Protein 3EJX (pdb70)

Solvent-accessible surface area: 65375 Å² total; per-residue (Å²): 81,74,5,113,8,36,0,3,26,0,13,0,3,0,5,0,1,0,45,1,57,91,46,78,134,24,120,6,73,75,125,61,0,32,162,10,4,57,55,36,88,3,2,3,1,13,0,0,1,0,1,7,14,33,53,148,79,27,67,12,6,8,84,7,5,8,30,70,7,30,70,11,56,5,14,0,0,0,0,0,0,0,0,62,6,0,15,125,67,41,106,21,95,49,35,23,59,14,44,0,68,5,63,36,30,99,2,36,0,56,11,38,62,66,24,59,0,86,0,29,5,12,58,12,69,46,82,10,130,83,3,40,7,138,18,96,31,86,108,74,107,10,0,14,77,14,82,2,78,2,103,68,68,36,7,25,0,0,1,0,2,6,18,7,2,0,0,0,0,9,7,102,108,89,37,119,116,20,116,0,91,120,35,88,2,92,90,24,0,44,68,0,12,111,21,143,42,6,79,46,57,0,6,0,0,0,1,17,57,84,50,115,60,58,0,55,2,49,1,33,17,17,9,23,14,57,10,47,0,9,1,1,0,0,0,0,0,0,0,0,0,31,30,28,47,70,3,71,70,129,1,38,0,42,10,64,24,18,75,0,84,2,55,11,63,136,142,64,61,52,0,45,0,28,0,39,1,94,37,14,1,108,7,8,0,120,71,64,24,5,46,10,16,0,4,21,0,14,0,3,0,5,0,1,0,14,0,45,80,43,86,131,20,70,6,73,74,125,40,0,32,148,10,5,57,56,37,89,3,2,3,1,15,0,0,1,0,1,6,46,34,54,152,79,28,75,36,5,9,84,8,6,9,28,71,6,31,70,12,54,5,15,0,0,0,0,0,0,1,0,69,6,0,10,74,12,46,42,51,66,42,106,61,61,13,45,0,69,5,62,37,31,99,2,36,0,59,9,35,46,70,18,57,0,81,0,32,7,13,63,16,67,42,93,10,125,83,2,38,7,134,17,93,30,80,119,62,102,13,0,6,78,13,82,2,79,2,106,70,68,34,7,24,0,0,0,0,1,7,17,7,2,0,0,0,0,10,8,103,109,89,37,118,117,19,117,0,92,121,35,88,2,90,91,23,0,44,67,0,12,114,22,138,41,6,77,45,56,0,6,0,0,0,2,17,57,87,51,113,59,58,0,58,2,49,1,35,18,18,8,25,13,58,11,46,0,8,1,1,0,0,0,0,0,0,0,0,0,32,46,27,48,72,4,73,62,125,1,38,0,45,9,68,22,18,76,1,84,1,40,12,63,125,138,62,61,55,0,39,0,29,0,34,0,86,29,12,0,77,8,9,0,50,28,171,65,22,4,41,8,16,0,5,22,0,12,0,4,0,4,0,1,0,17,0,63,85,43,92,128,15,72,7,72,76,126,61,0,32,160,10,4,57,56,37,89,3,2,2,1,13,0,0,1,0,0,8,48,34,55,152,81,26,74,23,5,7,83,7,6,10,29,70,6,32,71,12,54,5,14,1,0,0,0,0,0,0,0,63,8,0,10,88,16,59,32,15,82,47,16,16,65,8,46,0,69,5,63,36,32,99,2,38,0,55,10,42,58,63,18,54,0,82,0,31,6,13,63,14,71,44,86,11,132,82,2,40,4,138,17,93,33,79,124,75,114,9,0,7,78,13,83,1,80,1,105,69,66,35,7,24,0,0,0,0,1,7,18,7,1,0,0,0,0,9,6,101,107,89,36,118,115,20,118,0,91,119,35,88,3,92,90,23,0,44,68,0,11,113,21,151,44,6,86,46,57,0,6,0,0,0,1,16,55,85,50,118,57,57,0,57,2,48,0,34,18,18,8,24,13,59,10,46,0,9,1,1,0,0,0,0,0,0,0,0,0,32,46,27,48,70,4,67,67,126,2,39,0,44,10,66,22,17,77,1,86,2,35,10,65,126,140,61,61,53,0,40,0,30,0,37,0,85,28,13,0,89,8,12,0,84,71,118,176,30,25,8,25,74,38,23,105,46,75,62,85,30,89,5,54,0,0,0,4,24,0,14,0,4,0,5,0,0,0,28,0,79,110,42,89,128,16,101,7,73,74,127,59,0,31,161,10,4,56,57,35,88,3,2,3,2,15,0,0,0,0,2,7,48,33,51,153,77,25,75,34,6,8,84,8,5,10,29,70,6,31,69,13,56,5,16,0,0,0,0,0,0,0,0,50,1,0,11,57,28,80,110,50,129,53,106,57,61,11,45,0,71,6,60,38,30,101,2,34,0,57,12,40,121,108,26,64,0,75,0,31,7,13,62,14,71,45,80,10,122,82,2,40,7,139,17,94,32,81,117,73,112,10,0,10,79,14,82,2,78,2,104,69,68,36,7,24,0,0,1,0,1,8,19,7,2,0,0,0,0,10,7,100,108,89,37,115,116,20,119,0,92,118,36,88,2,91,89,22,0,44,66,0,12,114,22,142,43,6,82,46,59,0,5,0,0,0,1,16,55,86,50,118,56,57,0,59,2,49,1,34,18,17,9,24,13,57,10,49,0,8,1,1,0,0,0,0,0,0,0,0,0,32,40,28,47,71,4,65,70,134,2,40,0,44,10,66,23,17,76,2,86,1,42,10,59,140,148,59,61,51,0,38,0,25,0,40,0,92,23,14,0,9,1,15,0,69,57,84,75,5,52,0,0,0,2,25,0,12,0,3,0,4,0,1,0,32,0,74,114,36,84,131,29,103,7,72,76,125,59,0,31,158,10,5,56,55,36,87,3,2,2,2,14,0,0,1,0,0,8,48,34,53,146,80,27,75,32,6,7,85,8,6,9,29,70,6,31,70,11,56,4,14,1,0,0,0,0,0,0,0,50,1,0,11,57,28,80,114,51,124,48,105,62,60,14,44,0,67,6,62,38,32,100,2,37,0,56,14,33,116,107,27,66,0,74,0,31,7,14,61,12,70,47,95,0,104,81,2,39,8,138,15,94,32,85,100,70,108,8,0,15,78,14,81,3,78,2,105,69,66,36,7,26,0,0,1,0,1,6,18,7,2,0,0,0,0,10,6,101,109,89,36,119,116,19,118,0,91,119,36,87,2,91,90,22,0,44,69,0,11,113,22,141,42,6,81,46,59,0,6,0,0,0,2,16,56,84,50,115,59,58,0,60,2,47,0,33,18,18,8,23,14,57,10,48,0,9,1,1,0,0,0,0,0,0,0,0,0,30,30,28,48,70,4,71,71,130,2,39,0,44,9,63,23,16,78,1,77,2,48,10,57,136,145,63,61,52,0,42,0,26,0,41,0,94,24,15,0,8,0,14,0,78,82,109,180,38,28,5,22,71,41,24,114,64,78,62,122,25,65,5,123,9,36,0,4,22,0,13,0,4,0,5,0,1,1,40,1,72,135,52,84,128,20,119,6,73,77,125,63,0,32,158,11,5,56,58,38,88,3,2,3,2,14,0,0,1,0,1,6,46,34,56,147,77,26,73,33,6,7,84,7,6,10,29,72,7,32,74,11,54,4,15,1,0,0,0,0,0,0,0,61,5,0,14,125,61,78,114,49,132,54,102,61,57,11,47,0,67,5,62,36,31,100,1,38,0,56,14,36,125,111,22,61,0,80,0,29,7,13,64,14,71,45,72,12,119,78,2,42,8,137,18,92,34,81,115,72,114,10,0,6,79,15,80,2,78,1,107,70,66,37,7,24,0,0,1,0,1,7,19,7,2,0,0,0,0,10,7,103,107,89,37,120,116,19,118,0,92,119,36,89,3,92,91,23,0,44,67,0,10,115,22,141,41,5,79,45,60,0,6,0,0,0,2,17,56,82,50,115,58,58,0,57,2,49,1,33,18,19,9,25,12,58,11,49,0,9,1,1,0,0,0,0,0,0,0,0,0,30,44,28,47,70,4,66,62,127,4,38,0,42,10,65,23,16,80,2,84,3,40,10,69,133,155,55,58,55,0,38,0,24,0,40,1,88,42,14,5,119,7,10,0,84,63

Nearest PDB structures (foldseek):
  3ejx-assembly5_D  TM=1.003E+00  e=1.343E-68  Arabidopsis thaliana
  2q9h-assembly1_A  TM=8.560E-01  e=1.102E-31  Haemophilus influenzae
  1bwz-assembly1_A  TM=8.439E-01  e=7.359E-31  Haemophilus influenzae
  4ik0-assembly1_A  TM=8.301E-01  e=4.381E-30  Escherichia coli K-12
  6vcm-assembly1_A  TM=7.403E-01  e=1.468E-30  Escherichia coli K-12

GO terms:
  GO:0009507 chloroplast (C, HDA)
  GO:0009570 chloroplast stroma (C, HDA)

InterPro domains:
  IPR001653 Diaminopimelate epimerase, DapF [MF_00197] (78-362)
  IPR001653 Diaminopimelate epimerase, DapF [PF01678] (80-200)
  IPR001653 Diaminopimelate epimerase, DapF [PF01678] (234-354)
  IPR001653 Diaminopimelate epimerase, DapF [PTHR31689] (65-360)
  IPR001653 Diaminopimelate epimerase, DapF [TIGR00652] (79-359)
  IPR018510 Diaminopimelate epimerase, active site [PS01326] (141-155)

Secondary structure (DSSP, 8-state):
-EEEEEEEEETTEEEEEEE-TT-SS-SS-HHHHHHHT-TTTSS--SEEEEEEE-STT-SEEEEEEETTS---S--HHHHHHHHHHHHHHTT--S--B--EEETTEEEEEEE-TTS-EEEE----B--GGGTT--SPPSBTTB--SEEEEETTEEEEEEEEESSSEEEEESSBTT-----GGGS-HHHHHHHHHT-TT-TT--EEEEEEEEETTEEEEEEEBTTTBS-S--HHHHHHHHHHHHHTTSS-SEEEEEETTEEEEEEE-TTTS-EEEEE--EEEEEEEEE-/-EEEEEEEEETTEEEEEEE-TT-SS-SS-HHHHHHHH-TTTSS--SEEEEEEE-STT-SEEEEEEETTS---S--HHHHHHHHHHHHHHTT--S-EE--EEETTEEEEEEE-TTS-EEEE----B-BGGGTT-SSPPSBTTB--SEEEEETTEEEEEEEEESSSEEEEESSBTT-----GGGS-HHHHHHHHHT-TT-TT--EEEEEEEEETTEEEEEEEBTTTBS-S--HHHHHHHHHHHHHTTSS-SEEEEEETTEEEEEEE-TTT--EEEEE--EEEEEEEEE--/-EEEEEEEEETTEEEEEEE-TT-SS-SS-HHHHHHHH-TTTSS--SEEEEEEE-STT-SEEEEEEETTS---S--HHHHHHHHHHHHHHTT--S--B--EEETTEEEEEEE-TTS-EEEE----B--GGGTT-SSPPSBTTB--SEEEEETTEEEEEEEEESSSEEEEESSBTT-----GGGS-HHHHHHHHHT-TT-TT--EEEEEEEEETTEEEEEEEBTTTBS-S--HHHHHHHHHHHHHTTSS-SEEEEEETTEEEEEEE-TTTS-EEEEE--EEEEEEEEE-/----HHHHHHHH---EEEEEEEEETTEEEEEEE-TT-SS-SS-HHHHHHHH-TTTSS--SEEEEEEE--TT-SEEEEEEETTS---S--HHHHHHHHHHHHHHTT--SSEE--EEETTEEEEEEE-TTS-EEEE----B--GGGTT-SSPPSBTTB--SEEEEETTEEEEEEEEESSSEEEEESSBTT-----GGGS-HHHHHHHHHT-TT-TT--EEEEEEEEETTEEEEEEEBTTTBS-S--HHHHHHHHHHHHHTTSS-SEEEEEETTEEEEEEE-TTTS-EEEEE--EEEEEEEEE-/-EEEEEEEEETTEEEEEEE-TT-SS-SS-HHHHHHHH-TTTSS--SEEEEEEE-STT-SEEEEEEETTS---S--HHHHHHHHHHHHHHHT--SSEE--EEETTEEEEEEE-TTS-EEEE----B--GGGTT-SSPPSBTTB--SEEEEETTEEEEEEEEESSSEEEEESSBTT-----GGG--HHHHHHHHHT-TT-TT--EEEEEEEEETTEEEEEEEBTTTBS-S--HHHHHHHHHHHHHTTSS-SEEEEEETTEEEEEEE-TTTS-EEEEE--EEEEEEEEE-/----HHHHHHTTT--EEEEEEEEETTEEEEEEE-TT-SS-SS-HHHHHHHT-TTTSS--SEEEEEEE-STT-SEEEEEEETTS---S--HHHHHHHHHHHHHHTT--SSEE--EEETTEEEEEEE-TTS-EEEE----B--GGGTT-SSPPSBTTB--SEEEEETTEEEEEEEEESSSEEEEESSBTT-----GGGS-HHHHHHHHHT-TT-TT--EEEEEEEEETTEEEEEEEBTTTBS-S--HHHHHHHHHHHHHTTSS-SEEEEEETTEEEEEEEETTTTEEEEEE--EEEEEEEEE-

Radius of gyration: 40.99 Å; Cα contacts (8 Å, |Δi|>4): 4945; chains: 6; bounding box: 113×80×110 Å

CATH classification: 3.10.310.10 (+1 more: 3.10.310.10)

Organism: Arabidopsis thaliana (NCBI:txid3702)

B-factor: mean 26.66, std 9.89, range [11.9, 72.82]

Foldseek 3Di:
DKFWFFWKWFLQQIETEGEAAVDPDPPDALVVFLQQCPVPRHVHHQKYKYWYPADPDWRTEIWIAGNLSHTAFDFVSVVQQVVVVVCVVVVPDAWDKTWYQTLLGTKIWIQHRVRKIKIFLFFKDFQDCVLDFQDQPPPVRGQAQCWDQFPNFTFGWGWIHSSHIETEGQTGVVDDGDPAVVDPCVPRVVSQQPPPRDPVGHKYWHWGQPAQAEIEIWIQGNRRGGGQDTQRHQQGNLVNCVVNVNHAQWHWYQGNSGTWTWGQDPVRNIIMIIGHMGTDGIDMTDD/DKFWFFWKWFLQQIETEGEAQPDPDDPDALVQFLQQCPVPRHVHHQWYKYWYPADPPWRTEIWIAGNLSHTAFDFQSVVQQVVVVVCVVVVPDAWDWTWYQTLLGTKIWIQHRVAWIKIFLFFKDFQDVQLDFQDQPPDVSGQAQCWDQFPNFTFGWGWIHSSAIETEGQTGDVDDGDPAVVDPCVVRVVSQQPPPRDPVGHKYWHWGQPAQAEIEIWIQGNRRGGGQDTQRHVQVNLVNCVVNPNHAQWHWYQGNSGTWTWGQDPPRNIIMIIGHMGTDGIDMTDTD/DKFWFFWKWFLQQIETEHEAQVDPDDPDALVVFLQQCPVPRHVHHQWYKYWYPADPPWRTEIWIAGNLSHTAFDFVSVVQQVVVVVCVVVVHDAWDWTWYQTLLGTKIWIQHRVRKIKIFLFFKDFQDCVLDFQDQPPDVRGQAQCWDQFPNFTFGWGWIHSSAIETEGQTGDVDDGDPAVPDPCVPRVVSQQPPPRDPVGHKYWHWGDPAQAEIEIWIQGNRRGGGQDTQRHQQVNLVNCVVNVNHAQWHWYQGNSGTWTWGCDPVVNTIMIIGHMGTDGIDMTDD/DDDDPVVVVVVVPKDKFWFFWKWFLQQIETEGEAQVDPDDPDALVVFLQQCPVPRHVHGQWYKYWYPADPDWRTEIWIAGNLSHTAFDFASVVQQVVVVVCVVVVPDAWDKTWYQTLLGTKIWIQHRVRWIKIFLFFKDAQDCVLDFQDQAPPVRGQAQCWDQQPNFTFGWGWIHSSAIETEGQTGVVDDGDPQVVDPCVPRVVSQQPPPRDPVGHKYWHWGDPAQAEIEIWIQGNRRGGGQDTQRHQQVNLVNCVVNVNHDQWHWYQGNSGTWTWGQDPVRNIIMIIGHMGTDGIDMTMD/DKFWFFWKWFLQQIETEHEAQVDPDPPDALVVFLQQCPVPRHVHHQWYKYWYPADPDWRTEIWIAGNLSHTAFDFVSVVQQVVVVVCVVVVPDAWDKTWYQTLLGTKIWIQHRVGWIKIFLFFKDAQDVVLDFQDQAPDVRGQAQCWDQFPNFTFGWTWIHSSAIETEGQTGVVDDGDPQVVDPCVVRVVSQQPPPRDPVGHKYWHWGDPAQAEIEIWIQGNRRGGGQDTQRHVQVNLVNCVVNVNHAQWHWYAGNSGIWTWGQDPVVNIIMIIGHMGTDGIDMTDD/DDDDPPVVVVVPQDDKFWFFWKWFLQQIETEHEAQVDPDDPDALVVFLQQCPVPRHVHGQWYKYWYPDDPPWRTEIWIAGNLSHTAFDFASVVQQVVVVVCVVVVPDAWDKTWYQTLLGTKIWIQHRVRWIKIFLFFKAAQDCVLDFQDQAPDVRGQAQCWDQFPNFTFGWTWIHSSHIETEGQTGVVDDGDPQVPDPCVVRVVSQQPPPRDPVGHKYWHWGDPAQAEIEIWIQGNRRGGGQDTQRHQQVNLVNCVVNPNHAQWHWYQGNSGIWTWGQDPPRRIIMIIGHMGTDGIDMTGD

Sequence (1751 aa):
GVLHFVKYHGLGNDFILVDNRDSSEPKITQEQAAKLCDRNFGVGADGVIFAMPGVNGTDYAMRIFNSDGSEPEMCGNGVRCFARFIAELENLQGKHSFTIHTGAGLIVPEIQDDGQVKVDMGTPILKAQDVPTKLSGNKGEAVVEAELVVDGVSWNVTCVSMGNPHCITFGKKGGPNLKVDDLNLPEIGPKFEHHEMFPARTNTEFVEVLSRSHLKMRVWERGAGATLACGTGACALVVAAVLEGRADRKCTVDLPGGPLEIEWKQEDNHIYMTGPAEAVFYGSALLGVLHFVKYHGLGNDFILVDNRDSSEPKITQEQAAKLCDRNFGVGADGVIFAMPGVNGTDYAMRIFNSDGSEPEMCGNGVRCFARFIAELENLQGKHSFTIHTGAGLIVPEIQDDGQVKVDMGTPILKAQDVPTKLSGNKGEAVVEAELVVDGVSWNVTCVSMGNPHCITFGKKGGPNLKVDDLNLPEIGPKFEHHEMFPARTNTEFVEVLSRSHLKMRVWERGAGATLACGTGACALVVAAVLEGRADRKCTVDLPGGPLEIEWKQEDNHIYMTGPAEAVFYGSALLHGVLHFVKYHGLGNDFILVDNRDSSEPKITQEQAAKLCDRNFGVGADGVIFAMPGVNGTDYAMRIFNSDGSEPEMCGNGVRCFARFIAELENLQGKHSFTIHTGAGLIVPEIQDDGQVKVDMGTPILKAQDVPTKLSGNKGEAVVEAELVVDGVSWNVTCVSMGNPHCITFGKKGGPNLKVDDLNLPEIGPKFEHHEMFPARTNTEFVEVLSRSHLKMRVWERGAGATLACGTGACALVVAAVLEGRADRKCTVDLPGGPLEIEWKQEDNHIYMTGPAEAVFYGSALLEKFSPASFLDKKETGVLHFVKYHGLGNDFILVDNRDSSEPKITQEQAAKLCDRNFGVGADGVIFAMPGVNGTDYAMRIFNSDGSEPEMCGNGVRCFARFIAELENLQGKHSFTIHTGAGLIVPEIQDDGQVKVDMGTPILKAQDVPTKLSGNKGEAVVEAELVVDGVSWNVTCVSMGNPHCITFGKKGGPNLKVDDLNLPEIGPKFEHHEMFPARTNTEFVEVLSRSHLKMRVWERGAGATLACGTGACALVVAAVLEGRADRKCTVDLPGGPLEIEWKQEDNHIYMTGPAEAVFYGSALLGVLHFVKYHGLGNDFILVDNRDSSEPKITQEQAAKLCDRNFGVGADGVIFAMPGVNGTDYAMRIFNSDGSEPEMCGNGVRCFARFIAELENLQGKHSFTIHTGAGLIVPEIQDDGQVKVDMGTPILKAQDVPTKLSGNKGEAVVEAELVVDGVSWNVTCVSMGNPHCITFGKKGGPNLKVDDLNLPEIGPKFEHHEMFPARTNTEFVEVLSRSHLKMRVWERGAGATLACGTGACALVVAAVLEGRADRKCTVDLPGGPLEIEWKQEDNHIYMTGPAEAVFYGSALLEKFSPASFLDKKETGVLHFVKYHGLGNDFILVDNRDSSEPKITQEQAAKLCDRNFGVGADGVIFAMPGVNGTDYAMRIFNSDGSEPEMCGNGVRCFARFIAELENLQGKHSFTIHTGAGLIVPEIQDDGQVKVDMGTPILKAQDVPTKLSGNKGEAVVEAELVVDGVSWNVTCVSMGNPHCITFGKKGGPNLKVDDLNLPEIGPKFEHHEMFPARTNTEFVEVLSRSHLKMRVWERGAGATLACGTGACALVVAAVLEGRADRKCTVDLPGGPLEIEWKQEDNHIYMTGPAEAVFYGSALL

Structure (mmCIF, N/CA/C/O backbone):
data_3EJX
#
_entry.id   3EJX
#
_cell.length_a   102.540
_cell.length_b   136.439
_cell.length_c   102.570
_cell.angle_alpha   90.00
_cell.angle_beta   119.54
_cell.angle_gamma   90.00
#
_symmetry.space_group_name_H-M   'P 1 21 1'
#
loop_
_entity.id
_entity.type
_entity.pdbx_description
1 polymer 'Diaminopimelate epimerase, chloroplastic'
2 non-polymer '(2S,6S)-2,6-DIAMINO-2-METHYLHEPTANEDIOIC ACID'
3 water water
#
loop_
_atom_site.group_PDB
_atom_site.id
_atom_site.type_symbol
_atom_site.label_atom_id
_atom_site.label_alt_id
_atom_site.label_comp_id
_atom_site.label_asym_id
_atom_site.label_entity_id
_atom_site.label_seq_id
_atom_site.pdbx_PDB_ins_code
_atom_site.Cartn_x
_atom_site.Cartn_y
_atom_site.Cartn_z
_atom_site.occupancy
_atom_site.B_iso_or_equiv
_atom_site.auth_seq_id
_atom_site.auth_comp_id
_atom_site.auth_asym_id
_atom_site.auth_atom_id
_atom_site.pdbx_PDB_model_num
ATOM 1 N N . GLY A 1 25 ? 18.906 -15.225 19.214 1.00 40.40 25 GLY A N 1
ATOM 2 C CA . GLY A 1 25 ? 18.030 -15.433 18.016 1.00 38.34 25 GLY A CA 1
ATOM 3 C C . GLY A 1 25 ? 16.644 -14.842 18.214 1.00 37.80 25 GLY A C 1
ATOM 4 O O . GLY A 1 25 ? 16.473 -13.909 19.001 1.00 37.53 25 GLY A O 1
ATOM 5 N N . VAL A 1 26 ? 15.657 -15.374 17.493 1.00 35.75 26 VAL A N 1
ATOM 6 C CA . VAL A 1 26 ? 14.278 -14.900 17.610 1.00 33.64 26 VAL A CA 1
ATOM 7 C C . VAL A 1 26 ? 13.327 -16.094 17.489 1.00 32.89 26 VAL A C 1
ATOM 8 O O . VAL A 1 26 ? 13.594 -17.032 16.731 1.00 31.89 26 VAL A O 1
ATOM 12 N N . LEU A 1 27 ? 12.232 -16.057 18.253 1.00 29.35 27 LEU A N 1
ATOM 13 C CA . LEU A 1 27 ? 11.205 -17.117 18.211 1.00 27.02 27 LEU A CA 1
ATOM 14 C C . LEU A 1 27 ? 9.905 -16.493 17.712 1.00 25.86 27 LEU A C 1
ATOM 15 O O . LEU A 1 27 ? 9.388 -15.568 18.327 1.00 25.55 27 LEU A O 1
ATOM 20 N N . HIS A 1 28 ? 9.381 -16.997 16.602 1.00 24.99 28 HIS A N 1
ATOM 21 C CA . HIS A 1 28 ? 8.114 -16.491 16.065 1.00 25.43 28 HIS A CA 1
ATOM 22 C C . HIS A 1 28 ? 7.047 -17.387 16.668 1.00 24.59 28 HIS A C 1
ATOM 23 O O . HIS A 1 28 ? 7.231 -18.607 16.738 1.00 23.39 28 HIS A O 1
ATOM 30 N N . PHE A 1 29 ? 5.946 -16.793 17.118 1.00 22.67 29 PHE A N 1
ATOM 31 C CA . PHE A 1 29 ? 4.898 -17.587 17.766 1.00 22.05 29 PHE A CA 1
ATOM 32 C C . PHE A 1 29 ? 3.548 -16.887 17.643 1.00 21.44 29 PHE A C 1
ATOM 33 O O . PHE A 1 29 ? 3.454 -15.735 17.204 1.00 20.55 29 PHE A O 1
ATOM 41 N N . VAL A 1 30 ? 2.505 -17.602 18.059 1.00 19.21 30 VAL A N 1
ATOM 42 C CA . VAL A 1 30 ? 1.161 -17.051 18.076 1.00 19.45 30 VAL A CA 1
ATOM 43 C C . VAL A 1 30 ? 0.633 -17.290 19.503 1.00 18.93 30 VAL A C 1
ATOM 44 O O . VAL A 1 30 ? 0.779 -18.389 20.037 1.00 16.97 30 VAL A O 1
ATOM 48 N N . LYS A 1 31 ? 0.062 -16.263 20.128 1.00 19.23 31 LYS A N 1
ATOM 49 C CA . LYS A 1 31 ? -0.476 -16.421 21.499 1.00 17.91 31 LYS A CA 1
ATOM 50 C C . LYS A 1 31 ? -1.946 -16.830 21.410 1.00 17.87 31 LYS A C 1
ATOM 51 O O . LYS A 1 31 ? -2.728 -16.208 20.691 1.00 18.55 31 LYS A O 1
ATOM 57 N N . TYR A 1 32 ? -2.313 -17.874 22.154 1.00 17.66 32 TYR A N 1
ATOM 58 C CA . TYR A 1 32 ? -3.697 -18.384 22.211 1.00 17.63 32 TYR A CA 1
ATOM 59 C C . TYR A 1 32 ? -4.063 -18.580 23.690 1.00 17.20 32 TYR A C 1
ATOM 60 O O . TYR A 1 32 ? -3.192 -18.582 24.559 1.00 16.86 32 TYR A O 1
ATOM 69 N N . HIS A 1 33 ? -5.350 -18.760 23.962 1.00 18.31 33 HIS A N 1
ATOM 70 C CA . HIS A 1 33 ? -5.784 -19.082 25.327 1.00 18.23 33 HIS A CA 1
ATOM 71 C C . HIS A 1 33 ? -7.031 -19.956 25.222 1.00 18.07 33 HIS A C 1
ATOM 72 O O . HIS A 1 33 ? -7.837 -19.820 24.300 1.00 18.35 33 HIS A O 1
ATOM 79 N N . GLY A 1 34 ? -7.152 -20.887 26.157 1.00 18.15 34 GLY A N 1
ATOM 80 C CA . GLY A 1 34 ? -8.305 -21.762 26.209 1.00 17.40 34 GLY A CA 1
ATOM 81 C C . GLY A 1 34 ? -8.873 -21.469 27.580 1.00 17.10 34 GLY A C 1
ATOM 82 O O . GLY A 1 34 ? -8.297 -21.904 28.568 1.00 14.69 34 GLY A O 1
ATOM 83 N N . LEU A 1 35 ? -9.975 -20.718 27.631 1.00 16.18 35 LEU A N 1
ATOM 84 C CA . LEU A 1 35 ? -10.628 -20.306 28.898 1.00 17.57 35 LEU A CA 1
ATOM 85 C C . LEU A 1 35 ? -9.628 -19.559 29.795 1.00 18.47 35 LEU A C 1
ATOM 86 O O . LEU A 1 35 ? -9.684 -19.668 31.018 1.00 17.14 35 LEU A O 1
ATOM 91 N N . GLY A 1 36 ? -8.711 -18.800 29.199 1.00 17.51 36 GLY A N 1
ATOM 92 C CA . GLY A 1 36 ? -7.764 -18.062 30.029 1.00 17.55 36 GLY A CA 1
ATOM 93 C C . GLY A 1 36 ? -6.469 -18.779 30.390 1.00 16.32 36 GLY A C 1
ATOM 94 O O . GLY A 1 36 ? -5.570 -18.181 30.984 1.00 16.08 36 GLY A O 1
ATOM 95 N N . ASN A 1 37 ? -6.393 -20.071 30.081 1.00 14.56 37 ASN A N 1
ATOM 96 C CA . ASN A 1 37 ? -5.166 -20.869 30.286 1.00 15.42 37 ASN A CA 1
ATOM 97 C C . ASN A 1 37 ? -4.453 -20.481 28.984 1.00 16.37 37 ASN A C 1
ATOM 98 O O . ASN A 1 37 ? -4.825 -20.975 27.923 1.00 15.40 37 ASN A O 1
ATOM 103 N N . ASP A 1 38 ? -3.459 -19.589 29.067 1.00 16.34 38 ASP A N 1
ATOM 104 C CA . ASP A 1 38 ? -2.825 -19.025 27.862 1.00 17.13 38 ASP A CA 1
ATOM 105 C C . ASP A 1 38 ? -1.481 -19.637 27.499 1.00 17.60 38 ASP A C 1
ATOM 106 O O . ASP A 1 38 ? -0.667 -19.973 28.364 1.00 16.46 38 ASP A O 1
ATOM 111 N N . PHE A 1 39 ? -1.232 -19.733 26.186 1.00 16.84 39 PHE A N 1
ATOM 112 C CA . PHE A 1 39 ? -0.011 -20.385 25.703 1.00 16.38 39 PHE A CA 1
ATOM 113 C C . PHE A 1 39 ? 0.628 -19.696 24.511 1.00 15.86 39 PHE A C 1
ATOM 114 O O . PHE A 1 39 ? -0.021 -18.988 23.736 1.00 16.57 39 PHE A O 1
ATOM 122 N N . ILE A 1 40 ? 1.919 -19.967 24.388 1.00 14.38 40 ILE A N 1
ATOM 123 C CA . ILE A 1 40 ? 2.747 -19.513 23.291 1.00 17.51 40 ILE A CA 1
ATOM 124 C C . ILE A 1 40 ? 2.793 -20.734 22.349 1.00 18.03 40 ILE A C 1
ATOM 125 O O . ILE A 1 40 ? 3.298 -21.794 22.730 1.00 17.66 40 ILE A O 1
ATOM 130 N N . LEU A 1 41 ? 2.222 -20.600 21.148 1.00 17.49 41 LEU A N 1
ATOM 131 C CA . LEU A 1 41 ? 2.199 -21.715 20.197 1.00 16.87 41 LEU A CA 1
ATOM 132 C C . LEU A 1 41 ? 3.283 -21.519 19.146 1.00 17.93 41 LEU A C 1
ATOM 133 O O . LEU A 1 41 ? 3.423 -20.434 18.590 1.00 17.19 41 LEU A O 1
ATOM 138 N N . VAL A 1 42 ? 4.065 -22.564 18.882 1.00 18.54 42 VAL A N 1
ATOM 139 C CA . VAL A 1 42 ? 5.118 -22.408 17.896 1.00 20.40 42 VAL A CA 1
ATOM 140 C C . VAL A 1 42 ? 5.029 -23.500 16.841 1.00 19.74 42 VAL A C 1
ATOM 141 O O . VAL A 1 42 ? 4.731 -24.661 17.126 1.00 16.96 42 VAL A O 1
ATOM 145 N N . ASP A 1 43 ? 5.267 -23.089 15.604 1.00 20.14 43 ASP A N 1
ATOM 146 C CA . ASP A 1 43 ? 5.251 -24.004 14.460 1.00 21.44 43 ASP A CA 1
ATOM 147 C C . ASP A 1 43 ? 6.601 -24.726 14.444 1.00 21.23 43 ASP A C 1
ATOM 148 O O . ASP A 1 43 ? 7.620 -24.175 14.020 1.00 21.75 43 ASP A O 1
ATOM 153 N N . ASN A 1 44 ? 6.607 -25.966 14.903 1.00 21.98 44 ASN A N 1
ATOM 154 C CA . ASN A 1 44 ? 7.846 -26.757 14.983 1.00 21.99 44 ASN A CA 1
ATOM 155 C C . ASN A 1 44 ? 7.693 -27.982 14.066 1.00 21.89 44 ASN A C 1
ATOM 156 O O . ASN A 1 44 ? 8.282 -29.031 14.319 1.00 20.03 44 ASN A O 1
ATOM 161 N N . ARG A 1 45 ? 6.910 -27.836 12.999 1.00 22.04 45 ARG A N 1
ATOM 162 C CA . ARG A 1 45 ? 6.618 -28.956 12.089 1.00 25.11 45 ARG A CA 1
ATOM 163 C C . ARG A 1 45 ? 7.824 -29.404 11.270 1.00 26.12 45 ARG A C 1
ATOM 164 O O . ARG A 1 45 ? 7.773 -30.459 10.636 1.00 24.90 45 ARG A O 1
ATOM 172 N N . ASP A 1 46 ? 8.906 -28.640 11.285 1.00 24.32 46 ASP A N 1
ATOM 173 C CA . ASP A 1 46 ? 10.078 -29.015 10.482 1.00 27.25 46 ASP A CA 1
ATOM 174 C C . ASP A 1 46 ? 11.040 -29.946 11.226 1.00 27.10 46 ASP A C 1
ATOM 175 O O . ASP A 1 46 ? 11.979 -30.448 10.608 1.00 25.69 46 ASP A O 1
ATOM 180 N N . SER A 1 47 ? 10.817 -30.215 12.514 1.00 24.66 47 SER A N 1
ATOM 181 C CA . SER A 1 47 ? 11.792 -31.037 13.256 1.00 25.02 47 SER A CA 1
ATOM 182 C C . SER A 1 47 ? 11.203 -31.642 14.518 1.00 24.96 47 SER A C 1
ATOM 183 O O . SER A 1 47 ? 10.327 -31.060 15.137 1.00 21.86 47 SER A O 1
ATOM 186 N N . SER A 1 48 ? 11.712 -32.812 14.903 1.00 24.90 48 SER A N 1
ATOM 187 C CA . SER A 1 48 ? 11.256 -33.475 16.124 1.00 25.63 48 SER A CA 1
ATOM 188 C C . SER A 1 48 ? 11.966 -32.852 17.338 1.00 25.78 48 SER A C 1
ATOM 189 O O . SER A 1 48 ? 11.724 -33.253 18.471 1.00 26.83 48 SER A O 1
ATOM 192 N N . GLU A 1 49 ? 12.820 -31.862 17.102 1.00 25.46 49 GLU A N 1
ATOM 193 C CA . GLU A 1 49 ? 13.575 -31.197 18.186 1.00 28.59 49 GLU A CA 1
ATOM 194 C C . GLU A 1 49 ? 12.920 -29.830 18.500 1.00 27.58 49 GLU A C 1
ATOM 195 O O . GLU A 1 49 ? 12.851 -28.953 17.633 1.00 23.88 49 GLU A O 1
ATOM 201 N N . PRO A 1 50 ? 12.416 -29.637 19.739 1.00 27.43 50 PRO A N 1
ATOM 202 C CA . PRO A 1 50 ? 11.798 -28.338 20.035 1.00 27.45 50 PRO A CA 1
ATOM 203 C C . PRO A 1 50 ? 12.786 -27.219 19.716 1.00 26.83 50 PRO A C 1
ATOM 204 O O . PRO A 1 50 ? 13.975 -27.349 19.975 1.00 27.49 50 PRO A O 1
ATOM 208 N N . LYS A 1 51 ? 12.282 -26.125 19.160 1.00 26.06 51 LYS A N 1
ATOM 209 C CA . LYS A 1 51 ? 13.094 -24.975 18.761 1.00 27.89 51 LYS A CA 1
ATOM 210 C C . LYS A 1 51 ? 13.788 -24.277 19.927 1.00 27.06 51 LYS A C 1
ATOM 211 O O . LYS A 1 51 ? 14.797 -23.603 19.711 1.00 25.08 51 LYS A O 1
ATOM 217 N N . ILE A 1 52 ? 13.245 -24.373 21.139 1.00 23.61 52 ILE A N 1
ATOM 218 C CA . ILE A 1 52 ? 13.893 -23.712 22.279 1.00 23.76 52 ILE A CA 1
ATOM 219 C C . ILE A 1 52 ? 14.058 -24.719 23.408 1.00 23.30 52 ILE A C 1
ATOM 220 O O . ILE A 1 52 ? 13.463 -25.791 23.377 1.00 23.07 52 ILE A O 1
ATOM 225 N N . THR A 1 53 ? 14.885 -24.371 24.388 1.00 21.72 53 THR A N 1
ATOM 226 C CA . THR A 1 53 ? 15.139 -25.247 25.521 1.00 23.27 53 THR A CA 1
ATOM 227 C C . THR A 1 53 ? 14.073 -24.988 26.583 1.00 22.39 53 THR A C 1
ATOM 228 O O . THR A 1 53 ? 13.332 -24.006 26.519 1.00 21.46 53 THR A O 1
ATOM 232 N N . GLN A 1 54 ? 14.022 -25.875 27.565 1.00 22.30 54 GLN A N 1
ATOM 233 C CA . GLN A 1 54 ? 13.078 -25.754 28.664 1.00 22.61 54 GLN A CA 1
ATOM 234 C C . GLN A 1 54 ? 13.417 -24.485 29.443 1.00 22.60 54 GLN A C 1
ATOM 235 O O . GLN A 1 54 ? 12.529 -23.769 29.916 1.00 20.80 54 GLN A O 1
ATOM 241 N N . GLU A 1 55 ? 14.709 -24.203 29.568 1.00 22.07 55 GLU A N 1
ATOM 242 C CA . GLU A 1 55 ? 15.156 -23.009 30.282 1.00 23.33 55 GLU A CA 1
ATOM 243 C C . GLU A 1 55 ? 14.689 -21.774 29.539 1.00 21.20 55 GLU A C 1
ATOM 244 O O . GLU A 1 55 ? 14.249 -20.810 30.154 1.00 21.14 55 GLU A O 1
ATOM 250 N N . GLN A 1 56 ? 14.778 -21.778 28.214 1.00 20.66 56 GLN A N 1
ATOM 251 C CA . GLN A 1 56 ? 14.317 -20.602 27.443 1.00 20.64 56 GLN A CA 1
ATOM 252 C C . GLN A 1 56 ? 12.799 -20.459 27.563 1.00 19.09 56 GLN A C 1
ATOM 253 O O . GLN A 1 56 ? 12.276 -19.348 27.634 1.00 18.65 56 GLN A O 1
ATOM 259 N N . ALA A 1 57 ? 12.085 -21.575 27.566 1.00 18.90 57 ALA A N 1
ATOM 260 C CA . ALA A 1 57 ? 10.618 -21.518 27.676 1.00 19.37 57 ALA A CA 1
ATOM 261 C C . ALA A 1 57 ? 10.225 -20.878 29.032 1.00 19.76 57 ALA A C 1
ATOM 262 O O . ALA A 1 57 ? 9.339 -20.018 29.094 1.00 18.91 57 ALA A O 1
ATOM 264 N N . ALA A 1 58 ? 10.889 -21.280 30.110 1.00 20.46 58 ALA A N 1
ATOM 265 C CA . ALA A 1 58 ? 10.577 -20.720 31.450 1.00 20.80 58 ALA A CA 1
ATOM 266 C C . ALA A 1 58 ? 10.761 -19.201 31.403 1.00 21.83 58 ALA A C 1
ATOM 267 O O . ALA A 1 58 ? 9.931 -18.465 31.924 1.00 18.48 58 ALA A O 1
ATOM 269 N N . LYS A 1 59 ? 11.836 -18.735 30.757 1.00 21.77 59 LYS A N 1
ATOM 270 C CA . LYS A 1 59 ? 12.101 -17.280 30.647 1.00 23.54 59 LYS A CA 1
ATOM 271 C C . LYS A 1 59 ? 11.010 -16.596 29.822 1.00 21.37 59 LYS A C 1
ATOM 272 O O . LYS A 1 59 ? 10.507 -15.539 30.198 1.00 20.77 59 LYS A O 1
ATOM 278 N N . LEU A 1 60 ? 10.630 -17.191 28.698 1.00 19.72 60 LEU A N 1
ATOM 279 C CA . LEU A 1 60 ? 9.604 -16.573 27.849 1.00 19.89 60 LEU A CA 1
ATOM 280 C C . LEU A 1 60 ? 8.250 -16.513 28.551 1.00 17.68 60 LEU A C 1
ATOM 281 O O . LEU A 1 60 ? 7.456 -15.632 28.264 1.00 19.11 60 LEU A O 1
ATOM 286 N N . CYS A 1 61 ? 7.979 -17.452 29.451 1.00 19.28 61 CYS A N 1
ATOM 287 C CA . CYS A 1 61 ? 6.686 -17.504 30.139 1.00 17.66 61 CYS A CA 1
ATOM 288 C C . CYS A 1 61 ? 6.593 -16.471 31.266 1.00 19.36 61 CYS A C 1
ATOM 289 O O . CYS A 1 61 ? 5.510 -16.259 31.809 1.00 19.99 61 CYS A O 1
ATOM 292 N N . ASP A 1 62 ? 7.704 -15.838 31.638 1.00 18.99 62 ASP A N 1
ATOM 293 C CA . ASP A 1 62 ? 7.642 -14.824 32.709 1.00 19.88 62 ASP A CA 1
ATOM 294 C C . ASP A 1 62 ? 6.748 -13.706 32.203 1.00 19.26 62 ASP A C 1
ATOM 295 O O . ASP A 1 62 ? 6.981 -13.158 31.139 1.00 19.46 62 ASP A O 1
ATOM 300 N N . ARG A 1 63 ? 5.751 -13.323 32.984 1.00 19.39 63 ARG A N 1
ATOM 301 C CA . ARG A 1 63 ? 4.806 -12.332 32.506 1.00 20.32 63 ARG A CA 1
ATOM 302 C C . ARG A 1 63 ? 5.330 -10.900 32.463 1.00 20.89 63 ARG A C 1
ATOM 303 O O . ARG A 1 63 ? 4.837 -10.101 31.664 1.00 21.18 63 ARG A O 1
ATOM 311 N N . ASN A 1 64 ? 6.322 -10.562 33.274 1.00 19.11 64 ASN A N 1
ATOM 312 C CA . ASN A 1 64 ? 6.836 -9.175 33.236 1.00 20.57 64 ASN A CA 1
ATOM 313 C C . ASN A 1 64 ? 8.133 -9.061 32.426 1.00 20.65 64 ASN A C 1
ATOM 314 O O . ASN A 1 64 ? 8.361 -8.043 31.756 1.00 21.45 64 ASN A O 1
ATOM 319 N N . PHE A 1 65 ? 8.969 -10.091 32.483 1.00 19.67 65 PHE A N 1
ATOM 320 C CA . PHE A 1 65 ? 10.265 -10.063 31.793 1.00 20.98 65 PHE A CA 1
ATOM 321 C C . PHE A 1 65 ? 10.235 -10.806 30.460 1.00 22.31 65 PHE A C 1
ATOM 322 O O . PHE A 1 65 ? 11.160 -10.653 29.647 1.00 22.27 65 PHE A O 1
ATOM 330 N N . GLY A 1 66 ? 9.196 -11.605 30.224 1.00 20.46 66 GLY A N 1
ATOM 331 C CA . GLY A 1 66 ? 9.111 -12.339 28.973 1.00 18.91 66 GLY A CA 1
ATOM 332 C C . GLY A 1 66 ? 7.827 -12.039 28.228 1.00 19.28 66 GLY A C 1
ATOM 333 O O . GLY A 1 66 ? 7.261 -10.940 28.359 1.00 19.44 66 GLY A O 1
ATOM 334 N N . VAL A 1 67 ? 7.366 -13.010 27.441 1.00 18.29 67 VAL A N 1
ATOM 335 C CA . VAL A 1 67 ? 6.121 -12.870 26.678 1.00 16.40 67 VAL A CA 1
ATOM 336 C C . VAL A 1 67 ? 4.946 -13.022 27.646 1.00 16.42 67 VAL A C 1
ATOM 337 O O . VAL A 1 67 ? 3.968 -12.252 27.598 1.00 15.71 67 VAL A O 1
ATOM 341 N N . GLY A 1 68 ? 5.057 -14.002 28.537 1.00 16.74 68 GLY A N 1
ATOM 342 C CA . GLY A 1 68 ? 4.010 -14.238 29.519 1.00 16.90 68 GLY A CA 1
ATOM 343 C C . GLY A 1 68 ? 3.043 -15.314 29.063 1.00 16.37 68 GLY A C 1
ATOM 344 O O . GLY A 1 68 ? 2.326 -15.123 28.079 1.00 17.57 68 GLY A O 1
ATOM 345 N N . ALA A 1 69 ? 3.005 -16.438 29.779 1.00 16.43 69 ALA A N 1
ATOM 346 C CA . ALA A 1 69 ? 2.097 -17.550 29.411 1.00 15.95 69 ALA A CA 1
ATOM 347 C C . ALA A 1 69 ? 2.169 -18.644 30.475 1.00 15.95 69 ALA A C 1
ATOM 348 O O . ALA A 1 69 ? 3.069 -18.645 31.324 1.00 13.96 69 ALA A O 1
ATOM 350 N N . ASP A 1 70 ? 1.221 -19.585 30.415 1.00 15.56 70 ASP A N 1
ATOM 351 C CA . ASP A 1 70 ? 1.214 -20.722 31.354 1.00 15.33 70 ASP A CA 1
ATOM 352 C C . ASP A 1 70 ? 2.074 -21.837 30.751 1.00 15.22 70 ASP A C 1
ATOM 353 O O . ASP A 1 70 ? 2.410 -22.812 31.423 1.00 15.33 70 ASP A O 1
ATOM 358 N N . GLY A 1 71 ? 2.428 -21.694 29.475 1.00 15.43 71 GLY A N 1
ATOM 359 C CA . GLY A 1 71 ? 3.266 -22.702 28.841 1.00 15.22 71 GLY A CA 1
ATOM 360 C C . GLY A 1 71 ? 3.580 -22.422 27.376 1.00 15.90 71 GLY A C 1
ATOM 361 O O . GLY A 1 71 ? 3.012 -21.508 26.778 1.00 16.25 71 GLY A O 1
ATOM 362 N N . VAL A 1 72 ? 4.509 -23.192 26.812 1.00 15.30 72 VAL A N 1
ATOM 363 C CA . VAL A 1 72 ? 4.880 -23.078 25.393 1.00 15.41 72 VAL A CA 1
ATOM 364 C C . VAL A 1 72 ? 4.483 -24.423 24.778 1.00 15.38 72 VAL A C 1
ATOM 365 O O . VAL A 1 72 ? 4.820 -25.471 25.324 1.00 14.40 72 VAL A O 1
ATOM 369 N N . ILE A 1 73 ? 3.764 -24.385 23.660 1.00 14.84 73 ILE A N 1
ATOM 370 C CA . ILE A 1 73 ? 3.296 -25.604 23.004 1.00 14.68 73 ILE A CA 1
ATOM 371 C C . ILE A 1 73 ? 3.883 -25.663 21.590 1.00 17.53 73 ILE A C 1
ATOM 372 O O . ILE A 1 73 ? 3.818 -24.684 20.837 1.00 18.26 73 ILE A O 1
ATOM 377 N N . PHE A 1 74 ? 4.452 -26.815 21.243 1.00 16.66 74 PHE A N 1
ATOM 378 C CA . PHE A 1 74 ? 5.085 -26.995 19.930 1.00 18.67 74 PHE A CA 1
ATOM 379 C C . PHE A 1 74 ? 4.256 -27.942 19.063 1.00 17.81 74 PHE A C 1
ATOM 380 O O . PHE A 1 74 ? 3.884 -29.022 19.512 1.00 18.06 74 PHE A O 1
ATOM 388 N N . ALA A 1 75 ? 4.010 -27.540 17.817 1.00 17.93 75 ALA A N 1
ATOM 389 C CA . ALA A 1 75 ? 3.300 -28.382 16.836 1.00 20.66 75 ALA A CA 1
ATOM 390 C C . ALA A 1 75 ? 4.442 -29.074 16.080 1.00 21.43 75 ALA A C 1
ATOM 391 O O . ALA A 1 75 ? 5.205 -28.416 15.347 1.00 20.76 75 ALA A O 1
ATOM 393 N N . MET A 1 76 ? 4.566 -30.385 16.260 1.00 22.25 76 MET A N 1
ATOM 394 C CA . MET A 1 76 ? 5.677 -31.124 15.672 1.00 24.12 76 MET A CA 1
ATOM 395 C C . MET A 1 76 ? 5.221 -32.177 14.672 1.00 23.54 76 MET A C 1
ATOM 396 O O . MET A 1 76 ? 4.044 -32.464 14.531 1.00 19.66 76 MET A O 1
ATOM 401 N N . PRO A 1 77 ? 6.186 -32.787 13.972 1.00 24.67 77 PRO A N 1
ATOM 402 C CA . PRO A 1 77 ? 5.835 -33.817 12.996 1.00 25.39 77 PRO A CA 1
ATOM 403 C C . PRO A 1 77 ? 5.157 -35.009 13.645 1.00 25.46 77 PRO A C 1
ATOM 404 O O . PRO A 1 77 ? 5.409 -35.321 14.809 1.00 24.85 77 PRO A O 1
ATOM 408 N N . GLY A 1 78 ? 4.282 -35.658 12.885 1.00 25.59 78 GLY A N 1
ATOM 409 C CA . GLY A 1 78 ? 3.557 -36.809 13.383 1.00 26.39 78 GLY A CA 1
ATOM 410 C C . GLY A 1 78 ? 4.490 -37.918 13.820 1.00 28.63 78 GLY A C 1
ATOM 411 O O . GLY A 1 78 ? 5.676 -37.953 13.451 1.00 26.05 78 GLY A O 1
ATOM 412 N N . VAL A 1 79 ? 3.951 -38.832 14.613 1.00 28.59 79 VAL A N 1
ATOM 413 C CA . VAL A 1 79 ? 4.726 -39.948 15.115 1.00 30.99 79 VAL A CA 1
ATOM 414 C C . VAL A 1 79 ? 3.931 -41.225 14.949 1.00 32.24 79 VAL A C 1
ATOM 415 O O . VAL A 1 79 ? 2.748 -41.291 15.299 1.00 29.81 79 VAL A O 1
ATOM 419 N N . ASN A 1 80 ? 4.616 -42.240 14.427 1.00 33.32 80 ASN A N 1
ATOM 420 C CA . ASN A 1 80 ? 4.026 -43.550 14.188 1.00 34.62 80 ASN A CA 1
ATOM 421 C C . ASN A 1 80 ? 2.683 -43.386 13.502 1.00 33.21 80 ASN A C 1
ATOM 422 O O . ASN A 1 80 ? 1.709 -44.030 13.885 1.00 34.35 80 ASN A O 1
ATOM 427 N N . GLY A 1 81 ? 2.613 -42.507 12.510 1.00 30.57 81 GLY A N 1
ATOM 428 C CA . GLY A 1 81 ? 1.360 -42.357 11.798 1.00 29.54 81 GLY A CA 1
ATOM 429 C C . GLY A 1 81 ? 0.388 -41.241 12.125 1.00 28.19 81 GLY A C 1
ATOM 430 O O . GLY A 1 81 ? -0.542 -41.018 11.351 1.00 27.28 81 GLY A O 1
ATOM 431 N N . THR A 1 82 ? 0.568 -40.534 13.239 1.00 25.75 82 THR A N 1
ATOM 432 C CA . THR A 1 82 ? -0.360 -39.447 13.584 1.00 23.61 82 THR A CA 1
ATOM 433 C C . THR A 1 82 ? -0.115 -38.268 12.658 1.00 22.62 82 THR A C 1
ATOM 434 O O . THR A 1 82 ? 0.943 -38.172 12.053 1.00 21.22 82 THR A O 1
ATOM 438 N N . ASP A 1 83 ? -1.099 -37.374 12.550 1.00 22.91 83 ASP A N 1
ATOM 439 C CA . ASP A 1 83 ? -0.968 -36.175 11.696 1.00 23.48 83 ASP A CA 1
ATOM 440 C C . ASP A 1 83 ? 0.128 -35.275 12.269 1.00 23.47 83 ASP A C 1
ATOM 441 O O . ASP A 1 83 ? 0.923 -34.697 11.519 1.00 22.35 83 ASP A O 1
ATOM 446 N N . TYR A 1 84 ? 0.161 -35.158 13.599 1.00 21.77 84 TYR A N 1
ATOM 447 C CA . TYR A 1 84 ? 1.155 -34.304 14.271 1.00 21.40 84 TYR A CA 1
ATOM 448 C C . TYR A 1 84 ? 1.493 -34.867 15.651 1.00 20.09 84 TYR A C 1
ATOM 449 O O . TYR A 1 84 ? 0.928 -35.867 16.109 1.00 18.48 84 TYR A O 1
ATOM 458 N N . ALA A 1 85 ? 2.437 -34.203 16.308 1.00 18.62 85 ALA A N 1
ATOM 459 C CA . ALA A 1 85 ? 2.806 -34.547 17.662 1.00 18.97 85 ALA A CA 1
ATOM 460 C C . ALA A 1 85 ? 2.783 -33.231 18.413 1.00 20.17 85 ALA A C 1
ATOM 461 O O . ALA A 1 85 ? 2.964 -32.163 17.810 1.00 19.89 85 ALA A O 1
ATOM 463 N N . MET A 1 86 ? 2.528 -33.287 19.714 1.00 19.72 86 MET A N 1
ATOM 464 C CA . MET A 1 86 ? 2.523 -32.055 20.502 1.00 20.28 86 MET A CA 1
ATOM 465 C C . MET A 1 86 ? 3.412 -32.241 21.722 1.00 19.98 86 MET A C 1
ATOM 466 O O . MET A 1 86 ? 3.376 -33.284 22.384 1.00 20.73 86 MET A O 1
ATOM 471 N N . ARG A 1 87 ? 4.240 -31.246 21.994 1.00 19.03 87 ARG A N 1
ATOM 472 C CA . ARG A 1 87 ? 5.068 -31.263 23.192 1.00 19.49 87 ARG A CA 1
ATOM 473 C C . ARG A 1 87 ? 4.816 -29.925 23.843 1.00 18.46 87 ARG A C 1
ATOM 474 O O . ARG A 1 87 ? 4.539 -28.934 23.157 1.00 16.43 87 ARG A O 1
ATOM 482 N N . ILE A 1 88 ? 4.862 -29.901 25.168 1.00 17.70 88 ILE A N 1
ATOM 483 C CA . ILE A 1 88 ? 4.587 -28.664 25.876 1.00 17.81 88 ILE A CA 1
ATOM 484 C C . ILE A 1 88 ? 5.554 -28.500 27.039 1.00 17.71 88 ILE A C 1
ATOM 485 O O . ILE A 1 88 ? 5.969 -29.475 27.655 1.00 17.29 88 ILE A O 1
ATOM 490 N N . PHE A 1 89 ? 5.927 -27.256 27.314 1.00 16.15 89 PHE A N 1
ATOM 491 C CA . PHE A 1 89 ? 6.767 -26.961 28.479 1.00 16.65 89 PHE A CA 1
ATOM 492 C C . PHE A 1 89 ? 5.913 -26.058 29.367 1.00 16.37 89 PHE A C 1
ATOM 493 O O . PHE A 1 89 ? 5.341 -25.075 28.882 1.00 14.92 89 PHE A O 1
ATOM 501 N N . ASN A 1 90 ? 5.808 -26.404 30.651 1.00 16.48 90 ASN A N 1
ATOM 502 C CA . ASN A 1 90 ? 5.070 -25.580 31.636 1.00 16.09 90 ASN A CA 1
ATOM 503 C C . ASN A 1 90 ? 5.848 -24.268 31.801 1.00 16.14 90 ASN A C 1
ATOM 504 O O . ASN A 1 90 ? 7.015 -24.192 31.418 1.00 17.23 90 ASN A O 1
ATOM 509 N N . SER A 1 91 ? 5.229 -23.264 32.412 1.00 16.06 91 SER A N 1
ATOM 510 C CA . SER A 1 91 ? 5.889 -21.969 32.633 1.00 16.00 91 SER A CA 1
ATOM 511 C C . SER A 1 91 ? 7.105 -22.124 33.572 1.00 18.57 91 SER A C 1
ATOM 512 O O . SER A 1 91 ? 7.968 -21.244 33.601 1.00 19.53 91 SER A O 1
ATOM 515 N N . ASP A 1 92 ? 7.195 -23.215 34.337 1.00 18.54 92 ASP A N 1
ATOM 516 C CA . ASP A 1 92 ? 8.363 -23.422 35.202 1.00 19.34 92 ASP A CA 1
ATOM 517 C C . ASP A 1 92 ? 9.426 -24.203 34.407 1.00 20.24 92 ASP A C 1
ATOM 518 O O . ASP A 1 92 ? 10.495 -24.515 34.928 1.00 18.78 92 ASP A O 1
ATOM 523 N N . GLY A 1 93 ? 9.134 -24.524 33.148 1.00 19.83 93 GLY A N 1
ATOM 524 C CA . GLY A 1 93 ? 10.113 -25.232 32.332 1.00 19.75 93 GLY A CA 1
ATOM 525 C C . GLY A 1 93 ? 10.009 -26.749 32.297 1.00 21.60 93 GLY A C 1
ATOM 526 O O . GLY A 1 93 ? 10.619 -27.394 31.426 1.00 23.40 93 GLY A O 1
ATOM 527 N N . SER A 1 94 ? 9.244 -27.335 33.212 1.00 18.62 94 SER A N 1
ATOM 528 C CA . SER A 1 94 ? 9.084 -28.799 33.240 1.00 18.53 94 SER A CA 1
ATOM 529 C C . SER A 1 94 ? 8.242 -29.235 32.028 1.00 17.70 94 SER A C 1
ATOM 530 O O . SER A 1 94 ? 7.482 -28.442 31.470 1.00 17.68 94 SER A O 1
ATOM 533 N N . GLU A 1 95 ? 8.370 -30.498 31.626 1.00 17.62 95 GLU A N 1
ATOM 534 C CA . GLU A 1 95 ? 7.592 -30.975 30.478 1.00 18.32 95 GLU A CA 1
ATOM 535 C C . GLU A 1 95 ? 6.519 -31.976 30.904 1.00 18.21 95 GLU A C 1
ATOM 536 O O . GLU A 1 95 ? 6.829 -33.116 31.221 1.00 16.40 95 GLU A O 1
ATOM 542 N N . PRO A 1 96 ? 5.232 -31.555 30.891 1.00 16.74 96 PRO A N 1
ATOM 543 C CA . PRO A 1 96 ? 4.099 -32.407 31.263 1.00 18.09 96 PRO A CA 1
ATOM 544 C C . PRO A 1 96 ? 3.730 -33.286 30.071 1.00 17.53 96 PRO A C 1
ATOM 545 O O . PRO A 1 96 ? 4.164 -33.017 28.941 1.00 16.70 96 PRO A O 1
ATOM 549 N N . GLU A 1 97 ? 2.915 -34.314 30.285 1.00 18.47 97 GLU A N 1
ATOM 550 C CA . GLU A 1 97 ? 2.630 -35.208 29.164 1.00 18.68 97 GLU A CA 1
ATOM 551 C C . GLU A 1 97 ? 1.389 -34.856 28.323 1.00 20.04 97 GLU A C 1
ATOM 552 O O . GLU A 1 97 ? 1.180 -35.453 27.260 1.00 18.65 97 GLU A O 1
ATOM 558 N N . MET A 1 98 ? 0.574 -33.894 28.759 1.00 16.95 98 MET A N 1
ATOM 559 C CA . MET A 1 98 ? -0.596 -33.484 27.953 1.00 16.69 98 MET A CA 1
ATOM 560 C C . MET A 1 98 ? -1.143 -32.168 28.482 1.00 17.85 98 MET A C 1
ATOM 561 O O . MET A 1 98 ? -0.741 -31.687 29.547 1.00 18.74 98 MET A O 1
ATOM 566 N N . CYS A 1 99 ? -2.060 -31.585 27.724 1.00 17.35 99 CYS A N 1
ATOM 567 C CA . CYS A 1 99 ? -2.680 -30.331 28.099 1.00 17.62 99 CYS A CA 1
ATOM 568 C C . CYS A 1 99 ? -3.933 -30.176 27.233 1.00 17.93 99 CYS A C 1
ATOM 569 O O . CYS A 1 99 ? -3.851 -30.017 26.012 1.00 15.78 99 CYS A O 1
ATOM 572 N N . GLY A 1 100 ? -5.085 -30.243 27.890 1.00 17.52 100 GLY A N 1
ATOM 573 C CA . GLY A 1 100 ? -6.368 -30.146 27.217 1.00 16.59 100 GLY A CA 1
ATOM 574 C C . GLY A 1 100 ? -6.690 -28.782 26.635 1.00 17.39 100 GLY A C 1
ATOM 575 O O . GLY A 1 100 ? -7.091 -28.706 25.481 1.00 16.97 100 GLY A O 1
ATOM 576 N N . ASN A 1 101 ? -6.544 -27.706 27.407 1.00 15.42 101 ASN A N 1
ATOM 577 C CA . ASN A 1 101 ? -6.816 -26.385 26.848 1.00 15.23 101 ASN A CA 1
ATOM 578 C C . ASN A 1 101 ? -5.820 -26.139 25.722 1.00 15.47 101 ASN A C 1
ATOM 579 O O . ASN A 1 101 ? -6.155 -25.535 24.711 1.00 15.71 101 ASN A O 1
ATOM 584 N N . GLY A 1 102 ? -4.592 -26.610 25.902 1.00 15.39 102 GLY A N 1
ATOM 585 C CA . GLY A 1 102 ? -3.581 -26.389 24.881 1.00 17.42 102 GLY A CA 1
ATOM 586 C C . GLY A 1 102 ? -3.841 -27.115 23.567 1.00 17.63 102 GLY A C 1
ATOM 587 O O . GLY A 1 102 ? -3.581 -26.567 22.481 1.00 15.35 102 GLY A O 1
ATOM 588 N N . VAL A 1 103 ? -4.368 -28.336 23.641 1.00 18.31 103 VAL A N 1
ATOM 589 C CA . VAL A 1 103 ? -4.614 -29.097 22.401 1.00 18.69 103 VAL A CA 1
ATOM 590 C C . VAL A 1 103 ? -5.775 -28.444 21.632 1.00 17.69 103 VAL A C 1
ATOM 591 O O . VAL A 1 103 ? -5.818 -28.510 20.407 1.00 16.07 103 VAL A O 1
ATOM 595 N N . ARG A 1 104 ? -6.716 -27.803 22.328 1.00 15.93 104 ARG A N 1
ATOM 596 C CA . ARG A 1 104 ? -7.794 -27.113 21.594 1.00 16.45 104 ARG A CA 1
ATOM 597 C C . ARG A 1 104 ? -7.138 -25.928 20.847 1.00 17.59 104 ARG A C 1
ATOM 598 O O . ARG A 1 104 ? -7.467 -25.669 19.688 1.00 15.98 104 ARG A O 1
ATOM 606 N N . CYS A 1 105 ? -6.210 -25.221 21.501 1.00 15.23 105 CYS A N 1
ATOM 607 C CA . CYS A 1 105 ? -5.512 -24.095 20.828 1.00 16.26 105 CYS A CA 1
ATOM 608 C C . CYS A 1 105 ? -4.696 -24.657 19.654 1.00 15.92 105 CYS A C 1
ATOM 609 O O . CYS A 1 105 ? -4.652 -24.053 18.576 1.00 14.73 105 CYS A O 1
ATOM 612 N N . PHE A 1 106 ? -4.063 -25.806 19.876 1.00 15.75 106 PHE A N 1
ATOM 613 C CA . PHE A 1 106 ? -3.231 -26.505 18.858 1.00 17.29 106 PHE A CA 1
ATOM 614 C C . PHE A 1 106 ? -4.068 -26.756 17.584 1.00 17.98 106 PHE A C 1
ATOM 615 O O . PHE A 1 106 ? -3.615 -26.493 16.461 1.00 17.40 106 PHE A O 1
ATOM 623 N N . ALA A 1 107 ? -5.284 -27.272 17.757 1.00 17.11 107 ALA A N 1
ATOM 624 C CA . ALA A 1 107 ? -6.179 -27.564 16.621 1.00 18.06 107 ALA A CA 1
ATOM 625 C C . ALA A 1 107 ? -6.478 -26.267 15.848 1.00 19.13 107 ALA A C 1
ATOM 626 O O . ALA A 1 107 ? -6.431 -26.248 14.611 1.00 17.53 107 ALA A O 1
ATOM 628 N N . ARG A 1 108 ? -6.792 -25.182 16.557 1.00 19.08 108 ARG A N 1
ATOM 629 C CA . ARG A 1 108 ? -7.090 -23.933 15.842 1.00 21.14 108 ARG A CA 1
ATOM 630 C C . ARG A 1 108 ? -5.834 -23.383 15.157 1.00 19.76 108 ARG A C 1
ATOM 631 O O . ARG A 1 108 ? -5.928 -22.765 14.093 1.00 19.69 108 ARG A O 1
ATOM 639 N N . PHE A 1 109 ? -4.668 -23.615 15.759 1.00 18.46 109 PHE A N 1
ATOM 640 C CA . PHE A 1 109 ? -3.369 -23.139 15.223 1.00 18.81 109 PHE A CA 1
ATOM 641 C C . PHE A 1 109 ? -3.097 -23.852 13.880 1.00 18.54 109 PHE A C 1
ATOM 642 O O . PHE A 1 109 ? -2.700 -23.230 12.896 1.00 19.58 109 PHE A O 1
ATOM 650 N N . ILE A 1 110 ? -3.306 -25.161 13.845 1.00 17.79 110 ILE A N 1
ATOM 651 C CA . ILE A 1 110 ? -3.093 -25.934 12.616 1.00 18.62 110 ILE A CA 1
ATOM 652 C C . ILE A 1 110 ? -4.068 -25.396 11.545 1.00 18.90 110 ILE A C 1
ATOM 653 O O . ILE A 1 110 ? -3.667 -25.080 10.421 1.00 19.79 110 ILE A O 1
ATOM 658 N N . ALA A 1 111 ? -5.345 -25.279 11.901 1.00 19.29 111 ALA A N 1
ATOM 659 C CA . ALA A 1 111 ? -6.363 -24.784 10.962 1.00 20.43 111 ALA A CA 1
ATOM 660 C C . ALA A 1 111 ? -5.940 -23.428 10.399 1.00 22.65 111 ALA A C 1
ATOM 661 O O . ALA A 1 111 ? -6.139 -23.153 9.208 1.00 23.48 111 ALA A O 1
ATOM 663 N N . GLU A 1 112 ? -5.362 -22.575 11.239 1.00 24.41 112 GLU A N 1
ATOM 664 C CA . GLU A 1 112 ? -4.929 -21.249 10.782 1.00 26.30 112 GLU A CA 1
ATOM 665 C C . GLU A 1 112 ? -3.718 -21.364 9.865 1.00 26.03 112 GLU A C 1
ATOM 666 O O . GLU A 1 112 ? -3.690 -20.757 8.796 1.00 25.49 112 GLU A O 1
ATOM 672 N N . LEU A 1 113 ? -2.726 -22.144 10.277 1.00 24.29 113 LEU A N 1
ATOM 673 C CA . LEU A 1 113 ? -1.506 -22.314 9.492 1.00 25.21 113 LEU A CA 1
ATOM 674 C C . LEU A 1 113 ? -1.812 -22.922 8.122 1.00 25.66 113 LEU A C 1
ATOM 675 O O . LEU A 1 113 ? -1.153 -22.588 7.139 1.00 25.15 113 LEU A O 1
ATOM 680 N N . GLU A 1 114 ? -2.790 -23.823 8.067 1.00 24.48 114 GLU A N 1
ATOM 681 C CA . GLU A 1 114 ? -3.131 -24.506 6.822 1.00 25.25 114 GLU A CA 1
ATOM 682 C C . GLU A 1 114 ? -4.360 -23.900 6.149 1.00 26.92 114 GLU A C 1
ATOM 683 O O . GLU A 1 114 ? -4.811 -24.420 5.128 1.00 26.86 114 GLU A O 1
ATOM 689 N N . ASN A 1 115 ? -4.902 -22.825 6.715 1.00 27.90 115 ASN A N 1
ATOM 690 C CA . ASN A 1 115 ? -6.090 -22.167 6.157 1.00 31.03 115 ASN A CA 1
ATOM 691 C C . ASN A 1 115 ? -7.175 -23.225 5.884 1.00 31.45 115 ASN A C 1
ATOM 692 O O . ASN A 1 115 ? -7.740 -23.281 4.789 1.00 29.98 115 ASN A O 1
ATOM 697 N N . LEU A 1 116 ? -7.461 -24.058 6.882 1.00 30.35 116 LEU A N 1
ATOM 698 C CA . LEU A 1 116 ? -8.489 -25.101 6.755 1.00 32.32 116 LEU A CA 1
ATOM 699 C C . LEU A 1 116 ? -9.821 -24.473 7.126 1.00 33.54 116 LEU A C 1
ATOM 700 O O . LEU A 1 116 ? -9.907 -23.714 8.084 1.00 34.23 116 LEU A O 1
ATOM 705 N N . GLN A 1 117 ? -10.865 -24.794 6.377 1.00 34.92 117 GLN A N 1
ATOM 706 C CA . GLN A 1 117 ? -12.184 -24.204 6.656 1.00 35.84 117 GLN A CA 1
ATOM 707 C C . GLN A 1 117 ? -13.142 -25.306 7.057 1.00 33.76 117 GLN A C 1
ATOM 708 O O . GLN A 1 117 ? -13.069 -26.414 6.536 1.00 32.99 117 GLN A O 1
ATOM 714 N N . GLY A 1 118 ? -14.027 -24.999 7.996 1.00 31.69 118 GLY A N 1
ATOM 715 C CA . GLY A 1 118 ? -15.000 -25.983 8.421 1.00 30.68 118 GLY A CA 1
ATOM 716 C C . GLY A 1 118 ? -14.480 -26.986 9.429 1.00 30.06 118 GLY A C 1
ATOM 717 O O . GLY A 1 118 ? -13.462 -26.766 10.081 1.00 30.30 118 GLY A O 1
ATOM 718 N N . LYS A 1 119 ? -15.185 -28.106 9.530 1.00 27.94 119 LYS A N 1
ATOM 719 C CA . LYS A 1 119 ? -14.864 -29.164 10.472 1.00 27.44 119 LYS A CA 1
ATOM 720 C C . LYS A 1 119 ? -13.657 -29.976 10.015 1.00 25.55 119 LYS A C 1
ATOM 721 O O . LYS A 1 119 ? -13.619 -30.491 8.892 1.00 24.13 119 LYS A O 1
ATOM 727 N N . HIS A 1 120 ? -12.676 -30.095 10.907 1.00 23.83 120 HIS A N 1
ATOM 728 C CA . HIS A 1 120 ? -11.446 -30.870 10.651 1.00 23.81 120 HIS A CA 1
ATOM 729 C C . HIS A 1 120 ? -11.005 -31.504 11.967 1.00 24.85 120 HIS A C 1
ATOM 730 O O . HIS A 1 120 ? -11.171 -30.903 13.035 1.00 22.47 120 HIS A O 1
ATOM 737 N N . SER A 1 121 ? -10.445 -32.711 11.894 1.00 22.65 121 SER A N 1
ATOM 738 C CA . SER A 1 121 ? -9.945 -33.384 13.095 1.00 22.83 121 SER A CA 1
ATOM 739 C C . SER A 1 121 ? -8.509 -33.811 12.793 1.00 22.23 121 SER A C 1
ATOM 740 O O . SER A 1 121 ? -8.138 -33.975 11.628 1.00 20.60 121 SER A O 1
ATOM 743 N N . PHE A 1 122 ? -7.695 -33.967 13.833 1.00 20.10 122 PHE A N 1
ATOM 744 C CA . PHE A 1 122 ? -6.293 -34.323 13.637 1.00 20.50 122 PHE A CA 1
ATOM 745 C C . PHE A 1 122 ? -5.890 -35.354 14.656 1.00 20.98 122 PHE A C 1
ATOM 746 O O . PHE A 1 122 ? -6.370 -35.335 15.788 1.00 21.46 122 PHE A O 1
ATOM 754 N N . THR A 1 123 ? -5.007 -36.265 14.263 1.00 20.37 123 THR A N 1
ATOM 755 C CA . THR A 1 123 ? -4.502 -37.248 15.221 1.00 19.19 123 THR A CA 1
ATOM 756 C C . THR A 1 123 ? -3.197 -36.649 15.746 1.00 18.61 123 THR A C 1
ATOM 757 O O . THR A 1 123 ? -2.327 -36.245 14.958 1.00 18.46 123 THR A O 1
ATOM 761 N N . ILE A 1 124 ? -3.069 -36.576 17.072 1.00 17.91 124 ILE A N 1
ATOM 762 C CA . ILE A 1 124 ? -1.878 -35.992 17.685 1.00 16.91 124 ILE A CA 1
ATOM 763 C C . ILE A 1 124 ? -1.240 -36.966 18.667 1.00 17.59 124 ILE A C 1
ATOM 764 O O . ILE A 1 124 ? -1.906 -37.493 19.561 1.00 18.57 124 ILE A O 1
ATOM 769 N N . HIS A 1 125 ? 0.051 -37.212 18.482 1.00 16.28 125 HIS A N 1
ATOM 770 C CA . HIS A 1 125 ? 0.835 -38.055 19.402 1.00 16.23 125 HIS A CA 1
ATOM 771 C C . HIS A 1 125 ? 1.292 -37.128 20.543 1.00 16.05 125 HIS A C 1
ATOM 772 O O . HIS A 1 125 ? 1.793 -36.030 20.282 1.00 15.95 125 HIS A O 1
ATOM 779 N N . THR A 1 126 ? 1.108 -37.565 21.789 1.00 16.02 126 THR A N 1
ATOM 780 C CA . THR A 1 126 ? 1.496 -36.773 22.971 1.00 16.27 126 THR A CA 1
ATOM 781 C C . THR A 1 126 ? 2.117 -37.734 23.991 1.00 17.96 126 THR A C 1
ATOM 782 O O . THR A 1 126 ? 2.106 -38.954 23.793 1.00 16.62 126 THR A O 1
ATOM 786 N N . GLY A 1 127 ? 2.645 -37.185 25.083 1.00 17.51 127 GLY A N 1
ATOM 787 C CA . GLY A 1 127 ? 3.209 -38.035 26.119 1.00 17.75 127 GLY A CA 1
ATOM 788 C C . GLY A 1 127 ? 2.116 -38.865 26.792 1.00 17.09 127 GLY A C 1
ATOM 789 O O . GLY A 1 127 ? 2.399 -39.774 27.559 1.00 17.68 127 GLY A O 1
ATOM 790 N N . ALA A 1 128 ? 0.857 -38.551 26.520 1.00 16.00 128 ALA A N 1
ATOM 791 C CA . ALA A 1 128 ? -0.263 -39.308 27.109 1.00 18.32 128 ALA A CA 1
ATOM 792 C C . ALA A 1 128 ? -0.802 -40.317 26.078 1.00 19.66 128 ALA A C 1
ATOM 793 O O . ALA A 1 128 ? -1.732 -41.067 26.369 1.00 22.35 128 ALA A O 1
ATOM 795 N N . GLY A 1 129 ? -0.215 -40.347 24.886 1.00 20.42 129 GLY A N 1
ATOM 796 C CA . GLY A 1 129 ? -0.702 -41.251 23.855 1.00 19.42 129 GLY A CA 1
ATOM 797 C C . GLY A 1 129 ? -1.475 -40.467 22.814 1.00 18.80 129 GLY A C 1
ATOM 798 O O . GLY A 1 129 ? -1.273 -39.254 22.655 1.00 17.67 129 GLY A O 1
ATOM 799 N N . LEU A 1 130 ? -2.392 -41.134 22.123 1.00 17.89 130 LEU A N 1
ATOM 800 C CA . LEU A 1 130 ? -3.172 -40.493 21.064 1.00 17.47 130 LEU A CA 1
ATOM 801 C C . LEU A 1 130 ? -4.261 -39.577 21.615 1.00 15.68 130 LEU A C 1
ATOM 802 O O . LEU A 1 130 ? -5.012 -39.940 22.530 1.00 16.30 130 LEU A O 1
ATOM 807 N N . ILE A 1 131 ? -4.352 -38.388 21.026 1.00 15.79 131 ILE A N 1
ATOM 808 C CA . ILE A 1 131 ? -5.368 -37.374 21.400 1.00 16.24 131 ILE A CA 1
ATOM 809 C C . ILE A 1 131 ? -5.931 -36.875 20.076 1.00 17.22 131 ILE A C 1
ATOM 810 O O . ILE A 1 131 ? -5.162 -36.573 19.166 1.00 18.10 131 ILE A O 1
ATOM 815 N N . VAL A 1 132 ? -7.252 -36.760 19.965 1.00 17.11 132 VAL A N 1
ATOM 816 C CA . VAL A 1 132 ? -7.854 -36.388 18.676 1.00 17.37 132 VAL A CA 1
ATOM 817 C C . VAL A 1 132 ? -8.813 -35.212 18.794 1.00 17.65 132 VAL A C 1
ATOM 818 O O . VAL A 1 132 ? -9.981 -35.371 19.156 1.00 18.04 132 VAL A O 1
ATOM 822 N N . PRO A 1 133 ? -8.325 -34.002 18.496 1.00 17.92 133 PRO A N 1
ATOM 823 C CA . PRO A 1 133 ? -9.198 -32.837 18.575 1.00 17.64 133 PRO A CA 1
ATOM 824 C C . PRO A 1 133 ? -9.984 -32.702 17.260 1.00 19.96 133 PRO A C 1
ATOM 825 O O . PRO A 1 133 ? -9.483 -33.061 16.185 1.00 19.06 133 PRO A O 1
ATOM 829 N N . GLU A 1 134 ? -11.208 -32.190 17.354 1.00 19.47 134 GLU A N 1
ATOM 830 C CA . GLU A 1 134 ? -12.033 -31.984 16.179 1.00 20.65 134 GLU A CA 1
ATOM 831 C C . GLU A 1 134 ? -12.706 -30.613 16.296 1.00 20.83 134 GLU A C 1
ATOM 832 O O . GLU A 1 134 ? -13.427 -30.341 17.261 1.00 19.32 134 GLU A O 1
ATOM 838 N N . ILE A 1 135 ? -12.453 -29.757 15.313 1.00 19.02 135 ILE A N 1
ATOM 839 C CA . ILE A 1 135 ? -13.027 -28.420 15.277 1.00 21.10 135 ILE A CA 1
ATOM 840 C C . ILE A 1 135 ? -14.498 -28.573 14.912 1.00 21.60 135 ILE A C 1
ATOM 841 O O . ILE A 1 135 ? -14.820 -29.193 13.896 1.00 21.87 135 ILE A O 1
ATOM 846 N N . GLN A 1 136 ? -15.378 -28.018 15.746 1.00 23.55 136 GLN A N 1
ATOM 847 C CA . GLN A 1 136 ? -16.839 -28.110 15.548 1.00 26.28 136 GLN A CA 1
ATOM 848 C C . GLN A 1 136 ? -17.364 -26.943 14.705 1.00 28.37 136 GLN A C 1
ATOM 849 O O . GLN A 1 136 ? -16.671 -25.944 14.463 1.00 26.58 136 GLN A O 1
ATOM 855 N N . ASP A 1 137 ? -18.618 -27.085 14.287 1.00 31.32 137 ASP A N 1
ATOM 856 C CA . ASP A 1 137 ? -19.312 -26.071 13.472 1.00 34.44 137 ASP A CA 1
ATOM 857 C C . ASP A 1 137 ? -19.236 -24.704 14.134 1.00 34.71 137 ASP A C 1
ATOM 858 O O . ASP A 1 137 ? -18.982 -23.703 13.457 1.00 34.67 137 ASP A O 1
ATOM 863 N N . ASP A 1 138 ? -19.455 -24.657 15.451 1.00 33.43 138 ASP A N 1
ATOM 864 C CA . ASP A 1 138 ? -19.450 -23.377 16.171 1.00 33.20 138 ASP A CA 1
ATOM 865 C C . ASP A 1 138 ? -18.041 -22.873 16.456 1.00 33.52 138 ASP A C 1
ATOM 866 O O . ASP A 1 138 ? -17.873 -21.846 17.117 1.00 33.86 138 ASP A O 1
ATOM 871 N N . GLY A 1 139 ? -17.025 -23.569 15.960 1.00 33.01 139 GLY A N 1
ATOM 872 C CA . GLY A 1 139 ? -15.663 -23.117 16.210 1.00 32.04 139 GLY A CA 1
ATOM 873 C C . GLY A 1 139 ? -15.043 -23.659 17.493 1.00 31.06 139 GLY A C 1
ATOM 874 O O . GLY A 1 139 ? -13.849 -23.458 17.737 1.00 31.94 139 GLY A O 1
ATOM 875 N N . GLN A 1 140 ? -15.848 -24.304 18.338 1.00 29.29 140 GLN A N 1
ATOM 876 C CA . GLN A 1 140 ? -15.311 -24.902 19.570 1.00 26.09 140 GLN A CA 1
ATOM 877 C C . GLN A 1 140 ? -14.535 -26.140 19.155 1.00 24.59 140 GLN A C 1
ATOM 878 O O . GLN A 1 140 ? -14.592 -26.550 17.992 1.00 24.12 140 GLN A O 1
ATOM 884 N N . VAL A 1 141 ? -13.807 -26.747 20.088 1.00 19.00 141 VAL A N 1
ATOM 885 C CA . VAL A 1 141 ? -13.042 -27.919 19.733 1.00 16.36 141 VAL A CA 1
ATOM 886 C C . VAL A 1 141 ? -13.451 -29.016 20.686 1.00 17.51 141 VAL A C 1
ATOM 887 O O . VAL A 1 141 ? -13.433 -28.817 21.897 1.00 16.16 141 VAL A O 1
ATOM 891 N N . LYS A 1 142 ? -13.850 -30.155 20.133 1.00 16.00 142 LYS A N 1
ATOM 892 C CA . LYS A 1 142 ? -14.245 -31.307 20.940 1.00 16.14 142 LYS A CA 1
ATOM 893 C C . LYS A 1 142 ? -13.065 -32.265 20.842 1.00 16.63 142 LYS A C 1
ATOM 894 O O . LYS A 1 142 ? -12.655 -32.640 19.743 1.00 17.08 142 LYS A O 1
ATOM 900 N N . VAL A 1 143 ? -12.542 -32.690 21.985 1.00 15.63 143 VAL A N 1
ATOM 901 C CA . VAL A 1 143 ? -11.335 -33.514 21.967 1.00 15.06 143 VAL A CA 1
ATOM 902 C C . VAL A 1 143 ? -11.520 -34.869 22.621 1.00 17.25 143 VAL A C 1
ATOM 903 O O . VAL A 1 143 ? -12.058 -34.985 23.729 1.00 16.35 143 VAL A O 1
ATOM 907 N N . ASP A 1 144 ? -11.030 -35.893 21.927 1.00 18.68 144 ASP A N 1
ATOM 908 C CA . ASP A 1 144 ? -11.008 -37.246 22.466 1.00 19.36 144 ASP A CA 1
ATOM 909 C C . ASP A 1 144 ? -9.704 -37.216 23.265 1.00 18.72 144 ASP A C 1
ATOM 910 O O . ASP A 1 144 ? -8.622 -37.270 22.684 1.00 17.61 144 ASP A O 1
ATOM 915 N N . MET A 1 145 ? -9.820 -37.111 24.588 1.00 17.71 145 MET A N 1
ATOM 916 C CA . MET A 1 145 ? -8.673 -36.983 25.494 1.00 17.46 145 MET A CA 1
ATOM 917 C C . MET A 1 145 ? -8.101 -38.339 25.925 1.00 17.67 145 MET A C 1
ATOM 918 O O . MET A 1 145 ? -7.296 -38.386 26.844 1.00 16.88 145 MET A O 1
ATOM 923 N N . GLY A 1 146 ? -8.510 -39.424 25.271 1.00 18.67 146 GLY A N 1
ATOM 924 C CA . GLY A 1 146 ? -7.986 -40.732 25.631 1.00 17.74 146 GLY A CA 1
ATOM 925 C C . GLY A 1 146 ? -8.716 -41.353 26.813 1.00 18.24 146 GLY A C 1
ATOM 926 O O . GLY A 1 146 ? -9.856 -40.967 27.119 1.00 17.59 146 GLY A O 1
ATOM 927 N N . THR A 1 147 ? -8.077 -42.309 27.484 1.00 16.92 147 THR A N 1
ATOM 928 C CA . THR A 1 147 ? -8.716 -42.993 28.611 1.00 17.51 147 THR A CA 1
ATOM 929 C C . THR A 1 147 ? -7.968 -42.672 29.911 1.00 17.83 147 THR A C 1
ATOM 930 O O . THR A 1 147 ? -6.746 -42.493 29.917 1.00 18.27 147 THR A O 1
ATOM 934 N N . PRO A 1 148 ? -8.700 -42.599 31.037 1.00 18.70 148 PRO A N 1
ATOM 935 C CA . PRO A 1 148 ? -8.053 -42.289 32.324 1.00 17.26 148 PRO A CA 1
ATOM 936 C C . PRO A 1 148 ? -7.259 -43.470 32.874 1.00 18.83 148 PRO A C 1
ATOM 937 O O . PRO A 1 148 ? -7.636 -44.624 32.688 1.00 21.19 148 PRO A O 1
ATOM 941 N N . ILE A 1 149 ? -6.144 -43.174 33.529 1.00 18.14 149 ILE A N 1
ATOM 942 C CA . ILE A 1 149 ? -5.291 -44.197 34.122 1.00 17.33 149 ILE A CA 1
ATOM 943 C C . ILE A 1 149 ? -5.530 -44.109 35.626 1.00 17.49 149 ILE A C 1
ATOM 944 O O . ILE A 1 149 ? -5.353 -43.050 36.216 1.00 16.85 149 ILE A O 1
ATOM 949 N N . LEU A 1 150 ? -5.934 -45.217 36.245 1.00 18.04 150 LEU A N 1
ATOM 950 C CA . LEU A 1 150 ? -6.281 -45.190 37.673 1.00 19.00 150 LEU A CA 1
ATOM 951 C C . LEU A 1 150 ? -5.339 -46.013 38.549 1.00 19.46 150 LEU A C 1
ATOM 952 O O . LEU A 1 150 ? -5.315 -45.812 39.763 1.00 21.46 150 LEU A O 1
ATOM 957 N N . LYS A 1 151 ? -4.583 -46.941 37.973 1.00 19.46 151 LYS A N 1
ATOM 958 C CA . LYS A 1 151 ? -3.656 -47.741 38.796 1.00 19.93 151 LYS A CA 1
ATOM 959 C C . LYS A 1 151 ? -2.705 -46.765 39.514 1.00 20.14 151 LYS A C 1
ATOM 960 O O . LYS A 1 151 ? -1.968 -46.013 38.874 1.00 19.11 151 LYS A O 1
ATOM 966 N N . ALA A 1 152 ? -2.712 -46.813 40.846 1.00 18.80 152 ALA A N 1
ATOM 967 C CA . ALA A 1 152 ? -1.924 -45.890 41.687 1.00 18.33 152 ALA A CA 1
ATOM 968 C C . ALA A 1 152 ? -0.475 -45.702 41.256 1.00 19.38 152 ALA A C 1
ATOM 969 O O . ALA A 1 152 ? -0.022 -44.555 41.095 1.00 17.81 152 ALA A O 1
ATOM 971 N N . GLN A 1 153 ? 0.275 -46.787 41.076 1.00 19.90 153 GLN A N 1
ATOM 972 C CA . GLN A 1 153 ? 1.686 -46.619 40.726 1.00 22.66 153 GLN A CA 1
ATOM 973 C C . GLN A 1 153 ? 1.898 -46.007 39.338 1.00 21.84 153 GLN A C 1
ATOM 974 O O . GLN A 1 153 ? 2.989 -45.512 39.058 1.00 20.82 153 GLN A O 1
ATOM 980 N N . ASP A 1 154 ? 0.882 -46.004 38.476 1.00 21.19 154 ASP A N 1
ATOM 981 C CA . ASP A 1 154 ? 1.060 -45.416 37.130 1.00 21.07 154 ASP A CA 1
ATOM 982 C C . ASP A 1 154 ? 0.611 -43.953 37.093 1.00 20.63 154 ASP A C 1
ATOM 983 O O . ASP A 1 154 ? 0.859 -43.259 36.105 1.00 20.10 154 ASP A O 1
ATOM 988 N N . VAL A 1 155 ? -0.033 -43.471 38.152 1.00 19.19 155 VAL A N 1
ATOM 989 C CA . VAL A 1 155 ? -0.505 -42.073 38.160 1.00 18.38 155 VAL A CA 1
ATOM 990 C C . VAL A 1 155 ? 0.627 -41.058 37.926 1.00 17.29 155 VAL A C 1
ATOM 991 O O . VAL A 1 155 ? 0.517 -40.210 37.035 1.00 19.02 155 VAL A O 1
ATOM 995 N N . PRO A 1 156 ? 1.722 -41.111 38.709 1.00 17.22 156 PRO A N 1
ATOM 996 C CA . PRO A 1 156 ? 2.015 -42.026 39.803 1.00 17.00 156 PRO A CA 1
ATOM 997 C C . PRO A 1 156 ? 1.778 -41.383 41.164 1.00 17.61 156 PRO A C 1
ATOM 998 O O . PRO A 1 156 ? 1.875 -40.168 41.320 1.00 18.08 156 PRO A O 1
ATOM 1002 N N . THR A 1 157 ? 1.442 -42.214 42.140 1.00 18.84 157 THR A N 1
ATOM 1003 C CA . THR A 1 157 ? 1.282 -41.763 43.519 1.00 18.80 157 THR A CA 1
ATOM 1004 C C . THR A 1 157 ? 1.733 -42.925 44.402 1.00 21.47 157 THR A C 1
ATOM 1005 O O . THR A 1 157 ? 1.653 -44.088 43.998 1.00 20.87 157 THR A O 1
ATOM 1009 N N . LYS A 1 158 ? 2.234 -42.604 45.589 1.00 21.73 158 LYS A N 1
ATOM 1010 C CA . LYS A 1 158 ? 2.678 -43.615 46.514 1.00 23.31 158 LYS A CA 1
ATOM 1011 C C . LYS A 1 158 ? 1.521 -43.970 47.460 1.00 22.84 158 LYS A C 1
ATOM 1012 O O . LYS A 1 158 ? 1.679 -44.826 48.318 1.00 20.63 158 LYS A O 1
ATOM 1018 N N . LEU A 1 159 ? 0.362 -43.319 47.316 1.00 21.20 159 LEU A N 1
ATOM 1019 C CA . LEU A 1 159 ? -0.796 -43.677 48.168 1.00 21.24 159 LEU A CA 1
ATOM 1020 C C . LEU A 1 159 ? -1.216 -45.100 47.765 1.00 21.68 159 LEU A C 1
ATOM 1021 O O . LEU A 1 159 ? -1.116 -45.468 46.592 1.00 19.08 159 LEU A O 1
ATOM 1026 N N . SER A 1 160 ? -1.694 -45.890 48.721 1.00 23.06 160 SER A N 1
ATOM 1027 C CA . SER A 1 160 ? -2.102 -47.282 48.410 1.00 25.45 160 SER A CA 1
ATOM 1028 C C . SER A 1 160 ? -3.480 -47.268 47.776 1.00 25.28 160 SER A C 1
ATOM 1029 O O . SER A 1 160 ? -4.353 -46.508 48.184 1.00 24.97 160 SER A O 1
ATOM 1032 N N . GLY A 1 161 ? -3.686 -48.114 46.774 1.00 26.65 161 GLY A N 1
ATOM 1033 C CA . GLY A 1 161 ? -4.996 -48.164 46.153 1.00 26.32 161 GLY A CA 1
ATOM 1034 C C . GLY A 1 161 ? -5.970 -48.697 47.187 1.00 27.20 161 GLY A C 1
ATOM 1035 O O . GLY A 1 161 ? -5.604 -49.591 47.949 1.00 26.50 161 GLY A O 1
ATOM 1036 N N . ASN A 1 162 ? -7.194 -48.165 47.230 1.00 26.49 162 ASN A N 1
ATOM 1037 C CA . ASN A 1 162 ? -8.193 -48.626 48.200 1.00 27.22 162 ASN A CA 1
ATOM 1038 C C . ASN A 1 162 ? -9.479 -49.048 47.485 1.00 27.59 162 ASN A C 1
ATOM 1039 O O . ASN A 1 162 ? -10.449 -49.460 48.120 1.00 28.80 162 ASN A O 1
ATOM 1044 N N . LYS A 1 163 ? -9.490 -48.921 46.163 1.00 27.41 163 LYS A N 1
ATOM 1045 C CA . LYS A 1 163 ? -10.614 -49.373 45.344 1.00 29.44 163 LYS A CA 1
ATOM 1046 C C . LYS A 1 163 ? -9.936 -50.115 44.197 1.00 29.85 163 LYS A C 1
ATOM 1047 O O . LYS A 1 163 ? -9.644 -49.539 43.138 1.00 29.76 163 LYS A O 1
ATOM 1053 N N . GLY A 1 164 ? -9.668 -51.401 44.417 1.00 29.69 164 GLY A N 1
ATOM 1054 C CA . GLY A 1 164 ? -8.948 -52.151 43.412 1.00 28.08 164 GLY A CA 1
ATOM 1055 C C . GLY A 1 164 ? -7.571 -51.527 43.545 1.00 28.26 164 GLY A C 1
ATOM 1056 O O . GLY A 1 164 ? -7.093 -51.350 44.663 1.00 28.07 164 GLY A O 1
ATOM 1057 N N . GLU A 1 165 ? -6.950 -51.138 42.434 1.00 26.78 165 GLU A N 1
ATOM 1058 C CA . GLU A 1 165 ? -5.626 -50.520 42.494 1.00 26.42 165 GLU A CA 1
ATOM 1059 C C . GLU A 1 165 ? -5.750 -48.992 42.449 1.00 24.69 165 GLU A C 1
ATOM 1060 O O . GLU A 1 165 ? -4.740 -48.291 42.480 1.00 24.45 165 GLU A O 1
ATOM 1066 N N . ALA A 1 166 ? -6.980 -48.482 42.388 1.00 23.36 166 ALA A N 1
ATOM 1067 C CA . ALA A 1 166 ? -7.220 -47.035 42.305 1.00 21.72 166 ALA A CA 1
ATOM 1068 C C . ALA A 1 166 ? -7.293 -46.412 43.702 1.00 20.57 166 ALA A C 1
ATOM 1069 O O . ALA A 1 166 ? -7.667 -47.062 44.677 1.00 20.78 166 ALA A O 1
ATOM 1071 N N . VAL A 1 167 ? -6.932 -45.138 43.778 1.00 19.34 167 VAL A N 1
ATOM 1072 C CA . VAL A 1 167 ? -6.978 -44.378 45.028 1.00 18.23 167 VAL A CA 1
ATOM 1073 C C . VAL A 1 167 ? -8.229 -43.533 44.900 1.00 18.49 167 VAL A C 1
ATOM 1074 O O . VAL A 1 167 ? -8.291 -42.606 44.070 1.00 16.78 167 VAL A O 1
ATOM 1078 N N . VAL A 1 168 ? -9.242 -43.854 45.699 1.00 16.75 168 VAL A N 1
ATOM 1079 C CA . VAL A 1 168 ? -10.517 -43.155 45.599 1.00 18.07 168 VAL A CA 1
ATOM 1080 C C . VAL A 1 168 ? -10.960 -42.700 46.980 1.00 17.95 168 VAL A C 1
ATOM 1081 O O . VAL A 1 168 ? -11.168 -43.516 47.877 1.00 18.31 168 VAL A O 1
ATOM 1085 N N . GLU A 1 169 ? -11.099 -41.387 47.137 1.00 17.35 169 GLU A N 1
ATOM 1086 C CA . GLU A 1 169 ? -11.504 -40.774 48.406 1.00 18.03 169 GLU A CA 1
ATOM 1087 C C . GLU A 1 169 ? -10.649 -41.376 49.522 1.00 18.43 169 GLU A C 1
ATOM 1088 O O . GLU A 1 169 ? -11.168 -41.847 50.526 1.00 19.16 169 GLU A O 1
ATOM 1094 N N . ALA A 1 170 ? -9.328 -41.322 49.347 1.00 18.54 170 ALA A N 1
ATOM 1095 C CA . ALA A 1 170 ? -8.382 -41.898 50.318 1.00 19.21 170 ALA A CA 1
ATOM 1096 C C . ALA A 1 170 ? -7.723 -40.769 51.105 1.00 19.31 170 ALA A C 1
ATOM 1097 O O . ALA A 1 170 ? -7.630 -39.638 50.622 1.00 17.79 170 ALA A O 1
ATOM 1099 N N . GLU A 1 171 ? -7.244 -41.092 52.304 1.00 18.90 171 GLU A N 1
ATOM 1100 C CA . GLU A 1 171 ? -6.633 -40.094 53.191 1.00 18.93 171 GLU A CA 1
ATOM 1101 C C . GLU A 1 171 ? -5.247 -39.666 52.714 1.00 18.24 171 GLU A C 1
ATOM 1102 O O . GLU A 1 171 ? -4.383 -40.489 52.397 1.00 16.43 171 GLU A O 1
ATOM 1108 N N . LEU A 1 172 ? -5.049 -38.352 52.654 1.00 17.55 172 LEU A N 1
ATOM 1109 C CA . LEU A 1 172 ? -3.757 -37.762 52.279 1.00 17.67 172 LEU A CA 1
ATOM 1110 C C . LEU A 1 172 ? -3.499 -36.747 53.376 1.00 15.18 172 LEU A C 1
ATOM 1111 O O . LEU A 1 172 ? -4.299 -35.831 53.540 1.00 15.24 172 LEU A O 1
ATOM 1116 N N . VAL A 1 173 ? -2.408 -36.887 54.119 1.00 15.12 173 VAL A N 1
ATOM 1117 C CA . VAL A 1 173 ? -2.123 -35.917 55.200 1.00 16.13 173 VAL A CA 1
ATOM 1118 C C . VAL A 1 173 ? -1.283 -34.794 54.603 1.00 15.35 173 VAL A C 1
ATOM 1119 O O . VAL A 1 173 ? -0.133 -35.002 54.211 1.00 15.89 173 VAL A O 1
ATOM 1123 N N . VAL A 1 174 ? -1.874 -33.607 54.525 1.00 15.64 174 VAL A N 1
ATOM 1124 C CA . VAL A 1 174 ? -1.208 -32.438 53.953 1.00 15.47 174 VAL A CA 1
ATOM 1125 C C . VAL A 1 174 ? -0.862 -31.470 55.083 1.00 15.14 174 VAL A C 1
ATOM 1126 O O . VAL A 1 174 ? -1.745 -30.917 55.728 1.00 15.40 174 VAL A O 1
ATOM 1130 N N . ASP A 1 175 ? 0.431 -31.291 55.316 1.00 15.88 175 ASP A N 1
ATOM 1131 C CA . ASP A 1 175 ? 0.927 -30.416 56.375 1.00 17.91 175 ASP A CA 1
ATOM 1132 C C . ASP A 1 175 ? 0.198 -30.713 57.698 1.00 17.77 175 ASP A C 1
ATOM 1133 O O . ASP A 1 175 ? -0.277 -29.798 58.373 1.00 17.22 175 ASP A O 1
ATOM 1138 N N . GLY A 1 176 ? 0.106 -31.993 58.040 1.00 17.16 176 GLY A N 1
ATOM 1139 C CA . GLY A 1 176 ? -0.542 -32.411 59.274 1.00 18.14 176 GLY A CA 1
ATOM 1140 C C . GLY A 1 176 ? -2.070 -32.469 59.273 1.00 17.49 176 GLY A C 1
ATOM 1141 O O . GLY A 1 176 ? -2.656 -32.881 60.281 1.00 15.82 176 GLY A O 1
ATOM 1142 N N . VAL A 1 177 ? -2.714 -32.093 58.161 1.00 16.36 177 VAL A N 1
ATOM 1143 C CA . VAL A 1 177 ? -4.205 -32.060 58.084 1.00 16.08 177 VAL A CA 1
ATOM 1144 C C . VAL A 1 177 ? -4.712 -33.162 57.135 1.00 16.95 177 VAL A C 1
ATOM 1145 O O . VAL A 1 177 ? -4.218 -33.303 56.016 1.00 16.43 177 VAL A O 1
ATOM 1149 N N . SER A 1 178 ? -5.723 -33.915 57.561 1.00 15.99 178 SER A N 1
ATOM 1150 C CA . SER A 1 178 ? -6.220 -35.021 56.736 1.00 17.57 178 SER A CA 1
ATOM 1151 C C . SER A 1 178 ? -7.240 -34.591 55.685 1.00 16.56 178 SER A C 1
ATOM 1152 O O . SER A 1 178 ? -8.327 -34.105 56.003 1.00 17.96 178 SER A O 1
ATOM 1155 N N . TRP A 1 179 ? -6.866 -34.787 54.422 1.00 16.87 179 TRP A N 1
ATOM 1156 C CA . TRP A 1 179 ? -7.756 -34.506 53.296 1.00 16.88 179 TRP A CA 1
ATOM 1157 C C . TRP A 1 179 ? -8.100 -35.861 52.661 1.00 16.76 179 TRP A C 1
ATOM 1158 O O . TRP A 1 179 ? -7.364 -36.833 52.830 1.00 17.94 179 TRP A O 1
ATOM 1169 N N . ASN A 1 180 ? -9.230 -35.946 51.973 1.00 15.78 180 ASN A N 1
ATOM 1170 C CA . ASN A 1 180 ? -9.553 -37.183 51.244 1.00 17.26 180 ASN A CA 1
ATOM 1171 C C . ASN A 1 180 ? -9.337 -36.820 49.773 1.00 15.61 180 ASN A C 1
ATOM 1172 O O . ASN A 1 180 ? -9.772 -35.756 49.328 1.00 16.52 180 ASN A O 1
ATOM 1177 N N . VAL A 1 181 ? -8.662 -37.684 49.026 1.00 15.17 181 VAL A N 1
ATOM 1178 C CA . VAL A 1 181 ? -8.388 -37.381 47.627 1.00 14.17 181 VAL A CA 1
ATOM 1179 C C . VAL A 1 181 ? -8.595 -38.615 46.749 1.00 16.12 181 VAL A C 1
ATOM 1180 O O . VAL A 1 181 ? -8.586 -39.756 47.225 1.00 13.48 181 VAL A O 1
ATOM 1184 N N . THR A 1 182 ? -8.759 -38.356 45.454 1.00 16.37 182 THR A N 1
ATOM 1185 C CA . THR A 1 182 ? -8.894 -39.419 44.438 1.00 16.61 182 THR A CA 1
ATOM 1186 C C . THR A 1 182 ? -7.818 -39.096 43.402 1.00 17.86 182 THR A C 1
ATOM 1187 O O . THR A 1 182 ? -7.658 -37.933 43.020 1.00 16.54 182 THR A O 1
ATOM 1191 N N . CYS A 1 183 ? -7.072 -40.106 42.961 1.00 16.76 183 CYS A N 1
ATOM 1192 C CA . CYS A 1 183 ? -5.984 -39.859 42.013 1.00 17.71 183 CYS A CA 1
ATOM 1193 C C . CYS A 1 183 ? -6.289 -40.447 40.642 1.00 19.16 183 CYS A C 1
ATOM 1194 O O . CYS A 1 183 ? -6.720 -41.600 40.524 1.00 16.56 183 CYS A O 1
ATOM 1197 N N . VAL A 1 184 ? -6.076 -39.638 39.608 1.00 18.71 184 VAL A N 1
ATOM 1198 C CA . VAL A 1 184 ? -6.256 -40.124 38.253 1.00 20.01 184 VAL A CA 1
ATOM 1199 C C . VAL A 1 184 ? -5.244 -39.427 37.343 1.00 19.60 184 VAL A C 1
ATOM 1200 O O . VAL A 1 184 ? -4.841 -38.274 37.567 1.00 15.34 184 VAL A O 1
ATOM 1204 N N . SER A 1 185 ? -4.787 -40.178 36.350 1.00 18.37 185 SER A N 1
ATOM 1205 C CA . SER A 1 185 ? -3.832 -39.658 35.379 1.00 18.78 185 SER A CA 1
ATOM 1206 C C . SER A 1 185 ? -4.499 -39.566 34.014 1.00 17.36 185 SER A C 1
ATOM 1207 O O . SER A 1 185 ? -5.270 -40.456 33.617 1.00 15.76 185 SER A O 1
ATOM 1210 N N . MET A 1 186 ? -4.215 -38.466 33.324 1.00 18.38 186 MET A N 1
ATOM 1211 C CA . MET A 1 186 ? -4.684 -38.228 31.952 1.00 17.59 186 MET A CA 1
ATOM 1212 C C . MET A 1 186 ? -3.374 -38.133 31.176 1.00 19.64 186 MET A C 1
ATOM 1213 O O . MET A 1 186 ? -3.242 -37.361 30.218 1.00 19.55 186 MET A O 1
ATOM 1218 N N . GLY A 1 187 ? -2.409 -38.939 31.619 1.00 17.59 187 GLY A N 1
ATOM 1219 C CA . GLY A 1 187 ? -1.079 -38.879 31.057 1.00 19.17 187 GLY A CA 1
ATOM 1220 C C . GLY A 1 187 ? -0.316 -38.126 32.136 1.00 18.10 187 GLY A C 1
ATOM 1221 O O . GLY A 1 187 ? 0.747 -38.543 32.557 1.00 16.94 187 GLY A O 1
ATOM 1222 N N . ASN A 1 188 ? -0.882 -37.003 32.580 1.00 16.35 188 ASN A N 1
ATOM 1223 C CA . ASN A 1 188 ? -0.279 -36.226 33.655 1.00 16.19 188 ASN A CA 1
ATOM 1224 C C . ASN A 1 188 ? -1.050 -36.583 34.938 1.00 15.64 188 ASN A C 1
ATOM 1225 O O . ASN A 1 188 ? -2.182 -37.045 34.866 1.00 15.66 188 ASN A O 1
ATOM 1230 N N . PRO A 1 189 ? -0.430 -36.404 36.120 1.00 15.74 189 PRO A N 1
ATOM 1231 C CA . PRO A 1 189 ? -1.078 -36.735 37.395 1.00 15.95 189 PRO A CA 1
ATOM 1232 C C . PRO A 1 189 ? -2.031 -35.688 37.959 1.00 16.58 189 PRO A C 1
ATOM 1233 O O . PRO A 1 189 ? -1.763 -34.483 37.902 1.00 15.05 189 PRO A O 1
ATOM 1237 N N . HIS A 1 190 ? -3.133 -36.170 38.528 1.00 14.66 190 HIS A N 1
ATOM 1238 C CA . HIS A 1 190 ? -4.131 -35.292 39.121 1.00 15.73 190 HIS A CA 1
ATOM 1239 C C . HIS A 1 190 ? -4.553 -35.853 40.474 1.00 15.24 190 HIS A C 1
ATOM 1240 O O . HIS A 1 190 ? -4.751 -37.055 40.643 1.00 14.31 190 HIS A O 1
ATOM 1247 N N . CYS A 1 191 ? -4.673 -34.945 41.428 1.00 14.64 191 CYS A N 1
ATOM 1248 C CA . CYS A 1 191 ? -5.099 -35.248 42.791 1.00 15.11 191 CYS A CA 1
ATOM 1249 C C . CYS A 1 191 ? -6.384 -34.427 42.957 1.00 16.27 191 CYS A C 1
ATOM 1250 O O . CYS A 1 191 ? -6.332 -33.197 43.000 1.00 15.20 191 CYS A O 1
ATOM 1253 N N . ILE A 1 192 ? -7.531 -35.098 43.025 1.00 15.06 192 ILE A N 1
ATOM 1254 C CA . ILE A 1 192 ? -8.820 -34.384 43.109 1.00 14.41 192 ILE A CA 1
ATOM 1255 C C . ILE A 1 192 ? -9.393 -34.488 44.520 1.00 15.53 192 ILE A C 1
ATOM 1256 O O . ILE A 1 192 ? -9.429 -35.582 45.092 1.00 16.27 192 ILE A O 1
ATOM 1261 N N . THR A 1 193 ? -9.853 -33.372 45.086 1.00 14.15 193 THR A N 1
ATOM 1262 C CA . THR A 1 193 ? -10.439 -33.442 46.422 1.00 14.71 193 THR A CA 1
ATOM 1263 C C . THR A 1 193 ? -11.753 -32.683 46.466 1.00 16.77 193 THR A C 1
ATOM 1264 O O . THR A 1 193 ? -11.905 -31.628 45.858 1.00 16.04 193 THR A O 1
ATOM 1268 N N . PHE A 1 194 ? -12.716 -33.258 47.177 1.00 16.38 194 PHE A N 1
ATOM 1269 C CA . PHE A 1 194 ? -14.012 -32.614 47.366 1.00 17.01 194 PHE A CA 1
ATOM 1270 C C . PHE A 1 194 ? -14.088 -32.106 48.816 1.00 17.33 194 PHE A C 1
ATOM 1271 O O . PHE A 1 194 ? -15.154 -31.694 49.279 1.00 17.86 194 PHE A O 1
ATOM 1279 N N . GLY A 1 195 ? -12.956 -32.144 49.521 1.00 17.56 195 GLY A N 1
ATOM 1280 C CA . GLY A 1 195 ? -12.921 -31.683 50.897 1.00 16.58 195 GLY A CA 1
ATOM 1281 C C . GLY A 1 195 ? -12.011 -32.473 51.826 1.00 17.08 195 GLY A C 1
ATOM 1282 O O . GLY A 1 195 ? -11.410 -33.496 51.450 1.00 14.85 195 GLY A O 1
ATOM 1283 N N . LYS A 1 196 ? -11.892 -31.982 53.054 1.00 15.26 196 LYS A N 1
ATOM 1284 C CA . LYS A 1 196 ? -11.058 -32.645 54.065 1.00 15.19 196 LYS A CA 1
ATOM 1285 C C . LYS A 1 196 ? -11.749 -33.915 54.559 1.00 15.68 196 LYS A C 1
ATOM 1286 O O . LYS A 1 196 ? -12.968 -34.057 54.451 1.00 15.08 196 LYS A O 1
ATOM 1292 N N . LYS A 1 197 ? -10.967 -34.852 55.088 1.00 16.20 197 LYS A N 1
ATOM 1293 C CA . LYS A 1 197 ? -11.535 -36.086 55.622 1.00 16.76 197 LYS A CA 1
ATOM 1294 C C . LYS A 1 197 ? -12.440 -35.675 56.775 1.00 17.43 197 LYS A C 1
ATOM 1295 O O . LYS A 1 197 ? -12.027 -34.895 57.643 1.00 17.44 197 LYS A O 1
ATOM 1301 N N . GLY A 1 198 ? -13.674 -36.172 56.753 1.00 17.87 198 GLY A N 1
ATOM 1302 C CA . GLY A 1 198 ? -14.641 -35.868 57.799 1.00 18.31 198 GLY A CA 1
ATOM 1303 C C . GLY A 1 198 ? -15.046 -34.408 57.787 1.00 19.54 198 GLY A C 1
ATOM 1304 O O . GLY A 1 198 ? -15.502 -33.868 58.796 1.00 20.22 198 GLY A O 1
ATOM 1305 N N . GLY A 1 199 ? -14.870 -33.749 56.644 1.00 18.93 199 GLY A N 1
ATOM 1306 C CA . GLY A 1 199 ? -15.222 -32.340 56.562 1.00 17.92 199 GLY A CA 1
ATOM 1307 C C . GLY A 1 199 ? -16.415 -32.035 55.679 1.00 19.69 199 GLY A C 1
ATOM 1308 O O . GLY A 1 199 ? -16.921 -32.912 54.972 1.00 20.49 199 GLY A O 1
ATOM 1309 N N . PRO A 1 200 ? -16.902 -30.785 55.703 1.00 20.27 200 PRO A N 1
ATOM 1310 C CA . PRO A 1 200 ? -18.052 -30.398 54.881 1.00 21.81 200 PRO A CA 1
ATOM 1311 C C . PRO A 1 200 ? -17.634 -30.187 53.416 1.00 22.38 200 PRO A C 1
ATOM 1312 O O . PRO A 1 200 ? -16.445 -30.258 53.076 1.00 21.99 200 PRO A O 1
ATOM 1316 N N . ASN A 1 201 ? -18.612 -29.934 52.557 1.00 23.08 201 ASN A N 1
ATOM 1317 C CA . ASN A 1 201 ? -18.323 -29.681 51.137 1.00 24.10 201 ASN A CA 1
ATOM 1318 C C . ASN A 1 201 ? -17.511 -28.386 51.080 1.00 23.83 201 ASN A C 1
ATOM 1319 O O . ASN A 1 201 ? -17.579 -27.554 51.992 1.00 21.16 201 ASN A O 1
ATOM 1324 N N . LEU A 1 202 ? -16.760 -28.202 50.002 1.00 21.56 202 LEU A N 1
ATOM 1325 C CA . LEU A 1 202 ? -15.928 -27.014 49.855 1.00 20.98 202 LEU A CA 1
ATOM 1326 C C . LEU A 1 202 ? -16.665 -25.888 49.149 1.00 20.95 202 LEU A C 1
ATOM 1327 O O . LEU A 1 202 ? -17.582 -26.108 48.375 1.00 20.85 202 LEU A O 1
ATOM 1332 N N . LYS A 1 203 ? -16.242 -24.673 49.468 1.00 22.52 203 LYS A N 1
ATOM 1333 C CA . LYS A 1 203 ? -16.657 -23.452 48.774 1.00 24.21 203 LYS A CA 1
ATOM 1334 C C . LYS A 1 203 ? -15.288 -23.107 48.178 1.00 21.39 203 LYS A C 1
ATOM 1335 O O . LYS A 1 203 ? -14.471 -22.440 48.810 1.00 20.32 203 LYS A O 1
ATOM 1341 N N . VAL A 1 204 ? -15.009 -23.604 46.979 1.00 20.86 204 VAL A N 1
ATOM 1342 C CA . VAL A 1 204 ? -13.665 -23.432 46.416 1.00 19.32 204 VAL A CA 1
ATOM 1343 C C . VAL A 1 204 ? -13.172 -22.000 46.377 1.00 19.61 204 VAL A C 1
ATOM 1344 O O . VAL A 1 204 ? -11.981 -21.766 46.571 1.00 18.09 204 VAL A O 1
ATOM 1348 N N . ASP A 1 205 ? -14.052 -21.030 46.169 1.00 19.73 205 ASP A N 1
ATOM 1349 C CA . ASP A 1 205 ? -13.573 -19.657 46.101 1.00 21.87 205 ASP A CA 1
ATOM 1350 C C . ASP A 1 205 ? -13.015 -19.193 47.445 1.00 22.71 205 ASP A C 1
ATOM 1351 O O . ASP A 1 205 ? -12.295 -18.205 47.489 1.00 21.19 205 ASP A O 1
ATOM 1356 N N . ASP A 1 206 ? -13.322 -19.898 48.533 1.00 22.46 206 ASP A N 1
ATOM 1357 C CA . ASP A 1 206 ? -12.828 -19.481 49.851 1.00 24.75 206 ASP A CA 1
ATOM 1358 C C . ASP A 1 206 ? -11.424 -20.018 50.109 1.00 25.34 206 ASP A C 1
ATOM 1359 O O . ASP A 1 206 ? -10.763 -19.587 51.062 1.00 25.23 206 ASP A O 1
ATOM 1364 N N . LEU A 1 207 ? -10.956 -20.949 49.280 1.00 22.07 207 LEU A N 1
ATOM 1365 C CA . LEU A 1 207 ? -9.605 -21.524 49.475 1.00 21.37 207 LEU A CA 1
ATOM 1366 C C . LEU A 1 207 ? -8.514 -20.503 49.132 1.00 22.52 207 LEU A C 1
ATOM 1367 O O . LEU A 1 207 ? -8.679 -19.659 48.254 1.00 21.81 207 LEU A O 1
ATOM 1372 N N . ASN A 1 208 ? -7.392 -20.613 49.829 1.00 21.58 208 ASN A N 1
ATOM 1373 C CA . ASN A 1 208 ? -6.226 -19.766 49.588 1.00 22.34 208 ASN A CA 1
ATOM 1374 C C . ASN A 1 208 ? -5.270 -20.680 48.815 1.00 20.63 208 ASN A C 1
ATOM 1375 O O . ASN A 1 208 ? -4.437 -21.354 49.410 1.00 21.00 208 ASN A O 1
ATOM 1380 N N . LEU A 1 209 ? -5.391 -20.694 47.488 1.00 20.68 209 LEU A N 1
ATOM 1381 C CA . LEU A 1 209 ? -4.582 -21.609 46.648 1.00 20.62 209 LEU A CA 1
ATOM 1382 C C . LEU A 1 209 ? -3.088 -21.407 46.760 1.00 20.10 209 LEU A C 1
ATOM 1383 O O . LEU A 1 209 ? -2.345 -22.382 46.804 1.00 21.19 209 LEU A O 1
ATOM 1388 N N . PRO A 1 210 ? -2.610 -20.151 46.780 1.00 21.09 210 PRO A N 1
ATOM 1389 C CA . PRO A 1 210 ? -1.162 -19.969 46.884 1.00 21.63 210 PRO A CA 1
ATOM 1390 C C . PRO A 1 210 ? -0.577 -20.593 48.145 1.00 21.63 210 PRO A C 1
ATOM 1391 O O . PRO A 1 210 ? 0.593 -20.928 48.194 1.00 20.94 210 PRO A O 1
ATOM 1395 N N . GLU A 1 211 ? -1.418 -20.767 49.153 1.00 22.02 211 GLU A N 1
ATOM 1396 C CA . GLU A 1 211 ? -0.999 -21.328 50.424 1.00 23.11 211 GLU A CA 1
ATOM 1397 C C . GLU A 1 211 ? -1.111 -22.861 50.417 1.00 20.41 211 GLU A C 1
ATOM 1398 O O . GLU A 1 211 ? -0.133 -23.567 50.643 1.00 20.72 211 GLU A O 1
ATOM 1404 N N . ILE A 1 212 ? -2.302 -23.376 50.149 1.00 19.89 212 ILE A N 1
ATOM 1405 C CA . ILE A 1 212 ? -2.539 -24.841 50.186 1.00 20.55 212 ILE A CA 1
ATOM 1406 C C . ILE A 1 212 ? -2.006 -25.558 48.921 1.00 19.64 212 ILE A C 1
ATOM 1407 O O . ILE A 1 212 ? -1.500 -26.671 49.007 1.00 17.79 212 ILE A O 1
ATOM 1412 N N . GLY A 1 213 ? -2.096 -24.916 47.761 1.00 19.21 213 GLY A N 1
ATOM 1413 C CA . GLY A 1 213 ? -1.651 -25.550 46.521 1.00 18.93 213 GLY A CA 1
ATOM 1414 C C . GLY A 1 213 ? -0.279 -26.214 46.496 1.00 18.02 213 GLY A C 1
ATOM 1415 O O . GLY A 1 213 ? -0.156 -27.388 46.157 1.00 16.58 213 GLY A O 1
ATOM 1416 N N . PRO A 1 214 ? 0.785 -25.474 46.835 1.00 18.10 214 PRO A N 1
ATOM 1417 C CA . PRO A 1 214 ? 2.148 -26.005 46.843 1.00 17.15 214 PRO A CA 1
ATOM 1418 C C . PRO A 1 214 ? 2.327 -27.227 47.750 1.00 17.72 214 PRO A C 1
ATOM 1419 O O . PRO A 1 214 ? 3.178 -28.074 47.496 1.00 16.09 214 PRO A O 1
ATOM 1423 N N . LYS A 1 215 ? 1.516 -27.316 48.799 1.00 16.27 215 LYS A N 1
ATOM 1424 C CA . LYS A 1 215 ? 1.616 -28.437 49.747 1.00 17.69 215 LYS A CA 1
ATOM 1425 C C . LYS A 1 215 ? 1.141 -29.723 49.067 1.00 16.30 215 LYS A C 1
ATOM 1426 O O . LYS A 1 215 ? 1.590 -30.809 49.412 1.00 16.97 215 LYS A O 1
ATOM 1432 N N . PHE A 1 216 ? 0.229 -29.601 48.106 1.00 15.65 216 PHE A N 1
ATOM 1433 C CA . PHE A 1 216 ? -0.242 -30.796 47.385 1.00 14.47 216 PHE A CA 1
ATOM 1434 C C . PHE A 1 216 ? 0.751 -31.048 46.241 1.00 14.14 216 PHE A C 1
ATOM 1435 O O . PHE A 1 216 ? 1.262 -32.153 46.069 1.00 15.86 216 PHE A O 1
ATOM 1443 N N . GLU A 1 217 ? 1.026 -29.998 45.478 1.00 13.60 217 GLU A N 1
ATOM 1444 C CA . GLU A 1 217 ? 1.902 -30.089 44.310 1.00 15.45 217 GLU A CA 1
ATOM 1445 C C . GLU A 1 217 ? 3.203 -30.838 44.598 1.00 17.50 217 GLU A C 1
ATOM 1446 O O . GLU A 1 217 ? 3.593 -31.713 43.832 1.00 16.66 217 GLU A O 1
ATOM 1452 N N . HIS A 1 218 ? 3.870 -30.501 45.699 1.00 16.87 218 HIS A N 1
ATOM 1453 C CA . HIS A 1 218 ? 5.167 -31.111 46.018 1.00 18.40 218 HIS A CA 1
ATOM 1454 C C . HIS A 1 218 ? 5.063 -32.204 47.065 1.00 18.85 218 HIS A C 1
ATOM 1455 O O . HIS A 1 218 ? 6.083 -32.634 47.576 1.00 19.66 218 HIS A O 1
ATOM 1462 N N . HIS A 1 219 ? 3.860 -32.672 47.368 1.00 17.25 219 HIS A N 1
ATOM 1463 C CA . HIS A 1 219 ? 3.704 -33.699 48.401 1.00 17.95 219 HIS A CA 1
ATOM 1464 C C . HIS A 1 219 ? 4.555 -34.945 48.100 1.00 17.34 219 HIS A C 1
ATOM 1465 O O . HIS A 1 219 ? 4.681 -35.388 46.961 1.00 17.29 219 HIS A O 1
ATOM 1472 N N . GLU A 1 220 ? 5.121 -35.507 49.157 1.00 17.44 220 GLU A N 1
ATOM 1473 C CA . GLU A 1 220 ? 5.963 -36.707 49.097 1.00 18.03 220 GLU A CA 1
ATOM 1474 C C . GLU A 1 220 ? 5.215 -37.896 48.484 1.00 18.25 220 GLU A C 1
ATOM 1475 O O . GLU A 1 220 ? 5.854 -38.837 48.016 1.00 18.53 220 GLU A O 1
ATOM 1481 N N . MET A 1 221 ? 3.883 -37.881 48.490 1.00 16.82 221 MET A N 1
ATOM 1482 C CA . MET A 1 221 ? 3.119 -39.012 47.930 1.00 19.42 221 MET A CA 1
ATOM 1483 C C . MET A 1 221 ? 3.018 -38.928 46.399 1.00 19.63 221 MET A C 1
ATOM 1484 O O . MET A 1 221 ? 2.472 -39.845 45.766 1.00 20.50 221 MET A O 1
ATOM 1489 N N . PHE A 1 222 ? 3.539 -37.850 45.814 1.00 18.01 222 PHE A N 1
ATOM 1490 C CA . PHE A 1 222 ? 3.488 -37.650 44.365 1.00 18.64 222 PHE A CA 1
ATOM 1491 C C . PHE A 1 222 ? 4.917 -37.445 43.855 1.00 19.03 222 PHE A C 1
ATOM 1492 O O . PHE A 1 222 ? 5.419 -36.319 43.762 1.00 18.95 222 PHE A O 1
ATOM 1500 N N . PRO A 1 223 ? 5.580 -38.545 43.492 1.00 20.31 223 PRO A N 1
ATOM 1501 C CA . PRO A 1 223 ? 6.958 -38.558 42.989 1.00 22.40 223 PRO A CA 1
ATOM 1502 C C . PRO A 1 223 ? 7.237 -37.623 41.820 1.00 21.17 223 PRO A C 1
ATOM 1503 O O . PRO A 1 223 ? 8.330 -37.086 41.708 1.00 21.22 223 PRO A O 1
ATOM 1507 N N . ALA A 1 224 ? 6.257 -37.422 40.948 1.00 19.92 224 ALA A N 1
ATOM 1508 C CA . ALA A 1 224 ? 6.464 -36.551 39.790 1.00 18.92 224 ALA A CA 1
ATOM 1509 C C . ALA A 1 224 ? 5.707 -35.252 39.990 1.00 19.03 224 ALA A C 1
ATOM 1510 O O . ALA A 1 224 ? 5.455 -34.531 39.019 1.00 16.97 224 ALA A O 1
ATOM 1512 N N . ARG A 1 225 ? 5.389 -34.955 41.250 1.00 17.98 225 ARG A N 1
ATOM 1513 C CA . ARG A 1 225 ? 4.553 -33.793 41.631 1.00 18.46 225 ARG A CA 1
ATOM 1514 C C . ARG A 1 225 ? 3.151 -34.087 41.101 1.00 16.93 225 ARG A C 1
ATOM 1515 O O . ARG A 1 225 ? 2.925 -35.139 40.500 1.00 17.62 225 ARG A O 1
ATOM 1523 N N . THR A 1 226 ? 2.205 -33.173 41.305 1.00 16.91 226 THR A N 1
ATOM 1524 C CA . THR A 1 226 ? 0.843 -33.422 40.804 1.00 14.35 226 THR A CA 1
ATOM 1525 C C . THR A 1 226 ? 0.106 -32.110 40.614 1.00 16.49 226 THR A C 1
ATOM 1526 O O . THR A 1 226 ? 0.492 -31.070 41.176 1.00 16.58 226 THR A O 1
ATOM 1530 N N . ASN A 1 227 ? -0.935 -32.179 39.785 1.00 14.37 227 ASN A N 1
ATOM 1531 C CA . ASN A 1 227 ? -1.866 -31.073 39.572 1.00 15.82 227 ASN A CA 1
ATOM 1532 C C . ASN A 1 227 ? -2.945 -31.352 40.632 1.00 16.28 227 ASN A C 1
ATOM 1533 O O . ASN A 1 227 ? -3.189 -32.521 40.966 1.00 14.26 227 ASN A O 1
ATOM 1538 N N . THR A 1 228 ? -3.596 -30.316 41.155 1.00 14.49 228 THR A N 1
ATOM 1539 C CA . THR A 1 228 ? -4.598 -30.563 42.196 1.00 14.18 228 THR A CA 1
ATOM 1540 C C . THR A 1 228 ? -5.874 -29.815 41.863 1.00 14.68 228 THR A C 1
ATOM 1541 O O . THR A 1 228 ? -5.849 -28.614 41.593 1.00 15.18 228 THR A O 1
ATOM 1545 N N . GLU A 1 229 ? -6.992 -30.530 41.862 1.00 13.30 229 GLU A N 1
ATOM 1546 C CA . GLU A 1 229 ? -8.263 -29.903 41.568 1.00 12.98 229 GLU A CA 1
ATOM 1547 C C . GLU A 1 229 ? -9.133 -29.949 42.832 1.00 14.44 229 GLU A C 1
ATOM 1548 O O . GLU A 1 229 ? -9.303 -31.020 43.448 1.00 13.57 229 GLU A O 1
ATOM 1554 N N . PHE A 1 230 ? -9.659 -28.779 43.210 1.00 14.22 230 PHE A N 1
ATOM 1555 C CA . PHE A 1 230 ? -10.553 -28.616 44.376 1.00 14.19 230 PHE A CA 1
ATOM 1556 C C . PHE A 1 230 ? -11.951 -28.496 43.784 1.00 16.04 230 PHE A C 1
ATOM 1557 O O . PHE A 1 230 ? -12.207 -27.621 42.948 1.00 14.98 230 PHE A O 1
ATOM 1565 N N . VAL A 1 231 ? -12.870 -29.354 44.223 1.00 15.36 231 VAL A N 1
ATOM 1566 C CA . VAL A 1 231 ? -14.178 -29.382 43.572 1.00 16.30 231 VAL A CA 1
ATOM 1567 C C . VAL A 1 231 ? -15.362 -29.173 44.508 1.00 17.76 231 VAL A C 1
ATOM 1568 O O . VAL A 1 231 ? -15.408 -29.705 45.616 1.00 17.55 231 VAL A O 1
ATOM 1572 N N . GLU A 1 232 ? -16.341 -28.454 43.971 1.00 18.02 232 GLU A N 1
ATOM 1573 C CA . GLU A 1 232 ? -17.606 -28.118 44.631 1.00 21.02 232 GLU A CA 1
ATOM 1574 C C . GLU A 1 232 ? -18.713 -28.699 43.730 1.00 21.76 232 GLU A C 1
ATOM 1575 O O . GLU A 1 232 ? -18.851 -28.287 42.576 1.00 22.38 232 GLU A O 1
ATOM 1581 N N . VAL A 1 233 ? -19.487 -29.665 44.229 1.00 21.12 233 VAL A N 1
ATOM 1582 C CA . VAL A 1 233 ? -20.553 -30.273 43.408 1.00 20.68 233 VAL A CA 1
ATOM 1583 C C . VAL A 1 233 ? -21.804 -29.385 43.433 1.00 22.93 233 VAL A C 1
ATOM 1584 O O . VAL A 1 233 ? -22.371 -29.136 44.496 1.00 22.41 233 VAL A O 1
ATOM 1588 N N . LEU A 1 234 ? -22.241 -28.906 42.266 1.00 22.32 234 LEU A N 1
ATOM 1589 C CA . LEU A 1 234 ? -23.431 -28.048 42.211 1.00 22.75 234 LEU A CA 1
ATOM 1590 C C . LEU A 1 234 ? -24.655 -28.929 41.948 1.00 22.74 234 LEU A C 1
ATOM 1591 O O . LEU A 1 234 ? -25.742 -28.652 42.449 1.00 22.74 234 LEU A O 1
ATOM 1596 N N . SER A 1 235 ? -24.468 -29.983 41.165 1.00 21.39 235 SER A N 1
ATOM 1597 C CA . SER A 1 235 ? -25.526 -30.949 40.866 1.00 22.93 235 SER A CA 1
ATOM 1598 C C . SER A 1 235 ? -24.804 -32.167 40.318 1.00 23.60 235 SER A C 1
ATOM 1599 O O . SER A 1 235 ? -23.592 -32.109 40.110 1.00 21.38 235 SER A O 1
ATOM 1602 N N . ARG A 1 236 ? -25.523 -33.256 40.061 1.00 21.31 236 ARG A N 1
ATOM 1603 C CA . ARG A 1 236 ? -24.857 -34.462 39.560 1.00 23.11 236 ARG A CA 1
ATOM 1604 C C . ARG A 1 236 ? -24.338 -34.276 38.129 1.00 21.85 236 ARG A C 1
ATOM 1605 O O . ARG A 1 236 ? -23.683 -35.158 37.608 1.00 21.64 236 ARG A O 1
ATOM 1613 N N . SER A 1 237 ? -24.624 -33.148 37.491 1.00 22.34 237 SER A N 1
ATOM 1614 C CA . SER A 1 237 ? -24.122 -32.932 36.126 1.00 21.96 237 SER A CA 1
ATOM 1615 C C . SER A 1 237 ? -23.492 -31.542 36.039 1.00 21.63 237 SER A C 1
ATOM 1616 O O . SER A 1 237 ? -23.294 -31.025 34.942 1.00 19.68 237 SER A O 1
ATOM 1619 N N . HIS A 1 238 ? -23.149 -30.956 37.182 1.00 20.68 238 HIS A N 1
ATOM 1620 C CA . HIS A 1 238 ? -22.596 -29.584 37.197 1.00 21.46 238 HIS A CA 1
ATOM 1621 C C . HIS A 1 238 ? -21.595 -29.464 38.352 1.00 20.52 238 HIS A C 1
ATOM 1622 O O . HIS A 1 238 ? -21.978 -29.533 39.522 1.00 22.18 238 HIS A O 1
ATOM 1629 N N . LEU A 1 239 ? -20.321 -29.262 38.020 1.00 19.15 239 LEU A N 1
ATOM 1630 C CA . LEU A 1 239 ? -19.249 -29.174 39.031 1.00 18.48 239 LEU A CA 1
ATOM 1631 C C . LEU A 1 239 ? -18.496 -27.849 38.885 1.00 18.55 239 LEU A C 1
ATOM 1632 O O . LEU A 1 239 ? -18.281 -27.361 37.778 1.00 18.54 239 LEU A O 1
ATOM 1637 N N . LYS A 1 240 ? -18.100 -27.277 40.017 1.00 17.96 240 LYS A N 1
ATOM 1638 C CA . LYS A 1 240 ? -17.325 -26.028 40.032 1.00 16.97 240 LYS A CA 1
ATOM 1639 C C . LYS A 1 240 ? -15.934 -26.381 40.570 1.00 17.73 240 LYS A C 1
ATOM 1640 O O . LYS A 1 240 ? -15.804 -27.174 41.514 1.00 15.58 240 LYS A O 1
ATOM 1646 N N . MET A 1 241 ? -14.887 -25.802 39.993 1.00 15.97 241 MET A N 1
ATOM 1647 C CA . MET A 1 241 ? -13.548 -26.179 40.459 1.00 16.69 241 MET A CA 1
ATOM 1648 C C . MET A 1 241 ? -12.571 -25.038 40.367 1.00 15.51 241 MET A C 1
ATOM 1649 O O . MET A 1 241 ? -12.816 -24.041 39.704 1.00 14.02 241 MET A O 1
ATOM 1654 N N . ARG A 1 242 ? -11.455 -25.222 41.071 1.00 15.34 242 ARG A N 1
ATOM 1655 C CA . ARG A 1 242 ? -10.302 -24.331 41.017 1.00 16.87 242 ARG A CA 1
ATOM 1656 C C . ARG A 1 242 ? -9.140 -25.302 40.960 1.00 16.04 242 ARG A C 1
ATOM 1657 O O . ARG A 1 242 ? -9.254 -26.430 41.461 1.00 14.98 242 ARG A O 1
ATOM 1665 N N . VAL A 1 243 ? -8.024 -24.885 40.373 1.00 14.90 243 VAL A N 1
ATOM 1666 C CA . VAL A 1 243 ? -6.914 -25.814 40.231 1.00 13.77 243 VAL A CA 1
ATOM 1667 C C . VAL A 1 243 ? -5.584 -25.157 40.557 1.00 14.85 243 VAL A C 1
ATOM 1668 O O . VAL A 1 243 ? -5.394 -23.955 40.337 1.00 15.13 243 VAL A O 1
ATOM 1672 N N . TRP A 1 244 ? -4.696 -25.948 41.154 1.00 13.44 244 TRP A N 1
ATOM 1673 C CA . TRP A 1 244 ? -3.328 -25.523 41.394 1.00 14.68 244 TRP A CA 1
ATOM 1674 C C . TRP A 1 244 ? -2.537 -26.514 40.547 1.00 14.06 244 TRP A C 1
ATOM 1675 O O . TRP A 1 244 ? -2.432 -27.690 40.891 1.00 13.49 244 TRP A O 1
ATOM 1686 N N . GLU A 1 245 ? -1.999 -26.040 39.430 1.00 14.27 245 GLU A N 1
ATOM 1687 C CA . GLU A 1 245 ? -1.277 -26.904 38.492 1.00 13.52 245 GLU A CA 1
ATOM 1688 C C . GLU A 1 245 ? 0.183 -27.089 38.815 1.00 15.30 245 GLU A C 1
ATOM 1689 O O . GLU A 1 245 ? 0.901 -26.155 39.229 1.00 14.19 245 GLU A O 1
ATOM 1695 N N . ARG A 1 246 ? 0.628 -28.314 38.575 1.00 14.92 246 ARG A N 1
ATOM 1696 C CA . ARG A 1 246 ? 2.035 -28.637 38.696 1.00 16.70 246 ARG A CA 1
ATOM 1697 C C . ARG A 1 246 ? 2.733 -27.688 37.714 1.00 16.92 246 ARG A C 1
ATOM 1698 O O . ARG A 1 246 ? 2.301 -27.544 36.565 1.00 16.55 246 ARG A O 1
ATOM 1706 N N . GLY A 1 247 ? 3.779 -27.020 38.182 1.00 17.44 247 GLY A N 1
ATOM 1707 C CA . GLY A 1 247 ? 4.561 -26.141 37.329 1.00 19.25 247 GLY A CA 1
ATOM 1708 C C . GLY A 1 247 ? 3.920 -24.915 36.706 1.00 20.93 247 GLY A C 1
ATOM 1709 O O . GLY A 1 247 ? 4.569 -24.239 35.893 1.00 24.53 247 GLY A O 1
ATOM 1710 N N . ALA A 1 248 ? 2.676 -24.600 37.041 1.00 17.92 248 ALA A N 1
ATOM 1711 C CA . ALA A 1 248 ? 2.050 -23.421 36.421 1.00 17.55 248 ALA A CA 1
ATOM 1712 C C . ALA A 1 248 ? 1.225 -22.643 37.440 1.00 17.46 248 ALA A C 1
ATOM 1713 O O . ALA A 1 248 ? 0.813 -21.523 37.170 1.00 18.71 248 ALA A O 1
ATOM 1715 N N . GLY A 1 249 ? 0.959 -23.234 38.595 1.00 18.75 249 GLY A N 1
ATOM 1716 C CA . GLY A 1 249 ? 0.186 -22.525 39.604 1.00 17.51 249 GLY A CA 1
ATOM 1717 C C . GLY A 1 249 ? -1.321 -22.442 39.445 1.00 17.25 249 GLY A C 1
ATOM 1718 O O . GLY A 1 249 ? -1.953 -23.324 38.877 1.00 16.57 249 GLY A O 1
ATOM 1719 N N . ALA A 1 250 ? -1.906 -21.362 39.960 1.00 16.96 250 ALA A N 1
ATOM 1720 C CA . ALA A 1 250 ? -3.364 -21.167 39.924 1.00 17.97 250 ALA A CA 1
ATOM 1721 C C . ALA A 1 250 ? -3.788 -20.593 38.563 1.00 18.90 250 ALA A C 1
ATOM 1722 O O . ALA A 1 250 ? -3.903 -19.378 38.407 1.00 20.36 250 ALA A O 1
ATOM 1724 N N . THR A 1 251 ? -4.053 -21.472 37.602 1.00 16.60 251 THR A N 1
ATOM 1725 C CA . THR A 1 251 ? -4.444 -21.046 36.252 1.00 15.94 251 THR A CA 1
ATOM 1726 C C . THR A 1 251 ? -5.966 -20.831 36.187 1.00 16.02 251 THR A C 1
ATOM 1727 O O . THR A 1 251 ? -6.712 -21.250 37.082 1.00 15.70 251 THR A O 1
ATOM 1731 N N . LEU A 1 252 ? -6.426 -20.198 35.110 1.00 12.72 252 LEU A N 1
ATOM 1732 C CA . LEU A 1 252 ? -7.846 -19.934 34.948 1.00 14.43 252 LEU A CA 1
ATOM 1733 C C . LEU A 1 252 ? -8.588 -21.188 34.485 1.00 15.41 252 LEU A C 1
ATOM 1734 O O . LEU A 1 252 ? -9.813 -21.223 34.538 1.00 14.93 252 LEU A O 1
ATOM 1739 N N . ALA A 1 253 ? -7.868 -22.207 34.031 1.00 15.04 253 ALA A N 1
ATOM 1740 C CA . ALA A 1 253 ? -8.558 -23.422 33.573 1.00 15.92 253 ALA A CA 1
ATOM 1741 C C . ALA A 1 253 ? -7.530 -24.501 33.282 1.00 14.34 253 ALA A C 1
ATOM 1742 O O . ALA A 1 253 ? -6.374 -24.203 33.033 1.00 15.38 253 ALA A O 1
ATOM 1744 N N . CYS A 1 254 ? -7.963 -25.758 33.341 1.00 14.96 254 CYS A N 1
ATOM 1745 C CA . CYS A 1 254 ? -7.090 -26.909 33.030 1.00 15.25 254 CYS A CA 1
ATOM 1746 C C . CYS A 1 254 ? -7.995 -27.982 32.437 1.00 14.51 254 CYS A C 1
ATOM 1747 O O . CYS A 1 254 ? -8.872 -28.493 33.124 1.00 14.82 254 CYS A O 1
ATOM 1750 N N . GLY A 1 255 ? -7.771 -28.310 31.167 1.00 14.25 255 GLY A N 1
ATOM 1751 C CA . GLY A 1 255 ? -8.594 -29.298 30.495 1.00 14.65 255 GLY A CA 1
ATOM 1752 C C . GLY A 1 255 ? -8.356 -30.712 30.983 1.00 14.20 255 GLY A C 1
ATOM 1753 O O . GLY A 1 255 ? -9.325 -31.463 31.155 1.00 15.30 255 GLY A O 1
ATOM 1754 N N . THR A 1 256 ? -7.093 -31.101 31.179 1.00 11.96 256 THR A N 1
ATOM 1755 C CA . THR A 1 256 ? -6.843 -32.452 31.684 1.00 14.60 256 THR A CA 1
ATOM 1756 C C . THR A 1 256 ? -7.410 -32.516 33.111 1.00 15.09 256 THR A C 1
ATOM 1757 O O . THR A 1 256 ? -7.925 -33.550 33.521 1.00 16.61 256 THR A O 1
ATOM 1761 N N . GLY A 1 257 ? -7.320 -31.407 33.853 1.00 15.36 257 GLY A N 1
ATOM 1762 C CA . GLY A 1 257 ? -7.846 -31.388 35.214 1.00 14.64 257 GLY A CA 1
ATOM 1763 C C . GLY A 1 257 ? -9.369 -31.569 35.238 1.00 15.84 257 GLY A C 1
ATOM 1764 O O . GLY A 1 257 ? -9.911 -32.306 36.072 1.00 15.11 257 GLY A O 1
ATOM 1765 N N . ALA A 1 258 ? -10.064 -30.902 34.322 1.00 14.47 258 ALA A N 1
ATOM 1766 C CA . ALA A 1 258 ? -11.523 -30.997 34.256 1.00 15.75 258 ALA A CA 1
ATOM 1767 C C . ALA A 1 258 ? -11.909 -32.434 33.900 1.00 14.82 258 ALA A C 1
ATOM 1768 O O . ALA A 1 258 ? -12.903 -32.949 34.404 1.00 15.15 258 ALA A O 1
ATOM 1770 N N . CYS A 1 259 ? -11.134 -33.080 33.041 1.00 13.67 259 CYS A N 1
ATOM 1771 C CA . CYS A 1 259 ? -11.437 -34.487 32.682 1.00 16.28 259 CYS A CA 1
ATOM 1772 C C . CYS A 1 259 ? -11.216 -35.372 33.912 1.00 16.30 259 CYS A C 1
ATOM 1773 O O . CYS A 1 259 ? -12.055 -36.223 34.233 1.00 16.01 259 CYS A O 1
ATOM 1776 N N . ALA A 1 260 ? -10.088 -35.168 34.600 1.00 15.08 260 ALA A N 1
ATOM 1777 C CA . ALA A 1 260 ? -9.744 -35.997 35.766 1.00 14.30 260 ALA A CA 1
ATOM 1778 C C . ALA A 1 260 ? -10.744 -35.837 36.913 1.00 15.14 260 ALA A C 1
ATOM 1779 O O . ALA A 1 260 ? -11.077 -36.820 37.587 1.00 14.54 260 ALA A O 1
ATOM 1781 N N . LEU A 1 261 ? -11.221 -34.619 37.157 1.00 14.53 261 LEU A N 1
ATOM 1782 C CA . LEU A 1 261 ? -12.136 -34.430 38.278 1.00 14.64 261 LEU A CA 1
ATOM 1783 C C . LEU A 1 261 ? -13.523 -35.041 37.981 1.00 17.08 261 LEU A C 1
ATOM 1784 O O . LEU A 1 261 ? -14.237 -35.439 38.910 1.00 16.17 261 LEU A O 1
ATOM 1789 N N . VAL A 1 262 ? -13.921 -35.102 36.717 1.00 15.70 262 VAL A N 1
ATOM 1790 C CA . VAL A 1 262 ? -15.207 -35.739 36.393 1.00 15.58 262 VAL A CA 1
ATOM 1791 C C . VAL A 1 262 ? -15.035 -37.242 36.664 1.00 16.71 262 VAL A C 1
ATOM 1792 O O . VAL A 1 262 ? -15.908 -37.882 37.266 1.00 17.24 262 VAL A O 1
ATOM 1796 N N . VAL A 1 263 ? -13.899 -37.804 36.249 1.00 15.53 263 VAL A N 1
ATOM 1797 C CA . VAL A 1 263 ? -13.629 -39.224 36.522 1.00 16.45 263 VAL A CA 1
ATOM 1798 C C . VAL A 1 263 ? -13.721 -39.456 38.044 1.00 17.10 263 VAL A C 1
ATOM 1799 O O . VAL A 1 263 ? -14.386 -40.394 38.506 1.00 17.11 263 VAL A O 1
ATOM 1803 N N . ALA A 1 264 ? -13.069 -38.596 38.820 1.00 16.31 264 ALA A N 1
ATOM 1804 C CA . ALA A 1 264 ? -13.064 -38.718 40.293 1.00 15.98 264 ALA A CA 1
ATOM 1805 C C . ALA A 1 264 ? -14.483 -38.588 40.851 1.00 15.92 264 ALA A C 1
ATOM 1806 O O . ALA A 1 264 ? -14.861 -39.351 41.752 1.00 16.72 264 ALA A O 1
ATOM 1808 N N . ALA A 1 265 ? -15.255 -37.623 40.349 1.00 14.04 265 ALA A N 1
ATOM 1809 C CA . ALA A 1 265 ? -16.631 -37.416 40.827 1.00 16.23 265 ALA A CA 1
ATOM 1810 C C . ALA A 1 265 ? -17.458 -38.681 40.575 1.00 17.45 265 ALA A C 1
ATOM 1811 O O . ALA A 1 265 ? -18.262 -39.087 41.413 1.00 19.59 265 ALA A O 1
ATOM 1813 N N . VAL A 1 266 ? -17.284 -39.289 39.412 1.00 18.51 266 VAL A N 1
ATOM 1814 C CA . VAL A 1 266 ? -18.015 -40.532 39.087 1.00 19.26 266 VAL A CA 1
ATOM 1815 C C . VAL A 1 266 ? -17.556 -41.663 40.030 1.00 20.09 266 VAL A C 1
ATOM 1816 O O . VAL A 1 266 ? -18.379 -42.360 40.627 1.00 19.44 266 VAL A O 1
ATOM 1820 N N . LEU A 1 267 ? -16.248 -41.830 40.189 1.00 20.00 267 LEU A N 1
ATOM 1821 C CA . LEU A 1 267 ? -15.710 -42.899 41.059 1.00 21.29 267 LEU A CA 1
ATOM 1822 C C . LEU A 1 267 ? -16.178 -42.729 42.496 1.00 20.90 267 LEU A C 1
ATOM 1823 O O . LEU A 1 267 ? -16.380 -43.715 43.192 1.00 19.53 267 LEU A O 1
ATOM 1828 N N . GLU A 1 268 ? -16.349 -41.490 42.949 1.00 20.69 268 GLU A N 1
ATOM 1829 C CA . GLU A 1 268 ? -16.779 -41.255 44.338 1.00 21.47 268 GLU A CA 1
ATOM 1830 C C . GLU A 1 268 ? -18.296 -41.281 44.441 1.00 22.54 268 GLU A C 1
ATOM 1831 O O . GLU A 1 268 ? -18.841 -41.100 45.534 1.00 22.15 268 GLU A O 1
ATOM 1837 N N . GLY A 1 269 ? -18.963 -41.487 43.307 1.00 23.34 269 GLY A N 1
ATOM 1838 C CA . GLY A 1 269 ? -20.419 -41.543 43.261 1.00 22.71 269 GLY A CA 1
ATOM 1839 C C . GLY A 1 269 ? -21.105 -40.207 43.467 1.00 23.56 269 GLY A C 1
ATOM 1840 O O . GLY A 1 269 ? -22.282 -40.168 43.838 1.00 20.99 269 GLY A O 1
ATOM 1841 N N . ARG A 1 270 ? -20.393 -39.115 43.197 1.00 20.90 270 ARG A N 1
ATOM 1842 C CA . ARG A 1 270 ? -20.949 -37.765 43.422 1.00 21.09 270 ARG A CA 1
ATOM 1843 C C . ARG A 1 270 ? -21.571 -37.165 42.172 1.00 21.50 270 ARG A C 1
ATOM 1844 O O . ARG A 1 270 ? -22.348 -36.208 42.274 1.00 22.07 270 ARG A O 1
ATOM 1852 N N . ALA A 1 271 ? -21.220 -37.675 40.997 1.00 21.46 271 ALA A N 1
ATOM 1853 C CA . ALA A 1 271 ? -21.787 -37.102 39.770 1.00 21.94 271 ALA A CA 1
ATOM 1854 C C . ALA A 1 271 ? -21.860 -38.140 38.665 1.00 21.00 271 ALA A C 1
ATOM 1855 O O . ALA A 1 271 ? -21.301 -39.225 38.769 1.00 19.32 271 ALA A O 1
ATOM 1857 N N . ASP A 1 272 ? -22.556 -37.778 37.596 1.00 21.89 272 ASP A N 1
ATOM 1858 C CA . ASP A 1 272 ? -22.724 -38.656 36.457 1.00 23.30 272 ASP A CA 1
ATOM 1859 C C . ASP A 1 272 ? -21.597 -38.429 35.460 1.00 21.04 272 ASP A C 1
ATOM 1860 O O . ASP A 1 272 ? -20.820 -37.477 35.587 1.00 20.45 272 ASP A O 1
ATOM 1865 N N . ARG A 1 273 ? -21.525 -39.316 34.476 1.00 18.94 273 ARG A N 1
ATOM 1866 C CA . ARG A 1 273 ? -20.452 -39.325 33.473 1.00 19.66 273 ARG A CA 1
ATOM 1867 C C . ARG A 1 273 ? -20.451 -38.115 32.529 1.00 20.01 273 ARG A C 1
ATOM 1868 O O . ARG A 1 273 ? -19.439 -37.839 31.885 1.00 20.26 273 ARG A O 1
ATOM 1876 N N . LYS A 1 274 ? -21.557 -37.405 32.416 1.00 20.10 274 LYS A N 1
ATOM 1877 C CA . LYS A 1 274 ? -21.579 -36.232 31.540 1.00 21.22 274 LYS A CA 1
ATOM 1878 C C . LYS A 1 274 ? -21.826 -35.032 32.447 1.00 21.55 274 LYS A C 1
ATOM 1879 O O . LYS A 1 274 ? -22.841 -34.974 33.143 1.00 20.23 274 LYS A O 1
ATOM 1885 N N . CYS A 1 275 ? -20.883 -34.088 32.463 1.00 20.83 275 CYS A N 1
ATOM 1886 C CA . CYS A 1 275 ? -20.997 -32.907 33.329 1.00 19.69 275 CYS A CA 1
ATOM 1887 C C . CYS A 1 275 ? -20.521 -31.656 32.630 1.00 18.48 275 CYS A C 1
ATOM 1888 O O . CYS A 1 275 ? -19.714 -31.683 31.703 1.00 18.19 275 CYS A O 1
ATOM 1891 N N . THR A 1 276 ? -21.042 -30.547 33.125 1.00 18.27 276 THR A N 1
ATOM 1892 C CA . THR A 1 276 ? -20.591 -29.251 32.717 1.00 17.47 276 THR A CA 1
ATOM 1893 C C . THR A 1 276 ? -19.649 -28.929 33.877 1.00 16.42 276 THR A C 1
ATOM 1894 O O . THR A 1 276 ? -20.024 -29.124 35.032 1.00 18.91 276 THR A O 1
ATOM 1898 N N . VAL A 1 277 ? -18.424 -28.517 33.590 1.00 16.01 277 VAL A N 1
ATOM 1899 C CA . VAL A 1 277 ? -17.467 -28.173 34.656 1.00 14.99 277 VAL A CA 1
ATOM 1900 C C . VAL A 1 277 ? -17.222 -26.667 34.574 1.00 14.62 277 VAL A C 1
ATOM 1901 O O . VAL A 1 277 ? -16.858 -26.158 33.518 1.00 14.06 277 VAL A O 1
ATOM 1905 N N . ASP A 1 278 ? -17.439 -25.950 35.669 1.00 15.11 278 ASP A N 1
ATOM 1906 C CA . ASP A 1 278 ? -17.199 -24.501 35.678 1.00 16.55 278 ASP A CA 1
ATOM 1907 C C . ASP A 1 278 ? -15.800 -24.266 36.242 1.00 14.91 278 ASP A C 1
ATOM 1908 O O . ASP A 1 278 ? -15.529 -24.595 37.400 1.00 14.74 278 ASP A O 1
ATOM 1913 N N . LEU A 1 279 ? -14.925 -23.710 35.413 1.00 16.12 279 LEU A N 1
ATOM 1914 C CA . LEU A 1 279 ? -13.562 -23.376 35.801 1.00 14.48 279 LEU A CA 1
ATOM 1915 C C . LEU A 1 279 ? -13.503 -21.850 35.944 1.00 14.22 279 LEU A C 1
ATOM 1916 O O . LEU A 1 279 ? -14.391 -21.141 35.477 1.00 15.01 279 LEU A O 1
ATOM 1921 N N . PRO A 1 280 ? -12.458 -21.321 36.584 1.00 15.29 280 PRO A N 1
ATOM 1922 C CA . PRO A 1 280 ? -12.398 -19.859 36.727 1.00 16.09 280 PRO A CA 1
ATOM 1923 C C . PRO A 1 280 ? -12.632 -19.072 35.430 1.00 18.55 280 PRO A C 1
ATOM 1924 O O . PRO A 1 280 ? -13.343 -18.064 35.428 1.00 18.77 280 PRO A O 1
ATOM 1928 N N . GLY A 1 281 ? -12.078 -19.542 34.316 1.00 16.70 281 GLY A N 1
ATOM 1929 C CA . GLY A 1 281 ? -12.250 -18.797 33.079 1.00 17.28 281 GLY A CA 1
ATOM 1930 C C . GLY A 1 281 ? -13.483 -19.124 32.260 1.00 18.55 281 GLY A C 1
ATOM 1931 O O . GLY A 1 281 ? -13.716 -18.491 31.222 1.00 18.30 281 GLY A O 1
ATOM 1932 N N . GLY A 1 282 ? -14.271 -20.102 32.701 1.00 16.50 282 GLY A N 1
ATOM 1933 C CA . GLY A 1 282 ? -15.462 -20.468 31.951 1.00 17.53 282 GLY A CA 1
ATOM 1934 C C . GLY A 1 282 ? -15.754 -21.959 32.017 1.00 16.21 282 GLY A C 1
ATOM 1935 O O . GLY A 1 282 ? -15.013 -22.700 32.660 1.00 17.96 282 GLY A O 1
ATOM 1936 N N . PRO A 1 283 ? -16.796 -22.440 31.322 1.00 16.85 283 PRO A N 1
ATOM 1937 C CA . PRO A 1 283 ? -17.150 -23.861 31.353 1.00 17.05 283 PRO A CA 1
ATOM 1938 C C . PRO A 1 283 ? -16.621 -24.770 30.260 1.00 17.13 283 PRO A C 1
ATOM 1939 O O . PRO A 1 283 ? -16.391 -24.338 29.134 1.00 16.18 283 PRO A O 1
ATOM 1943 N N . LEU A 1 284 ? -16.481 -26.048 30.610 1.00 15.66 284 LEU A N 1
ATOM 1944 C CA . LEU A 1 284 ? -16.081 -27.084 29.656 1.00 16.17 284 LEU A CA 1
ATOM 1945 C C . LEU A 1 284 ? -17.132 -28.180 29.750 1.00 16.64 284 LEU A C 1
ATOM 1946 O O . LEU A 1 284 ? -17.663 -28.440 30.835 1.00 17.93 284 LEU A O 1
ATOM 1951 N N . GLU A 1 285 ? -17.453 -28.804 28.619 1.00 16.86 285 GLU A N 1
ATOM 1952 C CA . GLU A 1 285 ? -18.399 -29.926 28.604 1.00 17.32 285 GLU A CA 1
ATOM 1953 C C . GLU A 1 285 ? -17.553 -31.190 28.606 1.00 15.07 285 GLU A C 1
ATOM 1954 O O . GLU A 1 285 ? -16.735 -31.389 27.710 1.00 16.12 285 GLU A O 1
ATOM 1960 N N . ILE A 1 286 ? -17.777 -32.047 29.598 1.00 15.42 286 ILE A N 1
ATOM 1961 C CA . ILE A 1 286 ? -16.968 -33.268 29.776 1.00 14.74 286 ILE A CA 1
ATOM 1962 C C . ILE A 1 286 ? -17.864 -34.505 29.793 1.00 16.32 286 ILE A C 1
ATOM 1963 O O . ILE A 1 286 ? -18.919 -34.517 30.436 1.00 16.53 286 ILE A O 1
ATOM 1968 N N . GLU A 1 287 ? -17.428 -35.561 29.110 1.00 17.10 287 GLU A N 1
ATOM 1969 C CA . GLU A 1 287 ? -18.181 -36.816 29.146 1.00 18.51 287 GLU A CA 1
ATOM 1970 C C . GLU A 1 287 ? -17.205 -37.995 29.158 1.00 16.94 287 GLU A C 1
ATOM 1971 O O . GLU A 1 287 ? -16.337 -38.123 28.287 1.00 17.56 287 GLU A O 1
ATOM 1977 N N . TRP A 1 288 ? -17.336 -38.837 30.176 1.00 17.18 288 TRP A N 1
ATOM 1978 C CA . TRP A 1 288 ? -16.509 -40.039 30.299 1.00 17.62 288 TRP A CA 1
ATOM 1979 C C . TRP A 1 288 ? -17.418 -41.178 29.803 1.00 18.40 288 TRP A C 1
ATOM 1980 O O . TRP A 1 288 ? -18.259 -41.659 30.545 1.00 19.59 288 TRP A O 1
ATOM 1991 N N . LYS A 1 289 ? -17.254 -41.601 28.552 1.00 19.89 289 LYS A N 1
ATOM 1992 C CA . LYS A 1 289 ? -18.148 -42.647 27.966 1.00 21.29 289 LYS A CA 1
ATOM 1993 C C . LYS A 1 289 ? -17.821 -44.052 28.448 1.00 20.60 289 LYS A C 1
ATOM 1994 O O . LYS A 1 289 ? -16.693 -44.521 28.330 1.00 21.25 289 LYS A O 1
ATOM 2000 N N . GLN A 1 290 ? -18.833 -44.740 28.957 1.00 21.81 290 GLN A N 1
ATOM 2001 C CA . GLN A 1 290 ? -18.639 -46.108 29.436 1.00 22.82 290 GLN A CA 1
ATOM 2002 C C . GLN A 1 290 ? -18.447 -47.035 28.235 1.00 22.56 290 GLN A C 1
ATOM 2003 O O . GLN A 1 290 ? -17.781 -48.054 28.336 1.00 22.95 290 GLN A O 1
ATOM 2009 N N . GLU A 1 291 ? -19.009 -46.664 27.092 1.00 24.06 291 GLU A N 1
ATOM 2010 C CA . GLU A 1 291 ? -18.921 -47.504 25.884 1.00 24.99 291 GLU A CA 1
ATOM 2011 C C . GLU A 1 291 ? -17.493 -47.824 25.484 1.00 24.79 291 GLU A C 1
ATOM 2012 O O . GLU A 1 291 ? -17.233 -48.942 25.023 1.00 23.87 291 GLU A O 1
ATOM 2018 N N . ASP A 1 292 ? -16.566 -46.872 25.656 1.00 22.91 292 ASP A N 1
ATOM 2019 C CA . ASP A 1 292 ? -15.173 -47.105 25.261 1.00 22.40 292 ASP A CA 1
ATOM 2020 C C . ASP A 1 292 ? -14.141 -46.598 26.309 1.00 20.60 292 ASP A C 1
ATOM 2021 O O . ASP A 1 292 ? -12.941 -46.728 26.086 1.00 19.62 292 ASP A O 1
ATOM 2026 N N . ASN A 1 293 ? -14.609 -46.050 27.435 1.00 19.23 293 ASN A N 1
ATOM 2027 C CA . ASN A 1 293 ? -13.733 -45.556 28.528 1.00 18.98 293 ASN A CA 1
ATOM 2028 C C . ASN A 1 293 ? -13.017 -44.244 28.134 1.00 19.03 293 ASN A C 1
ATOM 2029 O O . ASN A 1 293 ? -12.223 -43.716 28.918 1.00 19.67 293 ASN A O 1
ATOM 2034 N N . HIS A 1 294 ? -13.311 -43.701 26.955 1.00 18.44 294 HIS A N 1
ATOM 2035 C CA . HIS A 1 294 ? -12.670 -42.442 26.512 1.00 18.72 294 HIS A CA 1
ATOM 2036 C C . HIS A 1 294 ? -13.393 -41.235 27.135 1.00 18.09 294 HIS A C 1
ATOM 2037 O O . HIS A 1 294 ? -14.580 -41.289 27.454 1.00 16.80 294 HIS A O 1
ATOM 2044 N N . ILE A 1 295 ? -12.665 -40.137 27.292 1.00 16.76 295 ILE A N 1
ATOM 2045 C CA . ILE A 1 295 ? -13.243 -38.923 27.843 1.00 16.83 295 ILE A CA 1
ATOM 2046 C C . ILE A 1 295 ? -13.202 -37.854 26.745 1.00 17.14 295 ILE A C 1
ATOM 2047 O O . ILE A 1 295 ? -12.168 -37.652 26.110 1.00 18.21 295 ILE A O 1
ATOM 2052 N N . TYR A 1 296 ? -14.329 -37.178 26.534 1.00 19.07 296 TYR A N 1
ATOM 2053 C CA . TYR A 1 296 ? -14.419 -36.129 25.531 1.00 18.22 296 TYR A CA 1
ATOM 2054 C C . TYR A 1 296 ? -14.588 -34.791 26.256 1.00 16.55 296 TYR A C 1
ATOM 2055 O O . TYR A 1 296 ? -15.369 -34.676 27.194 1.00 17.96 296 TYR A O 1
ATOM 2064 N N . MET A 1 297 ? -13.813 -33.802 25.824 1.00 14.77 297 MET A N 1
ATOM 2065 C CA . MET A 1 297 ? -13.814 -32.459 26.415 1.00 15.39 297 MET A CA 1
ATOM 2066 C C . MET A 1 297 ? -14.066 -31.459 25.282 1.00 15.18 297 MET A C 1
ATOM 2067 O O . MET A 1 297 ? -13.348 -31.463 24.271 1.00 16.37 297 MET A O 1
ATOM 2072 N N . THR A 1 298 ? -15.081 -30.614 25.447 1.00 16.27 298 THR A N 1
ATOM 2073 C CA . THR A 1 298 ? -15.415 -29.603 24.439 1.00 15.19 298 THR A CA 1
ATOM 2074 C C . THR A 1 298 ? -15.288 -28.217 25.071 1.00 15.48 298 THR A C 1
ATOM 2075 O O . THR A 1 298 ? -15.768 -27.987 26.191 1.00 16.25 298 THR A O 1
ATOM 2079 N N . GLY A 1 299 ? -14.643 -27.294 24.356 1.00 15.06 299 GLY A N 1
ATOM 2080 C CA . GLY A 1 299 ? -14.480 -25.948 24.868 1.00 14.14 299 GLY A CA 1
ATOM 2081 C C . GLY A 1 299 ? -13.917 -25.028 23.801 1.00 15.87 299 GLY A C 1
ATOM 2082 O O . GLY A 1 299 ? -13.612 -25.481 22.700 1.00 17.48 299 GLY A O 1
ATOM 2083 N N . PRO A 1 300 ? -13.755 -23.732 24.102 1.00 16.31 300 PRO A N 1
ATOM 2084 C CA . PRO A 1 300 ? -13.226 -22.737 23.163 1.00 15.32 300 PRO A CA 1
ATOM 2085 C C . PRO A 1 300 ? -11.704 -22.641 23.134 1.00 16.01 300 PRO A C 1
ATOM 2086 O O . PRO A 1 300 ? -11.012 -23.238 23.954 1.00 15.05 300 PRO A O 1
ATOM 2090 N N . ALA A 1 301 ? -11.197 -21.905 22.151 1.00 14.31 301 ALA A N 1
ATOM 2091 C CA . ALA A 1 301 ? -9.757 -21.636 21.983 1.00 16.83 301 ALA A CA 1
ATOM 2092 C C . ALA A 1 301 ? -9.734 -20.419 21.063 1.00 18.35 301 ALA A C 1
ATOM 2093 O O . ALA A 1 301 ? -10.428 -20.419 20.041 1.00 17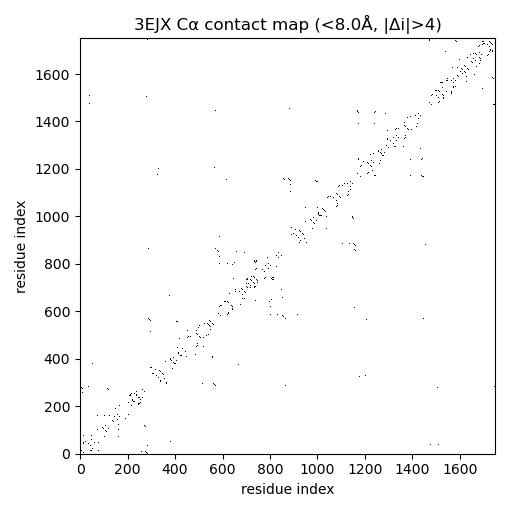.95 301 ALA A O 1
ATOM 2095 N N . GLU A 1 302 ? -8.960 -19.397 21.423 1.00 19.11 302 GLU A N 1
ATOM 2096 C CA . GLU A 1 302 ? -8.930 -18.155 20.635 1.00 21.87 302 GLU A CA 1
ATOM 2097 C C . GLU A 1 302 ? -7.510 -17.605 20.530 1.00 21.50 302 GLU A C 1
ATOM 2098 O O . GLU A 1 302 ? -6.745 -17.612 21.502 1.00 18.87 302 GLU A O 1
ATOM 2104 N N . ALA A 1 303 ? -7.196 -17.080 19.349 1.00 20.48 303 ALA A N 1
ATOM 2105 C CA . ALA A 1 303 ? -5.910 -16.449 19.087 1.00 19.86 303 ALA A CA 1
ATOM 2106 C C . ALA A 1 303 ? -5.993 -15.041 19.716 1.00 19.53 303 ALA A C 1
ATOM 2107 O O . ALA A 1 303 ? -7.059 -14.421 19.706 1.00 19.44 303 ALA A O 1
ATOM 2109 N N . VAL A 1 304 ? -4.880 -14.547 20.255 1.00 19.12 304 VAL A N 1
ATOM 2110 C CA . VAL A 1 304 ? -4.854 -13.226 20.914 1.00 20.22 304 VAL A CA 1
ATOM 2111 C C . VAL A 1 304 ? -3.947 -12.273 20.135 1.00 21.24 304 VAL A C 1
ATOM 2112 O O . VAL A 1 304 ? -4.337 -11.143 19.839 1.00 23.06 304 VAL A O 1
ATOM 2116 N N . PHE A 1 305 ? -2.734 -12.721 19.828 1.00 21.80 305 PHE A N 1
ATOM 2117 C CA . PHE A 1 305 ? -1.781 -11.904 19.060 1.00 21.78 305 PHE A CA 1
ATOM 2118 C C . PHE A 1 305 ? -0.663 -12.807 18.579 1.00 23.39 305 PHE A C 1
ATOM 2119 O O . PHE A 1 305 ? -0.575 -13.982 18.972 1.00 20.56 305 PHE A O 1
ATOM 2127 N N . TYR A 1 306 ? 0.177 -12.286 17.692 1.00 22.36 306 TYR A N 1
ATOM 2128 C CA . TYR A 1 306 ? 1.303 -13.080 17.258 1.00 26.63 306 TYR A CA 1
ATOM 2129 C C . TYR A 1 306 ? 2.525 -12.194 17.339 1.00 25.64 306 TYR A C 1
ATOM 2130 O O . TYR A 1 306 ? 2.410 -10.971 17.286 1.00 27.01 306 TYR A O 1
ATOM 2139 N N . GLY A 1 307 ? 3.691 -12.797 17.505 1.00 25.06 307 GLY A N 1
ATOM 2140 C CA . GLY A 1 307 ? 4.880 -11.987 17.609 1.00 27.29 307 GLY A CA 1
ATOM 2141 C C . GLY A 1 307 ? 6.196 -12.710 17.470 1.00 26.13 307 GLY A C 1
ATOM 2142 O O . GLY A 1 307 ? 6.263 -13.913 17.184 1.00 24.59 307 GLY A O 1
ATOM 2143 N N . SER A 1 308 ? 7.263 -11.948 17.663 1.00 26.07 308 SER A N 1
ATOM 2144 C CA . SER A 1 308 ? 8.606 -12.492 17.574 1.00 26.57 308 SER A CA 1
ATOM 2145 C C . SER A 1 308 ? 9.301 -12.098 18.858 1.00 26.65 308 SER A C 1
ATOM 2146 O O . SER A 1 308 ? 9.375 -10.917 19.188 1.00 28.04 308 SER A O 1
ATOM 2149 N N . ALA A 1 309 ? 9.810 -13.085 19.578 1.00 25.43 309 ALA A N 1
ATOM 2150 C CA . ALA A 1 309 ? 10.461 -12.812 20.844 1.00 26.15 309 ALA A CA 1
ATOM 2151 C C . ALA A 1 309 ? 11.963 -12.971 20.720 1.00 26.54 309 ALA A C 1
ATOM 2152 O O . ALA A 1 309 ? 12.465 -13.882 20.067 1.00 25.33 309 ALA A O 1
ATOM 2154 N N . LEU A 1 310 ? 12.672 -12.067 21.380 1.00 27.81 310 LEU A N 1
ATOM 2155 C CA . LEU A 1 310 ? 14.120 -12.075 21.415 1.00 30.08 310 LEU A CA 1
ATOM 2156 C C . LEU A 1 310 ? 14.564 -13.242 22.306 1.00 31.17 310 LEU A C 1
ATOM 2157 O O . LEU A 1 310 ? 14.047 -13.419 23.411 1.00 29.92 310 LEU A O 1
ATOM 2162 N N . LEU A 1 311 ? 15.514 -14.046 21.831 1.00 31.92 311 LEU A N 1
ATOM 2163 C CA . LEU A 1 311 ? 16.005 -15.191 22.619 1.00 34.46 311 LEU A CA 1
ATOM 2164 C C . LEU A 1 311 ? 17.428 -14.903 23.130 1.00 37.15 311 LEU A C 1
ATOM 2165 O O . LEU A 1 311 ? 18.179 -14.172 22.442 1.00 38.95 311 LEU A O 1
ATOM 2170 N N . GLY B 1 25 ? -5.260 -22.546 -26.807 1.00 34.07 25 GLY B N 1
ATOM 2171 C CA . GLY B 1 25 ? -5.360 -23.450 -25.614 1.00 33.25 25 GLY B CA 1
ATOM 2172 C C . GLY B 1 25 ? -4.746 -22.852 -24.356 1.00 32.84 25 GLY B C 1
ATOM 2173 O O . GLY B 1 25 ? -4.136 -21.786 -24.408 1.00 32.47 25 GLY B O 1
ATOM 2174 N N . VAL B 1 26 ? -4.899 -23.542 -23.225 1.00 31.54 26 VAL B N 1
ATOM 2175 C CA . VAL B 1 26 ? -4.360 -23.067 -21.944 1.00 29.62 26 VAL B CA 1
ATOM 2176 C C . VAL B 1 26 ? -3.751 -24.253 -21.186 1.00 29.20 26 VAL B C 1
ATOM 2177 O O . VAL B 1 26 ? -4.365 -25.322 -21.100 1.00 26.75 26 VAL B O 1
ATOM 2181 N N . LEU B 1 27 ? -2.541 -24.065 -20.650 1.00 26.47 27 LEU B N 1
ATOM 2182 C CA . LEU B 1 27 ? -1.895 -25.109 -19.848 1.00 25.25 27 LEU B CA 1
ATOM 2183 C C . LEU B 1 27 ? -1.824 -24.607 -18.406 1.00 24.37 27 LEU B C 1
ATOM 2184 O O . LEU B 1 27 ? -1.231 -23.557 -18.143 1.00 25.41 27 LEU B O 1
ATOM 2189 N N . HIS B 1 28 ? -2.431 -25.340 -17.474 1.00 23.86 28 HIS B N 1
ATOM 2190 C CA . HIS B 1 28 ? -2.378 -24.959 -16.049 1.00 24.81 28 HIS B CA 1
ATOM 2191 C C . HIS B 1 28 ? -1.184 -25.703 -15.466 1.00 24.33 28 HIS B C 1
ATOM 2192 O O . HIS B 1 28 ? -0.969 -26.877 -15.784 1.00 23.67 28 HIS B O 1
ATOM 2199 N N . PHE B 1 29 ? -0.408 -25.037 -14.618 1.00 23.89 29 PHE B N 1
ATOM 2200 C CA . PHE B 1 29 ? 0.792 -25.684 -14.069 1.00 22.62 29 PHE B CA 1
ATOM 2201 C C . PHE B 1 29 ? 1.220 -24.995 -12.793 1.00 22.80 29 PHE B C 1
ATOM 2202 O O . PHE B 1 29 ? 0.676 -23.958 -12.396 1.00 23.23 29 PHE B O 1
ATOM 2210 N N . VAL B 1 30 ? 2.225 -25.580 -12.151 1.00 20.65 30 VAL B N 1
ATOM 2211 C CA . VAL B 1 30 ? 2.798 -24.999 -10.957 1.00 20.78 30 VAL B CA 1
ATOM 2212 C C . VAL B 1 30 ? 4.324 -24.980 -11.182 1.00 19.42 30 VAL B C 1
ATOM 2213 O O . VAL B 1 30 ? 4.900 -25.982 -11.611 1.00 18.32 30 VAL B O 1
ATOM 2217 N N . LYS B 1 31 ? 4.961 -23.843 -10.924 1.00 18.69 31 LYS B N 1
ATOM 2218 C CA . LYS B 1 31 ? 6.427 -23.718 -11.091 1.00 19.41 31 LYS B CA 1
ATOM 2219 C C . LYS B 1 31 ? 7.135 -24.124 -9.793 1.00 19.33 31 LYS B C 1
ATOM 2220 O O . LYS B 1 31 ? 6.781 -23.648 -8.716 1.00 19.93 31 LYS B O 1
ATOM 2226 N N . TYR B 1 32 ? 8.141 -24.990 -9.912 1.00 19.91 32 TYR B N 1
ATOM 2227 C CA . TYR B 1 32 ? 8.951 -25.467 -8.772 1.00 20.58 32 TYR B CA 1
ATOM 2228 C C . TYR B 1 32 ? 10.414 -25.386 -9.187 1.00 20.65 32 TYR B C 1
ATOM 2229 O O . TYR B 1 32 ? 10.721 -25.230 -10.376 1.00 20.15 32 TYR B O 1
ATOM 2238 N N . HIS B 1 33 ? 11.308 -25.507 -8.210 1.00 20.10 33 HIS B N 1
ATOM 2239 C CA . HIS B 1 33 ? 12.746 -25.570 -8.499 1.00 19.82 33 HIS B CA 1
ATOM 2240 C C . HIS B 1 33 ? 13.398 -26.412 -7.411 1.00 19.09 33 HIS B C 1
ATOM 2241 O O . HIS B 1 33 ? 12.951 -26.417 -6.254 1.00 19.65 33 HIS B O 1
ATOM 2248 N N . GLY B 1 34 ? 14.408 -27.173 -7.821 1.00 18.33 34 GLY B N 1
ATOM 2249 C CA . GLY B 1 34 ? 15.194 -27.987 -6.912 1.00 17.28 34 GLY B CA 1
ATOM 2250 C C . GLY B 1 34 ? 16.593 -27.419 -7.065 1.00 17.15 34 GLY B C 1
ATOM 2251 O O . GLY B 1 34 ? 17.239 -27.661 -8.077 1.00 17.56 34 GLY B O 1
ATOM 2252 N N . LEU B 1 35 ? 17.045 -26.645 -6.083 1.00 16.80 35 LEU B N 1
ATOM 2253 C CA . LEU B 1 35 ? 18.363 -25.982 -6.111 1.00 18.43 35 LEU B CA 1
ATOM 2254 C C . LEU B 1 35 ? 18.520 -25.121 -7.376 1.00 19.89 35 LEU B C 1
ATOM 2255 O O . LEU B 1 35 ? 19.620 -25.036 -7.936 1.00 19.21 35 LEU B O 1
ATOM 2260 N N . GLY B 1 36 ? 17.445 -24.491 -7.847 1.00 17.91 36 GLY B N 1
ATOM 2261 C CA . GLY B 1 36 ? 17.607 -23.641 -9.020 1.00 18.66 36 GLY B CA 1
ATOM 2262 C C . GLY B 1 36 ? 17.385 -24.296 -10.370 1.00 18.31 36 GLY B C 1
ATOM 2263 O O . GLY B 1 36 ? 17.346 -23.608 -11.395 1.00 18.38 36 GLY B O 1
ATOM 2264 N N . ASN B 1 37 ? 17.303 -25.626 -10.372 1.00 16.79 37 ASN B N 1
ATOM 2265 C CA . ASN B 1 37 ? 16.981 -26.410 -11.576 1.00 16.97 37 ASN B CA 1
ATOM 2266 C C . ASN B 1 37 ? 15.450 -26.291 -11.522 1.00 17.49 37 ASN B C 1
ATOM 2267 O O . ASN B 1 37 ? 14.807 -26.959 -10.696 1.00 16.97 37 ASN B O 1
ATOM 2272 N N . ASP B 1 38 ? 14.879 -25.413 -12.354 1.00 17.64 38 ASP B N 1
ATOM 2273 C CA . ASP B 1 38 ? 13.422 -25.091 -12.294 1.00 17.46 38 ASP B CA 1
ATOM 2274 C C . ASP B 1 38 ? 12.567 -25.793 -13.347 1.00 17.90 38 ASP B C 1
ATOM 2275 O O . ASP B 1 38 ? 12.975 -25.953 -14.505 1.00 16.30 38 ASP B O 1
ATOM 2280 N N . PHE B 1 39 ? 11.353 -26.173 -12.938 1.00 15.60 39 PHE B N 1
ATOM 2281 C CA . PHE B 1 39 ? 10.452 -26.911 -13.824 1.00 16.42 39 PHE B CA 1
ATOM 2282 C C . PHE B 1 39 ? 9.010 -26.434 -13.778 1.00 16.81 39 PHE B C 1
ATOM 2283 O O . PHE B 1 39 ? 8.544 -25.816 -12.819 1.00 17.67 39 PHE B O 1
ATOM 2291 N N . ILE B 1 40 ? 8.318 -26.779 -14.855 1.00 16.74 40 ILE B N 1
ATOM 2292 C CA . ILE B 1 40 ? 6.894 -26.541 -15.026 1.00 16.99 40 ILE B CA 1
ATOM 2293 C C . ILE B 1 40 ? 6.258 -27.894 -14.706 1.00 17.47 40 ILE B C 1
ATOM 2294 O O . ILE B 1 40 ? 6.486 -28.864 -15.418 1.00 18.46 40 ILE B O 1
ATOM 2299 N N . LEU B 1 41 ? 5.516 -27.985 -13.604 1.00 18.42 41 LEU B N 1
ATOM 2300 C CA . LEU B 1 41 ? 4.885 -29.265 -13.245 1.00 19.48 41 LEU B CA 1
ATOM 2301 C C . LEU B 1 41 ? 3.426 -29.244 -13.661 1.00 20.58 41 LEU B C 1
ATOM 2302 O O . LEU B 1 41 ? 2.712 -28.276 -13.397 1.00 20.40 41 LEU B O 1
ATOM 2307 N N . VAL B 1 42 ? 2.975 -30.313 -14.308 1.00 21.63 42 VAL B N 1
ATOM 2308 C CA . VAL B 1 42 ? 1.592 -30.365 -14.731 1.00 23.04 42 VAL B CA 1
ATOM 2309 C C . VAL B 1 42 ? 0.931 -31.642 -14.215 1.00 22.86 42 VAL B C 1
ATOM 2310 O O . VAL B 1 42 ? 1.526 -32.732 -14.225 1.00 23.02 42 VAL B O 1
ATOM 2314 N N . ASP B 1 43 ? -0.308 -31.484 -13.755 1.00 23.89 43 ASP B N 1
ATOM 2315 C CA . ASP B 1 43 ? -1.109 -32.596 -13.232 1.00 25.35 43 ASP B CA 1
ATOM 2316 C C . ASP B 1 43 ? -1.676 -33.306 -14.453 1.00 24.94 43 ASP B C 1
ATOM 2317 O O . ASP B 1 43 ? -2.614 -32.826 -15.083 1.00 27.01 43 ASP B O 1
ATOM 2322 N N . ASN B 1 44 ? -1.102 -34.450 -14.781 1.00 24.95 44 ASN B N 1
ATOM 2323 C CA . ASN B 1 44 ? -1.495 -35.222 -15.963 1.00 27.04 44 ASN B CA 1
ATOM 2324 C C . ASN B 1 44 ? -1.990 -36.583 -15.483 1.00 27.85 44 ASN B C 1
ATOM 2325 O O . ASN B 1 44 ? -1.918 -37.562 -16.216 1.00 27.64 44 ASN B O 1
ATOM 2330 N N . ARG B 1 45 ? -2.491 -36.626 -14.254 1.00 31.58 45 ARG B N 1
ATOM 2331 C CA . ARG B 1 45 ? -2.942 -37.874 -13.624 1.00 34.97 45 ARG B CA 1
ATOM 2332 C C . ARG B 1 45 ? -4.158 -38.469 -14.319 1.00 37.47 45 ARG B C 1
ATOM 2333 O O . ARG B 1 45 ? -4.497 -39.622 -14.074 1.00 37.76 45 ARG B O 1
ATOM 2341 N N . ASP B 1 46 ? -4.788 -37.710 -15.205 1.00 40.20 46 ASP B N 1
ATOM 2342 C CA . ASP B 1 46 ? -5.992 -38.191 -15.884 1.00 43.04 46 ASP B CA 1
ATOM 2343 C C . ASP B 1 46 ? -5.673 -38.875 -17.211 1.00 42.71 46 ASP B C 1
ATOM 2344 O O . ASP B 1 46 ? -6.590 -39.336 -17.887 1.00 42.86 46 ASP B O 1
ATOM 2349 N N . SER B 1 47 ? -4.407 -38.958 -17.604 1.00 40.96 47 SER B N 1
ATOM 2350 C CA . SER B 1 47 ? -4.119 -39.591 -18.892 1.00 39.69 47 SER B CA 1
ATOM 2351 C C . SER B 1 47 ? -2.682 -40.070 -19.004 1.00 39.40 47 SER B C 1
ATOM 2352 O O . SER B 1 47 ? -1.769 -39.492 -18.430 1.00 39.35 47 SER B O 1
ATOM 2355 N N . SER B 1 48 ? -2.500 -41.117 -19.797 1.00 38.57 48 SER B N 1
ATOM 2356 C CA . SER B 1 48 ? -1.197 -41.720 -20.025 1.00 38.49 48 SER B CA 1
ATOM 2357 C C . SER B 1 48 ? -0.444 -40.945 -21.111 1.00 38.35 48 SER B C 1
ATOM 2358 O O . SER B 1 48 ? 0.714 -41.236 -21.399 1.00 36.87 48 SER B O 1
ATOM 2361 N N . GLU B 1 49 ? -1.093 -39.961 -21.719 1.00 37.56 49 GLU B N 1
ATOM 2362 C CA . GLU B 1 49 ? -0.430 -39.182 -22.764 1.00 38.52 49 GLU B CA 1
ATOM 2363 C C . GLU B 1 49 ? -0.249 -37.753 -22.273 1.00 35.41 49 GLU B C 1
ATOM 2364 O O . GLU B 1 49 ? -1.182 -37.146 -21.771 1.00 34.12 49 GLU B O 1
ATOM 2370 N N . PRO B 1 50 ? 0.969 -37.206 -22.405 1.00 33.57 50 PRO B N 1
ATOM 2371 C CA . PRO B 1 50 ? 1.273 -35.838 -21.969 1.00 32.35 50 PRO B CA 1
ATOM 2372 C C . PRO B 1 50 ? 0.319 -34.815 -22.596 1.00 31.23 50 PRO B C 1
ATOM 2373 O O . PRO B 1 50 ? 0.021 -34.886 -23.776 1.00 32.27 50 PRO B O 1
ATOM 2377 N N . LYS B 1 51 ? -0.144 -33.867 -21.795 1.00 31.56 51 LYS B N 1
ATOM 2378 C CA . LYS B 1 51 ? -1.087 -32.826 -22.242 1.00 31.61 51 LYS B CA 1
ATOM 2379 C C . LYS B 1 51 ? -0.526 -31.938 -23.363 1.00 30.42 51 LYS B C 1
ATOM 2380 O O . LYS B 1 51 ? -1.301 -31.321 -24.093 1.00 30.44 51 LYS B O 1
ATOM 2386 N N . ILE B 1 52 ? 0.792 -31.828 -23.494 1.00 27.34 52 ILE B N 1
ATOM 2387 C CA . ILE B 1 52 ? 1.347 -30.972 -24.550 1.00 25.95 52 ILE B CA 1
ATOM 2388 C C . ILE B 1 52 ? 2.391 -31.752 -25.330 1.00 25.94 52 ILE B C 1
ATOM 2389 O O . ILE B 1 52 ? 2.842 -32.819 -24.897 1.00 26.12 52 ILE B O 1
ATOM 2394 N N . THR B 1 53 ? 2.773 -31.224 -26.486 1.00 24.50 53 THR B N 1
ATOM 2395 C CA . THR B 1 53 ? 3.761 -31.886 -27.321 1.00 24.36 53 THR B CA 1
ATOM 2396 C C . THR B 1 53 ? 5.155 -31.436 -26.895 1.00 24.45 53 THR B C 1
ATOM 2397 O O . THR B 1 53 ? 5.305 -30.466 -26.158 1.00 24.24 53 THR B O 1
ATOM 2401 N N . GLN B 1 54 ? 6.175 -32.140 -27.386 1.00 25.01 54 GLN B N 1
ATOM 2402 C CA . GLN B 1 54 ? 7.557 -31.803 -27.058 1.00 24.90 54 GLN B CA 1
ATOM 2403 C C . GLN B 1 54 ? 7.863 -30.428 -27.626 1.00 25.31 54 GLN B C 1
ATOM 2404 O O . GLN B 1 54 ? 8.586 -29.645 -27.013 1.00 23.58 54 GLN B O 1
ATOM 2410 N N . GLU B 1 55 ? 7.288 -30.129 -28.789 1.00 24.75 55 GLU B N 1
ATOM 2411 C CA . GLU B 1 55 ? 7.497 -28.841 -29.433 1.00 26.39 55 GLU B CA 1
ATOM 2412 C C . GLU B 1 55 ? 6.893 -27.739 -28.570 1.00 24.67 55 GLU B C 1
ATOM 2413 O O . GLU B 1 55 ? 7.482 -26.671 -28.418 1.00 25.04 55 GLU B O 1
ATOM 2419 N N . GLN B 1 56 ? 5.714 -27.982 -28.004 1.00 24.56 56 GLN B N 1
ATOM 2420 C CA . GLN B 1 56 ? 5.085 -26.966 -27.159 1.00 23.27 56 GLN B CA 1
ATOM 2421 C C . GLN B 1 56 ? 5.917 -26.778 -25.892 1.00 22.08 56 GLN B C 1
ATOM 2422 O O . GLN B 1 56 ? 6.077 -25.661 -25.401 1.00 20.40 56 GLN B O 1
ATOM 2428 N N . ALA B 1 57 ? 6.448 -27.870 -25.356 1.00 22.14 57 ALA B N 1
ATOM 2429 C CA . ALA B 1 57 ? 7.263 -27.781 -24.132 1.00 21.94 57 ALA B CA 1
ATOM 2430 C C . ALA B 1 57 ? 8.480 -26.887 -24.388 1.00 22.04 57 ALA B C 1
ATOM 2431 O O . ALA B 1 57 ? 8.810 -26.031 -23.566 1.00 21.17 57 ALA B O 1
ATOM 2433 N N . ALA B 1 58 ? 9.147 -27.086 -25.525 1.00 21.34 58 ALA B N 1
ATOM 2434 C CA . ALA B 1 58 ? 10.336 -26.296 -25.834 1.00 21.80 58 ALA B CA 1
ATOM 2435 C C . ALA B 1 58 ? 9.968 -24.809 -25.860 1.00 22.26 58 ALA B C 1
ATOM 2436 O O . ALA B 1 58 ? 10.704 -23.974 -25.331 1.00 21.11 58 ALA B O 1
ATOM 2438 N N . LYS B 1 59 ? 8.827 -24.476 -26.463 1.00 22.55 59 LYS B N 1
ATOM 2439 C CA . LYS B 1 59 ? 8.387 -23.072 -26.536 1.00 23.52 59 LYS B CA 1
ATOM 2440 C C . LYS B 1 59 ? 8.115 -22.537 -25.129 1.00 22.57 59 LYS B C 1
ATOM 2441 O O . LYS B 1 59 ? 8.524 -21.427 -24.780 1.00 21.57 59 LYS B O 1
ATOM 2447 N N . LEU B 1 60 ? 7.410 -23.323 -24.323 1.00 19.58 60 LEU B N 1
ATOM 2448 C CA . LEU B 1 60 ? 7.064 -22.881 -22.963 1.00 19.80 60 LEU B CA 1
ATOM 2449 C C . LEU B 1 60 ? 8.307 -22.661 -22.107 1.00 18.68 60 LEU B C 1
ATOM 2450 O O . LEU B 1 60 ? 8.300 -21.814 -21.222 1.00 18.99 60 LEU B O 1
ATOM 2455 N N . CYS B 1 61 ? 9.370 -23.425 -22.361 1.00 19.68 61 CYS B N 1
ATOM 2456 C CA . CYS B 1 61 ? 10.596 -23.305 -21.551 1.00 18.07 61 CYS B CA 1
ATOM 2457 C C . CYS B 1 61 ? 11.437 -22.090 -21.934 1.00 18.58 61 CYS B C 1
ATOM 2458 O O . CYS B 1 61 ? 12.381 -21.747 -21.226 1.00 18.95 61 CYS B O 1
ATOM 2461 N N . ASP B 1 62 ? 11.137 -21.436 -23.053 1.00 19.69 62 ASP B N 1
ATOM 2462 C CA . ASP B 1 62 ? 11.929 -20.250 -23.425 1.00 20.10 62 ASP B CA 1
ATOM 2463 C C . ASP B 1 62 ? 11.749 -19.233 -22.312 1.00 20.62 62 ASP B C 1
ATOM 2464 O O . ASP B 1 62 ? 10.626 -18.911 -21.937 1.00 21.04 62 ASP B O 1
ATOM 2469 N N . ARG B 1 63 ? 12.840 -18.681 -21.806 1.00 20.79 63 ARG B N 1
ATOM 2470 C CA . ARG B 1 63 ? 12.720 -17.778 -20.661 1.00 22.15 63 ARG B CA 1
ATOM 2471 C C . ARG B 1 63 ? 12.176 -16.384 -20.970 1.00 23.05 63 ARG B C 1
ATOM 2472 O O . ARG B 1 63 ? 11.576 -15.753 -20.081 1.00 24.78 63 ARG B O 1
ATOM 2480 N N . ASN B 1 64 ? 12.329 -15.900 -22.196 1.00 21.39 64 ASN B N 1
ATOM 2481 C CA . ASN B 1 64 ? 11.822 -14.544 -22.507 1.00 21.83 64 ASN B CA 1
ATOM 2482 C C . ASN B 1 64 ? 10.482 -14.601 -23.240 1.00 21.51 64 ASN B C 1
ATOM 2483 O O . ASN B 1 64 ? 9.612 -13.764 -23.004 1.00 22.83 64 ASN B O 1
ATOM 2488 N N . PHE B 1 65 ? 10.298 -15.601 -24.091 1.00 21.76 65 PHE B N 1
ATOM 2489 C CA . PHE B 1 65 ? 9.074 -15.706 -24.890 1.00 21.33 65 PHE B CA 1
ATOM 2490 C C . PHE B 1 65 ? 8.081 -16.696 -24.305 1.00 22.27 65 PHE B C 1
ATOM 2491 O O . PHE B 1 65 ? 6.937 -16.759 -24.773 1.00 23.44 65 PHE B O 1
ATOM 2499 N N . GLY B 1 66 ? 8.502 -17.472 -23.310 1.00 20.51 66 GLY B N 1
ATOM 2500 C CA . GLY B 1 66 ? 7.597 -18.437 -22.709 1.00 19.61 66 GLY B CA 1
ATOM 2501 C C . GLY B 1 66 ? 7.523 -18.279 -21.205 1.00 20.00 66 GLY B C 1
ATOM 2502 O O . GLY B 1 66 ? 7.723 -17.184 -20.682 1.00 19.15 66 GLY B O 1
ATOM 2503 N N . VAL B 1 67 ? 7.237 -19.379 -20.508 1.00 19.40 67 VAL B N 1
ATOM 2504 C CA . VAL B 1 67 ? 7.151 -19.359 -19.055 1.00 19.07 67 VAL B CA 1
ATOM 2505 C C . VAL B 1 67 ? 8.578 -19.322 -18.495 1.00 19.07 67 VAL B C 1
ATOM 2506 O O . VAL B 1 67 ? 8.865 -18.608 -17.516 1.00 18.36 67 VAL B O 1
ATOM 2510 N N . GLY B 1 68 ? 9.461 -20.102 -19.122 1.00 18.24 68 GLY B N 1
ATOM 2511 C CA . GLY B 1 68 ? 10.848 -20.167 -18.694 1.00 19.27 68 GLY B CA 1
ATOM 2512 C C . GLY B 1 68 ? 11.104 -21.304 -17.717 1.00 19.46 68 GLY B C 1
ATOM 2513 O O . GLY B 1 68 ? 10.609 -21.266 -16.602 1.00 20.29 68 GLY B O 1
ATOM 2514 N N . ALA B 1 69 ? 11.883 -22.305 -18.126 1.00 18.43 69 ALA B N 1
ATOM 2515 C CA . ALA B 1 69 ? 12.172 -23.448 -17.243 1.00 17.23 69 ALA B CA 1
ATOM 2516 C C . ALA B 1 69 ? 13.242 -24.337 -17.866 1.00 18.07 69 ALA B C 1
ATOM 2517 O O . ALA B 1 69 ? 13.546 -24.228 -19.055 1.00 15.71 69 ALA B O 1
ATOM 2519 N N . ASP B 1 70 ? 13.796 -25.239 -17.058 1.00 16.19 70 ASP B N 1
ATOM 2520 C CA . ASP B 1 70 ? 14.793 -26.181 -17.570 1.00 16.74 70 ASP B CA 1
ATOM 2521 C C . ASP B 1 70 ? 14.045 -27.379 -18.134 1.00 16.35 70 ASP B C 1
ATOM 2522 O O . ASP B 1 70 ? 14.630 -28.208 -18.828 1.00 18.11 70 ASP B O 1
ATOM 2527 N N . GLY B 1 71 ? 12.749 -27.474 -17.833 1.00 15.53 71 GLY B N 1
ATOM 2528 C CA . GLY B 1 71 ? 11.967 -28.586 -18.348 1.00 15.47 71 GLY B CA 1
ATOM 2529 C C . GLY B 1 71 ? 10.517 -28.588 -17.905 1.00 16.41 71 GLY B C 1
ATOM 2530 O O . GLY B 1 71 ? 10.126 -27.769 -17.078 1.00 18.52 71 GLY B O 1
ATOM 2531 N N . VAL B 1 72 ? 9.718 -29.499 -18.469 1.00 17.43 72 VAL B N 1
ATOM 2532 C CA . VAL B 1 72 ? 8.302 -29.657 -18.114 1.00 18.06 72 VAL B CA 1
ATOM 2533 C C . VAL B 1 72 ? 8.166 -31.078 -17.565 1.00 18.66 72 VAL B C 1
ATOM 2534 O O . VAL B 1 72 ? 8.619 -32.035 -18.194 1.00 18.05 72 VAL B O 1
ATOM 2538 N N . ILE B 1 73 ? 7.551 -31.208 -16.390 1.00 19.26 73 ILE B N 1
ATOM 2539 C CA . ILE B 1 73 ? 7.406 -32.507 -15.747 1.00 18.32 73 ILE B CA 1
ATOM 2540 C C . ILE B 1 73 ? 5.920 -32.848 -15.591 1.00 20.60 73 ILE B C 1
ATOM 2541 O O . ILE B 1 73 ? 5.114 -32.035 -15.121 1.00 19.87 73 ILE B O 1
ATOM 2546 N N . PHE B 1 74 ? 5.561 -34.062 -16.001 1.00 20.82 74 PHE B N 1
ATOM 2547 C CA . PHE B 1 74 ? 4.162 -34.478 -15.945 1.00 21.82 74 PHE B CA 1
ATOM 2548 C C . PHE B 1 74 ? 3.955 -35.544 -14.868 1.00 21.68 74 PHE B C 1
ATOM 2549 O O . PHE B 1 74 ? 4.708 -36.520 -14.806 1.00 21.34 74 PHE B O 1
ATOM 2557 N N . ALA B 1 75 ? 2.942 -35.340 -14.026 1.00 21.06 75 ALA B N 1
ATOM 2558 C CA . ALA B 1 75 ? 2.575 -36.323 -13.015 1.00 22.09 75 ALA B CA 1
ATOM 2559 C C . ALA B 1 75 ? 1.512 -37.182 -13.715 1.00 23.36 75 ALA B C 1
ATOM 2560 O O . ALA B 1 75 ? 0.395 -36.720 -13.970 1.00 23.88 75 ALA B O 1
ATOM 2562 N N . MET B 1 76 ? 1.867 -38.420 -14.036 1.00 24.85 76 MET B N 1
ATOM 2563 C CA . MET B 1 76 ? 0.953 -39.316 -14.764 1.00 26.51 76 MET B CA 1
ATOM 2564 C C . MET B 1 76 ? 0.474 -40.478 -13.897 1.00 26.86 76 MET B C 1
ATOM 2565 O O . MET B 1 76 ? 0.979 -40.724 -12.800 1.00 24.81 76 MET B O 1
ATOM 2570 N N . PRO B 1 77 ? -0.507 -41.228 -14.410 1.00 28.45 77 PRO B N 1
ATOM 2571 C CA . PRO B 1 77 ? -1.037 -42.371 -13.667 1.00 28.85 77 PRO B CA 1
ATOM 2572 C C . PRO B 1 77 ? 0.018 -43.449 -13.450 1.00 28.96 77 PRO B C 1
ATOM 2573 O O . PRO B 1 77 ? 0.928 -43.614 -14.261 1.00 27.98 77 PRO B O 1
ATOM 2577 N N . GLY B 1 78 ? -0.109 -44.173 -12.342 1.00 28.16 78 GLY B N 1
ATOM 2578 C CA . GLY B 1 78 ? 0.836 -45.226 -12.023 1.00 29.02 78 GLY B CA 1
ATOM 2579 C C . GLY B 1 78 ? 0.911 -46.296 -13.099 1.00 30.27 78 GLY B C 1
ATOM 2580 O O . GLY B 1 78 ? -0.007 -46.457 -13.909 1.00 28.04 78 GLY B O 1
ATOM 2581 N N . VAL B 1 79 ? 2.016 -47.030 -13.105 1.00 31.50 79 VAL B N 1
ATOM 2582 C CA . VAL B 1 79 ? 2.232 -48.097 -14.079 1.00 33.83 79 VAL B CA 1
ATOM 2583 C C . VAL B 1 79 ? 2.655 -49.360 -13.315 1.00 34.08 79 VAL B C 1
ATOM 2584 O O . VAL B 1 79 ? 3.538 -49.316 -12.466 1.00 33.60 79 VAL B O 1
ATOM 2588 N N . ASN B 1 80 ? 2.002 -50.478 -13.608 1.00 34.44 80 ASN B N 1
ATOM 2589 C CA . ASN B 1 80 ? 2.295 -51.768 -12.963 1.00 34.52 80 ASN B CA 1
ATOM 2590 C C . ASN B 1 80 ? 2.353 -51.669 -11.438 1.00 34.06 80 ASN B C 1
ATOM 2591 O O . ASN B 1 80 ? 3.285 -52.179 -10.812 1.00 33.59 80 ASN B O 1
ATOM 2596 N N . GLY B 1 81 ? 1.359 -51.022 -10.844 1.00 32.35 81 GLY B N 1
ATOM 2597 C CA . GLY B 1 81 ? 1.317 -50.916 -9.397 1.00 31.44 81 GLY B CA 1
ATOM 2598 C C . GLY B 1 81 ? 1.952 -49.711 -8.721 1.00 29.97 81 GLY B C 1
ATOM 2599 O O . GLY B 1 81 ? 1.750 -49.528 -7.510 1.00 28.42 81 GLY B O 1
ATOM 2600 N N . THR B 1 82 ? 2.717 -48.895 -9.446 1.00 26.97 82 THR B N 1
ATOM 2601 C CA . THR B 1 82 ? 3.329 -47.728 -8.785 1.00 25.83 82 THR B CA 1
ATOM 2602 C C . THR B 1 82 ? 2.233 -46.715 -8.484 1.00 24.92 82 THR B C 1
ATOM 2603 O O . THR B 1 82 ? 1.178 -46.733 -9.105 1.00 25.22 82 THR B O 1
ATOM 2607 N N . ASP B 1 83 ? 2.488 -45.837 -7.519 1.00 23.87 83 ASP B N 1
ATOM 2608 C CA . ASP B 1 83 ? 1.515 -44.802 -7.164 1.00 25.15 83 ASP B CA 1
ATOM 2609 C C . ASP B 1 83 ? 1.322 -43.859 -8.351 1.00 23.65 83 ASP B C 1
ATOM 2610 O O . ASP B 1 83 ? 0.204 -43.439 -8.650 1.00 23.40 83 ASP B O 1
ATOM 2615 N N . TYR B 1 84 ? 2.410 -43.521 -9.029 1.00 22.36 84 TYR B N 1
ATOM 2616 C CA . TYR B 1 84 ? 2.321 -42.602 -10.174 1.00 23.43 84 TYR B CA 1
ATOM 2617 C C . TYR B 1 84 ? 3.433 -42.919 -11.149 1.00 21.71 84 TYR B C 1
ATOM 2618 O O . TYR B 1 84 ? 4.246 -43.798 -10.916 1.00 20.27 84 TYR B O 1
ATOM 2627 N N . ALA B 1 85 ? 3.436 -42.188 -12.254 1.00 22.30 85 ALA B N 1
ATOM 2628 C CA . ALA B 1 85 ? 4.489 -42.307 -13.263 1.00 22.08 85 ALA B CA 1
ATOM 2629 C C . ALA B 1 85 ? 4.927 -40.862 -13.534 1.00 21.46 85 ALA B C 1
ATOM 2630 O O . ALA B 1 85 ? 4.162 -39.936 -13.295 1.00 21.11 85 ALA B O 1
ATOM 2632 N N . MET B 1 86 ? 6.159 -40.670 -13.986 1.00 21.32 86 MET B N 1
ATOM 2633 C CA . MET B 1 86 ? 6.641 -39.312 -14.281 1.00 21.58 86 MET B CA 1
ATOM 2634 C C . MET B 1 86 ? 7.283 -39.318 -15.660 1.00 20.57 86 MET B C 1
ATOM 2635 O O . MET B 1 86 ? 8.022 -40.244 -16.004 1.00 20.23 86 MET B O 1
ATOM 2640 N N . ARG B 1 87 ? 6.966 -38.304 -16.454 1.00 19.41 87 ARG B N 1
ATOM 2641 C CA . ARG B 1 87 ? 7.589 -38.142 -17.755 1.00 21.75 87 ARG B CA 1
ATOM 2642 C C . ARG B 1 87 ? 8.076 -36.703 -17.776 1.00 19.97 87 ARG B C 1
ATOM 2643 O O . ARG B 1 87 ? 7.498 -35.835 -17.114 1.00 20.21 87 ARG B O 1
ATOM 2651 N N . ILE B 1 88 ? 9.165 -36.455 -18.487 1.00 19.39 88 ILE B N 1
ATOM 2652 C CA . ILE B 1 88 ? 9.714 -35.094 -18.508 1.00 18.64 88 ILE B CA 1
ATOM 2653 C C . ILE B 1 88 ? 10.221 -34.762 -19.900 1.00 18.42 88 ILE B C 1
ATOM 2654 O O . ILE B 1 88 ? 10.677 -35.638 -20.620 1.00 17.20 88 ILE B O 1
ATOM 2659 N N . PHE B 1 89 ? 10.087 -33.493 -20.280 1.00 17.21 89 PHE B N 1
ATOM 2660 C CA . PHE B 1 89 ? 10.604 -33.002 -21.557 1.00 18.36 89 PHE B CA 1
ATOM 2661 C C . PHE B 1 89 ? 11.638 -31.938 -21.166 1.00 18.31 89 PHE B C 1
ATOM 2662 O O . PHE B 1 89 ? 11.345 -31.079 -20.327 1.00 19.30 89 PHE B O 1
ATOM 2670 N N . ASN B 1 90 ? 12.844 -32.023 -21.730 1.00 17.09 90 ASN B N 1
ATOM 2671 C CA . ASN B 1 90 ? 13.899 -31.033 -21.478 1.00 16.79 90 ASN B CA 1
ATOM 2672 C C . ASN B 1 90 ? 13.454 -29.719 -22.137 1.00 17.34 90 ASN B C 1
ATOM 2673 O O . ASN B 1 90 ? 12.559 -29.724 -22.963 1.00 16.51 90 ASN B O 1
ATOM 2678 N N . SER B 1 91 ? 14.114 -28.613 -21.801 1.00 17.03 91 SER B N 1
ATOM 2679 C CA . SER B 1 91 ? 13.773 -27.313 -22.388 1.00 18.26 91 SER B CA 1
ATOM 2680 C C . SER B 1 91 ? 14.014 -27.329 -23.924 1.00 19.68 91 SER B C 1
ATOM 2681 O O . SER B 1 91 ? 13.501 -26.461 -24.629 1.00 20.61 91 SER B O 1
ATOM 2684 N N . ASP B 1 92 ? 14.778 -28.295 -24.446 1.00 19.19 92 ASP B N 1
ATOM 2685 C CA . ASP B 1 92 ? 14.992 -28.357 -25.911 1.00 19.87 92 ASP B CA 1
ATOM 2686 C C . ASP B 1 92 ? 13.928 -29.286 -26.525 1.00 20.23 92 ASP B C 1
ATOM 2687 O O . ASP B 1 92 ? 13.929 -29.538 -27.725 1.00 18.83 92 ASP B O 1
ATOM 2692 N N . GLY B 1 93 ? 13.021 -29.791 -25.691 1.00 19.76 93 GLY B N 1
ATOM 2693 C CA . GLY B 1 93 ? 11.971 -30.671 -26.175 1.00 19.08 93 GLY B CA 1
ATOM 2694 C C . GLY B 1 93 ? 12.263 -32.164 -26.144 1.00 21.24 93 GLY B C 1
ATOM 2695 O O . GLY B 1 93 ? 11.342 -32.968 -26.304 1.00 23.76 93 GLY B O 1
ATOM 2696 N N . SER B 1 94 ? 13.521 -32.561 -25.954 1.00 19.95 94 SER B N 1
ATOM 2697 C CA . SER B 1 94 ? 13.849 -33.995 -25.926 1.00 18.79 94 SER B CA 1
ATOM 2698 C C . SER B 1 94 ? 13.287 -34.618 -24.634 1.00 20.17 94 SER B C 1
ATOM 2699 O O . SER B 1 94 ? 13.031 -33.909 -23.650 1.00 18.77 94 SER B O 1
ATOM 2702 N N . GLU B 1 95 ? 13.081 -35.937 -24.634 1.00 19.15 95 GLU B N 1
ATOM 2703 C CA . GLU B 1 95 ? 12.549 -36.602 -23.431 1.00 19.68 95 GLU B CA 1
ATOM 2704 C C . GLU B 1 95 ? 13.612 -37.475 -22.770 1.00 20.03 95 GLU B C 1
ATOM 2705 O O . GLU B 1 95 ? 13.945 -38.549 -23.275 1.00 20.48 95 GLU B O 1
ATOM 2711 N N . PRO B 1 96 ? 14.156 -37.026 -21.626 1.00 17.51 96 PRO B N 1
ATOM 2712 C CA . PRO B 1 96 ? 15.181 -37.783 -20.892 1.00 18.10 96 PRO B CA 1
ATOM 2713 C C . PRO B 1 96 ? 14.470 -38.865 -20.060 1.00 18.63 96 PRO B C 1
ATOM 2714 O O . PRO B 1 96 ? 13.238 -38.827 -19.921 1.00 19.29 96 PRO B O 1
ATOM 2718 N N . GLU B 1 97 ? 15.212 -39.804 -19.486 1.00 17.15 97 GLU B N 1
ATOM 2719 C CA . GLU B 1 97 ? 14.533 -40.875 -18.766 1.00 19.68 97 GLU B CA 1
ATOM 2720 C C . GLU B 1 97 ? 14.357 -40.650 -17.258 1.00 20.34 97 GLU B C 1
ATOM 2721 O O . GLU B 1 97 ? 13.656 -41.430 -16.600 1.00 19.39 97 GLU B O 1
ATOM 2727 N N . MET B 1 98 ? 14.965 -39.614 -16.692 1.00 17.13 98 MET B N 1
ATOM 2728 C CA . MET B 1 98 ? 14.768 -39.346 -15.251 1.00 18.67 98 MET B CA 1
ATOM 2729 C C . MET B 1 98 ? 15.279 -37.949 -14.946 1.00 18.46 98 MET B C 1
ATOM 2730 O O . MET B 1 98 ? 15.924 -37.322 -15.783 1.00 17.83 98 MET B O 1
ATOM 2735 N N . CYS B 1 99 ? 14.976 -37.473 -13.746 1.00 16.59 99 CYS B N 1
ATOM 2736 C CA . CYS B 1 99 ? 15.411 -36.158 -13.303 1.00 17.48 99 CYS B CA 1
ATOM 2737 C C . CYS B 1 99 ? 15.286 -36.133 -11.789 1.00 17.41 99 CYS B C 1
ATOM 2738 O O . CYS B 1 99 ? 14.174 -36.206 -11.259 1.00 18.35 99 CYS B O 1
ATOM 2741 N N . GLY B 1 100 ? 16.424 -36.048 -11.107 1.00 17.31 100 GLY B N 1
ATOM 2742 C CA . GLY B 1 100 ? 16.447 -36.037 -9.652 1.00 17.55 100 GLY B CA 1
ATOM 2743 C C . GLY B 1 100 ? 15.854 -34.789 -9.014 1.00 17.95 100 GLY B C 1
ATOM 2744 O O . GLY B 1 100 ? 15.005 -34.895 -8.132 1.00 20.80 100 GLY B O 1
ATOM 2745 N N . ASN B 1 101 ? 16.294 -33.606 -9.421 1.00 16.98 101 ASN B N 1
ATOM 2746 C CA . ASN B 1 101 ? 15.727 -32.393 -8.817 1.00 17.83 101 ASN B CA 1
ATOM 2747 C C . ASN B 1 101 ? 14.236 -32.373 -9.122 1.00 17.96 101 ASN B C 1
ATOM 2748 O O . ASN B 1 101 ? 13.422 -31.959 -8.287 1.00 17.47 101 ASN B O 1
ATOM 2753 N N . GLY B 1 102 ? 13.888 -32.827 -10.318 1.00 16.58 102 GLY B N 1
ATOM 2754 C CA . GLY B 1 102 ? 12.496 -32.840 -10.726 1.00 16.75 102 GLY B CA 1
ATOM 2755 C C . GLY B 1 102 ? 11.615 -33.788 -9.933 1.00 17.59 102 GLY B C 1
ATOM 2756 O O . GLY B 1 102 ? 10.458 -33.461 -9.658 1.00 15.89 102 GLY B O 1
ATOM 2757 N N . VAL B 1 103 ? 12.142 -34.951 -9.557 1.00 17.22 103 VAL B N 1
ATOM 2758 C CA . VAL B 1 103 ? 11.319 -35.914 -8.805 1.00 18.04 103 VAL B CA 1
ATOM 2759 C C . VAL B 1 103 ? 11.114 -35.420 -7.365 1.00 18.13 103 VAL B C 1
ATOM 2760 O O . VAL B 1 103 ? 10.122 -35.790 -6.728 1.00 17.87 103 VAL B O 1
ATOM 2764 N N . ARG B 1 104 ? 12.027 -34.592 -6.843 1.00 17.81 104 ARG B N 1
ATOM 2765 C CA . ARG B 1 104 ? 11.824 -34.043 -5.505 1.00 17.58 104 ARG B CA 1
ATOM 2766 C C . ARG B 1 104 ? 10.668 -33.031 -5.614 1.00 18.74 104 ARG B C 1
ATOM 2767 O O . ARG B 1 104 ? 9.809 -32.957 -4.730 1.00 19.30 104 ARG B O 1
ATOM 2775 N N . CYS B 1 105 ? 10.652 -32.238 -6.685 1.00 16.50 105 CYS B N 1
ATOM 2776 C CA . CYS B 1 105 ? 9.563 -31.270 -6.894 1.00 17.29 105 CYS B CA 1
ATOM 2777 C C . CYS B 1 105 ? 8.255 -32.051 -7.085 1.00 18.60 105 CYS B C 1
ATOM 2778 O O . CYS B 1 105 ? 7.208 -31.669 -6.556 1.00 18.47 105 CYS B O 1
ATOM 2781 N N . PHE B 1 106 ? 8.328 -33.145 -7.837 1.00 16.75 106 PHE B N 1
ATOM 2782 C CA . PHE B 1 106 ? 7.162 -34.010 -8.116 1.00 18.07 106 PHE B CA 1
ATOM 2783 C C . PHE B 1 106 ? 6.506 -34.459 -6.799 1.00 17.60 106 PHE B C 1
ATOM 2784 O O . PHE B 1 106 ? 5.284 -34.393 -6.656 1.00 16.80 106 PHE B O 1
ATOM 2792 N N . ALA B 1 107 ? 7.305 -34.937 -5.848 1.00 17.24 107 ALA B N 1
ATOM 2793 C CA . ALA B 1 107 ? 6.761 -35.403 -4.546 1.00 17.36 107 ALA B CA 1
ATOM 2794 C C . ALA B 1 107 ? 6.046 -34.266 -3.813 1.00 19.04 107 ALA B C 1
ATOM 2795 O O . ALA B 1 107 ? 4.941 -34.461 -3.279 1.00 19.89 107 ALA B O 1
ATOM 2797 N N . ARG B 1 108 ? 6.662 -33.087 -3.766 1.00 18.21 108 ARG B N 1
ATOM 2798 C CA . ARG B 1 108 ? 6.043 -31.944 -3.078 1.00 20.44 108 ARG B CA 1
ATOM 2799 C C . ARG B 1 108 ? 4.743 -31.536 -3.806 1.00 20.85 108 ARG B C 1
ATOM 2800 O O . ARG B 1 108 ? 3.759 -31.175 -3.162 1.00 20.39 108 ARG B O 1
ATOM 2808 N N . PHE B 1 109 ? 4.759 -31.577 -5.140 1.00 19.97 109 PHE B N 1
ATOM 2809 C CA . PHE B 1 109 ? 3.588 -31.229 -5.988 1.00 20.05 109 PHE B CA 1
ATOM 2810 C C . PHE B 1 109 ? 2.408 -32.175 -5.658 1.00 20.12 109 PHE B C 1
ATOM 2811 O O . PHE B 1 109 ? 1.279 -31.725 -5.445 1.00 21.22 109 PHE B O 1
ATOM 2819 N N . ILE B 1 110 ? 2.654 -33.480 -5.648 1.00 18.12 110 ILE B N 1
ATOM 2820 C CA . ILE B 1 110 ? 1.590 -34.440 -5.321 1.00 18.33 110 ILE B CA 1
ATOM 2821 C C . ILE B 1 110 ? 1.053 -34.126 -3.907 1.00 19.59 110 ILE B C 1
ATOM 2822 O O . ILE B 1 110 ? -0.164 -34.059 -3.696 1.00 18.82 110 ILE B O 1
ATOM 2827 N N . ALA B 1 111 ? 1.954 -33.932 -2.949 1.00 19.27 111 ALA B N 1
ATOM 2828 C CA . ALA B 1 111 ? 1.559 -33.636 -1.557 1.00 21.55 111 ALA B CA 1
ATOM 2829 C C . ALA B 1 111 ? 0.611 -32.423 -1.491 1.00 23.88 111 ALA B C 1
ATOM 2830 O O . ALA B 1 111 ? -0.350 -32.420 -0.710 1.00 23.43 111 ALA B O 1
ATOM 2832 N N . GLU B 1 112 ? 0.885 -31.401 -2.293 1.00 24.40 112 GLU B N 1
ATOM 2833 C CA . GLU B 1 112 ? 0.064 -30.177 -2.324 1.00 27.51 112 GLU B CA 1
ATOM 2834 C C . GLU B 1 112 ? -1.325 -30.509 -2.899 1.00 26.79 112 GLU B C 1
ATOM 2835 O O . GLU B 1 112 ? -2.364 -30.079 -2.378 1.00 26.94 112 GLU B O 1
ATOM 2841 N N . LEU B 1 113 ? -1.347 -31.283 -3.971 1.00 24.74 113 LEU B N 1
ATOM 2842 C CA . LEU B 1 113 ? -2.616 -31.648 -4.600 1.00 24.39 113 LEU B CA 1
ATOM 2843 C C . LEU B 1 113 ? -3.480 -32.526 -3.686 1.00 23.71 113 LEU B C 1
ATOM 2844 O O . LEU B 1 113 ? -4.694 -32.356 -3.644 1.00 23.81 113 LEU B O 1
ATOM 2849 N N . GLU B 1 114 ? -2.867 -33.441 -2.946 1.00 23.06 114 GLU B N 1
ATOM 2850 C CA . GLU B 1 114 ? -3.633 -34.410 -2.112 1.00 22.90 114 GLU B CA 1
ATOM 2851 C C . GLU B 1 114 ? -3.662 -34.064 -0.623 1.00 21.63 114 GLU B C 1
ATOM 2852 O O . GLU B 1 114 ? -4.032 -34.909 0.197 1.00 21.43 114 GLU B O 1
ATOM 2858 N N . ASN B 1 115 ? -3.261 -32.853 -0.269 1.00 22.28 115 ASN B N 1
ATOM 2859 C CA . ASN B 1 115 ? -3.223 -32.431 1.142 1.00 22.43 115 ASN B CA 1
ATOM 2860 C C . ASN B 1 115 ? -2.459 -33.464 1.993 1.00 22.91 115 ASN B C 1
ATOM 2861 O O . ASN B 1 115 ? -2.948 -33.884 3.052 1.00 22.37 115 ASN B O 1
ATOM 2866 N N . LEU B 1 116 ? -1.278 -33.886 1.553 1.00 22.04 116 LEU B N 1
ATOM 2867 C CA . LEU B 1 116 ? -0.480 -34.836 2.352 1.00 21.70 116 LEU B CA 1
ATOM 2868 C C . LEU B 1 116 ? 0.502 -33.987 3.178 1.00 23.31 116 LEU B C 1
ATOM 2869 O O . LEU B 1 116 ? 1.367 -33.290 2.619 1.00 22.30 116 LEU B O 1
ATOM 2874 N N . GLN B 1 117 ? 0.370 -34.052 4.503 1.00 22.06 117 GLN B N 1
ATOM 2875 C CA . GLN B 1 117 ? 1.202 -33.245 5.419 1.00 23.22 117 GLN B CA 1
ATOM 2876 C C . GLN B 1 117 ? 2.327 -34.087 5.998 1.00 24.07 117 GLN B C 1
ATOM 2877 O O . GLN B 1 117 ? 2.137 -35.252 6.335 1.00 23.65 117 GLN B O 1
ATOM 2883 N N . GLY B 1 118 ? 3.501 -33.484 6.121 1.00 24.94 118 GLY B N 1
ATOM 2884 C CA . GLY B 1 118 ? 4.613 -34.216 6.691 1.00 25.19 118 GLY B CA 1
ATOM 2885 C C . GLY B 1 118 ? 5.201 -35.303 5.808 1.00 26.05 118 GLY B C 1
ATOM 2886 O O . GLY B 1 118 ? 5.025 -35.305 4.578 1.00 23.73 118 GLY B O 1
ATOM 2887 N N . LYS B 1 119 ? 5.885 -36.241 6.462 1.00 26.01 119 LYS B N 1
ATOM 2888 C CA . LYS B 1 119 ? 6.589 -37.344 5.806 1.00 27.35 119 LYS B CA 1
ATOM 2889 C C . LYS B 1 119 ? 5.627 -38.249 5.043 1.00 26.83 119 LYS B C 1
ATOM 2890 O O . LYS B 1 119 ? 4.603 -38.671 5.562 1.00 26.49 119 LYS B O 1
ATOM 2896 N N . HIS B 1 120 ? 5.979 -38.537 3.793 1.00 26.19 120 HIS B N 1
ATOM 2897 C CA . HIS B 1 120 ? 5.177 -39.402 2.895 1.00 26.15 120 HIS B CA 1
ATOM 2898 C C . HIS B 1 120 ? 6.108 -39.876 1.779 1.00 24.78 120 HIS B C 1
ATOM 2899 O O . HIS B 1 120 ? 6.927 -39.100 1.293 1.00 22.91 120 HIS B O 1
ATOM 2906 N N . SER B 1 121 ? 5.981 -41.132 1.360 1.00 24.80 121 SER B N 1
ATOM 2907 C CA . SER B 1 121 ? 6.816 -41.621 0.254 1.00 25.48 121 SER B CA 1
ATOM 2908 C C . SER B 1 121 ? 5.864 -42.117 -0.829 1.00 25.50 121 SER B C 1
ATOM 2909 O O . SER B 1 121 ? 4.724 -42.482 -0.537 1.00 23.66 121 SER B O 1
ATOM 2912 N N . PHE B 1 122 ? 6.329 -42.112 -2.075 1.00 24.31 122 PHE B N 1
ATOM 2913 C CA . PHE B 1 122 ? 5.508 -42.549 -3.207 1.00 24.24 122 PHE B CA 1
ATOM 2914 C C . PHE B 1 122 ? 6.379 -43.385 -4.126 1.00 23.03 122 PHE B C 1
ATOM 2915 O O . PHE B 1 122 ? 7.585 -43.164 -4.204 1.00 22.41 122 PHE B O 1
ATOM 2923 N N . THR B 1 123 ? 5.771 -44.333 -4.827 1.00 21.16 123 THR B N 1
ATOM 2924 C CA . THR B 1 123 ? 6.510 -45.137 -5.799 1.00 20.91 123 THR B CA 1
ATOM 2925 C C . THR B 1 123 ? 6.226 -44.487 -7.160 1.00 21.14 123 THR B C 1
ATOM 2926 O O . THR B 1 123 ? 5.071 -44.204 -7.506 1.00 21.34 123 THR B O 1
ATOM 2930 N N . ILE B 1 124 ? 7.284 -44.228 -7.926 1.00 21.50 124 ILE B N 1
ATOM 2931 C CA . ILE B 1 124 ? 7.121 -43.555 -9.198 1.00 19.33 124 ILE B CA 1
ATOM 2932 C C . ILE B 1 124 ? 7.757 -44.346 -10.327 1.00 18.05 124 ILE B C 1
ATOM 2933 O O . ILE B 1 124 ? 8.932 -44.695 -10.272 1.00 17.13 124 ILE B O 1
ATOM 2938 N N . HIS B 1 125 ? 6.965 -44.629 -11.355 1.00 18.23 125 HIS B N 1
ATOM 2939 C CA . HIS B 1 125 ? 7.494 -45.330 -12.533 1.00 19.44 125 HIS B CA 1
ATOM 2940 C C . HIS B 1 125 ? 8.133 -44.258 -13.425 1.00 18.30 125 HIS B C 1
ATOM 2941 O O . HIS B 1 125 ? 7.510 -43.231 -13.678 1.00 17.51 125 HIS B O 1
ATOM 2948 N N . THR B 1 126 ? 9.352 -44.507 -13.908 1.00 18.04 126 THR B N 1
ATOM 2949 C CA . THR B 1 126 ? 10.049 -43.550 -14.775 1.00 17.73 126 THR B CA 1
ATOM 2950 C C . THR B 1 126 ? 10.799 -44.327 -15.842 1.00 19.65 126 THR B C 1
ATOM 2951 O O . THR B 1 126 ? 10.878 -45.554 -15.790 1.00 19.25 126 THR B O 1
ATOM 2955 N N . GLY B 1 127 ? 11.383 -43.588 -16.784 1.00 20.00 127 GLY B N 1
ATOM 2956 C CA . GLY B 1 127 ? 12.166 -44.203 -17.843 1.00 20.71 127 GLY B CA 1
ATOM 2957 C C . GLY B 1 127 ? 13.409 -44.904 -17.313 1.00 22.87 127 GLY B C 1
ATOM 2958 O O . GLY B 1 127 ? 14.080 -45.643 -18.053 1.00 23.03 127 GLY B O 1
ATOM 2959 N N . ALA B 1 128 ? 13.726 -44.679 -16.039 1.00 21.33 128 ALA B N 1
ATOM 2960 C CA . ALA B 1 128 ? 14.902 -45.311 -15.406 1.00 21.53 128 ALA B CA 1
ATOM 2961 C C . ALA B 1 128 ? 14.442 -46.449 -14.496 1.00 21.44 128 ALA B C 1
ATOM 2962 O O . ALA B 1 128 ? 15.262 -47.085 -13.827 1.00 22.28 128 ALA B O 1
ATOM 2964 N N . GLY B 1 129 ? 13.139 -46.697 -14.456 1.00 21.73 129 GLY B N 1
ATOM 2965 C CA . GLY B 1 129 ? 12.626 -47.735 -13.581 1.00 20.14 129 GLY B CA 1
ATOM 2966 C C . GLY B 1 129 ? 11.970 -47.105 -12.357 1.00 20.13 129 GLY B C 1
ATOM 2967 O O . GLY B 1 129 ? 11.507 -45.947 -12.387 1.00 19.82 129 GLY B O 1
ATOM 2968 N N . LEU B 1 130 ? 11.938 -47.857 -11.263 1.00 19.87 130 LEU B N 1
ATOM 2969 C CA . LEU B 1 130 ? 11.310 -47.389 -10.030 1.00 19.80 130 LEU B CA 1
ATOM 2970 C C . LEU B 1 130 ? 12.178 -46.361 -9.301 1.00 18.64 130 LEU B C 1
ATOM 2971 O O . LEU B 1 130 ? 13.381 -46.543 -9.096 1.00 19.45 130 LEU B O 1
ATOM 2976 N N . ILE B 1 131 ? 11.530 -45.283 -8.882 1.00 18.22 131 ILE B N 1
ATOM 2977 C CA . ILE B 1 131 ? 12.187 -44.207 -8.133 1.00 17.42 131 ILE B CA 1
ATOM 2978 C C . ILE B 1 131 ? 11.266 -43.970 -6.927 1.00 16.98 131 ILE B C 1
ATOM 2979 O O . ILE B 1 131 ? 10.053 -43.923 -7.091 1.00 18.09 131 ILE B O 1
ATOM 2984 N N . VAL B 1 132 ? 11.820 -43.812 -5.729 1.00 18.98 132 VAL B N 1
ATOM 2985 C CA . VAL B 1 132 ? 10.954 -43.648 -4.541 1.00 17.40 132 VAL B CA 1
ATOM 2986 C C . VAL B 1 132 ? 11.356 -42.453 -3.692 1.00 18.43 132 VAL B C 1
ATOM 2987 O O . VAL B 1 132 ? 12.251 -42.547 -2.841 1.00 18.65 132 VAL B O 1
ATOM 2991 N N . PRO B 1 133 ? 10.708 -41.302 -3.920 1.00 17.61 133 PRO B N 1
ATOM 2992 C CA . PRO B 1 133 ? 11.039 -40.122 -3.120 1.00 17.40 133 PRO B CA 1
ATOM 2993 C C . PRO B 1 133 ? 10.267 -40.221 -1.801 1.00 18.51 133 PRO B C 1
ATOM 2994 O O . PRO B 1 133 ? 9.164 -40.793 -1.759 1.00 17.20 133 PRO B O 1
ATOM 2998 N N . GLU B 1 134 ? 10.862 -39.714 -0.730 1.00 18.25 134 GLU B N 1
ATOM 2999 C CA . GLU B 1 134 ? 10.181 -39.685 0.575 1.00 19.55 134 GLU B CA 1
ATOM 3000 C C . GLU B 1 134 ? 10.347 -38.286 1.138 1.00 17.49 134 GLU B C 1
ATOM 3001 O O . GLU B 1 134 ? 11.475 -37.839 1.384 1.00 17.78 134 GLU B O 1
ATOM 3007 N N . ILE B 1 135 ? 9.240 -37.581 1.337 1.00 18.29 135 ILE B N 1
ATOM 3008 C CA . ILE B 1 135 ? 9.326 -36.217 1.893 1.00 18.41 135 ILE B CA 1
ATOM 3009 C C . ILE B 1 135 ? 9.771 -36.358 3.350 1.00 19.57 135 ILE B C 1
ATOM 3010 O O . ILE B 1 135 ? 9.270 -37.214 4.055 1.00 20.84 135 ILE B O 1
ATOM 3015 N N . GLN B 1 136 ? 10.725 -35.526 3.774 1.00 18.65 136 GLN B N 1
ATOM 3016 C CA . GLN B 1 136 ? 11.295 -35.553 5.126 1.00 20.63 136 GLN B CA 1
ATOM 3017 C C . GLN B 1 136 ? 10.556 -34.542 6.018 1.00 21.28 136 GLN B C 1
ATOM 3018 O O . GLN B 1 136 ? 9.775 -33.728 5.528 1.00 20.16 136 GLN B O 1
ATOM 3024 N N . ASP B 1 137 ? 10.841 -34.571 7.317 1.00 22.28 137 ASP B N 1
ATOM 3025 C CA . ASP B 1 137 ? 10.166 -33.658 8.267 1.00 23.24 137 ASP B CA 1
ATOM 3026 C C . ASP B 1 137 ? 10.419 -32.197 7.908 1.00 24.27 137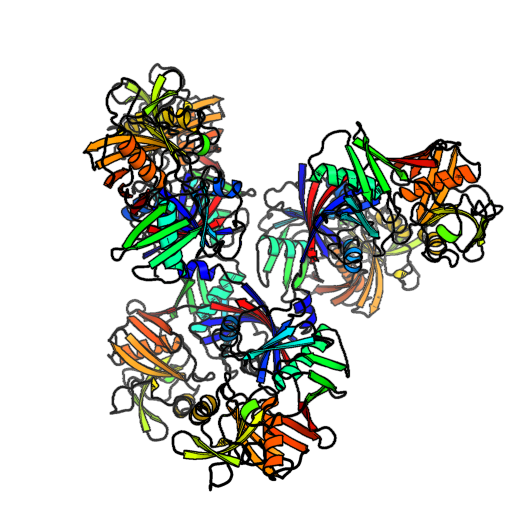 ASP B C 1
ATOM 3027 O O . ASP B 1 137 ? 9.527 -31.350 8.045 1.00 23.67 137 ASP B O 1
ATOM 3032 N N . ASP B 1 138 ? 11.627 -31.883 7.455 1.00 23.51 138 ASP B N 1
ATOM 3033 C CA . ASP B 1 138 ? 11.948 -30.489 7.174 1.00 24.40 138 ASP B CA 1
ATOM 3034 C C . ASP B 1 138 ? 11.510 -30.044 5.786 1.00 23.79 138 ASP B C 1
ATOM 3035 O O . ASP B 1 138 ? 11.791 -28.913 5.390 1.00 23.58 138 ASP B O 1
ATOM 3040 N N . GLY B 1 139 ? 10.820 -30.902 5.043 1.00 23.03 139 GLY B N 1
ATOM 3041 C CA . GLY B 1 139 ? 10.360 -30.466 3.738 1.00 22.71 139 GLY B CA 1
ATOM 3042 C C . GLY B 1 139 ? 11.287 -30.810 2.587 1.00 23.01 139 GLY B C 1
ATOM 3043 O O . GLY B 1 139 ? 10.939 -30.572 1.426 1.00 23.24 139 GLY B O 1
ATOM 3044 N N . GLN B 1 140 ? 12.481 -31.306 2.902 1.00 20.33 140 GLN B N 1
ATOM 3045 C CA . GLN B 1 140 ? 13.399 -31.748 1.860 1.00 19.95 140 GLN B CA 1
ATOM 3046 C C . GLN B 1 140 ? 12.855 -33.106 1.435 1.00 19.33 140 GLN B C 1
ATOM 3047 O O . GLN B 1 140 ? 11.933 -33.622 2.060 1.00 18.73 140 GLN B O 1
ATOM 3053 N N . VAL B 1 141 ? 13.410 -33.676 0.372 1.00 17.74 141 VAL B N 1
ATOM 3054 C CA . VAL B 1 141 ? 12.957 -34.967 -0.129 1.00 16.63 141 VAL B CA 1
ATOM 3055 C C . VAL B 1 141 ? 14.193 -35.847 -0.287 1.00 17.77 141 VAL B C 1
ATOM 3056 O O . VAL B 1 141 ? 15.183 -35.435 -0.906 1.00 16.65 141 VAL B O 1
ATOM 3060 N N . LYS B 1 142 ? 14.132 -37.034 0.315 1.00 19.08 142 LYS B N 1
ATOM 3061 C CA . LYS B 1 142 ? 15.196 -38.038 0.250 1.00 18.29 142 LYS B CA 1
ATOM 3062 C C . LYS B 1 142 ? 14.705 -39.058 -0.766 1.00 18.45 142 LYS B C 1
ATOM 3063 O O . LYS B 1 142 ? 13.668 -39.690 -0.562 1.00 19.39 142 LYS B O 1
ATOM 3069 N N . VAL B 1 143 ? 15.454 -39.233 -1.850 1.00 17.75 143 VAL B N 1
ATOM 3070 C CA . VAL B 1 143 ? 15.014 -40.122 -2.930 1.00 16.93 143 VAL B CA 1
ATOM 3071 C C . VAL B 1 143 ? 15.876 -41.368 -3.104 1.00 17.70 143 VAL B C 1
ATOM 3072 O O . VAL B 1 143 ? 17.105 -41.305 -3.081 1.00 17.60 143 VAL B O 1
ATOM 3076 N N . ASP B 1 144 ? 15.201 -42.497 -3.287 1.00 17.74 144 ASP B N 1
ATOM 3077 C CA . ASP B 1 144 ? 15.864 -43.764 -3.585 1.00 18.09 144 ASP B CA 1
ATOM 3078 C C . ASP B 1 144 ? 15.954 -43.693 -5.107 1.00 17.22 144 ASP B C 1
ATOM 3079 O O . ASP B 1 144 ? 14.950 -43.869 -5.799 1.00 16.72 144 ASP B O 1
ATOM 3084 N N . MET B 1 145 ? 17.140 -43.409 -5.628 1.00 17.80 145 MET B N 1
ATOM 3085 C CA . MET B 1 145 ? 17.321 -43.222 -7.086 1.00 17.92 145 MET B CA 1
ATOM 3086 C C . MET B 1 145 ? 17.630 -44.532 -7.818 1.00 20.22 145 MET B C 1
ATOM 3087 O O . MET B 1 145 ? 17.994 -44.518 -9.006 1.00 19.35 145 MET B O 1
ATOM 3092 N N . GLY B 1 146 ? 17.488 -45.660 -7.139 1.00 18.40 146 GLY B N 1
ATOM 3093 C CA . GLY B 1 146 ? 17.773 -46.913 -7.814 1.00 19.40 146 GLY B CA 1
ATOM 3094 C C . GLY B 1 146 ? 19.255 -47.235 -7.860 1.00 18.15 146 GLY B C 1
ATOM 3095 O O . GLY B 1 146 ? 20.044 -46.679 -7.095 1.00 19.18 146 GLY B O 1
ATOM 3096 N N . THR B 1 147 ? 19.636 -48.125 -8.772 1.00 17.75 147 THR B N 1
ATOM 3097 C CA . THR B 1 147 ? 21.026 -48.558 -8.901 1.00 18.31 147 THR B CA 1
ATOM 3098 C C . THR B 1 147 ? 21.628 -47.983 -10.186 1.00 18.46 147 THR B C 1
ATOM 3099 O O . THR B 1 147 ? 20.938 -47.838 -11.184 1.00 17.41 147 THR B O 1
ATOM 3103 N N . PRO B 1 148 ? 22.934 -47.669 -10.172 1.00 19.51 148 PRO B N 1
ATOM 3104 C CA . PRO B 1 148 ? 23.598 -47.112 -11.360 1.00 19.64 148 PRO B CA 1
ATOM 3105 C C . PRO B 1 148 ? 23.821 -48.166 -12.463 1.00 21.50 148 PRO B C 1
ATOM 3106 O O . PRO B 1 148 ? 23.979 -49.345 -12.177 1.00 20.00 148 PRO B O 1
ATOM 3110 N N . ILE B 1 149 ? 23.841 -47.721 -13.718 1.00 19.66 149 ILE B N 1
ATOM 3111 C CA . ILE B 1 149 ? 24.070 -48.602 -14.884 1.00 19.79 149 ILE B CA 1
ATOM 3112 C C . ILE B 1 149 ? 25.452 -48.221 -15.406 1.00 20.04 149 ILE B C 1
ATOM 3113 O O . ILE B 1 149 ? 25.682 -47.058 -15.787 1.00 18.75 149 ILE B O 1
ATOM 3118 N N . LEU B 1 150 ? 26.368 -49.188 -15.411 1.00 17.93 150 LEU B N 1
ATOM 3119 C CA . LEU B 1 150 ? 27.745 -48.930 -15.803 1.00 19.89 150 LEU B CA 1
ATOM 3120 C C . LEU B 1 150 ? 28.158 -49.637 -17.089 1.00 21.44 150 LEU B C 1
ATOM 3121 O O . LEU B 1 150 ? 29.201 -49.307 -17.659 1.00 21.65 150 LEU B O 1
ATOM 3126 N N . LYS B 1 151 ? 27.375 -50.598 -17.563 1.00 20.01 151 LYS B N 1
ATOM 3127 C CA . LYS B 1 151 ? 27.778 -51.288 -18.781 1.00 22.07 151 LYS B CA 1
ATOM 3128 C C . LYS B 1 151 ? 27.775 -50.275 -19.939 1.00 19.88 151 LYS B C 1
ATOM 3129 O O . LYS B 1 151 ? 26.750 -49.689 -20.259 1.00 19.10 151 LYS B O 1
ATOM 3135 N N . ALA B 1 152 ? 28.934 -50.104 -20.569 1.00 21.40 152 ALA B N 1
ATOM 3136 C CA . ALA B 1 152 ? 29.112 -49.120 -21.667 1.00 20.80 152 ALA B CA 1
ATOM 3137 C C . ALA B 1 152 ? 27.952 -49.086 -22.655 1.00 21.54 152 ALA B C 1
ATOM 3138 O O . ALA B 1 152 ? 27.343 -48.035 -22.859 1.00 21.61 152 ALA B O 1
ATOM 3140 N N . GLN B 1 153 ? 27.639 -50.224 -23.277 1.00 23.00 153 GLN B N 1
ATOM 3141 C CA . GLN B 1 153 ? 26.594 -50.258 -24.293 1.00 23.84 153 GLN B CA 1
ATOM 3142 C C . GLN B 1 153 ? 25.253 -49.751 -23.775 1.00 23.42 153 GLN B C 1
ATOM 3143 O O . GLN B 1 153 ? 24.461 -49.246 -24.556 1.00 22.72 153 GLN B O 1
ATOM 3149 N N . ASP B 1 154 ? 24.992 -49.857 -22.475 1.00 23.39 154 ASP B N 1
ATOM 3150 C CA . ASP B 1 154 ? 23.677 -49.439 -21.942 1.00 23.28 154 ASP B CA 1
ATOM 3151 C C . ASP B 1 154 ? 23.662 -48.016 -21.390 1.00 21.14 154 ASP B C 1
ATOM 3152 O O . ASP B 1 154 ? 22.597 -47.502 -21.070 1.00 22.60 154 ASP B O 1
ATOM 3157 N N . VAL B 1 155 ? 24.816 -47.373 -21.282 1.00 19.62 155 VAL B N 1
ATOM 3158 C CA . VAL B 1 155 ? 24.855 -46.013 -20.745 1.00 18.88 155 VAL B CA 1
ATOM 3159 C C . VAL B 1 155 ? 23.950 -45.058 -21.554 1.00 19.39 155 VAL B C 1
ATOM 3160 O O . VAL B 1 155 ? 23.131 -44.361 -20.975 1.00 19.61 155 VAL B O 1
ATOM 3164 N N . PRO B 1 156 ? 24.089 -44.998 -22.893 1.00 19.34 156 PRO B N 1
ATOM 3165 C CA . PRO B 1 156 ? 24.999 -45.716 -23.788 1.00 19.81 156 PRO B CA 1
ATOM 3166 C C . PRO B 1 156 ? 26.200 -44.865 -24.210 1.00 19.93 156 PRO B C 1
ATOM 3167 O O . PRO B 1 156 ? 26.123 -43.626 -24.282 1.00 17.88 156 PRO B O 1
ATOM 3171 N N . THR B 1 157 ? 27.314 -45.532 -24.466 1.00 19.89 157 THR B N 1
ATOM 3172 C CA . THR B 1 157 ? 28.504 -44.847 -24.967 1.00 19.90 157 THR B CA 1
ATOM 3173 C C . THR B 1 157 ? 29.222 -45.838 -25.863 1.00 20.81 157 THR B C 1
ATOM 3174 O O . THR B 1 157 ? 29.120 -47.046 -25.640 1.00 20.49 157 THR B O 1
ATOM 3178 N N . LYS B 1 158 ? 29.930 -45.341 -26.878 1.00 19.86 158 LYS B N 1
ATOM 3179 C CA . LYS B 1 158 ? 30.677 -46.214 -27.778 1.00 20.43 158 LYS B CA 1
ATOM 3180 C C . LYS B 1 158 ? 32.094 -46.406 -27.242 1.00 21.20 158 LYS B C 1
ATOM 3181 O O . LYS B 1 158 ? 32.896 -47.115 -27.845 1.00 20.24 158 LYS B O 1
ATOM 3187 N N . LEU B 1 159 ? 32.417 -45.762 -26.121 1.00 20.33 159 LEU B N 1
ATOM 3188 C CA . LEU B 1 159 ? 33.747 -45.952 -25.523 1.00 21.40 159 LEU B CA 1
ATOM 3189 C C . LEU B 1 159 ? 33.789 -47.402 -25.064 1.00 21.76 159 LEU B C 1
ATOM 3190 O O . LEU B 1 159 ? 32.768 -47.941 -24.649 1.00 21.28 159 LEU B O 1
ATOM 3195 N N . SER B 1 160 ? 34.959 -48.026 -25.135 1.00 21.65 160 SER B N 1
ATOM 3196 C CA . SER B 1 160 ? 35.100 -49.439 -24.709 1.00 23.59 160 SER B CA 1
ATOM 3197 C C . SER B 1 160 ? 35.283 -49.499 -23.196 1.00 21.44 160 SER B C 1
ATOM 3198 O O . SER B 1 160 ? 35.982 -48.671 -22.612 1.00 19.28 160 SER B O 1
ATOM 3201 N N . GLY B 1 161 ? 34.651 -50.480 -22.560 1.00 22.64 161 GLY B N 1
ATOM 3202 C CA . GLY B 1 161 ? 34.814 -50.629 -21.121 1.00 23.42 161 GLY B CA 1
ATOM 3203 C C . GLY B 1 161 ? 36.277 -50.955 -20.840 1.00 24.29 161 GLY B C 1
ATOM 3204 O O . GLY B 1 161 ? 36.885 -51.740 -21.570 1.00 25.43 161 GLY B O 1
ATOM 3205 N N . ASN B 1 162 ? 36.856 -50.345 -19.811 1.00 24.10 162 ASN B N 1
ATOM 3206 C CA . ASN B 1 162 ? 38.252 -50.601 -19.472 1.00 25.89 162 ASN B CA 1
ATOM 3207 C C . ASN B 1 162 ? 38.364 -51.172 -18.046 1.00 29.16 162 ASN B C 1
ATOM 3208 O O . ASN B 1 162 ? 39.454 -51.392 -17.540 1.00 30.79 162 ASN B O 1
ATOM 3213 N N . LYS B 1 163 ? 37.224 -51.411 -17.417 1.00 31.61 163 LYS B N 1
ATOM 3214 C CA . LYS B 1 163 ? 37.164 -52.008 -16.083 1.00 35.06 163 LYS B CA 1
ATOM 3215 C C . LYS B 1 163 ? 35.908 -52.838 -16.162 1.00 34.94 163 LYS B C 1
ATOM 3216 O O . LYS B 1 163 ? 34.830 -52.397 -15.772 1.00 37.01 163 LYS B O 1
ATOM 3222 N N . GLY B 1 164 ? 36.042 -54.045 -16.704 1.00 34.41 164 GLY B N 1
ATOM 3223 C CA . GLY B 1 164 ? 34.871 -54.867 -16.920 1.00 32.85 164 GLY B CA 1
ATOM 3224 C C . GLY B 1 164 ? 34.221 -54.168 -18.103 1.00 33.01 164 GLY B C 1
ATOM 3225 O O . GLY B 1 164 ? 34.931 -53.711 -19.004 1.00 30.60 164 GLY B O 1
ATOM 3226 N N . GLU B 1 165 ? 32.896 -54.045 -18.122 1.00 31.54 165 GLU B N 1
ATOM 3227 C CA . GLU B 1 165 ? 32.256 -53.350 -19.235 1.00 31.60 165 GLU B CA 1
ATOM 3228 C C . GLU B 1 165 ? 32.046 -51.887 -18.838 1.00 27.10 165 GLU B C 1
ATOM 3229 O O . GLU B 1 165 ? 31.384 -51.147 -19.558 1.00 26.79 165 GLU B O 1
ATOM 3235 N N . ALA B 1 166 ? 32.609 -51.472 -17.705 1.00 25.17 166 ALA B N 1
ATOM 3236 C CA . ALA B 1 166 ? 32.447 -50.077 -17.265 1.00 23.07 166 ALA B CA 1
ATOM 3237 C C . ALA B 1 166 ? 33.575 -49.219 -17.823 1.00 22.56 166 ALA B C 1
ATOM 3238 O O . ALA B 1 166 ? 34.713 -49.677 -17.972 1.00 21.19 166 ALA B O 1
ATOM 3240 N N . VAL B 1 167 ? 33.240 -47.966 -18.124 1.00 20.69 167 VAL B N 1
ATOM 3241 C CA . VAL B 1 167 ? 34.202 -47.007 -18.633 1.00 18.78 167 VAL B CA 1
ATOM 3242 C C . VAL B 1 167 ? 34.599 -46.154 -17.434 1.00 19.11 167 VAL B C 1
ATOM 3243 O O . VAL B 1 167 ? 33.802 -45.330 -16.959 1.00 17.03 167 VAL B O 1
ATOM 3247 N N . VAL B 1 168 ? 35.820 -46.361 -16.933 1.00 16.96 168 VAL B N 1
ATOM 3248 C CA . VAL B 1 168 ? 36.291 -45.616 -15.749 1.00 18.24 168 VAL B CA 1
ATOM 3249 C C . VAL B 1 168 ? 37.635 -44.934 -16.026 1.00 18.58 168 VAL B C 1
ATOM 3250 O O . VAL B 1 168 ? 38.644 -45.590 -16.335 1.00 18.25 168 VAL B O 1
ATOM 3254 N N . GLU B 1 169 ? 37.632 -43.611 -15.901 1.00 18.41 169 GLU B N 1
ATOM 3255 C CA . GLU B 1 169 ? 38.814 -42.779 -16.133 1.00 19.19 169 GLU B CA 1
ATOM 3256 C C . GLU B 1 169 ? 39.452 -43.199 -17.463 1.00 19.29 169 GLU B C 1
ATOM 3257 O O . GLU B 1 169 ? 40.655 -43.471 -17.536 1.00 17.41 169 GLU B O 1
ATOM 3263 N N . ALA B 1 170 ? 38.634 -43.227 -18.512 1.00 18.20 170 ALA B N 1
ATOM 3264 C CA . ALA B 1 170 ? 39.089 -43.628 -19.857 1.00 17.86 170 ALA B CA 1
ATOM 3265 C C . ALA B 1 170 ? 39.312 -42.395 -20.730 1.00 18.12 170 ALA B C 1
ATOM 3266 O O . ALA B 1 170 ? 38.709 -41.346 -20.518 1.00 16.23 170 ALA B O 1
ATOM 3268 N N . GLU B 1 171 ? 40.140 -42.545 -21.757 1.00 16.76 171 GLU B N 1
ATOM 3269 C CA . GLU B 1 171 ? 40.447 -41.410 -22.632 1.00 18.45 171 GLU B CA 1
ATOM 3270 C C . GLU B 1 171 ? 39.294 -41.115 -23.591 1.00 16.69 171 GLU B C 1
ATOM 3271 O O . GLU B 1 171 ? 38.751 -42.021 -24.230 1.00 17.23 171 GLU B O 1
ATOM 3277 N N . LEU B 1 172 ? 38.924 -39.835 -23.666 1.00 15.60 172 LEU B N 1
ATOM 3278 C CA . LEU B 1 172 ? 37.873 -39.336 -24.583 1.00 16.70 172 LEU B CA 1
ATOM 3279 C C . LEU B 1 172 ? 38.529 -38.138 -25.272 1.00 16.06 172 LEU B C 1
ATOM 3280 O O . LEU B 1 172 ? 38.901 -37.180 -24.596 1.00 15.23 172 LEU B O 1
ATOM 3285 N N . VAL B 1 173 ? 38.693 -38.191 -26.587 1.00 16.73 173 VAL B N 1
ATOM 3286 C CA . VAL B 1 173 ? 39.322 -37.079 -27.309 1.00 15.74 173 VAL B CA 1
ATOM 3287 C C . VAL B 1 173 ? 38.212 -36.088 -27.675 1.00 16.28 173 VAL B C 1
ATOM 3288 O O . VAL B 1 173 ? 37.343 -36.385 -28.485 1.00 16.30 173 VAL B O 1
ATOM 3292 N N . VAL B 1 174 ? 38.266 -34.905 -27.078 1.00 16.15 174 VAL B N 1
ATOM 3293 C CA . VAL B 1 174 ? 37.249 -33.885 -27.299 1.00 15.87 174 VAL B CA 1
ATOM 3294 C C . VAL B 1 174 ? 37.874 -32.732 -28.075 1.00 17.21 174 VAL B C 1
ATOM 3295 O O . VAL B 1 174 ? 38.717 -32.011 -27.555 1.00 14.61 174 VAL B O 1
ATOM 3299 N N . ASP B 1 175 ? 37.426 -32.557 -29.315 1.00 17.67 175 ASP B N 1
ATOM 3300 C CA . ASP B 1 175 ? 37.943 -31.504 -30.205 1.00 17.96 175 ASP B CA 1
ATOM 3301 C C . ASP B 1 175 ? 39.477 -31.546 -30.198 1.00 18.08 175 ASP B C 1
ATOM 3302 O O . ASP B 1 175 ? 40.150 -30.519 -30.015 1.00 16.48 175 ASP B O 1
ATOM 3307 N N . GLY B 1 176 ? 40.008 -32.751 -30.397 1.00 17.36 176 GLY B N 1
ATOM 3308 C CA . GLY B 1 176 ? 41.445 -32.952 -30.446 1.00 18.01 176 GLY B CA 1
ATOM 3309 C C . GLY B 1 176 ? 42.204 -32.960 -29.128 1.00 17.61 176 GLY B C 1
ATOM 3310 O O . GLY B 1 176 ? 43.409 -33.125 -29.157 1.00 17.31 176 GLY B O 1
ATOM 3311 N N . VAL B 1 177 ? 41.516 -32.798 -27.992 1.00 17.54 177 VAL B N 1
ATOM 3312 C CA . VAL B 1 177 ? 42.172 -32.736 -26.666 1.00 16.66 177 VAL B CA 1
ATOM 3313 C C . VAL B 1 177 ? 41.761 -33.957 -25.853 1.00 17.74 177 VAL B C 1
ATOM 3314 O O . VAL B 1 177 ? 40.570 -34.267 -25.762 1.00 17.21 177 VAL B O 1
ATOM 3318 N N . SER B 1 178 ? 42.735 -34.620 -25.227 1.00 16.17 178 SER B N 1
ATOM 3319 C CA . SER B 1 178 ? 42.461 -35.831 -24.468 1.00 18.25 178 SER B CA 1
ATOM 3320 C C . SER B 1 178 ? 41.996 -35.554 -23.058 1.00 17.65 178 SER B C 1
ATOM 3321 O O . SER B 1 178 ? 42.705 -34.945 -22.263 1.00 17.50 178 SER B O 1
ATOM 3324 N N . TRP B 1 179 ? 40.773 -35.990 -22.767 1.00 16.34 179 TRP B N 1
ATOM 3325 C CA . TRP B 1 179 ? 40.204 -35.873 -21.416 1.00 16.78 179 TRP B CA 1
ATOM 3326 C C . TRP B 1 179 ? 40.036 -37.301 -20.900 1.00 16.90 179 TRP B C 1
ATOM 3327 O O . TRP B 1 179 ? 39.983 -38.239 -21.698 1.00 17.60 179 TRP B O 1
ATOM 3338 N N . ASN B 1 180 ? 39.987 -37.474 -19.580 1.00 16.49 180 ASN B N 1
ATOM 3339 C CA . ASN B 1 180 ? 39.714 -38.805 -19.009 1.00 17.74 180 ASN B CA 1
ATOM 3340 C C . ASN B 1 180 ? 38.286 -38.691 -18.456 1.00 17.14 180 ASN B C 1
ATOM 3341 O O . ASN B 1 180 ? 37.956 -37.705 -17.786 1.00 15.82 180 ASN B O 1
ATOM 3346 N N . VAL B 1 181 ? 37.441 -39.681 -18.735 1.00 15.65 181 VAL B N 1
ATOM 3347 C CA . VAL B 1 181 ? 36.052 -39.616 -18.282 1.00 15.03 181 VAL B CA 1
ATOM 3348 C C . VAL B 1 181 ? 35.592 -40.962 -17.736 1.00 16.06 181 VAL B C 1
ATOM 3349 O O . VAL B 1 181 ? 36.171 -42.002 -18.033 1.00 17.29 181 VAL B O 1
ATOM 3353 N N . THR B 1 182 ? 34.545 -40.916 -16.921 1.00 16.46 182 THR B N 1
ATOM 3354 C CA . THR B 1 182 ? 33.915 -42.123 -16.394 1.00 17.61 182 THR B CA 1
ATOM 3355 C C . THR B 1 182 ? 32.455 -42.002 -16.819 1.00 18.04 182 THR B C 1
ATOM 3356 O O . THR B 1 182 ? 31.861 -40.923 -16.723 1.00 17.73 182 THR B O 1
ATOM 3360 N N . CYS B 1 183 ? 31.874 -43.091 -17.308 1.00 16.53 183 CYS B N 1
ATOM 3361 C CA . CYS B 1 183 ? 30.508 -43.035 -17.780 1.00 16.68 183 CYS B CA 1
ATOM 3362 C C . CYS B 1 183 ? 29.553 -43.815 -16.875 1.00 18.84 183 CYS B C 1
ATOM 3363 O O . CYS B 1 183 ? 29.809 -44.961 -16.523 1.00 16.80 183 CYS B O 1
ATOM 3366 N N . VAL B 1 184 ? 28.439 -43.188 -16.518 1.00 18.20 184 VAL B N 1
ATOM 3367 C CA . VAL B 1 184 ? 27.436 -43.900 -15.710 1.00 19.39 184 VAL B CA 1
ATOM 3368 C C . VAL B 1 184 ? 26.054 -43.406 -16.101 1.00 19.42 184 VAL B C 1
ATOM 3369 O O . VAL B 1 184 ? 25.854 -42.245 -16.492 1.00 18.02 184 VAL B O 1
ATOM 3373 N N . SER B 1 185 ? 25.099 -44.317 -16.063 1.00 18.10 185 SER B N 1
ATOM 3374 C CA . SER B 1 185 ? 23.743 -43.965 -16.392 1.00 17.80 185 SER B CA 1
ATOM 3375 C C . SER B 1 185 ? 22.869 -44.088 -15.132 1.00 18.32 185 SER B C 1
ATOM 3376 O O . SER B 1 185 ? 23.044 -45.000 -14.316 1.00 16.54 185 SER B O 1
ATOM 3379 N N . MET B 1 186 ? 21.951 -43.136 -14.982 1.00 19.10 186 MET B N 1
ATOM 3380 C CA . MET B 1 186 ? 20.953 -43.135 -13.887 1.00 20.03 186 MET B CA 1
ATOM 3381 C C . MET B 1 186 ? 19.638 -43.198 -14.658 1.00 19.98 186 MET B C 1
ATOM 3382 O O . MET B 1 186 ? 18.632 -42.575 -14.290 1.00 21.41 186 MET B O 1
ATOM 3387 N N . GLY B 1 187 ? 19.671 -43.974 -15.739 1.00 18.09 187 GLY B N 1
ATOM 3388 C CA . GLY B 1 187 ? 18.544 -44.053 -16.647 1.00 18.17 187 GLY B CA 1
ATOM 3389 C C . GLY B 1 187 ? 18.980 -43.138 -17.799 1.00 19.66 187 GLY B C 1
ATOM 3390 O O . GLY B 1 187 ? 18.893 -43.506 -18.984 1.00 18.84 187 GLY B O 1
ATOM 3391 N N . ASN B 1 188 ? 19.459 -41.940 -17.451 1.00 16.86 188 ASN B N 1
ATOM 3392 C CA . ASN B 1 188 ? 19.974 -41.005 -18.457 1.00 17.49 188 ASN B CA 1
ATOM 3393 C C . ASN B 1 188 ? 21.509 -41.097 -18.426 1.00 17.00 188 ASN B C 1
ATOM 3394 O O . ASN B 1 188 ? 22.103 -41.506 -17.426 1.00 17.08 188 ASN B O 1
ATOM 3399 N N . PRO B 1 189 ? 22.170 -40.723 -19.529 1.00 15.91 189 PRO B N 1
ATOM 3400 C CA . PRO B 1 189 ? 23.629 -40.805 -19.589 1.00 15.36 189 PRO B CA 1
ATOM 3401 C C . PRO B 1 189 ? 24.426 -39.655 -18.997 1.00 13.98 189 PRO B C 1
ATOM 3402 O O . PRO B 1 189 ? 24.080 -38.482 -19.151 1.00 14.89 189 PRO B O 1
ATOM 3406 N N . HIS B 1 190 ? 25.507 -40.013 -18.319 1.00 12.45 190 HIS B N 1
ATOM 3407 C CA . HIS B 1 190 ? 26.387 -39.031 -17.697 1.00 15.01 190 HIS B CA 1
ATOM 3408 C C . HIS B 1 190 ? 27.832 -39.356 -18.040 1.00 14.16 190 HIS B C 1
ATOM 3409 O O . HIS B 1 190 ? 28.245 -40.514 -18.036 1.00 14.49 190 HIS B O 1
ATOM 3416 N N . CYS B 1 191 ? 28.585 -38.301 -18.314 1.00 13.94 191 CYS B N 1
ATOM 3417 C CA . CYS B 1 191 ? 30.012 -38.368 -18.650 1.00 14.18 191 CYS B CA 1
ATOM 3418 C C . CYS B 1 191 ? 30.663 -37.491 -17.582 1.00 14.81 191 CYS B C 1
ATOM 3419 O O . CYS B 1 191 ? 30.500 -36.269 -17.596 1.00 15.13 191 CYS B O 1
ATOM 3422 N N . ILE B 1 192 ? 31.385 -38.109 -16.656 1.00 15.54 192 ILE B N 1
ATOM 3423 C CA . ILE B 1 192 ? 31.979 -37.373 -15.530 1.00 15.49 192 ILE B CA 1
ATOM 3424 C C . ILE B 1 192 ? 33.489 -37.256 -15.710 1.00 15.02 192 ILE B C 1
ATOM 3425 O O . ILE B 1 192 ? 34.170 -38.241 -15.998 1.00 15.81 192 ILE B O 1
ATOM 3430 N N . THR B 1 193 ? 34.022 -36.053 -15.529 1.00 13.90 193 THR B N 1
ATOM 3431 C CA . THR B 1 193 ? 35.466 -35.881 -15.665 1.00 16.36 193 THR B CA 1
ATOM 3432 C C . THR B 1 193 ? 36.024 -35.086 -14.486 1.00 16.51 193 THR B C 1
ATOM 3433 O O . THR B 1 193 ? 35.394 -34.138 -13.991 1.00 16.50 193 THR B O 1
ATOM 3437 N N . PHE B 1 194 ? 37.209 -35.494 -14.047 1.00 15.92 194 PHE B N 1
ATOM 3438 C CA . PHE B 1 194 ? 37.931 -34.823 -12.961 1.00 17.62 194 PHE B CA 1
ATOM 3439 C C . PHE B 1 194 ? 39.139 -34.108 -13.570 1.00 18.19 194 PHE B C 1
ATOM 3440 O O . PHE B 1 194 ? 40.027 -33.627 -12.843 1.00 19.23 194 PHE B O 1
ATOM 3448 N N . GLY B 1 195 ? 39.174 -34.028 -14.900 1.00 17.44 195 GLY B N 1
ATOM 3449 C CA . GLY B 1 195 ? 40.284 -33.349 -15.551 1.00 17.55 195 GLY B CA 1
ATOM 3450 C C . GLY B 1 195 ? 40.759 -34.012 -16.825 1.00 17.62 195 GLY B C 1
ATOM 3451 O O . GLY B 1 195 ? 40.323 -35.117 -17.175 1.00 17.24 195 GLY B O 1
ATOM 3452 N N . LYS B 1 196 ? 41.674 -33.340 -17.512 1.00 15.66 196 LYS B N 1
ATOM 3453 C CA . LYS B 1 196 ? 42.218 -33.846 -18.775 1.00 17.42 196 LYS B CA 1
ATOM 3454 C C . LYS B 1 196 ? 43.183 -35.007 -18.506 1.00 17.42 196 LYS B C 1
ATOM 3455 O O . LYS B 1 196 ? 43.687 -35.175 -17.389 1.00 18.28 196 LYS B O 1
ATOM 3461 N N . LYS B 1 197 ? 43.419 -35.818 -19.531 1.00 17.05 197 LYS B N 1
ATOM 3462 C CA . LYS B 1 197 ? 44.345 -36.945 -19.409 1.00 17.40 197 LYS B CA 1
ATOM 3463 C C . LYS B 1 197 ? 45.725 -36.356 -19.126 1.00 17.23 197 LYS B C 1
ATOM 3464 O O . LYS B 1 197 ? 46.161 -35.438 -19.830 1.00 17.20 197 LYS B O 1
ATOM 3470 N N . GLY B 1 198 ? 46.400 -36.873 -18.097 1.00 16.93 198 GLY B N 1
ATOM 3471 C CA . GLY B 1 198 ? 47.717 -36.364 -17.734 1.00 17.48 198 GLY B CA 1
ATOM 3472 C C . GLY B 1 198 ? 47.704 -34.913 -17.266 1.00 19.72 198 GLY B C 1
ATOM 3473 O O . GLY B 1 198 ? 48.732 -34.209 -17.340 1.00 19.60 198 GLY B O 1
ATOM 3474 N N . GLY B 1 199 ? 46.556 -34.450 -16.771 1.00 19.26 199 GLY B N 1
ATOM 3475 C CA . GLY B 1 199 ? 46.466 -33.067 -16.340 1.00 17.54 199 GLY B CA 1
ATOM 3476 C C . GLY B 1 199 ? 46.201 -32.895 -14.862 1.00 19.73 199 GLY B C 1
ATOM 3477 O O . GLY B 1 199 ? 45.933 -33.874 -14.161 1.00 19.84 199 GLY B O 1
ATOM 3478 N N . PRO B 1 200 ? 46.266 -31.661 -14.357 1.00 20.33 200 PRO B N 1
ATOM 3479 C CA . PRO B 1 200 ? 46.030 -31.376 -12.941 1.00 21.74 200 PRO B CA 1
ATOM 3480 C C . PRO B 1 200 ? 44.535 -31.419 -12.601 1.00 22.72 200 PRO B C 1
ATOM 3481 O O . PRO B 1 200 ? 43.698 -31.610 -13.487 1.00 21.89 200 PRO B O 1
ATOM 3485 N N . ASN B 1 201 ? 44.210 -31.233 -11.321 1.00 23.12 201 ASN B N 1
ATOM 3486 C CA . ASN B 1 201 ? 42.816 -31.219 -10.867 1.00 22.86 201 ASN B CA 1
ATOM 3487 C C . ASN B 1 201 ? 42.165 -29.982 -11.458 1.00 23.21 201 ASN B C 1
ATOM 3488 O O . ASN B 1 201 ? 42.853 -29.018 -11.793 1.00 23.03 201 ASN B O 1
ATOM 3493 N N . LEU B 1 202 ? 40.840 -30.002 -11.562 1.00 21.25 202 LEU B N 1
ATOM 3494 C CA . LEU B 1 202 ? 40.108 -28.883 -12.135 1.00 21.12 202 LEU B CA 1
ATOM 3495 C C . LEU B 1 202 ? 39.674 -27.872 -11.071 1.00 22.57 202 LEU B C 1
ATOM 3496 O O . LEU B 1 202 ? 39.461 -28.218 -9.918 1.00 21.37 202 LEU B O 1
ATOM 3501 N N . LYS B 1 203 ? 39.563 -26.621 -11.510 1.00 22.99 203 LYS B N 1
ATOM 3502 C CA . LYS B 1 203 ? 38.992 -25.512 -10.741 1.00 24.31 203 LYS B CA 1
ATOM 3503 C C . LYS B 1 203 ? 37.765 -25.307 -11.632 1.00 22.29 203 LYS B C 1
ATOM 3504 O O . LYS B 1 203 ? 37.832 -24.587 -12.635 1.00 22.39 203 LYS B O 1
ATOM 3510 N N . VAL B 1 204 ? 36.662 -25.965 -11.295 1.00 20.48 204 VAL B N 1
ATOM 3511 C CA . VAL B 1 204 ? 35.491 -25.939 -12.197 1.00 20.60 204 VAL B CA 1
ATOM 3512 C C . VAL B 1 204 ? 34.987 -24.543 -12.521 1.00 20.79 204 VAL B C 1
ATOM 3513 O O . VAL B 1 204 ? 34.531 -24.307 -13.638 1.00 18.79 204 VAL B O 1
ATOM 3517 N N . ASP B 1 205 ? 35.095 -23.600 -11.594 1.00 20.63 205 ASP B N 1
ATOM 3518 C CA . ASP B 1 205 ? 34.597 -22.263 -11.896 1.00 22.76 205 ASP B CA 1
ATOM 3519 C C . ASP B 1 205 ? 35.420 -21.599 -13.005 1.00 23.40 205 ASP B C 1
ATOM 3520 O O . ASP B 1 205 ? 34.971 -20.611 -13.574 1.00 23.86 205 ASP B O 1
ATOM 3525 N N . ASP B 1 206 ? 36.596 -22.136 -13.333 1.00 24.16 206 ASP B N 1
ATOM 3526 C CA . ASP B 1 206 ? 37.429 -21.522 -14.392 1.00 24.97 206 ASP B CA 1
ATOM 3527 C C . ASP B 1 206 ? 37.034 -22.032 -15.779 1.00 24.29 206 ASP B C 1
ATOM 3528 O O . ASP B 1 206 ? 37.450 -21.458 -16.792 1.00 22.58 206 ASP B O 1
ATOM 3533 N N . LEU B 1 207 ? 36.235 -23.098 -15.836 1.00 21.94 207 LEU B N 1
ATOM 3534 C CA . LEU B 1 207 ? 35.815 -23.660 -17.130 1.00 21.68 207 LEU B CA 1
ATOM 3535 C C . LEU B 1 207 ? 34.842 -22.724 -17.858 1.00 22.03 207 LEU B C 1
ATOM 3536 O O . LEU B 1 207 ? 34.085 -21.985 -17.241 1.00 20.52 207 LEU B O 1
ATOM 3541 N N . ASN B 1 208 ? 34.891 -22.774 -19.187 1.00 22.85 208 ASN B N 1
ATOM 3542 C CA . ASN B 1 208 ? 33.988 -22.015 -20.055 1.00 23.71 208 ASN B CA 1
ATOM 3543 C C . ASN B 1 208 ? 32.988 -23.056 -20.565 1.00 22.59 208 ASN B C 1
ATOM 3544 O O . ASN B 1 208 ? 33.172 -23.614 -21.639 1.00 23.85 208 ASN B O 1
ATOM 3549 N N . LEU B 1 209 ? 31.936 -23.316 -19.789 1.00 21.91 209 LEU B N 1
ATOM 3550 C CA . LEU B 1 209 ? 30.950 -24.364 -20.131 1.00 21.94 209 LEU B CA 1
ATOM 3551 C C . LEU B 1 209 ? 30.274 -24.176 -21.479 1.00 22.20 209 LEU B C 1
ATOM 3552 O O . LEU B 1 209 ? 30.110 -25.146 -22.216 1.00 21.04 209 LEU B O 1
ATOM 3557 N N . PRO B 1 210 ? 29.852 -22.942 -21.820 1.00 22.81 210 PRO B N 1
ATOM 3558 C CA . PRO B 1 210 ? 29.197 -22.762 -23.118 1.00 22.75 210 PRO B CA 1
ATOM 3559 C C . PRO B 1 210 ? 30.083 -23.169 -24.288 1.00 22.25 210 PRO B C 1
ATOM 3560 O O . PRO B 1 210 ? 29.597 -23.503 -25.367 1.00 22.75 210 PRO B O 1
ATOM 3564 N N . GLU B 1 211 ? 31.387 -23.173 -24.054 1.00 23.22 211 GLU B N 1
ATOM 3565 C CA . GLU B 1 211 ? 32.354 -23.527 -25.087 1.00 24.30 211 GLU B CA 1
ATOM 3566 C C . GLU B 1 211 ? 32.646 -25.046 -25.057 1.00 21.84 211 GLU B C 1
ATOM 3567 O O . GLU B 1 211 ? 32.485 -25.743 -26.056 1.00 19.74 211 GLU B O 1
ATOM 3573 N N . ILE B 1 212 ? 33.060 -25.558 -23.906 1.00 21.07 212 ILE B N 1
ATOM 3574 C CA . ILE B 1 212 ? 33.434 -26.977 -23.807 1.00 21.24 212 ILE B CA 1
ATOM 3575 C C . ILE B 1 212 ? 32.208 -27.915 -23.699 1.00 20.71 212 ILE B C 1
ATOM 3576 O O . ILE B 1 212 ? 32.225 -29.023 -24.238 1.00 18.76 212 ILE B O 1
ATOM 3581 N N . GLY B 1 213 ? 31.158 -27.475 -23.008 1.00 20.18 213 GLY B N 1
ATOM 3582 C CA . GLY B 1 213 ? 29.972 -28.302 -22.822 1.00 18.80 213 GLY B CA 1
ATOM 3583 C C . GLY B 1 213 ? 29.398 -28.983 -24.051 1.00 18.28 213 GLY B C 1
ATOM 3584 O O . GLY B 1 213 ? 29.256 -30.207 -24.069 1.00 16.38 213 GLY B O 1
ATOM 3585 N N . PRO B 1 214 ? 29.037 -28.216 -25.095 1.00 17.62 214 PRO B N 1
ATOM 3586 C CA . PRO B 1 214 ? 28.471 -28.768 -26.331 1.00 17.72 214 PRO B CA 1
ATOM 3587 C C . PRO B 1 214 ? 29.359 -29.812 -27.012 1.00 16.87 214 PRO B C 1
ATOM 3588 O O . PRO B 1 214 ? 28.859 -30.680 -27.714 1.00 17.82 214 PRO B O 1
ATOM 3592 N N . LYS B 1 215 ? 30.667 -29.724 -26.805 1.00 15.46 215 LYS B N 1
ATOM 3593 C CA . LYS B 1 215 ? 31.617 -30.670 -27.430 1.00 17.13 215 LYS B CA 1
ATOM 3594 C C . LYS B 1 215 ? 31.479 -32.045 -26.779 1.00 16.33 215 LYS B C 1
ATOM 3595 O O . LYS B 1 215 ? 31.754 -33.073 -27.415 1.00 15.65 215 LYS B O 1
ATOM 3601 N N . PHE B 1 216 ? 31.075 -32.069 -25.512 1.00 15.33 216 PHE B N 1
ATOM 3602 C CA . PHE B 1 216 ? 30.860 -33.364 -24.826 1.00 15.32 216 PHE B CA 1
ATOM 3603 C C . PHE B 1 216 ? 29.433 -33.827 -25.149 1.00 14.86 216 PHE B C 1
ATOM 3604 O O . PHE B 1 216 ? 29.185 -34.969 -25.542 1.00 15.12 216 PHE B O 1
ATOM 3612 N N . GLU B 1 217 ? 28.485 -32.914 -24.989 1.00 15.15 217 GLU B N 1
ATOM 3613 C CA . GLU B 1 217 ? 27.065 -33.238 -25.184 1.00 15.27 217 GLU B CA 1
ATOM 3614 C C . GLU B 1 217 ? 26.802 -33.974 -26.500 1.00 18.07 217 GLU B C 1
ATOM 3615 O O . GLU B 1 217 ? 26.128 -35.009 -26.519 1.00 15.86 217 GLU B O 1
ATOM 3621 N N . HIS B 1 218 ? 27.354 -33.460 -27.597 1.00 17.99 218 HIS B N 1
ATOM 3622 C CA . HIS B 1 218 ? 27.092 -34.035 -28.908 1.00 18.54 218 HIS B CA 1
ATOM 3623 C C . HIS B 1 218 ? 28.222 -34.934 -29.396 1.00 19.46 218 HIS B C 1
ATOM 3624 O O . HIS B 1 218 ? 28.256 -35.277 -30.578 1.00 19.40 218 HIS B O 1
ATOM 3631 N N . HIS B 1 219 ? 29.127 -35.331 -28.515 1.00 17.31 219 HIS B N 1
ATOM 3632 C CA . HIS B 1 219 ? 30.263 -36.161 -28.940 1.00 17.89 219 HIS B CA 1
ATOM 3633 C C . HIS B 1 219 ? 29.778 -37.442 -29.613 1.00 17.47 219 HIS B C 1
ATOM 3634 O O . HIS B 1 219 ? 28.803 -38.057 -29.184 1.00 16.94 219 HIS B O 1
ATOM 3641 N N . GLU B 1 220 ? 30.486 -37.830 -30.673 1.00 15.87 220 GLU B N 1
ATOM 3642 C CA . GLU B 1 220 ? 30.196 -39.044 -31.458 1.00 18.87 220 GLU B CA 1
ATOM 3643 C C . GLU B 1 220 ? 30.215 -40.291 -30.568 1.00 19.15 220 GLU B C 1
ATOM 3644 O O . GLU B 1 220 ? 29.620 -41.312 -30.923 1.00 19.05 220 GLU B O 1
ATOM 3650 N N . MET B 1 221 ? 30.906 -40.238 -29.434 1.00 18.23 221 MET B N 1
ATOM 3651 C CA . MET B 1 221 ? 30.961 -41.434 -28.546 1.00 19.84 221 MET B CA 1
ATOM 3652 C C . MET B 1 221 ? 29.676 -41.573 -27.703 1.00 19.36 221 MET B C 1
ATOM 3653 O O . MET B 1 221 ? 29.522 -42.561 -26.971 1.00 19.85 221 MET B O 1
ATOM 3658 N N . PHE B 1 222 ? 28.761 -40.609 -27.802 1.00 17.34 222 PHE B N 1
ATOM 3659 C CA . PHE B 1 222 ? 27.509 -40.675 -27.030 1.00 19.09 222 PHE B CA 1
ATOM 3660 C C . PHE B 1 222 ? 26.327 -40.604 -27.985 1.00 19.08 222 PHE B C 1
ATOM 3661 O O . PHE B 1 222 ? 25.799 -39.533 -28.262 1.00 18.01 222 PHE B O 1
ATOM 3669 N N . PRO B 1 223 ? 25.887 -41.768 -28.486 1.00 20.60 223 PRO B N 1
ATOM 3670 C CA . PRO B 1 223 ? 24.775 -41.929 -29.430 1.00 21.26 223 PRO B CA 1
ATOM 3671 C C . PRO B 1 223 ? 23.484 -41.192 -29.077 1.00 20.43 223 PRO B C 1
ATOM 3672 O O . PRO B 1 223 ? 22.781 -40.719 -29.967 1.00 19.25 223 PRO B O 1
ATOM 3676 N N . ALA B 1 224 ? 23.170 -41.099 -27.786 1.00 18.28 224 ALA B N 1
ATOM 3677 C CA . ALA B 1 224 ? 21.932 -40.424 -27.352 1.00 17.93 224 ALA B CA 1
ATOM 3678 C C . ALA B 1 224 ? 22.285 -39.087 -26.710 1.00 17.93 224 ALA B C 1
ATOM 3679 O O . ALA B 1 224 ? 21.464 -38.508 -25.985 1.00 17.24 224 ALA B O 1
ATOM 3681 N N . ARG B 1 225 ? 23.489 -38.599 -27.000 1.00 16.22 225 ARG B N 1
ATOM 3682 C CA . ARG B 1 225 ? 24.038 -37.378 -26.396 1.00 17.32 225 ARG B CA 1
ATOM 3683 C C . ARG B 1 225 ? 24.307 -37.732 -24.927 1.00 18.53 225 ARG B C 1
ATOM 3684 O O . ARG B 1 225 ? 24.050 -38.869 -24.512 1.00 17.92 225 ARG B O 1
ATOM 3692 N N . THR B 1 226 ? 24.825 -36.785 -24.144 1.00 17.52 226 THR B N 1
ATOM 3693 C CA . THR B 1 226 ? 25.098 -37.073 -22.740 1.00 16.28 226 THR B CA 1
ATOM 3694 C C . THR B 1 226 ? 25.100 -35.798 -21.910 1.00 17.01 226 THR B C 1
ATOM 3695 O O . THR B 1 226 ? 25.236 -34.675 -22.434 1.00 13.77 226 THR B O 1
ATOM 3699 N N . ASN B 1 227 ? 24.893 -35.993 -20.609 1.00 14.93 227 ASN B N 1
ATOM 3700 C CA . ASN B 1 227 ? 25.016 -34.920 -19.638 1.00 13.11 227 ASN B CA 1
ATOM 3701 C C . ASN B 1 227 ? 26.496 -34.976 -19.256 1.00 14.01 227 ASN B C 1
ATOM 3702 O O . ASN B 1 227 ? 27.110 -36.061 -19.301 1.00 13.63 227 ASN B O 1
ATOM 3707 N N . THR B 1 228 ? 27.076 -33.847 -18.861 1.00 12.41 228 THR B N 1
ATOM 3708 C CA . THR B 1 228 ? 28.494 -33.856 -18.517 1.00 14.58 228 THR B CA 1
ATOM 3709 C C . THR B 1 228 ? 28.712 -33.133 -17.199 1.00 15.15 228 THR B C 1
ATOM 3710 O O . THR B 1 228 ? 28.264 -31.998 -17.015 1.00 15.02 228 THR B O 1
ATOM 3714 N N . GLU B 1 229 ? 29.415 -33.798 -16.286 1.00 15.09 229 GLU B N 1
ATOM 3715 C CA . GLU B 1 229 ? 29.679 -33.207 -14.969 1.00 14.69 229 GLU B CA 1
ATOM 3716 C C . GLU B 1 229 ? 31.181 -33.037 -14.804 1.00 15.51 229 GLU B C 1
ATOM 3717 O O . GLU B 1 229 ? 31.940 -34.001 -14.962 1.00 14.65 229 GLU B O 1
ATOM 3723 N N . PHE B 1 230 ? 31.598 -31.808 -14.488 1.00 15.85 230 PHE B N 1
ATOM 3724 C CA . PHE B 1 230 ? 33.007 -31.463 -14.263 1.00 15.34 230 PHE B CA 1
ATOM 3725 C C . PHE B 1 230 ? 33.144 -31.404 -12.741 1.00 16.42 230 PHE B C 1
ATOM 3726 O O . PHE B 1 230 ? 32.396 -30.683 -12.089 1.00 16.87 230 PHE B O 1
ATOM 3734 N N . VAL B 1 231 ? 34.102 -32.150 -12.190 1.00 16.23 231 VAL B N 1
ATOM 3735 C CA . VAL B 1 231 ? 34.209 -32.282 -10.735 1.00 17.27 231 VAL B CA 1
ATOM 3736 C C . VAL B 1 231 ? 35.564 -31.891 -10.150 1.00 18.53 231 VAL B C 1
ATOM 3737 O O . VAL B 1 231 ? 36.625 -32.205 -10.696 1.00 19.10 231 VAL B O 1
ATOM 3741 N N . GLU B 1 232 ? 35.480 -31.262 -8.981 1.00 18.90 232 GLU B N 1
ATOM 3742 C CA . GLU B 1 232 ? 36.621 -30.775 -8.202 1.00 20.37 232 GLU B CA 1
ATOM 3743 C C . GLU B 1 232 ? 36.473 -31.439 -6.831 1.00 21.84 232 GLU B C 1
ATOM 3744 O O . GLU B 1 232 ? 35.475 -31.199 -6.131 1.00 20.82 232 GLU B O 1
ATOM 3750 N N . VAL B 1 233 ? 37.428 -32.290 -6.454 1.00 20.61 233 VAL B N 1
ATOM 3751 C CA . VAL B 1 233 ? 37.359 -32.993 -5.169 1.00 22.18 233 VAL B CA 1
ATOM 3752 C C . VAL B 1 233 ? 37.883 -32.069 -4.058 1.00 23.50 233 VAL B C 1
ATOM 3753 O O . VAL B 1 233 ? 39.036 -31.644 -4.094 1.00 23.94 233 VAL B O 1
ATOM 3757 N N . LEU B 1 234 ? 37.030 -31.751 -3.082 1.00 24.36 234 LEU B N 1
ATOM 3758 C CA . LEU B 1 234 ? 37.436 -30.885 -1.953 1.00 24.32 234 LEU B CA 1
ATOM 3759 C C . LEU B 1 234 ? 37.943 -31.767 -0.807 1.00 24.47 234 LEU B C 1
ATOM 3760 O O . LEU B 1 234 ? 38.845 -31.372 -0.071 1.00 24.52 234 LEU B O 1
ATOM 3765 N N . SER B 1 235 ? 37.350 -32.945 -0.657 1.00 23.21 235 SER B N 1
ATOM 3766 C CA . SER B 1 235 ? 37.760 -33.933 0.363 1.00 24.26 235 SER B CA 1
ATOM 3767 C C . SER B 1 235 ? 37.128 -35.236 -0.084 1.00 24.39 235 SER B C 1
ATOM 3768 O O . SER B 1 235 ? 36.352 -35.224 -1.036 1.00 23.03 235 SER B O 1
ATOM 3771 N N . ARG B 1 236 ? 37.422 -36.344 0.597 1.00 24.20 236 ARG B N 1
ATOM 3772 C CA . ARG B 1 236 ? 36.841 -37.636 0.208 1.00 24.05 236 ARG B CA 1
ATOM 3773 C C . ARG B 1 236 ? 35.334 -37.688 0.472 1.00 23.11 236 ARG B C 1
ATOM 3774 O O . ARG B 1 236 ? 34.683 -38.657 0.102 1.00 22.52 236 ARG B O 1
ATOM 3782 N N . SER B 1 237 ? 34.766 -36.660 1.101 1.00 23.36 237 SER B N 1
ATOM 3783 C CA . SER B 1 237 ? 33.316 -36.676 1.359 1.00 22.55 237 SER B CA 1
ATOM 3784 C C . SER B 1 237 ? 32.703 -35.347 0.915 1.00 22.40 237 SER B C 1
ATOM 3785 O O . SER B 1 237 ? 31.567 -35.028 1.282 1.00 20.53 237 SER B O 1
ATOM 3788 N N . HIS B 1 238 ? 33.430 -34.590 0.099 1.00 20.76 238 HIS B N 1
ATOM 3789 C CA . HIS B 1 238 ? 32.945 -33.271 -0.312 1.00 20.70 238 HIS B CA 1
ATOM 3790 C C . HIS B 1 238 ? 33.432 -32.964 -1.742 1.00 20.24 238 HIS B C 1
ATOM 3791 O O . HIS B 1 238 ? 34.630 -32.779 -1.984 1.00 18.21 238 HIS B O 1
ATOM 3798 N N . LEU B 1 239 ? 32.486 -32.907 -2.684 1.00 19.65 239 LEU B N 1
ATOM 3799 C CA . LEU B 1 239 ? 32.806 -32.672 -4.108 1.00 19.42 239 LEU B CA 1
ATOM 3800 C C . LEU B 1 239 ? 32.111 -31.397 -4.604 1.00 20.82 239 LEU B C 1
ATOM 3801 O O . LEU B 1 239 ? 30.987 -31.107 -4.211 1.00 20.45 239 LEU B O 1
ATOM 3806 N N . LYS B 1 240 ? 32.786 -30.657 -5.480 1.00 18.62 240 LYS B N 1
ATOM 3807 C CA . LYS B 1 240 ? 32.224 -29.442 -6.078 1.00 18.64 240 LYS B CA 1
ATOM 3808 C C . LYS B 1 240 ? 32.062 -29.741 -7.575 1.00 18.29 240 LYS B C 1
ATOM 3809 O O . LYS B 1 240 ? 32.950 -30.342 -8.184 1.00 17.36 240 LYS B O 1
ATOM 3815 N N . MET B 1 241 ? 30.960 -29.300 -8.182 1.00 18.08 241 MET B N 1
ATOM 3816 C CA . MET B 1 241 ? 30.739 -29.624 -9.606 1.00 16.95 241 MET B CA 1
ATOM 3817 C C . MET B 1 241 ? 29.986 -28.541 -10.343 1.00 17.91 241 MET B C 1
ATOM 3818 O O . MET B 1 241 ? 29.343 -27.673 -9.746 1.00 18.52 241 MET B O 1
ATOM 3823 N N . ARG B 1 242 ? 30.103 -28.611 -11.665 1.00 16.76 242 ARG B N 1
ATOM 3824 C CA . ARG B 1 242 ? 29.330 -27.785 -12.583 1.00 17.39 242 ARG B CA 1
ATOM 3825 C C . ARG B 1 242 ? 28.862 -28.804 -13.620 1.00 17.00 242 ARG B C 1
ATOM 3826 O O . ARG B 1 242 ? 29.510 -29.843 -13.804 1.00 14.61 242 ARG B O 1
ATOM 3834 N N . VAL B 1 243 ? 27.737 -28.538 -14.269 1.00 16.13 243 VAL B N 1
ATOM 3835 C CA . VAL B 1 243 ? 27.218 -29.500 -15.218 1.00 15.32 243 VAL B CA 1
ATOM 3836 C C . VAL B 1 243 ? 26.736 -28.826 -16.492 1.00 15.55 243 VAL B C 1
ATOM 3837 O O . VAL B 1 243 ? 26.235 -27.706 -16.469 1.00 16.35 243 VAL B O 1
ATOM 3841 N N . TRP B 1 244 ? 26.951 -29.508 -17.610 1.00 14.02 244 TRP B N 1
ATOM 3842 C CA . TRP B 1 244 ? 26.405 -29.071 -18.879 1.00 14.04 244 TRP B CA 1
ATOM 3843 C C . TRP B 1 244 ? 25.448 -30.217 -19.227 1.00 14.59 244 TRP B C 1
ATOM 3844 O O . TRP B 1 244 ? 25.884 -31.331 -19.533 1.00 13.97 244 TRP B O 1
ATOM 3855 N N . GLU B 1 245 ? 24.151 -29.945 -19.146 1.00 14.77 245 GLU B N 1
ATOM 3856 C CA . GLU B 1 245 ? 23.135 -30.978 -19.358 1.00 15.27 245 GLU B CA 1
ATOM 3857 C C . GLU B 1 245 ? 22.725 -31.143 -20.801 1.00 15.92 245 GLU B C 1
ATOM 3858 O O . GLU B 1 245 ? 22.603 -30.176 -21.556 1.00 14.94 245 GLU B O 1
ATOM 3864 N N . ARG B 1 246 ? 22.458 -32.399 -21.139 1.00 15.36 246 ARG B N 1
ATOM 3865 C CA . ARG B 1 246 ? 21.939 -32.746 -22.434 1.00 15.78 246 ARG B CA 1
ATOM 3866 C C . ARG B 1 246 ? 20.605 -32.001 -22.533 1.00 15.79 246 ARG B C 1
ATOM 3867 O O . ARG B 1 246 ? 19.795 -32.028 -21.594 1.00 15.15 246 ARG B O 1
ATOM 3875 N N . GLY B 1 247 ? 20.395 -31.316 -23.649 1.00 15.98 247 GLY B N 1
ATOM 3876 C CA . GLY B 1 247 ? 19.156 -30.585 -23.870 1.00 17.37 247 GLY B CA 1
ATOM 3877 C C . GLY B 1 247 ? 18.739 -29.451 -22.927 1.00 19.86 247 GLY B C 1
ATOM 3878 O O . GLY B 1 247 ? 17.652 -28.909 -23.099 1.00 22.53 247 GLY B O 1
ATOM 3879 N N . ALA B 1 248 ? 19.564 -29.074 -21.955 1.00 17.68 248 ALA B N 1
ATOM 3880 C CA . ALA B 1 248 ? 19.169 -28.008 -21.023 1.00 17.41 248 ALA B CA 1
ATOM 3881 C C . ALA B 1 248 ? 20.325 -27.023 -20.771 1.00 18.29 248 ALA B C 1
ATOM 3882 O O . ALA B 1 248 ? 20.099 -25.929 -20.261 1.00 19.09 248 ALA B O 1
ATOM 3884 N N . GLY B 1 249 ? 21.559 -27.407 -21.096 1.00 18.36 249 GLY B N 1
ATOM 3885 C CA . GLY B 1 249 ? 22.676 -26.493 -20.901 1.00 18.35 249 GLY B CA 1
ATOM 3886 C C . GLY B 1 249 ? 23.267 -26.411 -19.501 1.00 18.22 249 GLY B C 1
ATOM 3887 O O . GLY B 1 249 ? 23.233 -27.386 -18.743 1.00 16.46 249 GLY B O 1
ATOM 3888 N N . ALA B 1 250 ? 23.802 -25.237 -19.154 1.00 18.51 250 ALA B N 1
ATOM 3889 C CA . ALA B 1 250 ? 24.456 -25.031 -17.845 1.00 19.09 250 ALA B CA 1
ATOM 3890 C C . ALA B 1 250 ? 23.421 -24.672 -16.790 1.00 20.08 250 ALA B C 1
ATOM 3891 O O . ALA B 1 250 ? 23.156 -23.491 -16.532 1.00 21.22 250 ALA B O 1
ATOM 3893 N N . THR B 1 251 ? 22.852 -25.696 -16.166 1.00 18.21 251 THR B N 1
ATOM 3894 C CA . THR B 1 251 ? 21.823 -25.510 -15.129 1.00 16.66 251 THR B CA 1
ATOM 3895 C C . THR B 1 251 ? 22.490 -25.275 -13.762 1.00 17.13 251 THR B C 1
ATOM 3896 O O . THR B 1 251 ? 23.693 -25.506 -13.587 1.00 18.42 251 THR B O 1
ATOM 3900 N N . LEU B 1 252 ? 21.700 -24.845 -12.783 1.00 16.28 252 LEU B N 1
ATOM 3901 C CA . LEU B 1 252 ? 22.224 -24.574 -11.440 1.00 16.49 252 LEU B CA 1
ATOM 3902 C C . LEU B 1 252 ? 22.401 -25.878 -10.656 1.00 17.52 252 LEU B C 1
ATOM 3903 O O . LEU B 1 252 ? 23.075 -25.896 -9.629 1.00 15.98 252 LEU B O 1
ATOM 3908 N N . ALA B 1 253 ? 21.810 -26.968 -11.134 1.00 17.19 253 ALA B N 1
ATOM 3909 C CA . ALA B 1 253 ? 21.932 -28.235 -10.410 1.00 16.71 253 ALA B CA 1
ATOM 3910 C C . ALA B 1 253 ? 21.346 -29.371 -11.239 1.00 16.20 253 ALA B C 1
ATOM 3911 O O . ALA B 1 253 ? 20.490 -29.159 -12.088 1.00 15.75 253 ALA B O 1
ATOM 3913 N N . CYS B 1 254 ? 21.823 -30.582 -10.981 1.00 15.13 254 CYS B N 1
ATOM 3914 C CA . CYS B 1 254 ? 21.313 -31.778 -11.657 1.00 15.31 254 CYS B CA 1
ATOM 3915 C C . CYS B 1 254 ? 21.418 -32.910 -10.662 1.00 15.57 254 CYS B C 1
ATOM 3916 O O . CYS B 1 254 ? 22.523 -33.267 -10.250 1.00 16.75 254 CYS B O 1
ATOM 3919 N N . GLY B 1 255 ? 20.269 -33.454 -10.268 1.00 16.05 255 GLY B N 1
ATOM 3920 C CA . GLY B 1 255 ? 20.219 -34.531 -9.288 1.00 17.26 255 GLY B CA 1
ATOM 3921 C C . GLY B 1 255 ? 20.769 -35.854 -9.803 1.00 16.31 255 GLY B C 1
ATOM 3922 O O . GLY B 1 255 ? 21.543 -36.507 -9.113 1.00 17.70 255 GLY B O 1
ATOM 3923 N N . THR B 1 256 ? 20.347 -36.276 -10.989 1.00 15.95 256 THR B N 1
ATOM 3924 C CA . THR B 1 256 ? 20.897 -37.521 -11.544 1.00 15.52 256 THR B CA 1
ATOM 3925 C C . THR B 1 256 ? 22.406 -37.324 -11.729 1.00 15.75 256 THR B C 1
ATOM 3926 O O . THR B 1 256 ? 23.186 -38.260 -11.542 1.00 14.57 256 THR B O 1
ATOM 3930 N N . GLY B 1 257 ? 22.814 -36.105 -12.083 1.00 14.95 257 GLY B N 1
ATOM 3931 C CA . GLY B 1 257 ? 24.238 -35.835 -12.282 1.00 15.74 257 GLY B CA 1
ATOM 3932 C C . GLY B 1 257 ? 25.021 -35.955 -10.983 1.00 15.89 257 GLY B C 1
ATOM 3933 O O . GLY B 1 257 ? 26.111 -36.516 -10.953 1.00 15.01 257 GLY B O 1
ATOM 3934 N N . ALA B 1 258 ? 24.471 -35.424 -9.899 1.00 15.50 258 ALA B N 1
ATOM 3935 C CA . ALA B 1 258 ? 25.151 -35.496 -8.594 1.00 15.86 258 ALA B CA 1
ATOM 3936 C C . ALA B 1 258 ? 25.301 -36.969 -8.191 1.00 16.08 258 ALA B C 1
ATOM 3937 O O . ALA B 1 258 ? 26.326 -37.375 -7.637 1.00 14.76 258 ALA B O 1
ATOM 3939 N N . CYS B 1 259 ? 24.279 -37.776 -8.468 1.00 15.92 259 CYS B N 1
ATOM 3940 C CA . CYS B 1 259 ? 24.348 -39.204 -8.144 1.00 16.76 259 CYS B CA 1
ATOM 3941 C C . CYS B 1 259 ? 25.436 -39.874 -8.988 1.00 16.91 259 CYS B C 1
ATOM 3942 O O . CYS B 1 259 ? 26.244 -40.654 -8.481 1.00 16.39 259 CYS B O 1
ATOM 3945 N N . ALA B 1 260 ? 25.448 -39.570 -10.283 1.00 16.60 260 ALA B N 1
ATOM 3946 C CA . ALA B 1 260 ? 26.404 -40.192 -11.190 1.00 16.44 260 ALA B CA 1
ATOM 3947 C C . ALA B 1 260 ? 27.840 -39.818 -10.850 1.00 17.23 260 ALA B C 1
ATOM 3948 O O . ALA B 1 260 ? 28.720 -40.681 -10.918 1.00 18.40 260 ALA B O 1
ATOM 3950 N N . LEU B 1 261 ? 28.096 -38.559 -10.489 1.00 14.52 261 LEU B N 1
ATOM 3951 C CA . LEU B 1 261 ? 29.473 -38.156 -10.229 1.00 15.44 261 LEU B CA 1
ATOM 3952 C C . LEU B 1 261 ? 29.995 -38.758 -8.923 1.00 16.41 261 LEU B C 1
ATOM 3953 O O . LEU B 1 261 ? 31.194 -38.973 -8.784 1.00 17.06 261 LEU B O 1
ATOM 3958 N N . VAL B 1 262 ? 29.122 -39.024 -7.962 1.00 15.52 262 VAL B N 1
ATOM 3959 C CA . VAL B 1 262 ? 29.595 -39.670 -6.735 1.00 17.02 262 VAL B CA 1
ATOM 3960 C C . VAL B 1 262 ? 29.974 -41.112 -7.100 1.00 15.37 262 VAL B C 1
ATOM 3961 O O . VAL B 1 262 ? 30.999 -41.612 -6.659 1.00 17.42 262 VAL B O 1
ATOM 3965 N N . VAL B 1 263 ? 29.150 -41.775 -7.907 1.00 16.45 263 VAL B N 1
ATOM 3966 C CA . VAL B 1 263 ? 29.467 -43.137 -8.346 1.00 17.14 263 VAL B CA 1
ATOM 3967 C C . VAL B 1 263 ? 30.837 -43.087 -9.043 1.00 18.25 263 VAL B C 1
ATOM 3968 O O . VAL B 1 263 ? 31.712 -43.930 -8.799 1.00 17.34 263 VAL B O 1
ATOM 3972 N N . ALA B 1 264 ? 31.029 -42.096 -9.914 1.00 17.23 264 ALA B N 1
ATOM 3973 C CA . ALA B 1 264 ? 32.302 -41.986 -10.659 1.00 16.87 264 ALA B CA 1
ATOM 3974 C C . ALA B 1 264 ? 33.460 -41.743 -9.697 1.00 17.33 264 ALA B C 1
ATOM 3975 O O . ALA B 1 264 ? 34.518 -42.351 -9.838 1.00 16.18 264 ALA B O 1
ATOM 3977 N N . ALA B 1 265 ? 33.263 -40.852 -8.722 1.00 16.43 265 ALA B N 1
ATOM 3978 C CA . ALA B 1 265 ? 34.316 -40.533 -7.746 1.00 17.77 265 ALA B CA 1
ATOM 3979 C C . ALA B 1 265 ? 34.712 -41.798 -6.985 1.00 19.19 265 ALA B C 1
ATOM 3980 O O . ALA B 1 265 ? 35.900 -42.032 -6.724 1.00 19.23 265 ALA B O 1
ATOM 3982 N N . VAL B 1 266 ? 33.727 -42.618 -6.637 1.00 20.22 266 VAL B N 1
ATOM 3983 C CA . VAL B 1 266 ? 34.005 -43.879 -5.906 1.00 20.31 266 VAL B CA 1
ATOM 3984 C C . VAL B 1 266 ? 34.762 -44.849 -6.828 1.00 21.82 266 VAL B C 1
ATOM 3985 O O . VAL B 1 266 ? 35.810 -45.389 -6.452 1.00 18.84 266 VAL B O 1
ATOM 3989 N N . LEU B 1 267 ? 34.257 -45.043 -8.045 1.00 20.92 267 LEU B N 1
ATOM 3990 C CA . LEU B 1 267 ? 34.899 -45.951 -9.010 1.00 21.62 267 LEU B CA 1
ATOM 3991 C C . LEU B 1 267 ? 36.355 -45.531 -9.286 1.00 21.63 267 LEU B C 1
ATOM 3992 O O . LEU B 1 267 ? 37.214 -46.390 -9.449 1.00 21.12 267 LEU B O 1
ATOM 3997 N N . GLU B 1 268 ? 36.633 -44.227 -9.345 1.00 20.57 268 GLU B N 1
ATOM 3998 C CA . GLU B 1 268 ? 38.001 -43.760 -9.592 1.00 21.25 268 GLU B CA 1
ATOM 3999 C C . GLU B 1 268 ? 38.824 -43.705 -8.302 1.00 21.39 268 GLU B C 1
ATOM 4000 O O . GLU B 1 268 ? 39.994 -43.303 -8.337 1.00 21.04 268 GLU B O 1
ATOM 4006 N N . GLY B 1 269 ? 38.222 -44.085 -7.174 1.00 22.61 269 GLY B N 1
ATOM 4007 C CA . GLY B 1 269 ? 38.933 -44.089 -5.901 1.00 22.06 269 GLY B CA 1
ATOM 4008 C C . GLY B 1 269 ? 39.259 -42.719 -5.320 1.00 24.53 269 GLY B C 1
ATOM 4009 O O . GLY B 1 269 ? 40.150 -42.596 -4.465 1.00 24.99 269 GLY B O 1
ATOM 4010 N N . ARG B 1 270 ? 38.522 -41.689 -5.738 1.00 21.84 270 ARG B N 1
ATOM 4011 C CA . ARG B 1 270 ? 38.780 -40.321 -5.266 1.00 22.39 270 ARG B CA 1
ATOM 4012 C C . ARG B 1 270 ? 37.903 -39.911 -4.073 1.00 21.64 270 ARG B C 1
ATOM 4013 O O . ARG B 1 270 ? 38.203 -38.914 -3.423 1.00 20.67 270 ARG B O 1
ATOM 4021 N N . ALA B 1 271 ? 36.816 -40.616 -3.796 1.00 21.71 271 ALA B N 1
ATOM 4022 C CA . ALA B 1 271 ? 35.968 -40.206 -2.659 1.00 23.00 271 ALA B CA 1
ATOM 4023 C C . ALA B 1 271 ? 35.229 -41.403 -2.102 1.00 22.78 271 ALA B C 1
ATOM 4024 O O . ALA B 1 271 ? 35.210 -42.467 -2.720 1.00 23.03 271 ALA B O 1
ATOM 4026 N N . ASP B 1 272 ? 34.600 -41.224 -0.939 1.00 23.20 272 ASP B N 1
ATOM 4027 C CA . ASP B 1 272 ? 33.850 -42.322 -0.327 1.00 24.91 272 ASP B CA 1
ATOM 4028 C C . ASP B 1 272 ? 32.397 -42.290 -0.799 1.00 23.08 272 ASP B C 1
ATOM 4029 O O . ASP B 1 272 ? 31.982 -41.362 -1.500 1.00 20.93 272 ASP B O 1
ATOM 4034 N N . ARG B 1 273 ? 31.632 -43.305 -0.401 1.00 21.48 273 ARG B N 1
ATOM 4035 C CA . ARG B 1 273 ? 30.240 -43.471 -0.845 1.00 22.28 273 ARG B CA 1
ATOM 4036 C C . ARG B 1 273 ? 29.259 -42.442 -0.303 1.00 23.51 273 ARG B C 1
ATOM 4037 O O . ARG B 1 273 ? 28.144 -42.336 -0.816 1.00 23.37 273 ARG B O 1
ATOM 4045 N N . LYS B 1 274 ? 29.639 -41.695 0.725 1.00 23.94 274 LYS B N 1
ATOM 4046 C CA . LYS B 1 274 ? 28.728 -40.676 1.248 1.00 24.65 274 LYS B CA 1
ATOM 4047 C C . LYS B 1 274 ? 29.395 -39.321 1.058 1.00 23.83 274 LYS B C 1
ATOM 4048 O O . LYS B 1 274 ? 30.438 -39.049 1.651 1.00 23.11 274 LYS B O 1
ATOM 4054 N N . CYS B 1 275 ? 28.801 -38.465 0.229 1.00 22.03 275 CYS B N 1
ATOM 4055 C CA . CYS B 1 275 ? 29.396 -37.150 -0.023 1.00 20.82 275 CYS B CA 1
ATOM 4056 C C . CYS B 1 275 ? 28.345 -36.074 -0.024 1.00 20.39 275 CYS B C 1
ATOM 4057 O O . CYS B 1 275 ? 27.166 -36.314 -0.264 1.00 19.28 275 CYS B O 1
ATOM 4060 N N . THR B 1 276 ? 28.828 -34.868 0.229 1.00 19.10 276 THR B N 1
ATOM 4061 C CA . THR B 1 276 ? 28.035 -33.692 0.097 1.00 18.72 276 THR B CA 1
ATOM 4062 C C . THR B 1 276 ? 28.537 -33.202 -1.267 1.00 18.53 276 THR B C 1
ATOM 4063 O O . THR B 1 276 ? 29.746 -33.158 -1.488 1.00 18.41 276 THR B O 1
ATOM 4067 N N . VAL B 1 277 ? 27.627 -32.900 -2.186 1.00 17.64 277 VAL B N 1
ATOM 4068 C CA . VAL B 1 277 ? 28.002 -32.421 -3.523 1.00 16.75 277 VAL B CA 1
ATOM 4069 C C . VAL B 1 277 ? 27.548 -30.973 -3.597 1.00 17.98 277 VAL B C 1
ATOM 4070 O O . VAL B 1 277 ? 26.386 -30.682 -3.362 1.00 17.04 277 VAL B O 1
ATOM 4074 N N . ASP B 1 278 ? 28.472 -30.061 -3.878 1.00 17.91 278 ASP B N 1
ATOM 4075 C CA . ASP B 1 278 ? 28.109 -28.656 -3.991 1.00 19.33 278 ASP B CA 1
ATOM 4076 C C . ASP B 1 278 ? 27.861 -28.372 -5.473 1.00 17.99 278 ASP B C 1
ATOM 4077 O O . ASP B 1 278 ? 28.768 -28.517 -6.292 1.00 17.97 278 ASP B O 1
ATOM 4082 N N . LEU B 1 279 ? 26.631 -27.987 -5.802 1.00 18.31 279 LEU B N 1
ATOM 4083 C CA . LEU B 1 279 ? 26.261 -27.656 -7.175 1.00 18.50 279 LEU B CA 1
ATOM 4084 C C . LEU B 1 279 ? 26.100 -26.141 -7.208 1.00 19.22 279 LEU B C 1
ATOM 4085 O O . LEU B 1 279 ? 25.972 -25.511 -6.163 1.00 19.30 279 LEU B O 1
ATOM 4090 N N . PRO B 1 280 ? 26.089 -25.533 -8.400 1.00 17.60 280 PRO B N 1
ATOM 4091 C CA . PRO B 1 280 ? 25.947 -24.076 -8.449 1.00 19.57 280 PRO B CA 1
ATOM 4092 C C . PRO B 1 280 ? 24.800 -23.513 -7.610 1.00 21.26 280 PRO B C 1
ATOM 4093 O O . PRO B 1 280 ? 24.950 -22.474 -6.964 1.00 20.67 280 PRO B O 1
ATOM 4097 N N . GLY B 1 281 ? 23.671 -24.215 -7.592 1.00 19.86 281 GLY B N 1
ATOM 4098 C CA . GLY B 1 281 ? 22.536 -23.727 -6.835 1.00 20.91 281 GLY B CA 1
ATOM 4099 C C . GLY B 1 281 ? 22.506 -24.139 -5.376 1.00 21.10 281 GLY B C 1
ATOM 4100 O O . GLY B 1 281 ? 21.628 -23.700 -4.635 1.00 21.04 281 GLY B O 1
ATOM 4101 N N . GLY B 1 282 ? 23.456 -24.959 -4.941 1.00 20.91 282 GLY B N 1
ATOM 4102 C CA . GLY B 1 282 ? 23.427 -25.396 -3.557 1.00 20.72 282 GLY B CA 1
ATOM 4103 C C . GLY B 1 282 ? 23.856 -26.840 -3.373 1.00 20.37 282 GLY B C 1
ATOM 4104 O O . GLY B 1 282 ? 24.208 -27.500 -4.343 1.00 21.34 282 GLY B O 1
ATOM 4105 N N . PRO B 1 283 ? 23.810 -27.371 -2.139 1.00 20.49 283 PRO B N 1
ATOM 4106 C CA . PRO B 1 283 ? 24.231 -28.753 -1.892 1.00 18.77 283 PRO B CA 1
ATOM 4107 C C . PRO B 1 283 ? 23.195 -29.865 -1.887 1.00 18.55 283 PRO B C 1
ATOM 4108 O O . PRO B 1 283 ? 22.014 -29.647 -1.611 1.00 20.03 283 PRO B O 1
ATOM 4112 N N . LEU B 1 284 ? 23.667 -31.066 -2.211 1.00 17.87 284 LEU B N 1
ATOM 4113 C CA . LEU B 1 284 ? 22.856 -32.263 -2.171 1.00 18.43 284 LEU B CA 1
ATOM 4114 C C . LEU B 1 284 ? 23.650 -33.268 -1.345 1.00 18.91 284 LEU B C 1
ATOM 4115 O O . LEU B 1 284 ? 24.889 -33.247 -1.361 1.00 20.12 284 LEU B O 1
ATOM 4120 N N . GLU B 1 285 ? 22.946 -34.124 -0.612 1.00 18.13 285 GLU B N 1
ATOM 4121 C CA . GLU B 1 285 ? 23.590 -35.180 0.171 1.00 19.19 285 GLU B CA 1
ATOM 4122 C C . GLU B 1 285 ? 23.366 -36.458 -0.618 1.00 17.64 285 GLU B C 1
ATOM 4123 O O . GLU B 1 285 ? 22.225 -36.849 -0.845 1.00 18.98 285 GLU B O 1
ATOM 4129 N N . ILE B 1 286 ? 24.456 -37.103 -1.029 1.00 17.85 286 ILE B N 1
ATOM 4130 C CA . ILE B 1 286 ? 24.377 -38.309 -1.849 1.00 16.09 286 ILE B CA 1
ATOM 4131 C C . ILE B 1 286 ? 25.023 -39.470 -1.101 1.00 17.78 286 ILE B C 1
ATOM 4132 O O . ILE B 1 286 ? 26.042 -39.311 -0.446 1.00 20.56 286 ILE B O 1
ATOM 4137 N N . GLU B 1 287 ? 24.416 -40.638 -1.187 1.00 18.06 287 GLU B N 1
ATOM 4138 C CA . GLU B 1 287 ? 25.015 -41.814 -0.574 1.00 22.04 287 GLU B CA 1
ATOM 4139 C C . GLU B 1 287 ? 24.769 -42.996 -1.481 1.00 19.19 287 GLU B C 1
ATOM 4140 O O . GLU B 1 287 ? 23.628 -43.304 -1.824 1.00 18.40 287 GLU B O 1
ATOM 4146 N N . TRP B 1 288 ? 25.850 -43.641 -1.896 1.00 21.95 288 TRP B N 1
ATOM 4147 C CA . TRP B 1 288 ? 25.743 -44.835 -2.724 1.00 22.47 288 TRP B CA 1
ATOM 4148 C C . TRP B 1 288 ? 25.958 -46.007 -1.764 1.00 24.20 288 TRP B C 1
ATOM 4149 O O . TRP B 1 288 ? 27.086 -46.428 -1.506 1.00 25.02 288 TRP B O 1
ATOM 4160 N N . LYS B 1 289 ? 24.855 -46.515 -1.234 1.00 27.78 289 LYS B N 1
ATOM 4161 C CA . LYS B 1 289 ? 24.861 -47.615 -0.249 1.00 30.69 289 LYS B CA 1
ATOM 4162 C C . LYS B 1 289 ? 25.472 -48.911 -0.777 1.00 29.93 289 LYS B C 1
ATOM 4163 O O . LYS B 1 289 ? 24.949 -49.537 -1.693 1.00 29.41 289 LYS B O 1
ATOM 4169 N N . GLN B 1 290 ? 26.557 -49.347 -0.152 1.00 32.44 290 GLN B N 1
ATOM 4170 C CA . GLN B 1 290 ? 27.214 -50.590 -0.576 1.00 34.66 290 GLN B CA 1
ATOM 4171 C C . GLN B 1 290 ? 26.328 -51.790 -0.207 1.00 35.25 290 GLN B C 1
ATOM 4172 O O . GLN B 1 290 ? 26.347 -52.827 -0.873 1.00 33.89 290 GLN B O 1
ATOM 4178 N N . GLU B 1 291 ? 25.530 -51.623 0.841 1.00 36.95 291 GLU B N 1
ATOM 4179 C CA . GLU B 1 291 ? 24.642 -52.672 1.336 1.00 38.65 291 GLU B CA 1
ATOM 4180 C C . GLU B 1 291 ? 23.659 -53.120 0.253 1.00 38.24 291 GLU B C 1
ATOM 4181 O O . GLU B 1 291 ? 23.460 -54.321 0.074 1.00 38.32 291 GLU B O 1
ATOM 4187 N N . ASP B 1 292 ? 23.050 -52.180 -0.477 1.00 36.21 292 ASP B N 1
ATOM 4188 C CA . ASP B 1 292 ? 22.075 -52.566 -1.515 1.00 34.13 292 ASP B CA 1
ATOM 4189 C C . ASP B 1 292 ? 22.446 -52.041 -2.905 1.00 31.48 292 ASP B C 1
ATOM 4190 O O . ASP B 1 292 ? 21.748 -52.336 -3.875 1.00 28.96 292 ASP B O 1
ATOM 4195 N N . ASN B 1 293 ? 23.521 -51.263 -3.013 1.00 28.41 293 ASN B N 1
ATOM 4196 C CA . ASN B 1 293 ? 23.945 -50.724 -4.333 1.00 26.05 293 ASN B CA 1
ATOM 4197 C C . ASN B 1 293 ? 22.982 -49.629 -4.807 1.00 24.74 293 ASN B C 1
ATOM 4198 O O . ASN B 1 293 ? 23.035 -49.228 -5.973 1.00 23.14 293 ASN B O 1
ATOM 4203 N N . HIS B 1 294 ? 22.096 -49.154 -3.931 1.00 21.74 294 HIS B N 1
ATOM 4204 C CA . HIS B 1 294 ? 21.154 -48.084 -4.321 1.00 20.92 294 HIS B CA 1
ATOM 4205 C C . HIS B 1 294 ? 21.795 -46.731 -3.988 1.00 20.43 294 HIS B C 1
ATOM 4206 O O . HIS B 1 294 ? 22.652 -46.634 -3.110 1.00 21.03 294 HIS B O 1
ATOM 4213 N N . ILE B 1 295 ? 21.362 -45.683 -4.681 1.00 19.58 295 ILE B N 1
ATOM 4214 C CA . ILE B 1 295 ? 21.890 -44.356 -4.436 1.00 18.82 295 ILE B CA 1
ATOM 4215 C C . ILE B 1 295 ? 20.768 -43.513 -3.859 1.00 18.99 295 ILE B C 1
ATOM 4216 O O . ILE B 1 295 ? 19.658 -43.514 -4.388 1.00 19.02 295 ILE B O 1
ATOM 4221 N N . TYR B 1 296 ? 21.057 -42.801 -2.771 1.00 18.79 296 TYR B N 1
ATOM 4222 C CA . TYR B 1 296 ? 20.070 -41.924 -2.139 1.00 18.87 296 TYR B CA 1
ATOM 4223 C C . TYR B 1 296 ? 20.515 -40.484 -2.307 1.00 17.78 296 TYR B C 1
ATOM 4224 O O . TYR B 1 296 ? 21.674 -40.145 -2.098 1.00 17.63 296 TYR B O 1
ATOM 4233 N N . MET B 1 297 ? 19.576 -39.641 -2.704 1.00 16.68 297 MET B N 1
ATOM 4234 C CA . MET B 1 297 ? 19.844 -38.235 -2.928 1.00 16.15 297 MET B CA 1
ATOM 4235 C C . MET B 1 297 ? 18.858 -37.453 -2.073 1.00 15.60 297 MET B C 1
ATOM 4236 O O . MET B 1 297 ? 17.661 -37.693 -2.161 1.00 15.72 297 MET B O 1
ATOM 4241 N N . THR B 1 298 ? 19.358 -36.530 -1.250 1.00 16.64 298 THR B N 1
ATOM 4242 C CA . THR B 1 298 ? 18.482 -35.710 -0.407 1.00 17.01 298 THR B CA 1
ATOM 4243 C C . THR B 1 298 ? 18.738 -34.261 -0.740 1.00 16.57 298 THR B C 1
ATOM 4244 O O . THR B 1 298 ? 19.888 -33.818 -0.754 1.00 18.47 298 THR B O 1
ATOM 4248 N N . GLY B 1 299 ? 17.666 -33.517 -0.982 1.00 16.90 299 GLY B N 1
ATOM 4249 C CA . GLY B 1 299 ? 17.789 -32.102 -1.289 1.00 17.15 299 GLY B CA 1
ATOM 4250 C C . GLY B 1 299 ? 16.430 -31.418 -1.194 1.00 17.33 299 GLY B C 1
ATOM 4251 O O . GLY B 1 299 ? 15.405 -32.084 -1.017 1.00 15.66 299 GLY B O 1
ATOM 4252 N N . PRO B 1 300 ? 16.387 -30.087 -1.329 1.00 17.05 300 PRO B N 1
ATOM 4253 C CA . PRO B 1 300 ? 15.138 -29.316 -1.254 1.00 16.59 300 PRO B CA 1
ATOM 4254 C C . PRO B 1 300 ? 14.342 -29.281 -2.552 1.00 17.27 300 PRO B C 1
ATOM 4255 O O . PRO B 1 300 ? 14.828 -29.687 -3.614 1.00 16.83 300 PRO B O 1
ATOM 4259 N N . ALA B 1 301 ? 13.114 -28.789 -2.453 1.00 16.07 301 ALA B N 1
ATOM 4260 C CA . ALA B 1 301 ? 12.206 -28.634 -3.607 1.00 18.67 301 ALA B CA 1
ATOM 4261 C C . ALA B 1 301 ? 11.244 -27.550 -3.154 1.00 20.47 301 ALA B C 1
ATOM 4262 O O . ALA B 1 301 ? 10.705 -27.649 -2.053 1.00 20.52 301 ALA B O 1
ATOM 4264 N N . GLU B 1 302 ? 11.033 -26.522 -3.974 1.00 21.80 302 GLU B N 1
ATOM 4265 C CA . GLU B 1 302 ? 10.183 -25.397 -3.548 1.00 23.63 302 GLU B CA 1
ATOM 4266 C C . GLU B 1 302 ? 9.263 -24.911 -4.653 1.00 23.62 302 GLU B C 1
ATOM 4267 O O . GLU B 1 302 ? 9.687 -24.731 -5.803 1.00 21.90 302 GLU B O 1
ATOM 4273 N N . ALA B 1 303 ? 8.016 -24.650 -4.266 1.00 21.08 303 ALA B N 1
ATOM 4274 C CA . ALA B 1 303 ? 6.990 -24.133 -5.161 1.00 20.81 303 ALA B CA 1
ATOM 4275 C C . ALA B 1 303 ? 7.298 -22.647 -5.337 1.00 21.03 303 ALA B C 1
ATOM 4276 O O . ALA B 1 303 ? 7.709 -21.973 -4.374 1.00 21.21 303 ALA B O 1
ATOM 4278 N N . VAL B 1 304 ? 7.102 -22.126 -6.546 1.00 18.94 304 VAL B N 1
ATOM 4279 C CA . VAL B 1 304 ? 7.430 -20.711 -6.818 1.00 20.48 304 VAL B CA 1
ATOM 4280 C C . VAL B 1 304 ? 6.168 -19.907 -7.149 1.00 20.24 304 VAL B C 1
ATOM 4281 O O . VAL B 1 304 ? 5.938 -18.858 -6.554 1.00 22.14 304 VAL B O 1
ATOM 4285 N N . PHE B 1 305 ? 5.368 -20.385 -8.097 1.00 21.84 305 PHE B N 1
ATOM 4286 C CA . PHE B 1 305 ? 4.121 -19.705 -8.467 1.00 23.40 305 PHE B CA 1
ATOM 4287 C C . PHE B 1 305 ? 3.197 -20.692 -9.188 1.00 24.06 305 PHE B C 1
ATOM 4288 O O . PHE B 1 305 ? 3.624 -21.776 -9.640 1.00 23.09 305 PHE B O 1
ATOM 4296 N N . TYR B 1 306 ? 1.917 -20.329 -9.255 1.00 25.09 306 TYR B N 1
ATOM 4297 C CA . TYR B 1 306 ? 0.878 -21.151 -9.889 1.00 27.50 306 TYR B CA 1
ATOM 4298 C C . TYR B 1 306 ? 0.425 -20.388 -11.121 1.00 27.31 306 TYR B C 1
ATOM 4299 O O . TYR B 1 306 ? 0.231 -19.183 -11.044 1.00 27.93 306 TYR B O 1
ATOM 4308 N N . GLY B 1 307 ? 0.245 -21.070 -12.249 1.00 27.18 307 GLY B N 1
ATOM 4309 C CA . GLY B 1 307 ? -0.174 -20.342 -13.435 1.00 28.16 307 GLY B CA 1
ATOM 4310 C C . GLY B 1 307 ? -0.852 -21.064 -14.582 1.00 27.49 307 GLY B C 1
ATOM 4311 O O . GLY B 1 307 ? -1.096 -22.280 -14.547 1.00 25.20 307 GLY B O 1
ATOM 4312 N N . SER B 1 308 ? -1.171 -20.270 -15.605 1.00 26.92 308 SER B N 1
ATOM 4313 C CA . SER B 1 308 ? -1.818 -20.744 -16.820 1.00 27.47 308 SER B CA 1
ATOM 4314 C C . SER B 1 308 ? -1.100 -20.067 -17.977 1.00 26.68 308 SER B C 1
ATOM 4315 O O . SER B 1 308 ? -0.953 -18.837 -17.996 1.00 25.35 308 SER B O 1
ATOM 4318 N N . ALA B 1 309 ? -0.661 -20.872 -18.939 1.00 25.86 309 ALA B N 1
ATOM 4319 C CA . ALA B 1 309 ? 0.076 -20.356 -20.081 1.00 25.78 309 ALA B CA 1
ATOM 4320 C C . ALA B 1 309 ? -0.695 -20.567 -21.369 1.00 26.73 309 ALA B C 1
ATOM 4321 O O . ALA B 1 309 ? -1.386 -21.571 -21.555 1.00 26.83 309 ALA B O 1
ATOM 4323 N N . LEU B 1 310 ? -0.552 -19.603 -22.266 1.00 28.25 310 LEU B N 1
ATOM 4324 C CA . LEU B 1 310 ? -1.197 -19.654 -23.569 1.00 31.32 310 LEU B CA 1
ATOM 4325 C C . LEU B 1 310 ? -0.489 -20.714 -24.425 1.00 32.24 310 LEU B C 1
ATOM 4326 O O . LEU B 1 310 ? 0.738 -20.707 -24.565 1.00 30.98 310 LEU B O 1
ATOM 4331 N N . LEU B 1 311 ? -1.261 -21.630 -24.994 1.00 33.17 311 LEU B N 1
ATOM 4332 C CA . LEU B 1 311 ? -0.677 -22.671 -25.836 1.00 36.49 311 LEU B CA 1
ATOM 4333 C C . LEU B 1 311 ? -0.885 -22.298 -27.288 1.00 40.08 311 LEU B C 1
ATOM 4334 O O . LEU B 1 311 ? -1.850 -21.620 -27.641 1.00 40.46 311 LEU B O 1
ATOM 4339 N N . HIS B 1 312 ? 0.035 -22.752 -28.126 1.00 43.56 312 HIS B N 1
ATOM 4340 C CA . HIS B 1 312 ? -0.034 -22.495 -29.555 1.00 47.26 312 HIS B CA 1
ATOM 4341 C C . HIS B 1 312 ? -0.025 -23.861 -30.233 1.00 48.71 312 HIS B C 1
ATOM 4342 O O . HIS B 1 312 ? 1.077 -24.342 -30.564 1.00 50.20 312 HIS B O 1
ATOM 4349 N N . GLY C 1 25 ? -32.237 -24.125 17.209 1.00 34.21 25 GLY C N 1
ATOM 4350 C CA . GLY C 1 25 ? -30.981 -24.674 16.587 1.00 31.03 25 GLY C CA 1
ATOM 4351 C C . GLY C 1 25 ? -30.397 -23.804 15.479 1.00 30.71 25 GLY C C 1
ATOM 4352 O O . GLY C 1 25 ? -30.975 -22.775 15.101 1.00 29.68 25 GLY C O 1
ATOM 4353 N N . VAL C 1 26 ? -29.245 -24.223 14.958 1.00 27.69 26 VAL C N 1
ATOM 4354 C CA . VAL C 1 26 ? -28.568 -23.507 13.891 1.00 25.81 26 VAL C CA 1
ATOM 4355 C C . VAL C 1 26 ? -28.034 -24.527 12.897 1.00 26.72 26 VAL C C 1
ATOM 4356 O O . VAL C 1 26 ? -27.493 -25.565 13.290 1.00 27.90 26 VAL C O 1
ATOM 4360 N N . LEU C 1 27 ? -28.196 -24.251 11.609 1.00 24.21 27 LEU C N 1
ATOM 4361 C CA . LEU C 1 27 ? -27.637 -25.140 10.585 1.00 23.89 27 LEU C CA 1
ATOM 4362 C C . LEU C 1 27 ? -26.530 -24.338 9.890 1.00 23.14 27 LEU C C 1
ATOM 4363 O O . LEU C 1 27 ? -26.779 -23.225 9.407 1.00 22.60 27 LEU C O 1
ATOM 4368 N N . HIS C 1 28 ? -25.316 -24.882 9.868 1.00 22.34 28 HIS C N 1
ATOM 4369 C CA . HIS C 1 28 ? -24.196 -24.232 9.198 1.00 22.72 28 HIS C CA 1
ATOM 4370 C C . HIS C 1 28 ? -24.178 -24.830 7.801 1.00 22.74 28 HIS C C 1
ATOM 4371 O O . HIS C 1 28 ? -24.387 -26.030 7.645 1.00 23.49 28 HIS C O 1
ATOM 4378 N N . PHE C 1 29 ? -23.921 -24.016 6.787 1.00 21.17 29 PHE C N 1
ATOM 4379 C CA . PHE C 1 29 ? -23.961 -24.531 5.413 1.00 20.58 29 PHE C CA 1
ATOM 4380 C C . PHE C 1 29 ? -23.185 -23.614 4.494 1.00 20.39 29 PHE C C 1
ATOM 4381 O O . PHE C 1 29 ? -22.730 -22.530 4.883 1.00 19.05 29 PHE C O 1
ATOM 4389 N N . VAL C 1 30 ? -23.035 -24.067 3.256 1.00 19.38 30 VAL C N 1
ATOM 4390 C CA . VAL C 1 30 ? -22.364 -23.283 2.237 1.00 20.54 30 VAL C CA 1
ATOM 4391 C C . VAL C 1 30 ? -23.302 -23.271 1.042 1.00 19.60 30 VAL C C 1
ATOM 4392 O O . VAL C 1 30 ? -23.837 -24.310 0.672 1.00 19.81 30 VAL C O 1
ATOM 4396 N N . LYS C 1 31 ? -23.537 -22.093 0.468 1.00 18.86 31 LYS C N 1
ATOM 4397 C CA . LYS C 1 31 ? -24.447 -21.975 -0.680 1.00 19.35 31 LYS C CA 1
ATOM 4398 C C . LYS C 1 31 ? -23.628 -22.105 -1.952 1.00 18.60 31 LYS C C 1
ATOM 4399 O O . LYS C 1 31 ? -22.600 -21.453 -2.083 1.00 18.18 31 LYS C O 1
ATOM 4405 N N . TYR C 1 32 ? -24.090 -22.947 -2.878 1.00 17.59 32 TYR C N 1
ATOM 4406 C CA . TYR C 1 32 ? -23.422 -23.168 -4.184 1.00 18.57 32 TYR C CA 1
ATOM 4407 C C . TYR C 1 32 ? -24.496 -23.136 -5.269 1.00 18.91 32 TYR C C 1
ATOM 4408 O O . TYR C 1 32 ? -25.688 -23.231 -4.978 1.00 16.85 32 TYR C O 1
ATOM 4417 N N . HIS C 1 33 ? -24.074 -23.012 -6.525 1.00 18.95 33 HIS C N 1
ATOM 4418 C CA . HIS C 1 33 ? -25.023 -23.130 -7.623 1.00 18.42 33 HIS C CA 1
ATOM 4419 C C . HIS C 1 33 ? -24.295 -23.767 -8.807 1.00 19.93 33 HIS C C 1
ATOM 4420 O O . HIS C 1 33 ? -23.077 -23.590 -8.984 1.00 18.98 33 HIS C O 1
ATOM 4427 N N . GLY C 1 34 ? -25.050 -24.544 -9.585 1.00 20.47 34 GLY C N 1
ATOM 4428 C CA . GLY C 1 34 ? -24.528 -25.174 -10.788 1.00 19.34 34 GLY C CA 1
ATOM 4429 C C . GLY C 1 34 ? -25.426 -24.626 -11.886 1.00 19.87 34 GLY C C 1
ATOM 4430 O O . GLY C 1 34 ? -26.579 -25.047 -11.996 1.00 18.59 34 GLY C O 1
ATOM 4431 N N . LEU C 1 35 ? -24.915 -23.674 -12.673 1.00 18.65 35 LEU C N 1
ATOM 4432 C CA . LEU C 1 35 ? -25.694 -23.023 -13.753 1.00 19.66 35 LEU C CA 1
ATOM 4433 C C . LEU C 1 35 ? -26.968 -22.384 -13.184 1.00 19.56 35 LEU C C 1
ATOM 4434 O O . LEU C 1 35 ? -28.009 -22.344 -13.854 1.00 19.38 35 LEU C O 1
ATOM 4439 N N . GLY C 1 36 ? -26.907 -21.895 -11.948 1.00 18.10 36 GLY C N 1
ATOM 4440 C CA . GLY C 1 36 ? -28.085 -21.254 -11.385 1.00 19.41 36 GLY C CA 1
ATOM 4441 C C . GLY C 1 36 ? -29.058 -22.147 -10.625 1.00 19.12 36 GLY C C 1
ATOM 4442 O O . GLY C 1 36 ? -30.024 -21.650 -10.042 1.00 17.37 36 GLY C O 1
ATOM 4443 N N . ASN C 1 37 ? -28.839 -23.458 -10.688 1.00 17.98 37 ASN C N 1
ATOM 4444 C CA . ASN C 1 37 ? -29.637 -24.452 -9.922 1.00 18.53 37 ASN C CA 1
ATOM 4445 C C . ASN C 1 37 ? -28.862 -24.350 -8.604 1.00 19.03 37 ASN C C 1
ATOM 4446 O O . ASN C 1 37 ? -27.742 -24.874 -8.500 1.00 18.11 37 ASN C O 1
ATOM 4451 N N . ASP C 1 38 ? -29.426 -23.622 -7.635 1.00 18.34 38 ASP C N 1
ATOM 4452 C CA . ASP C 1 38 ? -28.725 -23.319 -6.364 1.00 18.62 38 ASP C CA 1
ATOM 4453 C C . ASP C 1 38 ? -29.114 -24.239 -5.196 1.00 19.01 38 ASP C C 1
ATOM 4454 O O . ASP C 1 38 ? -30.279 -24.639 -5.033 1.00 17.92 38 ASP C O 1
ATOM 4459 N N . PHE C 1 39 ? -28.117 -24.544 -4.365 1.00 17.86 39 PHE C N 1
ATOM 4460 C CA . PHE C 1 39 ? -28.314 -25.477 -3.253 1.00 18.35 39 PHE C CA 1
ATOM 4461 C C . PHE C 1 39 ? -27.645 -25.058 -1.959 1.00 17.79 39 PHE C C 1
ATOM 4462 O O . PHE C 1 39 ? -26.667 -24.303 -1.937 1.00 17.93 39 PHE C O 1
ATOM 4470 N N . ILE C 1 40 ? -28.181 -25.619 -0.882 1.00 17.66 40 ILE C N 1
ATOM 4471 C CA . ILE C 1 40 ? -27.647 -25.431 0.459 1.00 17.40 40 ILE C CA 1
ATOM 4472 C C . ILE C 1 40 ? -26.867 -26.724 0.718 1.00 19.73 40 ILE C C 1
ATOM 4473 O O . ILE C 1 40 ? -27.461 -27.818 0.752 1.00 18.98 40 ILE C O 1
ATOM 4478 N N . LEU C 1 41 ? -25.542 -26.618 0.838 1.00 19.46 41 LEU C N 1
ATOM 4479 C CA . LEU C 1 41 ? -24.715 -27.808 1.076 1.00 19.31 41 LEU C CA 1
ATOM 4480 C C . LEU C 1 41 ? -24.373 -27.917 2.547 1.00 20.39 41 LEU C C 1
ATOM 4481 O O . LEU C 1 41 ? -23.957 -26.943 3.164 1.00 18.80 41 LEU C O 1
ATOM 4486 N N . VAL C 1 42 ? -24.535 -29.107 3.111 1.00 20.97 42 VAL C N 1
ATOM 4487 C CA . VAL C 1 42 ? -24.219 -29.272 4.519 1.00 22.09 42 VAL C CA 1
ATOM 4488 C C . VAL C 1 42 ? -23.280 -30.456 4.722 1.00 22.24 42 VAL C C 1
ATOM 4489 O O . VAL C 1 42 ? -23.384 -31.513 4.071 1.00 19.53 42 VAL C O 1
ATOM 4493 N N . ASP C 1 43 ? -22.327 -30.233 5.615 1.00 21.36 43 ASP C N 1
ATOM 4494 C CA . ASP C 1 43 ? -21.332 -31.227 5.971 1.00 22.27 43 ASP C CA 1
ATOM 4495 C C . ASP C 1 43 ? -22.029 -32.158 6.947 1.00 22.38 43 ASP C C 1
ATOM 4496 O O . ASP C 1 43 ? -22.242 -31.808 8.100 1.00 23.11 43 ASP C O 1
ATOM 4501 N N . ASN C 1 44 ? -22.367 -33.352 6.480 1.00 22.05 44 ASN C N 1
ATOM 4502 C CA . ASN C 1 44 ? -23.094 -34.330 7.298 1.00 23.90 44 ASN C CA 1
ATOM 4503 C C . ASN C 1 44 ? -22.243 -35.603 7.374 1.00 26.36 44 ASN C C 1
ATOM 4504 O O . ASN C 1 44 ? -22.768 -36.703 7.542 1.00 25.03 44 ASN C O 1
ATOM 4509 N N . ARG C 1 45 ? -20.928 -35.443 7.243 1.00 27.73 45 ARG C N 1
ATOM 4510 C CA . ARG C 1 45 ? -19.999 -36.576 7.244 1.00 31.11 45 ARG C CA 1
ATOM 4511 C C . ARG C 1 45 ? -19.959 -37.237 8.616 1.00 33.86 45 ARG C C 1
ATOM 4512 O O . ARG C 1 45 ? -19.459 -38.346 8.758 1.00 34.90 45 ARG C O 1
ATOM 4520 N N . ASP C 1 46 ? -20.509 -36.541 9.607 1.00 36.02 46 ASP C N 1
ATOM 4521 C CA . ASP C 1 46 ? -20.555 -36.986 11.003 1.00 38.53 46 ASP C CA 1
ATOM 4522 C C . ASP C 1 46 ? -21.640 -38.038 11.252 1.00 38.61 46 ASP C C 1
ATOM 4523 O O . ASP C 1 46 ? -21.486 -38.864 12.152 1.00 39.49 46 ASP C O 1
ATOM 4528 N N . SER C 1 47 ? -22.722 -38.029 10.472 1.00 36.52 47 SER C N 1
ATOM 4529 C CA . SER C 1 47 ? -23.820 -38.974 10.725 1.00 34.06 47 SER C CA 1
ATOM 4530 C C . SER C 1 47 ? -24.426 -39.570 9.456 1.00 33.08 47 SER C C 1
ATOM 4531 O O . SER C 1 47 ? -24.370 -39.001 8.369 1.00 28.30 47 SER C O 1
ATOM 4534 N N . SER C 1 48 ? -25.042 -40.731 9.647 1.00 32.45 48 SER C N 1
ATOM 4535 C CA . SER C 1 48 ? -25.705 -41.479 8.591 1.00 33.69 48 SER C CA 1
ATOM 4536 C C . SER C 1 48 ? -27.138 -40.933 8.427 1.00 32.63 48 SER C C 1
ATOM 4537 O O . SER C 1 48 ? -27.856 -41.323 7.512 1.00 33.08 48 SER C O 1
ATOM 4540 N N . GLU C 1 49 ? -27.554 -40.044 9.322 1.00 31.39 49 GLU C N 1
ATOM 4541 C CA . GLU C 1 49 ? -28.881 -39.442 9.226 1.00 32.49 49 GLU C CA 1
ATOM 4542 C C . GLU C 1 49 ? -28.724 -37.946 8.948 1.00 30.13 49 GLU C C 1
ATOM 4543 O O . GLU C 1 49 ? -27.903 -37.276 9.558 1.00 25.11 49 GLU C O 1
ATOM 4549 N N . PRO C 1 50 ? -29.520 -37.409 8.013 1.00 30.08 50 PRO C N 1
ATOM 4550 C CA . PRO C 1 50 ? -29.466 -35.983 7.666 1.00 29.20 50 PRO C CA 1
ATOM 4551 C C . PRO C 1 50 ? -29.738 -35.127 8.910 1.00 28.86 50 PRO C C 1
ATOM 4552 O O . PRO C 1 50 ? -30.631 -35.444 9.699 1.00 27.76 50 PRO C O 1
ATOM 4556 N N . LYS C 1 51 ? -28.965 -34.051 9.059 1.00 28.15 51 LYS C N 1
ATOM 4557 C CA . LYS C 1 51 ? -29.030 -33.113 10.218 1.00 28.97 51 LYS C CA 1
ATOM 4558 C C . LYS C 1 51 ? -30.377 -32.413 10.368 1.00 27.12 51 LYS C C 1
ATOM 4559 O O . LYS C 1 51 ? -30.672 -31.895 11.440 1.00 26.12 51 LYS C O 1
ATOM 4565 N N . ILE C 1 52 ? -31.164 -32.331 9.302 1.00 23.49 52 ILE C N 1
ATOM 4566 C CA . ILE C 1 52 ? -32.457 -31.662 9.404 1.00 22.49 52 ILE C CA 1
ATOM 4567 C C . ILE C 1 52 ? -33.513 -32.555 8.763 1.00 22.45 52 ILE C C 1
ATOM 4568 O O . ILE C 1 52 ? -33.193 -33.487 8.027 1.00 20.93 52 ILE C O 1
ATOM 4573 N N . THR C 1 53 ? -34.773 -32.262 9.051 1.00 22.37 53 THR C N 1
ATOM 4574 C CA . THR C 1 53 ? -35.874 -33.034 8.505 1.00 23.21 53 THR C CA 1
ATOM 4575 C C . THR C 1 53 ? -36.245 -32.475 7.131 1.00 22.53 53 THR C C 1
ATOM 4576 O O . THR C 1 53 ? -35.800 -31.387 6.735 1.00 20.73 53 THR C O 1
ATOM 4580 N N . GLN C 1 54 ? -37.077 -33.225 6.417 1.00 21.42 54 GLN C N 1
ATOM 4581 C CA . GLN C 1 54 ? -37.540 -32.801 5.100 1.00 23.32 54 GLN C CA 1
ATOM 4582 C C . GLN C 1 54 ? -38.399 -31.540 5.269 1.00 23.32 54 GLN C C 1
ATOM 4583 O O . GLN C 1 54 ? -38.367 -30.639 4.436 1.00 21.58 54 GLN C O 1
ATOM 4589 N N . GLU C 1 55 ? -39.150 -31.469 6.369 1.00 23.04 55 GLU C N 1
ATOM 4590 C CA . GLU C 1 55 ? -40.005 -30.306 6.612 1.00 24.62 55 GLU C CA 1
ATOM 4591 C C . GLU C 1 55 ? -39.130 -29.064 6.826 1.00 22.56 55 GLU C C 1
ATOM 4592 O O . GLU C 1 55 ? -39.445 -27.983 6.330 1.00 19.33 55 GLU C O 1
ATOM 4598 N N . GLN C 1 56 ? -38.042 -29.215 7.578 1.00 20.52 56 GLN C N 1
ATOM 4599 C CA . GLN C 1 56 ? -37.129 -28.093 7.817 1.00 21.18 56 GLN C CA 1
ATOM 4600 C C . GLN C 1 56 ? -36.462 -27.685 6.499 1.00 18.47 56 GLN C C 1
ATOM 4601 O O . GLN C 1 56 ? -36.254 -26.504 6.244 1.00 18.31 56 GLN C O 1
ATOM 4607 N N . ALA C 1 57 ? -36.130 -28.652 5.651 1.00 18.96 57 ALA C N 1
ATOM 4608 C CA . ALA C 1 57 ? -35.480 -28.324 4.368 1.00 18.21 57 ALA C CA 1
ATOM 4609 C C . ALA C 1 57 ? -36.425 -27.477 3.505 1.00 19.61 57 ALA C C 1
ATOM 4610 O O . ALA C 1 57 ? -36.004 -26.503 2.873 1.00 19.40 57 ALA C O 1
ATOM 4612 N N . ALA C 1 58 ? -37.701 -27.853 3.468 1.00 18.16 58 ALA C N 1
ATOM 4613 C CA . ALA C 1 58 ? -38.671 -27.112 2.676 1.00 19.95 58 ALA C CA 1
ATOM 4614 C C . ALA C 1 58 ? -38.741 -25.658 3.186 1.00 20.52 58 ALA C C 1
ATOM 4615 O O . ALA C 1 58 ? -38.786 -24.721 2.394 1.00 19.22 58 ALA C O 1
ATOM 4617 N N . LYS C 1 59 ? -38.725 -25.468 4.502 1.00 20.25 59 LYS C N 1
ATOM 4618 C CA . LYS C 1 59 ? -38.788 -24.113 5.059 1.00 22.83 59 LYS C CA 1
ATOM 4619 C C . LYS C 1 59 ? -37.541 -23.321 4.674 1.00 20.98 59 LYS C C 1
ATOM 4620 O O . LYS C 1 59 ? -37.629 -22.170 4.252 1.00 19.88 59 LYS C O 1
ATOM 4626 N N . LEU C 1 60 ? -36.375 -23.935 4.832 1.00 20.56 60 LEU C N 1
ATOM 4627 C CA . LEU C 1 60 ? -35.103 -23.260 4.531 1.00 19.99 60 LEU C CA 1
ATOM 4628 C C . LEU C 1 60 ? -35.015 -22.882 3.055 1.00 19.81 60 LEU C C 1
ATOM 4629 O O . LEU C 1 60 ? -34.384 -21.880 2.712 1.00 19.32 60 LEU C O 1
ATOM 4634 N N . CYS C 1 61 ? -35.630 -23.679 2.185 1.00 17.81 61 CYS C N 1
ATOM 4635 C CA . CYS C 1 61 ? -35.554 -23.399 0.732 1.00 17.46 61 CYS C CA 1
ATOM 4636 C C . CYS C 1 61 ? -36.486 -22.265 0.307 1.00 17.12 61 CYS C C 1
ATOM 4637 O O . CYS C 1 61 ? -36.390 -21.806 -0.826 1.00 16.55 61 CYS C O 1
ATOM 4640 N N . ASP C 1 62 ? -37.383 -21.812 1.184 1.00 17.37 62 ASP C N 1
ATOM 4641 C CA . ASP C 1 62 ? -38.302 -20.728 0.784 1.00 18.96 62 ASP C CA 1
ATOM 4642 C C . ASP C 1 62 ? -37.454 -19.500 0.496 1.00 17.93 62 ASP C C 1
ATOM 4643 O O . ASP C 1 62 ? -36.683 -19.068 1.333 1.00 17.82 62 ASP C O 1
ATOM 4648 N N . ARG C 1 63 ? -37.624 -18.892 -0.668 1.00 18.92 63 ARG C N 1
ATOM 4649 C CA . ARG C 1 63 ? -36.732 -17.785 -1.005 1.00 21.13 63 ARG C CA 1
ATOM 4650 C C . ARG C 1 63 ? -36.908 -16.477 -0.230 1.00 21.52 63 ARG C C 1
ATOM 4651 O O . ARG C 1 63 ? -35.936 -15.726 -0.083 1.00 22.89 63 ARG C O 1
ATOM 4659 N N . ASN C 1 64 ? -38.094 -16.200 0.290 1.00 20.41 64 ASN C N 1
ATOM 4660 C CA . ASN C 1 64 ? -38.284 -14.913 1.024 1.00 20.85 64 ASN C CA 1
ATOM 4661 C C . ASN C 1 64 ? -38.277 -15.125 2.537 1.00 19.65 64 ASN C C 1
ATOM 4662 O O . ASN C 1 64 ? -37.833 -14.250 3.283 1.00 21.09 64 ASN C O 1
ATOM 4667 N N . PHE C 1 65 ? -38.775 -16.266 2.988 1.00 19.37 65 PHE C N 1
ATOM 4668 C CA . PHE C 1 65 ? -38.850 -16.551 4.439 1.00 20.30 65 PHE C CA 1
ATOM 4669 C C . PHE C 1 65 ? -37.690 -17.419 4.913 1.00 20.09 65 PHE C C 1
ATOM 4670 O O . PHE C 1 65 ? -37.472 -17.545 6.121 1.00 20.74 65 PHE C O 1
ATOM 4678 N N . GLY C 1 66 ? -36.961 -18.033 3.988 1.00 19.47 66 GLY C N 1
ATOM 4679 C CA . GLY C 1 66 ? -35.850 -18.884 4.387 1.00 18.71 66 GLY C CA 1
ATOM 4680 C C . GLY C 1 66 ? -34.548 -18.459 3.738 1.00 18.97 66 GLY C C 1
ATOM 4681 O O . GLY C 1 66 ? -34.372 -17.287 3.412 1.00 19.28 66 GLY C O 1
ATOM 4682 N N . VAL C 1 67 ? -33.625 -19.399 3.569 1.00 17.55 67 VAL C N 1
ATOM 4683 C CA . VAL C 1 67 ? -32.332 -19.100 2.914 1.00 17.15 67 VAL C CA 1
ATOM 4684 C C . VAL C 1 67 ? -32.582 -18.951 1.402 1.00 17.93 67 VAL C C 1
ATOM 4685 O O . VAL C 1 67 ? -32.029 -18.053 0.747 1.00 16.78 67 VAL C O 1
ATOM 4689 N N . GLY C 1 68 ? -33.423 -19.834 0.852 1.00 17.17 68 GLY C N 1
ATOM 4690 C CA . GLY C 1 68 ? -33.727 -19.779 -0.571 1.00 17.13 68 GLY C CA 1
ATOM 4691 C C . GLY C 1 68 ? -32.826 -20.702 -1.381 1.00 18.74 68 GLY C C 1
ATOM 4692 O O . GLY C 1 68 ? -31.617 -20.474 -1.478 1.00 17.48 68 GLY C O 1
ATOM 4693 N N . ALA C 1 69 ? -33.409 -21.750 -1.965 1.00 16.97 69 ALA C N 1
ATOM 4694 C CA . ALA C 1 69 ? -32.611 -22.698 -2.747 1.00 17.75 69 ALA C CA 1
ATOM 4695 C C . ALA C 1 69 ? -33.558 -23.652 -3.460 1.00 17.73 69 ALA C C 1
ATOM 4696 O O . ALA C 1 69 ? -34.741 -23.719 -3.122 1.00 17.35 69 ALA C O 1
ATOM 4698 N N . ASP C 1 70 ? -33.027 -24.381 -4.439 1.00 17.17 70 ASP C N 1
ATOM 4699 C CA . ASP C 1 70 ? -33.815 -25.391 -5.162 1.00 16.02 70 ASP C CA 1
ATOM 4700 C C . ASP C 1 70 ? -33.739 -26.703 -4.366 1.00 16.28 70 ASP C C 1
ATOM 4701 O O . ASP C 1 70 ? -34.513 -27.628 -4.608 1.00 16.10 70 ASP C O 1
ATOM 4706 N N . GLY C 1 71 ? -32.804 -26.782 -3.421 1.00 16.13 71 GLY C N 1
ATOM 4707 C CA . GLY C 1 71 ? -32.668 -27.991 -2.611 1.00 16.40 71 GLY C CA 1
ATOM 4708 C C . GLY C 1 71 ? -31.586 -27.931 -1.531 1.00 16.91 71 GLY C C 1
ATOM 4709 O O . GLY C 1 71 ? -30.825 -26.965 -1.459 1.00 17.58 71 GLY C O 1
ATOM 4710 N N . VAL C 1 72 ? -31.532 -28.956 -0.684 1.00 17.27 72 VAL C N 1
ATOM 4711 C CA . VAL C 1 72 ? -30.522 -29.056 0.383 1.00 17.12 72 VAL C CA 1
ATOM 4712 C C . VAL C 1 72 ? -29.794 -30.364 0.099 1.00 18.87 72 VAL C C 1
ATOM 4713 O O . VAL C 1 72 ? -30.430 -31.408 -0.080 1.00 18.37 72 VAL C O 1
ATOM 4717 N N . ILE C 1 73 ? -28.466 -30.301 0.043 1.00 17.82 73 ILE C N 1
ATOM 4718 C CA . ILE C 1 73 ? -27.655 -31.466 -0.272 1.00 18.64 73 ILE C CA 1
ATOM 4719 C C . ILE C 1 73 ? -26.734 -31.770 0.904 1.00 19.74 73 ILE C C 1
ATOM 4720 O O . ILE C 1 73 ? -26.045 -30.881 1.431 1.00 18.44 73 ILE C O 1
ATOM 4725 N N . PHE C 1 74 ? -26.727 -33.037 1.308 1.00 18.98 74 PHE C N 1
ATOM 4726 C CA . PHE C 1 74 ? -25.923 -33.476 2.447 1.00 20.80 74 PHE C CA 1
ATOM 4727 C C . PHE C 1 74 ? -24.757 -34.325 1.988 1.00 21.23 74 PHE C C 1
ATOM 4728 O O . PHE C 1 74 ? -24.933 -35.271 1.215 1.00 20.30 74 PHE C O 1
ATOM 4736 N N . ALA C 1 75 ? -23.569 -33.996 2.491 1.00 20.84 75 ALA C N 1
ATOM 4737 C CA . ALA C 1 75 ? -22.364 -34.776 2.209 1.00 22.43 75 ALA C CA 1
ATOM 4738 C C . ALA C 1 75 ? -22.313 -35.790 3.361 1.00 23.74 75 ALA C C 1
ATOM 4739 O O . ALA C 1 75 ? -22.031 -35.421 4.516 1.00 23.68 75 ALA C O 1
ATOM 4741 N N . MET C 1 76 ? -22.598 -37.054 3.064 1.00 23.85 76 MET C N 1
ATOM 4742 C CA . MET C 1 76 ? -22.654 -38.077 4.132 1.00 26.21 76 MET C CA 1
ATOM 4743 C C . MET C 1 76 ? -21.500 -39.065 4.039 1.00 26.17 76 MET C C 1
ATOM 4744 O O . MET C 1 76 ? -20.747 -39.083 3.069 1.00 25.44 76 MET C O 1
ATOM 4749 N N . PRO C 1 77 ? -21.372 -39.928 5.057 1.00 28.00 77 PRO C N 1
ATOM 4750 C CA . PRO C 1 77 ? -20.299 -40.923 5.057 1.00 28.97 77 PRO C CA 1
ATOM 4751 C C . PRO C 1 77 ? -20.451 -41.936 3.920 1.00 29.49 77 PRO C C 1
ATOM 4752 O O . PRO C 1 77 ? -21.567 -42.267 3.506 1.00 28.12 77 PRO C O 1
ATOM 4756 N N . GLY C 1 78 ? -19.322 -42.415 3.415 1.00 28.34 78 GLY C N 1
ATOM 4757 C CA . GLY C 1 78 ? -19.345 -43.380 2.331 1.00 29.46 78 GLY C CA 1
ATOM 4758 C C . GLY C 1 78 ? -20.151 -44.620 2.657 1.00 30.41 78 GLY C C 1
ATOM 4759 O O . GLY C 1 78 ? -20.364 -44.948 3.824 1.00 30.76 78 GLY C O 1
ATOM 4760 N N . VAL C 1 79 ? -20.598 -45.316 1.618 1.00 31.48 79 VAL C N 1
ATOM 4761 C CA . VAL C 1 79 ? -21.388 -46.532 1.782 1.00 33.15 79 VAL C CA 1
ATOM 4762 C C . VAL C 1 79 ? -20.763 -47.609 0.893 1.00 34.22 79 VAL C C 1
ATOM 4763 O O . VAL C 1 79 ? -20.505 -47.383 -0.286 1.00 33.31 79 VAL C O 1
ATOM 4767 N N . ASN C 1 80 ? -20.495 -48.770 1.478 1.00 36.18 80 ASN C N 1
ATOM 4768 C CA . ASN C 1 80 ? -19.896 -49.910 0.761 1.00 36.75 80 ASN C CA 1
ATOM 4769 C C . ASN C 1 80 ? -18.680 -49.496 -0.067 1.00 36.22 80 ASN C C 1
ATOM 4770 O O . ASN C 1 80 ? -18.608 -49.763 -1.272 1.00 36.38 80 ASN C O 1
ATOM 4775 N N . GLY C 1 81 ? -17.727 -48.836 0.580 1.00 35.04 81 GLY C N 1
ATOM 4776 C CA . GLY C 1 81 ? -16.507 -48.457 -0.103 1.00 33.05 81 GLY C CA 1
ATOM 4777 C C . GLY C 1 81 ? -16.405 -47.128 -0.822 1.00 31.84 81 GLY C C 1
ATOM 4778 O O . GLY C 1 81 ? -15.292 -46.716 -1.163 1.00 31.77 81 GLY C O 1
ATOM 4779 N N . THR C 1 82 ? -17.521 -46.449 -1.073 1.00 29.35 82 THR C N 1
ATOM 4780 C CA . THR C 1 82 ? -17.434 -45.160 -1.770 1.00 26.68 82 THR C CA 1
ATOM 4781 C C . THR C 1 82 ? -16.788 -44.137 -0.835 1.00 26.32 82 THR C C 1
ATOM 4782 O O . THR C 1 82 ? -16.810 -44.296 0.387 1.00 25.33 82 THR C O 1
ATOM 4786 N N . ASP C 1 83 ? -16.225 -43.083 -1.415 1.00 25.50 83 ASP C N 1
ATOM 4787 C CA . ASP C 1 83 ? -15.596 -42.027 -0.631 1.00 25.62 83 ASP C CA 1
ATOM 4788 C C . ASP C 1 83 ? -16.646 -41.332 0.220 1.00 25.11 83 ASP C C 1
ATOM 4789 O O . ASP C 1 83 ? -16.404 -41.026 1.386 1.00 23.35 83 ASP C O 1
ATOM 4794 N N . TYR C 1 84 ? -17.812 -41.082 -0.367 1.00 24.75 84 TYR C N 1
ATOM 4795 C CA . TYR C 1 84 ? -18.893 -40.401 0.345 1.00 24.82 84 TYR C CA 1
ATOM 4796 C C . TYR C 1 84 ? -20.220 -40.868 -0.219 1.00 24.62 84 TYR C C 1
ATOM 4797 O O . TYR C 1 84 ? -20.272 -41.645 -1.171 1.00 23.03 84 TYR C O 1
ATOM 4806 N N . ALA C 1 85 ? -21.287 -40.371 0.393 1.00 23.88 85 ALA C N 1
ATOM 4807 C CA . ALA C 1 85 ? -22.647 -40.639 -0.058 1.00 22.48 85 ALA C CA 1
ATOM 4808 C C . ALA C 1 85 ? -23.310 -39.257 -0.137 1.00 21.92 85 ALA C C 1
ATOM 4809 O O . ALA C 1 85 ? -22.890 -38.313 0.540 1.00 19.54 85 ALA C O 1
ATOM 4811 N N . MET C 1 86 ? -24.328 -39.127 -0.971 1.00 21.75 86 MET C N 1
ATOM 4812 C CA . MET C 1 86 ? -25.002 -37.845 -1.087 1.00 20.69 86 MET C CA 1
ATOM 4813 C C . MET C 1 86 ? -26.500 -38.076 -1.009 1.00 20.89 86 MET C C 1
ATOM 4814 O O . MET C 1 86 ? -27.029 -38.988 -1.654 1.00 20.92 86 MET C O 1
ATOM 4819 N N . ARG C 1 87 ? -27.174 -37.261 -0.209 1.00 18.84 87 ARG C N 1
ATOM 4820 C CA . ARG C 1 87 ? -28.623 -37.320 -0.131 1.00 20.65 87 ARG C CA 1
ATOM 4821 C C . ARG C 1 87 ? -29.073 -35.888 -0.382 1.00 20.06 87 ARG C C 1
ATOM 4822 O O . ARG C 1 87 ? -28.337 -34.934 -0.080 1.00 19.56 87 ARG C O 1
ATOM 4830 N N . ILE C 1 88 ? -30.254 -35.734 -0.960 1.00 19.23 88 ILE C N 1
ATOM 4831 C CA . ILE C 1 88 ? -30.748 -34.396 -1.284 1.00 18.08 88 ILE C CA 1
ATOM 4832 C C . ILE C 1 88 ? -32.247 -34.313 -1.030 1.00 18.87 88 ILE C C 1
ATOM 4833 O O . ILE C 1 88 ? -32.979 -35.291 -1.199 1.00 18.24 88 ILE C O 1
ATOM 4838 N N . PHE C 1 89 ? -32.684 -33.145 -0.571 1.00 17.34 89 PHE C N 1
ATOM 4839 C CA . PHE C 1 89 ? -34.097 -32.881 -0.362 1.00 17.94 89 PHE C CA 1
ATOM 4840 C C . PHE C 1 89 ? -34.436 -31.737 -1.327 1.00 18.11 89 PHE C C 1
ATOM 4841 O O . PHE C 1 89 ? -33.708 -30.734 -1.372 1.00 17.23 89 PHE C O 1
ATOM 4849 N N . ASN C 1 90 ? -35.511 -31.901 -2.100 1.00 17.60 90 ASN C N 1
ATOM 4850 C CA . ASN C 1 90 ? -35.981 -30.867 -3.040 1.00 16.14 90 ASN C CA 1
ATOM 4851 C C . ASN C 1 90 ? -36.519 -29.720 -2.196 1.00 16.61 90 ASN C C 1
ATOM 4852 O O . ASN C 1 90 ? -36.767 -29.884 -0.999 1.00 15.63 90 ASN C O 1
ATOM 4857 N N . SER C 1 91 ? -36.752 -28.569 -2.824 1.00 16.69 91 SER C N 1
ATOM 4858 C CA . SER C 1 91 ? -37.279 -27.416 -2.095 1.00 17.50 91 SER C CA 1
ATOM 4859 C C . SER C 1 91 ? -38.702 -27.695 -1.579 1.00 19.19 91 SER C C 1
ATOM 4860 O O . SER C 1 91 ? -39.178 -26.972 -0.703 1.00 20.36 91 SER C O 1
ATOM 4863 N N . ASP C 1 92 ? -39.388 -28.722 -2.096 1.00 18.36 92 ASP C N 1
ATOM 4864 C CA . ASP C 1 92 ? -40.729 -29.039 -1.574 1.00 18.46 92 ASP C CA 1
ATOM 4865 C C . ASP C 1 92 ? -40.585 -30.078 -0.448 1.00 19.39 92 ASP C C 1
ATOM 4866 O O . ASP C 1 92 ? -41.576 -30.515 0.132 1.00 18.30 92 ASP C O 1
ATOM 4871 N N . GLY C 1 93 ? -39.347 -30.455 -0.131 1.00 18.42 93 GLY C N 1
ATOM 4872 C CA . GLY C 1 93 ? -39.115 -31.421 0.926 1.00 17.16 93 GLY C CA 1
ATOM 4873 C C . GLY C 1 93 ? -38.995 -32.880 0.495 1.00 20.37 93 GLY C C 1
ATOM 4874 O O . GLY C 1 93 ? -38.500 -33.711 1.264 1.00 22.12 93 GLY C O 1
ATOM 4875 N N . SER C 1 94 ? -39.435 -33.213 -0.712 1.00 19.42 94 SER C N 1
ATOM 4876 C CA . SER C 1 94 ? -39.357 -34.611 -1.177 1.00 18.77 94 SER C CA 1
ATOM 4877 C C . SER C 1 94 ? -37.883 -34.984 -1.397 1.00 19.01 94 SER C C 1
ATOM 4878 O O . SER C 1 94 ? -37.038 -34.118 -1.617 1.00 19.66 94 SER C O 1
ATOM 4881 N N . GLU C 1 95 ? -37.570 -36.278 -1.338 1.00 19.44 95 GLU C N 1
ATOM 4882 C CA . GLU C 1 95 ? -36.190 -36.719 -1.543 1.00 18.45 95 GLU C CA 1
ATOM 4883 C C . GLU C 1 95 ? -36.036 -37.448 -2.880 1.00 20.10 95 GLU C C 1
ATOM 4884 O O . GLU C 1 95 ? -36.503 -38.581 -3.040 1.00 19.54 95 GLU C O 1
ATOM 4890 N N . PRO C 1 96 ? -35.385 -36.798 -3.862 1.00 18.14 96 PRO C N 1
ATOM 4891 C CA . PRO C 1 96 ? -35.140 -37.369 -5.192 1.00 19.26 96 PRO C CA 1
ATOM 4892 C C . PRO C 1 96 ? -33.914 -38.302 -5.077 1.00 19.84 96 PRO C C 1
ATOM 4893 O O . PRO C 1 96 ? -33.216 -38.266 -4.065 1.00 19.41 96 PRO C O 1
ATOM 4897 N N . GLU C 1 97 ? -33.635 -39.106 -6.102 1.00 19.62 97 GLU C N 1
ATOM 4898 C CA . GLU C 1 97 ? -32.523 -40.050 -5.993 1.00 21.92 97 GLU C CA 1
ATOM 4899 C C . GLU C 1 97 ? -31.163 -39.563 -6.538 1.00 21.37 97 GLU C C 1
ATOM 4900 O O . GLU C 1 97 ? -30.138 -40.229 -6.325 1.00 20.59 97 GLU C O 1
ATOM 4906 N N . MET C 1 98 ? -31.130 -38.423 -7.222 1.00 19.27 98 MET C N 1
ATOM 4907 C CA . MET C 1 98 ? -29.857 -37.892 -7.722 1.00 18.63 98 MET C CA 1
ATOM 4908 C C . MET C 1 98 ? -30.057 -36.440 -8.156 1.00 17.94 98 MET C C 1
ATOM 4909 O O . MET C 1 98 ? -31.182 -35.943 -8.231 1.00 18.54 98 MET C O 1
ATOM 4914 N N . CYS C 1 99 ? -28.952 -35.768 -8.431 1.00 17.27 99 CYS C N 1
ATOM 4915 C CA . CYS C 1 99 ? -28.981 -34.377 -8.877 1.00 18.27 99 CYS C CA 1
ATOM 4916 C C . CYS C 1 99 ? -27.617 -34.094 -9.502 1.00 18.96 99 CYS C C 1
ATOM 4917 O O . CYS C 1 99 ? -26.589 -34.129 -8.819 1.00 18.61 99 CYS C O 1
ATOM 4920 N N . GLY C 1 100 ? -27.619 -33.822 -10.804 1.00 16.46 100 GLY C N 1
ATOM 4921 C CA . GLY C 1 100 ? -26.388 -33.563 -11.517 1.00 16.50 100 GLY C CA 1
ATOM 4922 C C . GLY C 1 100 ? -25.717 -32.248 -11.190 1.00 18.01 100 GLY C C 1
ATOM 4923 O O . GLY C 1 100 ? -24.507 -32.224 -10.940 1.00 16.68 100 GLY C O 1
ATOM 4924 N N . ASN C 1 101 ? -26.476 -31.153 -11.206 1.00 16.33 101 ASN C N 1
ATOM 4925 C CA . ASN C 1 101 ? -25.872 -29.861 -10.886 1.00 18.10 101 ASN C CA 1
ATOM 4926 C C . ASN C 1 101 ? -25.377 -29.926 -9.449 1.00 17.63 101 ASN C C 1
ATOM 4927 O O . ASN C 1 101 ? -24.302 -29.403 -9.112 1.00 18.12 101 ASN C O 1
ATOM 4932 N N . GLY C 1 102 ? -26.176 -30.571 -8.602 1.00 17.59 102 GLY C N 1
ATOM 4933 C CA . GLY C 1 102 ? -25.833 -30.695 -7.198 1.00 18.06 102 GLY C CA 1
ATOM 4934 C C . GLY C 1 102 ? -24.559 -31.492 -6.929 1.00 19.06 102 GLY C C 1
ATOM 4935 O O . GLY C 1 102 ? -23.772 -31.113 -6.063 1.00 18.01 102 GLY C O 1
ATOM 4936 N N . VAL C 1 103 ? -24.334 -32.577 -7.665 1.00 19.10 103 VAL C N 1
ATOM 4937 C CA . VAL C 1 103 ? -23.128 -33.385 -7.414 1.00 19.24 103 VAL C CA 1
ATOM 4938 C C . VAL C 1 103 ? -21.872 -32.631 -7.884 1.00 19.59 103 VAL C C 1
ATOM 4939 O O . VAL C 1 103 ? -20.764 -32.880 -7.370 1.00 19.23 103 VAL C O 1
ATOM 4943 N N . ARG C 1 104 ? -22.011 -31.721 -8.852 1.00 18.51 104 ARG C N 1
ATOM 4944 C CA . ARG C 1 104 ? -20.841 -30.943 -9.273 1.00 18.57 104 ARG C CA 1
ATOM 4945 C C . ARG C 1 104 ? -20.508 -29.990 -8.110 1.00 19.68 104 ARG C C 1
ATOM 4946 O O . ARG C 1 104 ? -19.331 -29.786 -7.785 1.00 19.17 104 ARG C O 1
ATOM 4954 N N . CYS C 1 105 ? -21.535 -29.408 -7.485 1.00 17.66 105 CYS C N 1
ATOM 4955 C CA . CYS C 1 105 ? -21.307 -28.508 -6.319 1.00 18.01 105 CYS C CA 1
ATOM 4956 C C . CYS C 1 105 ? -20.704 -29.337 -5.172 1.00 18.78 105 CYS C C 1
ATOM 4957 O O . CYS C 1 105 ? -19.794 -28.881 -4.468 1.00 18.42 105 CYS C O 1
ATOM 4960 N N . PHE C 1 106 ? -21.219 -30.551 -4.998 1.00 17.84 106 PHE C N 1
ATOM 4961 C CA . PHE C 1 106 ? -20.756 -31.488 -3.955 1.00 18.16 106 PHE C CA 1
ATOM 4962 C C . PHE C 1 106 ? -19.244 -31.720 -4.091 1.00 19.48 106 PHE C C 1
ATOM 4963 O O . PHE C 1 106 ? -18.513 -31.675 -3.098 1.00 20.57 106 PHE C O 1
ATOM 4971 N N . ALA C 1 107 ? -18.774 -31.979 -5.311 1.00 19.56 107 ALA C N 1
ATOM 4972 C CA . ALA C 1 107 ? -17.346 -32.273 -5.540 1.00 20.11 107 ALA C CA 1
ATOM 4973 C C . ALA C 1 107 ? -16.476 -31.086 -5.127 1.00 21.34 107 ALA C C 1
ATOM 4974 O O . ALA C 1 107 ? -15.432 -31.268 -4.511 1.00 21.99 107 ALA C O 1
ATOM 4976 N N . ARG C 1 108 ? -16.890 -29.875 -5.462 1.00 21.27 108 ARG C N 1
ATOM 4977 C CA . ARG C 1 108 ? -16.084 -28.714 -5.101 1.00 23.34 108 ARG C CA 1
ATOM 4978 C C . ARG C 1 108 ? -16.152 -28.476 -3.592 1.00 23.61 108 ARG C C 1
ATOM 4979 O O . ARG C 1 108 ? -15.172 -28.045 -2.989 1.00 23.21 108 ARG C O 1
ATOM 4987 N N . PHE C 1 109 ? -17.301 -28.780 -2.992 1.00 22.02 109 PHE C N 1
ATOM 4988 C CA . PHE C 1 109 ? -17.520 -28.631 -1.545 1.00 22.49 109 PHE C CA 1
ATOM 4989 C C . PHE C 1 109 ? -16.563 -29.582 -0.809 1.00 22.28 109 PHE C C 1
ATOM 4990 O O . PHE C 1 109 ? -15.870 -29.179 0.122 1.00 22.16 109 PHE C O 1
ATOM 4998 N N . ILE C 1 110 ? -16.536 -30.841 -1.221 1.00 22.75 110 ILE C N 1
ATOM 4999 C CA . ILE C 1 110 ? -15.653 -31.844 -0.589 1.00 26.60 110 ILE C CA 1
ATOM 5000 C C . ILE C 1 110 ? -14.184 -31.484 -0.801 1.00 28.39 110 ILE C C 1
ATOM 5001 O O . ILE C 1 110 ? -13.377 -31.600 0.124 1.00 30.13 110 ILE C O 1
ATOM 5006 N N . ALA C 1 111 ? -13.823 -31.079 -2.013 1.00 28.17 111 ALA C N 1
ATOM 5007 C CA . ALA C 1 111 ? -12.427 -30.714 -2.279 1.00 30.57 111 ALA C CA 1
ATOM 5008 C C . ALA C 1 111 ? -12.002 -29.669 -1.236 1.00 32.91 111 ALA C C 1
ATOM 5009 O O . ALA C 1 111 ? -10.876 -29.713 -0.711 1.00 31.02 111 ALA C O 1
ATOM 5011 N N . GLU C 1 112 ? -12.906 -28.743 -0.929 1.00 33.63 112 GLU C N 1
ATOM 5012 C CA . GLU C 1 112 ? -12.629 -27.693 0.060 1.00 36.96 112 GLU C CA 1
ATOM 5013 C C . GLU C 1 112 ? -12.411 -28.290 1.446 1.00 37.15 112 GLU C C 1
ATOM 5014 O O . GLU C 1 112 ? -11.411 -28.008 2.098 1.00 38.13 112 GLU C O 1
ATOM 5020 N N . LEU C 1 113 ? -13.350 -29.108 1.898 1.00 36.89 113 LEU C N 1
ATOM 5021 C CA . LEU C 1 113 ? -13.267 -29.731 3.228 1.00 36.40 113 LEU C CA 1
ATOM 5022 C C . LEU C 1 113 ? -12.052 -30.657 3.361 1.00 36.38 113 LEU C C 1
ATOM 5023 O O . LEU C 1 113 ? -11.599 -30.916 4.483 1.00 36.35 113 LEU C O 1
ATOM 5028 N N . GLU C 1 114 ? -11.538 -31.180 2.249 1.00 33.18 114 GLU C N 1
ATOM 5029 C CA . GLU C 1 114 ? -10.386 -32.082 2.329 1.00 32.40 114 GLU C CA 1
ATOM 5030 C C . GLU C 1 114 ? -9.093 -31.319 2.045 1.00 30.17 114 GLU C C 1
ATOM 5031 O O . GLU C 1 114 ? -8.010 -31.904 2.085 1.00 29.47 114 GLU C O 1
ATOM 5037 N N . ASN C 1 115 ? -9.212 -30.025 1.767 1.00 28.20 115 ASN C N 1
ATOM 5038 C CA . ASN C 1 115 ? -8.060 -29.168 1.461 1.00 29.23 115 ASN C CA 1
ATOM 5039 C C . ASN C 1 115 ? -7.337 -29.703 0.209 1.00 29.12 115 ASN C C 1
ATOM 5040 O O . ASN C 1 115 ? -6.107 -29.656 0.136 1.00 26.81 115 ASN C O 1
ATOM 5045 N N . LEU C 1 116 ? -8.093 -30.195 -0.769 1.00 28.44 116 LEU C N 1
ATOM 5046 C CA . LEU C 1 116 ? -7.504 -30.745 -2.000 1.00 30.50 116 LEU C CA 1
ATOM 5047 C C . LEU C 1 116 ? -7.326 -29.638 -3.029 1.00 32.64 116 LEU C C 1
ATOM 5048 O O . LEU C 1 116 ? -8.098 -28.682 -3.055 1.00 35.15 116 LEU C O 1
ATOM 5053 N N . GLN C 1 117 ? -6.307 -29.758 -3.878 1.00 32.50 117 GLN C N 1
ATOM 5054 C CA . GLN C 1 117 ? -6.085 -28.743 -4.907 1.00 33.61 117 GLN C CA 1
ATOM 5055 C C . GLN C 1 117 ? -6.089 -29.425 -6.271 1.00 32.64 117 GLN C C 1
ATOM 5056 O O . GLN C 1 117 ? -5.693 -30.591 -6.408 1.00 31.23 117 GLN C O 1
ATOM 5062 N N . GLY C 1 118 ? -6.552 -28.695 -7.275 1.00 31.67 118 GLY C N 1
ATOM 5063 C CA . GLY C 1 118 ? -6.570 -29.235 -8.618 1.00 31.95 118 GLY C CA 1
ATOM 5064 C C . GLY C 1 118 ? -7.554 -30.357 -8.892 1.00 31.55 118 GLY C C 1
ATOM 5065 O O . GLY C 1 118 ? -8.619 -30.444 -8.282 1.00 30.74 118 GLY C O 1
ATOM 5066 N N . LYS C 1 119 ? -7.170 -31.231 -9.812 1.00 31.96 119 LYS C N 1
ATOM 5067 C CA . LYS C 1 119 ? -8.012 -32.334 -10.236 1.00 32.91 119 LYS C CA 1
ATOM 5068 C C . LYS C 1 119 ? -8.127 -33.399 -9.163 1.00 32.90 119 LYS C C 1
ATOM 5069 O O . LYS C 1 119 ? -7.150 -33.775 -8.520 1.00 33.14 119 LYS C O 1
ATOM 5075 N N . HIS C 1 120 ? -9.349 -33.875 -8.970 1.00 31.31 120 HIS C N 1
ATOM 5076 C CA . HIS C 1 120 ? -9.638 -34.942 -8.020 1.00 30.56 120 HIS C CA 1
ATOM 5077 C C . HIS C 1 120 ? -10.950 -35.562 -8.445 1.00 28.73 120 HIS C C 1
ATOM 5078 O O . HIS C 1 120 ? -11.824 -34.868 -8.961 1.00 26.14 120 HIS C O 1
ATOM 5085 N N . SER C 1 121 ? -11.073 -36.870 -8.273 1.00 28.83 121 SER C N 1
ATOM 5086 C CA . SER C 1 121 ? -12.327 -37.538 -8.600 1.00 29.32 121 SER C CA 1
ATOM 5087 C C . SER C 1 121 ? -12.781 -38.234 -7.317 1.00 28.41 121 SER C C 1
ATOM 5088 O O . SER C 1 121 ? -11.948 -38.640 -6.488 1.00 27.73 121 SER C O 1
ATOM 5091 N N . PHE C 1 122 ? -14.097 -38.332 -7.128 1.00 27.42 122 PHE C N 1
ATOM 5092 C CA . PHE C 1 122 ? -14.656 -38.968 -5.920 1.00 26.36 122 PHE C CA 1
ATOM 5093 C C . PHE C 1 122 ? -15.700 -39.981 -6.326 1.00 24.81 122 PHE C C 1
ATOM 5094 O O . PHE C 1 122 ? -16.390 -39.797 -7.328 1.00 24.21 122 PHE C O 1
ATOM 5102 N N . THR C 1 123 ? -15.816 -41.042 -5.535 1.00 23.80 123 THR C N 1
ATOM 5103 C CA . THR C 1 123 ? -16.846 -42.052 -5.765 1.00 23.21 123 THR C CA 1
ATOM 5104 C C . THR C 1 123 ? -17.942 -41.696 -4.771 1.00 23.56 123 THR C C 1
ATOM 5105 O O . THR C 1 123 ? -17.691 -41.607 -3.562 1.00 23.25 123 THR C O 1
ATOM 5109 N N . ILE C 1 124 ? -19.152 -41.469 -5.278 1.00 23.02 124 ILE C N 1
ATOM 5110 C CA . ILE C 1 124 ? -20.261 -41.077 -4.412 1.00 22.03 124 ILE C CA 1
ATOM 5111 C C . ILE C 1 124 ? -21.426 -42.046 -4.546 1.00 20.72 124 ILE C C 1
ATOM 5112 O O . ILE C 1 124 ? -21.872 -42.350 -5.655 1.00 20.17 124 ILE C O 1
ATOM 5117 N N . HIS C 1 125 ? -21.917 -42.512 -3.404 1.00 19.46 125 HIS C N 1
ATOM 5118 C CA . HIS C 1 125 ? -23.069 -43.397 -3.356 1.00 20.63 125 HIS C CA 1
ATOM 5119 C C . HIS C 1 125 ? -24.316 -42.493 -3.341 1.00 20.73 125 HIS C C 1
ATOM 5120 O O . HIS C 1 125 ? -24.396 -41.554 -2.536 1.00 19.96 125 HIS C O 1
ATOM 5127 N N . THR C 1 126 ? -25.281 -42.781 -4.209 1.00 18.84 126 THR C N 1
ATOM 5128 C CA . THR C 1 126 ? -26.522 -41.964 -4.277 1.00 20.24 126 THR C CA 1
ATOM 5129 C C . THR C 1 126 ? -27.696 -42.912 -4.492 1.00 20.90 126 THR C C 1
ATOM 5130 O O . THR C 1 126 ? -27.503 -44.111 -4.687 1.00 20.67 126 THR C O 1
ATOM 5134 N N . GLY C 1 127 ? -28.912 -42.372 -4.465 1.00 22.30 127 GLY C N 1
ATOM 5135 C CA . GLY C 1 127 ? -30.088 -43.198 -4.698 1.00 21.78 127 GLY C CA 1
ATOM 5136 C C . GLY C 1 127 ? -30.139 -43.721 -6.126 1.00 21.97 127 GLY C C 1
ATOM 5137 O O . GLY C 1 127 ? -30.958 -44.576 -6.454 1.00 21.72 127 GLY C O 1
ATOM 5138 N N . ALA C 1 128 ? -29.265 -43.212 -6.985 1.00 21.19 128 ALA C N 1
ATOM 5139 C CA . ALA C 1 128 ? -29.211 -43.662 -8.375 1.00 22.32 128 ALA C CA 1
ATOM 5140 C C . ALA C 1 128 ? -28.030 -44.627 -8.536 1.00 22.59 128 ALA C C 1
ATOM 5141 O O . ALA C 1 128 ? -27.736 -45.049 -9.656 1.00 25.38 128 ALA C O 1
ATOM 5143 N N . GLY C 1 129 ? -27.356 -44.971 -7.437 1.00 22.40 129 GLY C N 1
ATOM 5144 C CA . GLY C 1 129 ? -26.198 -45.855 -7.519 1.00 22.66 129 GLY C CA 1
ATOM 5145 C C . GLY C 1 129 ? -24.891 -45.062 -7.502 1.00 23.90 129 GLY C C 1
ATOM 5146 O O . GLY C 1 129 ? -24.856 -43.930 -7.023 1.00 22.62 129 GLY C O 1
ATOM 5147 N N . LEU C 1 130 ? -23.815 -45.629 -8.048 1.00 23.71 130 LEU C N 1
ATOM 5148 C CA . LEU C 1 130 ? -22.515 -44.941 -8.047 1.00 21.94 130 LEU C CA 1
ATOM 5149 C C . LEU C 1 130 ? -22.490 -43.769 -9.035 1.00 19.99 130 LEU C C 1
ATOM 5150 O O . LEU C 1 130 ? -22.907 -43.894 -10.173 1.00 18.89 130 LEU C O 1
ATOM 5155 N N . ILE C 1 131 ? -21.974 -42.635 -8.578 1.00 19.14 131 ILE C N 1
ATOM 5156 C CA . ILE C 1 131 ? -21.821 -41.421 -9.405 1.00 18.42 131 ILE C CA 1
ATOM 5157 C C . ILE C 1 131 ? -20.359 -40.992 -9.175 1.00 19.28 131 ILE C C 1
ATOM 5158 O O . ILE C 1 131 ? -19.901 -40.969 -8.034 1.00 19.36 131 ILE C O 1
ATOM 5163 N N . VAL C 1 132 ? -19.631 -40.632 -10.232 1.00 20.45 132 VAL C N 1
ATOM 5164 C CA . VAL C 1 132 ? -18.210 -40.279 -10.064 1.00 20.43 132 VAL C CA 1
ATOM 5165 C C . VAL C 1 132 ? -17.849 -38.926 -10.677 1.00 19.90 132 VAL C C 1
ATOM 5166 O O . VAL C 1 132 ? -17.563 -38.823 -11.886 1.00 18.04 132 VAL C O 1
ATOM 5170 N N . PRO C 1 133 ? -17.859 -37.863 -9.856 1.00 19.12 133 PRO C N 1
ATOM 5171 C CA . PRO C 1 133 ? -17.508 -36.534 -10.363 1.00 19.23 133 PRO C CA 1
ATOM 5172 C C . PRO C 1 133 ? -15.983 -36.387 -10.390 1.00 22.35 133 PRO C C 1
ATOM 5173 O O . PRO C 1 133 ? -15.281 -36.964 -9.550 1.00 22.00 133 PRO C O 1
ATOM 5177 N N . GLU C 1 134 ? -15.482 -35.607 -11.344 1.00 22.58 134 GLU C N 1
ATOM 5178 C CA . GLU C 1 134 ? -14.046 -35.372 -11.465 1.00 24.27 134 GLU C CA 1
ATOM 5179 C C . GLU C 1 134 ? -13.833 -33.892 -11.757 1.00 23.74 134 GLU C C 1
ATOM 5180 O O . GLU C 1 134 ? -14.271 -33.393 -12.799 1.00 22.44 134 GLU C O 1
ATOM 5186 N N . ILE C 1 135 ? -13.165 -33.198 -10.840 1.00 23.76 135 ILE C N 1
ATOM 5187 C CA . ILE C 1 135 ? -12.875 -31.761 -10.996 1.00 24.54 135 ILE C CA 1
ATOM 5188 C C . ILE C 1 135 ? -11.862 -31.599 -12.131 1.00 26.31 135 ILE C C 1
ATOM 5189 O O . ILE C 1 135 ? -10.873 -32.342 -12.206 1.00 25.88 135 ILE C O 1
ATOM 5194 N N . GLN C 1 136 ? -12.116 -30.627 -13.005 1.00 26.61 136 GLN C N 1
ATOM 5195 C CA . GLN C 1 136 ? -11.268 -30.377 -14.183 1.00 30.63 136 GLN C CA 1
ATOM 5196 C C . GLN C 1 136 ? -10.320 -29.203 -13.929 1.00 32.11 136 GLN C C 1
ATOM 5197 O O . GLN C 1 136 ? -10.433 -28.493 -12.927 1.00 31.06 136 GLN C O 1
ATOM 5203 N N . ASP C 1 137 ? -9.408 -28.999 -14.874 1.00 34.94 137 ASP C N 1
ATOM 5204 C CA . ASP C 1 137 ? -8.393 -27.924 -14.797 1.00 39.32 137 ASP C CA 1
ATOM 5205 C C . ASP C 1 137 ? -9.013 -26.528 -14.702 1.00 39.84 137 ASP C C 1
ATOM 5206 O O . ASP C 1 137 ? -8.465 -25.652 -14.019 1.00 40.36 137 ASP C O 1
ATOM 5211 N N . ASP C 1 138 ? -10.129 -26.303 -15.390 1.00 38.72 138 ASP C N 1
ATOM 5212 C CA . ASP C 1 138 ? -10.758 -24.973 -15.370 1.00 38.46 138 ASP C CA 1
ATOM 5213 C C . ASP C 1 138 ? -11.739 -24.833 -14.205 1.00 37.88 138 ASP C C 1
ATOM 5214 O O . ASP C 1 138 ? -12.491 -23.860 -14.141 1.00 39.28 138 ASP C O 1
ATOM 5219 N N . GLY C 1 139 ? -11.731 -25.782 -13.273 1.00 35.96 139 GLY C N 1
ATOM 5220 C CA . GLY C 1 139 ? -12.645 -25.685 -12.150 1.00 33.55 139 GLY C CA 1
ATOM 5221 C C . GLY C 1 139 ? -14.007 -26.310 -12.418 1.00 31.24 139 GLY C C 1
ATOM 5222 O O . GLY C 1 139 ? -14.841 -26.386 -11.514 1.00 30.95 139 GLY C O 1
ATOM 5223 N N . GLN C 1 140 ? -14.240 -26.736 -13.658 1.00 28.92 140 GLN C N 1
ATOM 5224 C CA . GLN C 1 140 ? -15.502 -27.377 -14.020 1.00 26.64 140 GLN C CA 1
ATOM 5225 C C . GLN C 1 140 ? -15.459 -28.810 -13.526 1.00 24.55 140 GLN C C 1
ATOM 5226 O O . GLN C 1 140 ? -14.398 -29.306 -13.146 1.00 23.98 140 GLN C O 1
ATOM 5232 N N . VAL C 1 141 ? -16.607 -29.483 -13.541 1.00 21.12 141 VAL C N 1
ATOM 5233 C CA . VAL C 1 141 ? -16.673 -30.854 -13.053 1.00 19.04 141 VAL C CA 1
ATOM 5234 C C . VAL C 1 141 ? -17.288 -31.735 -14.133 1.00 20.37 141 VAL C C 1
ATOM 5235 O O . VAL C 1 141 ? -18.334 -31.400 -14.708 1.00 20.07 141 VAL C O 1
ATOM 5239 N N . LYS C 1 142 ? -16.608 -32.836 -14.441 1.00 20.64 142 LYS C N 1
ATOM 5240 C CA . LYS C 1 142 ? -17.107 -33.806 -15.428 1.00 21.67 142 LYS C CA 1
ATOM 5241 C C . LYS C 1 142 ? -17.568 -35.000 -14.600 1.00 22.47 142 LYS C C 1
ATOM 5242 O O . LYS C 1 142 ? -16.794 -35.576 -13.824 1.00 22.28 142 LYS C O 1
ATOM 5248 N N . VAL C 1 143 ? -18.829 -35.378 -14.767 1.00 21.20 143 VAL C N 1
ATOM 5249 C CA . VAL C 1 143 ? -19.394 -36.431 -13.933 1.00 20.00 143 VAL C CA 1
ATOM 5250 C C . VAL C 1 143 ? -19.849 -37.654 -14.712 1.00 21.13 143 VAL C C 1
ATOM 5251 O O . VAL C 1 143 ? -20.565 -37.534 -15.707 1.00 18.82 143 VAL C O 1
ATOM 5255 N N . ASP C 1 144 ? -19.446 -38.824 -14.213 1.00 21.16 144 ASP C N 1
ATOM 5256 C CA . ASP C 1 144 ? -19.885 -40.117 -14.749 1.00 22.39 144 ASP C CA 1
ATOM 5257 C C . ASP C 1 144 ? -21.245 -40.288 -14.064 1.00 21.40 144 ASP C C 1
ATOM 5258 O O . ASP C 1 144 ? -21.307 -40.611 -12.875 1.00 22.69 144 ASP C O 1
ATOM 5263 N N . MET C 1 145 ? -22.320 -40.030 -14.804 1.00 21.92 145 MET C N 1
ATOM 5264 C CA . MET C 1 145 ? -23.697 -40.071 -14.262 1.00 22.59 145 MET C CA 1
ATOM 5265 C C . MET C 1 145 ? -24.299 -41.480 -14.269 1.00 22.86 145 MET C C 1
ATOM 5266 O O . MET C 1 145 ? -25.479 -41.644 -13.967 1.00 21.80 145 MET C O 1
ATOM 5271 N N . GLY C 1 146 ? -23.504 -42.495 -14.588 1.00 23.60 146 GLY C N 1
ATOM 5272 C CA . GLY C 1 146 ? -24.048 -43.840 -14.601 1.00 22.56 146 GLY C CA 1
ATOM 5273 C C . GLY C 1 146 ? -24.743 -44.141 -15.917 1.00 23.12 146 GLY C C 1
ATOM 5274 O O . GLY C 1 146 ? -24.563 -43.416 -16.899 1.00 23.57 146 GLY C O 1
ATOM 5275 N N . THR C 1 147 ? -25.535 -45.211 -15.951 1.00 21.74 147 THR C N 1
ATOM 5276 C CA . THR C 1 147 ? -26.225 -45.593 -17.182 1.00 20.97 147 THR C CA 1
ATOM 5277 C C . THR C 1 147 ? -27.702 -45.241 -17.042 1.00 20.40 147 THR C C 1
ATOM 5278 O O . THR C 1 147 ? -28.265 -45.315 -15.945 1.00 22.73 147 THR C O 1
ATOM 5282 N N . PRO C 1 148 ? -28.355 -44.868 -18.151 1.00 19.49 148 PRO C N 1
ATOM 5283 C CA . PRO C 1 148 ? -29.787 -44.523 -18.067 1.00 21.32 148 PRO C CA 1
ATOM 5284 C C . PRO C 1 148 ? -30.667 -45.758 -17.919 1.00 21.67 148 PRO C C 1
ATOM 5285 O O . PRO C 1 148 ? -30.312 -46.835 -18.371 1.00 22.92 148 PRO C O 1
ATOM 5289 N N . ILE C 1 149 ? -31.807 -45.594 -17.258 1.00 23.35 149 ILE C N 1
ATOM 5290 C CA . ILE C 1 149 ? -32.771 -46.674 -17.073 1.00 22.93 149 ILE C CA 1
ATOM 5291 C C . ILE C 1 149 ? -33.912 -46.366 -18.037 1.00 23.98 149 ILE C C 1
ATOM 5292 O O . ILE C 1 149 ? -34.530 -45.306 -17.950 1.00 20.84 149 ILE C O 1
ATOM 5297 N N . LEU C 1 150 ? -34.183 -47.288 -18.962 1.00 23.58 150 LEU C N 1
ATOM 5298 C CA . LEU C 1 150 ? -35.213 -47.052 -19.976 1.00 23.74 150 LEU C CA 1
ATOM 5299 C C . LEU C 1 150 ? -36.428 -47.972 -19.825 1.00 24.23 150 LEU C C 1
ATOM 5300 O O . LEU C 1 150 ? -37.458 -47.711 -20.438 1.00 24.55 150 LEU C O 1
ATOM 5305 N N . LYS C 1 151 ? -36.338 -49.036 -19.032 1.00 24.57 151 LYS C N 1
ATOM 5306 C CA . LYS C 1 151 ? -37.508 -49.919 -18.870 1.00 24.65 151 LYS C CA 1
ATOM 5307 C C . LYS C 1 151 ? -38.662 -49.125 -18.238 1.00 24.69 151 LYS C C 1
ATOM 5308 O O . LYS C 1 151 ? -38.576 -48.649 -17.104 1.00 22.95 151 LYS C O 1
ATOM 5314 N N . ALA C 1 152 ? -39.756 -49.028 -18.988 1.00 24.33 152 ALA C N 1
ATOM 5315 C CA . ALA C 1 152 ? -40.946 -48.258 -18.610 1.00 24.04 152 ALA C CA 1
ATOM 5316 C C . ALA C 1 152 ? -41.344 -48.344 -17.136 1.00 24.82 152 ALA C C 1
ATOM 5317 O O . ALA C 1 152 ? -41.370 -47.321 -16.458 1.00 21.19 152 ALA C O 1
ATOM 5319 N N . GLN C 1 153 ? -41.642 -49.534 -16.615 1.00 24.05 153 GLN C N 1
ATOM 5320 C CA . GLN C 1 153 ? -42.105 -49.578 -15.229 1.00 26.04 153 GLN C CA 1
ATOM 5321 C C . GLN C 1 153 ? -41.012 -49.243 -14.215 1.00 24.87 153 GLN C C 1
ATOM 5322 O O . GLN C 1 153 ? -41.318 -49.022 -13.050 1.00 25.25 153 GLN C O 1
ATOM 5328 N N . ASP C 1 154 ? -39.752 -49.180 -14.631 1.00 23.20 154 ASP C N 1
ATOM 5329 C CA . ASP C 1 154 ? -38.691 -48.837 -13.666 1.00 23.63 154 ASP C CA 1
ATOM 5330 C C . ASP C 1 154 ? -38.406 -47.335 -13.694 1.00 22.46 154 ASP C C 1
ATOM 5331 O O . ASP C 1 154 ? -37.700 -46.834 -12.824 1.00 23.60 154 ASP C O 1
ATOM 5336 N N . VAL C 1 155 ? -38.934 -46.616 -14.681 1.00 21.18 155 VAL C N 1
ATOM 5337 C CA . VAL C 1 155 ? -38.683 -45.161 -14.764 1.00 20.61 155 VAL C CA 1
ATOM 5338 C C . VAL C 1 155 ? -39.039 -44.407 -13.460 1.00 19.35 155 VAL C C 1
ATOM 5339 O O . VAL C 1 155 ? -38.227 -43.628 -12.960 1.00 22.08 155 VAL C O 1
ATOM 5343 N N . PRO C 1 156 ? -40.257 -44.582 -12.907 1.00 18.74 156 PRO C N 1
ATOM 5344 C CA . PRO C 1 156 ? -41.383 -45.402 -13.334 1.00 17.89 156 PRO C CA 1
ATOM 5345 C C . PRO C 1 156 ? -42.430 -44.572 -14.082 1.00 19.48 156 PRO C C 1
ATOM 5346 O O . PRO C 1 156 ? -42.609 -43.372 -13.811 1.00 17.80 156 PRO C O 1
ATOM 5350 N N . THR C 1 157 ? -43.095 -45.211 -15.035 1.00 18.95 157 THR C N 1
ATOM 5351 C CA . THR C 1 157 ? -44.205 -44.579 -15.756 1.00 21.14 157 THR C CA 1
ATOM 5352 C C . THR C 1 157 ? -45.214 -45.681 -16.018 1.00 20.46 157 THR C C 1
ATOM 5353 O O . THR C 1 157 ? -44.831 -46.837 -16.108 1.00 19.78 157 THR C O 1
ATOM 5357 N N . LYS C 1 158 ? -46.493 -45.323 -16.108 1.00 20.96 158 LYS C N 1
ATOM 5358 C CA . LYS C 1 158 ? -47.534 -46.309 -16.383 1.00 21.69 158 LYS C CA 1
ATOM 5359 C C . LYS C 1 158 ? -47.735 -46.376 -17.900 1.00 22.56 158 LYS C C 1
ATOM 5360 O O . LYS C 1 158 ? -48.536 -47.179 -18.378 1.00 20.93 158 LYS C O 1
ATOM 5366 N N . LEU C 1 159 ? -47.015 -45.538 -18.656 1.00 20.38 159 LEU C N 1
ATOM 5367 C CA . LEU C 1 159 ? -47.120 -45.577 -20.127 1.00 21.37 159 LEU C CA 1
ATOM 5368 C C . LEU C 1 159 ? -46.512 -46.909 -20.593 1.00 23.94 159 LEU C C 1
ATOM 5369 O O . LEU C 1 159 ? -45.509 -47.367 -20.031 1.00 22.15 159 LEU C O 1
ATOM 5374 N N . SER C 1 160 ? -47.109 -47.520 -21.618 1.00 25.22 160 SER C N 1
ATOM 5375 C CA . SER C 1 160 ? -46.619 -48.820 -22.163 1.00 26.10 160 SER C CA 1
ATOM 5376 C C . SER C 1 160 ? -45.409 -48.601 -23.054 1.00 26.55 160 SER C C 1
ATOM 5377 O O . SER C 1 160 ? -45.386 -47.677 -23.856 1.00 25.15 160 SER C O 1
ATOM 5380 N N . GLY C 1 161 ? -44.410 -49.468 -22.931 1.00 27.15 161 GLY C N 1
ATOM 5381 C CA . GLY C 1 161 ? -43.244 -49.338 -23.785 1.00 28.42 161 GLY C CA 1
ATOM 5382 C C . GLY C 1 161 ? -43.698 -49.510 -25.228 1.00 29.17 161 GLY C C 1
ATOM 5383 O O . GLY C 1 161 ? -44.545 -50.362 -25.516 1.00 28.82 161 GLY C O 1
ATOM 5384 N N . ASN C 1 162 ? -43.166 -48.708 -26.139 1.00 28.59 162 ASN C N 1
ATOM 5385 C CA . ASN C 1 162 ? -43.567 -48.825 -27.533 1.00 29.41 162 ASN C CA 1
ATOM 5386 C C . ASN C 1 162 ? -42.342 -49.055 -28.398 1.00 30.90 162 ASN C C 1
ATOM 5387 O O . ASN C 1 162 ? -42.437 -49.123 -29.619 1.00 31.83 162 ASN C O 1
ATOM 5392 N N . LYS C 1 163 ? -41.179 -49.155 -27.770 1.00 32.25 163 LYS C N 1
ATOM 5393 C CA . LYS C 1 163 ? -39.948 -49.419 -28.513 1.00 33.17 163 LYS C CA 1
ATOM 5394 C C . LYS C 1 163 ? -39.109 -50.288 -27.596 1.00 34.16 163 LYS C C 1
ATOM 5395 O O . LYS C 1 163 ? -38.271 -49.807 -26.808 1.00 32.02 163 LYS C O 1
ATOM 5401 N N . GLY C 1 164 ? -39.342 -51.588 -27.706 1.00 33.35 164 GLY C N 1
ATOM 5402 C CA . GLY C 1 164 ? -38.660 -52.498 -26.819 1.00 34.05 164 GLY C CA 1
ATOM 5403 C C . GLY C 1 164 ? -39.418 -52.285 -25.520 1.00 33.04 164 GLY C C 1
ATOM 5404 O O . GLY C 1 164 ? -40.642 -52.182 -25.525 1.00 33.19 164 GLY C O 1
ATOM 5405 N N . GLU C 1 165 ? -38.706 -52.175 -24.410 1.00 32.80 165 GLU C N 1
ATOM 5406 C CA . GLU C 1 165 ? -39.361 -51.973 -23.111 1.00 32.78 165 GLU C CA 1
ATOM 5407 C C . GLU C 1 165 ? -39.424 -50.471 -22.771 1.00 29.04 165 GLU C C 1
ATOM 5408 O O . GLU C 1 165 ? -39.928 -50.078 -21.719 1.00 27.58 165 GLU C O 1
ATOM 5414 N N . ALA C 1 166 ? -38.955 -49.644 -23.694 1.00 26.81 166 ALA C N 1
ATOM 5415 C CA . ALA C 1 166 ? -38.875 -48.197 -23.478 1.00 25.82 166 ALA C CA 1
ATOM 5416 C C . ALA C 1 166 ? -40.074 -47.441 -24.051 1.00 25.61 166 ALA C C 1
ATOM 5417 O O . ALA C 1 166 ? -40.734 -47.896 -24.993 1.00 24.49 166 ALA C O 1
ATOM 5419 N N . VAL C 1 167 ? -40.333 -46.271 -23.466 1.00 22.45 167 VAL C N 1
ATOM 5420 C CA . VAL C 1 167 ? -41.407 -45.383 -23.914 1.00 20.68 167 VAL C CA 1
ATOM 5421 C C . VAL C 1 167 ? -40.701 -44.305 -24.724 1.00 20.44 167 VAL C C 1
ATOM 5422 O O . VAL C 1 167 ? -40.003 -43.456 -24.163 1.00 18.99 167 VAL C O 1
ATOM 5426 N N . VAL C 1 168 ? -40.869 -44.347 -26.042 1.00 19.49 168 VAL C N 1
ATOM 5427 C CA . VAL C 1 168 ? -40.191 -43.408 -26.931 1.00 19.64 168 VAL C CA 1
ATOM 5428 C C . VAL C 1 168 ? -41.207 -42.740 -27.862 1.00 21.32 168 VAL C C 1
ATOM 5429 O O . VAL C 1 168 ? -41.905 -43.406 -28.635 1.00 19.18 168 VAL C O 1
ATOM 5433 N N . GLU C 1 169 ? -41.271 -41.412 -27.779 1.00 20.02 169 GLU C N 1
ATOM 5434 C CA . GLU C 1 169 ? -42.183 -40.612 -28.603 1.00 21.07 169 GLU C CA 1
ATOM 5435 C C . GLU C 1 169 ? -43.584 -41.261 -28.561 1.00 20.44 169 GLU C C 1
ATOM 5436 O O . GLU C 1 169 ? -44.195 -41.518 -29.591 1.00 19.13 169 GLU C O 1
ATOM 5442 N N . ALA C 1 170 ? -44.082 -41.489 -27.350 1.00 19.20 170 ALA C N 1
ATOM 5443 C CA . ALA C 1 170 ? -45.391 -42.132 -27.118 1.00 18.86 170 ALA C CA 1
ATOM 5444 C C . ALA C 1 170 ? -46.400 -41.059 -26.714 1.00 19.65 170 ALA C C 1
ATOM 5445 O O . ALA C 1 170 ? -46.036 -40.021 -26.151 1.00 16.67 170 ALA C O 1
ATOM 5447 N N . GLU C 1 171 ? -47.671 -41.333 -26.982 1.00 18.64 171 GLU C N 1
ATOM 5448 C CA . GLU C 1 171 ? -48.740 -40.385 -26.696 1.00 18.32 171 GLU C CA 1
ATOM 5449 C C . GLU C 1 171 ? -49.035 -40.297 -25.200 1.00 17.21 171 GLU C C 1
ATOM 5450 O O . GLU C 1 171 ? -49.185 -41.308 -24.520 1.00 16.99 171 GLU C O 1
ATOM 5456 N N . LEU C 1 172 ? -49.117 -39.069 -24.702 1.00 16.38 172 LEU C N 1
ATOM 5457 C CA . LEU C 1 172 ? -49.433 -38.789 -23.279 1.00 16.37 172 LEU C CA 1
ATOM 5458 C C . LEU C 1 172 ? -50.545 -37.734 -23.354 1.00 14.04 172 LEU C C 1
ATOM 5459 O O . LEU C 1 172 ? -50.327 -36.667 -23.913 1.00 13.38 172 LEU C O 1
ATOM 5464 N N . VAL C 1 173 ? -51.725 -38.012 -22.809 1.00 15.12 173 VAL C N 1
ATOM 5465 C CA . VAL C 1 173 ? -52.806 -37.031 -22.881 1.00 16.24 173 VAL C CA 1
ATOM 5466 C C . VAL C 1 173 ? -52.709 -36.147 -21.640 1.00 16.52 173 VAL C C 1
ATOM 5467 O O . VAL C 1 173 ? -52.946 -36.601 -20.524 1.00 16.52 173 VAL C O 1
ATOM 5471 N N . VAL C 1 174 ? -52.370 -34.886 -21.853 1.00 15.06 174 VAL C N 1
ATOM 5472 C CA . VAL C 1 174 ? -52.187 -33.933 -20.767 1.00 16.53 174 VAL C CA 1
ATOM 5473 C C . VAL C 1 174 ? -53.314 -32.931 -20.821 1.00 17.95 174 VAL C C 1
ATOM 5474 O O . VAL C 1 174 ? -53.406 -32.130 -21.753 1.00 16.26 174 VAL C O 1
ATOM 5478 N N . ASP C 1 175 ? -54.165 -32.977 -19.807 1.00 16.84 175 ASP C N 1
ATOM 5479 C CA . ASP C 1 175 ? -55.319 -32.091 -19.730 1.00 18.84 175 ASP C CA 1
ATOM 5480 C C . ASP C 1 175 ? -56.100 -32.110 -21.051 1.00 16.96 175 ASP C C 1
ATOM 5481 O O . ASP C 1 175 ? -56.470 -31.065 -21.572 1.00 17.00 175 ASP C O 1
ATOM 5486 N N . GLY C 1 176 ? -56.340 -33.302 -21.584 1.00 16.57 176 GLY C N 1
ATOM 5487 C CA . GLY C 1 176 ? -57.114 -33.438 -22.815 1.00 16.92 176 GLY C CA 1
ATOM 5488 C C . GLY C 1 176 ? -56.371 -33.209 -24.125 1.00 16.84 176 GLY C C 1
ATOM 5489 O O . GLY C 1 176 ? -56.958 -33.381 -25.196 1.00 16.02 176 GLY C O 1
ATOM 5490 N N . VAL C 1 177 ? -55.095 -32.832 -24.042 1.00 16.07 177 VAL C N 1
ATOM 5491 C CA . VAL C 1 177 ? -54.261 -32.532 -25.242 1.00 16.23 177 VAL C CA 1
ATOM 5492 C C . VAL C 1 177 ? -53.178 -33.607 -25.409 1.00 16.97 177 VAL C C 1
ATOM 5493 O O . VAL C 1 177 ? -52.465 -33.933 -24.457 1.00 15.29 177 VAL C O 1
ATOM 5497 N N . SER C 1 178 ? -53.038 -34.134 -26.629 1.00 16.98 178 SER C N 1
ATOM 5498 C CA . SER C 1 178 ? -52.068 -35.193 -26.887 1.00 17.62 178 SER C CA 1
ATOM 5499 C C . SER C 1 178 ? -50.659 -34.686 -27.143 1.00 17.09 178 SER C C 1
ATOM 5500 O O . SER C 1 178 ? -50.394 -33.986 -28.125 1.00 17.49 178 SER C O 1
ATOM 5503 N N . TRP C 1 179 ? -49.748 -35.085 -26.259 1.00 17.76 179 TRP C N 1
ATOM 5504 C CA . TRP C 1 179 ? -48.332 -34.754 -26.404 1.00 17.11 179 TRP C CA 1
ATOM 5505 C C . TRP C 1 179 ? -47.594 -36.067 -26.696 1.00 18.19 179 TRP C C 1
ATOM 5506 O O . TRP C 1 179 ? -48.088 -37.147 -26.366 1.00 18.94 179 TRP C O 1
ATOM 5517 N N . ASN C 1 180 ? -46.422 -35.992 -27.324 1.00 17.98 180 ASN C N 1
ATOM 5518 C CA . ASN C 1 180 ? -45.630 -37.215 -27.527 1.00 17.28 180 ASN C CA 1
ATOM 5519 C C . ASN C 1 180 ? -44.476 -37.080 -26.527 1.00 18.04 180 ASN C C 1
ATOM 5520 O O . ASN C 1 180 ? -43.888 -35.993 -26.393 1.00 16.00 180 ASN C O 1
ATOM 5525 N N . VAL C 1 181 ? -44.165 -38.149 -25.793 1.00 16.08 181 VAL C N 1
ATOM 5526 C CA . VAL C 1 181 ? -43.091 -38.039 -24.795 1.00 16.84 181 VAL C CA 1
ATOM 5527 C C . VAL C 1 181 ? -42.200 -39.272 -24.810 1.00 17.64 181 VAL C C 1
ATOM 5528 O O . VAL C 1 181 ? -42.589 -40.334 -25.294 1.00 15.98 181 VAL C O 1
ATOM 5532 N N . THR C 1 182 ? -40.990 -39.099 -24.280 1.00 18.74 182 THR C N 1
ATOM 5533 C CA . THR C 1 182 ? -40.022 -40.188 -24.129 1.00 17.55 182 THR C CA 1
ATOM 5534 C C . THR C 1 182 ? -39.665 -40.207 -22.645 1.00 19.74 182 THR C C 1
ATOM 5535 O O . THR C 1 182 ? -39.403 -39.161 -22.045 1.00 17.98 182 THR C O 1
ATOM 5539 N N . CYS C 1 183 ? -39.654 -41.390 -22.042 1.00 18.30 183 CYS C N 1
ATOM 5540 C CA . CYS C 1 183 ? -39.371 -41.481 -20.614 1.00 19.92 183 CYS C CA 1
ATOM 5541 C C . CYS C 1 183 ? -38.018 -42.132 -20.345 1.00 20.82 183 CYS C C 1
ATOM 5542 O O . CYS C 1 183 ? -37.676 -43.159 -20.930 1.00 20.16 183 CYS C O 1
ATOM 5545 N N . VAL C 1 184 ? -37.239 -41.516 -19.466 1.00 20.65 184 VAL C N 1
ATOM 5546 C CA . VAL C 1 184 ? -35.954 -42.102 -19.090 1.00 20.06 184 VAL C CA 1
ATOM 5547 C C . VAL C 1 184 ? -35.659 -41.732 -17.645 1.00 20.37 184 VAL C C 1
ATOM 5548 O O . VAL C 1 184 ? -36.098 -40.697 -17.148 1.00 18.94 184 VAL C O 1
ATOM 5552 N N . SER C 1 185 ? -34.965 -42.628 -16.958 1.00 19.23 185 SER C N 1
ATOM 5553 C CA . SER C 1 185 ? -34.618 -42.399 -15.574 1.00 19.79 185 SER C CA 1
ATOM 5554 C C . SER C 1 185 ? -33.095 -42.332 -15.429 1.00 19.90 185 SER C C 1
ATOM 5555 O O . SER C 1 185 ? -32.349 -43.091 -16.069 1.00 19.25 185 SER C O 1
ATOM 5558 N N . MET C 1 186 ? -32.654 -41.396 -14.596 1.00 19.53 186 MET C N 1
ATOM 5559 C CA . MET C 1 186 ? -31.231 -41.224 -14.251 1.00 19.66 186 MET C CA 1
ATOM 5560 C C . MET C 1 186 ? -31.222 -41.475 -12.746 1.00 21.87 186 MET C C 1
ATOM 5561 O O . MET C 1 186 ? -30.452 -40.869 -12.002 1.00 22.48 186 MET C O 1
ATOM 5566 N N . GLY C 1 187 ? -32.097 -42.382 -12.312 1.00 20.22 187 GLY C N 1
ATOM 5567 C CA . GLY C 1 187 ? -32.271 -42.644 -10.892 1.00 18.40 187 GLY C CA 1
ATOM 5568 C C . GLY C 1 187 ? -33.609 -41.964 -10.606 1.00 18.85 187 GLY C C 1
ATOM 5569 O O . GLY C 1 187 ? -34.514 -42.539 -9.991 1.00 18.02 187 GLY C O 1
ATOM 5570 N N . ASN C 1 188 ? -33.731 -40.716 -11.063 1.00 17.78 188 ASN C N 1
ATOM 5571 C CA . ASN C 1 188 ? -34.981 -39.972 -10.915 1.00 17.18 188 ASN C CA 1
ATOM 5572 C C . ASN C 1 188 ? -35.700 -40.026 -12.280 1.00 16.60 188 ASN C C 1
ATOM 5573 O O . ASN C 1 188 ? -35.074 -40.266 -13.314 1.00 17.14 188 ASN C O 1
ATOM 5578 N N . PRO C 1 189 ? -37.030 -39.843 -12.291 1.00 16.97 189 PRO C N 1
ATOM 5579 C CA . PRO C 1 189 ? -37.830 -39.887 -13.521 1.00 15.74 189 PRO C CA 1
ATOM 5580 C C . PRO C 1 189 ? -37.857 -38.623 -14.360 1.00 15.06 189 PRO C C 1
ATOM 5581 O O . PRO C 1 189 ? -37.964 -37.506 -13.838 1.00 15.00 189 PRO C O 1
ATOM 5585 N N . HIS C 1 190 ? -37.777 -38.820 -15.667 1.00 14.19 190 HIS C N 1
ATOM 5586 C CA . HIS C 1 190 ? -37.800 -37.716 -16.615 1.00 16.87 190 HIS C CA 1
ATOM 5587 C C . HIS C 1 190 ? -38.771 -38.022 -17.753 1.00 16.83 190 HIS C C 1
ATOM 5588 O O . HIS C 1 190 ? -38.834 -39.145 -18.261 1.00 18.23 190 HIS C O 1
ATOM 5595 N N . CYS C 1 191 ? -39.528 -37.001 -18.137 1.00 16.92 191 CYS C N 1
ATOM 5596 C CA . CYS C 1 191 ? -40.496 -37.103 -19.226 1.00 16.46 191 CYS C CA 1
ATOM 5597 C C . CYS C 1 191 ? -40.035 -36.011 -20.204 1.00 17.28 191 CYS C C 1
ATOM 5598 O O . CYS C 1 191 ? -40.110 -34.827 -19.896 1.00 16.00 191 CYS C O 1
ATOM 5601 N N . ILE C 1 192 ? -39.535 -36.420 -21.366 1.00 15.74 192 ILE C N 1
ATOM 5602 C CA . ILE C 1 192 ? -38.978 -35.466 -22.336 1.00 16.68 192 ILE C CA 1
ATOM 5603 C C . ILE C 1 192 ? -39.917 -35.314 -23.532 1.00 16.43 192 ILE C C 1
ATOM 5604 O O . ILE C 1 192 ? -40.403 -36.316 -24.078 1.00 15.13 192 ILE C O 1
ATOM 5609 N N . THR C 1 193 ? -40.178 -34.072 -23.943 1.00 14.60 193 THR C N 1
ATOM 5610 C CA . THR C 1 193 ? -41.040 -33.875 -25.097 1.00 16.45 193 THR C CA 1
ATOM 5611 C C . THR C 1 193 ? -40.421 -32.873 -26.064 1.00 17.25 193 THR C C 1
ATOM 5612 O O . THR C 1 193 ? -39.800 -31.887 -25.660 1.00 17.82 193 THR C O 1
ATOM 5616 N N . PHE C 1 194 ? -40.581 -33.160 -27.354 1.00 17.90 194 PHE C N 1
ATOM 5617 C CA . PHE C 1 194 ? -40.098 -32.287 -28.401 1.00 18.98 194 PHE C CA 1
ATOM 5618 C C . PHE C 1 194 ? -41.319 -31.658 -29.060 1.00 19.96 194 PHE C C 1
ATOM 5619 O O . PHE C 1 194 ? -41.202 -31.028 -30.107 1.00 20.30 194 PHE C O 1
ATOM 5627 N N . GLY C 1 195 ? -42.486 -31.824 -28.432 1.00 19.35 195 GLY C N 1
ATOM 5628 C CA . GLY C 1 195 ? -43.700 -31.231 -28.970 1.00 19.09 195 GLY C CA 1
ATOM 5629 C C . GLY C 1 195 ? -44.948 -32.080 -28.857 1.00 18.48 195 GLY C C 1
ATOM 5630 O O . GLY C 1 195 ? -44.892 -33.251 -28.449 1.00 17.58 195 GLY C O 1
ATOM 5631 N N . LYS C 1 196 ? -46.081 -31.492 -29.234 1.00 16.81 196 LYS C N 1
ATOM 5632 C CA . LYS C 1 196 ? -47.366 -32.201 -29.180 1.00 18.00 196 LYS C CA 1
ATOM 5633 C C . LYS C 1 196 ? -47.444 -33.253 -30.287 1.00 17.15 196 LYS C C 1
ATOM 5634 O O . LYS C 1 196 ? -46.766 -33.154 -31.303 1.00 17.25 196 LYS C O 1
ATOM 5640 N N . LYS C 1 197 ? -48.285 -34.264 -30.082 1.00 16.38 197 LYS C N 1
ATOM 5641 C CA . LYS C 1 197 ? -48.465 -35.318 -31.079 1.00 17.37 197 LYS C CA 1
ATOM 5642 C C . LYS C 1 197 ? -49.017 -34.655 -32.338 1.00 16.68 197 LYS C C 1
ATOM 5643 O O . LYS C 1 197 ? -50.013 -33.935 -32.263 1.00 16.95 197 LYS C O 1
ATOM 5649 N N . GLY C 1 198 ? -48.375 -34.905 -33.481 1.00 17.12 198 GLY C N 1
ATOM 5650 C CA . GLY C 1 198 ? -48.802 -34.299 -34.725 1.00 17.37 198 GLY C CA 1
ATOM 5651 C C . GLY C 1 198 ? -48.612 -32.792 -34.758 1.00 18.75 198 GLY C C 1
ATOM 5652 O O . GLY C 1 198 ? -49.258 -32.103 -35.545 1.00 19.51 198 GLY C O 1
ATOM 5653 N N . GLY C 1 199 ? -47.720 -32.275 -33.916 1.00 19.71 199 GLY C N 1
ATOM 5654 C CA . GLY C 1 199 ? -47.477 -30.840 -33.867 1.00 18.62 199 GLY C CA 1
ATOM 5655 C C . GLY C 1 199 ? -46.095 -30.426 -34.350 1.00 20.74 199 GLY C C 1
ATOM 5656 O O . GLY C 1 199 ? -45.225 -31.274 -34.559 1.00 21.03 199 GLY C O 1
ATOM 5657 N N . PRO C 1 200 ? -45.865 -29.125 -34.549 1.00 21.19 200 PRO C N 1
ATOM 5658 C CA . PRO C 1 200 ? -44.576 -28.598 -35.009 1.00 23.24 200 PRO C CA 1
ATOM 5659 C C . PRO C 1 200 ? -43.531 -28.622 -33.882 1.00 23.84 200 PRO C C 1
ATOM 5660 O O . PRO C 1 200 ? -43.851 -28.956 -32.744 1.00 24.47 200 PRO C O 1
ATOM 5664 N N . ASN C 1 201 ? -42.295 -28.259 -34.209 1.00 23.62 201 ASN C N 1
ATOM 5665 C CA . ASN C 1 201 ? -41.219 -28.190 -33.223 1.00 23.43 201 ASN C CA 1
ATOM 5666 C C . ASN C 1 201 ? -41.572 -27.104 -32.220 1.00 23.68 201 ASN C C 1
ATOM 5667 O O . ASN C 1 201 ? -42.352 -26.196 -32.508 1.00 22.09 201 ASN C O 1
ATOM 5672 N N . LEU C 1 202 ? -40.982 -27.187 -31.038 1.00 23.05 202 LEU C N 1
ATOM 5673 C CA . LEU C 1 202 ? -41.274 -26.214 -30.002 1.00 22.59 202 LEU C CA 1
ATOM 5674 C C . LEU C 1 202 ? -40.295 -25.047 -30.026 1.00 22.85 202 LEU C C 1
ATOM 5675 O O . LEU C 1 202 ? -39.144 -25.183 -30.442 1.00 22.88 202 LEU C O 1
ATOM 5680 N N . LYS C 1 203 ? -40.796 -23.906 -29.565 1.00 24.24 203 LYS C N 1
ATOM 5681 C CA . LYS C 1 203 ? -40.011 -22.679 -29.304 1.00 24.63 203 LYS C CA 1
ATOM 5682 C C . LYS C 1 203 ? -40.186 -22.674 -27.784 1.00 22.42 203 LYS C C 1
ATOM 5683 O O . LYS C 1 203 ? -41.159 -22.117 -27.272 1.00 21.51 203 LYS C O 1
ATOM 5689 N N . VAL C 1 204 ? -39.276 -23.333 -27.069 1.00 21.91 204 VAL C N 1
ATOM 5690 C CA . VAL C 1 204 ? -39.450 -23.495 -25.617 1.00 21.27 204 VAL C CA 1
ATOM 5691 C C . VAL C 1 204 ? -39.687 -22.202 -24.858 1.00 21.65 204 VAL C C 1
ATOM 5692 O O . VAL C 1 204 ? -40.448 -22.204 -23.891 1.00 21.06 204 VAL C O 1
ATOM 5696 N N . ASP C 1 205 ? -39.090 -21.093 -25.284 1.00 21.61 205 ASP C N 1
ATOM 5697 C CA . ASP C 1 205 ? -39.293 -19.861 -24.537 1.00 24.02 205 ASP C CA 1
ATOM 5698 C C . ASP C 1 205 ? -40.741 -19.378 -24.625 1.00 24.39 205 ASP C C 1
ATOM 5699 O O . ASP C 1 205 ? -41.156 -18.564 -23.817 1.00 25.19 205 ASP C O 1
ATOM 5704 N N . ASP C 1 206 ? -41.518 -19.878 -25.581 1.00 25.24 206 ASP C N 1
ATOM 5705 C CA . ASP C 1 206 ? -42.917 -19.451 -25.697 1.00 26.25 206 ASP C CA 1
ATOM 5706 C C . ASP C 1 206 ? -43.829 -20.238 -24.739 1.00 26.05 206 ASP C C 1
ATOM 5707 O O . ASP C 1 206 ? -44.980 -19.855 -24.535 1.00 25.51 206 ASP C O 1
ATOM 5712 N N . LEU C 1 207 ? -43.336 -21.326 -24.153 1.00 23.16 207 LEU C N 1
ATOM 5713 C CA . LEU C 1 207 ? -44.176 -22.132 -23.243 1.00 22.88 207 LEU C CA 1
ATOM 5714 C C . LEU C 1 207 ? -44.446 -21.383 -21.942 1.00 22.71 207 LEU C C 1
ATOM 5715 O O . LEU C 1 207 ? -43.635 -20.578 -21.492 1.00 22.29 207 LEU C O 1
ATOM 5720 N N . ASN C 1 208 ? -45.601 -21.668 -21.341 1.00 22.18 208 ASN C N 1
ATOM 5721 C CA . ASN C 1 208 ? -45.987 -21.076 -20.047 1.00 23.22 208 ASN C CA 1
ATOM 5722 C C . ASN C 1 208 ? -45.775 -22.225 -19.060 1.00 21.79 208 ASN C C 1
ATOM 5723 O O . ASN C 1 208 ? -46.695 -22.998 -18.796 1.00 20.57 208 ASN C O 1
ATOM 5728 N N . LEU C 1 209 ? -44.558 -22.345 -18.529 1.00 21.68 209 LEU C N 1
ATOM 5729 C CA . LEU C 1 209 ? -44.227 -23.489 -17.633 1.00 22.06 209 LEU C CA 1
ATOM 5730 C C . LEU C 1 209 ? -45.090 -23.584 -16.389 1.00 22.16 209 LEU C C 1
ATOM 5731 O O . LEU C 1 209 ? -45.547 -24.678 -16.036 1.00 20.55 209 LEU C O 1
ATOM 5736 N N . PRO C 1 210 ? -45.313 -22.460 -15.685 1.00 22.53 210 PRO C N 1
ATOM 5737 C CA . PRO C 1 210 ? -46.141 -22.551 -14.476 1.00 22.55 210 PRO C CA 1
ATOM 5738 C C . PRO C 1 210 ? -47.522 -23.146 -14.742 1.00 22.20 210 PRO C C 1
ATOM 5739 O O . PRO C 1 210 ? -48.143 -23.721 -13.860 1.00 21.14 210 PRO C O 1
ATOM 5743 N N . GLU C 1 211 ? -47.977 -23.029 -15.981 1.00 22.68 211 GLU C N 1
ATOM 5744 C CA . GLU C 1 211 ? -49.285 -23.518 -16.364 1.00 23.47 211 GLU C CA 1
ATOM 5745 C C . GLU C 1 211 ? -49.223 -24.998 -16.783 1.00 21.92 211 GLU C C 1
ATOM 5746 O O . GLU C 1 211 ? -49.919 -25.848 -16.219 1.00 21.06 211 GLU C O 1
ATOM 5752 N N . ILE C 1 212 ? -48.377 -25.305 -17.759 1.00 20.94 212 ILE C N 1
ATOM 5753 C CA . ILE C 1 212 ? -48.293 -26.678 -18.302 1.00 21.21 212 ILE C CA 1
ATOM 5754 C C . ILE C 1 212 ? -47.444 -27.623 -17.421 1.00 20.13 212 ILE C C 1
ATOM 5755 O O . ILE C 1 212 ? -47.751 -28.815 -17.312 1.00 16.31 212 ILE C O 1
ATOM 5760 N N . GLY C 1 213 ? -46.390 -27.102 -16.796 1.00 18.63 213 GLY C N 1
ATOM 5761 C CA . GLY C 1 213 ? -45.523 -27.951 -15.984 1.00 19.18 213 GLY C CA 1
ATOM 5762 C C . GLY C 1 213 ? -46.196 -28.845 -14.954 1.00 19.29 213 GLY C C 1
ATOM 5763 O O . GLY C 1 213 ? -46.002 -30.078 -14.947 1.00 19.01 213 GLY C O 1
ATOM 5764 N N . PRO C 1 214 ? -47.006 -28.259 -14.060 1.00 19.65 214 PRO C N 1
ATOM 5765 C CA . PRO C 1 214 ? -47.684 -29.048 -13.031 1.00 18.32 214 PRO C CA 1
ATOM 5766 C C . PRO C 1 214 ? -48.542 -30.192 -13.580 1.00 19.04 214 PRO C C 1
ATOM 5767 O O . PRO C 1 214 ? -48.701 -31.225 -12.914 1.00 17.13 214 PRO C O 1
ATOM 5771 N N . LYS C 1 215 ? -49.067 -30.020 -14.796 1.00 18.09 215 LYS C N 1
ATOM 5772 C CA . LYS C 1 215 ? -49.939 -31.040 -15.418 1.00 17.99 215 LYS C CA 1
ATOM 5773 C C . LYS C 1 215 ? -49.134 -32.282 -15.772 1.00 17.35 215 LYS C C 1
ATOM 5774 O O . LYS C 1 215 ? -49.678 -33.400 -15.772 1.00 16.49 215 LYS C O 1
ATOM 5780 N N . PHE C 1 216 ? -47.852 -32.090 -16.092 1.00 17.12 216 PHE C N 1
ATOM 5781 C CA . PHE C 1 216 ? -46.965 -33.223 -16.403 1.00 17.37 216 PHE C CA 1
ATOM 5782 C C . PHE C 1 216 ? -46.428 -33.779 -15.075 1.00 16.81 216 PHE C C 1
ATOM 5783 O O . PHE C 1 216 ? -46.414 -34.989 -14.856 1.00 16.91 216 PHE C O 1
ATOM 5791 N N . GLU C 1 217 ? -45.951 -32.883 -14.212 1.00 16.19 217 GLU C N 1
ATOM 5792 C CA . GLU C 1 217 ? -45.352 -33.275 -12.919 1.00 16.86 217 GLU C CA 1
ATOM 5793 C C . GLU C 1 217 ? -46.234 -34.238 -12.131 1.00 18.29 217 GLU C C 1
ATOM 5794 O O . GLU C 1 217 ? -45.761 -35.271 -11.640 1.00 16.36 217 GLU C O 1
ATOM 5800 N N . HIS C 1 218 ? -47.512 -33.894 -12.006 1.00 18.19 218 HIS C N 1
ATOM 5801 C CA . HIS C 1 218 ? -48.447 -34.697 -11.221 1.00 19.64 218 HIS C CA 1
ATOM 5802 C C . HIS C 1 218 ? -49.299 -35.620 -12.088 1.00 19.75 218 HIS C C 1
ATOM 5803 O O . HIS C 1 218 ? -50.296 -36.138 -11.616 1.00 19.55 218 HIS C O 1
ATOM 5810 N N . HIS C 1 219 ? -48.909 -35.851 -13.332 1.00 18.62 219 HIS C N 1
ATOM 5811 C CA . HIS C 1 219 ? -49.732 -36.705 -14.202 1.00 19.04 219 HIS C CA 1
ATOM 5812 C C . HIS C 1 219 ? -49.894 -38.133 -13.625 1.00 20.71 219 HIS C C 1
ATOM 5813 O O . HIS C 1 219 ? -48.958 -38.725 -13.080 1.00 19.46 219 HIS C O 1
ATOM 5820 N N . GLU C 1 220 ? -51.094 -38.689 -13.801 1.00 19.91 220 GLU C N 1
ATOM 5821 C CA . GLU C 1 220 ? -51.456 -40.025 -13.323 1.00 20.91 220 GLU C CA 1
ATOM 5822 C C . GLU C 1 220 ? -50.547 -41.101 -13.925 1.00 21.80 220 GLU C C 1
ATOM 5823 O O . GLU C 1 220 ? -50.433 -42.197 -13.370 1.00 23.13 220 GLU C O 1
ATOM 5829 N N . MET C 1 221 ? -49.898 -40.821 -15.048 1.00 19.42 221 MET C N 1
ATOM 5830 C CA . MET C 1 221 ? -49.022 -41.817 -15.659 1.00 20.41 221 MET C CA 1
ATOM 5831 C C . MET C 1 221 ? -47.640 -41.843 -14.975 1.00 19.94 221 MET C C 1
ATOM 5832 O O . MET C 1 221 ? -46.801 -42.655 -15.332 1.00 19.56 221 MET C O 1
ATOM 5837 N N . PHE C 1 222 ? -47.402 -40.965 -14.006 1.00 18.73 222 PHE C N 1
ATOM 5838 C CA . PHE C 1 222 ? -46.107 -40.951 -13.301 1.00 19.28 222 PHE C CA 1
ATOM 5839 C C . PHE C 1 222 ? -46.368 -41.103 -11.797 1.00 19.07 222 PHE C C 1
ATOM 5840 O O . PHE C 1 222 ? -46.521 -40.127 -11.074 1.00 18.32 222 PHE C O 1
ATOM 5848 N N . PRO C 1 223 ? -46.386 -42.352 -11.312 1.00 19.31 223 PRO C N 1
ATOM 5849 C CA . PRO C 1 223 ? -46.636 -42.698 -9.902 1.00 20.94 223 PRO C CA 1
ATOM 5850 C C . PRO C 1 223 ? -45.785 -41.966 -8.872 1.00 21.22 223 PRO C C 1
ATOM 5851 O O . PRO C 1 223 ? -46.249 -41.713 -7.763 1.00 22.16 223 PRO C O 1
ATOM 5855 N N . ALA C 1 224 ? -44.546 -41.628 -9.230 1.00 19.81 224 ALA C N 1
ATOM 5856 C CA . ALA C 1 224 ? -43.657 -40.941 -8.286 1.00 19.69 224 ALA C CA 1
ATOM 5857 C C . ALA C 1 224 ? -43.471 -39.501 -8.734 1.00 19.05 224 ALA C C 1
ATOM 5858 O O . ALA C 1 224 ? -42.536 -38.830 -8.293 1.00 19.81 224 ALA C O 1
ATOM 5860 N N . ARG C 1 225 ? -44.383 -39.031 -9.586 1.00 18.44 225 ARG C N 1
ATOM 5861 C CA . ARG C 1 225 ? -44.315 -37.686 -10.198 1.00 16.67 225 ARG C CA 1
ATOM 5862 C C . ARG C 1 225 ? -43.152 -37.746 -11.189 1.00 16.45 225 ARG C C 1
ATOM 5863 O O . ARG C 1 225 ? -42.528 -38.794 -11.321 1.00 16.93 225 ARG C O 1
ATOM 5871 N N . THR C 1 226 ? -42.867 -36.657 -11.899 1.00 14.91 226 THR C N 1
ATOM 5872 C CA . THR C 1 226 ? -41.763 -36.685 -12.846 1.00 14.76 226 THR C CA 1
ATOM 5873 C C . THR C 1 226 ? -41.229 -35.279 -13.085 1.00 16.24 226 THR C C 1
ATOM 5874 O O . THR C 1 226 ? -41.898 -34.270 -12.799 1.00 15.07 226 THR C O 1
ATOM 5878 N N . ASN C 1 227 ? -39.992 -35.244 -13.574 1.00 14.42 227 ASN C N 1
ATOM 5879 C CA . ASN C 1 227 ? -39.352 -34.013 -14.008 1.00 15.44 227 ASN C CA 1
ATOM 5880 C C . ASN C 1 227 ? -39.737 -33.961 -15.488 1.00 14.90 227 ASN C C 1
ATOM 5881 O O . ASN C 1 227 ? -39.893 -35.013 -16.117 1.00 15.37 227 ASN C O 1
ATOM 5886 N N . THR C 1 228 ? -39.875 -32.770 -16.059 1.00 16.20 228 THR C N 1
ATOM 5887 C CA . THR C 1 228 ? -40.283 -32.687 -17.462 1.00 15.71 228 THR C CA 1
ATOM 5888 C C . THR C 1 228 ? -39.355 -31.737 -18.201 1.00 16.27 228 THR C C 1
ATOM 5889 O O . THR C 1 228 ? -39.094 -30.619 -17.744 1.00 14.35 228 THR C O 1
ATOM 5893 N N . GLU C 1 229 ? -38.847 -32.192 -19.347 1.00 14.60 229 GLU C N 1
ATOM 5894 C CA . GLU C 1 229 ? -37.948 -31.366 -20.131 1.00 16.02 229 GLU C CA 1
ATOM 5895 C C . GLU C 1 229 ? -38.592 -31.107 -21.489 1.00 15.66 229 GLU C C 1
ATOM 5896 O O . GLU C 1 229 ? -39.035 -32.036 -22.163 1.00 14.48 229 GLU C O 1
ATOM 5902 N N . PHE C 1 230 ? -38.679 -29.828 -21.848 1.00 14.93 230 PHE C N 1
ATOM 5903 C CA . PHE C 1 230 ? -39.246 -29.365 -23.129 1.00 15.40 230 PHE C CA 1
ATOM 5904 C C . PHE C 1 230 ? -38.025 -29.018 -23.968 1.00 16.44 230 PHE C C 1
ATOM 5905 O O . PHE C 1 230 ? -37.196 -28.195 -23.548 1.00 17.20 230 PHE C O 1
ATOM 5913 N N . VAL C 1 231 ? -37.928 -29.612 -25.154 1.00 16.40 231 VAL C N 1
ATOM 5914 C CA . VAL C 1 231 ? -36.710 -29.480 -25.965 1.00 16.75 231 VAL C CA 1
ATOM 5915 C C . VAL C 1 231 ? -36.929 -28.957 -27.377 1.00 18.98 231 VAL C C 1
ATOM 5916 O O . VAL C 1 231 ? -37.862 -29.343 -28.082 1.00 17.90 231 VAL C O 1
ATOM 5920 N N . GLU C 1 232 ? -35.984 -28.116 -27.778 1.00 19.76 232 GLU C N 1
ATOM 5921 C CA . GLU C 1 232 ? -35.954 -27.472 -29.093 1.00 22.15 232 GLU C CA 1
ATOM 5922 C C . GLU C 1 232 ? -34.612 -27.891 -29.710 1.00 22.62 232 GLU C C 1
ATOM 5923 O O . GLU C 1 232 ? -33.565 -27.557 -29.175 1.00 22.15 232 GLU C O 1
ATOM 5929 N N . VAL C 1 233 ? -34.638 -28.649 -30.808 1.00 23.53 233 VAL C N 1
ATOM 5930 C CA . VAL C 1 233 ? -33.379 -29.096 -31.454 1.00 24.26 233 VAL C CA 1
ATOM 5931 C C . VAL C 1 233 ? -32.835 -27.977 -32.348 1.00 25.35 233 VAL C C 1
ATOM 5932 O O . VAL C 1 233 ? -33.516 -27.533 -33.268 1.00 25.05 233 VAL C O 1
ATOM 5936 N N . LEU C 1 234 ? -31.609 -27.525 -32.072 1.00 25.36 234 LEU C N 1
ATOM 5937 C CA . LEU C 1 234 ? -30.979 -26.457 -32.859 1.00 24.08 234 LEU C CA 1
ATOM 5938 C C . LEU C 1 234 ? -30.120 -27.096 -33.946 1.00 25.69 234 LEU C C 1
ATOM 5939 O O . LEU C 1 234 ? -29.994 -26.545 -35.035 1.00 25.32 234 LEU C O 1
ATOM 5944 N N . SER C 1 235 ? -29.527 -28.250 -33.635 1.00 25.20 235 SER C N 1
ATOM 5945 C CA . SER C 1 235 ? -28.709 -29.015 -34.583 1.00 26.33 235 SER C CA 1
ATOM 5946 C C . SER C 1 235 ? -28.590 -30.405 -33.976 1.00 25.68 235 SER C C 1
ATOM 5947 O O . SER C 1 235 ? -29.027 -30.614 -32.842 1.00 25.44 235 SER C O 1
ATOM 5950 N N . ARG C 1 236 ? -27.997 -31.351 -34.695 1.00 25.15 236 ARG C N 1
ATOM 5951 C CA . ARG C 1 236 ? -27.876 -32.712 -34.161 1.00 25.86 236 ARG C CA 1
ATOM 5952 C C . ARG C 1 236 ? -26.899 -32.772 -32.987 1.00 24.99 236 ARG C C 1
ATOM 5953 O O . ARG C 1 236 ? -26.750 -33.820 -32.360 1.00 24.14 236 ARG C O 1
ATOM 5961 N N . SER C 1 237 ? -26.230 -31.668 -32.673 1.00 23.90 237 SER C N 1
ATOM 5962 C CA . SER C 1 237 ? -25.297 -31.700 -31.544 1.00 24.04 237 SER C CA 1
ATOM 5963 C C . SER C 1 237 ? -25.551 -30.491 -30.651 1.00 23.75 237 SER C C 1
ATOM 5964 O O . SER C 1 237 ? -24.702 -30.137 -29.833 1.00 24.00 237 SER C O 1
ATOM 5967 N N . HIS C 1 238 ? -26.723 -29.873 -30.782 1.00 22.92 238 HIS C N 1
ATOM 5968 C CA . HIS C 1 238 ? -27.024 -28.653 -30.004 1.00 21.86 238 HIS C CA 1
ATOM 5969 C C . HIS C 1 238 ? -28.533 -28.607 -29.714 1.00 21.38 238 HIS C C 1
ATOM 5970 O O . HIS C 1 238 ? -29.356 -28.438 -30.623 1.00 20.47 238 HIS C O 1
ATOM 5977 N N . LEU C 1 239 ? -28.882 -28.734 -28.435 1.00 20.72 239 LEU C N 1
ATOM 5978 C CA . LEU C 1 239 ? -30.282 -28.762 -27.996 1.00 20.31 239 LEU C CA 1
ATOM 5979 C C . LEU C 1 239 ? -30.531 -27.643 -26.986 1.00 21.00 239 LEU C C 1
ATOM 5980 O O . LEU C 1 239 ? -29.675 -27.368 -26.141 1.00 21.99 239 LEU C O 1
ATOM 5985 N N . LYS C 1 240 ? -31.708 -27.016 -27.074 1.00 19.17 240 LYS C N 1
ATOM 5986 C CA . LYS C 1 240 ? -32.108 -25.949 -26.149 1.00 17.93 240 LYS C CA 1
ATOM 5987 C C . LYS C 1 240 ? -33.258 -26.519 -25.321 1.00 17.76 240 LYS C C 1
ATOM 5988 O O . LYS C 1 240 ? -34.109 -27.238 -25.850 1.00 18.18 240 LYS C O 1
ATOM 5994 N N . MET C 1 241 ? -33.313 -26.195 -24.034 1.00 17.00 241 MET C N 1
ATOM 5995 C CA . MET C 1 241 ? -34.360 -26.802 -23.210 1.00 16.49 241 MET C CA 1
ATOM 5996 C C . MET C 1 241 ? -34.780 -25.910 -22.074 1.00 17.70 241 MET C C 1
ATOM 5997 O O . MET C 1 241 ? -34.089 -24.955 -21.708 1.00 17.40 241 MET C O 1
ATOM 6002 N N . ARG C 1 242 ? -35.948 -26.244 -21.537 1.00 17.12 242 ARG C N 1
ATOM 6003 C CA . ARG C 1 242 ? -36.484 -25.622 -20.343 1.00 16.92 242 ARG C CA 1
ATOM 6004 C C . ARG C 1 242 ? -36.995 -26.801 -19.534 1.00 17.04 242 ARG C C 1
ATOM 6005 O O . ARG C 1 242 ? -37.361 -27.840 -20.105 1.00 16.72 242 ARG C O 1
ATOM 6013 N N . VAL C 1 243 ? -37.043 -26.667 -18.215 1.00 15.27 243 VAL C N 1
ATOM 6014 C CA . VAL C 1 243 ? -37.439 -27.805 -17.423 1.00 16.01 243 VAL C CA 1
ATOM 6015 C C . VAL C 1 243 ? -38.383 -27.408 -16.295 1.00 15.69 243 VAL C C 1
ATOM 6016 O O . VAL C 1 243 ? -38.282 -26.318 -15.742 1.00 16.94 243 VAL C O 1
ATOM 6020 N N . TRP C 1 244 ? -39.332 -28.292 -16.005 1.00 13.50 244 TRP C N 1
ATOM 6021 C CA . TRP C 1 244 ? -40.243 -28.120 -14.881 1.00 13.91 244 TRP C CA 1
ATOM 6022 C C . TRP C 1 244 ? -39.901 -29.326 -14.008 1.00 14.65 244 TRP C C 1
ATOM 6023 O O . TRP C 1 244 ? -40.254 -30.475 -14.345 1.00 13.69 244 TRP C O 1
ATOM 6034 N N . GLU C 1 245 ? -39.195 -29.073 -12.912 1.00 12.06 245 GLU C N 1
ATOM 6035 C CA . GLU C 1 245 ? -38.732 -30.170 -12.048 1.00 13.79 245 GLU C CA 1
ATOM 6036 C C . GLU C 1 245 ? -39.734 -30.629 -11.013 1.00 15.22 245 GLU C C 1
ATOM 6037 O O . GLU C 1 245 ? -40.484 -29.841 -10.421 1.00 15.10 245 GLU C O 1
ATOM 6043 N N . ARG C 1 246 ? -39.700 -31.932 -10.771 1.00 14.96 246 ARG C N 1
ATOM 6044 C CA . ARG C 1 246 ? -40.509 -32.520 -9.724 1.00 15.73 246 ARG C CA 1
ATOM 6045 C C . ARG C 1 246 ? -40.047 -31.856 -8.426 1.00 15.90 246 ARG C C 1
ATOM 6046 O O . ARG C 1 246 ? -38.852 -31.804 -8.149 1.00 15.32 246 ARG C O 1
ATOM 6054 N N . GLY C 1 247 ? -40.995 -31.348 -7.649 1.00 16.25 247 GLY C N 1
ATOM 6055 C CA . GLY C 1 247 ? -40.685 -30.725 -6.379 1.00 17.72 247 GLY C CA 1
ATOM 6056 C C . GLY C 1 247 ? -39.848 -29.461 -6.343 1.00 20.38 247 GLY C C 1
ATOM 6057 O O . GLY C 1 247 ? -39.505 -29.008 -5.245 1.00 21.62 247 GLY C O 1
ATOM 6058 N N . ALA C 1 248 ? -39.508 -28.876 -7.490 1.00 18.05 248 ALA C N 1
ATOM 6059 C CA . ALA C 1 248 ? -38.675 -27.664 -7.451 1.00 17.85 248 ALA C CA 1
ATOM 6060 C C . ALA C 1 248 ? -39.138 -26.620 -8.464 1.00 18.62 248 ALA C C 1
ATOM 6061 O O . ALA C 1 248 ? -38.698 -25.468 -8.399 1.00 17.22 248 ALA C O 1
ATOM 6063 N N . GLY C 1 249 ? -39.980 -27.019 -9.414 1.00 16.96 249 GLY C N 1
ATOM 6064 C CA . GLY C 1 249 ? -40.474 -26.065 -10.392 1.00 17.85 249 GLY C CA 1
ATOM 6065 C C . GLY C 1 249 ? -39.589 -25.704 -11.574 1.00 18.56 249 GLY C C 1
ATOM 6066 O O . GLY C 1 249 ? -38.780 -26.516 -12.031 1.00 19.88 249 GLY C O 1
ATOM 6067 N N . ALA C 1 250 ? -39.748 -24.478 -12.080 1.00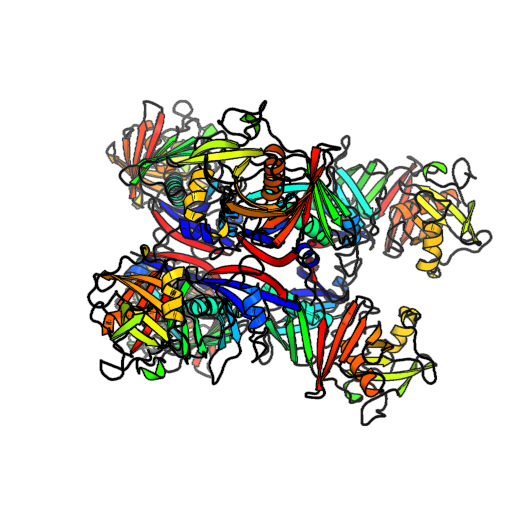 18.25 250 ALA C N 1
ATOM 6068 C CA . ALA C 1 250 ? -38.983 -24.003 -13.250 1.00 19.31 250 ALA C CA 1
ATOM 6069 C C . ALA C 1 250 ? -37.601 -23.523 -12.805 1.00 19.87 250 ALA C C 1
ATOM 6070 O O . ALA C 1 250 ? -37.399 -22.338 -12.555 1.00 21.35 250 ALA C O 1
ATOM 6072 N N . THR C 1 251 ? -36.646 -24.442 -12.735 1.00 18.63 251 THR C N 1
ATOM 6073 C CA . THR C 1 251 ? -35.279 -24.099 -12.312 1.00 15.70 251 THR C CA 1
ATOM 6074 C C . THR C 1 251 ? -34.468 -23.597 -13.510 1.00 16.24 251 THR C C 1
ATOM 6075 O O . THR C 1 251 ? -34.878 -23.734 -14.674 1.00 16.02 251 THR C O 1
ATOM 6079 N N . LEU C 1 252 ? -33.300 -23.036 -13.232 1.00 14.09 252 LEU C N 1
ATOM 6080 C CA . LEU C 1 252 ? -32.447 -22.494 -14.299 1.00 14.99 252 LEU C CA 1
ATOM 6081 C C . LEU C 1 252 ? -31.668 -23.604 -15.001 1.00 16.33 252 LEU C C 1
ATOM 6082 O O . LEU C 1 252 ? -31.099 -23.395 -16.080 1.00 15.39 252 LEU C O 1
ATOM 6087 N N . ALA C 1 253 ? -31.639 -24.787 -14.405 1.00 15.40 253 ALA C N 1
ATOM 6088 C CA . ALA C 1 253 ? -30.892 -25.888 -15.007 1.00 16.06 253 ALA C CA 1
ATOM 6089 C C . ALA C 1 253 ? -31.173 -27.166 -14.241 1.00 14.99 253 ALA C C 1
ATOM 6090 O O . ALA C 1 253 ? -31.541 -27.132 -13.079 1.00 16.19 253 ALA C O 1
ATOM 6092 N N . CYS C 1 254 ? -30.969 -28.296 -14.904 1.00 16.27 254 CYS C N 1
ATOM 6093 C CA . CYS C 1 254 ? -31.138 -29.615 -14.275 1.00 16.69 254 CYS C CA 1
ATOM 6094 C C . CYS C 1 254 ? -30.185 -30.553 -15.004 1.00 17.85 254 CYS C C 1
ATOM 6095 O O . CYS C 1 254 ? -30.345 -30.802 -16.213 1.00 16.67 254 CYS C O 1
ATOM 6098 N N . GLY C 1 255 ? -29.203 -31.064 -14.263 1.00 17.09 255 GLY C N 1
ATOM 6099 C CA . GLY C 1 255 ? -28.192 -31.927 -14.840 1.00 18.22 255 GLY C CA 1
ATOM 6100 C C . GLY C 1 255 ? -28.712 -33.289 -15.228 1.00 17.08 255 GLY C C 1
ATOM 6101 O O . GLY C 1 255 ? -28.388 -33.771 -16.317 1.00 18.03 255 GLY C O 1
ATOM 6102 N N . THR C 1 256 ? -29.490 -33.921 -14.351 1.00 16.03 256 THR C N 1
ATOM 6103 C CA . THR C 1 256 ? -30.043 -35.236 -14.698 1.00 16.77 256 THR C CA 1
ATOM 6104 C C . THR C 1 256 ? -30.995 -35.029 -15.878 1.00 15.38 256 THR C C 1
ATOM 6105 O O . THR C 1 256 ? -31.109 -35.886 -16.757 1.00 16.14 256 THR C O 1
ATOM 6109 N N . GLY C 1 257 ? -31.648 -33.876 -15.913 1.00 15.84 257 GLY C N 1
ATOM 6110 C CA . GLY C 1 257 ? -32.569 -33.577 -17.003 1.00 16.82 257 GLY C CA 1
ATOM 6111 C C . GLY C 1 257 ? -31.834 -33.421 -18.326 1.00 17.93 257 GLY C C 1
ATOM 6112 O O . GLY C 1 257 ? -32.297 -33.901 -19.369 1.00 17.10 257 GLY C O 1
ATOM 6113 N N . ALA C 1 258 ? -30.693 -32.739 -18.296 1.00 16.52 258 ALA C N 1
ATOM 6114 C CA . ALA C 1 258 ? -29.901 -32.552 -19.531 1.00 16.78 258 ALA C CA 1
ATOM 6115 C C . ALA C 1 258 ? -29.437 -33.927 -20.024 1.00 17.40 258 ALA C C 1
ATOM 6116 O O . ALA C 1 258 ? -29.434 -34.192 -21.234 1.00 17.70 258 ALA C O 1
ATOM 6118 N N . CYS C 1 259 ? -29.039 -34.801 -19.096 1.00 15.94 259 CYS C N 1
ATOM 6119 C CA . CYS C 1 259 ? -28.598 -36.154 -19.481 1.00 18.69 259 CYS C CA 1
ATOM 6120 C C . CYS C 1 259 ? -29.770 -36.918 -20.100 1.00 19.52 259 CYS C C 1
ATOM 6121 O O . CYS C 1 259 ? -29.639 -37.524 -21.171 1.00 19.80 259 CYS C O 1
ATOM 6124 N N . ALA C 1 260 ? -30.920 -36.874 -19.430 1.00 18.31 260 ALA C N 1
ATOM 6125 C CA . ALA C 1 260 ? -32.103 -37.629 -19.900 1.00 18.04 260 ALA C CA 1
ATOM 6126 C C . ALA C 1 260 ? -32.605 -37.139 -21.261 1.00 16.37 260 ALA C C 1
ATOM 6127 O O . ALA C 1 260 ? -33.015 -37.945 -22.090 1.00 16.83 260 ALA C O 1
ATOM 6129 N N . LEU C 1 261 ? -32.575 -35.835 -21.510 1.00 16.00 261 LEU C N 1
ATOM 6130 C CA . LEU C 1 261 ? -33.099 -35.341 -22.781 1.00 16.71 261 LEU C CA 1
ATOM 6131 C C . LEU C 1 261 ? -32.158 -35.679 -23.945 1.00 17.53 261 LEU C C 1
ATOM 6132 O O . LEU C 1 261 ? -32.608 -35.786 -25.082 1.00 18.21 261 LEU C O 1
ATOM 6137 N N . VAL C 1 262 ? -30.868 -35.872 -23.678 1.00 17.16 262 VAL C N 1
ATOM 6138 C CA . VAL C 1 262 ? -29.951 -36.244 -24.760 1.00 18.76 262 VAL C CA 1
ATOM 6139 C C . VAL C 1 262 ? -30.231 -37.717 -25.079 1.00 18.85 262 VAL C C 1
ATOM 6140 O O . VAL C 1 262 ? -30.243 -38.120 -26.238 1.00 19.26 262 VAL C O 1
ATOM 6144 N N . VAL C 1 263 ? -30.482 -38.512 -24.046 1.00 18.51 263 VAL C N 1
ATOM 6145 C CA . VAL C 1 263 ? -30.808 -39.915 -24.260 1.00 19.06 263 VAL C CA 1
ATOM 6146 C C . VAL C 1 263 ? -32.073 -39.962 -25.118 1.00 19.00 263 VAL C C 1
ATOM 6147 O O . VAL C 1 263 ? -32.144 -40.694 -26.103 1.00 19.95 263 VAL C O 1
ATOM 6151 N N . ALA C 1 264 ? -33.064 -39.155 -24.750 1.00 17.62 264 ALA C N 1
ATOM 6152 C CA . ALA C 1 264 ? -34.341 -39.117 -25.477 1.00 18.46 264 ALA C CA 1
ATOM 6153 C C . ALA C 1 264 ? -34.122 -38.665 -26.928 1.00 18.42 264 ALA C C 1
ATOM 6154 O O . ALA C 1 264 ? -34.682 -39.256 -27.856 1.00 18.94 264 ALA C O 1
ATOM 6156 N N . ALA C 1 265 ? -33.307 -37.631 -27.127 1.00 17.65 265 ALA C N 1
ATOM 6157 C CA . ALA C 1 265 ? -33.055 -37.106 -28.480 1.00 19.42 265 ALA C CA 1
ATOM 6158 C C . ALA C 1 265 ? -32.418 -38.192 -29.352 1.00 20.94 265 ALA C C 1
ATOM 6159 O O . ALA C 1 265 ? -32.750 -38.323 -30.535 1.00 20.62 265 ALA C O 1
ATOM 6161 N N . VAL C 1 266 ? -31.491 -38.956 -28.776 1.00 22.19 266 VAL C N 1
ATOM 6162 C CA . VAL C 1 266 ? -30.826 -40.043 -29.510 1.00 21.70 266 VAL C CA 1
ATOM 6163 C C . VAL C 1 266 ? -31.857 -41.129 -29.838 1.00 21.84 266 VAL C C 1
ATOM 6164 O O . VAL C 1 266 ? -31.956 -41.580 -30.985 1.00 20.78 266 VAL C O 1
ATOM 6168 N N . LEU C 1 267 ? -32.637 -41.532 -28.845 1.00 21.47 267 LEU C N 1
ATOM 6169 C CA . LEU C 1 267 ? -33.646 -42.581 -29.044 1.00 22.01 267 LEU C CA 1
ATOM 6170 C C . LEU C 1 267 ? -34.671 -42.176 -30.110 1.00 23.47 267 LEU C C 1
ATOM 6171 O O . LEU C 1 267 ? -35.163 -43.030 -30.857 1.00 22.00 267 LEU C O 1
ATOM 6176 N N . GLU C 1 268 ? -35.014 -40.891 -30.182 1.00 22.74 268 GLU C N 1
ATOM 6177 C CA . GLU C 1 268 ? -35.999 -40.435 -31.178 1.00 22.90 268 GLU C CA 1
ATOM 6178 C C . GLU C 1 268 ? -35.322 -40.134 -32.516 1.00 24.26 268 GLU C C 1
ATOM 6179 O O . GLU C 1 268 ? -35.990 -39.743 -33.476 1.00 24.14 268 GLU C O 1
ATOM 6185 N N . GLY C 1 269 ? -34.002 -40.308 -32.570 1.00 23.61 269 GLY C N 1
ATOM 6186 C CA . GLY C 1 269 ? -33.251 -40.069 -33.794 1.00 23.10 269 GLY C CA 1
ATOM 6187 C C . GLY C 1 269 ? -33.094 -38.611 -34.186 1.00 23.60 269 GLY C C 1
ATOM 6188 O O . GLY C 1 269 ? -32.819 -38.291 -35.349 1.00 24.26 269 GLY C O 1
ATOM 6189 N N . ARG C 1 270 ? -33.225 -37.715 -33.220 1.00 21.95 270 ARG C N 1
ATOM 6190 C CA . ARG C 1 270 ? -33.142 -36.289 -33.508 1.00 22.80 270 ARG C CA 1
ATOM 6191 C C . ARG C 1 270 ? -31.741 -35.722 -33.272 1.00 23.53 270 ARG C C 1
ATOM 6192 O O . ARG C 1 270 ? -31.441 -34.625 -33.750 1.00 23.54 270 ARG C O 1
ATOM 6200 N N . ALA C 1 271 ? -30.885 -36.420 -32.536 1.00 22.22 271 ALA C N 1
ATOM 6201 C CA . ALA C 1 271 ? -29.557 -35.842 -32.285 1.00 24.23 271 ALA C CA 1
ATOM 6202 C C . ALA C 1 271 ? -28.514 -36.927 -32.036 1.00 24.61 271 ALA C C 1
ATOM 6203 O O . ALA C 1 271 ? -28.854 -38.093 -31.827 1.00 25.26 271 ALA C O 1
ATOM 6205 N N . ASP C 1 272 ? -27.246 -36.511 -32.056 1.00 26.23 272 ASP C N 1
ATOM 6206 C CA . ASP C 1 272 ? -26.086 -37.396 -31.831 1.00 28.33 272 ASP C CA 1
ATOM 6207 C C . ASP C 1 272 ? -25.883 -37.575 -30.331 1.00 28.09 272 ASP C C 1
ATOM 6208 O O . ASP C 1 272 ? -26.441 -36.829 -29.522 1.00 25.76 272 ASP C O 1
ATOM 6213 N N . ARG C 1 273 ? -25.041 -38.545 -29.974 1.00 27.45 273 ARG C N 1
ATOM 6214 C CA . ARG C 1 273 ? -24.790 -38.891 -28.578 1.00 26.18 273 ARG C CA 1
ATOM 6215 C C . ARG C 1 273 ? -23.984 -37.836 -27.832 1.00 26.67 273 ARG C C 1
ATOM 6216 O O . ARG C 1 273 ? -23.956 -37.848 -26.605 1.00 26.97 273 ARG C O 1
ATOM 6224 N N . LYS C 1 274 ? -23.340 -36.929 -28.549 1.00 25.10 274 LYS C N 1
ATOM 6225 C CA . LYS C 1 274 ? -22.543 -35.876 -27.906 1.00 27.53 274 LYS C CA 1
ATOM 6226 C C . LYS C 1 274 ? -23.223 -34.548 -28.236 1.00 25.78 274 LYS C C 1
ATOM 6227 O O . LYS C 1 274 ? -23.308 -34.179 -29.405 1.00 24.84 274 LYS C O 1
ATOM 6233 N N . CYS C 1 275 ? -23.702 -33.826 -27.220 1.00 24.29 275 CYS C N 1
ATOM 6234 C CA . CYS C 1 275 ? -24.432 -32.560 -27.472 1.00 23.38 275 CYS C CA 1
ATOM 6235 C C . CYS C 1 275 ? -24.114 -31.474 -26.462 1.00 22.91 275 CYS C C 1
ATOM 6236 O O . CYS C 1 275 ? -23.766 -31.732 -25.319 1.00 23.11 275 CYS C O 1
ATOM 6239 N N . THR C 1 276 ? -24.286 -30.239 -26.910 1.00 22.62 276 THR C N 1
ATOM 6240 C CA . THR C 1 276 ? -24.189 -29.112 -26.026 1.00 22.71 276 THR C CA 1
ATOM 6241 C C . THR C 1 276 ? -25.661 -28.851 -25.724 1.00 22.98 276 THR C C 1
ATOM 6242 O O . THR C 1 276 ? -26.484 -28.767 -26.643 1.00 22.22 276 THR C O 1
ATOM 6246 N N . VAL C 1 277 ? -26.009 -28.777 -24.450 1.00 22.40 277 VAL C N 1
ATOM 6247 C CA . VAL C 1 277 ? -27.395 -28.528 -24.075 1.00 20.69 277 VAL C CA 1
ATOM 6248 C C . VAL C 1 277 ? -27.442 -27.132 -23.491 1.00 20.68 277 VAL C C 1
ATOM 6249 O O . VAL C 1 277 ? -26.708 -26.830 -22.555 1.00 21.23 277 VAL C O 1
ATOM 6253 N N . ASP C 1 278 ? -28.276 -26.275 -24.066 1.00 20.09 278 ASP C N 1
ATOM 6254 C CA . ASP C 1 278 ? -28.425 -24.925 -23.551 1.00 20.38 278 ASP C CA 1
ATOM 6255 C C . ASP C 1 278 ? -29.615 -24.952 -22.599 1.00 20.23 278 ASP C C 1
ATOM 6256 O O . ASP C 1 278 ? -30.730 -25.272 -23.018 1.00 19.29 278 ASP C O 1
ATOM 6261 N N . LEU C 1 279 ? -29.366 -24.627 -21.332 1.00 18.78 279 LEU C N 1
ATOM 6262 C CA . LEU C 1 279 ? -30.411 -24.565 -20.307 1.00 17.89 279 LEU C CA 1
ATOM 6263 C C . LEU C 1 279 ? -30.559 -23.074 -19.972 1.00 18.93 279 LEU C C 1
ATOM 6264 O O . LEU C 1 279 ? -29.693 -22.275 -20.314 1.00 18.87 279 LEU C O 1
ATOM 6269 N N . PRO C 1 280 ? -31.643 -22.674 -19.294 1.00 19.09 280 PRO C N 1
ATOM 6270 C CA . PRO C 1 280 ? -31.751 -21.242 -19.005 1.00 20.43 280 PRO C CA 1
ATOM 6271 C C . PRO C 1 280 ? -30.526 -20.596 -18.348 1.00 21.38 280 PRO C C 1
ATOM 6272 O O . PRO C 1 280 ? -30.132 -19.481 -18.712 1.00 20.70 280 PRO C O 1
ATOM 6276 N N . GLY C 1 281 ? -29.926 -21.291 -17.389 1.00 20.51 281 GLY C N 1
ATOM 6277 C CA . GLY C 1 281 ? -28.770 -20.739 -16.707 1.00 21.81 281 GLY C CA 1
ATOM 6278 C C . GLY C 1 281 ? -27.445 -20.896 -17.433 1.00 22.36 281 GLY C C 1
ATOM 6279 O O . GLY C 1 281 ? -26.442 -20.316 -17.019 1.00 22.00 281 GLY C O 1
ATOM 6280 N N . GLY C 1 282 ? -27.416 -21.669 -18.510 1.00 22.92 282 GLY C N 1
ATOM 6281 C CA . GLY C 1 282 ? -26.158 -21.853 -19.217 1.00 21.93 282 GLY C CA 1
ATOM 6282 C C . GLY C 1 282 ? -26.033 -23.207 -19.894 1.00 22.18 282 GLY C C 1
ATOM 6283 O O . GLY C 1 282 ? -26.943 -24.032 -19.800 1.00 20.16 282 GLY C O 1
ATOM 6284 N N . PRO C 1 283 ? -24.902 -23.482 -20.558 1.00 20.83 283 PRO C N 1
ATOM 6285 C CA . PRO C 1 283 ? -24.738 -24.762 -21.243 1.00 21.65 283 PRO C CA 1
ATOM 6286 C C . PRO C 1 283 ? -24.032 -25.874 -20.484 1.00 21.12 283 PRO C C 1
ATOM 6287 O O . PRO C 1 283 ? -23.171 -25.621 -19.637 1.00 19.88 283 PRO C O 1
ATOM 6291 N N . LEU C 1 284 ? -24.415 -27.108 -20.806 1.00 20.67 284 LEU C N 1
ATOM 6292 C CA . LEU C 1 284 ? -23.785 -28.297 -20.252 1.00 20.56 284 LEU C CA 1
ATOM 6293 C C . LEU C 1 284 ? -23.325 -29.128 -21.446 1.00 22.01 284 LEU C C 1
ATOM 6294 O O . LEU C 1 284 ? -23.955 -29.101 -22.512 1.00 20.88 284 LEU C O 1
ATOM 6299 N N . GLU C 1 285 ? -22.221 -29.844 -21.272 1.00 22.10 285 GLU C N 1
ATOM 6300 C CA . GLU C 1 285 ? -21.711 -30.738 -22.314 1.00 23.92 285 GLU C CA 1
ATOM 6301 C C . GLU C 1 285 ? -22.107 -32.128 -21.879 1.00 22.14 285 GLU C C 1
ATOM 6302 O O . GLU C 1 285 ? -21.738 -32.573 -20.794 1.00 22.49 285 GLU C O 1
ATOM 6308 N N . ILE C 1 286 ? -22.844 -32.817 -22.734 1.00 22.00 286 ILE C N 1
ATOM 6309 C CA . ILE C 1 286 ? -23.347 -34.150 -22.400 1.00 21.79 286 ILE C CA 1
ATOM 6310 C C . ILE C 1 286 ? -22.890 -35.164 -23.440 1.00 22.53 286 ILE C C 1
ATOM 6311 O O . ILE C 1 286 ? -22.917 -34.891 -24.630 1.00 22.84 286 ILE C O 1
ATOM 6316 N N . GLU C 1 287 ? -22.486 -36.343 -22.989 1.00 23.60 287 GLU C N 1
ATOM 6317 C CA . GLU C 1 287 ? -22.113 -37.382 -23.935 1.00 24.81 287 GLU C CA 1
ATOM 6318 C C . GLU C 1 287 ? -22.620 -38.719 -23.441 1.00 23.40 287 GLU C C 1
ATOM 6319 O O . GLU C 1 287 ? -22.222 -39.184 -22.381 1.00 24.35 287 GLU C O 1
ATOM 6325 N N . TRP C 1 288 ? -23.511 -39.335 -24.202 1.00 22.72 288 TRP C N 1
ATOM 6326 C CA . TRP C 1 288 ? -23.992 -40.664 -23.843 1.00 24.92 288 TRP C CA 1
ATOM 6327 C C . TRP C 1 288 ? -23.067 -41.593 -24.631 1.00 26.65 288 TRP C C 1
ATOM 6328 O O . TRP C 1 288 ? -23.284 -41.838 -25.819 1.00 26.28 288 TRP C O 1
ATOM 6339 N N . LYS C 1 289 ? -22.018 -42.068 -23.967 1.00 28.84 289 LYS C N 1
ATOM 6340 C CA . LYS C 1 289 ? -21.002 -42.910 -24.597 1.00 32.12 289 LYS C CA 1
ATOM 6341 C C . LYS C 1 289 ? -21.555 -44.259 -25.035 1.00 32.51 289 LYS C C 1
ATOM 6342 O O . LYS C 1 289 ? -22.054 -45.056 -24.238 1.00 30.95 289 LYS C O 1
ATOM 6348 N N . GLN C 1 290 ? -21.438 -44.516 -26.328 1.00 34.40 290 GLN C N 1
ATOM 6349 C CA . GLN C 1 290 ? -21.907 -45.772 -26.892 1.00 37.22 290 GLN C CA 1
ATOM 6350 C C . GLN C 1 290 ? -20.990 -46.906 -26.420 1.00 37.45 290 GLN C C 1
ATOM 6351 O O . GLN C 1 290 ? -21.422 -48.050 -26.291 1.00 37.60 290 GLN C O 1
ATOM 6357 N N . GLU C 1 291 ? -19.732 -46.570 -26.144 1.00 38.73 291 GLU C N 1
ATOM 6358 C CA . GLU C 1 291 ? -18.727 -47.547 -25.701 1.00 40.30 291 GLU C CA 1
ATOM 6359 C C . GLU C 1 291 ? -19.141 -48.251 -24.395 1.00 40.06 291 GLU C C 1
ATOM 6360 O O . GLU C 1 291 ? -19.073 -49.484 -24.307 1.00 40.02 291 GLU C O 1
ATOM 6366 N N . ASP C 1 292 ? -19.572 -47.492 -23.386 1.00 36.66 292 ASP C N 1
ATOM 6367 C CA . ASP C 1 292 ? -19.936 -48.111 -22.089 1.00 34.09 292 ASP C CA 1
ATOM 6368 C C . ASP C 1 292 ? -21.397 -47.873 -21.693 1.00 31.46 292 ASP C C 1
ATOM 6369 O O . ASP C 1 292 ? -21.842 -48.403 -20.679 1.00 29.07 292 ASP C O 1
ATOM 6374 N N . ASN C 1 293 ? -22.143 -47.087 -22.470 1.00 30.09 293 ASN C N 1
ATOM 6375 C CA . ASN C 1 293 ? -23.570 -46.796 -22.147 1.00 28.75 293 ASN C CA 1
ATOM 6376 C C . ASN C 1 293 ? -23.653 -45.815 -20.959 1.00 27.24 293 ASN C C 1
ATOM 6377 O O . ASN C 1 293 ? -24.739 -45.546 -20.450 1.00 27.46 293 ASN C O 1
ATOM 6382 N N . HIS C 1 294 ? -22.516 -45.295 -20.511 1.00 25.93 294 HIS C N 1
ATOM 6383 C CA . HIS C 1 294 ? -22.516 -44.318 -19.401 1.00 24.83 294 HIS C CA 1
ATOM 6384 C C . HIS C 1 294 ? -22.745 -42.932 -20.003 1.00 23.75 294 HIS C C 1
ATOM 6385 O O . HIS C 1 294 ? -22.472 -42.698 -21.189 1.00 23.25 294 HIS C O 1
ATOM 6392 N N . ILE C 1 295 ? -23.265 -42.016 -19.195 1.00 22.24 295 ILE C N 1
ATOM 6393 C CA . ILE C 1 295 ? -23.516 -40.655 -19.665 1.00 21.54 295 ILE C CA 1
ATOM 6394 C C . ILE C 1 295 ? -22.604 -39.754 -18.858 1.00 21.57 295 ILE C C 1
ATOM 6395 O O . ILE C 1 295 ? -22.556 -39.875 -17.636 1.00 21.78 295 ILE C O 1
ATOM 6400 N N . TYR C 1 296 ? -21.876 -38.871 -19.537 1.00 20.94 296 TYR C N 1
ATOM 6401 C CA . TYR C 1 296 ? -20.960 -37.947 -18.863 1.00 21.67 296 TYR C CA 1
ATOM 6402 C C . TYR C 1 296 ? -21.509 -36.546 -19.021 1.00 20.67 296 TYR C C 1
ATOM 6403 O O . TYR C 1 296 ? -21.935 -36.157 -20.107 1.00 22.86 296 TYR C O 1
ATOM 6412 N N . MET C 1 297 ? -21.489 -35.794 -17.927 1.00 19.87 297 MET C N 1
ATOM 6413 C CA . MET C 1 297 ? -22.005 -34.434 -17.904 1.00 19.52 297 MET C CA 1
ATOM 6414 C C . MET C 1 297 ? -20.908 -33.523 -17.357 1.00 19.98 297 MET C C 1
ATOM 6415 O O . MET C 1 297 ? -20.371 -33.800 -16.295 1.00 19.68 297 MET C O 1
ATOM 6420 N N . THR C 1 298 ? -20.598 -32.440 -18.071 1.00 19.89 298 THR C N 1
ATOM 6421 C CA . THR C 1 298 ? -19.570 -31.487 -17.626 1.00 20.58 298 THR C CA 1
ATOM 6422 C C . THR C 1 298 ? -20.178 -30.092 -17.535 1.00 20.43 298 THR C C 1
ATOM 6423 O O . THR C 1 298 ? -20.783 -29.595 -18.494 1.00 21.10 298 THR C O 1
ATOM 6427 N N . GLY C 1 299 ? -19.983 -29.450 -16.393 1.00 19.89 299 GLY C N 1
ATOM 6428 C CA . GLY C 1 299 ? -20.496 -28.108 -16.216 1.00 19.18 299 GLY C CA 1
ATOM 6429 C C . GLY C 1 299 ? -19.849 -27.428 -15.031 1.00 18.69 299 GLY C C 1
ATOM 6430 O O . GLY C 1 299 ? -19.096 -28.055 -14.283 1.00 19.37 299 GLY C O 1
ATOM 6431 N N . PRO C 1 300 ? -20.140 -26.143 -14.818 1.00 18.56 300 PRO C N 1
ATOM 6432 C CA . PRO C 1 300 ? -19.552 -25.406 -13.695 1.00 18.44 300 PRO C CA 1
ATOM 6433 C C . PRO C 1 300 ? -20.272 -25.649 -12.369 1.00 19.85 300 PRO C C 1
ATOM 6434 O O . PRO C 1 300 ? -21.312 -26.323 -12.314 1.00 18.95 300 PRO C O 1
ATOM 6438 N N . ALA C 1 301 ? -19.698 -25.099 -11.305 1.00 19.39 301 ALA C N 1
ATOM 6439 C CA . ALA C 1 301 ? -20.247 -25.179 -9.936 1.00 20.72 301 ALA C CA 1
ATOM 6440 C C . ALA C 1 301 ? -19.489 -24.109 -9.170 1.00 22.89 301 ALA C C 1
ATOM 6441 O O . ALA C 1 301 ? -18.246 -24.083 -9.218 1.00 23.25 301 ALA C O 1
ATOM 6443 N N . GLU C 1 302 ? -20.201 -23.238 -8.459 1.00 22.51 302 GLU C N 1
ATOM 6444 C CA . GLU C 1 302 ? -19.517 -22.141 -7.753 1.00 23.86 302 GLU C CA 1
ATOM 6445 C C . GLU C 1 302 ? -20.091 -21.900 -6.368 1.00 21.86 302 GLU C C 1
ATOM 6446 O O . GLU C 1 302 ? -21.305 -21.929 -6.180 1.00 20.88 302 GLU C O 1
ATOM 6452 N N . ALA C 1 303 ? -19.199 -21.637 -5.412 1.00 20.82 303 ALA C N 1
ATOM 6453 C CA . ALA C 1 303 ? -19.589 -21.316 -4.024 1.00 21.38 303 ALA C CA 1
ATOM 6454 C C . ALA C 1 303 ? -20.104 -19.878 -4.091 1.00 21.18 303 ALA C C 1
ATOM 6455 O O . ALA C 1 303 ? -19.606 -19.092 -4.892 1.00 20.45 303 ALA C O 1
ATOM 6457 N N . VAL C 1 304 ? -21.092 -19.533 -3.266 1.00 21.14 304 VAL C N 1
ATOM 6458 C CA . VAL C 1 304 ? -21.672 -18.183 -3.293 1.00 20.38 304 VAL C CA 1
ATOM 6459 C C . VAL C 1 304 ? -21.500 -17.509 -1.932 1.00 21.18 304 VAL C C 1
ATOM 6460 O O . VAL C 1 304 ? -21.111 -16.341 -1.855 1.00 21.01 304 VAL C O 1
ATOM 6464 N N . PHE C 1 305 ? -21.816 -18.226 -0.861 1.00 20.78 305 PHE C N 1
ATOM 6465 C CA . PHE C 1 305 ? -21.653 -17.655 0.468 1.00 20.84 305 PHE C CA 1
ATOM 6466 C C . PHE C 1 305 ? -21.684 -18.759 1.517 1.00 22.13 305 PHE C C 1
ATOM 6467 O O . PHE C 1 305 ? -22.124 -19.873 1.242 1.00 21.20 305 PHE C O 1
ATOM 6475 N N . TYR C 1 306 ? -21.168 -18.446 2.707 1.00 23.00 306 TYR C N 1
ATOM 6476 C CA . TYR C 1 306 ? -21.127 -19.384 3.837 1.00 25.21 306 TYR C CA 1
ATOM 6477 C C . TYR C 1 306 ? -22.110 -18.853 4.858 1.00 24.95 306 TYR C C 1
ATOM 6478 O O . TYR C 1 306 ? -22.145 -17.651 5.114 1.00 24.87 306 TYR C O 1
ATOM 6487 N N . GLY C 1 307 ? -22.918 -19.724 5.446 1.00 23.45 307 GLY C N 1
ATOM 6488 C CA . GLY C 1 307 ? -23.876 -19.206 6.406 1.00 23.23 307 GLY C CA 1
ATOM 6489 C C . GLY C 1 307 ? -24.323 -20.112 7.527 1.00 22.38 307 GLY C C 1
ATOM 6490 O O . GLY C 1 307 ? -23.944 -21.289 7.603 1.00 20.87 307 GLY C O 1
ATOM 6491 N N . SER C 1 308 ? -25.144 -19.530 8.397 1.00 21.56 308 SER C N 1
ATOM 6492 C CA . SER C 1 308 ? -25.729 -20.204 9.559 1.00 21.57 308 SER C CA 1
ATOM 6493 C C . SER C 1 308 ? -27.197 -19.796 9.575 1.00 21.20 308 SER C C 1
ATOM 6494 O O . SER C 1 308 ? -27.514 -18.609 9.691 1.00 20.24 308 SER C O 1
ATOM 6497 N N . ALA C 1 309 ? -28.090 -20.775 9.471 1.00 20.20 309 ALA C N 1
ATOM 6498 C CA . ALA C 1 309 ? -29.510 -20.486 9.436 1.00 19.99 309 ALA C CA 1
ATOM 6499 C C . ALA C 1 309 ? -30.195 -20.910 10.720 1.00 21.08 309 ALA C C 1
ATOM 6500 O O . ALA C 1 309 ? -29.829 -21.906 11.349 1.00 20.33 309 ALA C O 1
ATOM 6502 N N . LEU C 1 310 ? -31.219 -20.150 11.090 1.00 21.25 310 LEU C N 1
ATOM 6503 C CA . LEU C 1 310 ? -32.001 -20.456 12.289 1.00 23.69 310 LEU C CA 1
ATOM 6504 C C . LEU C 1 310 ? -32.924 -21.641 11.957 1.00 24.18 310 LEU C C 1
ATOM 6505 O O . LEU C 1 310 ? -33.552 -21.663 10.897 1.00 24.00 310 LEU C O 1
ATOM 6510 N N . LEU C 1 311 ? -32.984 -22.626 12.851 1.00 24.99 311 LEU C N 1
ATOM 6511 C CA . LEU C 1 311 ? -33.837 -23.809 12.672 1.00 27.44 311 LEU C CA 1
ATOM 6512 C C . LEU C 1 311 ? -34.997 -23.717 13.664 1.00 30.08 311 LEU C C 1
ATOM 6513 O O . LEU C 1 311 ? -34.746 -23.287 14.816 1.00 32.02 311 LEU C O 1
ATOM 6518 N N . GLU D 1 11 ? -11.249 -24.355 -22.762 1.00 49.03 11 GLU D N 1
ATOM 6519 C CA . GLU D 1 11 ? -11.048 -23.103 -21.969 1.00 48.15 11 GLU D CA 1
ATOM 6520 C C . GLU D 1 11 ? -10.298 -22.069 -22.809 1.00 47.81 11 GLU D C 1
ATOM 6521 O O . GLU D 1 11 ? -9.436 -22.423 -23.607 1.00 48.52 11 GLU D O 1
ATOM 6527 N N . LYS D 1 12 ? -10.625 -20.795 -22.617 1.00 46.47 12 LYS D N 1
ATOM 6528 C CA . LYS D 1 12 ? -10.001 -19.701 -23.368 1.00 45.84 12 LYS D CA 1
ATOM 6529 C C . LYS D 1 12 ? -8.986 -19.001 -22.465 1.00 44.69 12 LYS D C 1
ATOM 6530 O O . LYS D 1 12 ? -9.237 -18.790 -21.272 1.00 44.46 12 LYS D O 1
ATOM 6536 N N . PHE D 1 13 ? -7.833 -18.660 -23.033 1.00 42.15 13 PHE D N 1
ATOM 6537 C CA . PHE D 1 13 ? -6.806 -17.955 -22.274 1.00 39.43 13 PHE D CA 1
ATOM 6538 C C . PHE D 1 13 ? -7.362 -16.555 -22.034 1.00 38.79 13 PHE D C 1
ATOM 6539 O O . PHE D 1 13 ? -7.597 -15.822 -22.987 1.00 39.50 13 PHE D O 1
ATOM 6547 N N . SER D 1 14 ? -7.612 -16.187 -20.778 1.00 38.79 14 SER D N 1
ATOM 6548 C CA . SER D 1 14 ? -8.173 -14.854 -20.496 1.00 39.06 14 SER D CA 1
ATOM 6549 C C . SER D 1 14 ? -7.536 -14.223 -19.267 1.00 38.89 14 SER D C 1
ATOM 6550 O O . SER D 1 14 ? -7.891 -14.539 -18.129 1.00 39.09 14 SER D O 1
ATOM 6553 N N . PRO D 1 15 ? -6.585 -13.302 -19.481 1.00 38.63 15 PRO D N 1
ATOM 6554 C CA . PRO D 1 15 ? -5.943 -12.655 -18.338 1.00 38.25 15 PRO D CA 1
ATOM 6555 C C . PRO D 1 15 ? -6.974 -11.853 -17.531 1.00 38.56 15 PRO D C 1
ATOM 6556 O O . PRO D 1 15 ? -6.891 -11.769 -16.304 1.00 38.00 15 PRO D O 1
ATOM 6560 N N . ALA D 1 16 ? -7.951 -11.275 -18.232 1.00 38.52 16 ALA D N 1
ATOM 6561 C CA . ALA D 1 16 ? -8.996 -10.448 -17.589 1.00 38.75 16 ALA D CA 1
ATOM 6562 C C . ALA D 1 16 ? -9.821 -11.281 -16.602 1.00 37.81 16 ALA D C 1
ATOM 6563 O O . ALA D 1 16 ? -9.929 -10.942 -15.418 1.00 37.74 16 ALA D O 1
ATOM 6565 N N . SER D 1 17 ? -10.403 -12.370 -17.085 1.00 39.12 17 SER D N 1
ATOM 6566 C CA . SER D 1 17 ? -11.222 -13.218 -16.221 1.00 40.15 17 SER D CA 1
ATOM 6567 C C . SER D 1 17 ? -10.399 -13.640 -15.002 1.00 40.74 17 SER D C 1
ATOM 6568 O O . SER D 1 17 ? -10.862 -13.552 -13.859 1.00 41.12 17 SER D O 1
ATOM 6571 N N . PHE D 1 18 ? -9.171 -14.083 -15.255 1.00 40.04 18 PHE D N 1
ATOM 6572 C CA . PHE D 1 18 ? -8.270 -14.550 -14.194 1.00 39.31 18 PHE D CA 1
ATOM 6573 C C . PHE D 1 18 ? -8.081 -13.501 -13.098 1.00 39.11 18 PHE D C 1
ATOM 6574 O O . PHE D 1 18 ? -8.237 -13.810 -11.920 1.00 38.76 18 PHE D O 1
ATOM 6582 N N . LEU D 1 19 ? -7.731 -12.271 -13.468 1.00 40.27 19 LEU D N 1
ATOM 6583 C CA . LEU D 1 19 ? -7.486 -11.235 -12.454 1.00 42.58 19 LEU D CA 1
ATOM 6584 C C . LEU D 1 19 ? -8.751 -10.919 -11.650 1.00 45.50 19 LEU D C 1
ATOM 6585 O O . LEU D 1 19 ? -8.672 -10.631 -10.452 1.00 46.28 19 LEU D O 1
ATOM 6590 N N . ASP D 1 20 ? -9.912 -10.977 -12.291 1.00 48.31 20 ASP D N 1
ATOM 6591 C CA . ASP D 1 20 ? -11.160 -10.704 -11.580 1.00 51.46 20 ASP D CA 1
ATOM 6592 C C . ASP D 1 20 ? -11.337 -11.744 -10.473 1.00 53.18 20 ASP D C 1
ATOM 6593 O O . ASP D 1 20 ? -11.526 -11.394 -9.305 1.00 53.49 20 ASP D O 1
ATOM 6598 N N . LYS D 1 21 ? -11.263 -13.019 -10.848 1.00 54.47 21 LYS D N 1
ATOM 6599 C CA . LYS D 1 21 ? -11.416 -14.095 -9.887 1.00 55.98 21 LYS D CA 1
ATOM 6600 C C . LYS D 1 21 ? -10.615 -13.971 -8.601 1.00 57.82 21 LYS D C 1
ATOM 6601 O O . LYS D 1 21 ? -11.157 -14.188 -7.517 1.00 58.50 21 LYS D O 1
ATOM 6602 N N . LYS D 1 22 ? -9.336 -13.612 -8.696 1.00 59.27 22 LYS D N 1
ATOM 6603 C CA . LYS D 1 22 ? -8.489 -13.512 -7.488 1.00 60.92 22 LYS D CA 1
ATOM 6604 C C . LYS D 1 22 ? -8.758 -12.231 -6.704 1.00 61.56 22 LYS D C 1
ATOM 6605 O O . LYS D 1 22 ? -8.267 -12.077 -5.581 1.00 62.32 22 LYS D O 1
ATOM 6611 N N . GLU D 1 23 ? -9.524 -11.315 -7.288 1.00 62.06 23 GLU D N 1
ATOM 6612 C CA . GLU D 1 23 ? -9.841 -10.076 -6.598 1.00 61.94 23 GLU D CA 1
ATOM 6613 C C . GLU D 1 23 ? -11.223 -10.150 -5.965 1.00 62.31 23 GLU D C 1
ATOM 6614 O O . GLU D 1 23 ? -12.086 -9.303 -6.221 1.00 63.06 23 GLU D O 1
ATOM 6615 N N . THR D 1 24 ? -11.435 -11.167 -5.134 1.00 61.16 24 THR D N 1
ATOM 6616 C CA . THR D 1 24 ? -12.725 -11.355 -4.482 1.00 59.47 24 THR D CA 1
ATOM 6617 C C . THR D 1 24 ? -12.670 -10.809 -3.058 1.00 57.78 24 THR D C 1
ATOM 6618 O O . THR D 1 24 ? -11.659 -10.940 -2.370 1.00 58.99 24 THR D O 1
ATOM 6622 N N . GLY D 1 25 ? -13.767 -10.185 -2.634 1.00 54.47 25 GLY D N 1
ATOM 6623 C CA . GLY D 1 25 ? -13.865 -9.641 -1.290 1.00 49.12 25 GLY D CA 1
ATOM 6624 C C . GLY D 1 25 ? -14.890 -10.449 -0.510 1.00 45.83 25 GLY D C 1
ATOM 6625 O O . GLY D 1 25 ? -15.324 -11.502 -0.972 1.00 44.84 25 GLY D O 1
ATOM 6626 N N . VAL D 1 26 ? -15.285 -9.972 0.666 1.00 41.92 26 VAL D N 1
ATOM 6627 C CA . VAL D 1 26 ? -16.260 -10.689 1.482 1.00 38.69 26 VAL D CA 1
ATOM 6628 C C . VAL D 1 26 ? -17.145 -9.678 2.196 1.00 36.61 26 VAL D C 1
ATOM 6629 O O . VAL D 1 26 ? -16.665 -8.641 2.635 1.00 36.06 26 VAL D O 1
ATOM 6633 N N . LEU D 1 27 ? -18.435 -9.988 2.300 1.00 32.42 27 LEU D N 1
ATOM 6634 C CA . LEU D 1 27 ? -19.399 -9.120 2.993 1.00 29.09 27 LEU D CA 1
ATOM 6635 C C . LEU D 1 27 ? -20.071 -9.957 4.058 1.00 27.77 27 LEU D C 1
ATOM 6636 O O . LEU D 1 27 ? -20.636 -11.002 3.747 1.00 27.36 27 LEU D O 1
ATOM 6641 N N . HIS D 1 28 ? -20.003 -9.514 5.309 1.00 25.75 28 HIS D N 1
ATOM 6642 C CA . HIS D 1 28 ? -20.663 -10.225 6.408 1.00 26.21 28 HIS D CA 1
ATOM 6643 C C . HIS D 1 28 ? -22.003 -9.546 6.558 1.00 24.82 28 HIS D C 1
ATOM 6644 O O . HIS D 1 28 ? -22.069 -8.322 6.505 1.00 24.13 28 HIS D O 1
ATOM 6651 N N . PHE D 1 29 ? -23.069 -10.321 6.748 1.00 23.00 29 PHE D N 1
ATOM 6652 C CA . PHE D 1 29 ? -24.409 -9.714 6.816 1.00 21.09 29 PHE D CA 1
ATOM 6653 C C . PHE D 1 29 ? -25.350 -10.623 7.588 1.00 20.48 29 PHE D C 1
ATOM 6654 O O . PHE D 1 29 ? -24.994 -11.744 7.958 1.00 20.70 29 PHE D O 1
ATOM 6662 N N . VAL D 1 30 ? -26.558 -10.121 7.818 1.00 19.31 30 VAL D N 1
ATOM 6663 C CA . VAL D 1 30 ? -27.610 -10.875 8.479 1.00 19.14 30 VAL D CA 1
ATOM 6664 C C . VAL D 1 30 ? -28.858 -10.697 7.589 1.00 20.11 30 VAL D C 1
ATOM 6665 O O . VAL D 1 30 ? -29.153 -9.582 7.126 1.00 19.60 30 VAL D O 1
ATOM 6669 N N . LYS D 1 31 ? -29.552 -11.796 7.325 1.00 19.49 31 LYS D N 1
ATOM 6670 C CA . LYS D 1 31 ? -30.749 -11.779 6.484 1.00 19.83 31 LYS D CA 1
ATOM 6671 C C . LYS D 1 31 ? -31.987 -11.624 7.370 1.00 18.56 31 LYS D C 1
ATOM 6672 O O . LYS D 1 31 ? -32.156 -12.365 8.328 1.00 19.58 31 LYS D O 1
ATOM 6678 N N . TYR D 1 32 ? -32.850 -10.668 7.018 1.00 17.95 32 TYR D N 1
ATOM 6679 C CA . TYR D 1 32 ? -34.117 -10.412 7.728 1.00 19.28 32 TYR D CA 1
ATOM 6680 C C . TYR D 1 32 ? -35.233 -10.306 6.687 1.00 19.01 32 TYR D C 1
ATOM 6681 O O . TYR D 1 32 ? -34.971 -10.157 5.494 1.00 19.98 32 TYR D O 1
ATOM 6690 N N . HIS D 1 33 ? -36.481 -10.371 7.140 1.00 18.57 33 HIS D N 1
ATOM 6691 C CA . HIS D 1 33 ? -37.608 -10.131 6.231 1.00 19.09 33 HIS D CA 1
ATOM 6692 C C . HIS D 1 33 ? -38.725 -9.468 7.033 1.00 18.13 33 HIS D C 1
ATOM 6693 O O . HIS D 1 33 ? -38.885 -9.720 8.233 1.00 18.18 33 HIS D O 1
ATOM 6700 N N . GLY D 1 34 ? -39.455 -8.576 6.368 1.00 19.16 34 GLY D N 1
ATOM 6701 C CA . GLY D 1 34 ? -40.599 -7.911 6.973 1.00 18.95 34 GLY D CA 1
ATOM 6702 C C . GLY D 1 34 ? -41.765 -8.337 6.093 1.00 19.05 34 GLY D C 1
ATOM 6703 O O . GLY D 1 34 ? -41.913 -7.821 4.983 1.00 20.38 34 GLY D O 1
ATOM 6704 N N . LEU D 1 35 ? -42.563 -9.296 6.560 1.00 18.16 35 LEU D N 1
ATOM 6705 C CA . LEU D 1 35 ? -43.720 -9.839 5.804 1.00 18.84 35 LEU D CA 1
ATOM 6706 C C . LEU D 1 35 ? -43.270 -10.426 4.453 1.00 20.00 35 LEU D C 1
ATOM 6707 O O . LEU D 1 35 ? -43.984 -10.318 3.456 1.00 19.57 35 LEU D O 1
ATOM 6712 N N . GLY D 1 36 ? -42.098 -11.046 4.404 1.00 19.65 36 GLY D N 1
ATOM 6713 C CA . GLY D 1 36 ? -41.668 -11.619 3.140 1.00 19.16 36 GLY D CA 1
ATOM 6714 C C . GLY D 1 36 ? -40.871 -10.701 2.226 1.00 19.15 36 GLY D C 1
ATOM 6715 O O . GLY D 1 36 ? -40.352 -11.157 1.210 1.00 18.50 36 GLY D O 1
ATOM 6716 N N . ASN D 1 37 ? -40.821 -9.408 2.549 1.00 18.12 37 ASN D N 1
ATOM 6717 C CA . ASN D 1 37 ? -40.016 -8.419 1.791 1.00 17.39 37 ASN D CA 1
ATOM 6718 C C . ASN D 1 37 ? -38.676 -8.639 2.499 1.00 17.91 37 ASN D C 1
ATOM 6719 O O . ASN D 1 37 ? -38.510 -8.179 3.626 1.00 17.07 37 ASN D O 1
ATOM 6724 N N . ASP D 1 38 ? -37.751 -9.371 1.858 1.00 17.76 38 ASP D N 1
ATOM 6725 C CA . ASP D 1 38 ? -36.484 -9.799 2.515 1.00 17.79 38 ASP D CA 1
ATOM 6726 C C . ASP D 1 38 ? -35.259 -8.968 2.130 1.00 18.31 38 ASP D C 1
ATOM 6727 O O . ASP D 1 38 ? -35.078 -8.593 0.977 1.00 17.55 38 ASP D O 1
ATOM 6732 N N . PHE D 1 39 ? -34.395 -8.734 3.117 1.00 17.83 39 PHE D N 1
ATOM 6733 C CA . PHE D 1 39 ? -33.207 -7.885 2.927 1.00 17.99 39 PHE D CA 1
ATOM 6734 C C . PHE D 1 39 ? -31.952 -8.448 3.557 1.00 17.88 39 PHE D C 1
ATOM 6735 O O . PHE D 1 39 ? -31.993 -9.216 4.522 1.00 17.51 39 PHE D O 1
ATOM 6743 N N . ILE D 1 40 ? -30.839 -7.978 3.002 1.00 18.24 40 ILE D N 1
ATOM 6744 C CA . ILE D 1 40 ? -29.495 -8.286 3.459 1.00 18.36 40 ILE D CA 1
ATOM 6745 C C . ILE D 1 40 ? -29.114 -7.060 4.315 1.00 19.54 40 ILE D C 1
ATOM 6746 O O . ILE D 1 40 ? -29.006 -5.938 3.802 1.00 18.74 40 ILE D O 1
ATOM 6751 N N . LEU D 1 41 ? -28.974 -7.260 5.623 1.00 19.24 41 LEU D N 1
ATOM 6752 C CA . LEU D 1 41 ? -28.613 -6.142 6.511 1.00 20.14 41 LEU D CA 1
ATOM 6753 C C . LEU D 1 41 ? -27.117 -6.166 6.781 1.00 21.12 41 LEU D C 1
ATOM 6754 O O . LEU D 1 41 ? -26.535 -7.242 7.029 1.00 19.20 41 LEU D O 1
ATOM 6759 N N . VAL D 1 42 ? -26.477 -4.996 6.692 1.00 21.68 42 VAL D N 1
ATOM 6760 C CA . VAL D 1 42 ? -25.050 -4.944 6.946 1.00 23.52 42 VAL D CA 1
ATOM 6761 C C . VAL D 1 42 ? -24.728 -3.851 7.967 1.00 24.80 42 VAL D C 1
ATOM 6762 O O . VAL D 1 42 ? -25.311 -2.759 7.961 1.00 23.05 42 VAL D O 1
ATOM 6766 N N . ASP D 1 43 ? -23.801 -4.186 8.860 1.00 24.57 43 ASP D N 1
ATOM 6767 C CA . ASP D 1 43 ? -23.348 -3.266 9.907 1.00 26.78 43 ASP D CA 1
ATOM 6768 C C . ASP D 1 43 ? -22.339 -2.339 9.241 1.00 26.26 43 ASP D C 1
ATOM 6769 O O . ASP D 1 43 ? -21.207 -2.729 8.988 1.00 26.94 43 ASP D O 1
ATOM 6774 N N . ASN D 1 44 ? -22.769 -1.122 8.935 1.00 27.16 44 ASN D N 1
ATOM 6775 C CA . ASN D 1 44 ? -21.912 -0.136 8.257 1.00 28.78 44 ASN D CA 1
ATOM 6776 C C . ASN D 1 44 ? -21.729 1.074 9.193 1.00 30.56 44 ASN D C 1
ATOM 6777 O O . ASN D 1 44 ? -21.498 2.196 8.737 1.00 30.78 44 ASN D O 1
ATOM 6782 N N . ARG D 1 45 ? -21.829 0.831 10.498 1.00 32.57 45 ARG D N 1
ATOM 6783 C CA . ARG D 1 45 ? -21.721 1.895 11.503 1.00 34.89 45 ARG D CA 1
ATOM 6784 C C . ARG D 1 45 ? -20.306 2.451 11.559 1.00 36.43 45 ARG D C 1
ATOM 6785 O O . ARG D 1 45 ? -20.083 3.512 12.122 1.00 37.53 45 ARG D O 1
ATOM 6793 N N . ASP D 1 46 ? -19.368 1.733 10.956 1.00 39.03 46 ASP D N 1
ATOM 6794 C CA . ASP D 1 46 ? -17.946 2.096 10.956 1.00 41.79 46 ASP D CA 1
ATOM 6795 C C . ASP D 1 46 ? -17.593 3.082 9.841 1.00 41.97 46 ASP D C 1
ATOM 6796 O O . ASP D 1 46 ? -16.453 3.549 9.772 1.00 41.79 46 ASP D O 1
ATOM 6801 N N . SER D 1 47 ? -18.537 3.411 8.971 1.00 41.12 47 SER D N 1
ATOM 6802 C CA . SER D 1 47 ? -18.187 4.301 7.882 1.00 40.91 47 SER D CA 1
ATOM 6803 C C . SER D 1 47 ? -19.403 4.999 7.316 1.00 41.44 47 SER D C 1
ATOM 6804 O O . SER D 1 47 ? -20.537 4.528 7.426 1.00 41.15 47 SER D O 1
ATOM 6807 N N . SER D 1 48 ? -19.136 6.133 6.687 1.00 40.88 48 SER D N 1
ATOM 6808 C CA . SER D 1 48 ? -20.170 6.945 6.086 1.00 41.25 48 SER D CA 1
ATOM 6809 C C . SER D 1 48 ? -20.411 6.464 4.654 1.00 40.19 48 SER D C 1
ATOM 6810 O O . SER D 1 48 ? -21.331 6.917 3.981 1.00 39.84 48 SER D O 1
ATOM 6813 N N . GLU D 1 49 ? -19.587 5.541 4.181 1.00 40.68 49 GLU D N 1
ATOM 6814 C CA . GLU D 1 49 ? -19.769 5.052 2.817 1.00 41.36 49 GLU D CA 1
ATOM 6815 C C . GLU D 1 49 ? -20.192 3.589 2.834 1.00 38.09 49 GLU D C 1
ATOM 6816 O O . GLU D 1 49 ? -19.632 2.774 3.567 1.00 37.70 49 GLU D O 1
ATOM 6822 N N . PRO D 1 50 ? -21.196 3.240 2.022 1.00 35.62 50 PRO D N 1
ATOM 6823 C CA . PRO D 1 50 ? -21.657 1.853 1.973 1.00 33.81 50 PRO D CA 1
ATOM 6824 C C . PRO D 1 50 ? -20.483 0.930 1.637 1.00 33.01 50 PRO D C 1
ATOM 6825 O O . PRO D 1 50 ? -19.670 1.248 0.772 1.00 33.46 50 PRO D O 1
ATOM 6829 N N . LYS D 1 51 ? -20.404 -0.206 2.324 1.00 31.63 51 LYS D N 1
ATOM 6830 C CA . LYS D 1 51 ? -19.314 -1.175 2.135 1.00 31.69 51 LYS D CA 1
ATOM 6831 C C . LYS D 1 51 ? -19.272 -1.780 0.733 1.00 30.56 51 LYS D C 1
ATOM 6832 O O . LYS D 1 51 ? -18.221 -2.274 0.322 1.00 31.97 51 LYS D O 1
ATOM 6838 N N . ILE D 1 52 ? -20.385 -1.790 0.007 1.00 27.62 52 ILE D N 1
ATOM 6839 C CA . ILE D 1 52 ? -20.373 -2.366 -1.344 1.00 26.30 52 ILE D CA 1
ATOM 6840 C C . ILE D 1 52 ? -21.002 -1.376 -2.304 1.00 26.22 52 ILE D C 1
ATOM 6841 O O . ILE D 1 52 ? -21.668 -0.441 -1.878 1.00 27.81 52 ILE D O 1
ATOM 6846 N N . THR D 1 53 ? -20.787 -1.591 -3.597 1.00 25.73 53 THR D N 1
ATOM 6847 C CA . THR D 1 53 ? -21.327 -0.707 -4.623 1.00 26.11 53 THR D CA 1
ATOM 6848 C C . THR D 1 53 ? -22.750 -1.138 -4.968 1.00 25.94 53 THR D C 1
ATOM 6849 O O . THR D 1 53 ? -23.218 -2.199 -4.553 1.00 23.84 53 THR D O 1
ATOM 6853 N N . GLN D 1 54 ? -23.438 -0.299 -5.728 1.00 24.32 54 GLN D N 1
ATOM 6854 C CA . GLN D 1 54 ? -24.788 -0.601 -6.141 1.00 25.25 54 GLN D CA 1
ATOM 6855 C C . GLN D 1 54 ? -24.760 -1.822 -7.068 1.00 25.36 54 GLN D C 1
ATOM 6856 O O . GLN D 1 54 ? -25.651 -2.672 -7.013 1.00 23.39 54 GLN D O 1
ATOM 6862 N N . GLU D 1 55 ? -23.727 -1.910 -7.901 1.00 25.20 55 GLU D N 1
ATOM 6863 C CA . GLU D 1 55 ? -23.579 -3.033 -8.830 1.00 27.20 55 GLU D CA 1
ATOM 6864 C C . GLU D 1 55 ? -23.376 -4.319 -8.034 1.00 25.71 55 GLU D C 1
ATOM 6865 O O . GLU D 1 55 ? -23.930 -5.359 -8.372 1.00 25.44 55 GLU D O 1
ATOM 6871 N N . GLN D 1 56 ? -22.579 -4.259 -6.975 1.00 25.33 56 GLN D N 1
ATOM 6872 C CA . GLN D 1 56 ? -22.338 -5.463 -6.169 1.00 25.76 56 GLN D CA 1
ATOM 6873 C C . GLN D 1 56 ? -23.629 -5.883 -5.470 1.00 25.43 56 GLN D C 1
ATOM 6874 O O . GLN D 1 56 ? -23.903 -7.074 -5.335 1.00 24.23 56 GLN D O 1
ATOM 6880 N N . ALA D 1 57 ? -24.416 -4.905 -5.027 1.00 24.05 57 ALA D N 1
ATOM 6881 C CA . ALA D 1 57 ? -25.674 -5.201 -4.338 1.00 24.82 57 ALA D CA 1
ATOM 6882 C C . ALA D 1 57 ? -26.618 -5.916 -5.305 1.00 24.42 57 ALA D C 1
ATOM 6883 O O . ALA D 1 57 ? -27.282 -6.884 -4.930 1.00 24.27 57 ALA D O 1
ATOM 6885 N N . ALA D 1 58 ? -26.677 -5.449 -6.548 1.00 24.95 58 ALA D N 1
ATOM 6886 C CA . ALA D 1 58 ? -27.581 -6.072 -7.530 1.00 24.49 58 ALA D CA 1
ATOM 6887 C C . ALA D 1 58 ? -27.193 -7.548 -7.705 1.00 24.29 58 ALA D C 1
ATOM 6888 O O . ALA D 1 58 ? -28.063 -8.430 -7.763 1.00 22.23 58 ALA D O 1
ATOM 6890 N N . LYS D 1 59 ? -25.896 -7.825 -7.766 1.00 23.62 59 LYS D N 1
ATOM 6891 C CA . LYS D 1 59 ? -25.431 -9.216 -7.935 1.00 25.18 59 LYS D CA 1
ATOM 6892 C C . LYS D 1 59 ? -25.796 -10.053 -6.707 1.00 24.25 59 LYS D C 1
ATOM 6893 O O . LYS D 1 59 ? -26.264 -11.184 -6.837 1.00 22.39 59 LYS D O 1
ATOM 6899 N N . LEU D 1 60 ? -25.561 -9.508 -5.513 1.00 22.26 60 LEU D N 1
ATOM 6900 C CA . LEU D 1 60 ? -25.851 -10.246 -4.276 1.00 21.51 60 LEU D CA 1
ATOM 6901 C C . LEU D 1 60 ? -27.336 -10.532 -4.127 1.00 19.96 60 LEU D C 1
ATOM 6902 O O . LEU D 1 60 ? -27.717 -11.544 -3.519 1.00 19.49 60 LEU D O 1
ATOM 6907 N N . CYS D 1 61 ? -28.172 -9.645 -4.652 1.00 17.63 61 CYS D N 1
ATOM 6908 C CA . CYS D 1 61 ? -29.624 -9.819 -4.540 1.00 18.61 61 CYS D CA 1
ATOM 6909 C C . CYS D 1 61 ? -30.157 -10.889 -5.511 1.00 18.16 61 CYS D C 1
ATOM 6910 O O . CYS D 1 61 ? -31.299 -11.298 -5.378 1.00 19.23 61 CYS D O 1
ATOM 6913 N N . ASP D 1 62 ? -29.365 -11.319 -6.485 1.00 18.54 62 ASP D N 1
ATOM 6914 C CA . ASP D 1 62 ? -29.849 -12.344 -7.425 1.00 19.91 62 ASP D CA 1
ATOM 6915 C C . ASP D 1 62 ? -30.146 -13.594 -6.612 1.00 19.43 62 ASP D C 1
ATOM 6916 O O . ASP D 1 62 ? -29.292 -14.073 -5.885 1.00 20.51 62 ASP D O 1
ATOM 6921 N N . ARG D 1 63 ? -31.340 -14.155 -6.756 1.00 20.24 63 ARG D N 1
ATOM 6922 C CA . ARG D 1 63 ? -31.722 -15.294 -5.902 1.00 20.89 63 ARG D CA 1
ATOM 6923 C C . ARG D 1 63 ? -31.052 -16.632 -6.218 1.00 21.84 63 ARG D C 1
ATOM 6924 O O . ARG D 1 63 ? -30.921 -17.474 -5.322 1.00 21.91 63 ARG D O 1
ATOM 6932 N N . ASN D 1 64 ? -30.598 -16.833 -7.445 1.00 19.41 64 ASN D N 1
ATOM 6933 C CA . ASN D 1 64 ? -29.960 -18.120 -7.787 1.00 19.81 64 ASN D CA 1
ATOM 6934 C C . ASN D 1 64 ? -28.448 -18.010 -7.819 1.00 19.69 64 ASN D C 1
ATOM 6935 O O . ASN D 1 64 ? -27.748 -18.951 -7.418 1.00 21.40 64 ASN D O 1
ATOM 6940 N N . PHE D 1 65 ? -27.932 -16.871 -8.270 1.00 19.25 65 PHE D N 1
ATOM 6941 C CA . PHE D 1 65 ? -26.472 -16.688 -8.386 1.00 19.85 65 PHE D CA 1
ATOM 6942 C C . PHE D 1 65 ? -25.889 -15.916 -7.193 1.00 20.19 65 PHE D C 1
ATOM 6943 O O . PHE D 1 65 ? -24.670 -15.852 -7.032 1.00 19.22 65 PHE D O 1
ATOM 6951 N N . GLY D 1 66 ? -26.747 -15.336 -6.360 1.00 20.73 66 GLY D N 1
ATOM 6952 C CA . GLY D 1 66 ? -26.261 -14.584 -5.211 1.00 19.59 66 GLY D CA 1
ATOM 6953 C C . GLY D 1 66 ? -26.881 -15.038 -3.900 1.00 20.01 66 GLY D C 1
ATOM 6954 O O . GLY D 1 66 ? -27.251 -16.206 -3.750 1.00 19.71 66 GLY D O 1
ATOM 6955 N N . VAL D 1 67 ? -26.970 -14.123 -2.937 1.00 18.26 67 VAL D N 1
ATOM 6956 C CA . VAL D 1 67 ? -27.569 -14.434 -1.639 1.00 17.72 67 VAL D CA 1
ATOM 6957 C C . VAL D 1 67 ? -29.081 -14.468 -1.820 1.00 17.44 67 VAL D C 1
ATOM 6958 O O . VAL D 1 67 ? -29.755 -15.365 -1.302 1.00 16.97 67 VAL D O 1
ATOM 6962 N N . GLY D 1 68 ? -29.610 -13.500 -2.572 1.00 16.86 68 GLY D N 1
ATOM 6963 C CA . GLY D 1 68 ? -31.042 -13.457 -2.815 1.00 16.59 68 GLY D CA 1
ATOM 6964 C C . GLY D 1 68 ? -31.771 -12.524 -1.872 1.00 16.86 68 GLY D C 1
ATOM 6965 O O . GLY D 1 68 ? -31.840 -12.777 -0.674 1.00 16.44 68 GLY D O 1
ATOM 6966 N N . ALA D 1 69 ? -32.335 -11.447 -2.406 1.00 16.06 69 ALA D N 1
ATOM 6967 C CA . ALA D 1 69 ? -33.035 -10.494 -1.543 1.00 17.81 69 ALA D CA 1
ATOM 6968 C C . ALA D 1 69 ? -33.737 -9.445 -2.388 1.00 17.44 69 ALA D C 1
ATOM 6969 O O . ALA D 1 69 ? -33.477 -9.320 -3.584 1.00 17.67 69 ALA D O 1
ATOM 6971 N N . ASP D 1 70 ? -34.642 -8.700 -1.760 1.00 15.92 70 ASP D N 1
ATOM 6972 C CA . ASP D 1 70 ? -35.317 -7.605 -2.461 1.00 15.37 70 ASP D CA 1
ATOM 6973 C C . ASP D 1 70 ? -34.418 -6.352 -2.360 1.00 16.24 70 ASP D C 1
ATOM 6974 O O . ASP D 1 70 ? -34.640 -5.375 -3.060 1.00 17.56 70 ASP D O 1
ATOM 6979 N N . GLY D 1 71 ? -33.407 -6.392 -1.490 1.00 16.87 71 GLY D N 1
ATOM 6980 C CA . GLY D 1 71 ? -32.507 -5.251 -1.356 1.00 16.53 71 GLY D CA 1
ATOM 6981 C C . GLY D 1 71 ? -31.426 -5.441 -0.301 1.00 17.76 71 GLY D C 1
ATOM 6982 O O . GLY D 1 71 ? -31.429 -6.430 0.436 1.00 17.51 71 GLY D O 1
ATOM 6983 N N . VAL D 1 72 ? -30.486 -4.495 -0.238 1.00 18.84 72 VAL D N 1
ATOM 6984 C CA . VAL D 1 72 ? -29.404 -4.519 0.758 1.00 17.62 72 VAL D CA 1
ATOM 6985 C C . VAL D 1 72 ? -29.577 -3.241 1.581 1.00 19.10 72 VAL D C 1
ATOM 6986 O O . VAL D 1 72 ? -29.683 -2.150 1.011 1.00 19.59 72 VAL D O 1
ATOM 6990 N N . ILE D 1 73 ? -29.599 -3.374 2.903 1.00 18.61 73 ILE D N 1
ATOM 6991 C CA . ILE D 1 73 ? -29.809 -2.231 3.797 1.00 19.57 73 ILE D CA 1
ATOM 6992 C C . ILE D 1 73 ? -28.575 -2.071 4.683 1.00 22.20 73 ILE D C 1
ATOM 6993 O O . ILE D 1 73 ? -28.088 -3.050 5.280 1.00 20.95 73 ILE D O 1
ATOM 6998 N N . PHE D 1 74 ? -28.073 -0.834 4.748 1.00 21.28 74 PHE D N 1
ATOM 6999 C CA . PHE D 1 74 ? -26.870 -0.518 5.526 1.00 22.43 74 PHE D CA 1
ATOM 7000 C C . PHE D 1 74 ? -27.230 0.280 6.778 1.00 22.77 74 PHE D C 1
ATOM 7001 O O . PHE D 1 74 ? -27.969 1.272 6.703 1.00 22.13 74 PHE D O 1
ATOM 7009 N N . ALA D 1 75 ? -26.712 -0.161 7.923 1.00 22.93 75 ALA D N 1
ATOM 7010 C CA . ALA D 1 75 ? -26.915 0.569 9.187 1.00 24.80 75 ALA D CA 1
ATOM 7011 C C . ALA D 1 75 ? -25.681 1.470 9.259 1.00 25.30 75 ALA D C 1
ATOM 7012 O O . ALA D 1 75 ? -24.572 0.983 9.470 1.00 26.39 75 ALA D O 1
ATOM 7014 N N . MET D 1 76 ? -25.875 2.771 9.050 1.00 27.36 76 MET D N 1
ATOM 7015 C CA . MET D 1 76 ? -24.757 3.729 9.018 1.00 27.88 76 MET D CA 1
ATOM 7016 C C . MET D 1 76 ? -24.754 4.640 10.241 1.00 28.50 76 MET D C 1
ATOM 7017 O O . MET D 1 76 ? -25.704 4.675 11.026 1.00 28.25 76 MET D O 1
ATOM 7022 N N . PRO D 1 77 ? -23.676 5.421 10.396 1.00 29.50 77 PRO D N 1
ATOM 7023 C CA . PRO D 1 77 ? -23.587 6.341 11.535 1.00 30.41 77 PRO D CA 1
ATOM 7024 C C . PRO D 1 77 ? -24.665 7.416 11.444 1.00 29.45 77 PRO D C 1
ATOM 7025 O O . PRO D 1 77 ? -25.058 7.821 10.344 1.00 28.08 77 PRO D O 1
ATOM 7029 N N . GLY D 1 78 ? -25.144 7.855 12.604 1.00 29.59 78 GLY D N 1
ATOM 7030 C CA . GLY D 1 78 ? -26.168 8.882 12.658 1.00 31.57 78 GLY D CA 1
ATOM 7031 C C . GLY D 1 78 ? -25.752 10.140 11.920 1.00 31.31 78 GLY D C 1
ATOM 7032 O O . GLY D 1 78 ? -24.565 10.349 11.652 1.00 31.75 78 GLY D O 1
ATOM 7033 N N . VAL D 1 79 ? -26.737 10.973 11.595 1.00 31.69 79 VAL D N 1
ATOM 7034 C CA . VAL D 1 79 ? -26.490 12.206 10.858 1.00 32.89 79 VAL D CA 1
ATOM 7035 C C . VAL D 1 79 ? -27.227 13.344 11.530 1.00 32.17 79 VAL D C 1
ATOM 7036 O O . VAL D 1 79 ? -28.420 13.248 11.820 1.00 30.74 79 VAL D O 1
ATOM 7040 N N . ASN D 1 80 ? -26.490 14.424 11.770 1.00 34.24 80 ASN D N 1
ATOM 7041 C CA . ASN D 1 80 ? -27.058 15.622 12.370 1.00 35.65 80 ASN D CA 1
ATOM 7042 C C . ASN D 1 80 ? -27.952 15.259 13.539 1.00 37.28 80 ASN D C 1
ATOM 7043 O O . ASN D 1 80 ? -29.127 15.665 13.614 1.00 39.40 80 ASN D O 1
ATOM 7048 N N . GLY D 1 81 ? -27.397 14.454 14.437 1.00 40.07 81 GLY D N 1
ATOM 7049 C CA . GLY D 1 81 ? -28.142 14.083 15.617 1.00 39.86 81 GLY D CA 1
ATOM 7050 C C . GLY D 1 81 ? -28.591 12.642 15.736 1.00 40.09 81 GLY D C 1
ATOM 7051 O O . GLY D 1 81 ? -28.160 11.940 16.662 1.00 40.96 81 GLY D O 1
ATOM 7052 N N . THR D 1 82 ? -29.425 12.207 14.788 1.00 36.08 82 THR D N 1
ATOM 7053 C CA . THR D 1 82 ? -30.039 10.869 14.780 1.00 32.01 82 THR D CA 1
ATOM 7054 C C . THR D 1 82 ? -29.127 9.783 15.327 1.00 28.68 82 THR D C 1
ATOM 7055 O O . THR D 1 82 ? -27.910 9.866 15.254 1.00 28.55 82 THR D O 1
ATOM 7059 N N . ASP D 1 83 ? -29.752 8.735 15.851 1.00 28.83 83 ASP D N 1
ATOM 7060 C CA . ASP D 1 83 ? -29.018 7.607 16.398 1.00 28.07 83 ASP D CA 1
ATOM 7061 C C . ASP D 1 83 ? -28.273 6.913 15.270 1.00 28.01 83 ASP D C 1
ATOM 7062 O O . ASP D 1 83 ? -27.118 6.521 15.433 1.00 27.83 83 ASP D O 1
ATOM 7067 N N . TYR D 1 84 ? -28.934 6.754 14.125 1.00 26.34 84 TYR D N 1
ATOM 7068 C CA . TYR D 1 84 ? -28.303 6.087 12.976 1.00 25.34 84 TYR D CA 1
ATOM 7069 C C . TYR D 1 84 ? -28.841 6.674 11.675 1.00 24.45 84 TYR D C 1
ATOM 7070 O O . TYR D 1 84 ? -29.711 7.538 11.674 1.00 22.86 84 TYR D O 1
ATOM 7079 N N . ALA D 1 85 ? -28.295 6.188 10.568 1.00 23.39 85 ALA D N 1
ATOM 7080 C CA . ALA D 1 85 ? -28.755 6.569 9.241 1.00 23.54 85 ALA D CA 1
ATOM 7081 C C . ALA D 1 85 ? -28.972 5.242 8.502 1.00 23.65 85 ALA D C 1
ATOM 7082 O O . ALA D 1 85 ? -28.347 4.220 8.835 1.00 21.98 85 ALA D O 1
ATOM 7084 N N . MET D 1 86 ? -29.871 5.244 7.525 1.00 23.45 86 MET D N 1
ATOM 7085 C CA . MET D 1 86 ? -30.118 4.029 6.759 1.00 23.02 86 MET D CA 1
ATOM 7086 C C . MET D 1 86 ? -30.038 4.349 5.280 1.00 23.89 86 MET D C 1
ATOM 7087 O O . MET D 1 86 ? -30.581 5.360 4.810 1.00 22.74 86 MET D O 1
ATOM 7092 N N . ARG D 1 87 ? -29.327 3.505 4.549 1.00 21.26 87 ARG D N 1
ATOM 7093 C CA . ARG D 1 87 ? -29.268 3.645 3.106 1.00 22.10 87 ARG D CA 1
ATOM 7094 C C . ARG D 1 87 ? -29.645 2.267 2.593 1.00 21.59 87 ARG D C 1
ATOM 7095 O O . ARG D 1 87 ? -29.367 1.269 3.260 1.00 19.32 87 ARG D O 1
ATOM 7103 N N . ILE D 1 88 ? -30.306 2.217 1.446 1.00 21.42 88 ILE D N 1
ATOM 7104 C CA . ILE D 1 88 ? -30.743 0.939 0.890 1.00 21.36 88 ILE D CA 1
ATOM 7105 C C . ILE D 1 88 ? -30.564 0.949 -0.617 1.00 19.86 88 ILE D C 1
ATOM 7106 O O . ILE D 1 88 ? -30.696 1.991 -1.260 1.00 19.10 88 ILE D O 1
ATOM 7111 N N . PHE D 1 89 ? -30.232 -0.218 -1.158 1.00 18.63 89 PHE D N 1
ATOM 7112 C CA . PHE D 1 89 ? -30.083 -0.412 -2.598 1.00 19.03 89 PHE D CA 1
ATOM 7113 C C . PHE D 1 89 ? -31.133 -1.470 -2.970 1.00 20.23 89 PHE D C 1
ATOM 7114 O O . PHE D 1 89 ? -31.243 -2.506 -2.290 1.00 18.82 89 PHE D O 1
ATOM 7122 N N . ASN D 1 90 ? -31.916 -1.188 -4.011 1.00 19.75 90 ASN D N 1
ATOM 7123 C CA . ASN D 1 90 ? -32.933 -2.131 -4.519 1.00 18.60 90 ASN D CA 1
ATOM 7124 C C . ASN D 1 90 ? -32.183 -3.314 -5.150 1.00 18.77 90 ASN D C 1
ATOM 7125 O O . ASN D 1 90 ? -30.993 -3.225 -5.431 1.00 19.54 90 ASN D O 1
ATOM 7130 N N . SER D 1 91 ? -32.885 -4.415 -5.379 1.00 17.62 91 SER D N 1
ATOM 7131 C CA . SER D 1 91 ? -32.276 -5.577 -6.000 1.00 18.34 91 SER D CA 1
ATOM 7132 C C . SER D 1 91 ? -31.798 -5.223 -7.423 1.00 19.08 91 SER D C 1
ATOM 7133 O O . SER D 1 91 ? -30.990 -5.949 -7.994 1.00 19.67 91 SER D O 1
ATOM 7136 N N . ASP D 1 92 ? -32.271 -4.128 -8.011 1.00 18.56 92 ASP D N 1
ATOM 7137 C CA . ASP D 1 92 ? -31.788 -3.782 -9.363 1.00 20.81 92 ASP D CA 1
ATOM 7138 C C . ASP D 1 92 ? -30.588 -2.836 -9.219 1.00 21.91 92 ASP D C 1
ATOM 7139 O O . ASP D 1 92 ? -30.031 -2.364 -10.217 1.00 21.00 92 ASP D O 1
ATOM 7144 N N . GLY D 1 93 ? -30.205 -2.554 -7.977 1.00 20.80 93 GLY D N 1
ATOM 7145 C CA . GLY D 1 93 ? -29.067 -1.680 -7.728 1.00 22.30 93 GLY D CA 1
ATOM 7146 C C . GLY D 1 93 ? -29.376 -0.201 -7.510 1.00 23.55 93 GLY D C 1
ATOM 7147 O O . GLY D 1 93 ? -28.532 0.553 -7.020 1.00 23.52 93 GLY D O 1
ATOM 7148 N N . SER D 1 94 ? -30.578 0.232 -7.865 1.00 22.85 94 SER D N 1
ATOM 7149 C CA . SER D 1 94 ? -30.938 1.641 -7.704 1.00 23.00 94 SER D CA 1
ATOM 7150 C C . SER D 1 94 ? -31.070 1.954 -6.205 1.00 22.78 94 SER D C 1
ATOM 7151 O O . SER D 1 94 ? -31.277 1.053 -5.387 1.00 22.51 94 SER D O 1
ATOM 7154 N N . GLU D 1 95 ? -30.931 3.224 -5.835 1.00 22.31 95 GLU D N 1
ATOM 7155 C CA . GLU D 1 95 ? -31.032 3.593 -4.410 1.00 21.18 95 GLU D CA 1
ATOM 7156 C C . GLU D 1 95 ? -32.300 4.412 -4.145 1.00 21.17 95 GLU D C 1
ATOM 7157 O O . GLU D 1 95 ? -32.386 5.592 -4.496 1.00 20.67 95 GLU D O 1
ATOM 7163 N N . PRO D 1 96 ? -33.305 3.787 -3.510 1.00 20.52 96 PRO D N 1
ATOM 7164 C CA . PRO D 1 96 ? -34.576 4.438 -3.178 1.00 20.41 96 PRO D CA 1
ATOM 7165 C C . PRO D 1 96 ? -34.348 5.287 -1.923 1.00 20.44 96 PRO D C 1
ATOM 7166 O O . PRO D 1 96 ? -33.327 5.125 -1.257 1.00 21.42 96 PRO D O 1
ATOM 7170 N N . GLU D 1 97 ? -35.302 6.150 -1.589 1.00 20.96 97 GLU D N 1
ATOM 7171 C CA . GLU D 1 97 ? -35.166 7.074 -0.441 1.00 21.59 97 GLU D CA 1
ATOM 7172 C C . GLU D 1 97 ? -35.607 6.475 0.898 1.00 22.48 97 GLU D C 1
ATOM 7173 O O . GLU D 1 97 ? -35.283 7.031 1.950 1.00 22.59 97 GLU D O 1
ATOM 7179 N N . MET D 1 98 ? -36.391 5.405 0.893 1.00 20.96 98 MET D N 1
ATOM 7180 C CA . MET D 1 98 ? -36.838 4.832 2.178 1.00 21.84 98 MET D CA 1
ATOM 7181 C C . MET D 1 98 ? -37.394 3.434 1.930 1.00 22.38 98 MET D C 1
ATOM 7182 O O . MET D 1 98 ? -37.573 3.020 0.782 1.00 21.00 98 MET D O 1
ATOM 7187 N N . CYS D 1 99 ? -37.663 2.720 3.020 1.00 21.65 99 CYS D N 1
ATOM 7188 C CA . CYS D 1 99 ? -38.216 1.376 2.925 1.00 21.31 99 CYS D CA 1
ATOM 7189 C C . CYS D 1 99 ? -38.821 1.029 4.283 1.00 20.77 99 CYS D C 1
ATOM 7190 O O . CYS D 1 99 ? -38.098 0.894 5.275 1.00 21.33 99 CYS D O 1
ATOM 7193 N N . GLY D 1 100 ? -40.148 0.885 4.304 1.00 20.67 100 GLY D N 1
ATOM 7194 C CA . GLY D 1 100 ? -40.883 0.569 5.522 1.00 19.93 100 GLY D CA 1
ATOM 7195 C C . GLY D 1 100 ? -40.621 -0.806 6.125 1.00 20.66 100 GLY D C 1
ATOM 7196 O O . GLY D 1 100 ? -40.334 -0.915 7.327 1.00 21.33 100 GLY D O 1
ATOM 7197 N N . ASN D 1 101 ? -40.755 -1.863 5.330 1.00 18.97 101 ASN D N 1
ATOM 7198 C CA . ASN D 1 101 ? -40.483 -3.215 5.863 1.00 19.05 101 ASN D CA 1
ATOM 7199 C C . ASN D 1 101 ? -39.013 -3.264 6.271 1.00 19.50 101 ASN D C 1
ATOM 7200 O O . ASN D 1 101 ? -38.645 -3.892 7.269 1.00 20.53 101 ASN D O 1
ATOM 7205 N N . GLY D 1 102 ? -38.174 -2.564 5.514 1.00 19.12 102 GLY D N 1
ATOM 7206 C CA . GLY D 1 102 ? -36.751 -2.560 5.812 1.00 20.25 102 GLY D CA 1
ATOM 7207 C C . GLY D 1 102 ? -36.371 -1.865 7.118 1.00 21.13 102 GLY D C 1
ATOM 7208 O O . GLY D 1 102 ? -35.467 -2.308 7.832 1.00 20.20 102 GLY D O 1
ATOM 7209 N N . VAL D 1 103 ? -37.051 -0.773 7.441 1.00 20.84 103 VAL D N 1
ATOM 7210 C CA . VAL D 1 103 ? -36.706 -0.072 8.658 1.00 23.14 103 VAL D CA 1
ATOM 7211 C C . VAL D 1 103 ? -37.180 -0.882 9.883 1.00 21.62 103 VAL D C 1
ATOM 7212 O O . VAL D 1 103 ? -36.624 -0.733 10.959 1.00 23.02 103 VAL D O 1
ATOM 7216 N N . ARG D 1 104 ? -38.187 -1.741 9.730 1.00 20.29 104 ARG D N 1
ATOM 7217 C CA . ARG D 1 104 ? -38.629 -2.571 10.864 1.00 21.14 104 ARG D CA 1
ATOM 7218 C C . ARG D 1 104 ? -37.537 -3.631 11.072 1.00 21.67 104 ARG D C 1
ATOM 7219 O O . ARG D 1 104 ? -37.197 -3.972 12.207 1.00 20.58 104 ARG D O 1
ATOM 7227 N N . CYS D 1 105 ? -36.977 -4.137 9.971 1.00 20.28 105 CYS D N 1
ATOM 7228 C CA . CYS D 1 105 ? -35.856 -5.117 10.059 1.00 20.22 105 CYS D CA 1
ATOM 7229 C C . CYS D 1 105 ? -34.628 -4.389 10.677 1.00 20.02 105 CYS D C 1
ATOM 7230 O O . CYS D 1 105 ? -33.886 -4.948 11.488 1.00 19.25 105 CYS D O 1
ATOM 7233 N N . PHE D 1 106 ? -34.419 -3.143 10.264 1.00 19.96 106 PHE D N 1
ATOM 7234 C CA . PHE D 1 106 ? -33.292 -2.306 10.757 1.00 21.43 106 PHE D CA 1
ATOM 7235 C C . PHE D 1 106 ? -33.374 -2.219 12.301 1.00 23.12 106 PHE D C 1
ATOM 7236 O O . PHE D 1 106 ? -32.377 -2.424 13.008 1.00 23.32 106 PHE D O 1
ATOM 7244 N N . ALA D 1 107 ? -34.567 -1.944 12.814 1.00 22.59 107 ALA D N 1
ATOM 7245 C CA . ALA D 1 107 ? -34.804 -1.828 14.272 1.00 24.62 107 ALA D CA 1
ATOM 7246 C C . ALA D 1 107 ? -34.410 -3.130 14.985 1.00 25.25 107 ALA D C 1
ATOM 7247 O O . ALA D 1 107 ? -33.756 -3.087 16.026 1.00 26.55 107 ALA D O 1
ATOM 7249 N N . ARG D 1 108 ? -34.813 -4.278 14.447 1.00 24.42 108 ARG D N 1
ATOM 7250 C CA . ARG D 1 108 ? -34.455 -5.585 15.051 1.00 25.31 108 ARG D CA 1
ATOM 7251 C C . ARG 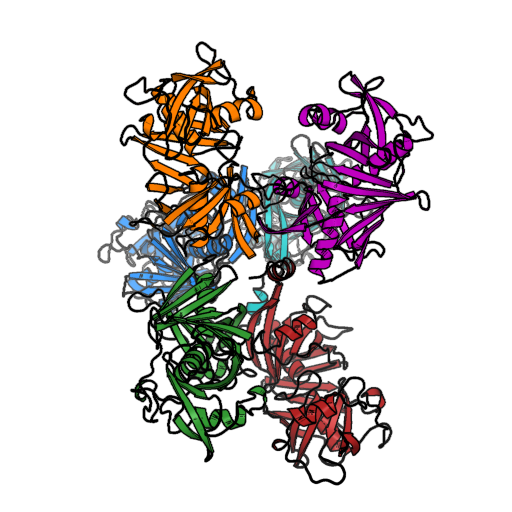D 1 108 ? -32.947 -5.801 15.026 1.00 24.16 108 ARG D C 1
ATOM 7252 O O . ARG D 1 108 ? -32.383 -6.339 15.977 1.00 23.87 108 ARG D O 1
ATOM 7260 N N . PHE D 1 109 ? -32.321 -5.409 13.913 1.00 23.45 109 PHE D N 1
ATOM 7261 C CA . PHE D 1 109 ? -30.885 -5.553 13.680 1.00 24.20 109 PHE D CA 1
ATOM 7262 C C . PHE D 1 109 ? -30.138 -4.784 14.769 1.00 25.85 109 PHE D C 1
ATOM 7263 O O . PHE D 1 109 ? -29.249 -5.332 15.426 1.00 24.89 109 PHE D O 1
ATOM 7271 N N . ILE D 1 110 ? -30.519 -3.523 14.960 1.00 26.18 110 ILE D N 1
ATOM 7272 C CA . ILE D 1 110 ? -29.891 -2.666 15.977 1.00 28.70 110 ILE D CA 1
ATOM 7273 C C . ILE D 1 110 ? -30.115 -3.258 17.364 1.00 28.93 110 ILE D C 1
ATOM 7274 O O . ILE D 1 110 ? -29.174 -3.415 18.132 1.00 30.15 110 ILE D O 1
ATOM 7279 N N . ALA D 1 111 ? -31.361 -3.586 17.683 1.00 30.58 111 ALA D N 1
ATOM 7280 C CA . ALA D 1 111 ? -31.682 -4.159 18.993 1.00 31.68 111 ALA D CA 1
ATOM 7281 C C . ALA D 1 111 ? -30.814 -5.397 19.237 1.00 33.39 111 ALA D C 1
ATOM 7282 O O . ALA D 1 111 ? -30.348 -5.625 20.362 1.00 33.51 111 ALA D O 1
ATOM 7284 N N . GLU D 1 112 ? -30.594 -6.187 18.188 1.00 33.01 112 GLU D N 1
ATOM 7285 C CA . GLU D 1 112 ? -29.790 -7.413 18.289 1.00 34.94 112 GLU D CA 1
ATOM 7286 C C . GLU D 1 112 ? -28.317 -7.053 18.491 1.00 34.36 112 GLU D C 1
ATOM 7287 O O . GLU D 1 112 ? -27.646 -7.618 19.346 1.00 34.53 112 GLU D O 1
ATOM 7293 N N . LEU D 1 113 ? -27.820 -6.106 17.708 1.00 34.55 113 LEU D N 1
ATOM 7294 C CA . LEU D 1 113 ? -26.420 -5.685 17.802 1.00 35.44 113 LEU D CA 1
ATOM 7295 C C . LEU D 1 113 ? -26.114 -5.016 19.153 1.00 37.60 113 LEU D C 1
ATOM 7296 O O . LEU D 1 113 ? -25.027 -5.196 19.699 1.00 36.20 113 LEU D O 1
ATOM 7301 N N . GLU D 1 114 ? -27.062 -4.254 19.690 1.00 38.74 114 GLU D N 1
ATOM 7302 C CA . GLU D 1 114 ? -26.815 -3.523 20.943 1.00 41.50 114 GLU D CA 1
ATOM 7303 C C . GLU D 1 114 ? -27.371 -4.227 22.168 1.00 42.43 114 GLU D C 1
ATOM 7304 O O . GLU D 1 114 ? -27.451 -3.630 23.243 1.00 42.74 114 GLU D O 1
ATOM 7310 N N . ASN D 1 115 ? -27.761 -5.485 22.013 1.00 43.33 115 ASN D N 1
ATOM 7311 C CA . ASN D 1 115 ? -28.285 -6.257 23.139 1.00 44.26 115 ASN D CA 1
ATOM 7312 C C . ASN D 1 115 ? -29.413 -5.479 23.823 1.00 43.77 115 ASN D C 1
ATOM 7313 O O . ASN D 1 115 ? -29.497 -5.437 25.050 1.00 42.09 115 ASN D O 1
ATOM 7318 N N . LEU D 1 116 ? -30.285 -4.875 23.026 1.00 43.37 116 LEU D N 1
ATOM 7319 C CA . LEU D 1 116 ? -31.407 -4.110 23.564 1.00 43.47 116 LEU D CA 1
ATOM 7320 C C . LEU D 1 116 ? -32.634 -5.010 23.643 1.00 44.41 116 LEU D C 1
ATOM 7321 O O . LEU D 1 116 ? -33.099 -5.532 22.635 1.00 43.51 116 LEU D O 1
ATOM 7326 N N . GLN D 1 117 ? -33.159 -5.177 24.853 1.00 45.79 117 GLN D N 1
ATOM 7327 C CA . GLN D 1 117 ? -34.337 -6.009 25.084 1.00 47.89 117 GLN D CA 1
ATOM 7328 C C . GLN D 1 117 ? -35.511 -5.076 25.358 1.00 48.05 117 GLN D C 1
ATOM 7329 O O . GLN D 1 117 ? -35.317 -3.925 25.756 1.00 48.72 117 GLN D O 1
ATOM 7335 N N . GLY D 1 118 ? -36.724 -5.579 25.150 1.00 47.51 118 GLY D N 1
ATOM 7336 C CA . GLY D 1 118 ? -37.914 -4.784 25.395 1.00 47.34 118 GLY D CA 1
ATOM 7337 C C . GLY D 1 118 ? -38.082 -3.598 24.463 1.00 46.93 118 GLY D C 1
ATOM 7338 O O . GLY D 1 118 ? -37.381 -3.479 23.455 1.00 46.01 118 GLY D O 1
ATOM 7339 N N . LYS D 1 119 ? -39.013 -2.716 24.815 1.00 46.84 119 LYS D N 1
ATOM 7340 C CA . LYS D 1 119 ? -39.302 -1.522 24.019 1.00 46.97 119 LYS D CA 1
ATOM 7341 C C . LYS D 1 119 ? -38.057 -0.642 23.896 1.00 46.42 119 LYS D C 1
ATOM 7342 O O . LYS D 1 119 ? -37.338 -0.419 24.869 1.00 46.55 119 LYS D O 1
ATOM 7348 N N . HIS D 1 120 ? -37.822 -0.149 22.682 1.00 45.13 120 HIS D N 1
ATOM 7349 C CA . HIS D 1 120 ? -36.691 0.728 22.362 1.00 44.43 120 HIS D CA 1
ATOM 7350 C C . HIS D 1 120 ? -37.058 1.492 21.097 1.00 43.76 120 HIS D C 1
ATOM 7351 O O . HIS D 1 120 ? -37.636 0.914 20.177 1.00 42.69 120 HIS D O 1
ATOM 7358 N N . SER D 1 121 ? -36.734 2.782 21.050 1.00 41.35 121 SER D N 1
ATOM 7359 C CA . SER D 1 121 ? -37.003 3.576 19.856 1.00 40.25 121 SER D CA 1
ATOM 7360 C C . SER D 1 121 ? -35.671 4.184 19.422 1.00 38.62 121 SER D C 1
ATOM 7361 O O . SER D 1 121 ? -34.819 4.490 20.262 1.00 39.58 121 SER D O 1
ATOM 7364 N N . PHE D 1 122 ? -35.477 4.320 18.114 1.00 36.00 122 PHE D N 1
ATOM 7365 C CA . PHE D 1 122 ? -34.245 4.894 17.562 1.00 34.23 122 PHE D CA 1
ATOM 7366 C C . PHE D 1 122 ? -34.662 5.937 16.548 1.00 32.47 122 PHE D C 1
ATOM 7367 O O . PHE D 1 122 ? -35.742 5.847 15.963 1.00 32.38 122 PHE D O 1
ATOM 7375 N N . THR D 1 123 ? -33.801 6.919 16.325 1.00 29.94 123 THR D N 1
ATOM 7376 C CA . THR D 1 123 ? -34.087 7.929 15.323 1.00 28.41 123 THR D CA 1
ATOM 7377 C C . THR D 1 123 ? -33.188 7.559 14.158 1.00 27.01 123 THR D C 1
ATOM 7378 O O . THR D 1 123 ? -32.004 7.268 14.348 1.00 26.62 123 THR D O 1
ATOM 7382 N N . ILE D 1 124 ? -33.750 7.545 12.953 1.00 25.63 124 ILE D N 1
ATOM 7383 C CA . ILE D 1 124 ? -32.965 7.162 11.780 1.00 24.60 124 ILE D CA 1
ATOM 7384 C C . ILE D 1 124 ? -33.020 8.240 10.709 1.00 23.03 124 ILE D C 1
ATOM 7385 O O . ILE D 1 124 ? -34.083 8.751 10.394 1.00 22.33 124 ILE D O 1
ATOM 7390 N N . HIS D 1 125 ? -31.860 8.566 10.160 1.00 23.21 125 HIS D N 1
ATOM 7391 C CA . HIS D 1 125 ? -31.773 9.534 9.072 1.00 24.73 125 HIS D CA 1
ATOM 7392 C C . HIS D 1 125 ? -31.901 8.718 7.778 1.00 23.87 125 HIS D C 1
ATOM 7393 O O . HIS D 1 125 ? -31.162 7.747 7.589 1.00 24.05 125 HIS D O 1
ATOM 7400 N N . THR D 1 126 ? -32.821 9.111 6.899 1.00 23.48 126 THR D N 1
ATOM 7401 C CA . THR D 1 126 ? -33.022 8.408 5.620 1.00 23.14 126 THR D CA 1
ATOM 7402 C C . THR D 1 126 ? -33.131 9.437 4.500 1.00 25.45 126 THR D C 1
ATOM 7403 O O . THR D 1 126 ? -33.074 10.644 4.733 1.00 23.30 126 THR D O 1
ATOM 7407 N N . GLY D 1 127 ? -33.322 8.945 3.281 1.00 25.60 127 GLY D N 1
ATOM 7408 C CA . GLY D 1 127 ? -33.464 9.848 2.157 1.00 25.84 127 GLY D CA 1
ATOM 7409 C C . GLY D 1 127 ? -34.822 10.515 2.176 1.00 25.93 127 GLY D C 1
ATOM 7410 O O . GLY D 1 127 ? -35.068 11.446 1.415 1.00 27.77 127 GLY D O 1
ATOM 7411 N N . ALA D 1 128 ? -35.706 10.042 3.046 1.00 24.46 128 ALA D N 1
ATOM 7412 C CA . ALA D 1 128 ? -37.053 10.601 3.162 1.00 25.05 128 ALA D CA 1
ATOM 7413 C C . ALA D 1 128 ? -37.124 11.496 4.399 1.00 26.33 128 ALA D C 1
ATOM 7414 O O . ALA D 1 128 ? -38.186 12.042 4.713 1.00 26.60 128 ALA D O 1
ATOM 7416 N N . GLY D 1 129 ? -36.006 11.635 5.104 1.00 25.91 129 GLY D N 1
ATOM 7417 C CA . GLY D 1 129 ? -36.010 12.452 6.309 1.00 26.13 129 GLY D CA 1
ATOM 7418 C C . GLY D 1 129 ? -35.984 11.594 7.570 1.00 26.15 129 GLY D C 1
ATOM 7419 O O . GLY D 1 129 ? -35.592 10.419 7.531 1.00 25.98 129 GLY D O 1
ATOM 7420 N N . LEU D 1 130 ? -36.430 12.164 8.684 1.00 24.57 130 LEU D N 1
ATOM 7421 C CA . LEU D 1 130 ? -36.428 11.467 9.961 1.00 23.06 130 LEU D CA 1
ATOM 7422 C C . LEU D 1 130 ? -37.478 10.363 10.013 1.00 23.56 130 LEU D C 1
ATOM 7423 O O . LEU D 1 130 ? -38.659 10.577 9.723 1.00 23.15 130 LEU D O 1
ATOM 7428 N N . ILE D 1 131 ? -37.037 9.174 10.418 1.00 22.26 131 ILE D N 1
ATOM 7429 C CA . ILE D 1 131 ? -37.929 8.033 10.557 1.00 20.55 131 ILE D CA 1
ATOM 7430 C C . ILE D 1 131 ? -37.676 7.473 11.965 1.00 20.11 131 ILE D C 1
ATOM 7431 O O . ILE D 1 131 ? -36.525 7.297 12.368 1.00 21.07 131 ILE D O 1
ATOM 7436 N N . VAL D 1 132 ? -38.732 7.156 12.701 1.00 20.69 132 VAL D N 1
ATOM 7437 C CA . VAL D 1 132 ? -38.532 6.697 14.075 1.00 22.61 132 VAL D CA 1
ATOM 7438 C C . VAL D 1 132 ? -39.219 5.373 14.391 1.00 22.05 132 VAL D C 1
ATOM 7439 O O . VAL D 1 132 ? -40.408 5.322 14.727 1.00 21.55 132 VAL D O 1
ATOM 7443 N N . PRO D 1 133 ? -38.469 4.272 14.298 1.00 23.50 133 PRO D N 1
ATOM 7444 C CA . PRO D 1 133 ? -39.089 2.989 14.610 1.00 25.58 133 PRO D CA 1
ATOM 7445 C C . PRO D 1 133 ? -39.074 2.785 16.128 1.00 28.13 133 PRO D C 1
ATOM 7446 O O . PRO D 1 133 ? -38.225 3.336 16.831 1.00 29.47 133 PRO D O 1
ATOM 7450 N N . GLU D 1 134 ? -40.014 2.007 16.633 1.00 30.11 134 GLU D N 1
ATOM 7451 C CA . GLU D 1 134 ? -40.047 1.726 18.053 1.00 33.46 134 GLU D CA 1
ATOM 7452 C C . GLU D 1 134 ? -40.527 0.298 18.272 1.00 33.20 134 GLU D C 1
ATOM 7453 O O . GLU D 1 134 ? -41.668 -0.034 17.991 1.00 32.60 134 GLU D O 1
ATOM 7459 N N . ILE D 1 135 ? -39.639 -0.551 18.768 1.00 35.82 135 ILE D N 1
ATOM 7460 C CA . ILE D 1 135 ? -39.996 -1.932 19.061 1.00 36.66 135 ILE D CA 1
ATOM 7461 C C . ILE D 1 135 ? -41.056 -1.862 20.161 1.00 38.14 135 ILE D C 1
ATOM 7462 O O . ILE D 1 135 ? -40.864 -1.193 21.170 1.00 38.51 135 ILE D O 1
ATOM 7467 N N . GLN D 1 136 ? -42.182 -2.535 19.958 1.00 40.08 136 GLN D N 1
ATOM 7468 C CA . GLN D 1 136 ? -43.281 -2.492 20.930 1.00 43.67 136 GLN D CA 1
ATOM 7469 C C . GLN D 1 136 ? -43.081 -3.534 22.019 1.00 45.43 136 GLN D C 1
ATOM 7470 O O . GLN D 1 136 ? -42.235 -4.426 21.902 1.00 44.29 136 GLN D O 1
ATOM 7476 N N . ASP D 1 137 ? -43.876 -3.400 23.079 1.00 46.91 137 ASP D N 1
ATOM 7477 C CA . ASP D 1 137 ? -43.832 -4.317 24.221 1.00 48.74 137 ASP D CA 1
ATOM 7478 C C . ASP D 1 137 ? -44.123 -5.728 23.725 1.00 48.11 137 ASP D C 1
ATOM 7479 O O . ASP D 1 137 ? -43.571 -6.701 24.241 1.00 49.09 137 ASP D O 1
ATOM 7484 N N . ASP D 1 138 ? -44.982 -5.826 22.714 1.00 46.90 138 ASP D N 1
ATOM 7485 C CA . ASP D 1 138 ? -45.389 -7.117 22.154 1.00 44.86 138 ASP D CA 1
ATOM 7486 C C . ASP D 1 138 ? -44.396 -7.602 21.093 1.00 42.14 138 ASP D C 1
ATOM 7487 O O . ASP D 1 138 ? -44.627 -8.630 20.459 1.00 41.03 138 ASP D O 1
ATOM 7492 N N . GLY D 1 139 ? -43.311 -6.858 20.887 1.00 40.18 139 GLY D N 1
ATOM 7493 C CA . GLY D 1 139 ? -42.309 -7.266 19.913 1.00 37.08 139 GLY D CA 1
ATOM 7494 C C . GLY D 1 139 ? -42.443 -6.723 18.495 1.00 36.14 139 GLY D C 1
ATOM 7495 O O . GLY D 1 139 ? -41.467 -6.698 17.748 1.00 35.76 139 GLY D O 1
ATOM 7496 N N . GLN D 1 140 ? -43.639 -6.305 18.099 1.00 34.96 140 GLN D N 1
ATOM 7497 C CA . GLN D 1 140 ? -43.817 -5.757 16.752 1.00 33.97 140 GLN D CA 1
ATOM 7498 C C . GLN D 1 140 ? -43.089 -4.424 16.689 1.00 32.75 140 GLN D C 1
ATOM 7499 O O . GLN D 1 140 ? -42.690 -3.887 17.723 1.00 33.38 140 GLN D O 1
ATOM 7505 N N . VAL D 1 141 ? -42.910 -3.887 15.485 1.00 29.19 141 VAL D N 1
ATOM 7506 C CA . VAL D 1 141 ? -42.228 -2.610 15.353 1.00 27.87 141 VAL D CA 1
ATOM 7507 C C . VAL D 1 141 ? -43.215 -1.605 14.765 1.00 27.46 141 VAL D C 1
ATOM 7508 O O . VAL D 1 141 ? -43.784 -1.838 13.699 1.00 26.60 141 VAL D O 1
ATOM 7512 N N . LYS D 1 142 ? -43.444 -0.509 15.487 1.00 27.58 142 LYS D N 1
ATOM 7513 C CA . LYS D 1 142 ? -44.358 0.559 15.024 1.00 26.68 142 LYS D CA 1
ATOM 7514 C C . LYS D 1 142 ? -43.454 1.689 14.576 1.00 26.52 142 LYS D C 1
ATOM 7515 O O . LYS D 1 142 ? -42.641 2.171 15.351 1.00 26.33 142 LYS D O 1
ATOM 7521 N N . VAL D 1 143 ? -43.595 2.130 13.333 1.00 24.82 143 VAL D N 1
ATOM 7522 C CA . VAL D 1 143 ? -42.697 3.154 12.829 1.00 23.51 143 VAL D CA 1
ATOM 7523 C C . VAL D 1 143 ? -43.410 4.464 12.516 1.00 23.59 143 VAL D C 1
ATOM 7524 O O . VAL D 1 143 ? -44.474 4.477 11.921 1.00 22.80 143 VAL D O 1
ATOM 7528 N N . ASP D 1 144 ? -42.803 5.564 12.942 1.00 23.38 144 ASP D N 1
ATOM 7529 C CA . ASP D 1 144 ? -43.308 6.902 12.622 1.00 24.13 144 ASP D CA 1
ATOM 7530 C C . ASP D 1 144 ? -42.685 7.129 11.248 1.00 23.40 144 ASP D C 1
ATOM 7531 O O . ASP D 1 144 ? -41.484 7.388 11.149 1.00 24.70 144 ASP D O 1
ATOM 7536 N N . MET D 1 145 ? -43.493 6.999 10.200 1.00 23.17 145 MET D N 1
ATOM 7537 C CA . MET D 1 145 ? -43.002 7.105 8.820 1.00 22.47 145 MET D CA 1
ATOM 7538 C C . MET D 1 145 ? -42.982 8.547 8.324 1.00 23.97 145 MET D C 1
ATOM 7539 O O . MET D 1 145 ? -42.791 8.777 7.139 1.00 23.57 145 MET D O 1
ATOM 7544 N N . GLY D 1 146 ? -43.170 9.517 9.209 1.00 25.34 146 GLY D N 1
ATOM 7545 C CA . GLY D 1 146 ? -43.137 10.899 8.751 1.00 25.40 146 GLY D CA 1
ATOM 7546 C C . GLY D 1 146 ? -44.427 11.314 8.072 1.00 24.91 146 GLY D C 1
ATOM 7547 O O . GLY D 1 146 ? -45.445 10.629 8.196 1.00 26.19 146 GLY D O 1
ATOM 7548 N N . THR D 1 147 ? -44.388 12.422 7.336 1.00 24.78 147 THR D N 1
ATOM 7549 C CA . THR D 1 147 ? -45.589 12.936 6.675 1.00 23.71 147 THR D CA 1
ATOM 7550 C C . THR D 1 147 ? -45.497 12.688 5.170 1.00 22.57 147 THR D C 1
ATOM 7551 O O . THR D 1 147 ? -44.417 12.737 4.596 1.00 20.73 147 THR D O 1
ATOM 7555 N N . PRO D 1 148 ? -46.644 12.425 4.518 1.00 23.50 148 PRO D N 1
ATOM 7556 C CA . PRO D 1 148 ? -46.687 12.168 3.077 1.00 24.92 148 PRO D CA 1
ATOM 7557 C C . PRO D 1 148 ? -46.474 13.425 2.254 1.00 26.52 148 PRO D C 1
ATOM 7558 O O . PRO D 1 148 ? -46.823 14.527 2.682 1.00 26.56 148 PRO D O 1
ATOM 7562 N N . ILE D 1 149 ? -45.886 13.248 1.078 1.00 25.93 149 ILE D N 1
ATOM 7563 C CA . ILE D 1 149 ? -45.640 14.352 0.159 1.00 27.69 149 ILE D CA 1
ATOM 7564 C C . ILE D 1 149 ? -46.686 14.219 -0.943 1.00 28.90 149 ILE D C 1
ATOM 7565 O O . ILE D 1 149 ? -46.736 13.193 -1.644 1.00 26.08 149 ILE D O 1
ATOM 7570 N N . LEU D 1 150 ? -47.508 15.257 -1.103 1.00 28.60 150 LEU D N 1
ATOM 7571 C CA . LEU D 1 150 ? -48.602 15.213 -2.071 1.00 28.73 150 LEU D CA 1
ATOM 7572 C C . LEU D 1 150 ? -48.422 16.149 -3.265 1.00 29.08 150 LEU D C 1
ATOM 7573 O O . LEU D 1 150 ? -49.077 15.949 -4.283 1.00 29.62 150 LEU D O 1
ATOM 7578 N N . LYS D 1 151 ? -47.556 17.152 -3.176 1.00 28.58 151 LYS D N 1
ATOM 7579 C CA . LYS D 1 151 ? -47.386 18.061 -4.321 1.00 29.62 151 LYS D CA 1
ATOM 7580 C C . LYS D 1 151 ? -46.836 17.279 -5.511 1.00 27.58 151 LYS D C 1
ATOM 7581 O O . LYS D 1 151 ? -45.738 16.731 -5.472 1.00 26.75 151 LYS D O 1
ATOM 7587 N N . ALA D 1 152 ? -47.621 17.273 -6.583 1.00 27.69 152 ALA D N 1
ATOM 7588 C CA . ALA D 1 152 ? -47.322 16.558 -7.826 1.00 26.01 152 ALA D CA 1
ATOM 7589 C C . ALA D 1 152 ? -45.859 16.613 -8.264 1.00 26.98 152 ALA D C 1
ATOM 7590 O O . ALA D 1 152 ? -45.226 15.568 -8.454 1.00 24.64 152 ALA D O 1
ATOM 7592 N N . GLN D 1 153 ? -45.302 17.806 -8.445 1.00 26.75 153 GLN D N 1
ATOM 7593 C CA . GLN D 1 153 ? -43.935 17.874 -8.949 1.00 27.61 153 GLN D CA 1
ATOM 7594 C C . GLN D 1 153 ? -42.911 17.322 -7.954 1.00 26.73 153 GLN D C 1
ATOM 7595 O O . GLN D 1 153 ? -41.794 16.997 -8.351 1.00 26.85 153 GLN D O 1
ATOM 7601 N N . ASP D 1 154 ? -43.264 17.195 -6.680 1.00 25.82 154 ASP D N 1
ATOM 7602 C CA . ASP D 1 154 ? -42.290 16.673 -5.712 1.00 27.22 154 ASP D CA 1
ATOM 7603 C C . ASP D 1 154 ? -42.413 15.155 -5.542 1.00 25.78 154 ASP D C 1
ATOM 7604 O O . ASP D 1 154 ? -41.520 14.530 -4.970 1.00 26.08 154 ASP D O 1
ATOM 7609 N N . VAL D 1 155 ? -43.485 14.555 -6.051 1.00 25.35 155 VAL D N 1
ATOM 7610 C CA . VAL D 1 155 ? -43.671 13.102 -5.903 1.00 24.27 155 VAL D CA 1
ATOM 7611 C C . VAL D 1 155 ? -42.448 12.301 -6.390 1.00 24.45 155 VAL D C 1
ATOM 7612 O O . VAL D 1 155 ? -41.930 11.469 -5.649 1.00 24.42 155 VAL D O 1
ATOM 7616 N N . PRO D 1 156 ? -41.969 12.521 -7.625 1.00 23.89 156 PRO D N 1
ATOM 7617 C CA . PRO D 1 156 ? -42.387 13.430 -8.691 1.00 24.73 156 PRO D CA 1
ATOM 7618 C C . PRO D 1 156 ? -43.231 12.734 -9.771 1.00 26.44 156 PRO D C 1
ATOM 7619 O O . PRO D 1 156 ? -43.072 11.536 -10.041 1.00 24.04 156 PRO D O 1
ATOM 7623 N N . THR D 1 157 ? -44.132 13.498 -10.372 1.00 25.34 157 THR D N 1
ATOM 7624 C CA . THR D 1 157 ? -44.950 13.003 -11.475 1.00 27.69 157 THR D CA 1
ATOM 7625 C C . THR D 1 157 ? -45.217 14.203 -12.366 1.00 29.31 157 THR D C 1
ATOM 7626 O O . THR D 1 157 ? -45.289 15.333 -11.866 1.00 28.20 157 THR D O 1
ATOM 7630 N N . LYS D 1 158 ? -45.324 13.968 -13.675 1.00 29.22 158 LYS D N 1
ATOM 7631 C CA . LYS D 1 158 ? -45.581 15.044 -14.619 1.00 28.66 158 LYS D CA 1
ATOM 7632 C C . LYS D 1 158 ? -47.082 15.237 -14.757 1.00 30.01 158 LYS D C 1
ATOM 7633 O O . LYS D 1 158 ? -47.534 16.121 -15.488 1.00 28.99 158 LYS D O 1
ATOM 7639 N N . LEU D 1 159 ? -47.861 14.413 -14.058 1.00 28.61 159 LEU D N 1
ATOM 7640 C CA . LEU D 1 159 ? -49.312 14.554 -14.098 1.00 28.65 159 LEU D CA 1
ATOM 7641 C C . LEU D 1 159 ? -49.654 15.885 -13.429 1.00 29.87 159 LEU D C 1
ATOM 7642 O O . LEU D 1 159 ? -48.985 16.288 -12.473 1.00 28.86 159 LEU D O 1
ATOM 7647 N N . SER D 1 160 ? -50.700 16.552 -13.910 1.00 28.45 160 SER D N 1
ATOM 7648 C CA . SER D 1 160 ? -51.094 17.847 -13.333 1.00 30.64 160 SER D CA 1
ATOM 7649 C C . SER D 1 160 ? -51.925 17.623 -12.082 1.00 29.10 160 SER D C 1
ATOM 7650 O O . SER D 1 160 ? -52.834 16.784 -12.066 1.00 29.70 160 SER D O 1
ATOM 7653 N N . GLY D 1 161 ? -51.611 18.370 -11.028 1.00 28.66 161 GLY D N 1
ATOM 7654 C CA . GLY D 1 161 ? -52.386 18.256 -9.809 1.00 29.30 161 GLY D CA 1
ATOM 7655 C C . GLY D 1 161 ? -53.819 18.584 -10.180 1.00 30.54 161 GLY D C 1
ATOM 7656 O O . GLY D 1 161 ? -54.052 19.518 -10.944 1.00 31.73 161 GLY D O 1
ATOM 7657 N N . ASN D 1 162 ? -54.786 17.823 -9.677 1.00 32.21 162 ASN D N 1
ATOM 7658 C CA . ASN D 1 162 ? -56.187 18.084 -10.020 1.00 33.23 162 ASN D CA 1
ATOM 7659 C C . ASN D 1 162 ? -56.999 18.307 -8.748 1.00 34.43 162 ASN D C 1
ATOM 7660 O O . ASN D 1 162 ? -58.199 18.567 -8.802 1.00 35.12 162 ASN D O 1
ATOM 7665 N N . LYS D 1 163 ? -56.347 18.180 -7.600 1.00 35.67 163 LYS D N 1
ATOM 7666 C CA . LYS D 1 163 ? -57.006 18.438 -6.316 1.00 36.22 163 LYS D CA 1
ATOM 7667 C C . LYS D 1 163 ? -55.994 19.258 -5.535 1.00 36.83 163 LYS D C 1
ATOM 7668 O O . LYS D 1 163 ? -55.219 18.738 -4.723 1.00 35.53 163 LYS D O 1
ATOM 7674 N N . GLY D 1 164 ? -55.994 20.558 -5.811 1.00 36.58 164 GLY D N 1
ATOM 7675 C CA . GLY D 1 164 ? -55.024 21.429 -5.181 1.00 36.24 164 GLY D CA 1
ATOM 7676 C C . GLY D 1 164 ? -53.754 21.149 -5.960 1.00 35.94 164 GLY D C 1
ATOM 7677 O O . GLY D 1 164 ? -53.769 21.168 -7.191 1.00 36.58 164 GLY D O 1
ATOM 7678 N N . GLU D 1 165 ? -52.659 20.859 -5.270 1.00 35.93 165 GLU D N 1
ATOM 7679 C CA . GLU D 1 165 ? -51.411 20.566 -5.966 1.00 35.56 165 GLU D CA 1
ATOM 7680 C C . GLU D 1 165 ? -51.248 19.049 -6.064 1.00 32.06 165 GLU D C 1
ATOM 7681 O O . GLU D 1 165 ? -50.281 18.579 -6.643 1.00 31.44 165 GLU D O 1
ATOM 7687 N N . ALA D 1 166 ? -52.202 18.301 -5.514 1.00 27.93 166 ALA D N 1
ATOM 7688 C CA . ALA D 1 166 ? -52.130 16.836 -5.492 1.00 26.43 166 ALA D CA 1
ATOM 7689 C C . ALA D 1 166 ? -52.826 16.195 -6.698 1.00 26.47 166 ALA D C 1
ATOM 7690 O O . ALA D 1 166 ? -53.752 16.765 -7.292 1.00 25.29 166 ALA D O 1
ATOM 7692 N N . VAL D 1 167 ? -52.353 14.997 -7.052 1.00 24.41 167 VAL D N 1
ATOM 7693 C CA . VAL D 1 167 ? -52.934 14.209 -8.161 1.00 22.40 167 VAL D CA 1
ATOM 7694 C C . VAL D 1 167 ? -53.793 13.151 -7.478 1.00 22.79 167 VAL D C 1
ATOM 7695 O O . VAL D 1 167 ? -53.264 12.210 -6.872 1.00 22.54 167 VAL D O 1
ATOM 7699 N N . VAL D 1 168 ? -55.109 13.320 -7.545 1.00 21.00 168 VAL D N 1
ATOM 7700 C CA . VAL D 1 168 ? -56.041 12.405 -6.883 1.00 21.53 168 VAL D CA 1
ATOM 7701 C C . VAL D 1 168 ? -57.067 11.881 -7.893 1.00 23.11 168 VAL D C 1
ATOM 7702 O O . VAL D 1 168 ? -57.830 12.652 -8.483 1.00 22.20 168 VAL D O 1
ATOM 7706 N N . GLU D 1 169 ? -57.079 10.560 -8.068 1.00 22.05 169 GLU D N 1
ATOM 7707 C CA . GLU D 1 169 ? -58.001 9.880 -8.992 1.00 22.85 169 GLU D CA 1
ATOM 7708 C C . GLU D 1 169 ? -57.981 10.605 -10.341 1.00 22.96 169 GLU D C 1
ATOM 7709 O O . GLU D 1 169 ? -59.028 10.966 -10.889 1.00 23.04 169 GLU D O 1
ATOM 7715 N N . ALA D 1 170 ? -56.778 10.794 -10.873 1.00 21.69 170 ALA D N 1
ATOM 7716 C CA . ALA D 1 170 ? -56.580 11.475 -12.145 1.00 22.77 170 ALA D CA 1
ATOM 7717 C C . ALA D 1 170 ? -56.312 10.432 -13.232 1.00 22.29 170 ALA D C 1
ATOM 7718 O O . ALA D 1 170 ? -55.842 9.329 -12.950 1.00 21.38 170 ALA D O 1
ATOM 7720 N N . GLU D 1 171 ? -56.584 10.806 -14.479 1.00 22.89 171 GLU D N 1
ATOM 7721 C CA . GLU D 1 171 ? -56.406 9.891 -15.617 1.00 22.82 171 GLU D CA 1
ATOM 7722 C C . GLU D 1 171 ? -54.934 9.750 -15.988 1.00 21.73 171 GLU D C 1
ATOM 7723 O O . GLU D 1 171 ? -54.196 10.736 -16.078 1.00 20.65 171 GLU D O 1
ATOM 7729 N N . LEU D 1 172 ? -54.527 8.496 -16.189 1.00 19.97 172 LEU D N 1
ATOM 7730 C CA . LEU D 1 172 ? -53.157 8.119 -16.594 1.00 19.59 172 LEU D CA 1
ATOM 7731 C C . LEU D 1 172 ? -53.381 7.133 -17.748 1.00 18.43 172 LEU D C 1
ATOM 7732 O O . LEU D 1 172 ? -54.017 6.088 -17.565 1.00 16.50 172 LEU D O 1
ATOM 7737 N N . VAL D 1 173 ? -52.899 7.464 -18.937 1.00 18.45 173 VAL D N 1
ATOM 7738 C CA . VAL D 1 173 ? -53.104 6.566 -20.081 1.00 19.10 173 VAL D CA 1
ATOM 7739 C C . VAL D 1 173 ? -51.925 5.619 -20.117 1.00 19.10 173 VAL D C 1
ATOM 7740 O O . VAL D 1 173 ? -50.805 6.022 -20.413 1.00 20.10 173 VAL D O 1
ATOM 7744 N N . VAL D 1 174 ? -52.193 4.355 -19.814 1.00 19.66 174 VAL D N 1
ATOM 7745 C CA . VAL D 1 174 ? -51.157 3.321 -19.752 1.00 18.31 174 VAL D CA 1
ATOM 7746 C C . VAL D 1 174 ? -51.333 2.397 -20.958 1.00 19.46 174 VAL D C 1
ATOM 7747 O O . VAL D 1 174 ? -52.324 1.674 -21.060 1.00 21.44 174 VAL D O 1
ATOM 7751 N N . ASP D 1 175 ? -50.380 2.460 -21.877 1.00 18.82 175 ASP D N 1
ATOM 7752 C CA . ASP D 1 175 ? -50.395 1.622 -23.083 1.00 21.60 175 ASP D CA 1
ATOM 7753 C C . ASP D 1 175 ? -51.752 1.763 -23.768 1.00 21.11 175 ASP D C 1
ATOM 7754 O O . ASP D 1 175 ? -52.385 0.775 -24.129 1.00 22.10 175 ASP D O 1
ATOM 7759 N N . GLY D 1 176 ? -52.192 3.011 -23.922 1.00 21.03 176 GLY D N 1
ATOM 7760 C CA . GLY D 1 176 ? -53.450 3.312 -24.575 1.00 20.84 176 GLY D CA 1
ATOM 7761 C C . GLY D 1 176 ? -54.737 3.111 -23.785 1.00 21.51 176 GLY D C 1
ATOM 7762 O O . GLY D 1 176 ? -55.813 3.412 -24.305 1.00 22.30 176 GLY D O 1
ATOM 7763 N N . VAL D 1 177 ? -54.640 2.614 -22.553 1.00 20.38 177 VAL D N 1
ATOM 7764 C CA . VAL D 1 177 ? -55.818 2.344 -21.700 1.00 18.54 177 VAL D CA 1
ATOM 7765 C C . VAL D 1 177 ? -55.859 3.384 -20.573 1.00 19.85 177 VAL D C 1
ATOM 7766 O O . VAL D 1 177 ? -54.844 3.660 -19.939 1.00 18.20 177 VAL D O 1
ATOM 7770 N N . SER D 1 178 ? -57.041 3.944 -20.321 1.00 19.58 178 SER D N 1
ATOM 7771 C CA . SER D 1 178 ? -57.199 4.985 -19.277 1.00 20.61 178 SER D CA 1
ATOM 7772 C C . SER D 1 178 ? -57.441 4.408 -17.885 1.00 19.25 178 SER D C 1
ATOM 7773 O O . SER D 1 178 ? -58.462 3.766 -17.635 1.00 19.51 178 SER D O 1
ATOM 7776 N N . TRP D 1 179 ? -56.504 4.688 -16.981 1.00 20.62 179 TRP D N 1
ATOM 7777 C CA . TRP D 1 179 ? -56.592 4.268 -15.580 1.00 20.09 179 TRP D CA 1
ATOM 7778 C C . TRP D 1 179 ? -56.721 5.549 -14.751 1.00 20.42 179 TRP D C 1
ATOM 7779 O O . TRP D 1 179 ? -56.340 6.624 -15.208 1.00 20.43 179 TRP D O 1
ATOM 7790 N N . ASN D 1 180 ? -57.284 5.443 -13.555 1.00 20.45 180 ASN D N 1
ATOM 7791 C CA . ASN D 1 180 ? -57.341 6.606 -12.655 1.00 21.10 180 ASN D CA 1
ATOM 7792 C C . ASN D 1 180 ? -56.312 6.299 -11.570 1.00 20.91 180 ASN D C 1
ATOM 7793 O O . ASN D 1 180 ? -56.265 5.168 -11.067 1.00 20.72 180 ASN D O 1
ATOM 7798 N N . VAL D 1 181 ? -55.479 7.283 -11.228 1.00 20.18 181 VAL D N 1
ATOM 7799 C CA . VAL D 1 181 ? -54.436 7.058 -10.220 1.00 20.09 181 VAL D CA 1
ATOM 7800 C C . VAL D 1 181 ? -54.335 8.255 -9.268 1.00 21.51 181 VAL D C 1
ATOM 7801 O O . VAL D 1 181 ? -54.776 9.365 -9.581 1.00 21.14 181 VAL D O 1
ATOM 7805 N N . THR D 1 182 ? -53.751 7.992 -8.107 1.00 21.23 182 THR D N 1
ATOM 7806 C CA . THR D 1 182 ? -53.481 9.013 -7.086 1.00 22.06 182 THR D CA 1
ATOM 7807 C C . THR D 1 182 ? -51.996 8.883 -6.810 1.00 22.57 182 THR D C 1
ATOM 7808 O O . THR D 1 182 ? -51.478 7.768 -6.686 1.00 22.52 182 THR D O 1
ATOM 7812 N N . CYS D 1 183 ? -51.292 10.010 -6.743 1.00 22.77 183 CYS D N 1
ATOM 7813 C CA . CYS D 1 183 ? -49.849 9.966 -6.529 1.00 21.64 183 CYS D CA 1
ATOM 7814 C C . CYS D 1 183 ? -49.482 10.501 -5.155 1.00 23.20 183 CYS D C 1
ATOM 7815 O O . CYS D 1 183 ? -50.001 11.529 -4.724 1.00 22.20 183 CYS D O 1
ATOM 7818 N N . VAL D 1 184 ? -48.590 9.796 -4.464 1.00 22.28 184 VAL D N 1
ATOM 7819 C CA . VAL D 1 184 ? -48.129 10.259 -3.163 1.00 23.27 184 VAL D CA 1
ATOM 7820 C C . VAL D 1 184 ? -46.707 9.758 -2.949 1.00 24.08 184 VAL D C 1
ATOM 7821 O O . VAL D 1 184 ? -46.312 8.686 -3.435 1.00 23.54 184 VAL D O 1
ATOM 7825 N N . SER D 1 185 ? -45.910 10.575 -2.276 1.00 22.18 185 SER D N 1
ATOM 7826 C CA . SER D 1 185 ? -44.534 10.204 -2.004 1.00 21.87 185 SER D CA 1
ATOM 7827 C C . SER D 1 185 ? -44.349 10.018 -0.503 1.00 21.53 185 SER D C 1
ATOM 7828 O O . SER D 1 185 ? -44.929 10.743 0.318 1.00 21.52 185 SER D O 1
ATOM 7831 N N . MET D 1 186 ? -43.551 9.020 -0.162 1.00 21.78 186 MET D N 1
ATOM 7832 C CA . MET D 1 186 ? -43.168 8.730 1.227 1.00 22.74 186 MET D CA 1
ATOM 7833 C C . MET D 1 186 ? -41.648 8.868 1.182 1.00 22.51 186 MET D C 1
ATOM 7834 O O . MET D 1 186 ? -40.915 8.169 1.870 1.00 24.82 186 MET D O 1
ATOM 7839 N N . GLY D 1 187 ? -41.190 9.804 0.355 1.00 22.52 187 GLY D N 1
ATOM 7840 C CA . GLY D 1 187 ? -39.772 10.000 0.130 1.00 20.66 187 GLY D CA 1
ATOM 7841 C C . GLY D 1 187 ? -39.585 9.367 -1.244 1.00 21.77 187 GLY D C 1
ATOM 7842 O O . GLY D 1 187 ? -38.955 9.950 -2.131 1.00 23.65 187 GLY D O 1
ATOM 7843 N N . ASN D 1 188 ? -40.135 8.160 -1.415 1.00 20.52 188 ASN D N 1
ATOM 7844 C CA . ASN D 1 188 ? -40.084 7.462 -2.702 1.00 20.20 188 ASN D CA 1
ATOM 7845 C C . ASN D 1 188 ? -41.460 7.638 -3.357 1.00 20.08 188 ASN D C 1
ATOM 7846 O O . ASN D 1 188 ? -42.467 7.877 -2.668 1.00 21.82 188 ASN D O 1
ATOM 7851 N N . PRO D 1 189 ? -41.528 7.544 -4.700 1.00 20.02 189 PRO D N 1
ATOM 7852 C CA . PRO D 1 189 ? -42.791 7.719 -5.424 1.00 19.42 189 PRO D CA 1
ATOM 7853 C C . PRO D 1 189 ? -43.754 6.535 -5.491 1.00 19.87 189 PRO D C 1
ATOM 7854 O O . PRO D 1 189 ? -43.333 5.394 -5.700 1.00 19.97 189 PRO D O 1
ATOM 7858 N N . HIS D 1 190 ? -45.046 6.829 -5.328 1.00 17.50 190 HIS D N 1
ATOM 7859 C CA . HIS D 1 190 ? -46.092 5.805 -5.363 1.00 18.75 190 HIS D CA 1
ATOM 7860 C C . HIS D 1 190 ? -47.242 6.257 -6.267 1.00 19.72 190 HIS D C 1
ATOM 7861 O O . HIS D 1 190 ? -47.645 7.430 -6.270 1.00 19.76 190 HIS D O 1
ATOM 7868 N N . CYS D 1 191 ? -47.742 5.306 -7.052 1.00 18.25 191 CYS D N 1
ATOM 7869 C CA . CYS D 1 191 ? -48.864 5.523 -7.963 1.00 18.12 191 CYS D CA 1
ATOM 7870 C C . CYS D 1 191 ? -49.885 4.492 -7.517 1.00 19.78 191 CYS D C 1
ATOM 7871 O O . CYS D 1 191 ? -49.655 3.278 -7.663 1.00 19.64 191 CYS D O 1
ATOM 7874 N N . ILE D 1 192 ? -50.985 4.959 -6.920 1.00 18.16 192 ILE D N 1
ATOM 7875 C CA . ILE D 1 192 ? -52.007 4.068 -6.381 1.00 18.20 192 ILE D CA 1
ATOM 7876 C C . ILE D 1 192 ? -53.258 4.083 -7.272 1.00 19.93 192 ILE D C 1
ATOM 7877 O O . ILE D 1 192 ? -53.748 5.149 -7.655 1.00 20.36 192 ILE D O 1
ATOM 7882 N N . THR D 1 193 ? -53.785 2.901 -7.585 1.00 19.53 193 THR D N 1
ATOM 7883 C CA . THR D 1 193 ? -54.979 2.843 -8.407 1.00 19.69 193 THR D CA 1
ATOM 7884 C C . THR D 1 193 ? -55.984 1.865 -7.816 1.00 20.49 193 THR D C 1
ATOM 7885 O O . THR D 1 193 ? -55.624 0.808 -7.291 1.00 20.67 193 THR D O 1
ATOM 7889 N N . PHE D 1 194 ? -57.258 2.243 -7.887 1.00 20.34 194 PHE D N 1
ATOM 7890 C CA . PHE D 1 194 ? -58.345 1.389 -7.412 1.00 20.78 194 PHE D CA 1
ATOM 7891 C C . PHE D 1 194 ? -59.110 0.898 -8.648 1.00 20.25 194 PHE D C 1
ATOM 7892 O O . PHE D 1 194 ? -60.198 0.340 -8.531 1.00 20.27 194 PHE D O 1
ATOM 7900 N N . GLY D 1 195 ? -58.529 1.112 -9.827 1.00 20.85 195 GLY D N 1
ATOM 7901 C CA . GLY D 1 195 ? -59.178 0.663 -11.048 1.00 21.08 195 GLY D CA 1
ATOM 7902 C C . GLY D 1 195 ? -59.050 1.576 -12.256 1.00 21.71 195 GLY D C 1
ATOM 7903 O O . GLY D 1 195 ? -58.510 2.684 -12.187 1.00 20.69 195 GLY D O 1
ATOM 7904 N N . LYS D 1 196 ? -59.569 1.100 -13.380 1.00 20.73 196 LYS D N 1
ATOM 7905 C CA . LYS D 1 196 ? -59.513 1.847 -14.625 1.00 20.70 196 LYS D CA 1
ATOM 7906 C C . LYS D 1 196 ? -60.548 2.967 -14.608 1.00 20.47 196 LYS D C 1
ATOM 7907 O O . LYS D 1 196 ? -61.553 2.891 -13.906 1.00 20.98 196 LYS D O 1
ATOM 7913 N N . LYS D 1 197 ? -60.286 4.015 -15.375 1.00 19.64 197 LYS D N 1
ATOM 7914 C CA . LYS D 1 197 ? -61.216 5.143 -15.449 1.00 19.91 197 LYS D CA 1
ATOM 7915 C C . LYS D 1 197 ? -62.546 4.601 -15.965 1.00 21.17 197 LYS D C 1
ATOM 7916 O O . LYS D 1 197 ? -62.593 3.911 -16.992 1.00 20.86 197 LYS D O 1
ATOM 7922 N N . GLY D 1 198 ? -63.621 4.906 -15.247 1.00 20.41 198 GLY D N 1
ATOM 7923 C CA . GLY D 1 198 ? -64.937 4.439 -15.654 1.00 21.78 198 GLY D CA 1
ATOM 7924 C C . GLY D 1 198 ? -65.094 2.936 -15.554 1.00 22.33 198 GLY D C 1
ATOM 7925 O O . GLY D 1 198 ? -65.969 2.357 -16.201 1.00 21.96 198 GLY D O 1
ATOM 7926 N N . GLY D 1 199 ? -64.255 2.294 -14.741 1.00 22.75 199 GLY D N 1
ATOM 7927 C CA . GLY D 1 199 ? -64.338 0.854 -14.610 1.00 22.57 199 GLY D CA 1
ATOM 7928 C C . GLY D 1 199 ? -64.752 0.392 -13.236 1.00 22.89 199 GLY D C 1
ATOM 7929 O O . GLY D 1 199 ? -64.883 1.203 -12.323 1.00 23.29 199 GLY D O 1
ATOM 7930 N N . PRO D 1 200 ? -64.969 -0.920 -13.061 1.00 24.11 200 PRO D N 1
ATOM 7931 C CA . PRO D 1 200 ? -65.375 -1.506 -11.784 1.00 25.23 200 PRO D CA 1
ATOM 7932 C C . PRO D 1 200 ? -64.207 -1.624 -10.797 1.00 25.64 200 PRO D C 1
ATOM 7933 O O . PRO D 1 200 ? -63.055 -1.343 -11.144 1.00 26.46 200 PRO D O 1
ATOM 7937 N N . ASN D 1 201 ? -64.516 -2.033 -9.571 1.00 26.30 201 ASN D N 1
ATOM 7938 C CA . ASN D 1 201 ? -63.493 -2.234 -8.550 1.00 26.36 201 ASN D CA 1
ATOM 7939 C C . ASN D 1 201 ? -62.583 -3.368 -9.043 1.00 26.87 201 ASN D C 1
ATOM 7940 O O . ASN D 1 201 ? -62.965 -4.167 -9.919 1.00 25.02 201 ASN D O 1
ATOM 7945 N N . LEU D 1 202 ? -61.388 -3.449 -8.472 1.00 25.06 202 LEU D N 1
ATOM 7946 C CA . LEU D 1 202 ? -60.428 -4.468 -8.871 1.00 23.93 202 LEU D CA 1
ATOM 7947 C C . LEU D 1 202 ? -60.490 -5.691 -7.965 1.00 25.24 202 LEU D C 1
ATOM 7948 O O . LEU D 1 202 ? -60.846 -5.610 -6.793 1.00 24.80 202 LEU D O 1
ATOM 7953 N N . LYS D 1 203 ? -60.140 -6.822 -8.561 1.00 25.78 203 LYS D N 1
ATOM 7954 C CA . LYS D 1 203 ? -59.940 -8.093 -7.874 1.00 26.87 203 LYS D CA 1
ATOM 7955 C C . LYS D 1 203 ? -58.426 -8.185 -8.119 1.00 24.45 203 LYS D C 1
ATOM 7956 O O . LYS D 1 203 ? -57.992 -8.677 -9.162 1.00 22.40 203 LYS D O 1
ATOM 7962 N N . VAL D 1 204 ? -57.626 -7.653 -7.195 1.00 23.83 204 VAL D N 1
ATOM 7963 C CA . VAL D 1 204 ? -56.178 -7.579 -7.416 1.00 22.01 204 VAL D CA 1
ATOM 7964 C C . VAL D 1 204 ? -55.522 -8.904 -7.756 1.00 21.35 204 VAL D C 1
ATOM 7965 O O . VAL D 1 204 ? -54.565 -8.918 -8.538 1.00 20.21 204 VAL D O 1
ATOM 7969 N N . ASP D 1 205 ? -56.014 -10.011 -7.218 1.00 22.20 205 ASP D N 1
ATOM 7970 C CA . ASP D 1 205 ? -55.369 -11.293 -7.525 1.00 24.45 205 ASP D CA 1
ATOM 7971 C C . ASP D 1 205 ? -55.564 -11.675 -8.986 1.00 25.02 205 ASP D C 1
ATOM 7972 O O . ASP D 1 205 ? -54.865 -12.547 -9.479 1.00 26.97 205 ASP D O 1
ATOM 7977 N N . ASP D 1 206 ? -56.482 -11.026 -9.693 1.00 26.46 206 ASP D N 1
ATOM 7978 C CA . ASP D 1 206 ? -56.703 -11.376 -11.108 1.00 27.25 206 ASP D CA 1
ATOM 7979 C C . ASP D 1 206 ? -55.737 -10.610 -12.001 1.00 26.34 206 ASP D C 1
ATOM 7980 O O . ASP D 1 206 ? -55.609 -10.909 -13.187 1.00 27.50 206 ASP D O 1
ATOM 7985 N N . LEU D 1 207 ? -55.031 -9.630 -11.451 1.00 25.16 207 LEU D N 1
ATOM 7986 C CA . LEU D 1 207 ? -54.104 -8.837 -12.283 1.00 23.80 207 LEU D CA 1
ATOM 7987 C C . LEU D 1 207 ? -52.863 -9.655 -12.655 1.00 24.31 207 LEU D C 1
ATOM 7988 O O . LEU D 1 207 ? -52.422 -10.536 -11.905 1.00 23.50 207 LEU D O 1
ATOM 7993 N N . ASN D 1 208 ? -52.308 -9.348 -13.823 1.00 23.17 208 ASN D N 1
ATOM 7994 C CA . ASN D 1 208 ? -51.078 -9.985 -14.307 1.00 25.09 208 ASN D CA 1
ATOM 7995 C C . ASN D 1 208 ? -50.001 -8.913 -14.077 1.00 24.03 208 ASN D C 1
ATOM 7996 O O . ASN D 1 208 ? -49.713 -8.120 -14.965 1.00 25.00 208 ASN D O 1
ATOM 8001 N N . LEU D 1 209 ? -49.420 -8.882 -12.877 1.00 23.08 209 LEU D N 1
ATOM 8002 C CA . LEU D 1 209 ? -48.429 -7.835 -12.518 1.00 23.40 209 LEU D CA 1
ATOM 8003 C C . LEU D 1 209 ? -47.217 -7.784 -13.434 1.00 22.46 209 LEU D C 1
ATOM 8004 O O . LEU D 1 209 ? -46.797 -6.701 -13.835 1.00 22.04 209 LEU D O 1
ATOM 8009 N N . PRO D 1 210 ? -46.622 -8.939 -13.768 1.00 23.33 210 PRO D N 1
ATOM 8010 C CA . PRO D 1 210 ? -45.454 -8.894 -14.647 1.00 23.91 210 PRO D CA 1
ATOM 8011 C C . PRO D 1 210 ? -45.728 -8.197 -15.978 1.00 24.29 210 PRO D C 1
ATOM 8012 O O . PRO D 1 210 ? -44.819 -7.677 -16.624 1.00 23.51 210 PRO D O 1
ATOM 8016 N N . GLU D 1 211 ? -46.993 -8.176 -16.372 1.00 25.48 211 GLU D N 1
ATOM 8017 C CA . GLU D 1 211 ? -47.403 -7.576 -17.630 1.00 26.17 211 GLU D CA 1
ATOM 8018 C C . GLU D 1 211 ? -47.738 -6.081 -17.435 1.00 24.45 211 GLU D C 1
ATOM 8019 O O . GLU D 1 211 ? -47.149 -5.214 -18.087 1.00 25.25 211 GLU D O 1
ATOM 8025 N N . ILE D 1 212 ? -48.657 -5.777 -16.526 1.00 22.22 212 ILE D N 1
ATOM 8026 C CA . ILE D 1 212 ? -49.101 -4.380 -16.322 1.00 21.92 212 ILE D CA 1
ATOM 8027 C C . ILE D 1 212 ? -48.113 -3.554 -15.474 1.00 21.46 212 ILE D C 1
ATOM 8028 O O . ILE D 1 212 ? -47.932 -2.362 -15.723 1.00 19.85 212 ILE D O 1
ATOM 8033 N N . GLY D 1 213 ? -47.478 -4.181 -14.487 1.00 20.08 213 GLY D N 1
ATOM 8034 C CA . GLY D 1 213 ? -46.543 -3.465 -13.630 1.00 20.68 213 GLY D CA 1
ATOM 8035 C C . GLY D 1 213 ? -45.497 -2.601 -14.315 1.00 20.44 213 GLY D C 1
ATOM 8036 O O . GLY D 1 213 ? -45.404 -1.402 -14.055 1.00 20.03 213 GLY D O 1
ATOM 8037 N N . PRO D 1 214 ? -44.688 -3.181 -15.203 1.00 20.95 214 PRO D N 1
ATOM 8038 C CA . PRO D 1 214 ? -43.650 -2.424 -15.904 1.00 20.46 214 PRO D CA 1
ATOM 8039 C C . PRO D 1 214 ? -44.166 -1.198 -16.665 1.00 20.54 214 PRO D C 1
ATOM 8040 O O . PRO D 1 214 ? -43.440 -0.214 -16.847 1.00 20.12 214 PRO D O 1
ATOM 8044 N N . LYS D 1 215 ? -45.419 -1.250 -17.102 1.00 20.83 215 LYS D N 1
ATOM 8045 C CA . LYS D 1 215 ? -45.992 -0.141 -17.891 1.00 20.23 215 LYS D CA 1
ATOM 8046 C C . LYS D 1 215 ? -46.225 1.070 -16.997 1.00 20.45 215 LYS D C 1
ATOM 8047 O O . LYS D 1 215 ? -46.212 2.218 -17.469 1.00 21.27 215 LYS D O 1
ATOM 8053 N N . PHE D 1 216 ? -46.466 0.821 -15.717 1.00 20.54 216 PHE D N 1
ATOM 8054 C CA . PHE D 1 216 ? -46.644 1.917 -14.774 1.00 19.25 216 PHE D CA 1
ATOM 8055 C C . PHE D 1 216 ? -45.262 2.361 -14.291 1.00 19.81 216 PHE D C 1
ATOM 8056 O O . PHE D 1 216 ? -44.958 3.549 -14.269 1.00 20.23 216 PHE D O 1
ATOM 8064 N N . GLU D 1 217 ? -44.438 1.387 -13.903 1.00 19.84 217 GLU D N 1
ATOM 8065 C CA . GLU D 1 217 ? -43.091 1.646 -13.357 1.00 18.75 217 GLU D CA 1
ATOM 8066 C C . GLU D 1 217 ? -42.270 2.591 -14.215 1.00 19.88 217 GLU D C 1
ATOM 8067 O O . GLU D 1 217 ? -41.661 3.527 -13.692 1.00 19.03 217 GLU D O 1
ATOM 8073 N N . HIS D 1 218 ? -42.236 2.341 -15.522 1.00 19.13 218 HIS D N 1
ATOM 8074 C CA . HIS D 1 218 ? -41.424 3.140 -16.422 1.00 21.14 218 HIS D CA 1
ATOM 8075 C C . HIS D 1 218 ? -42.246 4.164 -17.178 1.00 21.32 218 HIS D C 1
ATOM 8076 O O . HIS D 1 218 ? -41.780 4.702 -18.169 1.00 23.69 218 HIS D O 1
ATOM 8083 N N . HIS D 1 219 ? -43.449 4.468 -16.717 1.00 21.94 219 HIS D N 1
ATOM 8084 C CA . HIS D 1 219 ? -44.291 5.409 -17.469 1.00 21.35 219 HIS D CA 1
ATOM 8085 C C . HIS D 1 219 ? -43.599 6.770 -17.610 1.00 23.00 219 HIS D C 1
ATOM 8086 O O . HIS D 1 219 ? -42.916 7.217 -16.700 1.00 22.55 219 HIS D O 1
ATOM 8093 N N . GLU D 1 220 ? -43.814 7.427 -18.753 1.00 22.34 220 GLU D N 1
ATOM 8094 C CA . GLU D 1 220 ? -43.224 8.737 -19.062 1.00 23.90 220 GLU D CA 1
ATOM 8095 C C . GLU D 1 220 ? -43.682 9.799 -18.052 1.00 24.11 220 GLU D C 1
ATOM 8096 O O . GLU D 1 220 ? -43.024 10.836 -17.916 1.00 22.94 220 GLU D O 1
ATOM 8102 N N . MET D 1 221 ? -44.791 9.556 -17.352 1.00 23.31 221 MET D N 1
ATOM 8103 C CA . MET D 1 221 ? -45.301 10.542 -16.385 1.00 24.04 221 MET D CA 1
ATOM 8104 C C . MET D 1 221 ? -44.573 10.442 -15.037 1.00 23.72 221 MET D C 1
ATOM 8105 O O . MET D 1 221 ? -44.859 11.222 -14.131 1.00 25.56 221 MET D O 1
ATOM 8110 N N . PHE D 1 222 ? -43.648 9.496 -14.908 1.00 23.23 222 PHE D N 1
ATOM 8111 C CA . PHE D 1 222 ? -42.891 9.309 -13.653 1.00 22.79 222 PHE D CA 1
ATOM 8112 C C . PHE D 1 222 ? -41.398 9.343 -13.974 1.00 23.11 222 PHE D C 1
ATOM 8113 O O . PHE D 1 222 ? -40.768 8.305 -14.224 1.00 23.60 222 PHE D O 1
ATOM 8121 N N . PRO D 1 223 ? -40.803 10.548 -13.939 1.00 23.34 223 PRO D N 1
ATOM 8122 C CA . PRO D 1 223 ? -39.384 10.803 -14.226 1.00 24.18 223 PRO D CA 1
ATOM 8123 C C . PRO D 1 223 ? -38.382 9.949 -13.453 1.00 24.20 223 PRO D C 1
ATOM 8124 O O . PRO D 1 223 ? -37.308 9.639 -13.966 1.00 25.21 223 PRO D O 1
ATOM 8128 N N . ALA D 1 224 ? -38.720 9.559 -12.225 1.00 23.50 224 ALA D N 1
ATOM 8129 C CA . ALA D 1 224 ? -37.790 8.751 -11.412 1.00 21.98 224 ALA D CA 1
ATOM 8130 C C . ALA D 1 224 ? -38.362 7.351 -11.266 1.00 23.20 224 ALA D C 1
ATOM 8131 O O . ALA D 1 224 ? -37.970 6.612 -10.361 1.00 22.28 224 ALA D O 1
ATOM 8133 N N . ARG D 1 225 ? -39.260 6.994 -12.184 1.00 22.16 225 ARG D N 1
ATOM 8134 C CA . ARG D 1 225 ? -39.979 5.713 -12.165 1.00 20.82 225 ARG D CA 1
ATOM 8135 C C . ARG D 1 225 ? -40.886 5.791 -10.952 1.00 20.63 225 ARG D C 1
ATOM 8136 O O . ARG D 1 225 ? -40.900 6.817 -10.252 1.00 21.51 225 ARG D O 1
ATOM 8144 N N . THR D 1 226 ? -41.655 4.738 -10.699 1.00 19.65 226 THR D N 1
ATOM 8145 C CA . THR D 1 226 ? -42.552 4.767 -9.552 1.00 18.27 226 THR D CA 1
ATOM 8146 C C . THR D 1 226 ? -42.876 3.360 -9.083 1.00 19.22 226 THR D C 1
ATOM 8147 O O . THR D 1 226 ? -42.700 2.379 -9.813 1.00 18.18 226 THR D O 1
ATOM 8151 N N . ASN D 1 227 ? -43.333 3.281 -7.839 1.00 17.85 227 ASN D N 1
ATOM 8152 C CA . ASN D 1 227 ? -43.818 2.035 -7.269 1.00 17.92 227 ASN D CA 1
ATOM 8153 C C . ASN D 1 227 ? -45.302 2.124 -7.585 1.00 17.78 227 ASN D C 1
ATOM 8154 O O . ASN D 1 227 ? -45.831 3.233 -7.682 1.00 19.04 227 ASN D O 1
ATOM 8159 N N . THR D 1 228 ? -45.974 0.993 -7.752 1.00 16.81 228 THR D N 1
ATOM 8160 C CA . THR D 1 228 ? -47.405 1.023 -8.090 1.00 18.45 228 THR D CA 1
ATOM 8161 C C . THR D 1 228 ? -48.173 0.071 -7.185 1.00 17.62 228 THR D C 1
ATOM 8162 O O . THR D 1 228 ? -47.831 -1.103 -7.062 1.00 19.28 228 THR D O 1
ATOM 8166 N N . GLU D 1 229 ? -49.200 0.589 -6.530 1.00 17.64 229 GLU D N 1
ATOM 8167 C CA . GLU D 1 229 ? -50.021 -0.227 -5.672 1.00 17.26 229 GLU D CA 1
ATOM 8168 C C . GLU D 1 229 ? -51.436 -0.354 -6.282 1.00 18.41 229 GLU D C 1
ATOM 8169 O O . GLU D 1 229 ? -52.067 0.645 -6.645 1.00 16.89 229 GLU D O 1
ATOM 8175 N N . PHE D 1 230 ? -51.891 -1.601 -6.423 1.00 17.03 230 PHE D N 1
ATOM 8176 C CA . PHE D 1 230 ? -53.225 -1.942 -6.943 1.00 18.73 230 PHE D CA 1
ATOM 8177 C C . PHE D 1 230 ? -54.069 -2.277 -5.711 1.00 18.55 230 PHE D C 1
ATOM 8178 O O . PHE D 1 230 ? -53.717 -3.172 -4.947 1.00 17.20 230 PHE D O 1
ATOM 8186 N N . VAL D 1 231 ? -55.196 -1.579 -5.535 1.00 18.62 231 VAL D N 1
ATOM 8187 C CA . VAL D 1 231 ? -55.985 -1.740 -4.310 1.00 17.88 231 VAL D CA 1
ATOM 8188 C C . VAL D 1 231 ? -57.437 -2.154 -4.505 1.00 19.53 231 VAL D C 1
ATOM 8189 O O . VAL D 1 231 ? -58.151 -1.673 -5.384 1.00 20.15 231 VAL D O 1
ATOM 8193 N N . GLU D 1 232 ? -57.859 -3.035 -3.607 1.00 20.22 232 GLU D N 1
ATOM 8194 C CA . GLU D 1 232 ? -59.206 -3.577 -3.548 1.00 22.99 232 GLU D CA 1
ATOM 8195 C C . GLU D 1 232 ? -59.731 -3.191 -2.151 1.00 24.28 232 GLU D C 1
ATOM 8196 O O . GLU D 1 232 ? -59.184 -3.636 -1.139 1.00 24.35 232 GLU D O 1
ATOM 8202 N N . VAL D 1 233 ? -60.760 -2.342 -2.080 1.00 25.11 233 VAL D N 1
ATOM 8203 C CA . VAL D 1 233 ? -61.306 -1.933 -0.765 1.00 25.07 233 VAL D CA 1
ATOM 8204 C C . VAL D 1 233 ? -62.249 -3.024 -0.244 1.00 27.37 233 VAL D C 1
ATOM 8205 O O . VAL D 1 233 ? -63.221 -3.379 -0.919 1.00 28.85 233 VAL D O 1
ATOM 8209 N N . LEU D 1 234 ? -61.966 -3.559 0.947 1.00 27.05 234 LEU D N 1
ATOM 8210 C CA . LEU D 1 234 ? -62.819 -4.612 1.537 1.00 27.71 234 LEU D CA 1
ATOM 8211 C C . LEU D 1 234 ? -63.825 -3.947 2.486 1.00 27.64 234 LEU D C 1
ATOM 8212 O O . LEU D 1 234 ? -64.950 -4.413 2.620 1.00 28.24 234 LEU D O 1
ATOM 8217 N N . SER D 1 235 ? -63.393 -2.875 3.152 1.00 28.29 235 SER D N 1
ATOM 8218 C CA . SER D 1 235 ? -64.239 -2.080 4.063 1.00 27.33 235 SER D CA 1
ATOM 8219 C C . SER D 1 235 ? -63.515 -0.748 4.222 1.00 27.87 235 SER D C 1
ATOM 8220 O O . SER D 1 235 ? -62.387 -0.601 3.751 1.00 27.21 235 SER D O 1
ATOM 8223 N N . ARG D 1 236 ? -64.134 0.215 4.894 1.00 26.88 236 ARG D N 1
ATOM 8224 C CA . ARG D 1 236 ? -63.493 1.524 5.059 1.00 27.15 236 ARG D CA 1
ATOM 8225 C C . ARG D 1 236 ? -62.284 1.443 5.988 1.00 25.42 236 ARG D C 1
ATOM 8226 O O . ARG D 1 236 ? -61.588 2.434 6.175 1.00 25.00 236 ARG D O 1
ATOM 8234 N N . SER D 1 237 ? -62.025 0.283 6.580 1.00 26.49 237 SER D N 1
ATOM 8235 C CA . SER D 1 237 ? -60.857 0.159 7.473 1.00 25.42 237 SER D CA 1
ATOM 8236 C C . SER D 1 237 ? -60.072 -1.100 7.111 1.00 26.00 237 SER D C 1
ATOM 8237 O O . SER D 1 237 ? -59.237 -1.553 7.894 1.00 26.87 237 SER D O 1
ATOM 8240 N N . HIS D 1 238 ? -60.303 -1.639 5.919 1.00 24.35 238 HIS D N 1
ATOM 8241 C CA . HIS D 1 238 ? -59.640 -2.896 5.516 1.00 23.75 238 HIS D CA 1
ATOM 8242 C C . HIS D 1 238 ? -59.389 -2.862 4.003 1.00 22.97 238 HIS D C 1
ATOM 8243 O O . HIS D 1 238 ? -60.332 -2.899 3.210 1.00 25.01 238 HIS D O 1
ATOM 8250 N N . LEU D 1 239 ? -58.117 -2.802 3.609 1.00 21.51 239 LEU D N 1
ATOM 8251 C CA . LEU D 1 239 ? -57.736 -2.734 2.188 1.00 21.72 239 LEU D CA 1
ATOM 8252 C C . LEU D 1 239 ? -56.845 -3.930 1.815 1.00 22.21 239 LEU D C 1
ATOM 8253 O O . LEU D 1 239 ? -56.027 -4.374 2.614 1.00 23.75 239 LEU D O 1
ATOM 8258 N N . LYS D 1 240 ? -57.007 -4.432 0.594 1.00 21.35 240 LYS D N 1
ATOM 8259 C CA . LYS D 1 240 ? -56.201 -5.547 0.090 1.00 21.35 240 LYS D CA 1
ATOM 8260 C C . LYS D 1 240 ? -55.382 -4.979 -1.071 1.00 22.33 240 LYS D C 1
ATOM 8261 O O . LYS D 1 240 ? -55.910 -4.218 -1.886 1.00 22.52 240 LYS D O 1
ATOM 8267 N N . MET D 1 241 ? -54.100 -5.327 -1.162 1.00 20.11 241 MET D N 1
ATOM 8268 C CA . MET D 1 241 ? -53.291 -4.758 -2.240 1.00 20.13 241 MET D CA 1
ATOM 8269 C C . MET D 1 241 ? -52.248 -5.724 -2.758 1.00 19.72 241 MET D C 1
ATOM 8270 O O . MET D 1 241 ? -51.908 -6.716 -2.113 1.00 20.64 241 MET D O 1
ATOM 8275 N N . ARG D 1 242 ? -51.748 -5.388 -3.943 1.00 18.65 242 ARG D N 1
ATOM 8276 C CA . ARG D 1 242 ? -50.631 -6.072 -4.556 1.00 18.71 242 ARG D CA 1
ATOM 8277 C C . ARG D 1 242 ? -49.767 -4.913 -5.036 1.00 18.65 242 ARG D C 1
ATOM 8278 O O . ARG D 1 242 ? -50.306 -3.828 -5.336 1.00 18.06 242 ARG D O 1
ATOM 8286 N N . VAL D 1 243 ? -48.450 -5.112 -5.114 1.00 16.49 243 VAL D N 1
ATOM 8287 C CA . VAL D 1 243 ? -47.596 -4.018 -5.520 1.00 16.97 243 VAL D CA 1
ATOM 8288 C C . VAL D 1 243 ? -46.560 -4.445 -6.555 1.00 17.73 243 VAL D C 1
ATOM 8289 O O . VAL D 1 243 ? -46.088 -5.590 -6.563 1.00 18.59 243 VAL D O 1
ATOM 8293 N N . TRP D 1 244 ? -46.256 -3.525 -7.464 1.00 17.50 244 TRP D N 1
ATOM 8294 C CA . TRP D 1 244 ? -45.178 -3.720 -8.434 1.00 17.73 244 TRP D CA 1
ATOM 8295 C C . TRP D 1 244 ? -44.208 -2.604 -8.051 1.00 18.02 244 TRP D C 1
ATOM 8296 O O . TRP D 1 244 ? -44.484 -1.418 -8.289 1.00 17.55 244 TRP D O 1
ATOM 8307 N N . GLU D 1 245 ? -43.083 -2.981 -7.449 1.00 16.82 245 GLU D N 1
ATOM 8308 C CA . GLU D 1 245 ? -42.126 -1.993 -6.956 1.00 17.51 245 GLU D CA 1
ATOM 8309 C C . GLU D 1 245 ? -41.108 -1.554 -7.975 1.00 19.31 245 GLU D C 1
ATOM 8310 O O . GLU D 1 245 ? -40.618 -2.342 -8.792 1.00 19.47 245 GLU D O 1
ATOM 8316 N N . ARG D 1 246 ? -40.764 -0.269 -7.884 1.00 19.60 246 ARG D N 1
ATOM 8317 C CA . ARG D 1 246 ? -39.715 0.284 -8.709 1.00 18.47 246 ARG D CA 1
ATOM 8318 C C . ARG D 1 246 ? -38.471 -0.521 -8.348 1.00 19.10 246 ARG D C 1
ATOM 8319 O O . ARG D 1 246 ? -38.171 -0.719 -7.155 1.00 18.04 246 ARG D O 1
ATOM 8327 N N . GLY D 1 247 ? -37.762 -0.998 -9.367 1.00 18.51 247 GLY D N 1
ATOM 8328 C CA . GLY D 1 247 ? -36.535 -1.747 -9.150 1.00 19.47 247 GLY D CA 1
ATOM 8329 C C . GLY D 1 247 ? -36.554 -3.034 -8.335 1.00 21.92 247 GLY D C 1
ATOM 8330 O O . GLY D 1 247 ? -35.482 -3.571 -8.039 1.00 25.90 247 GLY D O 1
ATOM 8331 N N . ALA D 1 248 ? -37.722 -3.535 -7.946 1.00 19.57 248 ALA D N 1
ATOM 8332 C CA . ALA D 1 248 ? -37.757 -4.776 -7.166 1.00 19.06 248 ALA D CA 1
ATOM 8333 C C . ALA D 1 248 ? -38.854 -5.714 -7.665 1.00 19.54 248 ALA D C 1
ATOM 8334 O O . ALA D 1 248 ? -38.852 -6.898 -7.317 1.00 19.21 248 ALA D O 1
ATOM 8336 N N . GLY D 1 249 ? -39.808 -5.198 -8.435 1.00 19.92 249 GLY D N 1
ATOM 8337 C CA . GLY D 1 249 ? -40.859 -6.067 -8.959 1.00 20.06 249 GLY D CA 1
ATOM 8338 C C . GLY D 1 249 ? -42.018 -6.408 -8.038 1.00 20.03 249 GLY D C 1
ATOM 8339 O O . GLY D 1 249 ? -42.374 -5.633 -7.140 1.00 18.00 249 GLY D O 1
ATOM 8340 N N . ALA D 1 250 ? -42.609 -7.587 -8.248 1.00 19.75 250 ALA D N 1
ATOM 8341 C CA . ALA D 1 250 ? -43.777 -8.018 -7.463 1.00 19.31 250 ALA D CA 1
ATOM 8342 C C . ALA D 1 250 ? -43.331 -8.643 -6.140 1.00 21.17 250 ALA D C 1
ATOM 8343 O O . ALA D 1 250 ? -43.174 -9.854 -6.033 1.00 22.39 250 ALA D O 1
ATOM 8345 N N . THR D 1 251 ? -43.156 -7.807 -5.124 1.00 19.38 251 THR D N 1
ATOM 8346 C CA . THR D 1 251 ? -42.721 -8.251 -3.811 1.00 17.86 251 THR D CA 1
ATOM 8347 C C . THR D 1 251 ? -43.924 -8.697 -2.982 1.00 17.77 251 THR D C 1
ATOM 8348 O O . THR D 1 251 ? -45.080 -8.443 -3.335 1.00 18.28 251 THR D O 1
ATOM 8352 N N . LEU D 1 252 ? -43.641 -9.362 -1.869 1.00 15.81 252 LEU D N 1
ATOM 8353 C CA . LEU D 1 252 ? -44.688 -9.862 -0.979 1.00 16.79 252 LEU D CA 1
ATOM 8354 C C . LEU D 1 252 ? -45.248 -8.746 -0.098 1.00 15.72 252 LEU D C 1
ATOM 8355 O O . LEU D 1 252 ? -46.309 -8.903 0.510 1.00 16.85 252 LEU D O 1
ATOM 8360 N N . ALA D 1 253 ? -44.554 -7.615 -0.025 1.00 16.55 253 ALA D N 1
ATOM 8361 C CA . ALA D 1 253 ? -45.055 -6.515 0.810 1.00 17.19 253 ALA D CA 1
ATOM 8362 C C . ALA D 1 253 ? -44.196 -5.270 0.599 1.00 17.84 253 ALA D C 1
ATOM 8363 O O . ALA D 1 253 ? -43.031 -5.360 0.206 1.00 15.95 253 ALA D O 1
ATOM 8365 N N . CYS D 1 254 ? -44.793 -4.108 0.848 1.00 17.75 254 CYS D N 1
ATOM 8366 C CA . CYS D 1 254 ? -44.083 -2.841 0.742 1.00 18.35 254 CYS D CA 1
ATOM 8367 C C . CYS D 1 254 ? -44.703 -1.933 1.793 1.00 18.39 254 CYS D C 1
ATOM 8368 O O . CYS D 1 254 ? -45.901 -1.638 1.729 1.00 18.03 254 CYS D O 1
ATOM 8371 N N . GLY D 1 255 ? -43.885 -1.521 2.767 1.00 19.18 255 GLY D N 1
ATOM 8372 C CA . GLY D 1 255 ? -44.356 -0.665 3.848 1.00 19.07 255 GLY D CA 1
ATOM 8373 C C . GLY D 1 255 ? -44.640 0.763 3.412 1.00 18.17 255 GLY D C 1
ATOM 8374 O O . GLY D 1 255 ? -45.654 1.333 3.819 1.00 19.36 255 GLY D O 1
ATOM 8375 N N . THR D 1 256 ? -43.746 1.366 2.627 1.00 19.20 256 THR D N 1
ATOM 8376 C CA . THR D 1 256 ? -44.003 2.730 2.148 1.00 18.40 256 THR D CA 1
ATOM 8377 C C . THR D 1 256 ? -45.226 2.665 1.245 1.00 18.86 256 THR D C 1
ATOM 8378 O O . THR D 1 256 ? -46.030 3.593 1.209 1.00 17.81 256 THR D O 1
ATOM 8382 N N . GLY D 1 257 ? -45.383 1.543 0.537 1.00 19.15 257 GLY D N 1
ATOM 8383 C CA . GLY D 1 257 ? -46.533 1.391 -0.340 1.00 19.79 257 GLY D CA 1
ATOM 8384 C C . GLY D 1 257 ? -47.841 1.312 0.432 1.00 19.20 257 GLY D C 1
ATOM 8385 O O . GLY D 1 257 ? -48.837 1.925 0.034 1.00 20.41 257 GLY D O 1
ATOM 8386 N N . ALA D 1 258 ? -47.851 0.558 1.530 1.00 17.88 258 ALA D N 1
ATOM 8387 C CA . ALA D 1 258 ? -49.064 0.410 2.348 1.00 18.21 258 ALA D CA 1
ATOM 8388 C C . ALA D 1 258 ? -49.432 1.773 2.936 1.00 19.25 258 ALA D C 1
ATOM 8389 O O . ALA D 1 258 ? -50.615 2.101 3.051 1.00 20.91 258 ALA D O 1
ATOM 8391 N N . CYS D 1 259 ? -48.428 2.555 3.318 1.00 18.58 259 CYS D N 1
ATOM 8392 C CA . CYS D 1 259 ? -48.692 3.910 3.875 1.00 19.96 259 CYS D CA 1
ATOM 8393 C C . CYS D 1 259 ? -49.292 4.791 2.781 1.00 18.38 259 CYS D C 1
ATOM 8394 O O . CYS D 1 259 ? -50.300 5.461 3.001 1.00 18.81 259 CYS D O 1
ATOM 8397 N N . ALA D 1 260 ? -48.682 4.772 1.598 1.00 19.43 260 ALA D N 1
ATOM 8398 C CA . ALA D 1 260 ? -49.131 5.618 0.488 1.00 18.63 260 ALA D CA 1
ATOM 8399 C C . ALA D 1 260 ? -50.545 5.271 0.027 1.00 19.84 260 ALA D C 1
ATOM 8400 O O . ALA D 1 260 ? -51.333 6.182 -0.299 1.00 19.21 260 ALA D O 1
ATOM 8402 N N . LEU D 1 261 ? -50.888 3.983 -0.011 1.00 17.88 261 LEU D N 1
ATOM 8403 C CA . LEU D 1 261 ? -52.212 3.617 -0.495 1.00 18.58 261 LEU D CA 1
ATOM 8404 C C . LEU D 1 261 ? -53.292 3.975 0.524 1.00 20.25 261 LEU D C 1
ATOM 8405 O O . LEU D 1 261 ? -54.435 4.205 0.143 1.00 20.46 261 LEU D O 1
ATOM 8410 N N . VAL D 1 262 ? -52.962 4.025 1.811 1.00 20.41 262 VAL D N 1
ATOM 8411 C CA . VAL D 1 262 ? -53.979 4.429 2.785 1.00 21.17 262 VAL D CA 1
ATOM 8412 C C . VAL D 1 262 ? -54.208 5.946 2.594 1.00 22.12 262 VAL D C 1
ATOM 8413 O O . VAL D 1 262 ? -55.343 6.426 2.669 1.00 23.47 262 VAL D O 1
ATOM 8417 N N . VAL D 1 263 ? -53.134 6.692 2.340 1.00 22.56 263 VAL D N 1
ATOM 8418 C CA . VAL D 1 263 ? -53.260 8.140 2.107 1.00 22.78 263 VAL D CA 1
ATOM 8419 C C . VAL D 1 263 ? -54.151 8.330 0.880 1.00 22.74 263 VAL D C 1
ATOM 8420 O O . VAL D 1 263 ? -55.071 9.152 0.872 1.00 22.04 263 VAL D O 1
ATOM 8424 N N . ALA D 1 264 ? -53.873 7.557 -0.166 1.00 22.81 264 ALA D N 1
ATOM 8425 C CA . ALA D 1 264 ? -54.650 7.648 -1.408 1.00 22.85 264 ALA D CA 1
ATOM 8426 C C . ALA D 1 264 ? -56.109 7.298 -1.143 1.00 22.24 264 ALA D C 1
ATOM 8427 O O . ALA D 1 264 ? -57.010 7.990 -1.632 1.00 23.06 264 ALA D O 1
ATOM 8429 N N . ALA D 1 265 ? -56.353 6.227 -0.387 1.00 20.86 265 ALA D N 1
ATOM 8430 C CA . ALA D 1 265 ? -57.733 5.801 -0.106 1.00 21.72 265 ALA D CA 1
ATOM 8431 C C . ALA D 1 265 ? -58.484 6.911 0.640 1.00 22.60 265 ALA D C 1
ATOM 8432 O O . ALA D 1 265 ? -59.660 7.169 0.365 1.00 23.77 265 ALA D O 1
ATOM 8434 N N . VAL D 1 266 ? -57.809 7.558 1.582 1.00 23.72 266 VAL D N 1
ATOM 8435 C CA . VAL D 1 266 ? -58.428 8.653 2.345 1.00 23.94 266 VAL D CA 1
ATOM 8436 C C . VAL D 1 266 ? -58.716 9.820 1.391 1.00 24.15 266 VAL D C 1
ATOM 8437 O O . VAL D 1 266 ? -59.834 10.328 1.351 1.00 25.90 266 VAL D O 1
ATOM 8441 N N . LEU D 1 267 ? -57.726 10.215 0.600 1.00 24.58 267 LEU D N 1
ATOM 8442 C CA . LEU D 1 267 ? -57.896 11.334 -0.348 1.00 25.25 267 LEU D CA 1
ATOM 8443 C C . LEU D 1 267 ? -59.034 11.070 -1.335 1.00 26.41 267 LEU D C 1
ATOM 8444 O O . LEU D 1 267 ? -59.739 12.003 -1.723 1.00 25.79 267 LEU D O 1
ATOM 8449 N N . GLU D 1 268 ? -59.221 9.814 -1.747 1.00 25.67 268 GLU D N 1
ATOM 8450 C CA . GLU D 1 268 ? -60.297 9.494 -2.706 1.00 26.06 268 GLU D CA 1
ATOM 8451 C C . GLU D 1 268 ? -61.616 9.249 -1.980 1.00 26.83 268 GLU D C 1
ATOM 8452 O O . GLU D 1 268 ? -62.627 8.942 -2.612 1.00 26.84 268 GLU D O 1
ATOM 8458 N N . GLY D 1 269 ? -61.603 9.380 -0.657 1.00 27.00 269 GLY D N 1
ATOM 8459 C CA . GLY D 1 269 ? -62.811 9.185 0.127 1.00 26.61 269 GLY D CA 1
ATOM 8460 C C . GLY D 1 269 ? -63.310 7.757 0.220 1.00 27.42 269 GLY D C 1
ATOM 8461 O O . GLY D 1 269 ? -64.482 7.536 0.543 1.00 27.66 269 GLY D O 1
ATOM 8462 N N . ARG D 1 270 ? -62.428 6.787 -0.015 1.00 25.61 270 ARG D N 1
ATOM 8463 C CA . ARG D 1 270 ? -62.823 5.369 0.000 1.00 25.60 270 ARG D CA 1
ATOM 8464 C C . ARG D 1 270 ? -62.584 4.671 1.349 1.00 25.83 270 ARG D C 1
ATOM 8465 O O . ARG D 1 270 ? -63.160 3.612 1.586 1.00 26.22 270 ARG D O 1
ATOM 8473 N N . ALA D 1 271 ? -61.747 5.223 2.224 1.00 26.08 271 ALA D N 1
ATOM 8474 C CA . ALA D 1 271 ? -61.473 4.540 3.502 1.00 26.50 271 ALA D CA 1
ATOM 8475 C C . ALA D 1 271 ? -61.104 5.557 4.576 1.00 27.32 271 ALA D C 1
ATOM 8476 O O . ALA D 1 271 ? -60.806 6.711 4.268 1.00 26.93 271 ALA D O 1
ATOM 8478 N N . ASP D 1 272 ? -61.119 5.101 5.831 1.00 28.92 272 ASP D N 1
ATOM 8479 C CA . ASP D 1 272 ? -60.781 5.928 7.010 1.00 29.03 272 ASP D CA 1
ATOM 8480 C C . ASP D 1 272 ? -59.257 6.019 7.142 1.00 28.03 272 ASP D C 1
ATOM 8481 O O . ASP D 1 272 ? -58.509 5.317 6.449 1.00 28.14 272 ASP D O 1
ATOM 8486 N N . ARG D 1 273 ? -58.802 6.856 8.068 1.00 25.41 273 ARG D N 1
ATOM 8487 C CA . ARG D 1 273 ? -57.370 7.073 8.283 1.00 26.10 273 ARG D CA 1
ATOM 8488 C C . ARG D 1 273 ? -56.688 5.911 9.027 1.00 26.51 273 ARG D C 1
ATOM 8489 O O . ARG D 1 273 ? -55.460 5.840 9.038 1.00 27.60 273 ARG D O 1
ATOM 8497 N N . LYS D 1 274 ? -57.464 5.021 9.647 1.00 26.58 274 LYS D N 1
ATOM 8498 C CA . LYS D 1 274 ? -56.900 3.857 10.370 1.00 28.53 274 LYS D CA 1
ATOM 8499 C C . LYS D 1 274 ? -57.334 2.615 9.578 1.00 27.91 274 LYS D C 1
ATOM 8500 O O . LYS D 1 274 ? -58.529 2.323 9.465 1.00 27.90 274 LYS D O 1
ATOM 8506 N N . CYS D 1 275 ? -56.366 1.886 9.030 1.00 26.95 275 CYS D N 1
ATOM 8507 C CA . CYS D 1 275 ? -56.688 0.722 8.195 1.00 26.17 275 CYS D CA 1
ATOM 8508 C C . CYS D 1 275 ? -55.753 -0.453 8.441 1.00 25.17 275 CYS D C 1
ATOM 8509 O O . CYS D 1 275 ? -54.597 -0.291 8.811 1.00 27.11 275 CYS D O 1
ATOM 8512 N N . THR D 1 276 ? -56.289 -1.641 8.207 1.00 25.01 276 THR D N 1
ATOM 8513 C CA . THR D 1 276 ? -55.504 -2.865 8.241 1.00 24.35 276 THR D CA 1
ATOM 8514 C C . THR D 1 276 ? -55.267 -3.069 6.747 1.00 24.93 276 THR D C 1
ATOM 8515 O O . THR D 1 276 ? -56.223 -3.039 5.961 1.00 26.04 276 THR D O 1
ATOM 8519 N N . VAL D 1 277 ? -54.015 -3.208 6.333 1.00 23.15 277 VAL D N 1
ATOM 8520 C CA . VAL D 1 277 ? -53.746 -3.404 4.911 1.00 23.15 277 VAL D CA 1
ATOM 8521 C C . VAL D 1 277 ? -53.260 -4.826 4.728 1.00 22.94 277 VAL D C 1
ATOM 8522 O O . VAL D 1 277 ? -52.300 -5.225 5.373 1.00 22.95 277 VAL D O 1
ATOM 8526 N N . ASP D 1 278 ? -53.924 -5.585 3.858 1.00 22.55 278 ASP D N 1
ATOM 8527 C CA . ASP D 1 278 ? -53.497 -6.970 3.594 1.00 22.75 278 ASP D CA 1
ATOM 8528 C C . ASP D 1 278 ? -52.595 -6.977 2.359 1.00 21.75 278 ASP D C 1
ATOM 8529 O O . ASP D 1 278 ? -53.026 -6.598 1.263 1.00 21.82 278 ASP D O 1
ATOM 8534 N N . LEU D 1 279 ? -51.344 -7.393 2.554 1.00 20.59 279 LEU D N 1
ATOM 8535 C CA . LEU D 1 279 ? -50.360 -7.511 1.483 1.00 19.21 279 LEU D CA 1
ATOM 8536 C C . LEU D 1 279 ? -50.143 -9.018 1.254 1.00 19.11 279 LEU D C 1
ATOM 8537 O O . LEU D 1 279 ? -50.468 -9.834 2.118 1.00 19.00 279 LEU D O 1
ATOM 8542 N N . PRO D 1 280 ? -49.579 -9.402 0.103 1.00 18.38 280 PRO D N 1
ATOM 8543 C CA . PRO D 1 280 ? -49.371 -10.832 -0.136 1.00 19.53 280 PRO D CA 1
ATOM 8544 C C . PRO D 1 280 ? -48.749 -11.565 1.056 1.00 20.32 280 PRO D C 1
ATOM 8545 O O . PRO D 1 280 ? -49.222 -12.637 1.447 1.00 19.42 280 PRO D O 1
ATOM 8549 N N . GLY D 1 281 ? -47.715 -10.972 1.649 1.00 20.33 281 GLY D N 1
ATOM 8550 C CA . GLY D 1 281 ? -47.050 -11.607 2.778 1.00 20.56 281 GLY D CA 1
ATOM 8551 C C . GLY D 1 281 ? -47.710 -11.495 4.145 1.00 23.28 281 GLY D C 1
ATOM 8552 O O . GLY D 1 281 ? -47.262 -12.137 5.101 1.00 21.96 281 GLY D O 1
ATOM 8553 N N . GLY D 1 282 ? -48.766 -10.694 4.265 1.00 23.25 282 GLY D N 1
ATOM 8554 C CA . GLY D 1 282 ? -49.415 -10.546 5.556 1.00 22.25 282 GLY D CA 1
ATOM 8555 C C . GLY D 1 282 ? -49.957 -9.137 5.752 1.00 22.90 282 GLY D C 1
ATOM 8556 O O . GLY D 1 282 ? -49.852 -8.305 4.850 1.00 21.27 282 GLY D O 1
ATOM 8557 N N . PRO D 1 283 ? -50.517 -8.829 6.932 1.00 23.35 283 PRO D N 1
ATOM 8558 C CA . PRO D 1 283 ? -51.090 -7.511 7.234 1.00 22.52 283 PRO D CA 1
ATOM 8559 C C . PRO D 1 283 ? -50.205 -6.496 7.963 1.00 22.23 283 PRO D C 1
ATOM 8560 O O . PRO D 1 283 ? -49.319 -6.864 8.726 1.00 21.94 283 PRO D O 1
ATOM 8564 N N . LEU D 1 284 ? -50.481 -5.219 7.715 1.00 21.64 284 LEU D N 1
ATOM 8565 C CA . LEU D 1 284 ? -49.797 -4.094 8.370 1.00 22.77 284 LEU D CA 1
ATOM 8566 C C . LEU D 1 284 ? -50.907 -3.183 8.907 1.00 24.17 284 LEU D C 1
ATOM 8567 O O . LEU D 1 284 ? -51.959 -3.058 8.270 1.00 24.03 284 LEU D O 1
ATOM 8572 N N . GLU D 1 285 ? -50.696 -2.600 10.088 1.00 24.08 285 GLU D N 1
ATOM 8573 C CA . GLU D 1 285 ? -51.666 -1.649 10.669 1.00 25.98 285 GLU D CA 1
ATOM 8574 C C . GLU D 1 285 ? -51.146 -0.264 10.302 1.00 24.65 285 GLU D C 1
ATOM 8575 O O . GLU D 1 285 ? -50.011 0.084 10.630 1.00 24.82 285 GLU D O 1
ATOM 8581 N N . ILE D 1 286 ? -51.968 0.519 9.617 1.00 23.03 286 ILE D N 1
ATOM 8582 C CA . ILE D 1 286 ? -51.533 1.832 9.156 1.00 21.63 286 ILE D CA 1
ATOM 8583 C C . ILE D 1 286 ? -52.485 2.882 9.686 1.00 23.33 286 ILE D C 1
ATOM 8584 O O . ILE D 1 286 ? -53.691 2.669 9.722 1.00 22.51 286 ILE D O 1
ATOM 8589 N N . GLU D 1 287 ? -51.931 4.018 10.091 1.00 24.03 287 GLU D N 1
ATOM 8590 C CA . GLU D 1 287 ? -52.746 5.109 10.584 1.00 26.42 287 GLU D CA 1
ATOM 8591 C C . GLU D 1 287 ? -52.144 6.443 10.153 1.00 25.31 287 GLU D C 1
ATOM 8592 O O . GLU D 1 287 ? -51.008 6.755 10.486 1.00 25.59 287 GLU D O 1
ATOM 8598 N N . TRP D 1 288 ? -52.915 7.216 9.394 1.00 26.08 288 TRP D N 1
ATOM 8599 C CA . TRP D 1 288 ? -52.488 8.540 8.960 1.00 26.09 288 TRP D CA 1
ATOM 8600 C C . TRP D 1 288 ? -53.178 9.471 9.955 1.00 27.43 288 TRP D C 1
ATOM 8601 O O . TRP D 1 288 ? -54.346 9.824 9.795 1.00 24.90 288 TRP D O 1
ATOM 8612 N N . LYS D 1 289 ? -52.447 9.825 11.003 1.00 28.35 289 LYS D N 1
ATOM 8613 C CA . LYS D 1 289 ? -52.970 10.665 12.093 1.00 30.71 289 LYS D CA 1
ATOM 8614 C C . LYS D 1 289 ? -53.313 12.074 11.621 1.00 29.71 289 LYS D C 1
ATOM 8615 O O . LYS D 1 289 ? -52.451 12.806 11.135 1.00 27.79 289 LYS D O 1
ATOM 8621 N N . GLN D 1 290 ? -54.575 12.460 11.777 1.00 31.05 290 GLN D N 1
ATOM 8622 C CA . GLN D 1 290 ? -54.995 13.807 11.374 1.00 32.99 290 GLN D CA 1
ATOM 8623 C C . GLN D 1 290 ? -54.380 14.805 12.340 1.00 33.78 290 GLN D C 1
ATOM 8624 O O . GLN D 1 290 ? -54.089 15.946 11.986 1.00 33.05 290 GLN D O 1
ATOM 8630 N N . GLU D 1 291 ? -54.173 14.352 13.566 1.00 34.19 291 GLU D N 1
ATOM 8631 C CA . GLU D 1 291 ? -53.601 15.188 14.605 1.00 36.70 291 GLU D CA 1
ATOM 8632 C C . GLU D 1 291 ? -52.279 15.835 14.149 1.00 35.54 291 GLU D C 1
ATOM 8633 O O . GLU D 1 291 ? -52.130 17.055 14.261 1.00 34.41 291 GLU D O 1
ATOM 8639 N N . ASP D 1 292 ? -51.329 15.042 13.631 1.00 32.33 292 ASP D N 1
ATOM 8640 C CA . ASP D 1 292 ? -50.023 15.594 13.229 1.00 29.21 292 ASP D CA 1
ATOM 8641 C C . ASP D 1 292 ? -49.668 15.342 11.752 1.00 27.21 292 ASP D C 1
ATOM 8642 O O . ASP D 1 292 ? -48.581 15.720 11.320 1.00 24.42 292 ASP D O 1
ATOM 8647 N N . ASN D 1 293 ? -50.563 14.713 10.989 1.00 25.48 293 ASN D N 1
ATOM 8648 C CA . ASN D 1 293 ? -50.335 14.435 9.546 1.00 25.13 293 ASN D CA 1
ATOM 8649 C C . ASN D 1 293 ? -49.266 13.352 9.345 1.00 25.53 293 ASN D C 1
ATOM 8650 O O . ASN D 1 293 ? -48.894 13.063 8.201 1.00 24.89 293 ASN D O 1
ATOM 8655 N N . HIS D 1 294 ? -48.773 12.755 10.428 1.00 24.56 294 HIS D N 1
ATOM 8656 C CA . HIS D 1 294 ? -47.746 11.682 10.317 1.00 24.97 294 HIS D CA 1
ATOM 8657 C C . HIS D 1 294 ? -48.436 10.351 10.048 1.00 24.61 294 HIS D C 1
ATOM 8658 O O . HIS D 1 294 ? -49.593 10.163 10.416 1.00 23.57 294 HIS D O 1
ATOM 8665 N N . ILE D 1 295 ? -47.709 9.419 9.433 1.00 24.24 295 ILE D N 1
ATOM 8666 C CA . ILE D 1 295 ? -48.272 8.085 9.159 1.00 23.87 295 ILE D CA 1
ATOM 8667 C C . ILE D 1 295 ? -47.522 7.068 10.029 1.00 23.07 295 ILE D C 1
ATOM 8668 O O . ILE D 1 295 ? -46.297 7.073 10.060 1.00 21.74 295 ILE D O 1
ATOM 8673 N N . TYR D 1 296 ? -48.260 6.206 10.727 1.00 23.50 296 TYR D N 1
ATOM 8674 C CA . TYR D 1 296 ? -47.647 5.189 11.593 1.00 24.34 296 TYR D CA 1
ATOM 8675 C C . TYR D 1 296 ? -47.917 3.798 11.001 1.00 23.90 296 TYR D C 1
ATOM 8676 O O . TYR D 1 296 ? -49.042 3.465 10.641 1.00 23.94 296 TYR D O 1
ATOM 8685 N N . MET D 1 297 ? -46.865 2.987 10.931 1.00 23.17 297 MET D N 1
ATOM 8686 C CA . MET D 1 297 ? -46.948 1.648 10.333 1.00 21.41 297 MET D CA 1
ATOM 8687 C C . MET D 1 297 ? -46.455 0.616 11.347 1.00 21.45 297 MET D C 1
ATOM 8688 O O . MET D 1 297 ? -45.332 0.715 11.824 1.00 22.56 297 MET D O 1
ATOM 8693 N N . THR D 1 298 ? -47.272 -0.387 11.644 1.00 20.85 298 THR D N 1
ATOM 8694 C CA . THR D 1 298 ? -46.868 -1.417 12.608 1.00 22.15 298 THR D CA 1
ATOM 8695 C C . THR D 1 298 ? -46.889 -2.781 11.914 1.00 21.92 298 THR D C 1
ATOM 8696 O O . THR D 1 298 ? -47.868 -3.127 11.249 1.00 22.11 298 THR D O 1
ATOM 8700 N N . GLY D 1 299 ? -45.811 -3.546 12.080 1.00 22.38 299 GLY D N 1
ATOM 8701 C CA . GLY D 1 299 ? -45.719 -4.861 11.468 1.00 22.75 299 GLY D CA 1
ATOM 8702 C C . GLY D 1 299 ? -44.569 -5.658 12.068 1.00 23.93 299 GLY D C 1
ATOM 8703 O O . GLY D 1 299 ? -43.871 -5.168 12.962 1.00 23.81 299 GLY D O 1
ATOM 8704 N N . PRO D 1 300 ? -44.333 -6.889 11.590 1.00 23.63 300 PRO D N 1
ATOM 8705 C CA . PRO D 1 300 ? -43.251 -7.724 12.120 1.00 22.65 300 PRO D CA 1
ATOM 8706 C C . PRO D 1 300 ? -41.921 -7.563 11.371 1.00 22.83 300 PRO D C 1
ATOM 8707 O O . PRO D 1 300 ? -41.834 -6.827 10.399 1.00 22.01 300 PRO D O 1
ATOM 8711 N N . ALA D 1 301 ? -40.889 -8.254 11.858 1.00 21.79 301 ALA D N 1
ATOM 8712 C CA . ALA D 1 301 ? -39.546 -8.263 11.250 1.00 22.47 301 ALA D CA 1
ATOM 8713 C C . ALA D 1 301 ? -38.832 -9.430 11.905 1.00 22.31 301 ALA D C 1
ATOM 8714 O O . ALA D 1 301 ? -38.859 -9.550 13.131 1.00 24.85 301 ALA D O 1
ATOM 8716 N N . GLU D 1 302 ? -38.200 -10.291 11.115 1.00 22.77 302 GLU D N 1
ATOM 8717 C CA . GLU D 1 302 ? -37.551 -11.479 11.682 1.00 23.08 302 GLU D CA 1
ATOM 8718 C C . GLU D 1 302 ? -36.216 -11.799 11.015 1.00 21.92 302 GLU D C 1
ATOM 8719 O O . GLU D 1 302 ? -36.082 -11.723 9.790 1.00 20.18 302 GLU D O 1
ATOM 8725 N N . ALA D 1 303 ? -35.243 -12.203 11.835 1.00 20.06 303 ALA D N 1
ATOM 8726 C CA . ALA D 1 303 ? -33.925 -12.613 11.342 1.00 20.35 303 ALA D CA 1
ATOM 8727 C C . ALA D 1 303 ? -34.129 -14.026 10.774 1.00 19.15 303 ALA D C 1
ATOM 8728 O O . ALA D 1 303 ? -34.979 -14.762 11.264 1.00 19.29 303 ALA D O 1
ATOM 8730 N N . VAL D 1 304 ? -33.345 -14.402 9.768 1.00 19.67 304 VAL D N 1
ATOM 8731 C CA . VAL D 1 304 ? -33.510 -15.717 9.129 1.00 20.19 304 VAL D CA 1
ATOM 8732 C C . VAL D 1 304 ? -32.194 -16.487 9.143 1.00 20.14 304 VAL D C 1
ATOM 8733 O O . VAL D 1 304 ? -32.169 -17.685 9.431 1.00 20.02 304 VAL D O 1
ATOM 8737 N N . PHE D 1 305 ? -31.107 -15.813 8.803 1.00 18.90 305 PHE D N 1
ATOM 8738 C CA . PHE D 1 305 ? -29.800 -16.463 8.813 1.00 19.42 305 PHE D CA 1
ATOM 8739 C C . PHE D 1 305 ? -28.737 -15.381 8.716 1.00 19.19 305 PHE D C 1
ATOM 8740 O O . PHE D 1 305 ? -29.064 -14.202 8.527 1.00 19.48 305 PHE D O 1
ATOM 8748 N N . TYR D 1 306 ? -27.476 -15.755 8.928 1.00 19.13 306 TYR D N 1
ATOM 8749 C CA . TYR D 1 306 ? -26.383 -14.787 8.750 1.00 21.02 306 TYR D CA 1
ATOM 8750 C C . TYR D 1 306 ? -25.232 -15.489 8.044 1.00 21.15 306 TYR D C 1
ATOM 8751 O O . TYR D 1 306 ? -25.173 -16.714 8.009 1.00 21.23 306 TYR D O 1
ATOM 8760 N N . GLY D 1 307 ? -24.342 -14.718 7.435 1.00 20.24 307 GLY D N 1
ATOM 8761 C CA . GLY D 1 307 ? -23.235 -15.344 6.746 1.00 20.74 307 GLY D CA 1
ATOM 8762 C C . GLY D 1 307 ? -22.256 -14.390 6.113 1.00 21.74 307 GLY D C 1
ATOM 8763 O O . GLY D 1 307 ? -22.236 -13.190 6.407 1.00 20.33 307 GLY D O 1
ATOM 8764 N N . SER D 1 308 ? -21.436 -14.934 5.223 1.00 22.04 308 SER D N 1
ATOM 8765 C CA . SER D 1 308 ? -20.413 -14.149 4.562 1.00 22.13 308 SER D CA 1
ATOM 8766 C C . SER D 1 308 ? -20.466 -14.491 3.086 1.00 22.50 308 SER D C 1
ATOM 8767 O O . SER D 1 308 ? -20.277 -15.662 2.701 1.00 21.50 308 SER D O 1
ATOM 8770 N N . ALA D 1 309 ? -20.716 -13.467 2.272 1.00 22.41 309 ALA D N 1
ATOM 8771 C CA . ALA D 1 309 ? -20.843 -13.622 0.816 1.00 23.55 309 ALA D CA 1
ATOM 8772 C C . ALA D 1 309 ? -19.570 -13.191 0.096 1.00 26.82 309 ALA D C 1
ATOM 8773 O O . ALA D 1 309 ? -18.935 -12.196 0.467 1.00 26.23 309 ALA D O 1
ATOM 8775 N N . LEU D 1 310 ? -19.225 -13.930 -0.956 1.00 27.89 310 LEU D N 1
ATOM 8776 C CA . LEU D 1 310 ? -18.050 -13.626 -1.773 1.00 31.27 310 LEU D CA 1
ATOM 8777 C C . LEU D 1 310 ? -18.433 -12.436 -2.650 1.00 32.47 310 LEU D C 1
ATOM 8778 O O . LEU D 1 310 ? -19.551 -12.385 -3.163 1.00 31.36 310 LEU D O 1
ATOM 8783 N N . LEU D 1 311 ? -17.519 -11.484 -2.819 1.00 33.98 311 LEU D N 1
ATOM 8784 C CA . LEU D 1 311 ? -17.797 -10.287 -3.640 1.00 37.22 311 LEU D CA 1
ATOM 8785 C C . LEU D 1 311 ? -17.005 -10.350 -4.943 1.00 39.59 311 LEU D C 1
ATOM 8786 O O . LEU D 1 311 ? -15.754 -10.371 -4.868 1.00 40.81 311 LEU D O 1
ATOM 8791 N N . GLY E 1 25 ? 0.608 -12.778 1.090 1.00 47.99 25 GLY E N 1
ATOM 8792 C CA . GLY E 1 25 ? 1.936 -13.162 0.525 1.00 46.15 25 GLY E CA 1
ATOM 8793 C C . GLY E 1 25 ? 1.811 -13.818 -0.836 1.00 45.43 25 GLY E C 1
ATOM 8794 O O . GLY E 1 25 ? 2.466 -14.827 -1.109 1.00 46.29 25 GLY E O 1
ATOM 8795 N N . VAL E 1 26 ? 0.967 -13.247 -1.693 1.00 43.35 26 VAL E N 1
ATOM 8796 C CA . VAL E 1 26 ? 0.756 -13.781 -3.029 1.00 40.20 26 VAL E CA 1
ATOM 8797 C C . VAL E 1 26 ? 0.478 -12.623 -3.981 1.00 39.36 26 VAL E C 1
ATOM 8798 O O . VAL E 1 26 ? -0.355 -11.761 -3.693 1.00 38.32 26 VAL E O 1
ATOM 8802 N N . LEU E 1 27 ? 1.174 -12.608 -5.117 1.00 35.19 27 LEU E N 1
ATOM 8803 C CA . LEU E 1 27 ? 0.993 -11.549 -6.115 1.00 31.95 27 LEU E CA 1
ATOM 8804 C C . LEU E 1 27 ? 0.369 -12.142 -7.366 1.00 30.97 27 LEU E C 1
ATOM 8805 O O . LEU E 1 27 ? 0.891 -13.117 -7.905 1.00 29.52 27 LEU E O 1
ATOM 8810 N N . HIS E 1 28 ? -0.747 -11.560 -7.817 1.00 28.98 28 HIS E N 1
ATOM 8811 C CA . HIS E 1 28 ? -1.425 -11.992 -9.043 1.00 28.13 28 HIS E CA 1
ATOM 8812 C C . HIS E 1 28 ? -0.878 -11.094 -10.141 1.00 27.39 28 HIS E C 1
ATOM 8813 O O . HIS E 1 28 ? -0.796 -9.890 -9.950 1.00 28.71 28 HIS E O 1
ATOM 8820 N N . PHE E 1 29 ? -0.522 -11.661 -11.290 1.00 26.02 29 PHE E N 1
ATOM 8821 C CA . PHE E 1 29 ? 0.079 -10.849 -12.354 1.00 24.23 29 PHE E CA 1
ATOM 8822 C C . PHE E 1 29 ? -0.156 -11.507 -13.694 1.00 22.97 29 PHE E C 1
ATOM 8823 O O . PHE E 1 29 ? -0.661 -12.629 -13.775 1.00 23.63 29 PHE E O 1
ATOM 8831 N N . VAL E 1 30 ? 0.241 -10.796 -14.746 1.00 21.80 30 VAL E N 1
ATOM 8832 C CA . VAL E 1 30 ? 0.153 -11.294 -16.109 1.00 21.39 30 VAL E CA 1
ATOM 8833 C C . VAL E 1 30 ? 1.543 -11.067 -16.736 1.00 21.76 30 VAL E C 1
ATOM 8834 O O . VAL E 1 30 ? 2.129 -9.997 -16.577 1.00 21.37 30 VAL E O 1
ATOM 8838 N N . LYS E 1 31 ? 2.072 -12.080 -17.424 1.00 21.31 31 LYS E N 1
ATOM 8839 C CA . LYS E 1 31 ? 3.404 -11.970 -18.052 1.00 20.95 31 LYS E CA 1
ATOM 8840 C C . LYS E 1 31 ? 3.250 -11.511 -19.497 1.00 19.61 31 LYS E C 1
ATOM 8841 O O . LYS E 1 31 ? 2.462 -12.062 -20.242 1.00 20.73 31 LYS E O 1
ATOM 8847 N N . TYR E 1 32 ? 4.016 -10.496 -19.880 1.00 20.14 32 TYR E N 1
ATOM 8848 C CA . TYR E 1 32 ? 4.016 -9.955 -21.251 1.00 20.43 32 TYR E CA 1
ATOM 8849 C C . TYR E 1 32 ? 5.471 -9.802 -21.678 1.00 20.18 32 TYR E C 1
ATOM 8850 O O . TYR E 1 32 ? 6.372 -9.831 -20.847 1.00 21.57 32 TYR E O 1
ATOM 8859 N N . HIS E 1 33 ? 5.697 -9.627 -22.975 1.00 19.48 33 HIS E N 1
ATOM 8860 C CA . HIS E 1 33 ? 7.049 -9.339 -23.454 1.00 19.19 33 HIS E CA 1
ATOM 8861 C C . HIS E 1 33 ? 6.902 -8.445 -24.681 1.00 19.20 33 HIS E C 1
ATOM 8862 O O . HIS E 1 33 ? 5.923 -8.547 -25.422 1.00 19.94 33 HIS E O 1
ATOM 8869 N N . GLY E 1 34 ? 7.865 -7.544 -24.849 1.00 18.90 34 GLY E N 1
ATOM 8870 C CA . GLY E 1 34 ? 7.905 -6.659 -25.999 1.00 18.68 34 GLY E CA 1
ATOM 8871 C C . GLY E 1 34 ? 9.229 -6.981 -26.652 1.00 17.80 34 GLY E C 1
ATOM 8872 O O . GLY E 1 34 ? 10.281 -6.573 -26.164 1.00 19.41 34 GLY E O 1
ATOM 8873 N N . LEU E 1 35 ? 9.187 -7.736 -27.742 1.00 18.07 35 LEU E N 1
ATOM 8874 C CA . LEU E 1 35 ? 10.411 -8.149 -28.448 1.00 19.07 35 LEU E CA 1
ATOM 8875 C C . LEU E 1 35 ? 11.333 -8.946 -27.511 1.00 19.75 35 LEU E C 1
ATOM 8876 O O . LEU E 1 35 ? 12.564 -8.879 -27.637 1.00 19.04 35 LEU E O 1
ATOM 8881 N N . GLY E 1 36 ? 10.764 -9.700 -26.571 1.00 20.13 36 GLY E N 1
ATOM 8882 C CA . GLY E 1 36 ? 11.626 -10.497 -25.711 1.00 19.43 36 GLY E CA 1
ATOM 8883 C C . GLY E 1 36 ? 12.082 -9.847 -24.418 1.00 20.49 36 GLY E C 1
ATOM 8884 O O . GLY E 1 36 ? 12.712 -10.505 -23.590 1.00 19.99 36 GLY E O 1
ATOM 8885 N N . ASN E 1 37 ? 11.821 -8.550 -24.281 1.00 18.56 37 ASN E N 1
ATOM 8886 C CA . ASN E 1 37 ? 12.104 -7.803 -23.055 1.00 18.57 37 ASN E CA 1
ATOM 8887 C C . ASN E 1 37 ? 10.817 -8.144 -22.293 1.00 20.49 37 ASN E C 1
ATOM 8888 O O . ASN E 1 37 ? 9.747 -7.592 -22.596 1.00 20.30 37 ASN E O 1
ATOM 8893 N N . ASP E 1 38 ? 10.908 -9.084 -21.347 1.00 19.55 38 ASP E N 1
ATOM 8894 C CA . ASP E 1 38 ? 9.726 -9.609 -20.656 1.00 19.42 38 ASP E CA 1
ATOM 8895 C C . ASP E 1 38 ? 9.478 -9.014 -19.270 1.00 19.89 38 ASP E C 1
ATOM 8896 O O . ASP E 1 38 ? 10.407 -8.770 -18.494 1.00 20.03 38 ASP E O 1
ATOM 8901 N N . PHE E 1 39 ? 8.195 -8.829 -18.955 1.00 18.89 39 PHE E N 1
ATOM 8902 C CA . PHE E 1 39 ? 7.810 -8.215 -17.689 1.00 18.71 39 PHE E CA 1
ATOM 8903 C C . PHE E 1 39 ? 6.633 -8.892 -16.991 1.00 19.95 39 PHE E C 1
ATOM 8904 O O . PHE E 1 39 ? 5.800 -9.584 -17.587 1.00 19.37 39 PHE E O 1
ATOM 8912 N N . ILE E 1 40 ? 6.585 -8.628 -15.694 1.00 20.50 40 ILE E N 1
ATOM 8913 C CA . ILE E 1 40 ? 5.522 -9.075 -14.816 1.00 21.09 40 ILE E CA 1
ATOM 8914 C C . ILE E 1 40 ? 4.633 -7.826 -14.680 1.00 21.67 40 ILE E C 1
ATOM 8915 O O . ILE E 1 40 ? 5.076 -6.808 -14.155 1.00 22.68 40 ILE E O 1
ATOM 8920 N N . LEU E 1 41 ? 3.411 -7.889 -15.195 1.00 22.53 41 LEU E N 1
ATOM 8921 C CA . LEU E 1 41 ? 2.505 -6.728 -15.110 1.00 22.93 41 LEU E CA 1
ATOM 8922 C C . LEU E 1 41 ? 1.505 -6.920 -13.975 1.00 24.25 41 LEU E C 1
ATOM 8923 O O . LEU E 1 41 ? 0.880 -7.978 -13.859 1.00 22.48 41 LEU E O 1
ATOM 8928 N N . VAL E 1 42 ? 1.367 -5.906 -13.122 1.00 24.78 42 VAL E N 1
ATOM 8929 C CA . VAL E 1 42 ? 0.419 -6.036 -12.027 1.00 25.36 42 VAL E CA 1
ATOM 8930 C C . VAL E 1 42 ? -0.576 -4.873 -12.035 1.00 25.55 42 VAL E C 1
ATOM 8931 O O . VAL E 1 42 ? -0.230 -3.707 -12.290 1.00 25.51 42 VAL E O 1
ATOM 8935 N N . ASP E 1 43 ? -1.826 -5.226 -11.769 1.00 25.95 43 ASP E N 1
ATOM 8936 C CA . ASP E 1 43 ? -2.924 -4.257 -11.712 1.00 27.40 43 ASP E CA 1
ATOM 8937 C C . ASP E 1 43 ? -2.836 -3.594 -10.335 1.00 28.13 43 ASP E C 1
ATOM 8938 O O . ASP E 1 43 ? -3.227 -4.183 -9.323 1.00 29.02 43 ASP E O 1
ATOM 8943 N N . ASN E 1 44 ? -2.306 -2.375 -10.305 1.00 26.83 44 ASN E N 1
ATOM 8944 C CA . ASN E 1 44 ? -2.113 -1.630 -9.055 1.00 29.22 44 ASN E CA 1
ATOM 8945 C C . ASN E 1 44 ? -2.984 -0.358 -9.095 1.00 31.07 44 ASN E C 1
ATOM 8946 O O . ASN E 1 44 ? -2.683 0.633 -8.429 1.00 31.26 44 ASN E O 1
ATOM 8951 N N . ARG E 1 45 ? -4.059 -0.406 -9.873 1.00 33.42 45 ARG E N 1
ATOM 8952 C CA . ARG E 1 45 ? -4.953 0.743 -10.061 1.00 37.00 45 ARG E CA 1
ATOM 8953 C C . ARG E 1 45 ? -5.686 1.129 -8.777 1.00 39.46 45 ARG E C 1
ATOM 8954 O O . ARG E 1 45 ? -6.195 2.245 -8.671 1.00 39.80 45 ARG E O 1
ATOM 8962 N N . ASP E 1 46 ? -5.720 0.216 -7.813 1.00 41.64 46 ASP E N 1
ATOM 8963 C CA . ASP E 1 46 ? -6.435 0.405 -6.547 1.00 44.47 46 ASP E CA 1
ATOM 8964 C C . ASP E 1 46 ? -5.580 1.096 -5.494 1.00 44.81 46 ASP E C 1
ATOM 8965 O O . ASP E 1 46 ? -6.035 1.265 -4.364 1.00 46.02 46 ASP E O 1
ATOM 8970 N N . SER E 1 47 ? -4.356 1.487 -5.824 1.00 44.25 47 SER E N 1
ATOM 8971 C CA . SER E 1 47 ? -3.519 2.127 -4.812 1.00 43.76 47 SER E CA 1
ATOM 8972 C C . SER E 1 47 ? -2.410 2.942 -5.447 1.00 44.10 47 SER E C 1
ATOM 8973 O O . SER E 1 47 ? -2.051 2.756 -6.611 1.00 44.91 47 SER E O 1
ATOM 8976 N N . SER E 1 48 ? -1.858 3.838 -4.643 1.00 43.89 48 SER E N 1
ATOM 8977 C CA . SER E 1 48 ? -0.785 4.714 -5.072 1.00 44.26 48 SER E CA 1
ATOM 8978 C C . SER E 1 48 ? 0.553 4.091 -4.671 1.00 43.68 48 SER E C 1
ATOM 8979 O O . SER E 1 48 ? 1.610 4.551 -5.092 1.00 43.36 48 SER E O 1
ATOM 8982 N N . GLU E 1 49 ? 0.505 3.045 -3.855 1.00 43.09 49 GLU E N 1
ATOM 8983 C CA . GLU E 1 49 ? 1.729 2.381 -3.404 1.00 43.28 49 GLU E CA 1
ATOM 8984 C C . GLU E 1 49 ? 1.877 1.067 -4.143 1.00 39.71 49 GLU E C 1
ATOM 8985 O O . GLU E 1 49 ? 0.927 0.302 -4.240 1.00 38.82 49 GLU E O 1
ATOM 8991 N N . PRO E 1 50 ? 3.070 0.796 -4.691 1.00 37.24 50 PRO E N 1
ATOM 8992 C CA . PRO E 1 50 ? 3.249 -0.476 -5.401 1.00 35.24 50 PRO E CA 1
ATOM 8993 C C . PRO E 1 50 ? 2.948 -1.618 -4.421 1.00 33.36 50 PRO E C 1
ATOM 8994 O O . PRO E 1 50 ? 3.316 -1.543 -3.259 1.00 33.97 50 PRO E O 1
ATOM 8998 N N . LYS E 1 51 ? 2.278 -2.662 -4.900 1.00 32.87 51 LYS E N 1
ATOM 8999 C CA . LYS E 1 51 ? 1.885 -3.820 -4.071 1.00 33.35 51 LYS E CA 1
ATOM 9000 C C . LYS E 1 51 ? 3.071 -4.586 -3.488 1.00 32.47 51 LYS E C 1
ATOM 9001 O O . LYS E 1 51 ? 2.905 -5.300 -2.502 1.00 32.51 51 LYS E O 1
ATOM 9007 N N . ILE E 1 52 ? 4.251 -4.488 -4.089 1.00 30.68 52 ILE E N 1
ATOM 9008 C CA . ILE E 1 52 ? 5.405 -5.219 -3.539 1.00 28.55 52 ILE E CA 1
ATOM 9009 C C . ILE E 1 52 ? 6.582 -4.269 -3.403 1.00 28.06 52 ILE E C 1
ATOM 9010 O O . ILE E 1 52 ? 6.582 -3.174 -3.969 1.00 29.30 52 ILE E O 1
ATOM 9015 N N . THR E 1 53 ? 7.587 -4.686 -2.644 1.00 27.45 53 THR E N 1
ATOM 9016 C CA . THR E 1 53 ? 8.763 -3.856 -2.435 1.00 27.29 53 THR E CA 1
ATOM 9017 C C . THR E 1 53 ? 9.756 -4.099 -3.569 1.00 27.19 53 THR E C 1
ATOM 9018 O O . THR E 1 53 ? 9.608 -5.035 -4.350 1.00 26.82 53 THR E O 1
ATOM 9022 N N . GLN E 1 54 ? 10.771 -3.249 -3.645 1.00 26.51 54 GLN E N 1
ATOM 9023 C CA . GLN E 1 54 ? 11.791 -3.378 -4.669 1.00 27.30 54 GLN E CA 1
ATOM 9024 C C . GLN E 1 54 ? 12.552 -4.693 -4.427 1.00 28.64 54 GLN E C 1
ATOM 9025 O O . GLN E 1 54 ? 12.934 -5.387 -5.380 1.00 27.27 54 GLN E O 1
ATOM 9031 N N . GLU E 1 55 ? 12.756 -5.038 -3.154 1.00 27.41 55 GLU E N 1
ATOM 9032 C CA . GLU E 1 55 ? 13.456 -6.270 -2.801 1.00 29.17 55 GLU E CA 1
ATOM 9033 C C . GLU E 1 55 ? 12.640 -7.481 -3.282 1.00 27.49 55 GLU E C 1
ATOM 9034 O O . GLU E 1 55 ? 13.202 -8.455 -3.799 1.00 27.54 55 GLU E O 1
ATOM 9040 N N . GLN E 1 56 ? 11.320 -7.427 -3.127 1.00 25.89 56 GLN E N 1
ATOM 9041 C CA . GLN E 1 56 ? 10.477 -8.546 -3.560 1.00 25.46 56 GLN E CA 1
ATOM 9042 C C . GLN E 1 56 ? 10.489 -8.641 -5.078 1.00 25.61 56 GLN E C 1
ATOM 9043 O O . GLN E 1 56 ? 10.423 -9.734 -5.628 1.00 25.19 56 GLN E O 1
ATOM 9049 N N . ALA E 1 57 ? 10.556 -7.502 -5.756 1.00 24.51 57 ALA E N 1
ATOM 9050 C CA . ALA E 1 57 ? 10.568 -7.508 -7.228 1.00 25.01 57 ALA E CA 1
ATOM 9051 C C . ALA E 1 57 ? 11.842 -8.205 -7.717 1.00 23.89 57 ALA E C 1
ATOM 9052 O O . ALA E 1 57 ? 11.798 -9.018 -8.638 1.00 24.26 57 ALA E O 1
ATOM 9054 N N . ALA E 1 58 ? 12.974 -7.875 -7.102 1.00 24.77 58 ALA E N 1
ATOM 9055 C CA . ALA E 1 58 ? 14.256 -8.466 -7.492 1.00 24.77 58 ALA E CA 1
ATOM 9056 C C . ALA E 1 58 ? 14.183 -9.988 -7.354 1.00 25.41 58 ALA E C 1
ATOM 9057 O O . ALA E 1 58 ? 14.659 -10.713 -8.221 1.00 25.24 58 ALA E O 1
ATOM 9059 N N . LYS E 1 59 ? 13.576 -10.475 -6.275 1.00 25.78 59 LYS E N 1
ATOM 9060 C CA . LYS E 1 59 ? 13.451 -11.923 -6.061 1.00 24.97 59 LYS E CA 1
ATOM 9061 C C . LYS E 1 59 ? 12.537 -12.530 -7.117 1.00 23.84 59 LYS E C 1
ATOM 9062 O O . LYS E 1 59 ? 12.853 -13.572 -7.687 1.00 22.91 59 LYS E O 1
ATOM 9068 N N . LEU E 1 60 ? 11.397 -11.893 -7.374 1.00 21.30 60 LEU E N 1
ATOM 9069 C CA . LEU E 1 60 ? 10.440 -12.417 -8.359 1.00 21.05 60 LEU E CA 1
ATOM 9070 C C . LEU E 1 60 ? 11.036 -12.432 -9.762 1.00 19.70 60 LEU E C 1
ATOM 9071 O O . LEU E 1 60 ? 10.657 -13.268 -10.584 1.00 21.67 60 LEU E O 1
ATOM 9076 N N . CYS E 1 61 ? 11.944 -11.510 -10.050 1.00 19.12 61 CYS E N 1
ATOM 9077 C CA . CYS E 1 61 ? 12.547 -11.456 -11.388 1.00 19.02 61 CYS E CA 1
ATOM 9078 C C . CYS E 1 61 ? 13.644 -12.518 -11.586 1.00 19.41 61 CYS E C 1
ATOM 9079 O O . CYS E 1 61 ? 14.096 -12.723 -12.721 1.00 19.72 61 CYS E O 1
ATOM 9082 N N . ASP E 1 62 ? 14.083 -13.188 -10.522 1.00 19.79 62 ASP E N 1
ATOM 9083 C CA . ASP E 1 62 ? 15.127 -14.217 -10.700 1.00 21.51 62 ASP E CA 1
ATOM 9084 C C . ASP E 1 62 ? 14.547 -15.294 -11.605 1.00 20.33 62 ASP E C 1
ATOM 9085 O O . ASP E 1 62 ? 13.485 -15.819 -11.341 1.00 21.52 62 ASP E O 1
ATOM 9090 N N . ARG E 1 63 ? 15.257 -15.669 -12.657 1.00 21.04 63 ARG E N 1
ATOM 9091 C CA . ARG E 1 63 ? 14.682 -16.621 -13.594 1.00 22.05 63 ARG E CA 1
ATOM 9092 C C . ARG E 1 63 ? 14.591 -18.073 -13.116 1.00 22.57 63 ARG E C 1
ATOM 9093 O O . ARG E 1 63 ? 13.714 -18.805 -13.587 1.00 23.39 63 ARG E O 1
ATOM 9101 N N . ASN E 1 64 ? 15.440 -18.495 -12.187 1.00 20.39 64 ASN E N 1
ATOM 9102 C CA . ASN E 1 64 ? 15.380 -19.903 -11.732 1.00 21.40 64 ASN E CA 1
ATOM 9103 C C . ASN E 1 64 ? 14.657 -20.024 -10.390 1.00 21.53 64 ASN E C 1
ATOM 9104 O O . ASN E 1 64 ? 13.947 -20.994 -10.152 1.00 20.89 64 ASN E O 1
ATOM 9109 N N . PHE E 1 65 ? 14.819 -19.034 -9.523 1.00 21.54 65 PHE E N 1
ATOM 9110 C CA . PHE E 1 65 ? 14.196 -19.091 -8.192 1.00 22.06 65 PHE E CA 1
ATOM 9111 C C . PHE E 1 65 ? 12.890 -18.286 -8.119 1.00 22.37 65 PHE E C 1
ATOM 9112 O O . PHE E 1 65 ? 12.142 -18.394 -7.145 1.00 23.44 65 PHE E O 1
ATOM 9120 N N . GLY E 1 66 ? 12.619 -17.477 -9.132 1.00 21.29 66 GLY E N 1
ATOM 9121 C CA . GLY E 1 66 ? 11.402 -16.686 -9.124 1.00 21.34 66 GLY E CA 1
ATOM 9122 C C . GLY E 1 66 ? 10.552 -16.926 -10.358 1.00 22.00 66 GLY E C 1
ATOM 9123 O O . GLY E 1 66 ? 10.597 -18.016 -10.954 1.00 21.40 66 GLY E O 1
ATOM 9124 N N . VAL E 1 67 ? 9.757 -15.924 -10.729 1.00 20.49 67 VAL E N 1
ATOM 9125 C CA . VAL E 1 67 ? 8.915 -16.013 -11.917 1.00 19.21 67 VAL E CA 1
ATOM 9126 C C . VAL E 1 67 ? 9.812 -15.838 -13.136 1.00 18.15 67 VAL E C 1
ATOM 9127 O O . VAL E 1 67 ? 9.647 -16.540 -14.138 1.00 17.76 67 VAL E O 1
ATOM 9131 N N . GLY E 1 68 ? 10.763 -14.909 -13.034 1.00 19.10 68 GLY E N 1
ATOM 9132 C CA . GLY E 1 68 ? 11.687 -14.635 -14.134 1.00 19.10 68 GLY E CA 1
ATOM 9133 C C . GLY E 1 68 ? 11.221 -13.490 -15.034 1.00 18.01 68 GLY E C 1
ATOM 9134 O O . GLY E 1 68 ? 10.208 -13.617 -15.710 1.00 18.30 68 GLY E O 1
ATOM 9135 N N . ALA E 1 69 ? 11.960 -12.380 -15.057 1.00 19.75 69 ALA E N 1
ATOM 9136 C CA . ALA E 1 69 ? 11.581 -11.221 -15.896 1.00 18.66 69 ALA E CA 1
ATOM 9137 C C . ALA E 1 69 ? 12.676 -10.170 -15.857 1.00 18.84 69 ALA E C 1
ATOM 9138 O O . ALA E 1 69 ? 13.558 -10.213 -15.000 1.00 18.71 69 ALA E O 1
ATOM 9140 N N . ASP E 1 70 ? 12.614 -9.225 -16.794 1.00 18.10 70 ASP E N 1
ATOM 9141 C CA . ASP E 1 70 ? 13.571 -8.126 -16.826 1.00 17.87 70 ASP E CA 1
ATOM 9142 C C . ASP E 1 70 ? 13.062 -7.031 -15.878 1.00 18.31 70 ASP E C 1
ATOM 9143 O O . ASP E 1 70 ? 13.792 -6.089 -15.549 1.00 18.06 70 ASP E O 1
ATOM 9148 N N . GLY E 1 71 ? 11.804 -7.142 -15.454 1.00 19.11 71 GLY E N 1
ATOM 9149 C CA . GLY E 1 71 ? 11.265 -6.156 -14.528 1.00 18.34 71 GLY E CA 1
ATOM 9150 C C . GLY E 1 71 ? 9.817 -6.392 -14.114 1.00 20.11 71 GLY E C 1
ATOM 9151 O O . GLY E 1 71 ? 9.156 -7.300 -14.623 1.00 18.36 71 GLY E O 1
ATOM 9152 N N . VAL E 1 72 ? 9.336 -5.581 -13.171 1.00 18.68 72 VAL E N 1
ATOM 9153 C CA . VAL E 1 72 ? 7.945 -5.654 -12.713 1.00 19.35 72 VAL E CA 1
ATOM 9154 C C . VAL E 1 72 ? 7.340 -4.282 -13.022 1.00 19.99 72 VAL E C 1
ATOM 9155 O O . VAL E 1 72 ? 7.909 -3.257 -12.656 1.00 20.34 72 VAL E O 1
ATOM 9159 N N . ILE E 1 73 ? 6.204 -4.270 -13.707 1.00 21.01 73 ILE E N 1
ATOM 9160 C CA . ILE E 1 73 ? 5.558 -3.009 -14.096 1.00 21.41 73 ILE E CA 1
ATOM 9161 C C . ILE E 1 73 ? 4.192 -2.918 -13.418 1.00 22.50 73 ILE E C 1
ATOM 9162 O O . ILE E 1 73 ? 3.392 -3.852 -13.479 1.00 23.45 73 ILE E O 1
ATOM 9167 N N . PHE E 1 74 ? 3.930 -1.780 -12.774 1.00 24.06 74 PHE E N 1
ATOM 9168 C CA . PHE E 1 74 ? 2.658 -1.582 -12.065 1.00 23.90 74 PHE E CA 1
ATOM 9169 C C . PHE E 1 74 ? 1.759 -0.586 -12.803 1.00 24.52 74 PHE E C 1
ATOM 9170 O O . PHE E 1 74 ? 2.198 0.495 -13.187 1.00 23.63 74 PHE E O 1
ATOM 9178 N N . ALA E 1 75 ? 0.497 -0.958 -12.986 1.00 25.77 75 ALA E N 1
ATOM 9179 C CA . ALA E 1 75 ? -0.485 -0.062 -13.604 1.00 27.01 75 ALA E CA 1
ATOM 9180 C C . ALA E 1 75 ? -1.130 0.650 -12.405 1.00 28.42 75 ALA E C 1
ATOM 9181 O O . ALA E 1 75 ? -1.885 0.043 -11.648 1.00 29.60 75 ALA E O 1
ATOM 9183 N N . MET E 1 76 ? -0.810 1.926 -12.220 1.00 29.13 76 MET E N 1
ATOM 9184 C CA . MET E 1 76 ? -1.317 2.671 -11.067 1.00 30.61 76 MET E CA 1
ATOM 9185 C C . MET E 1 76 ? -2.351 3.719 -11.479 1.00 30.72 76 MET E C 1
ATOM 9186 O O . MET E 1 76 ? -2.561 3.979 -12.658 1.00 28.79 76 MET E O 1
ATOM 9191 N N . PRO E 1 77 ? -2.996 4.346 -10.482 1.00 31.97 77 PRO E N 1
ATOM 9192 C CA . PRO E 1 77 ? -4.003 5.376 -10.759 1.00 32.64 77 PRO E CA 1
ATOM 9193 C C . PRO E 1 77 ? -3.383 6.598 -11.436 1.00 32.64 77 PRO E C 1
ATOM 9194 O O . PRO E 1 77 ? -2.217 6.930 -11.195 1.00 32.40 77 PRO E O 1
ATOM 9198 N N . GLY E 1 78 ? -4.165 7.248 -12.292 1.00 32.08 78 GLY E N 1
ATOM 9199 C CA . GLY E 1 78 ? -3.686 8.423 -12.995 1.00 33.72 78 GLY E CA 1
ATOM 9200 C C . GLY E 1 78 ? -3.183 9.498 -12.055 1.00 34.41 78 GLY E C 1
ATOM 9201 O O . GLY E 1 78 ? -3.499 9.493 -10.864 1.00 35.31 78 GLY E O 1
ATOM 9202 N N . VAL E 1 79 ? -2.396 10.424 -12.592 1.00 35.66 79 VAL E N 1
ATOM 9203 C CA . VAL E 1 79 ? -1.830 11.523 -11.807 1.00 37.10 79 VAL E CA 1
ATOM 9204 C C . VAL E 1 79 ? -2.005 12.820 -12.598 1.00 39.21 79 VAL E C 1
ATOM 9205 O O . VAL E 1 79 ? -1.724 12.873 -13.803 1.00 37.89 79 VAL E O 1
ATOM 9209 N N . ASN E 1 80 ? -2.459 13.866 -11.908 1.00 41.88 80 ASN E N 1
ATOM 9210 C CA . ASN E 1 80 ? -2.679 15.191 -12.511 1.00 42.76 80 ASN E CA 1
ATOM 9211 C C . ASN E 1 80 ? -3.443 15.055 -13.82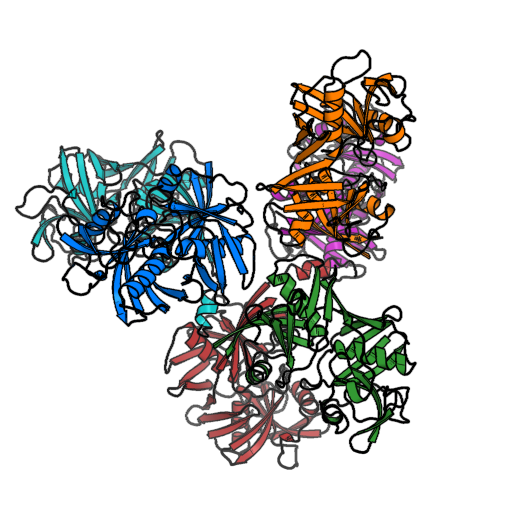9 1.00 41.33 80 ASN E C 1
ATOM 9212 O O . ASN E 1 80 ? -3.067 15.658 -14.831 1.00 42.34 80 ASN E O 1
ATOM 9217 N N . GLY E 1 81 ? -4.498 14.252 -13.845 1.00 39.68 81 GLY E N 1
ATOM 9218 C CA . GLY E 1 81 ? -5.278 14.122 -15.065 1.00 37.49 81 GLY E CA 1
ATOM 9219 C C . GLY E 1 81 ? -4.988 13.023 -16.076 1.00 35.30 81 GLY E C 1
ATOM 9220 O O . GLY E 1 81 ? -5.801 12.810 -16.975 1.00 35.19 81 GLY E O 1
ATOM 9221 N N . THR E 1 82 ? -3.861 12.320 -15.957 1.00 33.40 82 THR E N 1
ATOM 9222 C CA . THR E 1 82 ? -3.553 11.244 -16.927 1.00 29.61 82 THR E CA 1
ATOM 9223 C C . THR E 1 82 ? -4.500 10.078 -16.662 1.00 28.99 82 THR E C 1
ATOM 9224 O O . THR E 1 82 ? -5.037 9.954 -15.568 1.00 29.74 82 THR E O 1
ATOM 9228 N N . ASP E 1 83 ? -4.703 9.229 -17.664 1.00 29.10 83 ASP E N 1
ATOM 9229 C CA . ASP E 1 83 ? -5.580 8.058 -17.518 1.00 29.45 83 ASP E CA 1
ATOM 9230 C C . ASP E 1 83 ? -4.975 7.112 -16.484 1.00 28.68 83 ASP E C 1
ATOM 9231 O O . ASP E 1 83 ? -5.691 6.543 -15.654 1.00 26.80 83 ASP E O 1
ATOM 9236 N N . TYR E 1 84 ? -3.654 6.936 -16.537 1.00 28.18 84 TYR E N 1
ATOM 9237 C CA . TYR E 1 84 ? -2.973 6.044 -15.594 1.00 26.61 84 TYR E CA 1
ATOM 9238 C C . TYR E 1 84 ? -1.579 6.552 -15.317 1.00 26.47 84 TYR E C 1
ATOM 9239 O O . TYR E 1 84 ? -1.129 7.553 -15.887 1.00 27.52 84 TYR E O 1
ATOM 9248 N N . ALA E 1 85 ? -0.906 5.854 -14.413 1.00 24.67 85 ALA E N 1
ATOM 9249 C CA . ALA E 1 85 ? 0.472 6.143 -14.095 1.00 25.13 85 ALA E CA 1
ATOM 9250 C C . ALA E 1 85 ? 1.172 4.787 -14.186 1.00 24.90 85 ALA E C 1
ATOM 9251 O O . ALA E 1 85 ? 0.527 3.745 -14.041 1.00 24.51 85 ALA E O 1
ATOM 9253 N N . MET E 1 86 ? 2.471 4.795 -14.461 1.00 25.13 86 MET E N 1
ATOM 9254 C CA . MET E 1 86 ? 3.223 3.534 -14.540 1.00 25.13 86 MET E CA 1
ATOM 9255 C C . MET E 1 86 ? 4.484 3.663 -13.711 1.00 24.01 86 MET E C 1
ATOM 9256 O O . MET E 1 86 ? 5.158 4.698 -13.732 1.00 25.48 86 MET E O 1
ATOM 9261 N N . ARG E 1 87 ? 4.781 2.622 -12.945 1.00 22.11 87 ARG E N 1
ATOM 9262 C CA . ARG E 1 87 ? 6.014 2.588 -12.189 1.00 22.60 87 ARG E CA 1
ATOM 9263 C C . ARG E 1 87 ? 6.611 1.225 -12.510 1.00 21.73 87 ARG E C 1
ATOM 9264 O O . ARG E 1 87 ? 5.875 0.268 -12.771 1.00 19.76 87 ARG E O 1
ATOM 9272 N N . ILE E 1 88 ? 7.933 1.151 -12.540 1.00 21.84 88 ILE E N 1
ATOM 9273 C CA . ILE E 1 88 ? 8.592 -0.108 -12.877 1.00 22.33 88 ILE E CA 1
ATOM 9274 C C . ILE E 1 88 ? 9.820 -0.314 -11.997 1.00 21.27 88 ILE E C 1
ATOM 9275 O O . ILE E 1 88 ? 10.498 0.642 -11.599 1.00 21.63 88 ILE E O 1
ATOM 9280 N N . PHE E 1 89 ? 10.084 -1.580 -11.680 1.00 21.33 89 PHE E N 1
ATOM 9281 C CA . PHE E 1 89 ? 11.254 -1.966 -10.893 1.00 20.71 89 PHE E CA 1
ATOM 9282 C C . PHE E 1 89 ? 12.078 -2.884 -11.807 1.00 20.98 89 PHE E C 1
ATOM 9283 O O . PHE E 1 89 ? 11.541 -3.852 -12.363 1.00 19.68 89 PHE E O 1
ATOM 9291 N N . ASN E 1 90 ? 13.360 -2.572 -11.979 1.00 20.20 90 ASN E N 1
ATOM 9292 C CA . ASN E 1 90 ? 14.261 -3.424 -12.795 1.00 20.47 90 ASN E CA 1
ATOM 9293 C C . ASN E 1 90 ? 14.398 -4.766 -12.054 1.00 20.74 90 ASN E C 1
ATOM 9294 O O . ASN E 1 90 ? 14.052 -4.873 -10.868 1.00 19.49 90 ASN E O 1
ATOM 9299 N N . SER E 1 91 ? 14.927 -5.774 -12.741 1.00 20.04 91 SER E N 1
ATOM 9300 C CA . SER E 1 91 ? 15.119 -7.092 -12.137 1.00 20.28 91 SER E CA 1
ATOM 9301 C C . SER E 1 91 ? 16.149 -7.000 -10.992 1.00 20.75 91 SER E C 1
ATOM 9302 O O . SER E 1 91 ? 16.249 -7.922 -10.185 1.00 22.07 91 SER E O 1
ATOM 9305 N N . ASP E 1 92 ? 16.921 -5.913 -10.905 1.00 20.05 92 ASP E N 1
ATOM 9306 C CA . ASP E 1 92 ? 17.870 -5.799 -9.781 1.00 21.18 92 ASP E CA 1
ATOM 9307 C C . ASP E 1 92 ? 17.184 -5.045 -8.636 1.00 21.45 92 ASP E C 1
ATOM 9308 O O . ASP E 1 92 ? 17.786 -4.805 -7.593 1.00 21.65 92 ASP E O 1
ATOM 9313 N N . GLY E 1 93 ? 15.920 -4.683 -8.832 1.00 22.35 93 GLY E N 1
ATOM 9314 C CA . GLY E 1 93 ? 15.192 -3.969 -7.795 1.00 24.04 93 GLY E CA 1
ATOM 9315 C C . GLY E 1 93 ? 15.187 -2.450 -7.901 1.00 25.34 93 GLY E C 1
ATOM 9316 O O . GLY E 1 93 ? 14.337 -1.782 -7.286 1.00 28.00 93 GLY E O 1
ATOM 9317 N N . SER E 1 94 ? 16.123 -1.885 -8.656 1.00 24.21 94 SER E N 1
ATOM 9318 C CA . SER E 1 94 ? 16.180 -0.423 -8.807 1.00 23.72 94 SER E CA 1
ATOM 9319 C C . SER E 1 94 ? 14.934 0.073 -9.573 1.00 23.03 94 SER E C 1
ATOM 9320 O O . SER E 1 94 ? 14.284 -0.681 -10.305 1.00 22.73 94 SER E O 1
ATOM 9323 N N . GLU E 1 95 ? 14.587 1.345 -9.398 1.00 23.49 95 GLU E N 1
ATOM 9324 C CA . GLU E 1 95 ? 13.403 1.891 -10.088 1.00 21.28 95 GLU E CA 1
ATOM 9325 C C . GLU E 1 95 ? 13.833 2.922 -11.124 1.00 22.07 95 GLU E C 1
ATOM 9326 O O . GLU E 1 95 ? 14.243 4.035 -10.775 1.00 22.61 95 GLU E O 1
ATOM 9332 N N . PRO E 1 96 ? 13.757 2.559 -12.413 1.00 20.65 96 PRO E N 1
ATOM 9333 C CA . PRO E 1 96 ? 14.117 3.426 -13.539 1.00 21.67 96 PRO E CA 1
ATOM 9334 C C . PRO E 1 96 ? 12.936 4.365 -13.809 1.00 21.89 96 PRO E C 1
ATOM 9335 O O . PRO E 1 96 ? 11.826 4.100 -13.339 1.00 21.10 96 PRO E O 1
ATOM 9339 N N . GLU E 1 97 ? 13.148 5.434 -14.577 1.00 23.30 97 GLU E N 1
ATOM 9340 C CA . GLU E 1 97 ? 12.041 6.371 -14.791 1.00 24.08 97 GLU E CA 1
ATOM 9341 C C . GLU E 1 97 ? 11.129 6.079 -16.000 1.00 23.93 97 GLU E C 1
ATOM 9342 O O . GLU E 1 97 ? 10.075 6.709 -16.137 1.00 24.39 97 GLU E O 1
ATOM 9348 N N . MET E 1 98 ? 11.476 5.128 -16.863 1.00 22.84 98 MET E N 1
ATOM 9349 C CA . MET E 1 98 ? 10.581 4.802 -17.998 1.00 21.68 98 MET E CA 1
ATOM 9350 C C . MET E 1 98 ? 11.037 3.494 -18.638 1.00 22.84 98 MET E C 1
ATOM 9351 O O . MET E 1 98 ? 12.132 2.992 -18.361 1.00 22.81 98 MET E O 1
ATOM 9356 N N . CYS E 1 99 ? 10.189 2.945 -19.493 1.00 22.43 99 CYS E N 1
ATOM 9357 C CA . CYS E 1 99 ? 10.518 1.690 -20.182 1.00 22.42 99 CYS E CA 1
ATOM 9358 C C . CYS E 1 99 ? 9.624 1.606 -21.406 1.00 21.45 99 CYS E C 1
ATOM 9359 O O . CYS E 1 99 ? 8.410 1.510 -21.274 1.00 22.35 99 CYS E O 1
ATOM 9362 N N . GLY E 1 100 ? 10.239 1.645 -22.587 1.00 20.31 100 GLY E N 1
ATOM 9363 C CA . GLY E 1 100 ? 9.494 1.603 -23.833 1.00 21.23 100 GLY E CA 1
ATOM 9364 C C . GLY E 1 100 ? 8.805 0.296 -24.170 1.00 21.59 100 GLY E C 1
ATOM 9365 O O . GLY E 1 100 ? 7.624 0.296 -24.517 1.00 20.99 100 GLY E O 1
ATOM 9366 N N . ASN E 1 101 ? 9.529 -0.821 -24.104 1.00 20.41 101 ASN E N 1
ATOM 9367 C CA . ASN E 1 101 ? 8.895 -2.093 -24.404 1.00 19.71 101 ASN E CA 1
ATOM 9368 C C . ASN E 1 101 ? 7.818 -2.312 -23.351 1.00 18.43 101 ASN E C 1
ATOM 9369 O O . ASN E 1 101 ? 6.741 -2.844 -23.641 1.00 22.14 101 ASN E O 1
ATOM 9374 N N . GLY E 1 102 ? 8.111 -1.878 -22.134 1.00 19.40 102 GLY E N 1
ATOM 9375 C CA . GLY E 1 102 ? 7.180 -2.041 -21.034 1.00 19.53 102 GLY E CA 1
ATOM 9376 C C . GLY E 1 102 ? 5.888 -1.276 -21.212 1.00 21.20 102 GLY E C 1
ATOM 9377 O O . GLY E 1 102 ? 4.818 -1.789 -20.888 1.00 20.52 102 GLY E O 1
ATOM 9378 N N . VAL E 1 103 ? 5.967 -0.054 -21.737 1.00 21.88 103 VAL E N 1
ATOM 9379 C CA . VAL E 1 103 ? 4.740 0.733 -21.894 1.00 22.14 103 VAL E CA 1
ATOM 9380 C C . VAL E 1 103 ? 3.875 0.148 -23.028 1.00 21.24 103 VAL E C 1
ATOM 9381 O O . VAL E 1 103 ? 2.660 0.309 -23.013 1.00 22.45 103 VAL E O 1
ATOM 9385 N N . ARG E 1 104 ? 4.473 -0.538 -24.003 1.00 20.82 104 ARG E N 1
ATOM 9386 C CA . ARG E 1 104 ? 3.678 -1.159 -25.063 1.00 20.46 104 ARG E CA 1
ATOM 9387 C C . ARG E 1 104 ? 2.924 -2.339 -24.424 1.00 22.63 104 ARG E C 1
ATOM 9388 O O . ARG E 1 104 ? 1.750 -2.589 -24.737 1.00 21.34 104 ARG E O 1
ATOM 9396 N N . CYS E 1 105 ? 3.592 -3.055 -23.516 1.00 20.97 105 CYS E N 1
ATOM 9397 C CA . CYS E 1 105 ? 2.948 -4.163 -22.805 1.00 21.88 105 CYS E CA 1
ATOM 9398 C C . CYS E 1 105 ? 1.841 -3.577 -21.912 1.00 22.16 105 CYS E C 1
ATOM 9399 O O . CYS E 1 105 ? 0.764 -4.142 -21.801 1.00 22.85 105 CYS E O 1
ATOM 9402 N N . PHE E 1 106 ? 2.124 -2.440 -21.284 1.00 22.98 106 PHE E N 1
ATOM 9403 C CA . PHE E 1 106 ? 1.173 -1.746 -20.390 1.00 22.95 106 PHE E CA 1
ATOM 9404 C C . PHE E 1 106 ? -0.118 -1.449 -21.167 1.00 24.04 106 PHE E C 1
ATOM 9405 O O . PHE E 1 106 ? -1.230 -1.646 -20.656 1.00 25.10 106 PHE E O 1
ATOM 9413 N N . ALA E 1 107 ? 0.034 -0.995 -22.406 1.00 24.93 107 ALA E N 1
ATOM 9414 C CA . ALA E 1 107 ? -1.113 -0.652 -23.253 1.00 26.73 107 ALA E CA 1
ATOM 9415 C C . ALA E 1 107 ? -1.961 -1.894 -23.528 1.00 27.87 107 ALA E C 1
ATOM 9416 O O . ALA E 1 107 ? -3.188 -1.827 -23.467 1.00 28.58 107 ALA E O 1
ATOM 9418 N N . ARG E 1 108 ? -1.326 -3.025 -23.831 1.00 28.05 108 ARG E N 1
ATOM 9419 C CA . ARG E 1 108 ? -2.092 -4.260 -24.099 1.00 29.03 108 ARG E CA 1
ATOM 9420 C C . ARG E 1 108 ? -2.821 -4.700 -22.845 1.00 28.57 108 ARG E C 1
ATOM 9421 O O . ARG E 1 108 ? -3.952 -5.162 -22.924 1.00 29.69 108 ARG E O 1
ATOM 9429 N N . PHE E 1 109 ? -2.139 -4.583 -21.707 1.00 28.70 109 PHE E N 1
ATOM 9430 C CA . PHE E 1 109 ? -2.652 -4.983 -20.378 1.00 28.20 109 PHE E CA 1
ATOM 9431 C C . PHE E 1 109 ? -3.944 -4.212 -20.068 1.00 29.73 109 PHE E C 1
ATOM 9432 O O . PHE E 1 109 ? -4.967 -4.803 -19.697 1.00 28.29 109 PHE E O 1
ATOM 9440 N N . ILE E 1 110 ? -3.885 -2.891 -20.206 1.00 29.97 110 ILE E N 1
ATOM 9441 C CA . ILE E 1 110 ? -5.050 -2.037 -19.956 1.00 30.48 110 ILE E CA 1
ATOM 9442 C C . ILE E 1 110 ? -6.192 -2.431 -20.905 1.00 31.25 110 ILE E C 1
ATOM 9443 O O . ILE E 1 110 ? -7.327 -2.629 -20.463 1.00 31.64 110 ILE E O 1
ATOM 9448 N N . ALA E 1 111 ? -5.900 -2.547 -22.199 1.00 31.88 111 ALA E N 1
ATOM 9449 C CA . ALA E 1 111 ? -6.924 -2.911 -23.176 1.00 33.31 111 ALA E CA 1
ATOM 9450 C C . ALA E 1 111 ? -7.534 -4.247 -22.782 1.00 35.20 111 ALA E C 1
ATOM 9451 O O . ALA E 1 111 ? -8.732 -4.459 -22.959 1.00 36.31 111 ALA E O 1
ATOM 9453 N N . GLU E 1 112 ? -6.713 -5.146 -22.249 1.00 36.18 112 GLU E N 1
ATOM 9454 C CA . GLU E 1 112 ? -7.181 -6.470 -21.810 1.00 36.60 112 GLU E CA 1
ATOM 9455 C C . GLU E 1 112 ? -8.111 -6.257 -20.620 1.00 36.15 112 GLU E C 1
ATOM 9456 O O . GLU E 1 112 ? -9.236 -6.734 -20.604 1.00 35.47 112 GLU E O 1
ATOM 9462 N N . LEU E 1 113 ? -7.611 -5.543 -19.620 1.00 36.71 113 LEU E N 1
ATOM 9463 C CA . LEU E 1 113 ? -8.351 -5.275 -18.383 1.00 38.78 113 LEU E CA 1
ATOM 9464 C C . LEU E 1 113 ? -9.631 -4.456 -18.605 1.00 40.81 113 LEU E C 1
ATOM 9465 O O . LEU E 1 113 ? -10.554 -4.542 -17.792 1.00 41.04 113 LEU E O 1
ATOM 9470 N N . GLU E 1 114 ? -9.698 -3.655 -19.664 1.00 42.27 114 GLU E N 1
ATOM 9471 C CA . GLU E 1 114 ? -10.896 -2.826 -19.881 1.00 45.12 114 GLU E CA 1
ATOM 9472 C C . GLU E 1 114 ? -11.713 -3.320 -21.070 1.00 45.88 114 GLU E C 1
ATOM 9473 O O . GLU E 1 114 ? -12.701 -2.699 -21.452 1.00 46.08 114 GLU E O 1
ATOM 9479 N N . ASN E 1 115 ? -11.296 -4.436 -21.652 1.00 46.74 115 ASN E N 1
ATOM 9480 C CA . ASN E 1 115 ? -12.004 -5.021 -22.779 1.00 47.18 115 ASN E CA 1
ATOM 9481 C C . ASN E 1 115 ? -12.119 -3.994 -23.908 1.00 47.15 115 ASN E C 1
ATOM 9482 O O . ASN E 1 115 ? -13.198 -3.802 -24.463 1.00 47.85 115 ASN E O 1
ATOM 9487 N N . LEU E 1 116 ? -11.011 -3.342 -24.252 1.00 46.76 116 LEU E N 1
ATOM 9488 C CA . LEU E 1 116 ? -10.995 -2.328 -25.329 1.00 45.95 116 LEU E CA 1
ATOM 9489 C C . LEU E 1 116 ? -10.498 -2.993 -26.608 1.00 46.45 116 LEU E C 1
ATOM 9490 O O . LEU E 1 116 ? -9.414 -3.576 -26.626 1.00 46.48 116 LEU E O 1
ATOM 9495 N N . GLN E 1 117 ? -11.275 -2.898 -27.682 1.00 46.57 117 GLN E N 1
ATOM 9496 C CA . GLN E 1 117 ? -10.876 -3.518 -28.950 1.00 47.38 117 GLN E CA 1
ATOM 9497 C C . GLN E 1 117 ? -10.529 -2.421 -29.932 1.00 46.99 117 GLN E C 1
ATOM 9498 O O . GLN E 1 117 ? -11.077 -1.325 -29.863 1.00 47.52 117 GLN E O 1
ATOM 9504 N N . GLY E 1 118 ? -9.616 -2.720 -30.848 1.00 46.51 118 GLY E N 1
ATOM 9505 C CA . GLY E 1 118 ? -9.235 -1.743 -31.850 1.00 45.96 118 GLY E CA 1
ATOM 9506 C C . GLY E 1 118 ? -8.373 -0.601 -31.350 1.00 46.12 118 GLY E C 1
ATOM 9507 O O . GLY E 1 118 ? -7.838 -0.632 -30.239 1.00 46.29 118 GLY E O 1
ATOM 9508 N N . LYS E 1 119 ? -8.257 0.421 -32.190 1.00 45.81 119 LYS E N 1
ATOM 9509 C CA . LYS E 1 119 ? -7.449 1.600 -31.908 1.00 45.35 119 LYS E CA 1
ATOM 9510 C C . LYS E 1 119 ? -7.902 2.272 -30.613 1.00 44.90 119 LYS E C 1
ATOM 9511 O O . LYS E 1 119 ? -9.081 2.559 -30.435 1.00 45.96 119 LYS E O 1
ATOM 9517 N N . HIS E 1 120 ? -6.945 2.522 -29.721 1.00 43.17 120 HIS E N 1
ATOM 9518 C CA . HIS E 1 120 ? -7.185 3.175 -28.419 1.00 41.97 120 HIS E CA 1
ATOM 9519 C C . HIS E 1 120 ? -5.867 3.802 -27.957 1.00 40.85 120 HIS E C 1
ATOM 9520 O O . HIS E 1 120 ? -4.797 3.259 -28.236 1.00 38.94 120 HIS E O 1
ATOM 9527 N N . SER E 1 121 ? -5.936 4.930 -27.249 1.00 38.50 121 SER E N 1
ATOM 9528 C CA . SER E 1 121 ? -4.714 5.575 -26.735 1.00 37.94 121 SER E CA 1
ATOM 9529 C C . SER E 1 121 ? -4.979 6.050 -25.299 1.00 37.00 121 SER E C 1
ATOM 9530 O O . SER E 1 121 ? -6.102 6.422 -24.952 1.00 36.01 121 SER E O 1
ATOM 9533 N N . PHE E 1 122 ? -3.946 6.013 -24.462 1.00 35.22 122 PHE E N 1
ATOM 9534 C CA . PHE E 1 122 ? -4.079 6.415 -23.058 1.00 34.19 122 PHE E CA 1
ATOM 9535 C C . PHE E 1 122 ? -2.917 7.327 -22.696 1.00 31.53 122 PHE E C 1
ATOM 9536 O O . PHE E 1 122 ? -1.822 7.204 -23.245 1.00 30.23 122 PHE E O 1
ATOM 9544 N N . THR E 1 123 ? -3.158 8.233 -21.758 1.00 28.29 123 THR E N 1
ATOM 9545 C CA . THR E 1 123 ? -2.112 9.115 -21.277 1.00 26.70 123 THR E CA 1
ATOM 9546 C C . THR E 1 123 ? -1.586 8.436 -20.009 1.00 26.26 123 THR E C 1
ATOM 9547 O O . THR E 1 123 ? -2.362 8.005 -19.153 1.00 25.59 123 THR E O 1
ATOM 9551 N N . ILE E 1 124 ? -0.269 8.334 -19.897 1.00 24.80 124 ILE E N 1
ATOM 9552 C CA . ILE E 1 124 ? 0.331 7.669 -18.753 1.00 25.23 124 ILE E CA 1
ATOM 9553 C C . ILE E 1 124 ? 1.373 8.570 -18.138 1.00 23.87 124 ILE E C 1
ATOM 9554 O O . ILE E 1 124 ? 2.231 9.103 -18.833 1.00 24.92 124 ILE E O 1
ATOM 9559 N N . HIS E 1 125 ? 1.284 8.732 -16.828 1.00 22.92 125 HIS E N 1
ATOM 9560 C CA . HIS E 1 125 ? 2.243 9.524 -16.072 1.00 24.21 125 HIS E CA 1
ATOM 9561 C C . HIS E 1 125 ? 3.390 8.573 -15.694 1.00 24.35 125 HIS E C 1
ATOM 9562 O O . HIS E 1 125 ? 3.143 7.515 -15.123 1.00 25.20 125 HIS E O 1
ATOM 9569 N N . THR E 1 126 ? 4.627 8.954 -15.992 1.00 24.82 126 THR E N 1
ATOM 9570 C CA . THR E 1 126 ? 5.788 8.107 -15.655 1.00 23.77 126 THR E CA 1
ATOM 9571 C C . THR E 1 126 ? 6.860 9.003 -15.059 1.00 24.84 126 THR E C 1
ATOM 9572 O O . THR E 1 126 ? 6.684 10.223 -14.989 1.00 26.31 126 THR E O 1
ATOM 9576 N N . GLY E 1 127 ? 7.974 8.406 -14.638 1.00 23.52 127 GLY E N 1
ATOM 9577 C CA . GLY E 1 127 ? 9.066 9.197 -14.096 1.00 23.85 127 GLY E CA 1
ATOM 9578 C C . GLY E 1 127 ? 9.745 10.020 -15.189 1.00 23.43 127 GLY E C 1
ATOM 9579 O O . GLY E 1 127 ? 10.580 10.867 -14.898 1.00 24.71 127 GLY E O 1
ATOM 9580 N N . ALA E 1 128 ? 9.393 9.778 -16.446 1.00 22.01 128 ALA E N 1
ATOM 9581 C CA . ALA E 1 128 ? 9.974 10.538 -17.568 1.00 23.60 128 ALA E CA 1
ATOM 9582 C C . ALA E 1 128 ? 8.976 11.627 -17.999 1.00 25.48 128 ALA E C 1
ATOM 9583 O O . ALA E 1 128 ? 9.248 12.393 -18.923 1.00 27.97 128 ALA E O 1
ATOM 9585 N N . GLY E 1 129 ? 7.819 11.680 -17.348 1.00 26.17 129 GLY E N 1
ATOM 9586 C CA . GLY E 1 129 ? 6.821 12.665 -17.730 1.00 26.82 129 GLY E CA 1
ATOM 9587 C C . GLY E 1 129 ? 5.694 11.959 -18.455 1.00 26.15 129 GLY E C 1
ATOM 9588 O O . GLY E 1 129 ? 5.516 10.757 -18.274 1.00 27.54 129 GLY E O 1
ATOM 9589 N N . LEU E 1 130 ? 4.960 12.682 -19.299 1.00 25.65 130 LEU E N 1
ATOM 9590 C CA . LEU E 1 130 ? 3.811 12.123 -20.035 1.00 24.49 130 LEU E CA 1
ATOM 9591 C C . LEU E 1 130 ? 4.255 11.196 -21.165 1.00 23.15 130 LEU E C 1
ATOM 9592 O O . LEU E 1 130 ? 5.144 11.525 -21.943 1.00 24.38 130 LEU E O 1
ATOM 9597 N N . ILE E 1 131 ? 3.610 10.040 -21.259 1.00 23.19 131 ILE E N 1
ATOM 9598 C CA . ILE E 1 131 ? 3.912 9.051 -22.303 1.00 23.44 131 ILE E CA 1
ATOM 9599 C C . ILE E 1 131 ? 2.565 8.621 -22.875 1.00 23.62 131 ILE E C 1
ATOM 9600 O O . ILE E 1 131 ? 1.650 8.320 -22.119 1.00 25.30 131 ILE E O 1
ATOM 9605 N N . VAL E 1 132 ? 2.426 8.571 -24.196 1.00 24.39 132 VAL E N 1
ATOM 9606 C CA . VAL E 1 132 ? 1.111 8.249 -24.757 1.00 24.55 132 VAL E CA 1
ATOM 9607 C C . VAL E 1 132 ? 1.122 7.117 -25.777 1.00 24.76 132 VAL E C 1
ATOM 9608 O O . VAL E 1 132 ? 1.384 7.324 -26.969 1.00 23.17 132 VAL E O 1
ATOM 9612 N N . PRO E 1 133 ? 0.819 5.896 -25.319 1.00 25.07 133 PRO E N 1
ATOM 9613 C CA . PRO E 1 133 ? 0.787 4.761 -26.235 1.00 25.01 133 PRO E CA 1
ATOM 9614 C C . PRO E 1 133 ? -0.551 4.753 -26.961 1.00 26.79 133 PRO E C 1
ATOM 9615 O O . PRO E 1 133 ? -1.573 5.191 -26.412 1.00 27.19 133 PRO E O 1
ATOM 9619 N N . GLU E 1 134 ? -0.536 4.261 -28.194 1.00 27.72 134 GLU E N 1
ATOM 9620 C CA . GLU E 1 134 ? -1.743 4.158 -28.997 1.00 30.32 134 GLU E CA 1
ATOM 9621 C C . GLU E 1 134 ? -1.730 2.822 -29.730 1.00 30.70 134 GLU E C 1
ATOM 9622 O O . GLU E 1 134 ? -0.853 2.567 -30.558 1.00 29.27 134 GLU E O 1
ATOM 9628 N N . ILE E 1 135 ? -2.694 1.964 -29.415 1.00 32.49 135 ILE E N 1
ATOM 9629 C CA . ILE E 1 135 ? -2.808 0.675 -30.096 1.00 34.68 135 ILE E CA 1
ATOM 9630 C C . ILE E 1 135 ? -3.293 0.987 -31.516 1.00 37.67 135 ILE E C 1
ATOM 9631 O O . ILE E 1 135 ? -4.305 1.667 -31.687 1.00 38.70 135 ILE E O 1
ATOM 9636 N N . GLN E 1 136 ? -2.573 0.496 -32.522 1.00 39.20 136 GLN E N 1
ATOM 9637 C CA . GLN E 1 136 ? -2.905 0.762 -33.928 1.00 42.21 136 GLN E CA 1
ATOM 9638 C C . GLN E 1 136 ? -3.942 -0.230 -34.432 1.00 44.12 136 GLN E C 1
ATOM 9639 O O . GLN E 1 136 ? -4.234 -1.238 -33.784 1.00 44.01 136 GLN E O 1
ATOM 9645 N N . ASP E 1 137 ? -4.478 0.063 -35.615 1.00 45.97 137 ASP E N 1
ATOM 9646 C CA . ASP E 1 137 ? -5.494 -0.781 -36.244 1.00 47.79 137 ASP E CA 1
ATOM 9647 C C . ASP E 1 137 ? -4.916 -2.161 -36.483 1.00 47.99 137 ASP E C 1
ATOM 9648 O O . ASP E 1 137 ? -5.618 -3.160 -36.354 1.00 49.18 137 ASP E O 1
ATOM 9653 N N . ASP E 1 138 ? -3.633 -2.207 -36.824 1.00 47.44 138 ASP E N 1
ATOM 9654 C CA . ASP E 1 138 ? -2.963 -3.472 -37.122 1.00 46.96 138 ASP E CA 1
ATOM 9655 C C . ASP E 1 138 ? -2.503 -4.179 -35.849 1.00 45.03 138 ASP E C 1
ATOM 9656 O O . ASP E 1 138 ? -1.835 -5.203 -35.922 1.00 45.56 138 ASP E O 1
ATOM 9661 N N . GLY E 1 139 ? -2.848 -3.645 -34.684 1.00 43.26 139 GLY E N 1
ATOM 9662 C CA . GLY E 1 139 ? -2.455 -4.307 -33.450 1.00 41.35 139 GLY E CA 1
ATOM 9663 C C . GLY E 1 139 ? -1.153 -3.873 -32.791 1.00 40.20 139 GLY E C 1
ATOM 9664 O O . GLY E 1 139 ? -0.998 -4.039 -31.586 1.00 39.81 139 GLY E O 1
ATOM 9665 N N . GLN E 1 140 ? -0.205 -3.342 -33.559 1.00 38.27 140 GLN E N 1
ATOM 9666 C CA . GLN E 1 140 ? 1.063 -2.887 -32.958 1.00 35.86 140 GLN E CA 1
ATOM 9667 C C . GLN E 1 140 ? 0.772 -1.688 -32.060 1.00 33.12 140 GLN E C 1
ATOM 9668 O O . GLN E 1 140 ? -0.319 -1.123 -32.111 1.00 32.43 140 GLN E O 1
ATOM 9674 N N . VAL E 1 141 ? 1.746 -1.295 -31.244 1.00 28.89 141 VAL E N 1
ATOM 9675 C CA . VAL E 1 141 ? 1.555 -0.155 -30.350 1.00 26.05 141 VAL E CA 1
ATOM 9676 C C . VAL E 1 141 ? 2.552 0.946 -30.723 1.00 25.64 141 VAL E C 1
ATOM 9677 O O . VAL E 1 141 ? 3.762 0.735 -30.694 1.00 22.58 141 VAL E O 1
ATOM 9681 N N . LYS E 1 142 ? 2.026 2.108 -31.105 1.00 24.59 142 LYS E N 1
ATOM 9682 C CA . LYS E 1 142 ? 2.850 3.269 -31.469 1.00 24.75 142 LYS E CA 1
ATOM 9683 C C . LYS E 1 142 ? 2.847 4.172 -30.242 1.00 24.47 142 LYS E C 1
ATOM 9684 O O . LYS E 1 142 ? 1.777 4.570 -29.765 1.00 26.62 142 LYS E O 1
ATOM 9690 N N . VAL E 1 143 ? 4.027 4.504 -29.731 1.00 21.31 143 VAL E N 1
ATOM 9691 C CA . VAL E 1 143 ? 4.090 5.287 -28.504 1.00 21.57 143 VAL E CA 1
ATOM 9692 C C . VAL E 1 143 ? 4.793 6.603 -28.656 1.00 21.52 143 VAL E C 1
ATOM 9693 O O . VAL E 1 143 ? 5.879 6.669 -29.213 1.00 22.57 143 VAL E O 1
ATOM 9697 N N . ASP E 1 144 ? 4.167 7.645 -28.114 1.00 21.74 144 ASP E N 1
ATOM 9698 C CA . ASP E 1 144 ? 4.755 8.987 -28.067 1.00 22.29 144 ASP E CA 1
ATOM 9699 C C . ASP E 1 144 ? 5.599 8.923 -26.796 1.00 21.37 144 ASP E C 1
ATOM 9700 O O . ASP E 1 144 ? 5.067 8.980 -25.685 1.00 21.61 144 ASP E O 1
ATOM 9705 N N . MET E 1 145 ? 6.910 8.803 -26.973 1.00 21.80 145 MET E N 1
ATOM 9706 C CA . MET E 1 145 ? 7.853 8.631 -25.869 1.00 19.95 145 MET E CA 1
ATOM 9707 C C . MET E 1 145 ? 8.373 9.957 -25.335 1.00 21.51 145 MET E C 1
ATOM 9708 O O . MET E 1 145 ? 9.387 9.987 -24.631 1.00 20.42 145 MET E O 1
ATOM 9713 N N . GLY E 1 146 ? 7.697 11.056 -25.635 1.00 20.96 146 GLY E N 1
ATOM 9714 C CA . GLY E 1 146 ? 8.192 12.323 -25.123 1.00 20.51 146 GLY E CA 1
ATOM 9715 C C . GLY E 1 146 ? 9.370 12.882 -25.906 1.00 19.95 146 GLY E C 1
ATOM 9716 O O . GLY E 1 146 ? 9.633 12.463 -27.031 1.00 19.91 146 GLY E O 1
ATOM 9717 N N . THR E 1 147 ? 10.079 13.836 -25.309 1.00 19.97 147 THR E N 1
ATOM 9718 C CA . THR E 1 147 ? 11.207 14.473 -25.960 1.00 20.09 147 THR E CA 1
ATOM 9719 C C . THR E 1 147 ? 12.492 14.054 -25.257 1.00 19.53 147 THR E C 1
ATOM 9720 O O . THR E 1 147 ? 12.515 13.837 -24.047 1.00 18.98 147 THR E O 1
ATOM 9724 N N . PRO E 1 148 ? 13.586 13.961 -26.014 1.00 20.40 148 PRO E N 1
ATOM 9725 C CA . PRO E 1 148 ? 14.871 13.564 -25.427 1.00 21.64 148 PRO E CA 1
ATOM 9726 C C . PRO E 1 148 ? 15.530 14.678 -24.602 1.00 22.57 148 PRO E C 1
ATOM 9727 O O . PRO E 1 148 ? 15.388 15.864 -24.904 1.00 22.38 148 PRO E O 1
ATOM 9731 N N . ILE E 1 149 ? 16.234 14.283 -23.548 1.00 21.56 149 ILE E N 1
ATOM 9732 C CA . ILE E 1 149 ? 16.952 15.237 -22.689 1.00 20.71 149 ILE E CA 1
ATOM 9733 C C . ILE E 1 149 ? 18.426 15.152 -23.071 1.00 20.85 149 ILE E C 1
ATOM 9734 O O . ILE E 1 149 ? 19.039 14.081 -22.993 1.00 20.34 149 ILE E O 1
ATOM 9739 N N . LEU E 1 150 ? 19.008 16.280 -23.467 1.00 21.12 150 LEU E N 1
ATOM 9740 C CA . LEU E 1 150 ? 20.392 16.287 -23.940 1.00 21.22 150 LEU E CA 1
ATOM 9741 C C . LEU E 1 150 ? 21.370 17.029 -23.022 1.00 22.40 150 LEU E C 1
ATOM 9742 O O . LEU E 1 150 ? 22.579 16.785 -23.101 1.00 22.93 150 LEU E O 1
ATOM 9747 N N . LYS E 1 151 ? 20.888 17.918 -22.158 1.00 22.14 151 LYS E N 1
ATOM 9748 C CA . LYS E 1 151 ? 21.815 18.662 -21.273 1.00 21.95 151 LYS E CA 1
ATOM 9749 C C . LYS E 1 151 ? 22.566 17.644 -20.402 1.00 21.09 151 LYS E C 1
ATOM 9750 O O . LYS E 1 151 ? 21.953 16.902 -19.652 1.00 19.76 151 LYS E O 1
ATOM 9756 N N . ALA E 1 152 ? 23.892 17.654 -20.486 1.00 21.23 152 ALA E N 1
ATOM 9757 C CA . ALA E 1 152 ? 24.753 16.668 -19.777 1.00 22.28 152 ALA E CA 1
ATOM 9758 C C . ALA E 1 152 ? 24.379 16.462 -18.313 1.00 23.07 152 ALA E C 1
ATOM 9759 O O . ALA E 1 152 ? 24.183 15.322 -17.865 1.00 20.13 152 ALA E O 1
ATOM 9761 N N . GLN E 1 153 ? 24.278 17.560 -17.568 1.00 23.89 153 GLN E N 1
ATOM 9762 C CA . GLN E 1 153 ? 23.968 17.519 -16.134 1.00 26.44 153 GLN E CA 1
ATOM 9763 C C . GLN E 1 153 ? 22.653 16.786 -15.848 1.00 25.66 153 GLN E C 1
ATOM 9764 O O . GLN E 1 153 ? 22.515 16.168 -14.793 1.00 24.97 153 GLN E O 1
ATOM 9770 N N . ASP E 1 154 ? 21.688 16.869 -16.761 1.00 23.50 154 ASP E N 1
ATOM 9771 C CA . ASP E 1 154 ? 20.378 16.251 -16.539 1.00 23.72 154 ASP E CA 1
ATOM 9772 C C . ASP E 1 154 ? 20.293 14.811 -17.027 1.00 22.61 154 ASP E C 1
ATOM 9773 O O . ASP E 1 154 ? 19.340 14.134 -16.687 1.00 22.59 154 ASP E O 1
ATOM 9778 N N . VAL E 1 155 ? 21.248 14.344 -17.824 1.00 22.05 155 VAL E N 1
ATOM 9779 C CA . VAL E 1 155 ? 21.171 12.953 -18.351 1.00 21.82 155 VAL E CA 1
ATOM 9780 C C . VAL E 1 155 ? 20.982 11.906 -17.239 1.00 21.31 155 VAL E C 1
ATOM 9781 O O . VAL E 1 155 ? 20.081 11.079 -17.324 1.00 22.90 155 VAL E O 1
ATOM 9785 N N . PRO E 1 156 ? 21.830 11.902 -16.197 1.00 23.21 156 PRO E N 1
ATOM 9786 C CA . PRO E 1 156 ? 22.981 12.750 -15.873 1.00 23.14 156 PRO E CA 1
ATOM 9787 C C . PRO E 1 156 ? 24.330 12.099 -16.184 1.00 23.80 156 PRO E C 1
ATOM 9788 O O . PRO E 1 156 ? 24.473 10.868 -16.119 1.00 22.43 156 PRO E O 1
ATOM 9792 N N . THR E 1 157 ? 25.314 12.934 -16.504 1.00 22.48 157 THR E N 1
ATOM 9793 C CA . THR E 1 157 ? 26.676 12.462 -16.756 1.00 24.24 157 THR E CA 1
ATOM 9794 C C . THR E 1 157 ? 27.620 13.549 -16.287 1.00 25.04 157 THR E C 1
ATOM 9795 O O . THR E 1 157 ? 27.285 14.730 -16.344 1.00 22.85 157 THR E O 1
ATOM 9799 N N . LYS E 1 158 ? 28.802 13.145 -15.840 1.00 25.38 158 LYS E N 1
ATOM 9800 C CA . LYS E 1 158 ? 29.794 14.091 -15.407 1.00 26.11 158 LYS E CA 1
ATOM 9801 C C . LYS E 1 158 ? 30.627 14.501 -16.624 1.00 26.33 158 LYS E C 1
ATOM 9802 O O . LYS E 1 158 ? 31.467 15.401 -16.528 1.00 25.25 158 LYS E O 1
ATOM 9808 N N . LEU E 1 159 ? 30.407 13.848 -17.769 1.00 24.41 159 LEU E N 1
ATOM 9809 C CA . LEU E 1 159 ? 31.154 14.227 -18.993 1.00 26.40 159 LEU E CA 1
ATOM 9810 C C . LEU E 1 159 ? 30.759 15.659 -19.364 1.00 26.11 159 LEU E C 1
ATOM 9811 O O . LEU E 1 159 ? 29.607 16.047 -19.200 1.00 24.02 159 LEU E O 1
ATOM 9816 N N . SER E 1 160 ? 31.710 16.425 -19.889 1.00 27.34 160 SER E N 1
ATOM 9817 C CA . SER E 1 160 ? 31.457 17.822 -20.271 1.00 28.41 160 SER E CA 1
ATOM 9818 C C . SER E 1 160 ? 30.798 17.898 -21.639 1.00 27.82 160 SER E C 1
ATOM 9819 O O . SER E 1 160 ? 31.171 17.171 -22.560 1.00 27.04 160 SER E O 1
ATOM 9822 N N . GLY E 1 161 ? 29.831 18.804 -21.768 1.00 27.96 161 GLY E N 1
ATOM 9823 C CA . GLY E 1 161 ? 29.150 18.981 -23.037 1.00 27.03 161 GLY E CA 1
ATOM 9824 C C . GLY E 1 161 ? 30.142 19.492 -24.061 1.00 29.11 161 GLY E C 1
ATOM 9825 O O . GLY E 1 161 ? 30.931 20.382 -23.752 1.00 29.09 161 GLY E O 1
ATOM 9826 N N . ASN E 1 162 ? 30.124 18.933 -25.271 1.00 27.96 162 ASN E N 1
ATOM 9827 C CA . ASN E 1 162 ? 31.047 19.370 -26.317 1.00 28.71 162 ASN E CA 1
ATOM 9828 C C . ASN E 1 162 ? 30.272 19.839 -27.550 1.00 28.80 162 ASN E C 1
ATOM 9829 O O . ASN E 1 162 ? 30.864 20.223 -28.551 1.00 29.33 162 ASN E O 1
ATOM 9834 N N . LYS E 1 163 ? 28.947 19.777 -27.482 1.00 30.91 163 LYS E N 1
ATOM 9835 C CA . LYS E 1 163 ? 28.073 20.253 -28.571 1.00 32.36 163 LYS E CA 1
ATOM 9836 C C . LYS E 1 163 ? 26.955 20.993 -27.848 1.00 31.36 163 LYS E C 1
ATOM 9837 O O . LYS E 1 163 ? 25.901 20.433 -27.564 1.00 30.97 163 LYS E O 1
ATOM 9843 N N . GLY E 1 164 ? 27.205 22.259 -27.533 1.00 30.95 164 GLY E N 1
ATOM 9844 C CA . GLY E 1 164 ? 26.234 23.008 -26.761 1.00 29.45 164 GLY E CA 1
ATOM 9845 C C . GLY E 1 164 ? 26.343 22.364 -25.391 1.00 29.00 164 GLY E C 1
ATOM 9846 O O . GLY E 1 164 ? 27.450 22.153 -24.912 1.00 31.64 164 GLY E O 1
ATOM 9847 N N . GLU E 1 165 ? 25.227 22.010 -24.765 1.00 28.07 165 GLU E N 1
ATOM 9848 C CA . GLU E 1 165 ? 25.272 21.373 -23.443 1.00 28.93 165 GLU E CA 1
ATOM 9849 C C . GLU E 1 165 ? 25.262 19.854 -23.577 1.00 25.80 165 GLU E C 1
ATOM 9850 O O . GLU E 1 165 ? 25.288 19.153 -22.575 1.00 23.98 165 GLU E O 1
ATOM 9856 N N . ALA E 1 166 ? 25.224 19.358 -24.804 1.00 24.80 166 ALA E N 1
ATOM 9857 C CA . ALA E 1 166 ? 25.144 17.923 -25.039 1.00 25.23 166 ALA E CA 1
ATOM 9858 C C . ALA E 1 166 ? 26.519 17.286 -25.180 1.00 23.22 166 ALA E C 1
ATOM 9859 O O . ALA E 1 166 ? 27.492 17.935 -25.568 1.00 23.62 166 ALA E O 1
ATOM 9861 N N . VAL E 1 167 ? 26.564 15.996 -24.864 1.00 21.12 167 VAL E N 1
ATOM 9862 C CA . VAL E 1 167 ? 27.780 15.180 -24.972 1.00 19.53 167 VAL E CA 1
ATOM 9863 C C . VAL E 1 167 ? 27.572 14.363 -26.238 1.00 19.17 167 VAL E C 1
ATOM 9864 O O . VAL E 1 167 ? 26.717 13.469 -26.272 1.00 18.19 167 VAL E O 1
ATOM 9868 N N . VAL E 1 168 ? 28.330 14.685 -27.282 1.00 19.15 168 VAL E N 1
ATOM 9869 C CA . VAL E 1 168 ? 28.163 14.016 -28.584 1.00 20.72 168 VAL E CA 1
ATOM 9870 C C . VAL E 1 168 ? 29.514 13.552 -29.096 1.00 21.81 168 VAL E C 1
ATOM 9871 O O . VAL E 1 168 ? 30.437 14.350 -29.297 1.00 21.54 168 VAL E O 1
ATOM 9875 N N . GLU E 1 169 ? 29.615 12.239 -29.284 1.00 21.61 169 GLU E N 1
ATOM 9876 C CA . GLU E 1 169 ? 30.826 11.593 -29.763 1.00 21.31 169 GLU E CA 1
ATOM 9877 C C . GLU E 1 169 ? 32.019 12.126 -28.972 1.00 21.05 169 GLU E C 1
ATOM 9878 O O . GLU E 1 169 ? 33.025 12.540 -29.553 1.00 19.33 169 GLU E O 1
ATOM 9884 N N . ALA E 1 170 ? 31.891 12.089 -27.643 1.00 20.82 170 ALA E N 1
ATOM 9885 C CA . ALA E 1 170 ? 32.929 12.568 -26.711 1.00 20.43 170 ALA E CA 1
ATOM 9886 C C . ALA E 1 170 ? 33.691 11.373 -26.127 1.00 20.59 170 ALA E C 1
ATOM 9887 O O . ALA E 1 170 ? 33.156 10.264 -25.998 1.00 17.96 170 ALA E O 1
ATOM 9889 N N . GLU E 1 171 ? 34.936 11.623 -25.740 1.00 21.70 171 GLU E N 1
ATOM 9890 C CA . GLU E 1 171 ? 35.804 10.566 -25.207 1.00 22.11 171 GLU E CA 1
ATOM 9891 C C . GLU E 1 171 ? 35.393 10.141 -23.802 1.00 21.93 171 GLU E C 1
ATOM 9892 O O . GLU E 1 171 ? 35.144 10.978 -22.914 1.00 21.78 171 GLU E O 1
ATOM 9898 N N . LEU E 1 172 ? 35.325 8.825 -23.613 1.00 19.57 172 LEU E N 1
ATOM 9899 C CA . LEU E 1 172 ? 34.998 8.198 -22.327 1.00 19.40 172 LEU E CA 1
ATOM 9900 C C . LEU E 1 172 ? 36.085 7.130 -22.154 1.00 19.92 172 LEU E C 1
ATOM 9901 O O . LEU E 1 172 ? 36.203 6.239 -22.992 1.00 18.62 172 LEU E O 1
ATOM 9906 N N . VAL E 1 173 ? 36.877 7.214 -21.089 1.00 19.08 173 VAL E N 1
ATOM 9907 C CA . VAL E 1 173 ? 37.935 6.222 -20.882 1.00 18.95 173 VAL E CA 1
ATOM 9908 C C . VAL E 1 173 ? 37.355 5.096 -20.047 1.00 18.68 173 VAL E C 1
ATOM 9909 O O . VAL E 1 173 ? 37.056 5.283 -18.871 1.00 18.03 173 VAL E O 1
ATOM 9913 N N . VAL E 1 174 ? 37.200 3.928 -20.673 1.00 19.13 174 VAL E N 1
ATOM 9914 C CA . VAL E 1 174 ? 36.608 2.744 -20.025 1.00 18.44 174 VAL E CA 1
ATOM 9915 C C . VAL E 1 174 ? 37.708 1.711 -19.765 1.00 19.79 174 VAL E C 1
ATOM 9916 O O . VAL E 1 174 ? 38.260 1.122 -20.694 1.00 18.67 174 VAL E O 1
ATOM 9920 N N . ASP E 1 175 ? 38.015 1.502 -18.491 1.00 20.04 175 ASP E N 1
ATOM 9921 C CA . ASP E 1 175 ? 39.061 0.559 -18.089 1.00 21.62 175 ASP E CA 1
ATOM 9922 C C . ASP E 1 175 ? 40.340 0.840 -18.899 1.00 22.55 175 ASP E C 1
ATOM 9923 O O . ASP E 1 175 ? 40.972 -0.084 -19.455 1.00 21.89 175 ASP E O 1
ATOM 9928 N N . GLY E 1 176 ? 40.706 2.120 -18.974 1.00 20.05 176 GLY E N 1
ATOM 9929 C CA . GLY E 1 176 ? 41.908 2.528 -19.678 1.00 19.09 176 GLY E CA 1
ATOM 9930 C C . GLY E 1 176 ? 41.859 2.595 -21.196 1.00 19.67 176 GLY E C 1
ATOM 9931 O O . GLY E 1 176 ? 42.861 2.934 -21.823 1.00 21.30 176 GLY E O 1
ATOM 9932 N N . VAL E 1 177 ? 40.708 2.295 -21.787 1.00 19.44 177 VAL E N 1
ATOM 9933 C CA . VAL E 1 177 ? 40.549 2.299 -23.246 1.00 19.71 177 VAL E CA 1
ATOM 9934 C C . VAL E 1 177 ? 39.624 3.473 -23.626 1.00 19.74 177 VAL E C 1
ATOM 9935 O O . VAL E 1 177 ? 38.580 3.668 -23.005 1.00 18.74 177 VAL E O 1
ATOM 9939 N N . SER E 1 178 ? 39.993 4.224 -24.663 1.00 18.77 178 SER E N 1
ATOM 9940 C CA . SER E 1 178 ? 39.188 5.384 -25.070 1.00 20.28 178 SER E CA 1
ATOM 9941 C C . SER E 1 178 ? 38.081 5.031 -26.052 1.00 20.53 178 SER E C 1
ATOM 9942 O O . SER E 1 178 ? 38.338 4.577 -27.168 1.00 21.63 178 SER E O 1
ATOM 9945 N N . TRP E 1 179 ? 36.847 5.287 -25.632 1.00 20.60 179 TRP E N 1
ATOM 9946 C CA . TRP E 1 179 ? 35.665 5.061 -26.460 1.00 20.00 179 TRP E CA 1
ATOM 9947 C C . TRP E 1 179 ? 35.052 6.435 -26.725 1.00 19.78 179 TRP E C 1
ATOM 9948 O O . TRP E 1 179 ? 35.297 7.375 -25.969 1.00 20.45 179 TRP E O 1
ATOM 9959 N N . ASN E 1 180 ? 34.282 6.561 -27.804 1.00 19.51 180 ASN E N 1
ATOM 9960 C CA . ASN E 1 180 ? 33.569 7.825 -28.084 1.00 18.74 180 ASN E CA 1
ATOM 9961 C C . ASN E 1 180 ? 32.110 7.498 -27.799 1.00 19.72 180 ASN E C 1
ATOM 9962 O O . ASN E 1 180 ? 31.607 6.449 -28.233 1.00 18.92 180 ASN E O 1
ATOM 9967 N N . VAL E 1 181 ? 31.431 8.367 -27.048 1.00 17.62 181 VAL E N 1
ATOM 9968 C CA . VAL E 1 181 ? 30.050 8.118 -26.696 1.00 17.57 181 VAL E CA 1
ATOM 9969 C C . VAL E 1 181 ? 29.209 9.386 -26.837 1.00 17.29 181 VAL E C 1
ATOM 9970 O O . VAL E 1 181 ? 29.723 10.505 -26.843 1.00 18.71 181 VAL E O 1
ATOM 9974 N N . THR E 1 182 ? 27.905 9.179 -26.941 1.00 18.21 182 THR E N 1
ATOM 9975 C CA . THR E 1 182 ? 26.930 10.273 -26.993 1.00 18.75 182 THR E CA 1
ATOM 9976 C C . THR E 1 182 ? 25.959 9.959 -25.867 1.00 20.20 182 THR E C 1
ATOM 9977 O O . THR E 1 182 ? 25.577 8.794 -25.684 1.00 19.74 182 THR E O 1
ATOM 9981 N N . CYS E 1 183 ? 25.578 10.975 -25.092 1.00 19.87 183 CYS E N 1
ATOM 9982 C CA . CYS E 1 183 ? 24.674 10.755 -23.955 1.00 19.52 183 CYS E CA 1
ATOM 9983 C C . CYS E 1 183 ? 23.307 11.391 -24.181 1.00 19.90 183 CYS E C 1
ATOM 9984 O O . CYS E 1 183 ? 23.202 12.541 -24.601 1.00 18.81 183 CYS E O 1
ATOM 9987 N N . VAL E 1 184 ? 22.257 10.628 -23.913 1.00 20.73 184 VAL E N 1
ATOM 9988 C CA . VAL E 1 184 ? 20.909 11.169 -24.026 1.00 21.01 184 VAL E CA 1
ATOM 9989 C C . VAL E 1 184 ? 20.029 10.483 -23.005 1.00 21.11 184 VAL E C 1
ATOM 9990 O O . VAL E 1 184 ? 20.232 9.313 -22.641 1.00 19.53 184 VAL E O 1
ATOM 9994 N N . SER E 1 185 ? 19.083 11.247 -22.488 1.00 19.32 185 SER E N 1
ATOM 9995 C CA . SER E 1 185 ? 18.144 10.729 -21.506 1.00 19.68 185 SER E CA 1
ATOM 9996 C C . SER E 1 185 ? 16.739 10.695 -22.097 1.00 19.98 185 SER E C 1
ATOM 9997 O O . SER E 1 185 ? 16.341 11.587 -22.840 1.00 21.23 185 SER E O 1
ATOM 10000 N N . MET E 1 186 ? 16.009 9.638 -21.765 1.00 21.63 186 MET E N 1
ATOM 10001 C CA . MET E 1 186 ? 14.607 9.457 -22.157 1.00 21.52 186 MET E CA 1
ATOM 10002 C C . MET E 1 186 ? 13.909 9.349 -20.809 1.00 21.43 186 MET E C 1
ATOM 10003 O O . MET E 1 186 ? 12.944 8.609 -20.641 1.00 23.03 186 MET E O 1
ATOM 10008 N N . GLY E 1 187 ? 14.427 10.110 -19.850 1.00 20.36 187 GLY E N 1
ATOM 10009 C CA . GLY E 1 187 ? 13.937 10.047 -18.484 1.00 19.97 187 GLY E CA 1
ATOM 10010 C C . GLY E 1 187 ? 15.035 9.227 -17.804 1.00 20.99 187 GLY E C 1
ATOM 10011 O O . GLY E 1 187 ? 15.550 9.595 -16.736 1.00 19.98 187 GLY E O 1
ATOM 10012 N N . ASN E 1 188 ? 15.400 8.102 -18.437 1.00 19.50 188 ASN E N 1
ATOM 10013 C CA . ASN E 1 188 ? 16.484 7.257 -17.916 1.00 19.43 188 ASN E CA 1
ATOM 10014 C C . ASN E 1 188 ? 17.730 7.574 -18.752 1.00 18.49 188 ASN E C 1
ATOM 10015 O O . ASN E 1 188 ? 17.621 8.060 -19.885 1.00 19.16 188 ASN E O 1
ATOM 10020 N N . PRO E 1 189 ? 18.932 7.357 -18.186 1.00 19.60 189 PRO E N 1
ATOM 10021 C CA . PRO E 1 189 ? 20.188 7.643 -18.887 1.00 18.43 189 PRO E CA 1
ATOM 10022 C C . PRO E 1 189 ? 20.678 6.616 -19.902 1.00 18.92 189 PRO E C 1
ATOM 10023 O O . PRO E 1 189 ? 20.599 5.403 -19.670 1.00 19.77 189 PRO E O 1
ATOM 10027 N N . HIS E 1 190 ? 21.194 7.113 -21.030 1.00 17.63 190 HIS E N 1
ATOM 10028 C CA . HIS E 1 190 ? 21.706 6.241 -22.068 1.00 17.86 190 HIS E CA 1
ATOM 10029 C C . HIS E 1 190 ? 23.061 6.756 -22.541 1.00 18.70 190 HIS E C 1
ATOM 10030 O O . HIS E 1 190 ? 23.284 7.964 -22.711 1.00 16.71 190 HIS E O 1
ATOM 10037 N N . CYS E 1 191 ? 23.962 5.804 -22.744 1.00 16.30 191 CYS E N 1
ATOM 10038 C CA . CYS E 1 191 ? 25.297 6.073 -23.235 1.00 18.16 191 CYS E CA 1
ATOM 10039 C C . CYS E 1 191 ? 25.356 5.276 -24.550 1.00 18.24 191 CYS E C 1
ATOM 10040 O O . CYS E 1 191 ? 25.312 4.040 -24.524 1.00 17.99 191 CYS E O 1
ATOM 10043 N N . ILE E 1 192 ? 25.430 5.977 -25.685 1.00 18.56 192 ILE E N 1
ATOM 10044 C CA . ILE E 1 192 ? 25.420 5.320 -27.003 1.00 17.45 192 ILE E CA 1
ATOM 10045 C C . ILE E 1 192 ? 26.801 5.411 -27.638 1.00 17.33 192 ILE E C 1
ATOM 10046 O O . ILE E 1 192 ? 27.422 6.481 -27.664 1.00 18.16 192 ILE E O 1
ATOM 10051 N N . THR E 1 193 ? 27.301 4.287 -28.144 1.00 17.28 193 THR E N 1
ATOM 10052 C CA . THR E 1 193 ? 28.619 4.315 -28.794 1.00 18.45 193 THR E CA 1
ATOM 10053 C C . THR E 1 193 ? 28.566 3.583 -30.130 1.00 18.44 193 THR E C 1
ATOM 10054 O O . THR E 1 193 ? 27.891 2.554 -30.270 1.00 19.72 193 THR E O 1
ATOM 10058 N N . PHE E 1 194 ? 29.272 4.132 -31.113 1.00 19.15 194 PHE E N 1
ATOM 10059 C CA . PHE E 1 194 ? 29.357 3.519 -32.446 1.00 20.27 194 PHE E CA 1
ATOM 10060 C C . PHE E 1 194 ? 30.777 2.984 -32.623 1.00 19.47 194 PHE E C 1
ATOM 10061 O O . PHE E 1 194 ? 31.171 2.613 -33.731 1.00 21.07 194 PHE E O 1
ATOM 10069 N N . GLY E 1 195 ? 31.545 2.962 -31.536 1.00 19.80 195 GLY E N 1
ATOM 10070 C CA . GLY E 1 195 ? 32.908 2.453 -31.602 1.00 18.02 195 GLY E CA 1
ATOM 10071 C C . GLY E 1 195 ? 33.900 3.183 -30.714 1.00 20.32 195 GLY E C 1
ATOM 10072 O O . GLY E 1 195 ? 33.588 4.218 -30.101 1.00 18.59 195 GLY E O 1
ATOM 10073 N N . LYS E 1 196 ? 35.118 2.647 -30.650 1.00 18.43 196 LYS E N 1
ATOM 10074 C CA . LYS E 1 196 ? 36.163 3.253 -29.849 1.00 19.15 196 LYS E CA 1
ATOM 10075 C C . LYS E 1 196 ? 36.678 4.521 -30.539 1.00 19.24 196 LYS E C 1
ATOM 10076 O O . LYS E 1 196 ? 36.548 4.688 -31.753 1.00 20.89 196 LYS E O 1
ATOM 10082 N N . LYS E 1 197 ? 37.267 5.417 -29.755 1.00 18.98 197 LYS E N 1
ATOM 10083 C CA . LYS E 1 197 ? 37.832 6.650 -30.309 1.00 19.30 197 LYS E CA 1
ATOM 10084 C C . LYS E 1 197 ? 38.914 6.244 -31.307 1.00 19.34 197 LYS E C 1
ATOM 10085 O O . LYS E 1 197 ? 39.782 5.422 -30.993 1.00 19.45 197 LYS E O 1
ATOM 10091 N N . GLY E 1 198 ? 38.856 6.806 -32.511 1.00 19.86 198 GLY E N 1
ATOM 10092 C CA . GLY E 1 198 ? 39.835 6.463 -33.534 1.00 20.55 198 GLY E CA 1
ATOM 10093 C C . GLY E 1 198 ? 39.750 5.010 -33.985 1.00 21.71 198 GLY E C 1
ATOM 10094 O O . GLY E 1 198 ? 40.707 4.462 -34.523 1.00 22.61 198 GLY E O 1
ATOM 10095 N N . GLY E 1 199 ? 38.597 4.381 -33.783 1.00 23.06 199 GLY E N 1
ATOM 10096 C CA . GLY E 1 199 ? 38.444 2.984 -34.151 1.00 21.80 199 GLY E CA 1
ATOM 10097 C C . GLY E 1 199 ? 37.462 2.737 -35.281 1.00 23.25 199 GLY E C 1
ATOM 10098 O O . GLY E 1 199 ? 36.714 3.629 -35.658 1.00 23.00 199 GLY E O 1
ATOM 10099 N N . PRO E 1 200 ? 37.437 1.518 -35.838 1.00 23.02 200 PRO E N 1
ATOM 10100 C CA . PRO E 1 200 ? 36.523 1.183 -36.936 1.00 23.39 200 PRO E CA 1
ATOM 10101 C C . PRO E 1 200 ? 35.085 1.003 -36.442 1.00 24.87 200 PRO E C 1
ATOM 10102 O O . PRO E 1 200 ? 34.828 1.023 -35.234 1.00 25.35 200 PRO E O 1
ATOM 10106 N N . ASN E 1 201 ? 34.157 0.813 -37.374 1.00 24.43 201 ASN E N 1
ATOM 10107 C CA . ASN E 1 201 ? 32.756 0.591 -37.007 1.00 26.08 201 ASN E CA 1
ATOM 10108 C C . ASN E 1 201 ? 32.684 -0.703 -36.224 1.00 24.85 201 ASN E C 1
ATOM 10109 O O . ASN E 1 201 ? 33.564 -1.551 -36.318 1.00 25.14 201 ASN E O 1
ATOM 10114 N N . LEU E 1 202 ? 31.622 -0.862 -35.455 1.00 23.71 202 LEU E N 1
ATOM 10115 C CA . LEU E 1 202 ? 31.469 -2.063 -34.651 1.00 23.70 202 LEU E CA 1
ATOM 10116 C C . LEU E 1 202 ? 30.675 -3.150 -35.379 1.00 24.24 202 LEU E C 1
ATOM 10117 O O . LEU E 1 202 ? 29.833 -2.873 -36.233 1.00 22.55 202 LEU E O 1
ATOM 10122 N N . LYS E 1 203 ? 30.984 -4.392 -35.017 1.00 23.92 203 LYS E N 1
ATOM 10123 C CA . LYS E 1 203 ? 30.223 -5.576 -35.431 1.00 25.15 203 LYS E CA 1
ATOM 10124 C C . LYS E 1 203 ? 29.692 -5.932 -34.041 1.00 23.71 203 LYS E C 1
ATOM 10125 O O . LYS E 1 203 ? 30.353 -6.636 -33.281 1.00 22.58 203 LYS E O 1
ATOM 10131 N N . VAL E 1 204 ? 28.529 -5.403 -33.686 1.00 21.31 204 VAL E N 1
ATOM 10132 C CA . VAL E 1 204 ? 28.019 -5.583 -32.332 1.00 21.45 204 VAL E CA 1
ATOM 10133 C C . VAL E 1 204 ? 27.949 -7.033 -31.878 1.00 21.62 204 VAL E C 1
ATOM 10134 O O . VAL E 1 204 ? 28.161 -7.299 -30.700 1.00 20.71 204 VAL E O 1
ATOM 10138 N N . ASP E 1 205 ? 27.684 -7.976 -32.775 1.00 22.27 205 ASP E N 1
ATOM 10139 C CA . ASP E 1 205 ? 27.586 -9.369 -32.332 1.00 23.68 205 ASP E CA 1
ATOM 10140 C C . ASP E 1 205 ? 28.938 -9.907 -31.853 1.00 24.77 205 ASP E C 1
ATOM 10141 O O . ASP E 1 205 ? 28.978 -10.922 -31.158 1.00 24.74 205 ASP E O 1
ATOM 10146 N N . ASP E 1 206 ? 30.034 -9.228 -32.185 1.00 25.00 206 ASP E N 1
ATOM 10147 C CA . ASP E 1 206 ? 31.359 -9.696 -31.760 1.00 26.70 206 ASP E CA 1
ATOM 10148 C C . ASP E 1 206 ? 31.701 -9.212 -30.343 1.00 27.58 206 ASP E C 1
ATOM 10149 O O . ASP E 1 206 ? 32.683 -9.670 -29.745 1.00 26.55 206 ASP E O 1
ATOM 10154 N N . LEU E 1 207 ? 30.903 -8.293 -29.802 1.00 26.04 207 LEU E N 1
ATOM 10155 C CA . LEU E 1 207 ? 31.176 -7.752 -28.462 1.00 25.23 207 LEU E CA 1
ATOM 10156 C C . LEU E 1 207 ? 30.860 -8.787 -27.386 1.00 24.55 207 LEU E C 1
ATOM 10157 O O . LEU E 1 207 ? 29.961 -9.617 -27.538 1.00 23.39 207 LEU E O 1
ATOM 10162 N N . ASN E 1 208 ? 31.611 -8.718 -26.294 1.00 24.15 208 ASN E N 1
ATOM 10163 C CA . ASN E 1 208 ? 31.407 -9.605 -25.136 1.00 24.03 208 ASN E CA 1
ATOM 10164 C C . ASN E 1 208 ? 30.724 -8.700 -24.117 1.00 23.67 208 ASN E C 1
ATOM 10165 O O . ASN E 1 208 ? 31.394 -8.086 -23.294 1.00 22.32 208 ASN E O 1
ATOM 10170 N N . LEU E 1 209 ? 29.389 -8.604 -24.185 1.00 24.13 209 LEU E N 1
ATOM 10171 C CA . LEU E 1 209 ? 28.636 -7.680 -23.307 1.00 23.23 209 LEU E CA 1
ATOM 10172 C C . LEU E 1 209 ? 28.830 -7.925 -21.821 1.00 23.53 209 LEU E C 1
ATOM 10173 O O . LEU E 1 209 ? 28.998 -6.970 -21.073 1.00 23.33 209 LEU E O 1
ATOM 10178 N N . PRO E 1 210 ? 28.799 -9.191 -21.366 1.00 23.94 210 PRO E N 1
ATOM 10179 C CA . PRO E 1 210 ? 28.983 -9.430 -19.930 1.00 24.38 210 PRO E CA 1
ATOM 10180 C C . PRO E 1 210 ? 30.303 -8.871 -19.400 1.00 24.82 210 PRO E C 1
ATOM 10181 O O . PRO E 1 210 ? 30.438 -8.562 -18.220 1.00 23.36 210 PRO E O 1
ATOM 10185 N N . GLU E 1 211 ? 31.263 -8.706 -20.296 1.00 25.41 211 GLU E N 1
ATOM 10186 C CA . GLU E 1 211 ? 32.578 -8.220 -19.917 1.00 26.25 211 GLU E CA 1
ATOM 10187 C C . GLU E 1 211 ? 32.634 -6.686 -20.005 1.00 23.94 211 GLU E C 1
ATOM 10188 O O . GLU E 1 211 ? 32.968 -6.016 -19.035 1.00 22.95 211 GLU E O 1
ATOM 10194 N N . ILE E 1 212 ? 32.288 -6.131 -21.160 1.00 23.01 212 ILE E N 1
ATOM 10195 C CA . ILE E 1 212 ? 32.382 -4.664 -21.363 1.00 22.51 212 ILE E CA 1
ATOM 10196 C C . ILE E 1 212 ? 31.186 -3.899 -20.755 1.00 21.36 212 ILE E C 1
ATOM 10197 O O . ILE E 1 212 ? 31.342 -2.777 -20.267 1.00 21.66 212 ILE E O 1
ATOM 10202 N N . GLY E 1 213 ? 30.001 -4.495 -20.795 1.00 22.26 213 GLY E N 1
ATOM 10203 C CA . GLY E 1 213 ? 28.810 -3.828 -20.286 1.00 21.45 213 GLY E CA 1
ATOM 10204 C C . GLY E 1 213 ? 28.901 -3.222 -18.897 1.00 20.36 213 GLY E C 1
ATOM 10205 O O . GLY E 1 213 ? 28.667 -2.026 -18.737 1.00 19.17 213 GLY E O 1
ATOM 10206 N N . PRO E 1 214 ? 29.243 -4.018 -17.864 1.00 19.76 214 PRO E N 1
ATOM 10207 C CA . PRO E 1 214 ? 29.352 -3.521 -16.490 1.00 18.35 214 PRO E CA 1
ATOM 10208 C C . PRO E 1 214 ? 30.311 -2.354 -16.332 1.00 18.72 214 PRO E C 1
ATOM 10209 O O . PRO E 1 214 ? 30.155 -1.541 -15.426 1.00 20.91 214 PRO E O 1
ATOM 10213 N N . LYS E 1 215 ? 31.309 -2.270 -17.205 1.00 18.94 215 LYS E N 1
ATOM 10214 C CA . LYS E 1 215 ? 32.302 -1.189 -17.118 1.00 20.03 215 LYS E CA 1
ATOM 10215 C C . LYS E 1 215 ? 31.668 0.145 -17.524 1.00 19.61 215 LYS E C 1
ATOM 10216 O O . LYS E 1 215 ? 32.103 1.212 -17.075 1.00 19.22 215 LYS E O 1
ATOM 10222 N N . PHE E 1 216 ? 30.662 0.092 -18.386 1.00 19.18 216 PHE E N 1
ATOM 10223 C CA . PHE E 1 216 ? 29.982 1.334 -18.790 1.00 20.39 216 PHE E CA 1
ATOM 10224 C C . PHE E 1 216 ? 28.899 1.617 -17.745 1.00 19.53 216 PHE E C 1
ATOM 10225 O O . PHE E 1 216 ? 28.785 2.731 -17.241 1.00 20.11 216 PHE E O 1
ATOM 10233 N N . GLU E 1 217 ? 28.129 0.585 -17.414 1.00 19.22 217 GLU E N 1
ATOM 10234 C CA . GLU E 1 217 ? 27.004 0.700 -16.471 1.00 19.19 217 GLU E CA 1
ATOM 10235 C C . GLU E 1 217 ? 27.384 1.394 -15.172 1.00 21.18 217 GLU E C 1
ATOM 10236 O O . GLU E 1 217 ? 26.661 2.290 -14.704 1.00 19.55 217 GLU E O 1
ATOM 10242 N N . HIS E 1 218 ? 28.506 0.983 -14.579 1.00 19.94 218 HIS E N 1
ATOM 10243 C CA . HIS E 1 218 ? 28.922 1.536 -13.287 1.00 20.63 218 HIS E CA 1
ATOM 10244 C C . HIS E 1 218 ? 30.010 2.577 -13.423 1.00 20.05 218 HIS E C 1
ATOM 10245 O O . HIS E 1 218 ? 30.631 2.919 -12.433 1.00 21.23 218 HIS E O 1
ATOM 10252 N N . HIS E 1 219 ? 30.236 3.103 -14.619 1.00 18.99 219 HIS E N 1
ATOM 10253 C CA . HIS E 1 219 ? 31.304 4.073 -14.803 1.00 19.93 219 HIS E CA 1
ATOM 10254 C C . HIS E 1 219 ? 31.114 5.286 -13.886 1.00 21.82 219 HIS E C 1
ATOM 10255 O O . HIS E 1 219 ? 29.996 5.747 -13.651 1.00 21.70 219 HIS E O 1
ATOM 10262 N N . GLU E 1 220 ? 32.233 5.811 -13.399 1.00 21.43 220 GLU E N 1
ATOM 10263 C CA . GLU E 1 220 ? 32.256 6.981 -12.497 1.00 22.12 220 GLU E CA 1
ATOM 10264 C C . GLU E 1 220 ? 31.633 8.207 -13.171 1.00 22.43 220 GLU E C 1
ATOM 10265 O O . GLU E 1 220 ? 31.198 9.129 -12.488 1.00 23.08 220 GLU E O 1
ATOM 10271 N N . MET E 1 221 ? 31.595 8.236 -14.499 1.00 22.23 221 MET E N 1
ATOM 10272 C CA . MET E 1 221 ? 31.022 9.404 -15.214 1.00 21.60 221 MET E CA 1
ATOM 10273 C C . MET E 1 221 ? 29.487 9.369 -15.238 1.00 20.68 221 MET E C 1
ATOM 10274 O O . MET E 1 221 ? 28.859 10.321 -15.702 1.00 21.70 221 MET E O 1
ATOM 10279 N N . PHE E 1 222 ? 28.886 8.296 -14.736 1.00 20.46 222 PHE E N 1
ATOM 10280 C CA . PHE E 1 222 ? 27.421 8.158 -14.710 1.00 20.60 222 PHE E CA 1
ATOM 10281 C C . PHE E 1 222 ? 26.966 7.948 -13.271 1.00 20.90 222 PHE E C 1
ATOM 10282 O O . PHE E 1 222 ? 26.823 6.814 -12.808 1.00 20.15 222 PHE E O 1
ATOM 10290 N N . PRO E 1 223 ? 26.705 9.054 -12.550 1.00 22.30 223 PRO E N 1
ATOM 10291 C CA . PRO E 1 223 ? 26.267 9.049 -11.147 1.00 23.91 223 PRO E CA 1
ATOM 10292 C C . PRO E 1 223 ? 25.084 8.151 -10.821 1.00 24.09 223 PRO E C 1
ATOM 10293 O O . PRO E 1 223 ? 25.017 7.603 -9.719 1.00 25.63 223 PRO E O 1
ATOM 10297 N N . ALA E 1 224 ? 24.152 7.999 -11.759 1.00 21.44 224 ALA E N 1
ATOM 10298 C CA . ALA E 1 224 ? 22.960 7.169 -11.510 1.00 21.84 224 ALA E CA 1
ATOM 10299 C C . ALA E 1 224 ? 23.064 5.883 -12.324 1.00 20.35 224 ALA E C 1
ATOM 10300 O O . ALA E 1 224 ? 22.055 5.215 -12.545 1.00 19.82 224 ALA E O 1
ATOM 10302 N N . ARG E 1 225 ? 24.289 5.537 -12.723 1.00 19.74 225 ARG E N 1
ATOM 10303 C CA . ARG E 1 225 ? 24.561 4.381 -13.591 1.00 19.41 225 ARG E CA 1
ATOM 10304 C C . ARG E 1 225 ? 23.977 4.734 -14.964 1.00 20.50 225 ARG E C 1
ATOM 10305 O O . ARG E 1 225 ? 23.414 5.820 -15.139 1.00 20.34 225 ARG E O 1
ATOM 10313 N N . THR E 1 226 ? 24.104 3.846 -15.944 1.00 19.71 226 THR E N 1
ATOM 10314 C CA . THR E 1 226 ? 23.558 4.163 -17.261 1.00 19.10 226 THR E CA 1
ATOM 10315 C C . THR E 1 226 ? 23.282 2.893 -18.037 1.00 20.12 226 THR E C 1
ATOM 10316 O O . THR E 1 226 ? 23.809 1.816 -17.712 1.00 18.38 226 THR E O 1
ATOM 10320 N N . ASN E 1 227 ? 22.406 3.035 -19.029 1.00 18.32 227 ASN E N 1
ATOM 10321 C CA . ASN E 1 227 ? 22.102 1.968 -19.959 1.00 17.82 227 ASN E CA 1
ATOM 10322 C C . ASN E 1 227 ? 23.105 2.238 -21.071 1.00 17.94 227 ASN E C 1
ATOM 10323 O O . ASN E 1 227 ? 23.447 3.395 -21.300 1.00 17.27 227 ASN E O 1
ATOM 10328 N N . THR E 1 228 ? 23.571 1.202 -21.757 1.00 15.90 228 THR E N 1
ATOM 10329 C CA . THR E 1 228 ? 24.556 1.415 -22.811 1.00 17.52 228 THR E CA 1
ATOM 10330 C C . THR E 1 228 ? 24.109 0.706 -24.080 1.00 17.62 228 THR E C 1
ATOM 10331 O O . THR E 1 228 ? 23.754 -0.474 -24.056 1.00 16.54 228 THR E O 1
ATOM 10335 N N . GLU E 1 229 ? 24.117 1.440 -25.190 1.00 17.93 229 GLU E N 1
ATOM 10336 C CA . GLU E 1 229 ? 23.714 0.879 -26.473 1.00 16.85 229 GLU E CA 1
ATOM 10337 C C . GLU E 1 229 ? 24.912 0.886 -27.416 1.00 17.32 229 GLU E C 1
ATOM 10338 O O . GLU E 1 229 ? 25.551 1.920 -27.603 1.00 17.49 229 GLU E O 1
ATOM 10344 N N . PHE E 1 230 ? 25.222 -0.284 -27.983 1.00 16.00 230 PHE E N 1
ATOM 10345 C CA . PHE E 1 230 ? 26.336 -0.443 -28.940 1.00 16.69 230 PHE E CA 1
ATOM 10346 C C . PHE E 1 230 ? 25.667 -0.491 -30.312 1.00 17.24 230 PHE E C 1
ATOM 10347 O O . PHE E 1 230 ? 24.787 -1.313 -30.530 1.00 17.17 230 PHE E O 1
ATOM 10355 N N . VAL E 1 231 ? 26.101 0.362 -31.237 1.00 17.08 231 VAL E N 1
ATOM 10356 C CA . VAL E 1 231 ? 25.386 0.475 -32.516 1.00 18.33 231 VAL E CA 1
ATOM 10357 C C . VAL E 1 231 ? 26.257 0.274 -33.735 1.00 19.55 231 VAL E C 1
ATOM 10358 O O . VAL E 1 231 ? 27.403 0.727 -33.791 1.00 20.16 231 VAL E O 1
ATOM 10362 N N . GLU E 1 232 ? 25.644 -0.381 -34.720 1.00 19.31 232 GLU E N 1
ATOM 10363 C CA . GLU E 1 232 ? 26.235 -0.713 -36.018 1.00 21.96 232 GLU E CA 1
ATOM 10364 C C . GLU E 1 232 ? 25.304 -0.064 -37.054 1.00 22.30 232 GLU E C 1
ATOM 10365 O O . GLU E 1 232 ? 24.129 -0.416 -37.124 1.00 24.23 232 GLU E O 1
ATOM 10371 N N . VAL E 1 233 ? 25.801 0.889 -37.837 1.00 22.27 233 VAL E N 1
ATOM 10372 C CA . VAL E 1 233 ? 24.939 1.560 -38.835 1.00 23.49 233 VAL E CA 1
ATOM 10373 C C . VAL E 1 233 ? 24.890 0.705 -40.109 1.00 24.25 233 VAL E C 1
ATOM 10374 O O . VAL E 1 233 ? 25.922 0.437 -40.709 1.00 25.08 233 VAL E O 1
ATOM 10378 N N . LEU E 1 234 ? 23.697 0.273 -40.512 1.00 24.21 234 LEU E N 1
ATOM 10379 C CA . LEU E 1 234 ? 23.549 -0.557 -41.725 1.00 23.88 234 LEU E CA 1
ATOM 10380 C C . LEU E 1 234 ? 23.265 0.373 -42.908 1.00 24.52 234 LEU E C 1
ATOM 10381 O O . LEU E 1 234 ? 23.721 0.122 -44.019 1.00 23.07 234 LEU E O 1
ATOM 10386 N N . SER E 1 235 ? 22.501 1.434 -42.654 1.00 22.86 235 SER E N 1
ATOM 10387 C CA . SER E 1 235 ? 22.203 2.467 -43.669 1.00 24.10 235 SER E CA 1
ATOM 10388 C C . SER E 1 235 ? 21.761 3.698 -42.882 1.00 24.32 235 SER E C 1
ATOM 10389 O O . SER E 1 235 ? 21.642 3.635 -41.660 1.00 23.91 235 SER E O 1
ATOM 10392 N N . ARG E 1 236 ? 21.496 4.808 -43.558 1.00 23.74 236 ARG E N 1
ATOM 10393 C CA . ARG E 1 236 ? 21.059 6.008 -42.837 1.00 25.26 236 ARG E CA 1
ATOM 10394 C C . ARG E 1 236 ? 19.649 5.848 -42.271 1.00 25.42 236 ARG E C 1
ATOM 10395 O O . ARG E 1 236 ? 19.164 6.751 -41.582 1.00 26.72 236 ARG E O 1
ATOM 10403 N N . SER E 1 237 ? 18.970 4.735 -42.557 1.00 24.58 237 SER E N 1
ATOM 10404 C CA . SER E 1 237 ? 17.612 4.535 -41.997 1.00 23.95 237 SER E CA 1
ATOM 10405 C C . SER E 1 237 ? 17.496 3.133 -41.387 1.00 22.31 237 SER E C 1
ATOM 10406 O O . SER E 1 237 ? 16.393 2.641 -41.150 1.00 21.51 237 SER E O 1
ATOM 10409 N N . HIS E 1 238 ? 18.626 2.508 -41.087 1.00 22.21 238 HIS E N 1
ATOM 10410 C CA . HIS E 1 238 ? 18.604 1.128 -40.573 1.00 22.36 238 HIS E CA 1
ATOM 10411 C C . HIS E 1 238 ? 19.814 0.928 -39.660 1.00 19.84 238 HIS E C 1
ATOM 10412 O O . HIS E 1 238 ? 20.950 0.949 -40.121 1.00 20.90 238 HIS E O 1
ATOM 10419 N N . LEU E 1 239 ? 19.557 0.729 -38.366 1.00 20.36 239 LEU E N 1
ATOM 10420 C CA . LEU E 1 239 ? 20.622 0.570 -37.357 1.00 18.59 239 LEU E CA 1
ATOM 10421 C C . LEU E 1 239 ? 20.456 -0.768 -36.646 1.00 19.34 239 LEU E C 1
ATOM 10422 O O . LEU E 1 239 ? 19.340 -1.212 -36.415 1.00 19.80 239 LEU E O 1
ATOM 10427 N N . LYS E 1 240 ? 21.577 -1.392 -36.291 1.00 19.31 240 LYS E N 1
ATOM 10428 C CA . LYS E 1 240 ? 21.573 -2.678 -35.556 1.00 19.34 240 LYS E CA 1
ATOM 10429 C C . LYS E 1 240 ? 22.188 -2.386 -34.193 1.00 18.84 240 LYS E C 1
ATOM 10430 O O . LYS E 1 240 ? 23.173 -1.655 -34.116 1.00 19.76 240 LYS E O 1
ATOM 10436 N N . MET E 1 241 ? 21.650 -2.961 -33.123 1.00 17.97 241 MET E N 1
ATOM 10437 C CA . MET E 1 241 ? 22.200 -2.632 -31.806 1.00 18.94 241 MET E CA 1
ATOM 10438 C C . MET E 1 241 ? 22.107 -3.800 -30.843 1.00 17.32 241 MET E C 1
ATOM 10439 O O . MET E 1 241 ? 21.358 -4.745 -31.052 1.00 18.40 241 MET E O 1
ATOM 10444 N N . ARG E 1 242 ? 22.899 -3.696 -29.783 1.00 17.90 242 ARG E N 1
ATOM 10445 C CA . ARG E 1 242 ? 22.849 -4.614 -28.655 1.00 19.16 242 ARG E CA 1
ATOM 10446 C C . ARG E 1 242 ? 22.889 -3.670 -27.468 1.00 17.84 242 ARG E C 1
ATOM 10447 O O . ARG E 1 242 ? 23.431 -2.575 -27.588 1.00 17.45 242 ARG E O 1
ATOM 10455 N N . VAL E 1 243 ? 22.337 -4.073 -26.334 1.00 17.04 243 VAL E N 1
ATOM 10456 C CA . VAL E 1 243 ? 22.296 -3.160 -25.197 1.00 17.96 243 VAL E CA 1
ATOM 10457 C C . VAL E 1 243 ? 22.645 -3.871 -23.897 1.00 18.20 243 VAL E C 1
ATOM 10458 O O . VAL E 1 243 ? 22.364 -5.064 -23.725 1.00 19.49 243 VAL E O 1
ATOM 10462 N N . TRP E 1 244 ? 23.314 -3.140 -23.016 1.00 16.91 244 TRP E N 1
ATOM 10463 C CA . TRP E 1 244 ? 23.614 -3.627 -21.660 1.00 17.81 244 TRP E CA 1
ATOM 10464 C C . TRP E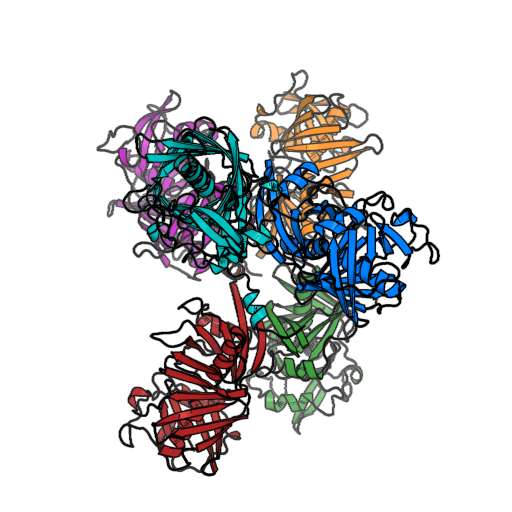 1 244 ? 22.855 -2.631 -20.805 1.00 16.39 244 TRP E C 1
ATOM 10465 O O . TRP E 1 244 ? 23.264 -1.470 -20.702 1.00 17.09 244 TRP E O 1
ATOM 10476 N N . GLU E 1 245 ? 21.733 -3.070 -20.242 1.00 15.94 245 GLU E N 1
ATOM 10477 C CA . GLU E 1 245 ? 20.870 -2.181 -19.457 1.00 17.70 245 GLU E CA 1
ATOM 10478 C C . GLU E 1 245 ? 21.280 -2.050 -18.006 1.00 19.05 245 GLU E C 1
ATOM 10479 O O . GLU E 1 245 ? 21.739 -3.003 -17.369 1.00 17.02 245 GLU E O 1
ATOM 10485 N N . ARG E 1 246 ? 21.063 -0.843 -17.490 1.00 18.38 246 ARG E N 1
ATOM 10486 C CA . ARG E 1 246 ? 21.291 -0.560 -16.089 1.00 18.54 246 ARG E CA 1
ATOM 10487 C C . ARG E 1 246 ? 20.326 -1.469 -15.349 1.00 18.57 246 ARG E C 1
ATOM 10488 O O . ARG E 1 246 ? 19.150 -1.553 -15.702 1.00 18.49 246 ARG E O 1
ATOM 10496 N N . GLY E 1 247 ? 20.828 -2.167 -14.338 1.00 21.60 247 GLY E N 1
ATOM 10497 C CA . GLY E 1 247 ? 19.988 -3.046 -13.537 1.00 21.67 247 GLY E CA 1
ATOM 10498 C C . GLY E 1 247 ? 19.288 -4.224 -14.205 1.00 23.44 247 GLY E C 1
ATOM 10499 O O . GLY E 1 247 ? 18.496 -4.889 -13.539 1.00 27.01 247 GLY E O 1
ATOM 10500 N N . ALA E 1 248 ? 19.540 -4.507 -15.484 1.00 20.07 248 ALA E N 1
ATOM 10501 C CA . ALA E 1 248 ? 18.850 -5.645 -16.108 1.00 19.49 248 ALA E CA 1
ATOM 10502 C C . ALA E 1 248 ? 19.795 -6.472 -16.996 1.00 19.99 248 ALA E C 1
ATOM 10503 O O . ALA E 1 248 ? 19.452 -7.584 -17.384 1.00 20.57 248 ALA E O 1
ATOM 10505 N N . GLY E 1 249 ? 20.960 -5.938 -17.334 1.00 20.66 249 GLY E N 1
ATOM 10506 C CA . GLY E 1 249 ? 21.894 -6.707 -18.141 1.00 19.97 249 GLY E CA 1
ATOM 10507 C C . GLY E 1 249 ? 21.655 -6.721 -19.635 1.00 20.34 249 GLY E C 1
ATOM 10508 O O . GLY E 1 249 ? 21.088 -5.783 -20.190 1.00 19.68 249 GLY E O 1
ATOM 10509 N N . ALA E 1 250 ? 22.063 -7.812 -20.286 1.00 20.75 250 ALA E N 1
ATOM 10510 C CA . ALA E 1 250 ? 21.943 -7.935 -21.752 1.00 20.15 250 ALA E CA 1
ATOM 10511 C C . ALA E 1 250 ? 20.551 -8.436 -22.132 1.00 22.06 250 ALA E C 1
ATOM 10512 O O . ALA E 1 250 ? 20.340 -9.635 -22.323 1.00 22.38 250 ALA E O 1
ATOM 10514 N N . THR E 1 251 ? 19.612 -7.507 -22.297 1.00 19.85 251 THR E N 1
ATOM 10515 C CA . THR E 1 251 ? 18.236 -7.851 -22.646 1.00 18.21 251 THR E CA 1
ATOM 10516 C C . THR E 1 251 ? 18.097 -8.026 -24.165 1.00 17.03 251 THR E C 1
ATOM 10517 O O . THR E 1 251 ? 18.988 -7.654 -24.941 1.00 17.65 251 THR E O 1
ATOM 10521 N N . LEU E 1 252 ? 16.955 -8.568 -24.585 1.00 17.08 252 LEU E N 1
ATOM 10522 C CA . LEU E 1 252 ? 16.702 -8.802 -26.018 1.00 16.94 252 LEU E CA 1
ATOM 10523 C C . LEU E 1 252 ? 16.251 -7.519 -26.714 1.00 17.60 252 LEU E C 1
ATOM 10524 O O . LEU E 1 252 ? 16.252 -7.446 -27.947 1.00 16.83 252 LEU E O 1
ATOM 10529 N N . ALA E 1 253 ? 15.852 -6.514 -25.943 1.00 16.98 253 ALA E N 1
ATOM 10530 C CA . ALA E 1 253 ? 15.408 -5.256 -26.560 1.00 16.58 253 ALA E CA 1
ATOM 10531 C C . ALA E 1 253 ? 15.239 -4.214 -25.481 1.00 16.32 253 ALA E C 1
ATOM 10532 O O . ALA E 1 253 ? 15.068 -4.549 -24.317 1.00 16.80 253 ALA E O 1
ATOM 10534 N N . CYS E 1 254 ? 15.330 -2.945 -25.878 1.00 18.62 254 CYS E N 1
ATOM 10535 C CA . CYS E 1 254 ? 15.117 -1.813 -24.957 1.00 18.35 254 CYS E CA 1
ATOM 10536 C C . CYS E 1 254 ? 14.527 -0.677 -25.807 1.00 18.38 254 CYS E C 1
ATOM 10537 O O . CYS E 1 254 ? 15.192 -0.170 -26.707 1.00 19.28 254 CYS E O 1
ATOM 10540 N N . GLY E 1 255 ? 13.286 -0.301 -25.520 1.00 18.29 255 GLY E N 1
ATOM 10541 C CA . GLY E 1 255 ? 12.624 0.759 -26.268 1.00 19.77 255 GLY E CA 1
ATOM 10542 C C . GLY E 1 255 ? 13.175 2.152 -26.001 1.00 19.28 255 GLY E C 1
ATOM 10543 O O . GLY E 1 255 ? 13.325 2.944 -26.947 1.00 19.91 255 GLY E O 1
ATOM 10544 N N . THR E 1 256 ? 13.459 2.486 -24.740 1.00 17.27 256 THR E N 1
ATOM 10545 C CA . THR E 1 256 ? 14.030 3.807 -24.477 1.00 18.41 256 THR E CA 1
ATOM 10546 C C . THR E 1 256 ? 15.423 3.821 -25.107 1.00 17.23 256 THR E C 1
ATOM 10547 O O . THR E 1 256 ? 15.883 4.850 -25.602 1.00 18.04 256 THR E O 1
ATOM 10551 N N . GLY E 1 257 ? 16.092 2.672 -25.094 1.00 17.62 257 GLY E N 1
ATOM 10552 C CA . GLY E 1 257 ? 17.421 2.598 -25.677 1.00 16.24 257 GLY E CA 1
ATOM 10553 C C . GLY E 1 257 ? 17.402 2.810 -27.187 1.00 16.58 257 GLY E C 1
ATOM 10554 O O . GLY E 1 257 ? 18.268 3.507 -27.720 1.00 16.32 257 GLY E O 1
ATOM 10555 N N . ALA E 1 258 ? 16.425 2.211 -27.871 1.00 15.25 258 ALA E N 1
ATOM 10556 C CA . ALA E 1 258 ? 16.297 2.348 -29.330 1.00 17.08 258 ALA E CA 1
ATOM 10557 C C . ALA E 1 258 ? 16.007 3.823 -29.670 1.00 17.79 258 ALA E C 1
ATOM 10558 O O . ALA E 1 258 ? 16.499 4.345 -30.668 1.00 17.59 258 ALA E O 1
ATOM 10560 N N . CYS E 1 259 ? 15.198 4.482 -28.845 1.00 16.64 259 CYS E N 1
ATOM 10561 C CA . CYS E 1 259 ? 14.867 5.906 -29.073 1.00 18.01 259 CYS E CA 1
ATOM 10562 C C . CYS E 1 259 ? 16.125 6.739 -28.885 1.00 17.08 259 CYS E C 1
ATOM 10563 O O . CYS E 1 259 ? 16.447 7.590 -29.717 1.00 15.59 259 CYS E O 1
ATOM 10566 N N . ALA E 1 260 ? 16.862 6.471 -27.805 1.00 17.32 260 ALA E N 1
ATOM 10567 C CA . ALA E 1 260 ? 18.076 7.255 -27.503 1.00 15.89 260 ALA E CA 1
ATOM 10568 C C . ALA E 1 260 ? 19.162 7.060 -28.552 1.00 17.07 260 ALA E C 1
ATOM 10569 O O . ALA E 1 260 ? 19.873 8.007 -28.874 1.00 18.86 260 ALA E O 1
ATOM 10571 N N . LEU E 1 261 ? 19.301 5.858 -29.102 1.00 15.34 261 LEU E N 1
ATOM 10572 C CA . LEU E 1 261 ? 20.387 5.648 -30.057 1.00 17.19 261 LEU E CA 1
ATOM 10573 C C . LEU E 1 261 ? 20.075 6.293 -31.412 1.00 17.31 261 LEU E C 1
ATOM 10574 O O . LEU E 1 261 ? 20.998 6.640 -32.159 1.00 18.24 261 LEU E O 1
ATOM 10579 N N . VAL E 1 262 ? 18.795 6.442 -31.752 1.00 18.68 262 VAL E N 1
ATOM 10580 C CA . VAL E 1 262 ? 18.455 7.115 -33.005 1.00 18.43 262 VAL E CA 1
ATOM 10581 C C . VAL E 1 262 ? 18.782 8.603 -32.791 1.00 18.01 262 VAL E C 1
ATOM 10582 O O . VAL E 1 262 ? 19.342 9.268 -33.667 1.00 16.78 262 VAL E O 1
ATOM 10586 N N . VAL E 1 263 ? 18.443 9.128 -31.617 1.00 16.81 263 VAL E N 1
ATOM 10587 C CA . VAL E 1 263 ? 18.773 10.538 -31.309 1.00 17.60 263 VAL E CA 1
ATOM 10588 C C . VAL E 1 263 ? 20.294 10.712 -31.456 1.00 17.81 263 VAL E C 1
ATOM 10589 O O . VAL E 1 263 ? 20.780 11.660 -32.095 1.00 18.82 263 VAL E O 1
ATOM 10593 N N . ALA E 1 264 ? 21.057 9.790 -30.873 1.00 16.95 264 ALA E N 1
ATOM 10594 C CA . ALA E 1 264 ? 22.520 9.865 -30.954 1.00 17.15 264 ALA E CA 1
ATOM 10595 C C . ALA E 1 264 ? 22.987 9.750 -32.424 1.00 17.16 264 ALA E C 1
ATOM 10596 O O . ALA E 1 264 ? 23.862 10.489 -32.858 1.00 17.14 264 ALA E O 1
ATOM 10598 N N . ALA E 1 265 ? 22.428 8.813 -33.185 1.00 18.00 265 ALA E N 1
ATOM 10599 C CA . ALA E 1 265 ? 22.855 8.644 -34.590 1.00 17.30 265 ALA E CA 1
ATOM 10600 C C . ALA E 1 265 ? 22.619 9.954 -35.357 1.00 19.00 265 ALA E C 1
ATOM 10601 O O . ALA E 1 265 ? 23.458 10.356 -36.175 1.00 19.63 265 ALA E O 1
ATOM 10603 N N . VAL E 1 266 ? 21.480 10.605 -35.106 1.00 18.27 266 VAL E N 1
ATOM 10604 C CA . VAL E 1 266 ? 21.163 11.865 -35.789 1.00 19.74 266 VAL E CA 1
ATOM 10605 C C . VAL E 1 266 ? 22.180 12.932 -35.365 1.00 20.36 266 VAL E C 1
ATOM 10606 O O . VAL E 1 266 ? 22.784 13.571 -36.210 1.00 19.95 266 VAL E O 1
ATOM 10610 N N . LEU E 1 267 ? 22.391 13.089 -34.062 1.00 20.65 267 LEU E N 1
ATOM 10611 C CA . LEU E 1 267 ? 23.337 14.092 -33.532 1.00 21.94 267 LEU E CA 1
ATOM 10612 C C . LEU E 1 267 ? 24.740 13.889 -34.074 1.00 22.37 267 LEU E C 1
ATOM 10613 O O . LEU E 1 267 ? 25.458 14.859 -34.284 1.00 22.15 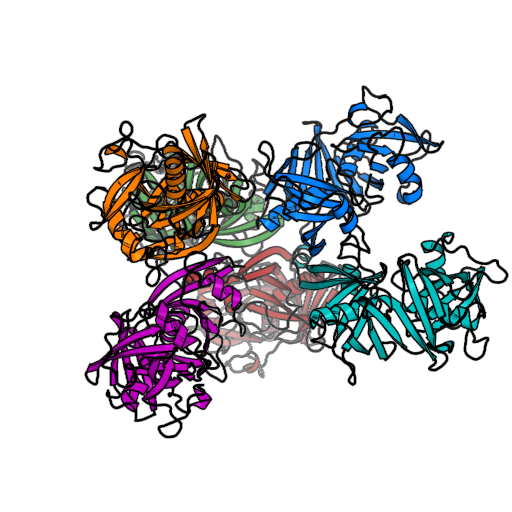267 LEU E O 1
ATOM 10618 N N . GLU E 1 268 ? 25.152 12.637 -34.275 1.00 21.95 268 GLU E N 1
ATOM 10619 C CA . GLU E 1 268 ? 26.501 12.363 -34.793 1.00 21.97 268 GLU E CA 1
ATOM 10620 C C . GLU E 1 268 ? 26.510 12.409 -36.332 1.00 22.72 268 GLU E C 1
ATOM 10621 O O . GLU E 1 268 ? 27.556 12.193 -36.949 1.00 22.82 268 GLU E O 1
ATOM 10627 N N . GLY E 1 269 ? 25.351 12.678 -36.931 1.00 22.27 269 GLY E N 1
ATOM 10628 C CA . GLY E 1 269 ? 25.235 12.773 -38.386 1.00 22.26 269 GLY E CA 1
ATOM 10629 C C . GLY E 1 269 ? 25.359 11.468 -39.151 1.00 23.60 269 GLY E C 1
ATOM 10630 O O . GLY E 1 269 ? 25.657 11.467 -40.361 1.00 23.10 269 GLY E O 1
ATOM 10631 N N . ARG E 1 270 ? 25.094 10.359 -38.469 1.00 20.83 270 ARG E N 1
ATOM 10632 C CA . ARG E 1 270 ? 25.244 9.036 -39.067 1.00 22.85 270 ARG E CA 1
ATOM 10633 C C . ARG E 1 270 ? 23.937 8.500 -39.632 1.00 22.60 270 ARG E C 1
ATOM 10634 O O . ARG E 1 270 ? 23.952 7.576 -40.443 1.00 21.56 270 ARG E O 1
ATOM 10642 N N . ALA E 1 271 ? 22.804 9.036 -39.199 1.00 22.63 271 ALA E N 1
ATOM 10643 C CA . ALA E 1 271 ? 21.539 8.500 -39.705 1.00 24.09 271 ALA E CA 1
ATOM 10644 C C . ALA E 1 271 ? 20.460 9.566 -39.710 1.00 23.68 271 ALA E C 1
ATOM 10645 O O . ALA E 1 271 ? 20.618 10.634 -39.117 1.00 20.93 271 ALA E O 1
ATOM 10647 N N . ASP E 1 272 ? 19.355 9.262 -40.392 1.00 25.27 272 ASP E N 1
ATOM 10648 C CA . ASP E 1 272 ? 18.223 10.198 -40.465 1.00 25.74 272 ASP E CA 1
ATOM 10649 C C . ASP E 1 272 ? 17.315 9.983 -39.252 1.00 25.46 272 ASP E C 1
ATOM 10650 O O . ASP E 1 272 ? 17.499 9.029 -38.470 1.00 23.18 272 ASP E O 1
ATOM 10655 N N . ARG E 1 273 ? 16.324 10.862 -39.113 1.00 23.95 273 ARG E N 1
ATOM 10656 C CA . ARG E 1 273 ? 15.418 10.845 -37.957 1.00 23.78 273 ARG E CA 1
ATOM 10657 C C . ARG E 1 273 ? 14.446 9.679 -37.953 1.00 23.57 273 ARG E C 1
ATOM 10658 O O . ARG E 1 273 ? 13.892 9.347 -36.899 1.00 23.59 273 ARG E O 1
ATOM 10666 N N . LYS E 1 274 ? 14.218 9.065 -39.108 1.00 24.55 274 LYS E N 1
ATOM 10667 C CA . LYS E 1 274 ? 13.304 7.921 -39.178 1.00 24.04 274 LYS E CA 1
ATOM 10668 C C . LYS E 1 274 ? 14.149 6.682 -39.463 1.00 23.39 274 LYS E C 1
ATOM 10669 O O . LYS E 1 274 ? 14.804 6.589 -40.503 1.00 22.51 274 LYS E O 1
ATOM 10675 N N . CYS E 1 275 ? 14.153 5.735 -38.525 1.00 23.32 275 CYS E N 1
ATOM 10676 C CA . CYS E 1 275 ? 14.978 4.528 -38.684 1.00 22.83 275 CYS E CA 1
ATOM 10677 C C . CYS E 1 275 ? 14.276 3.279 -38.209 1.00 21.51 275 CYS E C 1
ATOM 10678 O O . CYS E 1 275 ? 13.423 3.301 -37.319 1.00 21.78 275 CYS E O 1
ATOM 10681 N N . THR E 1 276 ? 14.689 2.173 -38.807 1.00 20.52 276 THR E N 1
ATOM 10682 C CA . THR E 1 276 ? 14.244 0.870 -38.344 1.00 20.71 276 THR E CA 1
ATOM 10683 C C . THR E 1 276 ? 15.430 0.414 -37.474 1.00 20.77 276 THR E C 1
ATOM 10684 O O . THR E 1 276 ? 16.585 0.424 -37.931 1.00 20.35 276 THR E O 1
ATOM 10688 N N . VAL E 1 277 ? 15.169 0.068 -36.220 1.00 19.06 277 VAL E N 1
ATOM 10689 C CA . VAL E 1 277 ? 16.257 -0.375 -35.343 1.00 19.65 277 VAL E CA 1
ATOM 10690 C C . VAL E 1 277 ? 16.076 -1.875 -35.121 1.00 18.85 277 VAL E C 1
ATOM 10691 O O . VAL E 1 277 ? 14.995 -2.315 -34.729 1.00 19.59 277 VAL E O 1
ATOM 10695 N N . ASP E 1 278 ? 17.117 -2.646 -35.422 1.00 20.07 278 ASP E N 1
ATOM 10696 C CA . ASP E 1 278 ? 17.099 -4.090 -35.221 1.00 19.62 278 ASP E CA 1
ATOM 10697 C C . ASP E 1 278 ? 17.733 -4.378 -33.871 1.00 19.03 278 ASP E C 1
ATOM 10698 O O . ASP E 1 278 ? 18.922 -4.099 -33.662 1.00 17.22 278 ASP E O 1
ATOM 10703 N N . LEU E 1 279 ? 16.932 -4.917 -32.961 1.00 19.10 279 LEU E N 1
ATOM 10704 C CA . LEU E 1 279 ? 17.380 -5.276 -31.633 1.00 19.59 279 LEU E CA 1
ATOM 10705 C C . LEU E 1 279 ? 17.458 -6.812 -31.609 1.00 20.46 279 LEU E C 1
ATOM 10706 O O . LEU E 1 279 ? 16.867 -7.490 -32.453 1.00 18.62 279 LEU E O 1
ATOM 10711 N N . PRO E 1 280 ? 18.181 -7.386 -30.643 1.00 20.10 280 PRO E N 1
ATOM 10712 C CA . PRO E 1 280 ? 18.258 -8.853 -30.630 1.00 19.43 280 PRO E CA 1
ATOM 10713 C C . PRO E 1 280 ? 16.923 -9.602 -30.807 1.00 21.30 280 PRO E C 1
ATOM 10714 O O . PRO E 1 280 ? 16.830 -10.585 -31.562 1.00 19.45 280 PRO E O 1
ATOM 10718 N N . GLY E 1 281 ? 15.883 -9.138 -30.126 1.00 21.48 281 GLY E N 1
ATOM 10719 C CA . GLY E 1 281 ? 14.597 -9.805 -30.236 1.00 22.05 281 GLY E CA 1
ATOM 10720 C C . GLY E 1 281 ? 13.734 -9.378 -31.416 1.00 21.73 281 GLY E C 1
ATOM 10721 O O . GLY E 1 281 ? 12.670 -9.951 -31.660 1.00 23.47 281 GLY E O 1
ATOM 10722 N N . GLY E 1 282 ? 14.166 -8.375 -32.163 1.00 21.17 282 GLY E N 1
ATOM 10723 C CA . GLY E 1 282 ? 13.344 -7.945 -33.279 1.00 20.60 282 GLY E CA 1
ATOM 10724 C C . GLY E 1 282 ? 13.463 -6.470 -33.606 1.00 20.92 282 GLY E C 1
ATOM 10725 O O . GLY E 1 282 ? 14.233 -5.742 -32.978 1.00 20.50 282 GLY E O 1
ATOM 10726 N N . PRO E 1 283 ? 12.693 -5.994 -34.594 1.00 22.38 283 PRO E N 1
ATOM 10727 C CA . PRO E 1 283 ? 12.749 -4.586 -34.994 1.00 21.49 283 PRO E CA 1
ATOM 10728 C C . PRO E 1 283 ? 11.748 -3.635 -34.361 1.00 22.05 283 PRO E C 1
ATOM 10729 O O . PRO E 1 283 ? 10.642 -4.035 -33.982 1.00 22.06 283 PRO E O 1
ATOM 10733 N N . LEU E 1 284 ? 12.157 -2.371 -34.254 1.00 21.98 284 LEU E N 1
ATOM 10734 C CA . LEU E 1 284 ? 11.290 -1.283 -33.761 1.00 22.34 284 LEU E CA 1
ATOM 10735 C C . LEU E 1 284 ? 11.390 -0.145 -34.778 1.00 23.28 284 LEU E C 1
ATOM 10736 O O . LEU E 1 284 ? 12.461 0.081 -35.354 1.00 23.18 284 LEU E O 1
ATOM 10741 N N . GLU E 1 285 ? 10.278 0.553 -35.015 1.00 21.69 285 GLU E N 1
ATOM 10742 C CA . GLU E 1 285 ? 10.267 1.709 -35.929 1.00 22.97 285 GLU E CA 1
ATOM 10743 C C . GLU E 1 285 ? 10.375 2.914 -35.017 1.00 21.24 285 GLU E C 1
ATOM 10744 O O . GLU E 1 285 ? 9.568 3.069 -34.101 1.00 22.18 285 GLU E O 1
ATOM 10750 N N . ILE E 1 286 ? 11.376 3.752 -35.255 1.00 20.12 286 ILE E N 1
ATOM 10751 C CA . ILE E 1 286 ? 11.610 4.923 -34.402 1.00 20.52 286 ILE E CA 1
ATOM 10752 C C . ILE E 1 286 ? 11.649 6.187 -35.275 1.00 21.51 286 ILE E C 1
ATOM 10753 O O . ILE E 1 286 ? 12.195 6.180 -36.378 1.00 21.67 286 ILE E O 1
ATOM 10758 N N . GLU E 1 287 ? 11.070 7.270 -34.776 1.00 21.08 287 GLU E N 1
ATOM 10759 C CA . GLU E 1 287 ? 11.110 8.515 -35.505 1.00 21.59 287 GLU E CA 1
ATOM 10760 C C . GLU E 1 287 ? 11.213 9.677 -34.520 1.00 19.49 287 GLU E C 1
ATOM 10761 O O . GLU E 1 287 ? 10.351 9.870 -33.661 1.00 20.49 287 GLU E O 1
ATOM 10767 N N . TRP E 1 288 ? 12.297 10.427 -34.629 1.00 19.59 288 TRP E N 1
ATOM 10768 C CA . TRP E 1 288 ? 12.497 11.604 -33.796 1.00 20.43 288 TRP E CA 1
ATOM 10769 C C . TRP E 1 288 ? 12.030 12.766 -34.680 1.00 21.27 288 TRP E C 1
ATOM 10770 O O . TRP E 1 288 ? 12.778 13.265 -35.511 1.00 22.31 288 TRP E O 1
ATOM 10781 N N . LYS E 1 289 ? 10.785 13.182 -34.499 1.00 22.11 289 LYS E N 1
ATOM 10782 C CA . LYS E 1 289 ? 10.200 14.252 -35.329 1.00 23.26 289 LYS E CA 1
ATOM 10783 C C . LYS E 1 289 ? 10.780 15.627 -35.038 1.00 22.38 289 LYS E C 1
ATOM 10784 O O . LYS E 1 289 ? 10.705 16.117 -33.916 1.00 23.66 289 LYS E O 1
ATOM 10790 N N . GLN E 1 290 ? 11.320 16.266 -36.071 1.00 23.19 290 GLN E N 1
ATOM 10791 C CA . GLN E 1 290 ? 11.860 17.625 -35.934 1.00 22.39 290 GLN E CA 1
ATOM 10792 C C . GLN E 1 290 ? 10.679 18.578 -35.704 1.00 22.72 290 GLN E C 1
ATOM 10793 O O . GLN E 1 290 ? 10.814 19.615 -35.052 1.00 23.26 290 GLN E O 1
ATOM 10799 N N . GLU E 1 291 ? 9.517 18.200 -36.223 1.00 22.18 291 GLU E N 1
ATOM 10800 C CA . GLU E 1 291 ? 8.305 19.029 -36.131 1.00 23.96 291 GLU E CA 1
ATOM 10801 C C . GLU E 1 291 ? 7.903 19.348 -34.701 1.00 23.83 291 GLU E C 1
ATOM 10802 O O . GLU E 1 291 ? 7.388 20.442 -34.447 1.00 23.50 291 GLU E O 1
ATOM 10808 N N . ASP E 1 292 ? 8.105 18.416 -33.770 1.00 21.95 292 ASP E N 1
ATOM 10809 C CA . ASP E 1 292 ? 7.737 18.688 -32.373 1.00 21.85 292 ASP E CA 1
ATOM 10810 C C . ASP E 1 292 ? 8.800 18.181 -31.384 1.00 20.81 292 ASP E C 1
ATOM 10811 O O . ASP E 1 292 ? 8.608 18.300 -30.178 1.00 21.53 292 ASP E O 1
ATOM 10816 N N . ASN E 1 293 ? 9.908 17.636 -31.885 1.00 19.61 293 ASN E N 1
ATOM 10817 C CA . ASN E 1 293 ? 11.017 17.131 -31.026 1.00 19.93 293 ASN E CA 1
ATOM 10818 C C . ASN E 1 293 ? 10.618 15.852 -30.279 1.00 19.30 293 ASN E C 1
ATOM 10819 O O . ASN E 1 293 ? 11.393 15.361 -29.446 1.00 19.99 293 ASN E O 1
ATOM 10824 N N . HIS E 1 294 ? 9.434 15.308 -30.568 1.00 18.99 294 HIS E N 1
ATOM 10825 C CA . HIS E 1 294 ? 8.959 14.074 -29.903 1.00 19.62 294 HIS E CA 1
ATOM 10826 C C . HIS E 1 294 ? 9.505 12.854 -30.647 1.00 20.04 294 HIS E C 1
ATOM 10827 O O . HIS E 1 294 ? 9.774 12.901 -31.848 1.00 20.33 294 HIS E O 1
ATOM 10834 N N . ILE E 1 295 ? 9.662 11.753 -29.928 1.00 19.79 295 ILE E N 1
ATOM 10835 C CA . ILE E 1 295 ? 10.150 10.523 -30.550 1.00 18.82 295 ILE E CA 1
ATOM 10836 C C . ILE E 1 295 ? 9.015 9.523 -30.486 1.00 17.59 295 ILE E C 1
ATOM 10837 O O . ILE E 1 295 ? 8.419 9.341 -29.428 1.00 18.56 295 ILE E O 1
ATOM 10842 N N . TYR E 1 296 ? 8.713 8.882 -31.609 1.00 18.13 296 TYR E N 1
ATOM 10843 C CA . TYR E 1 296 ? 7.637 7.894 -31.663 1.00 19.24 296 TYR E CA 1
ATOM 10844 C C . TYR E 1 296 ? 8.250 6.501 -31.907 1.00 20.97 296 TYR E C 1
ATOM 10845 O O . TYR E 1 296 ? 9.137 6.327 -32.753 1.00 19.33 296 TYR E O 1
ATOM 10854 N N . MET E 1 297 ? 7.773 5.520 -31.143 1.00 20.53 297 MET E N 1
ATOM 10855 C CA . MET E 1 297 ? 8.292 4.137 -31.204 1.00 20.90 297 MET E CA 1
ATOM 10856 C C . MET E 1 297 ? 7.133 3.172 -31.445 1.00 19.68 297 MET E C 1
ATOM 10857 O O . MET E 1 297 ? 6.171 3.142 -30.678 1.00 19.40 297 MET E O 1
ATOM 10862 N N . THR E 1 298 ? 7.232 2.368 -32.499 1.00 19.37 298 THR E N 1
ATOM 10863 C CA . THR E 1 298 ? 6.169 1.413 -32.819 1.00 20.68 298 THR E CA 1
ATOM 10864 C C . THR E 1 298 ? 6.742 0.008 -32.746 1.00 22.00 298 THR E C 1
ATOM 10865 O O . THR E 1 298 ? 7.778 -0.278 -33.350 1.00 21.59 298 THR E O 1
ATOM 10869 N N . GLY E 1 299 ? 6.077 -0.856 -31.981 1.00 23.47 299 GLY E N 1
ATOM 10870 C CA . GLY E 1 299 ? 6.522 -2.232 -31.848 1.00 23.31 299 GLY E CA 1
ATOM 10871 C C . GLY E 1 299 ? 5.427 -3.134 -31.302 1.00 22.86 299 GLY E C 1
ATOM 10872 O O . GLY E 1 299 ? 4.338 -2.661 -30.966 1.00 22.71 299 GLY E O 1
ATOM 10873 N N . PRO E 1 300 ? 5.689 -4.440 -31.181 1.00 21.33 300 PRO E N 1
ATOM 10874 C CA . PRO E 1 300 ? 4.696 -5.388 -30.666 1.00 21.48 300 PRO E CA 1
ATOM 10875 C C . PRO E 1 300 ? 4.699 -5.530 -29.135 1.00 22.92 300 PRO E C 1
ATOM 10876 O O . PRO E 1 300 ? 5.518 -4.922 -28.433 1.00 22.97 300 PRO E O 1
ATOM 10880 N N . ALA E 1 301 ? 3.761 -6.329 -28.634 1.00 23.17 301 ALA E N 1
ATOM 10881 C CA . ALA E 1 301 ? 3.631 -6.635 -27.191 1.00 24.09 301 ALA E CA 1
ATOM 10882 C C . ALA E 1 301 ? 2.673 -7.817 -27.130 1.00 25.21 301 ALA E C 1
ATOM 10883 O O . ALA E 1 301 ? 1.620 -7.779 -27.768 1.00 24.96 301 ALA E O 1
ATOM 10885 N N . GLU E 1 302 ? 3.031 -8.863 -26.384 1.00 24.48 302 GLU E N 1
ATOM 10886 C CA . GLU E 1 302 ? 2.192 -10.071 -26.331 1.00 24.58 302 GLU E CA 1
ATOM 10887 C C . GLU E 1 302 ? 2.141 -10.656 -24.931 1.00 23.82 302 GLU E C 1
ATOM 10888 O O . GLU E 1 302 ? 3.160 -10.722 -24.246 1.00 22.38 302 GLU E O 1
ATOM 10894 N N . ALA E 1 303 ? 0.953 -11.115 -24.536 1.00 21.26 303 ALA E N 1
ATOM 10895 C CA . ALA E 1 303 ? 0.748 -11.761 -23.245 1.00 22.78 303 ALA E CA 1
ATOM 10896 C C . ALA E 1 303 ? 1.287 -13.188 -23.418 1.00 22.51 303 ALA E C 1
ATOM 10897 O O . ALA E 1 303 ? 1.203 -13.739 -24.518 1.00 22.75 303 ALA E O 1
ATOM 10899 N N . VAL E 1 304 ? 1.832 -13.780 -22.352 1.00 21.64 304 VAL E N 1
ATOM 10900 C CA . VAL E 1 304 ? 2.418 -15.147 -22.444 1.00 22.32 304 VAL E CA 1
ATOM 10901 C C . VAL E 1 304 ? 1.716 -16.103 -21.477 1.00 22.16 304 VAL E C 1
ATOM 10902 O O . VAL E 1 304 ? 1.387 -17.238 -21.838 1.00 24.68 304 VAL E O 1
ATOM 10906 N N . PHE E 1 305 ? 1.517 -15.664 -20.243 1.00 21.35 305 PHE E N 1
ATOM 10907 C CA . PHE E 1 305 ? 0.830 -16.491 -19.250 1.00 22.59 305 PHE E CA 1
ATOM 10908 C C . PHE E 1 305 ? 0.443 -15.597 -18.092 1.00 23.33 305 PHE E C 1
ATOM 10909 O O . PHE E 1 305 ? 0.786 -14.416 -18.081 1.00 23.16 305 PHE E O 1
ATOM 10917 N N . TYR E 1 306 ? -0.303 -16.141 -17.137 1.00 23.95 306 TYR E N 1
ATOM 10918 C CA . TYR E 1 306 ? -0.659 -15.371 -15.937 1.00 26.15 306 TYR E CA 1
ATOM 10919 C C . TYR E 1 306 ? -0.664 -16.323 -14.755 1.00 25.64 306 TYR E C 1
ATOM 10920 O O . TYR E 1 306 ? -0.693 -17.541 -14.927 1.00 27.23 306 TYR E O 1
ATOM 10929 N N . GLY E 1 307 ? -0.596 -15.772 -13.557 1.00 27.29 307 GLY E N 1
ATOM 10930 C CA . GLY E 1 307 ? -0.588 -16.618 -12.381 1.00 27.02 307 GLY E CA 1
ATOM 10931 C C . GLY E 1 307 ? -0.503 -15.850 -11.085 1.00 27.98 307 GLY E C 1
ATOM 10932 O O . GLY E 1 307 ? -0.747 -14.635 -11.039 1.00 27.49 307 GLY E O 1
ATOM 10933 N N . SER E 1 308 ? -0.132 -16.574 -10.030 1.00 28.79 308 SER E N 1
ATOM 10934 C CA . SER E 1 308 ? -0.013 -16.023 -8.685 1.00 27.79 308 SER E CA 1
ATOM 10935 C C . SER E 1 308 ? 1.308 -16.498 -8.105 1.00 28.74 308 SER E C 1
ATOM 10936 O O . SER E 1 308 ? 1.562 -17.702 -8.031 1.00 28.01 308 SER E O 1
ATOM 10939 N N . ALA E 1 309 ? 2.136 -15.562 -7.668 1.00 29.54 309 ALA E N 1
ATOM 10940 C CA . ALA E 1 309 ? 3.451 -15.911 -7.135 1.00 31.83 309 ALA E CA 1
ATOM 10941 C C . ALA E 1 309 ? 3.497 -15.789 -5.617 1.00 33.66 309 ALA E C 1
ATOM 10942 O O . ALA E 1 309 ? 2.971 -14.836 -5.041 1.00 33.64 309 ALA E O 1
ATOM 10944 N N . LEU E 1 310 ? 4.165 -16.751 -4.982 1.00 34.64 310 LEU E N 1
ATOM 10945 C CA . LEU E 1 310 ? 4.330 -16.764 -3.524 1.00 36.66 310 LEU E CA 1
ATOM 10946 C C . LEU E 1 310 ? 5.323 -15.659 -3.162 1.00 37.66 310 LEU E C 1
ATOM 10947 O O . LEU E 1 310 ? 6.373 -15.533 -3.788 1.00 37.07 310 LEU E O 1
ATOM 10952 N N . LEU E 1 311 ? 4.993 -14.849 -2.163 1.00 39.09 311 LEU E N 1
ATOM 10953 C CA . LEU E 1 311 ? 5.893 -13.769 -1.751 1.00 41.57 311 LEU E CA 1
ATOM 10954 C C . LEU E 1 311 ? 6.507 -14.138 -0.399 1.00 43.48 311 LEU E C 1
ATOM 10955 O O . LEU E 1 311 ? 5.847 -14.881 0.363 1.00 45.29 311 LEU E O 1
ATOM 10960 N N . GLU F 1 11 ? -25.945 -25.014 20.173 1.00 39.02 11 GLU F N 1
ATOM 10961 C CA . GLU F 1 11 ? -25.545 -23.662 19.673 1.00 38.12 11 GLU F CA 1
ATOM 10962 C C . GLU F 1 11 ? -26.758 -22.753 19.529 1.00 37.76 11 GLU F C 1
ATOM 10963 O O . GLU F 1 11 ? -27.811 -23.175 19.041 1.00 38.03 11 GLU F O 1
ATOM 10969 N N . LYS F 1 12 ? -26.607 -21.506 19.948 1.00 35.74 12 LYS F N 1
ATOM 10970 C CA . LYS F 1 12 ? -27.701 -20.555 19.846 1.00 36.07 12 LYS F CA 1
ATOM 10971 C C . LYS F 1 12 ? -27.455 -19.683 18.619 1.00 34.41 12 LYS F C 1
ATOM 10972 O O . LYS F 1 12 ? -26.317 -19.365 18.277 1.00 34.22 12 LYS F O 1
ATOM 10978 N N . PHE F 1 13 ? -28.540 -19.334 17.944 1.00 34.08 13 PHE F N 1
ATOM 10979 C CA . PHE F 1 13 ? -28.484 -18.479 16.767 1.00 32.09 13 PHE F CA 1
ATOM 10980 C C . PHE F 1 13 ? -28.189 -17.079 17.309 1.00 31.38 13 PHE F C 1
ATOM 10981 O O . PHE F 1 13 ? -28.980 -16.539 18.082 1.00 30.46 13 PHE F O 1
ATOM 10989 N N . SER F 1 14 ? -27.061 -16.493 16.919 1.00 30.71 14 SER F N 1
ATOM 10990 C CA . SER F 1 14 ? -26.716 -15.170 17.445 1.00 31.14 14 SER F CA 1
ATOM 10991 C C . SER F 1 14 ? -26.035 -14.301 16.400 1.00 30.64 14 SER F C 1
ATOM 10992 O O . SER F 1 14 ? -24.809 -14.363 16.224 1.00 30.27 14 SER F O 1
ATOM 10995 N N . PRO F 1 15 ? -26.817 -13.465 15.697 1.00 30.41 15 PRO F N 1
ATOM 10996 C CA . PRO F 1 15 ? -26.226 -12.591 14.682 1.00 30.30 15 PRO F CA 1
ATOM 10997 C C . PRO F 1 15 ? -25.155 -11.678 15.307 1.00 31.16 15 PRO F C 1
ATOM 10998 O O . PRO F 1 15 ? -24.117 -11.403 14.694 1.00 30.67 15 PRO F O 1
ATOM 11002 N N . ALA F 1 16 ? -25.411 -11.229 16.533 1.00 32.12 16 ALA F N 1
ATOM 11003 C CA . ALA F 1 16 ? -24.483 -10.330 17.247 1.00 33.93 16 ALA F CA 1
ATOM 11004 C C . ALA F 1 16 ? -23.126 -11.001 17.448 1.00 33.91 16 ALA F C 1
ATOM 11005 O O . ALA F 1 16 ? -22.092 -10.429 17.101 1.00 34.34 16 ALA F O 1
ATOM 11007 N N . SER F 1 17 ? -23.114 -12.207 18.003 1.00 34.28 17 SER F N 1
ATOM 11008 C CA . SER F 1 17 ? -21.839 -12.896 18.233 1.00 34.73 17 SER F CA 1
ATOM 11009 C C . SER F 1 17 ? -21.112 -13.078 16.904 1.00 34.89 17 SER F C 1
ATOM 11010 O O . SER F 1 17 ? -19.914 -12.821 16.797 1.00 33.95 17 SER F O 1
ATOM 11013 N N . PHE F 1 18 ? -21.844 -13.517 15.888 1.00 34.15 18 PHE F N 1
ATOM 11014 C CA . PHE F 1 18 ? -21.257 -13.744 14.567 1.00 34.97 18 PHE F CA 1
ATOM 11015 C C . PHE F 1 18 ? -20.531 -12.489 14.064 1.00 35.58 18 PHE F C 1
ATOM 11016 O O . PHE F 1 18 ? -19.369 -12.557 13.656 1.00 35.02 18 PHE F O 1
ATOM 11024 N N . LEU F 1 19 ? -21.216 -11.350 14.083 1.00 37.60 19 LEU F N 1
ATOM 11025 C CA . LEU F 1 19 ? -20.624 -10.109 13.578 1.00 40.34 19 LEU F CA 1
ATOM 11026 C C . LEU F 1 19 ? -19.452 -9.647 14.453 1.00 43.76 19 LEU F C 1
ATOM 11027 O O . LEU F 1 19 ? -18.464 -9.138 13.922 1.00 43.77 19 LEU F O 1
ATOM 11032 N N . ASP F 1 20 ? -19.546 -9.820 15.773 1.00 47.51 20 ASP F N 1
ATOM 11033 C CA . ASP F 1 20 ? -18.433 -9.425 16.662 1.00 51.43 20 ASP F CA 1
ATOM 11034 C C . ASP F 1 20 ? -17.215 -10.234 16.241 1.00 53.20 20 ASP F C 1
ATOM 11035 O O . ASP F 1 20 ? -16.158 -9.682 15.944 1.00 53.65 20 ASP F O 1
ATOM 11040 N N . LYS F 1 21 ? -17.384 -11.551 16.218 1.00 54.90 21 LYS F N 1
ATOM 11041 C CA . LYS F 1 21 ? -16.305 -12.444 15.846 1.00 56.56 21 LYS F CA 1
ATOM 11042 C C . LYS F 1 21 ? -15.611 -12.124 14.534 1.00 58.30 21 LYS F C 1
ATOM 11043 O O . LYS F 1 21 ? -14.642 -12.795 14.179 1.00 59.09 21 LYS F O 1
ATOM 11044 N N . LYS F 1 22 ? -16.083 -11.113 13.805 1.00 59.66 22 LYS F N 1
ATOM 11045 C CA . LYS F 1 22 ? -15.464 -10.740 12.518 1.00 60.75 22 LYS F CA 1
ATOM 11046 C C . LYS F 1 22 ? -14.262 -9.837 12.766 1.00 62.24 22 LYS F C 1
ATOM 11047 O O . LYS F 1 22 ? -14.313 -8.614 12.571 1.00 63.41 22 LYS F O 1
ATOM 11053 N N . GLU F 1 23 ? -13.185 -10.510 13.182 1.00 62.27 23 GLU F N 1
ATOM 11054 C CA . GLU F 1 23 ? -11.892 -9.928 13.533 1.00 61.13 23 GLU F CA 1
ATOM 11055 C C . GLU F 1 23 ? -11.478 -8.494 13.234 1.00 60.17 23 GLU F C 1
ATOM 11056 O O . GLU F 1 23 ? -10.429 -8.291 12.623 1.00 60.36 23 GLU F O 1
ATOM 11057 N N . THR F 1 24 ? -12.256 -7.521 13.708 1.00 58.31 24 THR F N 1
ATOM 11058 C CA . THR F 1 24 ? -12.003 -6.075 13.496 1.00 55.74 24 THR F CA 1
ATOM 11059 C C . THR F 1 24 ? -10.543 -5.763 13.089 1.00 53.52 24 THR F C 1
ATOM 11060 O O . THR F 1 24 ? -10.083 -6.199 12.032 1.00 53.95 24 THR F O 1
ATOM 11064 N N . GLY F 1 25 ? -9.824 -5.017 13.932 1.00 49.98 25 GLY F N 1
ATOM 11065 C CA . GLY F 1 25 ? -8.462 -4.611 13.603 1.00 44.97 25 GLY F CA 1
ATOM 11066 C C . GLY F 1 25 ? -7.233 -5.221 14.266 1.00 42.12 25 GLY F C 1
ATOM 11067 O O . GLY F 1 25 ? -7.314 -6.251 14.939 1.00 41.47 25 GLY F O 1
ATOM 11068 N N . VAL F 1 26 ? -6.083 -4.565 14.080 1.00 38.85 26 VAL F N 1
ATOM 11069 C CA . VAL F 1 26 ? -4.807 -5.046 14.628 1.00 36.63 26 VAL F CA 1
ATOM 11070 C C . VAL F 1 26 ? -3.911 -3.880 15.084 1.00 34.50 26 VAL F C 1
ATOM 11071 O O . VAL F 1 26 ? -3.848 -2.838 14.429 1.00 33.34 26 VAL F O 1
ATOM 11075 N N . LEU F 1 27 ? -3.222 -4.073 16.210 1.00 30.92 27 LEU F N 1
ATOM 11076 C CA . LEU F 1 27 ? -2.293 -3.061 16.756 1.00 29.41 27 LEU F CA 1
ATOM 11077 C C . LEU F 1 27 ? -0.888 -3.643 16.735 1.00 28.36 27 LEU F C 1
ATOM 11078 O O . LEU F 1 27 ? -0.648 -4.712 17.290 1.00 26.37 27 LEU F O 1
ATOM 11083 N N . HIS F 1 28 ? 0.044 -2.934 16.103 1.00 27.03 28 HIS F N 1
ATOM 11084 C CA . HIS F 1 28 ? 1.433 -3.377 16.041 1.00 27.31 28 HIS F CA 1
ATOM 11085 C C . HIS F 1 28 ? 2.128 -2.698 17.208 1.00 26.41 28 HIS F C 1
ATOM 11086 O O . HIS F 1 28 ? 1.887 -1.525 17.468 1.00 26.89 28 HIS F O 1
ATOM 11093 N N . PHE F 1 29 ? 2.991 -3.416 17.910 1.00 24.13 29 PHE F N 1
ATOM 11094 C CA . PHE F 1 29 ? 3.635 -2.804 19.066 1.00 23.33 29 PHE F CA 1
ATOM 11095 C C . PHE F 1 29 ? 4.920 -3.534 19.368 1.00 21.92 29 PHE F C 1
ATOM 11096 O O . PHE F 1 29 ? 5.226 -4.560 18.768 1.00 23.57 29 PHE F O 1
ATOM 11104 N N . VAL F 1 30 ? 5.658 -3.003 20.331 1.00 21.53 30 VAL F N 1
ATOM 11105 C CA . VAL F 1 30 ? 6.875 -3.632 20.798 1.00 22.42 30 VAL F CA 1
ATOM 11106 C C . VAL F 1 30 ? 6.762 -3.678 22.327 1.00 23.33 30 VAL F C 1
ATOM 11107 O O . VAL F 1 30 ? 6.378 -2.681 22.953 1.00 23.99 30 VAL F O 1
ATOM 11111 N N . LYS F 1 31 ? 7.080 -4.826 22.920 1.00 22.34 31 LYS F N 1
ATOM 11112 C CA . LYS F 1 31 ? 7.007 -4.993 24.388 1.00 21.99 31 LYS F CA 1
ATOM 11113 C C . LYS F 1 31 ? 8.370 -4.657 25.015 1.00 21.86 31 LYS F C 1
ATOM 11114 O O . LYS F 1 31 ? 9.418 -5.151 24.574 1.00 22.79 31 LYS F O 1
ATOM 11120 N N . TYR F 1 32 ? 8.343 -3.824 26.056 1.00 21.66 32 TYR F N 1
ATOM 11121 C CA . TYR F 1 32 ? 9.565 -3.418 26.789 1.00 22.67 32 TYR F CA 1
ATOM 11122 C C . TYR F 1 32 ? 9.270 -3.549 28.274 1.00 21.51 32 TYR F C 1
ATOM 11123 O O . TYR F 1 32 ? 8.125 -3.675 28.670 1.00 23.22 32 TYR F O 1
ATOM 11132 N N . HIS F 1 33 ? 10.311 -3.490 29.091 1.00 22.83 33 HIS F N 1
ATOM 11133 C CA . HIS F 1 33 ? 10.122 -3.482 30.540 1.00 23.13 33 HIS F CA 1
ATOM 11134 C C . HIS F 1 33 ? 11.268 -2.699 31.172 1.00 22.56 33 HIS F C 1
ATOM 11135 O O . HIS F 1 33 ? 12.398 -2.728 30.683 1.00 23.81 33 HIS F O 1
ATOM 11142 N N . GLY F 1 34 ? 10.942 -1.960 32.232 1.00 23.58 34 GLY F N 1
ATOM 11143 C CA . GLY F 1 34 ? 11.936 -1.215 32.986 1.00 22.34 34 GLY F CA 1
ATOM 11144 C C . GLY F 1 34 ? 11.883 -1.847 34.367 1.00 21.26 34 GLY F C 1
ATOM 11145 O O . GLY F 1 34 ? 10.932 -1.607 35.108 1.00 22.59 34 GLY F O 1
ATOM 11146 N N . LEU F 1 35 ? 12.875 -2.668 34.702 1.00 20.80 35 LEU F N 1
ATOM 11147 C CA . LEU F 1 35 ? 12.936 -3.372 36.007 1.00 22.08 35 LEU F CA 1
ATOM 11148 C C . LEU F 1 35 ? 11.664 -4.220 36.243 1.00 23.11 35 LEU F C 1
ATOM 11149 O O . LEU F 1 35 ? 11.214 -4.387 37.387 1.00 23.32 35 LEU F O 1
ATOM 11154 N N . GLY F 1 36 ? 11.082 -4.755 35.179 1.00 22.91 36 GLY F N 1
ATOM 11155 C CA . GLY F 1 36 ? 9.903 -5.591 35.363 1.00 22.22 36 GLY F CA 1
ATOM 11156 C C . GLY F 1 36 ? 8.571 -4.887 35.243 1.00 21.44 36 GLY F C 1
ATOM 11157 O O . GLY F 1 36 ? 7.540 -5.549 35.247 1.00 22.86 36 GLY F O 1
ATOM 11158 N N . ASN F 1 37 ? 8.590 -3.555 35.193 1.00 21.29 37 ASN F N 1
ATOM 11159 C CA . ASN F 1 37 ? 7.376 -2.726 35.004 1.00 21.14 37 ASN F CA 1
ATOM 11160 C C . ASN F 1 37 ? 7.286 -2.787 33.483 1.00 22.34 37 ASN F C 1
ATOM 11161 O O . ASN F 1 37 ? 8.028 -2.095 32.788 1.00 22.43 37 ASN F O 1
ATOM 11166 N N . ASP F 1 38 ? 6.402 -3.644 32.963 1.00 21.39 38 ASP F N 1
ATOM 11167 C CA . ASP F 1 38 ? 6.354 -3.908 31.516 1.00 21.31 38 ASP F CA 1
ATOM 11168 C C . ASP F 1 38 ? 5.276 -3.147 30.762 1.00 21.24 38 ASP F C 1
ATOM 11169 O O . ASP F 1 38 ? 4.163 -2.949 31.255 1.00 21.37 38 ASP F O 1
ATOM 11174 N N . PHE F 1 39 ? 5.610 -2.757 29.528 1.00 20.18 39 PHE F N 1
ATOM 11175 C CA . PHE F 1 39 ? 4.694 -1.943 28.729 1.00 20.08 39 PHE F CA 1
ATOM 11176 C C . PHE F 1 39 ? 4.612 -2.333 27.267 1.00 20.03 39 PHE F C 1
ATOM 11177 O O . PHE F 1 39 ? 5.519 -2.916 26.691 1.00 20.44 39 PHE F O 1
ATOM 11185 N N . ILE F 1 40 ? 3.492 -1.940 26.679 1.00 21.07 40 ILE F N 1
ATOM 11186 C CA . ILE F 1 40 ? 3.216 -2.127 25.273 1.00 20.86 40 ILE F CA 1
ATOM 11187 C C . ILE F 1 40 ? 3.523 -0.744 24.668 1.00 22.53 40 ILE F C 1
ATOM 11188 O O . ILE F 1 40 ? 2.870 0.256 25.003 1.00 22.89 40 ILE F O 1
ATOM 11193 N N . LEU F 1 41 ? 4.542 -0.672 23.822 1.00 22.49 41 LEU F N 1
ATOM 11194 C CA . LEU F 1 41 ? 4.909 0.610 23.211 1.00 23.56 41 LEU F CA 1
ATOM 11195 C C . LEU F 1 41 ? 4.380 0.664 21.795 1.00 24.93 41 LEU F C 1
ATOM 11196 O O . LEU F 1 41 ? 4.518 -0.300 21.035 1.00 24.88 41 LEU F O 1
ATOM 11201 N N . VAL F 1 42 ? 3.747 1.784 21.440 1.00 24.91 42 VAL F N 1
ATOM 11202 C CA . VAL F 1 42 ? 3.221 1.896 20.099 1.00 26.90 42 VAL F CA 1
ATOM 11203 C C . VAL F 1 42 ? 3.727 3.177 19.437 1.00 27.34 42 VAL F C 1
ATOM 11204 O O . VAL F 1 42 ? 3.812 4.238 20.055 1.00 27.44 42 VAL F O 1
ATOM 11208 N N . ASP F 1 43 ? 4.096 3.040 18.172 1.00 27.71 43 ASP F N 1
ATOM 11209 C CA . ASP F 1 43 ? 4.586 4.171 17.363 1.00 28.38 43 ASP F CA 1
ATOM 11210 C C . ASP F 1 43 ? 3.346 4.945 16.936 1.00 28.03 43 ASP F C 1
ATOM 11211 O O . ASP F 1 43 ? 2.621 4.516 16.048 1.00 29.59 43 ASP F O 1
ATOM 11216 N N . ASN F 1 44 ? 3.094 6.076 17.591 1.00 28.32 44 ASN F N 1
ATOM 11217 C CA . ASN F 1 44 ? 1.901 6.891 17.322 1.00 30.72 44 ASN F CA 1
ATOM 11218 C C . ASN F 1 44 ? 2.366 8.279 16.843 1.00 32.91 44 ASN F C 1
ATOM 11219 O O . ASN F 1 44 ? 1.658 9.278 17.010 1.00 32.40 44 ASN F O 1
ATOM 11224 N N . ARG F 1 45 ? 3.551 8.322 16.243 1.00 35.23 45 ARG F N 1
ATOM 11225 C CA . ARG F 1 45 ? 4.154 9.577 15.772 1.00 38.45 45 ARG F CA 1
ATOM 11226 C C . ARG F 1 45 ? 3.358 10.218 14.634 1.00 41.01 45 ARG F C 1
ATOM 11227 O O . ARG F 1 45 ? 3.566 11.389 14.331 1.00 41.33 45 ARG F O 1
ATOM 11235 N N . ASP F 1 46 ? 2.441 9.479 14.021 1.00 45.16 46 ASP F N 1
ATOM 11236 C CA . ASP F 1 46 ? 1.673 10.031 12.901 1.00 48.34 46 ASP F CA 1
ATOM 11237 C C . ASP F 1 46 ? 0.396 10.725 13.359 1.00 49.24 46 ASP F C 1
ATOM 11238 O O . ASP F 1 46 ? -0.444 11.049 12.519 1.00 50.74 46 ASP F O 1
ATOM 11243 N N . SER F 1 47 ? 0.229 10.967 14.660 1.00 48.09 47 SER F N 1
ATOM 11244 C CA . SER F 1 47 ? -0.993 11.638 15.110 1.00 46.53 47 SER F CA 1
ATOM 11245 C C . SER F 1 47 ? -0.961 11.987 16.594 1.00 47.34 47 SER F C 1
ATOM 11246 O O . SER F 1 47 ? -0.281 11.355 17.397 1.00 46.05 47 SER F O 1
ATOM 11249 N N . SER F 1 48 ? -1.748 13.003 16.932 1.00 47.73 48 SER F N 1
ATOM 11250 C CA . SER F 1 48 ? -1.879 13.525 18.291 1.00 48.56 48 SER F CA 1
ATOM 11251 C C . SER F 1 48 ? -2.930 12.709 19.046 1.00 47.69 48 SER F C 1
ATOM 11252 O O . SER F 1 48 ? -3.123 12.871 20.251 1.00 47.65 48 SER F O 1
ATOM 11255 N N . GLU F 1 49 ? -3.627 11.839 18.332 1.00 46.50 49 GLU F N 1
ATOM 11256 C CA . GLU F 1 49 ? -4.632 11.020 18.978 1.00 45.56 49 GLU F CA 1
ATOM 11257 C C . GLU F 1 49 ? -4.111 9.586 19.111 1.00 41.68 49 GLU F C 1
ATOM 11258 O O . GLU F 1 49 ? -3.564 9.022 18.172 1.00 41.17 49 GLU F O 1
ATOM 11264 N N . PRO F 1 50 ? -4.266 8.986 20.296 1.00 38.35 50 PRO F N 1
ATOM 11265 C CA . PRO F 1 50 ? -3.809 7.609 20.519 1.00 36.14 50 PRO F CA 1
ATOM 11266 C C . PRO F 1 50 ? -4.529 6.647 19.569 1.00 34.03 50 PRO F C 1
ATOM 11267 O O . PRO F 1 50 ? -5.736 6.769 19.354 1.00 33.62 50 PRO F O 1
ATOM 11271 N N . LYS F 1 51 ? -3.788 5.690 19.015 1.00 33.49 51 LYS F N 1
ATOM 11272 C CA . LYS F 1 51 ? -4.348 4.712 18.052 1.00 33.12 51 LYS F CA 1
ATOM 11273 C C . LYS F 1 51 ? -5.460 3.834 18.647 1.00 31.15 51 LYS F C 1
ATOM 11274 O O . LYS F 1 51 ? -6.285 3.315 17.895 1.00 30.41 51 LYS F O 1
ATOM 11280 N N . ILE F 1 52 ? -5.476 3.626 19.962 1.00 30.46 52 ILE F N 1
ATOM 11281 C CA . ILE F 1 52 ? -6.533 2.794 20.559 1.00 28.85 52 ILE F CA 1
ATOM 11282 C C . ILE F 1 52 ? -7.179 3.557 21.714 1.00 29.18 52 ILE F C 1
ATOM 11283 O O . ILE F 1 52 ? -6.613 4.531 22.218 1.00 29.16 52 ILE F O 1
ATOM 11288 N N . THR F 1 53 ? -8.359 3.106 22.130 1.00 28.18 53 THR F N 1
ATOM 11289 C CA . THR F 1 53 ? -9.085 3.738 23.234 1.00 27.91 53 THR F CA 1
ATOM 11290 C C . THR F 1 53 ? -8.578 3.180 24.566 1.00 27.81 53 THR F C 1
ATOM 11291 O O . THR F 1 53 ? -7.889 2.154 24.617 1.00 26.35 53 THR F O 1
ATOM 11295 N N . GLN F 1 54 ? -8.948 3.857 25.645 1.00 26.23 54 GLN F N 1
ATOM 11296 C CA . GLN F 1 54 ? -8.550 3.449 26.978 1.00 26.86 54 GLN F CA 1
ATOM 11297 C C . GLN F 1 54 ? -9.148 2.068 27.263 1.00 26.46 54 GLN F C 1
ATOM 11298 O O . GLN F 1 54 ? -8.500 1.223 27.873 1.00 25.92 54 GLN F O 1
ATOM 11304 N N . GLU F 1 55 ? -10.374 1.845 26.805 1.00 25.85 55 GLU F N 1
ATOM 11305 C CA . GLU F 1 55 ? -11.049 0.558 27.004 1.00 28.09 55 GLU F CA 1
ATOM 11306 C C . GLU F 1 55 ? -10.262 -0.542 26.295 1.00 27.20 55 GLU F C 1
ATOM 11307 O O . GLU F 1 55 ? -10.079 -1.624 26.846 1.00 26.17 55 GLU F O 1
ATOM 11313 N N . GLN F 1 56 ? -9.805 -0.276 25.071 1.00 25.79 56 GLN F N 1
ATOM 11314 C CA . GLN F 1 56 ? -9.030 -1.280 24.328 1.00 25.53 56 GLN F CA 1
ATOM 11315 C C . GLN F 1 56 ? -7.708 -1.545 25.037 1.00 25.03 56 GLN F C 1
ATOM 11316 O O . GLN F 1 56 ? -7.246 -2.689 25.087 1.00 25.93 56 GLN F O 1
ATOM 11322 N N . ALA F 1 57 ? -7.101 -0.503 25.595 1.00 23.32 57 ALA F N 1
ATOM 11323 C CA . ALA F 1 57 ? -5.816 -0.667 26.277 1.00 23.45 57 ALA F CA 1
ATOM 11324 C C . ALA F 1 57 ? -5.993 -1.585 27.485 1.00 22.30 57 ALA F C 1
ATOM 11325 O O . ALA F 1 57 ? -5.160 -2.455 27.731 1.00 20.60 57 ALA F O 1
ATOM 11327 N N . ALA F 1 58 ? -7.067 -1.378 28.242 1.00 21.41 58 ALA F N 1
ATOM 11328 C CA . ALA F 1 58 ? -7.316 -2.198 29.429 1.00 22.29 58 ALA F CA 1
ATOM 11329 C C . ALA F 1 58 ? -7.435 -3.664 29.002 1.00 23.37 58 ALA F C 1
ATOM 11330 O O . ALA F 1 58 ? -6.916 -4.546 29.675 1.00 21.76 58 ALA F O 1
ATOM 11332 N N . LYS F 1 59 ? -8.096 -3.919 27.876 1.00 23.52 59 LYS F N 1
ATOM 11333 C CA . LYS F 1 59 ? -8.265 -5.300 27.400 1.00 25.11 59 LYS F CA 1
ATOM 11334 C C . LYS F 1 59 ? -6.916 -5.886 27.023 1.00 24.60 59 LYS F C 1
ATOM 11335 O O . LYS F 1 59 ? -6.602 -7.029 27.383 1.00 22.76 59 LYS F O 1
ATOM 11341 N N . LEU F 1 60 ? -6.115 -5.103 26.304 1.00 21.95 60 LEU F N 1
ATOM 11342 C CA . LEU F 1 60 ? -4.799 -5.569 25.842 1.00 22.43 60 LEU F CA 1
ATOM 11343 C C . LEU F 1 60 ? -3.863 -5.847 27.011 1.00 20.88 60 LEU F C 1
ATOM 11344 O O . LEU F 1 60 ? -3.007 -6.717 26.917 1.00 20.65 60 LEU F O 1
ATOM 11349 N N . CYS F 1 61 ? -4.016 -5.112 28.108 1.00 20.44 61 CYS F N 1
ATOM 11350 C CA . CYS F 1 61 ? -3.137 -5.304 29.268 1.00 20.28 61 CYS F CA 1
ATOM 11351 C C . CYS F 1 61 ? -3.519 -6.551 30.093 1.00 19.18 61 CYS F C 1
ATOM 11352 O O . CYS F 1 61 ? -2.782 -6.934 31.003 1.00 19.20 61 CYS F O 1
ATOM 11355 N N . ASP F 1 62 ? -4.649 -7.182 29.804 1.00 19.11 62 ASP F N 1
ATOM 11356 C CA . ASP F 1 62 ? -5.029 -8.378 30.586 1.00 19.45 62 ASP F CA 1
ATOM 11357 C C . ASP F 1 62 ? -3.960 -9.425 30.303 1.00 19.90 62 ASP F C 1
ATOM 11358 O O . ASP F 1 62 ? -3.681 -9.748 29.151 1.00 19.56 62 ASP F O 1
ATOM 11363 N N . ARG F 1 63 ? -3.373 -9.991 31.344 1.00 20.46 63 ARG F N 1
ATOM 11364 C CA . ARG F 1 63 ? -2.273 -10.927 31.107 1.00 21.34 63 ARG F CA 1
ATOM 11365 C C . ARG F 1 63 ? -2.660 -12.291 30.534 1.00 20.93 63 ARG F C 1
ATOM 11366 O O . ARG F 1 63 ? -1.814 -12.953 29.897 1.00 21.03 63 ARG F O 1
ATOM 11374 N N . ASN F 1 64 ? -3.898 -12.722 30.714 1.00 18.65 64 ASN F N 1
ATOM 11375 C CA . ASN F 1 64 ? -4.279 -14.051 30.186 1.00 18.33 64 ASN F CA 1
ATOM 11376 C C . ASN F 1 64 ? -5.095 -13.934 28.904 1.00 18.37 64 ASN F C 1
ATOM 11377 O O . ASN F 1 64 ? -4.959 -14.773 28.008 1.00 19.15 64 ASN F O 1
ATOM 11382 N N . PHE F 1 65 ? -5.930 -12.901 28.809 1.00 17.32 65 PHE F N 1
ATOM 11383 C CA . PHE F 1 65 ? -6.813 -12.744 27.648 1.00 19.00 65 PHE F CA 1
ATOM 11384 C C . PHE F 1 65 ? -6.277 -11.738 26.641 1.00 20.48 65 PHE F C 1
ATOM 11385 O O . PHE F 1 65 ? -6.815 -11.638 25.532 1.00 20.27 65 PHE F O 1
ATOM 11393 N N . GLY F 1 66 ? -5.253 -10.979 27.022 1.00 19.49 66 GLY F N 1
ATOM 11394 C CA . GLY F 1 66 ? -4.691 -9.995 26.110 1.00 19.61 66 GLY F CA 1
ATOM 11395 C C . GLY F 1 66 ? -3.193 -10.190 25.940 1.00 20.08 66 GLY F C 1
ATOM 11396 O O . GLY F 1 66 ? -2.692 -11.318 26.021 1.00 19.15 66 GLY F O 1
ATOM 11397 N N . VAL F 1 67 ? -2.474 -9.096 25.683 1.00 18.67 67 VAL F N 1
ATOM 11398 C CA . VAL F 1 67 ? -1.022 -9.162 25.510 1.00 18.41 67 VAL F CA 1
ATOM 11399 C C . VAL F 1 67 ? -0.385 -9.258 26.882 1.00 17.83 67 VAL F C 1
ATOM 11400 O O . VAL F 1 67 ? 0.570 -10.020 27.090 1.00 18.72 67 VAL F O 1
ATOM 11404 N N . GLY F 1 68 ? -0.909 -8.472 27.820 1.00 16.96 68 GLY F N 1
ATOM 11405 C CA . GLY F 1 68 ? -0.380 -8.496 29.175 1.00 17.91 68 GLY F CA 1
ATOM 11406 C C . GLY F 1 68 ? 0.661 -7.415 29.412 1.00 17.24 68 GLY F C 1
ATOM 11407 O O . GLY F 1 68 ? 1.758 -7.475 28.854 1.00 17.52 68 GLY F O 1
ATOM 11408 N N . ALA F 1 69 ? 0.339 -6.446 30.270 1.00 18.10 69 ALA F N 1
ATOM 11409 C CA . ALA F 1 69 ? 1.273 -5.342 30.536 1.00 17.80 69 ALA F CA 1
ATOM 11410 C C . ALA F 1 69 ? 0.756 -4.474 31.682 1.00 18.26 69 ALA F C 1
ATOM 11411 O O . ALA F 1 69 ? -0.404 -4.578 32.083 1.00 18.98 69 ALA F O 1
ATOM 11413 N N . ASP F 1 70 ? 1.629 -3.623 32.216 1.00 17.92 70 ASP F N 1
ATOM 11414 C CA . ASP F 1 70 ? 1.218 -2.703 33.287 1.00 18.54 70 ASP F CA 1
ATOM 11415 C C . ASP F 1 70 ? 0.624 -1.450 32.631 1.00 19.15 70 ASP F C 1
ATOM 11416 O O . ASP F 1 70 ? -0.011 -0.631 33.297 1.00 20.15 70 ASP F O 1
ATOM 11421 N N . GLY F 1 71 ? 0.835 -1.306 31.322 1.00 18.28 71 GLY F N 1
ATOM 11422 C CA . GLY F 1 71 ? 0.291 -0.159 30.616 1.00 18.63 71 GLY F CA 1
ATOM 11423 C C . GLY F 1 71 ? 0.637 -0.113 29.135 1.00 19.58 71 GLY F C 1
ATOM 11424 O O . GLY F 1 71 ? 1.398 -0.947 28.650 1.00 20.72 71 GLY F O 1
ATOM 11425 N N . VAL F 1 72 ? 0.038 0.836 28.409 1.00 19.38 72 VAL F N 1
ATOM 11426 C CA . VAL F 1 72 ? 0.313 1.016 26.977 1.00 20.21 72 VAL F CA 1
ATOM 11427 C C . VAL F 1 72 ? 0.866 2.432 26.862 1.00 21.65 72 VAL F C 1
ATOM 11428 O O . VAL F 1 72 ? 0.268 3.367 27.394 1.00 20.29 72 VAL F O 1
ATOM 11432 N N . ILE F 1 73 ? 2.008 2.575 26.192 1.00 22.95 73 ILE F N 1
ATOM 11433 C CA . ILE F 1 73 ? 2.659 3.882 26.050 1.00 23.35 73 ILE F CA 1
ATOM 11434 C C . ILE F 1 73 ? 2.735 4.253 24.572 1.00 25.88 73 ILE F C 1
ATOM 11435 O O . ILE F 1 73 ? 3.195 3.456 23.749 1.00 24.89 73 ILE F O 1
ATOM 11440 N N . PHE F 1 74 ? 2.281 5.468 24.247 1.00 26.14 74 PHE F N 1
ATOM 11441 C CA . PHE F 1 74 ? 2.285 5.950 22.856 1.00 28.14 74 PHE F CA 1
ATOM 11442 C C . PHE F 1 74 ? 3.382 7.003 22.638 1.00 29.31 74 PHE F C 1
ATOM 11443 O O . PHE F 1 74 ? 3.525 7.947 23.429 1.00 29.10 74 PHE F O 1
ATOM 11451 N N . ALA F 1 75 ? 4.145 6.831 21.561 1.00 29.10 75 ALA F N 1
ATOM 11452 C CA . ALA F 1 75 ? 5.183 7.788 21.189 1.00 29.74 75 ALA F CA 1
ATOM 11453 C C . ALA F 1 75 ? 4.458 8.707 20.211 1.00 30.23 75 ALA F C 1
ATOM 11454 O O . ALA F 1 75 ? 4.122 8.296 19.100 1.00 30.92 75 ALA F O 1
ATOM 11456 N N . MET F 1 76 ? 4.198 9.942 20.632 1.00 31.74 76 MET F N 1
ATOM 11457 C CA . MET F 1 76 ? 3.431 10.874 19.793 1.00 32.94 76 MET F CA 1
ATOM 11458 C C . MET F 1 76 ? 4.290 12.032 19.291 1.00 33.01 76 MET F C 1
ATOM 11459 O O . MET F 1 76 ? 5.437 12.214 19.698 1.00 32.97 76 MET F O 1
ATOM 11464 N N . PRO F 1 77 ? 3.718 12.847 18.397 1.00 34.38 77 PRO F N 1
ATOM 11465 C CA . PRO F 1 77 ? 4.448 13.994 17.856 1.00 34.59 77 PRO F CA 1
ATOM 11466 C C . PRO F 1 77 ? 4.775 15.048 18.928 1.00 34.88 77 PRO F C 1
ATOM 11467 O O . PRO F 1 77 ? 4.025 15.236 19.892 1.00 34.16 77 PRO F O 1
ATOM 11471 N N . GLY F 1 78 ? 5.911 15.718 18.752 1.00 35.33 78 GLY F N 1
ATOM 11472 C CA . GLY F 1 78 ? 6.336 16.742 19.690 1.00 35.06 78 GLY F CA 1
ATOM 11473 C C . GLY F 1 78 ? 5.287 17.818 19.878 1.00 36.46 78 GLY F C 1
ATOM 11474 O O . GLY F 1 78 ? 4.403 18.000 19.030 1.00 35.93 78 GLY F O 1
ATOM 11475 N N . VAL F 1 79 ? 5.384 18.522 21.001 1.00 37.94 79 VAL F N 1
ATOM 11476 C CA . VAL F 1 79 ? 4.448 19.599 21.340 1.00 40.36 79 VAL F CA 1
ATOM 11477 C C . VAL F 1 79 ? 5.290 20.802 21.770 1.00 41.99 79 VAL F C 1
ATOM 11478 O O . VAL F 1 79 ? 6.116 20.699 22.674 1.00 41.82 79 VAL F O 1
ATOM 11482 N N . ASN F 1 80 ? 5.113 21.927 21.081 1.00 45.57 80 ASN F N 1
ATOM 11483 C CA . ASN F 1 80 ? 5.856 23.163 21.380 1.00 47.26 80 ASN F CA 1
ATOM 11484 C C . ASN F 1 80 ? 7.352 22.973 21.195 1.00 46.68 80 ASN F C 1
ATOM 11485 O O . ASN F 1 80 ? 8.145 23.487 21.983 1.00 47.91 80 ASN F O 1
ATOM 11490 N N . GLY F 1 81 ? 7.750 22.237 20.168 1.00 45.87 81 GLY F N 1
ATOM 11491 C CA . GLY F 1 81 ? 9.169 22.059 19.940 1.00 43.31 81 GLY F CA 1
ATOM 11492 C C . GLY F 1 81 ? 9.853 20.873 20.587 1.00 41.53 81 GLY F C 1
ATOM 11493 O O . GLY F 1 81 ? 11.034 20.628 20.306 1.00 41.77 81 GLY F O 1
ATOM 11494 N N . THR F 1 82 ? 9.167 20.145 21.467 1.00 38.11 82 THR F N 1
ATOM 11495 C CA . THR F 1 82 ? 9.818 18.973 22.055 1.00 34.76 82 THR F CA 1
ATOM 11496 C C . THR F 1 82 ? 9.992 17.993 20.908 1.00 33.41 82 THR F C 1
ATOM 11497 O O . THR F 1 82 ? 9.269 18.063 19.915 1.00 33.45 82 THR F O 1
ATOM 11501 N N . ASP F 1 83 ? 10.954 17.089 21.040 1.00 32.76 83 ASP F N 1
ATOM 11502 C CA . ASP F 1 83 ? 11.207 16.093 20.003 1.00 32.07 83 ASP F CA 1
ATOM 11503 C C . ASP F 1 83 ? 9.987 15.182 19.864 1.00 31.11 83 ASP F C 1
ATOM 11504 O O . ASP F 1 83 ? 9.586 14.825 18.747 1.00 29.72 83 ASP F O 1
ATOM 11509 N N . TYR F 1 84 ? 9.398 14.808 20.998 1.00 30.79 84 TYR F N 1
ATOM 11510 C CA . TYR F 1 84 ? 8.219 13.923 20.996 1.00 30.24 84 TYR F CA 1
ATOM 11511 C C . TYR F 1 84 ? 7.330 14.235 22.188 1.00 29.50 84 TYR F C 1
ATOM 11512 O O . TYR F 1 84 ? 7.648 15.073 23.031 1.00 30.81 84 TYR F O 1
ATOM 11521 N N . ALA F 1 85 ? 6.202 13.543 22.235 1.00 28.74 85 ALA F N 1
ATOM 11522 C CA . ALA F 1 85 ? 5.257 13.649 23.330 1.00 26.91 85 ALA F CA 1
ATOM 11523 C C . ALA F 1 85 ? 4.962 12.200 23.732 1.00 28.53 85 ALA F C 1
ATOM 11524 O O . ALA F 1 85 ? 5.053 11.297 22.895 1.00 28.10 85 ALA F O 1
ATOM 11526 N N . MET F 1 86 ? 4.631 11.974 25.000 1.00 28.73 86 MET F N 1
ATOM 11527 C CA . MET F 1 86 ? 4.319 10.619 25.454 1.00 28.88 86 MET F CA 1
ATOM 11528 C C . MET F 1 86 ? 3.008 10.624 26.216 1.00 28.54 86 MET F C 1
ATOM 11529 O O . MET F 1 86 ? 2.764 11.489 27.057 1.00 29.79 86 MET F O 1
ATOM 11534 N N . ARG F 1 87 ? 2.146 9.668 25.892 1.00 28.20 87 ARG F N 1
ATOM 11535 C CA . ARG F 1 87 ? 0.896 9.501 26.605 1.00 26.30 87 ARG F CA 1
ATOM 11536 C C . ARG F 1 87 ? 0.881 8.034 27.022 1.00 27.29 87 ARG F C 1
ATOM 11537 O O . ARG F 1 87 ? 1.451 7.178 26.335 1.00 24.05 87 ARG F O 1
ATOM 11545 N N . ILE F 1 88 ? 0.288 7.752 28.175 1.00 26.21 88 ILE F N 1
ATOM 11546 C CA . ILE F 1 88 ? 0.267 6.382 28.681 1.00 24.80 88 ILE F CA 1
ATOM 11547 C C . ILE F 1 88 ? -1.088 6.084 29.288 1.00 25.27 88 ILE F C 1
ATOM 11548 O O . ILE F 1 88 ? -1.743 6.974 29.837 1.00 25.80 88 ILE F O 1
ATOM 11553 N N . PHE F 1 89 ? -1.527 4.832 29.138 1.00 24.34 89 PHE F N 1
ATOM 11554 C CA . PHE F 1 89 ? -2.789 4.366 29.729 1.00 22.84 89 PHE F CA 1
ATOM 11555 C C . PHE F 1 89 ? -2.382 3.246 30.695 1.00 22.21 89 PHE F C 1
ATOM 11556 O O . PHE F 1 89 ? -1.635 2.336 30.311 1.00 20.26 89 PHE F O 1
ATOM 11564 N N . ASN F 1 90 ? -2.846 3.319 31.940 1.00 22.15 90 ASN F N 1
ATOM 11565 C CA . ASN F 1 90 ? -2.542 2.264 32.919 1.00 20.82 90 ASN F CA 1
ATOM 11566 C C . ASN F 1 90 ? -3.281 1.004 32.456 1.00 20.38 90 ASN F C 1
ATOM 11567 O O . ASN F 1 90 ? -4.147 1.068 31.589 1.00 21.47 90 ASN F O 1
ATOM 11572 N N . SER F 1 91 ? -2.963 -0.127 33.066 1.00 19.10 91 SER F N 1
ATOM 11573 C CA . SER F 1 91 ? -3.610 -1.388 32.723 1.00 20.00 91 SER F CA 1
ATOM 11574 C C . SER F 1 91 ? -5.100 -1.343 33.080 1.00 20.35 91 SER F C 1
ATOM 11575 O O . SER F 1 91 ? -5.863 -2.166 32.590 1.00 21.51 91 SER F O 1
ATOM 11578 N N . ASP F 1 92 ? -5.536 -0.397 33.915 1.00 21.19 92 ASP F N 1
ATOM 11579 C CA . ASP F 1 92 ? -6.969 -0.318 34.239 1.00 22.16 92 ASP F CA 1
ATOM 11580 C C . ASP F 1 92 ? -7.638 0.652 33.256 1.00 22.32 92 ASP F C 1
ATOM 11581 O O . ASP F 1 92 ? -8.840 0.883 33.320 1.00 22.08 92 ASP F O 1
ATOM 11586 N N . GLY F 1 93 ? -6.849 1.218 32.349 1.00 24.07 93 GLY F N 1
ATOM 11587 C CA . GLY F 1 93 ? -7.402 2.135 31.370 1.00 23.75 93 GLY F CA 1
ATOM 11588 C C . GLY F 1 93 ? -7.283 3.613 31.697 1.00 24.49 93 GLY F C 1
ATOM 11589 O O . GLY F 1 93 ? -7.434 4.448 30.803 1.00 25.13 93 GLY F O 1
ATOM 11590 N N . SER F 1 94 ? -7.003 3.957 32.953 1.00 24.22 94 SER F N 1
ATOM 11591 C CA . SER F 1 94 ? -6.897 5.377 33.320 1.00 23.84 94 SER F CA 1
ATOM 11592 C C . SER F 1 94 ? -5.642 5.961 32.686 1.00 23.75 94 SER F C 1
ATOM 11593 O O . SER F 1 94 ? -4.707 5.223 32.330 1.00 22.91 94 SER F O 1
ATOM 11596 N N . GLU F 1 95 ? -5.620 7.288 32.528 1.00 23.75 95 GLU F N 1
ATOM 11597 C CA . GLU F 1 95 ? -4.441 7.947 31.931 1.00 23.63 95 GLU F CA 1
ATOM 11598 C C . GLU F 1 95 ? -3.695 8.776 32.979 1.00 24.30 95 GLU F C 1
ATOM 11599 O O . GLU F 1 95 ? -4.173 9.832 33.403 1.00 24.50 95 GLU F O 1
ATOM 11605 N N . PRO F 1 96 ? -2.510 8.305 33.406 1.00 23.36 96 PRO F N 1
ATOM 11606 C CA . PRO F 1 96 ? -1.665 8.980 34.399 1.00 23.55 96 PRO F CA 1
ATOM 11607 C C . PRO F 1 96 ? -0.863 10.080 33.684 1.00 24.86 96 PRO F C 1
ATOM 11608 O O . PRO F 1 96 ? -0.795 10.094 32.451 1.00 23.69 96 PRO F O 1
ATOM 11612 N N . GLU F 1 97 ? -0.242 10.988 34.429 1.00 25.83 97 GLU F N 1
ATOM 11613 C CA . GLU F 1 97 ? 0.462 12.073 33.735 1.00 26.79 97 GLU F CA 1
ATOM 11614 C C . GLU F 1 97 ? 1.947 11.806 33.459 1.00 26.59 97 GLU F C 1
ATOM 11615 O O . GLU F 1 97 ? 2.584 12.586 32.751 1.00 28.24 97 GLU F O 1
ATOM 11621 N N . MET F 1 98 ? 2.514 10.720 33.979 1.00 25.03 98 MET F N 1
ATOM 11622 C CA . MET F 1 98 ? 3.927 10.408 33.676 1.00 25.12 98 MET F CA 1
ATOM 11623 C C . MET F 1 98 ? 4.244 8.987 34.124 1.00 24.83 98 MET F C 1
ATOM 11624 O O . MET F 1 98 ? 3.471 8.364 34.853 1.00 25.81 98 MET F O 1
ATOM 11629 N N . CYS F 1 99 ? 5.387 8.485 33.681 1.00 23.98 99 CYS F N 1
ATOM 11630 C CA . CYS F 1 99 ? 5.835 7.128 34.027 1.00 24.73 99 CYS F CA 1
ATOM 11631 C C . CYS F 1 99 ? 7.343 7.071 33.802 1.00 23.45 99 CYS F C 1
ATOM 11632 O O . CYS F 1 99 ? 7.812 7.198 32.667 1.00 25.76 99 CYS F O 1
ATOM 11635 N N . GLY F 1 100 ? 8.089 6.878 34.888 1.00 23.59 100 GLY F N 1
ATOM 11636 C CA . GLY F 1 100 ? 9.541 6.834 34.832 1.00 23.46 100 GLY F CA 1
ATOM 11637 C C . GLY F 1 100 ? 10.142 5.616 34.159 1.00 23.74 100 GLY F C 1
ATOM 11638 O O . GLY F 1 100 ? 11.028 5.742 33.307 1.00 24.42 100 GLY F O 1
ATOM 11639 N N . ASN F 1 101 ? 9.687 4.427 34.538 1.00 23.43 101 ASN F N 1
ATOM 11640 C CA . ASN F 1 101 ? 10.217 3.234 33.905 1.00 23.05 101 ASN F CA 1
ATOM 11641 C C . ASN F 1 101 ? 9.806 3.276 32.450 1.00 22.45 101 ASN F C 1
ATOM 11642 O O . ASN F 1 101 ? 10.547 2.833 31.570 1.00 25.12 101 ASN F O 1
ATOM 11647 N N . GLY F 1 102 ? 8.617 3.811 32.203 1.00 22.08 102 GLY F N 1
ATOM 11648 C CA . GLY F 1 102 ? 8.108 3.887 30.851 1.00 23.65 102 GLY F CA 1
ATOM 11649 C C . GLY F 1 102 ? 8.899 4.815 29.937 1.00 26.15 102 GLY F C 1
ATOM 11650 O O . GLY F 1 102 ? 9.151 4.494 28.772 1.00 26.03 102 GLY F O 1
ATOM 11651 N N . VAL F 1 103 ? 9.297 5.973 30.452 1.00 26.67 103 VAL F N 1
ATOM 11652 C CA . VAL F 1 103 ? 10.035 6.910 29.604 1.00 25.61 103 VAL F CA 1
ATOM 11653 C C . VAL F 1 103 ? 11.418 6.325 29.285 1.00 24.45 103 VAL F C 1
ATOM 11654 O O . VAL F 1 103 ? 11.972 6.614 28.225 1.00 26.57 103 VAL F O 1
ATOM 11658 N N . ARG F 1 104 ? 11.979 5.487 30.160 1.00 24.68 104 ARG F N 1
ATOM 11659 C CA . ARG F 1 104 ? 13.287 4.886 29.847 1.00 24.26 104 ARG F CA 1
ATOM 11660 C C . ARG F 1 104 ? 13.087 3.918 28.675 1.00 25.72 104 ARG F C 1
ATOM 11661 O O . ARG F 1 104 ? 13.937 3.842 27.773 1.00 27.20 104 ARG F O 1
ATOM 11669 N N . CYS F 1 105 ? 11.966 3.189 28.676 1.00 25.22 105 CYS F N 1
ATOM 11670 C CA . CYS F 1 105 ? 11.643 2.255 27.574 1.00 24.44 105 CYS F CA 1
ATOM 11671 C C . CYS F 1 105 ? 11.369 3.087 26.316 1.00 24.77 105 CYS F C 1
ATOM 11672 O O . CYS F 1 105 ? 11.746 2.705 25.206 1.00 25.10 105 CYS F O 1
ATOM 11675 N N . PHE F 1 106 ? 10.690 4.217 26.501 1.00 24.93 106 PHE F N 1
ATOM 11676 C CA . PHE F 1 106 ? 10.331 5.131 25.399 1.00 26.25 106 PHE F CA 1
ATOM 11677 C C . PHE F 1 106 ? 11.596 5.552 24.655 1.00 28.05 106 PHE F C 1
ATOM 11678 O O . PHE F 1 106 ? 11.639 5.532 23.421 1.00 28.78 106 PHE F O 1
ATOM 11686 N N . ALA F 1 107 ? 12.614 5.940 25.410 1.00 30.92 107 ALA F N 1
ATOM 11687 C CA . ALA F 1 107 ? 13.882 6.388 24.835 1.00 33.13 107 ALA F CA 1
ATOM 11688 C C . ALA F 1 107 ? 14.498 5.277 23.971 1.00 35.04 107 ALA F C 1
ATOM 11689 O O . ALA F 1 107 ? 14.937 5.530 22.848 1.00 34.98 107 ALA F O 1
ATOM 11691 N N . ARG F 1 108 ? 14.530 4.046 24.472 1.00 35.67 108 ARG F N 1
ATOM 11692 C CA . ARG F 1 108 ? 15.123 2.971 23.680 1.00 37.05 108 ARG F CA 1
ATOM 11693 C C . ARG F 1 108 ? 14.253 2.680 22.469 1.00 36.10 108 ARG F C 1
ATOM 11694 O O . ARG F 1 108 ? 14.765 2.319 21.407 1.00 36.77 108 ARG F O 1
ATOM 11702 N N . PHE F 1 109 ? 12.943 2.844 22.624 1.00 34.01 109 PHE F N 1
ATOM 11703 C CA . PHE F 1 109 ? 12.004 2.611 21.531 1.00 34.21 109 PHE F CA 1
ATOM 11704 C C . PHE F 1 109 ? 12.321 3.604 20.398 1.00 35.89 109 PHE F C 1
ATOM 11705 O O . PHE F 1 109 ? 12.342 3.243 19.213 1.00 34.81 109 PHE F O 1
ATOM 11713 N N . ILE F 1 110 ? 12.564 4.859 20.768 1.00 36.22 110 ILE F N 1
ATOM 11714 C CA . ILE F 1 110 ? 12.862 5.892 19.776 1.00 36.81 110 ILE F CA 1
ATOM 11715 C C . ILE F 1 110 ? 14.186 5.570 19.100 1.00 38.00 110 ILE F C 1
ATOM 11716 O O . ILE F 1 110 ? 14.277 5.567 17.875 1.00 39.58 110 ILE F O 1
ATOM 11721 N N . ALA F 1 111 ? 15.202 5.285 19.901 1.00 39.14 111 ALA F N 1
ATOM 11722 C CA . ALA F 1 111 ? 16.524 4.976 19.377 1.00 41.85 111 ALA F CA 1
ATOM 11723 C C . ALA F 1 111 ? 16.434 3.817 18.386 1.00 43.86 111 ALA F C 1
ATOM 11724 O O . ALA F 1 111 ? 17.249 3.711 17.473 1.00 43.30 111 ALA F O 1
ATOM 11726 N N . GLU F 1 112 ? 15.447 2.946 18.569 1.00 45.90 112 GLU F N 1
ATOM 11727 C CA . GLU F 1 112 ? 15.284 1.794 17.687 1.00 47.29 112 GLU F CA 1
ATOM 11728 C C . GLU F 1 112 ? 14.599 2.224 16.401 1.00 46.71 112 GLU F C 1
ATOM 11729 O O . GLU F 1 112 ? 15.023 1.848 15.311 1.00 46.00 112 GLU F O 1
ATOM 11735 N N . LEU F 1 113 ? 13.545 3.016 16.529 1.00 46.17 113 LEU F N 1
ATOM 11736 C CA . LEU F 1 113 ? 12.818 3.486 15.367 1.00 47.19 113 LEU F CA 1
ATOM 11737 C C . LEU F 1 113 ? 13.706 4.426 14.540 1.00 49.24 113 LEU F C 1
ATOM 11738 O O . LEU F 1 113 ? 13.551 4.507 13.327 1.00 49.03 113 LEU F O 1
ATOM 11743 N N . GLU F 1 114 ? 14.635 5.130 15.187 1.00 51.07 114 GLU F N 1
ATOM 11744 C CA . GLU F 1 114 ? 15.492 6.088 14.465 1.00 53.01 114 GLU F CA 1
ATOM 11745 C C . GLU F 1 114 ? 16.907 5.567 14.249 1.00 53.98 114 GLU F C 1
ATOM 11746 O O . GLU F 1 114 ? 17.777 6.306 13.792 1.00 54.23 114 GLU F O 1
ATOM 11752 N N . ASN F 1 115 ? 17.143 4.306 14.576 1.00 55.01 115 ASN F N 1
ATOM 11753 C CA . ASN F 1 115 ? 18.462 3.726 14.391 1.00 56.37 115 ASN F CA 1
ATOM 11754 C C . ASN F 1 115 ? 19.513 4.701 14.938 1.00 56.75 115 ASN F C 1
ATOM 11755 O O . ASN F 1 115 ? 20.464 5.061 14.244 1.00 56.89 115 ASN F O 1
ATOM 11760 N N . LEU F 1 116 ? 19.323 5.137 16.179 1.00 55.96 116 LEU F N 1
ATOM 11761 C CA . LEU F 1 116 ? 20.253 6.049 16.828 1.00 55.85 116 LEU F CA 1
ATOM 11762 C C . LEU F 1 116 ? 21.206 5.190 17.637 1.00 56.92 116 LEU F C 1
ATOM 11763 O O . LEU F 1 116 ? 20.778 4.258 18.309 1.00 57.96 116 LEU F O 1
ATOM 11768 N N . GLN F 1 117 ? 22.494 5.502 17.585 1.00 57.47 117 GLN F N 1
ATOM 11769 C CA . GLN F 1 117 ? 23.483 4.714 18.316 1.00 58.30 117 GLN F CA 1
ATOM 11770 C C . GLN F 1 117 ? 24.154 5.599 19.356 1.00 57.94 117 GLN F C 1
ATOM 11771 O O . GLN F 1 117 ? 24.233 6.816 19.188 1.00 58.21 117 GLN F O 1
ATOM 11777 N N . GLY F 1 118 ? 24.631 4.978 20.433 1.00 57.10 118 GLY F N 1
ATOM 11778 C CA . GLY F 1 118 ? 25.313 5.718 21.480 1.00 56.68 118 GLY F CA 1
ATOM 11779 C C . GLY F 1 118 ? 24.458 6.666 22.299 1.00 56.23 118 GLY F C 1
ATOM 11780 O O . GLY F 1 118 ? 23.230 6.558 22.326 1.00 56.03 118 GLY F O 1
ATOM 11781 N N . LYS F 1 119 ? 25.118 7.610 22.966 1.00 56.11 119 LYS F N 1
ATOM 11782 C CA . LYS F 1 119 ? 24.426 8.583 23.816 1.00 55.79 119 LYS F CA 1
ATOM 11783 C C . LYS F 1 119 ? 23.490 9.435 22.971 1.00 55.07 119 LYS F C 1
ATOM 11784 O O . LYS F 1 119 ? 23.845 9.890 21.884 1.00 55.43 119 LYS F O 1
ATOM 11790 N N . HIS F 1 120 ? 22.285 9.635 23.491 1.00 53.70 120 HIS F N 1
ATOM 11791 C CA . HIS F 1 120 ? 21.252 10.423 22.829 1.00 52.67 120 HIS F CA 1
ATOM 11792 C C . HIS F 1 120 ? 20.253 10.857 23.890 1.00 51.24 120 HIS F C 1
ATOM 11793 O O . HIS F 1 120 ? 19.966 10.110 24.830 1.00 50.92 120 HIS F O 1
ATOM 11800 N N . SER F 1 121 ? 19.733 12.067 23.742 1.00 49.16 121 SER F N 1
ATOM 11801 C CA . SER F 1 121 ? 18.737 12.577 24.670 1.00 48.50 121 SER F CA 1
ATOM 11802 C C . SER F 1 121 ? 17.625 13.175 23.824 1.00 47.38 121 SER F C 1
ATOM 11803 O O . SER F 1 121 ? 17.876 13.684 22.731 1.00 46.15 121 SER F O 1
ATOM 11806 N N . PHE F 1 122 ? 16.395 13.089 24.316 1.00 45.93 122 PHE F N 1
ATOM 11807 C CA . PHE F 1 122 ? 15.248 13.637 23.597 1.00 45.11 122 PHE F CA 1
ATOM 11808 C C . PHE F 1 122 ? 14.434 14.410 24.605 1.00 43.75 122 PHE F C 1
ATOM 11809 O O . PHE F 1 122 ? 14.475 14.108 25.796 1.00 44.70 122 PHE F O 1
ATOM 11817 N N . THR F 1 123 ? 13.698 15.404 24.131 1.00 41.60 123 THR F N 1
ATOM 11818 C CA . THR F 1 123 ? 12.840 16.177 25.010 1.00 40.99 123 THR F CA 1
ATOM 11819 C C . THR F 1 123 ? 11.439 15.616 24.790 1.00 40.27 123 THR F C 1
ATOM 11820 O O . THR F 1 123 ? 10.968 15.509 23.651 1.00 40.65 123 THR F O 1
ATOM 11824 N N . ILE F 1 124 ? 10.778 15.234 25.876 1.00 39.04 124 ILE F N 1
ATOM 11825 C CA . ILE F 1 124 ? 9.456 14.638 25.759 1.00 38.05 124 ILE F CA 1
ATOM 11826 C C . ILE F 1 124 ? 8.420 15.464 26.490 1.00 37.13 124 ILE F C 1
ATOM 11827 O O . ILE F 1 124 ? 8.604 15.835 27.651 1.00 37.06 124 ILE F O 1
ATOM 11832 N N . HIS F 1 125 ? 7.330 15.758 25.794 1.00 36.35 125 HIS F N 1
ATOM 11833 C CA . HIS F 1 125 ? 6.227 16.485 26.403 1.00 37.48 125 HIS F CA 1
ATOM 11834 C C . HIS F 1 125 ? 5.315 15.433 27.050 1.00 37.26 125 HIS F C 1
ATOM 11835 O O . HIS F 1 125 ? 4.914 14.475 26.388 1.00 36.33 125 HIS F O 1
ATOM 11842 N N . THR F 1 126 ? 4.991 15.623 28.330 1.00 36.42 126 THR F N 1
ATOM 11843 C CA . THR F 1 126 ? 4.135 14.684 29.068 1.00 34.94 126 THR F CA 1
ATOM 11844 C C . THR F 1 126 ? 3.150 15.474 29.914 1.00 36.09 126 THR F C 1
ATOM 11845 O O . THR F 1 126 ? 3.228 16.704 30.007 1.00 36.34 126 THR F O 1
ATOM 11849 N N . GLY F 1 127 ? 2.223 14.763 30.543 1.00 35.34 127 GLY F N 1
ATOM 11850 C CA . GLY F 1 127 ? 1.259 15.432 31.391 1.00 35.32 127 GLY F CA 1
ATOM 11851 C C . GLY F 1 127 ? 1.924 16.046 32.615 1.00 34.70 127 GLY F C 1
ATOM 11852 O O . GLY F 1 127 ? 1.294 16.804 33.344 1.00 36.57 127 GLY F O 1
ATOM 11853 N N . ALA F 1 128 ? 3.188 15.715 32.854 1.00 33.19 128 ALA F N 1
ATOM 11854 C CA . ALA F 1 128 ? 3.924 16.247 34.011 1.00 34.18 128 ALA F CA 1
ATOM 11855 C C . ALA F 1 128 ? 4.822 17.391 33.543 1.00 35.39 128 ALA F C 1
ATOM 11856 O O . ALA F 1 128 ? 5.573 17.972 34.330 1.00 36.61 128 ALA F O 1
ATOM 11858 N N . GLY F 1 129 ? 4.744 17.710 32.258 1.00 36.06 129 GLY F N 1
ATOM 11859 C CA . GLY F 1 129 ? 5.587 18.758 31.720 1.00 37.49 129 GLY F CA 1
ATOM 11860 C C . GLY F 1 129 ? 6.744 18.152 30.944 1.00 37.35 129 GLY F C 1
ATOM 11861 O O . GLY F 1 129 ? 6.624 17.050 30.394 1.00 37.72 129 GLY F O 1
ATOM 11862 N N . LEU F 1 130 ? 7.875 18.853 30.922 1.00 36.76 130 LEU F N 1
ATOM 11863 C CA . LEU F 1 130 ? 9.050 18.406 30.184 1.00 36.87 130 LEU F CA 1
ATOM 11864 C C . LEU F 1 130 ? 9.823 17.338 30.936 1.00 36.85 130 LEU F C 1
ATOM 11865 O O . LEU F 1 130 ? 10.133 17.490 32.118 1.00 36.76 130 LEU F O 1
ATOM 11870 N N . ILE F 1 131 ? 10.150 16.265 30.218 1.00 36.40 131 ILE F N 1
ATOM 11871 C CA . ILE F 1 131 ? 10.940 15.155 30.753 1.00 34.66 131 ILE F CA 1
ATOM 11872 C C . ILE F 1 131 ? 12.042 14.916 29.714 1.00 34.77 131 ILE F C 1
ATOM 11873 O O . ILE F 1 131 ? 11.778 14.913 28.508 1.00 33.76 131 ILE F O 1
ATOM 11878 N N . VAL F 1 132 ? 13.271 14.711 30.171 1.00 33.99 132 VAL F N 1
ATOM 11879 C CA . VAL F 1 132 ? 14.379 14.572 29.239 1.00 35.71 132 VAL F CA 1
ATOM 11880 C C . VAL F 1 132 ? 15.241 13.349 29.534 1.00 35.50 132 VAL F C 1
ATOM 11881 O O . VAL F 1 132 ? 16.127 13.385 30.390 1.00 35.58 132 VAL F O 1
ATOM 11885 N N . PRO F 1 133 ? 14.996 12.244 28.814 1.00 35.46 133 PRO F N 1
ATOM 11886 C CA . PRO F 1 133 ? 15.777 11.023 29.023 1.00 36.37 133 PRO F CA 1
ATOM 11887 C C . PRO F 1 133 ? 17.070 11.075 28.220 1.00 37.44 133 PRO F C 1
ATOM 11888 O O . PRO F 1 133 ? 17.122 11.668 27.147 1.00 37.81 133 PRO F O 1
ATOM 11892 N N . GLU F 1 134 ? 18.116 10.454 28.737 1.00 40.29 134 GLU F N 1
ATOM 11893 C CA . GLU F 1 134 ? 19.384 10.421 28.018 1.00 42.00 134 GLU F CA 1
ATOM 11894 C C . GLU F 1 134 ? 19.991 9.040 28.144 1.00 42.38 134 GLU F C 1
ATOM 11895 O O . GLU F 1 134 ? 20.252 8.560 29.251 1.00 41.07 134 GLU F O 1
ATOM 11901 N N . ILE F 1 135 ? 20.224 8.413 26.998 1.00 44.06 135 ILE F N 1
ATOM 11902 C CA . ILE F 1 135 ? 20.813 7.084 26.955 1.00 46.94 135 ILE F CA 1
ATOM 11903 C C . ILE F 1 135 ? 22.301 7.218 27.282 1.00 49.44 135 ILE F C 1
ATOM 11904 O O . ILE F 1 135 ? 23.026 7.947 26.609 1.00 51.20 135 ILE F O 1
ATOM 11909 N N . GLN F 1 136 ? 22.743 6.526 28.330 1.00 52.34 136 GLN F N 1
ATOM 11910 C CA . GLN F 1 136 ? 24.143 6.576 28.772 1.00 55.83 136 GLN F CA 1
ATOM 11911 C C . GLN F 1 136 ? 24.986 5.684 27.883 1.00 58.27 136 GLN F C 1
ATOM 11912 O O . GLN F 1 136 ? 24.467 4.980 27.011 1.00 58.73 136 GLN F O 1
ATOM 11918 N N . ASP F 1 137 ? 26.294 5.715 28.127 1.00 60.69 137 ASP F N 1
ATOM 11919 C CA . ASP F 1 137 ? 27.255 4.918 27.361 1.00 62.65 137 ASP F CA 1
ATOM 11920 C C . ASP F 1 137 ? 27.048 3.440 27.665 1.00 62.56 137 ASP F C 1
ATOM 11921 O O . ASP F 1 137 ? 27.174 2.598 26.771 1.00 62.61 137 ASP F O 1
ATOM 11926 N N . ASP F 1 138 ? 26.730 3.123 28.920 1.00 62.38 138 ASP F N 1
ATOM 11927 C CA . ASP F 1 138 ? 26.514 1.724 29.310 1.00 61.88 138 ASP F CA 1
ATOM 11928 C C . ASP F 1 138 ? 25.156 1.237 28.814 1.00 60.64 138 ASP F C 1
ATOM 11929 O O . ASP F 1 138 ? 24.796 0.083 29.027 1.00 61.56 138 ASP F O 1
ATOM 11934 N N . GLY F 1 139 ? 24.403 2.106 28.148 1.00 59.06 139 GLY F N 1
ATOM 11935 C CA . GLY F 1 139 ? 23.099 1.698 27.651 1.00 56.89 139 GLY F CA 1
ATOM 11936 C C . GLY F 1 139 ? 21.961 1.990 28.619 1.00 55.06 139 GLY F C 1
ATOM 11937 O O . GLY F 1 139 ? 20.787 1.838 28.281 1.00 55.47 139 GLY F O 1
ATOM 11938 N N . GLN F 1 140 ? 22.298 2.393 29.837 1.00 52.95 140 GLN F N 1
ATOM 11939 C CA . GLN F 1 140 ? 21.263 2.721 30.805 1.00 50.17 140 GLN F CA 1
ATOM 11940 C C . GLN F 1 140 ? 20.650 4.030 30.363 1.00 47.78 140 GLN F C 1
ATOM 11941 O O . GLN F 1 140 ? 21.105 4.639 29.394 1.00 47.52 140 GLN F O 1
ATOM 11947 N N . VAL F 1 141 ? 19.607 4.459 31.057 1.00 43.78 141 VAL F N 1
ATOM 11948 C CA . VAL F 1 141 ? 18.959 5.699 30.707 1.00 40.36 141 VAL F CA 1
ATOM 11949 C C . VAL F 1 141 ? 18.832 6.525 31.973 1.00 40.22 141 VAL F C 1
ATOM 11950 O O . VAL F 1 141 ? 18.313 6.053 32.989 1.00 37.09 141 VAL F O 1
ATOM 11954 N N . LYS F 1 142 ? 19.357 7.746 31.909 1.00 39.65 142 LYS F N 1
ATOM 11955 C CA . LYS F 1 142 ? 19.288 8.696 33.019 1.00 39.10 142 LYS F CA 1
ATOM 11956 C C . LYS F 1 142 ? 18.243 9.702 32.566 1.00 38.15 142 LYS F C 1
ATOM 11957 O O . LYS F 1 142 ? 18.339 10.244 31.462 1.00 38.24 142 LYS F O 1
ATOM 11963 N N . VAL F 1 143 ? 17.243 9.948 33.402 1.00 36.13 143 VAL F N 1
ATOM 11964 C CA . VAL F 1 143 ? 16.160 10.831 33.010 1.00 35.27 143 VAL F CA 1
ATOM 11965 C C . VAL F 1 143 ? 16.006 12.022 33.946 1.00 36.38 143 VAL F C 1
ATOM 11966 O O . VAL F 1 143 ? 16.080 11.895 35.171 1.00 36.44 143 VAL F O 1
ATOM 11970 N N . ASP F 1 144 ? 15.787 13.186 33.341 1.00 36.79 144 ASP F N 1
ATOM 11971 C CA . ASP F 1 144 ? 15.547 14.408 34.103 1.00 37.69 144 ASP F CA 1
ATOM 11972 C C . ASP F 1 144 ? 14.039 14.407 34.274 1.00 36.59 144 ASP F C 1
ATOM 11973 O O . ASP F 1 144 ? 13.300 14.723 33.343 1.00 36.61 144 ASP F O 1
ATOM 11978 N N . MET F 1 145 ? 13.595 14.039 35.469 1.00 36.61 145 MET F N 1
ATOM 11979 C CA . MET F 1 145 ? 12.171 13.896 35.776 1.00 36.14 145 MET F CA 1
ATOM 11980 C C . MET F 1 145 ? 11.512 15.225 36.145 1.00 36.22 145 MET F C 1
ATOM 11981 O O . MET F 1 145 ? 10.344 15.255 36.564 1.00 35.00 145 MET F O 1
ATOM 11986 N N . GLY F 1 146 ? 12.235 16.325 35.968 1.00 35.98 146 GLY F N 1
ATOM 11987 C CA . GLY F 1 146 ? 11.655 17.616 36.291 1.00 35.94 146 GLY F CA 1
ATOM 11988 C C . GLY F 1 146 ? 11.747 17.886 37.776 1.00 35.05 146 GLY F C 1
ATOM 11989 O O . GLY F 1 146 ? 12.543 17.251 38.471 1.00 35.57 146 GLY F O 1
ATOM 11990 N N . THR F 1 147 ? 10.931 18.818 38.263 1.00 34.88 147 THR F N 1
ATOM 11991 C CA . THR F 1 147 ? 10.937 19.185 39.683 1.00 35.30 147 THR F CA 1
ATOM 11992 C C . THR F 1 147 ? 9.716 18.587 40.376 1.00 34.79 147 THR F C 1
ATOM 11993 O O . THR F 1 147 ? 8.634 18.516 39.802 1.00 34.38 147 THR F O 1
ATOM 11997 N N . PRO F 1 148 ? 9.871 18.181 41.641 1.00 36.11 148 PRO F N 1
ATOM 11998 C CA . PRO F 1 148 ? 8.735 17.596 42.359 1.00 36.49 148 PRO F CA 1
ATOM 11999 C C . PRO F 1 148 ? 7.762 18.665 42.840 1.00 37.35 148 PRO F C 1
ATOM 12000 O O . PRO F 1 148 ? 8.165 19.788 43.143 1.00 37.25 148 PRO F O 1
ATOM 12004 N N . ILE F 1 149 ? 6.482 18.314 42.895 1.00 35.98 149 ILE F N 1
ATOM 12005 C CA . ILE F 1 149 ? 5.449 19.235 43.349 1.00 35.92 149 ILE F CA 1
ATOM 12006 C C . ILE F 1 149 ? 5.100 18.832 44.777 1.00 36.41 149 ILE F C 1
ATOM 12007 O O . ILE F 1 149 ? 4.719 17.685 45.039 1.00 33.88 149 ILE F O 1
ATOM 12012 N N . LEU F 1 150 ? 5.234 19.782 45.699 1.00 35.32 150 LEU F N 1
ATOM 12013 C CA . LEU F 1 150 ? 5.001 19.494 47.113 1.00 35.81 150 LEU F CA 1
ATOM 12014 C C . LEU F 1 150 ? 3.766 20.190 47.666 1.00 35.27 150 LEU F C 1
ATOM 12015 O O . LEU F 1 150 ? 3.271 19.795 48.725 1.00 34.60 150 LEU F O 1
ATOM 12020 N N . LYS F 1 151 ? 3.260 21.213 46.983 1.00 35.24 151 LYS F N 1
ATOM 12021 C CA . LYS F 1 151 ? 2.076 21.913 47.496 1.00 36.05 151 LYS F CA 1
ATOM 12022 C C . LYS F 1 151 ? 0.919 20.919 47.593 1.00 36.38 151 LYS F C 1
ATOM 12023 O O . LYS F 1 151 ? 0.481 20.347 46.589 1.00 35.93 151 LYS F O 1
ATOM 12029 N N . ALA F 1 152 ? 0.417 20.746 48.810 1.00 35.03 152 ALA F N 1
ATOM 12030 C CA . ALA F 1 152 ? -0.659 19.803 49.101 1.00 35.28 152 ALA F CA 1
ATOM 12031 C C . ALA F 1 152 ? -1.761 19.785 48.043 1.00 35.75 152 ALA F C 1
ATOM 12032 O O . ALA F 1 152 ? -2.009 18.748 47.435 1.00 34.05 152 ALA F O 1
ATOM 12034 N N . GLN F 1 153 ? -2.419 20.916 47.808 1.00 36.42 153 GLN F N 1
ATOM 12035 C CA . GLN F 1 153 ? -3.541 20.931 46.871 1.00 36.77 153 GLN F CA 1
ATOM 12036 C C . GLN F 1 153 ? -3.139 20.600 45.439 1.00 35.39 153 GLN F C 1
ATOM 12037 O O . GLN F 1 153 ? -4.000 20.216 44.648 1.00 34.91 153 GLN F O 1
ATOM 12043 N N . ASP F 1 154 ? -1.865 20.732 45.083 1.00 34.03 154 ASP F N 1
ATOM 12044 C CA . ASP F 1 154 ? -1.482 20.441 43.698 1.00 33.95 154 ASP F CA 1
ATOM 12045 C C . ASP F 1 154 ? -1.042 18.985 43.497 1.00 33.17 154 ASP F C 1
ATOM 12046 O O . ASP F 1 154 ? -0.861 18.567 42.358 1.00 33.85 154 ASP F O 1
ATOM 12051 N N . VAL F 1 155 ? -0.889 18.216 44.573 1.00 32.11 155 VAL F N 1
ATOM 12052 C CA . VAL F 1 155 ? -0.440 16.806 44.461 1.00 31.06 155 VAL F CA 1
ATOM 12053 C C . VAL F 1 155 ? -1.391 15.976 43.571 1.00 30.04 155 VAL F C 1
ATOM 12054 O O . VAL F 1 155 ? -0.939 15.284 42.662 1.00 31.64 155 VAL F O 1
ATOM 12058 N N . PRO F 1 156 ? -2.705 16.009 43.822 1.00 29.19 156 PRO F N 1
ATOM 12059 C CA . PRO F 1 156 ? -3.451 16.730 44.849 1.00 30.14 156 PRO F CA 1
ATOM 12060 C C . PRO F 1 156 ? -3.838 15.813 46.005 1.00 30.66 156 PRO F C 1
ATOM 12061 O O . PRO F 1 156 ? -4.006 14.603 45.824 1.00 29.42 156 PRO F O 1
ATOM 12065 N N . THR F 1 157 ? -3.984 16.398 47.188 1.00 30.23 157 THR F N 1
ATOM 12066 C CA . THR F 1 157 ? -4.434 15.661 48.371 1.00 30.29 157 THR F CA 1
ATOM 12067 C C . THR F 1 157 ? -5.235 16.640 49.202 1.00 32.05 157 THR F C 1
ATOM 12068 O O . THR F 1 157 ? -4.985 17.849 49.144 1.00 31.06 157 THR F O 1
ATOM 12072 N N . LYS F 1 158 ? -6.187 16.123 49.972 1.00 31.72 158 LYS F N 1
ATOM 12073 C CA . LYS F 1 158 ? -7.008 16.971 50.807 1.00 33.26 158 LYS F CA 1
ATOM 12074 C C . LYS F 1 158 ? -6.372 17.130 52.188 1.00 33.07 158 LYS F C 1
ATOM 12075 O O . LYS F 1 158 ? -6.904 17.837 53.041 1.00 32.43 158 LYS F O 1
ATOM 12081 N N . LEU F 1 159 ? -5.234 16.474 52.405 1.00 32.19 159 LEU F N 1
ATOM 12082 C CA . LEU F 1 159 ? -4.521 16.590 53.682 1.00 32.44 159 LEU F CA 1
ATOM 12083 C C . LEU F 1 159 ? -3.969 18.014 53.784 1.00 32.65 159 LEU F C 1
ATOM 12084 O O . LEU F 1 159 ? -3.542 18.590 52.789 1.00 32.15 159 LEU F O 1
ATOM 12089 N N . SER F 1 160 ? -3.972 18.569 54.990 1.00 34.03 160 SER F N 1
ATOM 12090 C CA . SER F 1 160 ? -3.472 19.934 55.218 1.00 35.57 160 SER F CA 1
ATOM 12091 C C . SER F 1 160 ? -1.952 19.937 55.256 1.00 34.67 160 SER F C 1
ATOM 12092 O O . SER F 1 160 ? -1.338 19.039 55.831 1.00 34.80 160 SER F O 1
ATOM 12095 N N . GLY F 1 161 ? -1.346 20.954 54.645 1.00 34.68 161 GLY F N 1
ATOM 12096 C CA . GLY F 1 161 ? 0.097 21.066 54.678 1.00 34.78 161 GLY F CA 1
ATOM 12097 C C . GLY F 1 161 ? 0.466 21.257 56.141 1.00 36.69 161 GLY F C 1
ATOM 12098 O O . GLY F 1 161 ? -0.166 22.059 56.834 1.00 36.43 161 GLY F O 1
ATOM 12099 N N . ASN F 1 162 ? 1.469 20.526 56.622 1.00 36.58 162 ASN F N 1
ATOM 12100 C CA . ASN F 1 162 ? 1.872 20.626 58.029 1.00 37.71 162 ASN F CA 1
ATOM 12101 C C . ASN F 1 162 ? 3.338 21.029 58.116 1.00 38.81 162 ASN F C 1
ATOM 12102 O O . ASN F 1 162 ? 3.929 21.055 59.191 1.00 39.42 162 ASN F O 1
ATOM 12107 N N . LYS F 1 163 ? 3.929 21.317 56.968 1.00 40.64 163 LYS F N 1
ATOM 12108 C CA . LYS F 1 163 ? 5.314 21.747 56.896 1.00 42.57 163 LYS F CA 1
ATOM 12109 C C . LYS F 1 163 ? 5.360 22.646 55.682 1.00 43.10 163 LYS F C 1
ATOM 12110 O O . LYS F 1 163 ? 5.747 22.227 54.589 1.00 43.43 163 LYS F O 1
ATOM 12116 N N . GLY F 1 164 ? 4.936 23.889 55.883 1.00 42.86 164 GLY F N 1
ATOM 12117 C CA . GLY F 1 164 ? 4.870 24.822 54.783 1.00 42.01 164 GLY F CA 1
ATOM 12118 C C . GLY F 1 164 ? 3.600 24.436 54.052 1.00 42.50 164 GLY F C 1
ATOM 12119 O O . GLY F 1 164 ? 2.562 24.217 54.680 1.00 42.51 164 GLY F O 1
ATOM 12120 N N . GLU F 1 165 ? 3.669 24.327 52.734 1.00 41.70 165 GLU F N 1
ATOM 12121 C CA . GLU F 1 165 ? 2.485 23.954 51.977 1.00 42.52 165 GLU F CA 1
ATOM 12122 C C . GLU F 1 165 ? 2.548 22.459 51.680 1.00 38.53 165 GLU F C 1
ATOM 12123 O O . GLU F 1 165 ? 1.708 21.922 50.964 1.00 39.78 165 GLU F O 1
ATOM 12129 N N . ALA F 1 166 ? 3.537 21.793 52.252 1.00 34.56 166 ALA F N 1
ATOM 12130 C CA . ALA F 1 166 ? 3.742 20.366 52.003 1.00 31.44 166 ALA F CA 1
ATOM 12131 C C . ALA F 1 166 ? 3.214 19.502 53.145 1.00 29.63 166 ALA F C 1
ATOM 12132 O O . ALA F 1 166 ? 3.133 19.931 54.295 1.00 29.14 166 ALA F O 1
ATOM 12134 N N . VAL F 1 167 ? 2.850 18.271 52.795 1.00 27.50 167 VAL F N 1
ATOM 12135 C CA . VAL F 1 167 ? 2.349 17.288 53.748 1.00 25.52 167 VAL F CA 1
ATOM 12136 C C . VAL F 1 167 ? 3.532 16.372 54.010 1.00 26.23 167 VAL F C 1
ATOM 12137 O O . VAL F 1 167 ? 3.931 15.574 53.143 1.00 24.10 167 VAL F O 1
ATOM 12141 N N . VAL F 1 168 ? 4.113 16.498 55.197 1.00 25.05 168 VAL F N 1
ATOM 12142 C CA . VAL F 1 168 ? 5.294 15.718 55.531 1.00 25.62 168 VAL F CA 1
ATOM 12143 C C . VAL F 1 168 ? 5.082 14.974 56.845 1.00 26.70 168 VAL F C 1
ATOM 12144 O O . VAL F 1 168 ? 4.825 15.579 57.888 1.00 27.85 168 VAL F O 1
ATOM 12148 N N . GLU F 1 169 ? 5.183 13.650 56.777 1.00 25.99 169 GLU F N 1
ATOM 12149 C CA . GLU F 1 169 ? 4.998 12.780 57.942 1.00 25.91 169 GLU F CA 1
ATOM 12150 C C . GLU F 1 169 ? 3.733 13.206 58.713 1.00 26.47 169 GLU F C 1
ATOM 12151 O O . GLU F 1 169 ? 3.752 13.365 59.943 1.00 25.37 169 GLU F O 1
ATOM 12157 N N . ALA F 1 170 ? 2.629 13.351 57.980 1.00 25.38 170 ALA F N 1
ATOM 12158 C CA . ALA F 1 170 ? 1.329 13.765 58.549 1.00 25.14 170 ALA F CA 1
ATOM 12159 C C . ALA F 1 170 ? 0.451 12.536 58.740 1.00 25.66 170 ALA F C 1
ATOM 12160 O O . ALA F 1 170 ? 0.619 11.527 58.056 1.00 24.72 170 ALA F O 1
ATOM 12162 N N . GLU F 1 171 ? -0.513 12.642 59.651 1.00 24.83 171 GLU F N 1
ATOM 12163 C CA . GLU F 1 171 ? -1.395 11.523 59.963 1.00 24.65 171 GLU F CA 1
ATOM 12164 C C . GLU F 1 171 ? -2.451 11.329 58.876 1.00 24.10 171 GLU F C 1
ATOM 12165 O O . GLU F 1 171 ? -3.051 12.292 58.390 1.00 24.28 171 GLU F O 1
ATOM 12171 N N . LEU F 1 172 ? -2.632 10.067 58.475 1.00 22.28 172 LEU F N 1
ATOM 12172 C CA . LEU F 1 172 ? -3.638 9.657 57.464 1.00 21.20 172 LEU F CA 1
ATOM 12173 C C . LEU F 1 172 ? -4.327 8.467 58.109 1.00 20.09 172 LEU F C 1
ATOM 12174 O O . LEU F 1 172 ? -3.668 7.467 58.408 1.00 20.53 172 LEU F O 1
ATOM 12179 N N . VAL F 1 173 ? -5.627 8.566 58.361 1.00 19.28 173 VAL F N 1
ATOM 12180 C CA . VAL F 1 173 ? -6.334 7.462 58.974 1.00 19.19 173 VAL F CA 1
ATOM 12181 C C . VAL F 1 173 ? -6.800 6.539 57.838 1.00 19.54 173 VAL F C 1
ATOM 12182 O O . VAL F 1 173 ? -7.636 6.917 57.035 1.00 17.36 173 VAL F O 1
ATOM 12186 N N . VAL F 1 174 ? -6.243 5.331 57.797 1.00 18.99 174 VAL F N 1
ATOM 12187 C CA . VAL F 1 174 ? -6.562 4.353 56.757 1.00 20.39 174 VAL F CA 1
ATOM 12188 C C . VAL F 1 174 ? -7.339 3.206 57.392 1.00 20.67 174 VAL F C 1
ATOM 12189 O O . VAL F 1 174 ? -6.792 2.437 58.184 1.00 20.49 174 VAL F O 1
ATOM 12193 N N . ASP F 1 175 ? -8.618 3.102 57.033 1.00 20.47 175 ASP F N 1
ATOM 12194 C CA . ASP F 1 175 ? -9.507 2.056 57.558 1.00 21.39 175 ASP F CA 1
ATOM 12195 C C . ASP F 1 175 ? -9.423 2.044 59.087 1.00 21.37 175 ASP F C 1
ATOM 12196 O O . ASP F 1 175 ? -9.302 0.984 59.711 1.00 20.36 175 ASP F O 1
ATOM 12201 N N . GLY F 1 176 ? -9.478 3.236 59.679 1.00 21.03 176 GLY F N 1
ATOM 12202 C CA . GLY F 1 176 ? -9.447 3.353 61.130 1.00 20.85 176 GLY F CA 1
ATOM 12203 C C . GLY F 1 176 ? -8.085 3.276 61.804 1.00 20.74 176 GLY F C 1
ATOM 12204 O O . GLY F 1 176 ? -8.003 3.431 63.024 1.00 21.22 176 GLY F O 1
ATOM 12205 N N . VAL F 1 177 ? -7.023 3.058 61.031 1.00 19.66 177 VAL F N 1
ATOM 12206 C CA . VAL F 1 177 ? -5.658 2.934 61.593 1.00 19.16 177 VAL F CA 1
ATOM 12207 C C . VAL F 1 177 ? -4.838 4.169 61.189 1.00 19.97 177 VAL F C 1
ATOM 12208 O O . VAL F 1 177 ? -4.839 4.564 60.020 1.00 19.17 177 VAL F O 1
ATOM 12212 N N . SER F 1 178 ? -4.107 4.755 62.141 1.00 20.31 178 SER F N 1
ATOM 12213 C CA . SER F 1 178 ? -3.315 5.972 61.857 1.00 20.92 178 SER F CA 1
ATOM 12214 C C . SER F 1 178 ? -1.926 5.674 61.309 1.00 20.98 178 SER F C 1
ATOM 12215 O O . SER F 1 178 ? -1.091 5.079 61.983 1.00 22.39 178 SER F O 1
ATOM 12218 N N . TRP F 1 179 ? -1.685 6.150 60.095 1.00 20.03 179 TRP F N 1
ATOM 12219 C CA . TRP F 1 179 ? -0.407 6.020 59.431 1.00 19.66 179 TRP F CA 1
ATOM 12220 C C . TRP F 1 179 ? 0.136 7.440 59.281 1.00 21.60 179 TRP F C 1
ATOM 12221 O O . TRP F 1 179 ? -0.623 8.419 59.330 1.00 21.53 179 TRP F O 1
ATOM 12232 N N . ASN F 1 180 ? 1.444 7.558 59.094 1.00 22.01 180 ASN F N 1
ATOM 12233 C CA . ASN F 1 180 ? 2.043 8.872 58.846 1.00 22.10 180 ASN F CA 1
ATOM 12234 C C . ASN F 1 180 ? 2.491 8.805 57.393 1.00 21.11 180 ASN F C 1
ATOM 12235 O O . ASN F 1 180 ? 3.107 7.809 56.981 1.00 20.41 180 ASN F O 1
ATOM 12240 N N . VAL F 1 181 ? 2.186 9.839 56.611 1.00 19.43 181 VAL F N 1
ATOM 12241 C CA . VAL F 1 181 ? 2.554 9.821 55.188 1.00 20.16 181 VAL F CA 1
ATOM 12242 C C . VAL F 1 181 ? 3.082 11.178 54.751 1.00 21.15 181 VAL F C 1
ATOM 12243 O O . VAL F 1 181 ? 2.814 12.191 55.379 1.00 21.71 181 VAL F O 1
ATOM 12247 N N . THR F 1 182 ? 3.833 11.172 53.654 1.00 22.35 182 THR F N 1
ATOM 12248 C CA . THR F 1 182 ? 4.368 12.398 53.039 1.00 23.02 182 THR F CA 1
ATOM 12249 C C . THR F 1 182 ? 3.827 12.374 51.609 1.00 24.33 182 THR F C 1
ATOM 12250 O O . THR F 1 182 ? 3.819 11.319 50.957 1.00 24.54 182 THR F O 1
ATOM 12254 N N . CYS F 1 183 ? 3.362 13.519 51.118 1.00 23.96 183 CYS F N 1
ATOM 12255 C CA . CYS F 1 183 ? 2.780 13.554 49.786 1.00 24.84 183 CYS F CA 1
ATOM 12256 C C . CYS F 1 183 ? 3.636 14.349 48.818 1.00 26.23 183 CYS F C 1
ATOM 12257 O O . CYS F 1 183 ? 4.084 15.454 49.126 1.00 26.22 183 CYS F O 1
ATOM 12260 N N . VAL F 1 184 ? 3.874 13.779 47.643 1.00 26.00 184 VAL F N 1
ATOM 12261 C CA . VAL F 1 184 ? 4.638 14.489 46.625 1.00 25.73 184 VAL F CA 1
ATOM 12262 C C . VAL F 1 184 ? 4.148 14.049 45.264 1.00 26.03 184 VAL F C 1
ATOM 12263 O O . VAL F 1 184 ? 3.735 12.897 45.066 1.00 24.57 184 VAL F O 1
ATOM 12267 N N . SER F 1 185 ? 4.146 14.993 44.333 1.00 25.28 185 SER F N 1
ATOM 12268 C CA . SER F 1 185 ? 3.717 14.710 42.984 1.00 25.15 185 SER F CA 1
ATOM 12269 C C . SER F 1 185 ? 4.919 14.819 42.055 1.00 26.29 185 SER F C 1
ATOM 12270 O O . SER F 1 185 ? 5.823 15.633 42.279 1.00 25.09 185 SER F O 1
ATOM 12273 N N . MET F 1 186 ? 4.929 13.957 41.043 1.00 25.38 186 MET F N 1
ATOM 12274 C CA . MET F 1 186 ? 5.943 13.949 39.989 1.00 26.56 186 MET F CA 1
ATOM 12275 C C . MET F 1 186 ? 5.100 14.101 38.731 1.00 25.90 186 MET F C 1
ATOM 12276 O O . MET F 1 186 ? 5.417 13.571 37.668 1.00 29.96 186 MET F O 1
ATOM 12281 N N . GLY F 1 187 ? 4.011 14.843 38.884 1.00 25.47 187 GLY F N 1
ATOM 12282 C CA . GLY F 1 187 ? 3.049 15.010 37.814 1.00 25.60 187 GLY F CA 1
ATOM 12283 C C . GLY F 1 187 ? 1.910 14.117 38.284 1.00 25.87 187 GLY F C 1
ATOM 12284 O O . GLY F 1 187 ? 0.732 14.508 38.285 1.00 25.77 187 GLY F O 1
ATOM 12285 N N . ASN F 1 188 ? 2.264 12.893 38.693 1.00 24.40 188 ASN F N 1
ATOM 12286 C CA . ASN F 1 188 ? 1.263 11.981 39.225 1.00 22.85 188 ASN F CA 1
ATOM 12287 C C . ASN F 1 188 ? 1.402 12.027 40.747 1.00 23.18 188 ASN F C 1
ATOM 12288 O O . ASN F 1 188 ? 2.445 12.423 41.274 1.00 23.82 188 ASN F O 1
ATOM 12293 N N . PRO F 1 189 ? 0.344 11.645 41.476 1.00 22.29 189 PRO F N 1
ATOM 12294 C CA . PRO F 1 189 ? 0.371 11.668 42.943 1.00 21.63 189 PRO F CA 1
ATOM 12295 C C . PRO F 1 189 ? 0.999 10.466 43.641 1.00 22.13 189 PRO F C 1
ATOM 12296 O O . PRO F 1 189 ? 0.815 9.316 43.231 1.00 21.13 189 PRO F O 1
ATOM 12300 N N . HIS F 1 190 ? 1.744 10.748 44.706 1.00 21.60 190 HIS F N 1
ATOM 12301 C CA . HIS F 1 190 ? 2.416 9.704 45.474 1.00 21.19 190 HIS F CA 1
ATOM 12302 C C . HIS F 1 190 ? 2.215 9.965 46.952 1.00 22.34 190 HIS F C 1
ATOM 12303 O O . HIS F 1 190 ? 2.307 11.102 47.427 1.00 23.36 190 HIS F O 1
ATOM 12310 N N . CYS F 1 191 ? 1.936 8.887 47.669 1.00 21.94 191 CYS F N 1
ATOM 12311 C CA . CYS F 1 191 ? 1.737 8.923 49.100 1.00 21.53 191 CYS F CA 1
ATOM 12312 C C . CYS F 1 191 ? 2.812 7.981 49.624 1.00 22.11 191 CYS F C 1
ATOM 12313 O O . CYS F 1 191 ? 2.742 6.779 49.383 1.00 21.94 191 CYS F O 1
ATOM 12316 N N . ILE F 1 192 ? 3.812 8.527 50.320 1.00 21.32 192 ILE F N 1
ATOM 12317 C CA . ILE F 1 192 ? 4.927 7.729 50.824 1.00 20.20 192 ILE F CA 1
ATOM 12318 C C . ILE F 1 192 ? 4.816 7.528 52.341 1.00 21.26 192 ILE F C 1
ATOM 12319 O O . ILE F 1 192 ? 4.541 8.476 53.089 1.00 20.84 192 ILE F O 1
ATOM 12324 N N . THR F 1 193 ? 5.042 6.302 52.807 1.00 19.77 193 THR F N 1
ATOM 12325 C CA . THR F 1 193 ? 4.981 6.060 54.254 1.00 20.95 193 THR F CA 1
ATOM 12326 C C . THR F 1 193 ? 6.164 5.204 54.690 1.00 22.26 193 THR F C 1
ATOM 12327 O O . THR F 1 193 ? 6.601 4.302 53.972 1.00 21.64 193 THR F O 1
ATOM 12331 N N . PHE F 1 194 ? 6.681 5.515 55.879 1.00 21.28 194 PHE F N 1
ATOM 12332 C CA . PHE F 1 194 ? 7.796 4.795 56.469 1.00 22.08 194 PHE F CA 1
ATOM 12333 C C . PHE F 1 194 ? 7.258 4.048 57.683 1.00 23.27 194 PHE F C 1
ATOM 12334 O O . PHE F 1 194 ? 8.028 3.489 58.474 1.00 23.05 194 PHE F O 1
ATOM 12342 N N . GLY F 1 195 ? 5.930 4.037 57.818 1.00 22.43 195 GLY F N 1
ATOM 12343 C CA . GLY F 1 195 ? 5.318 3.338 58.929 1.00 22.57 195 GLY F CA 1
ATOM 12344 C C . GLY F 1 195 ? 4.089 3.986 59.535 1.00 21.50 195 GLY F C 1
ATOM 12345 O O . GLY F 1 195 ? 3.694 5.089 59.171 1.00 21.82 195 GLY F O 1
ATOM 12346 N N . LYS F 1 196 ? 3.486 3.284 60.482 1.00 20.99 196 LYS F N 1
ATOM 12347 C CA . LYS F 1 196 ? 2.290 3.775 61.149 1.00 21.38 196 LYS F CA 1
ATOM 12348 C C . LYS F 1 196 ? 2.684 4.861 62.159 1.00 21.92 196 LYS F C 1
ATOM 12349 O O . LYS F 1 196 ? 3.822 4.916 62.625 1.00 22.36 196 LYS F O 1
ATOM 12355 N N . LYS F 1 197 ? 1.738 5.734 62.471 1.00 21.88 197 LYS F N 1
ATOM 12356 C CA . LYS F 1 197 ? 1.975 6.806 63.431 1.00 21.08 197 LYS F CA 1
ATOM 12357 C C . LYS F 1 197 ? 2.295 6.135 64.761 1.00 22.21 197 LYS F C 1
ATOM 12358 O O . LYS F 1 197 ? 1.556 5.248 65.217 1.00 21.63 197 LYS F O 1
ATOM 12364 N N . GLY F 1 198 ? 3.410 6.538 65.369 1.00 21.62 198 GLY F N 1
ATOM 12365 C CA . GLY F 1 198 ? 3.813 5.960 66.638 1.00 21.60 198 GLY F CA 1
ATOM 12366 C C . GLY F 1 198 ? 4.201 4.498 66.520 1.00 22.64 198 GLY F C 1
ATOM 12367 O O . GLY F 1 198 ? 4.163 3.767 67.503 1.00 23.80 198 GLY F O 1
ATOM 12368 N N . GLY F 1 199 ? 4.581 4.068 65.319 1.00 22.74 199 GLY F N 1
ATOM 12369 C CA . GLY F 1 199 ? 4.948 2.678 65.117 1.00 22.56 199 GLY F CA 1
ATOM 12370 C C . GLY F 1 199 ? 6.402 2.480 64.734 1.00 22.92 199 GLY F C 1
ATOM 12371 O O . GLY F 1 199 ? 7.112 3.440 64.494 1.00 22.90 199 GLY F O 1
ATOM 12372 N N . PRO F 1 200 ? 6.871 1.230 64.663 1.00 24.02 200 PRO F N 1
ATOM 12373 C CA . PRO F 1 200 ? 8.265 0.942 64.310 1.00 25.86 200 PRO F CA 1
ATOM 12374 C C . PRO F 1 200 ? 8.520 1.076 62.812 1.00 26.36 200 PRO F C 1
ATOM 12375 O O . PRO F 1 200 ? 7.608 1.388 62.052 1.00 27.65 200 PRO F O 1
ATOM 12379 N N . ASN F 1 201 ? 9.761 0.843 62.396 1.00 27.07 201 ASN F N 1
ATOM 12380 C CA . ASN F 1 201 ? 10.105 0.906 60.981 1.00 27.53 201 ASN F CA 1
ATOM 12381 C C . ASN F 1 201 ? 9.421 -0.284 60.320 1.00 27.31 201 ASN F C 1
ATOM 12382 O O . ASN F 1 201 ? 9.065 -1.260 60.988 1.00 26.24 201 ASN F O 1
ATOM 12387 N N . LEU F 1 202 ? 9.259 -0.211 59.007 1.00 26.28 202 LEU F N 1
ATOM 12388 C CA . LEU F 1 202 ? 8.597 -1.283 58.270 1.00 26.07 202 LEU F CA 1
ATOM 12389 C C . LEU F 1 202 ? 9.585 -2.306 57.713 1.00 27.09 202 LEU F C 1
ATOM 12390 O O . LEU F 1 202 ? 10.747 -2.002 57.419 1.00 27.61 202 LEU F O 1
ATOM 12395 N N . LYS F 1 203 ? 9.083 -3.530 57.592 1.00 27.06 203 LYS F N 1
ATOM 12396 C CA . LYS F 1 203 ? 9.765 -4.632 56.919 1.00 27.97 203 LYS F CA 1
ATOM 12397 C C . LYS F 1 203 ? 8.792 -4.745 55.749 1.00 26.60 203 LYS F C 1
ATOM 12398 O O . LYS F 1 203 ? 7.789 -5.446 55.848 1.00 27.40 203 LYS F O 1
ATOM 12404 N N . VAL F 1 204 ? 9.054 -4.015 54.669 1.00 25.22 204 VAL F N 1
ATOM 12405 C CA . VAL F 1 204 ? 8.094 -3.964 53.562 1.00 24.80 204 VAL F CA 1
ATOM 12406 C C . VAL F 1 204 ? 7.682 -5.313 53.015 1.00 25.00 204 VAL F C 1
ATOM 12407 O O . VAL F 1 204 ? 6.539 -5.469 52.600 1.00 24.95 204 VAL F O 1
ATOM 12411 N N . ASP F 1 205 ? 8.571 -6.290 53.015 1.00 24.94 205 ASP F N 1
ATOM 12412 C CA . ASP F 1 205 ? 8.203 -7.598 52.477 1.00 26.57 205 ASP F CA 1
ATOM 12413 C C . ASP F 1 205 ? 7.131 -8.275 53.334 1.00 27.22 205 ASP F C 1
ATOM 12414 O O . ASP F 1 205 ? 6.499 -9.229 52.879 1.00 26.37 205 ASP F O 1
ATOM 12419 N N . ASP F 1 206 ? 6.910 -7.797 54.560 1.00 26.90 206 ASP F N 1
ATOM 12420 C CA . ASP F 1 206 ? 5.887 -8.419 55.424 1.00 27.59 206 ASP F CA 1
ATOM 12421 C C . ASP F 1 206 ? 4.508 -7.814 55.172 1.00 27.05 206 ASP F C 1
ATOM 12422 O O . ASP F 1 206 ? 3.510 -8.309 55.705 1.00 27.03 206 ASP F O 1
ATOM 12427 N N . LEU F 1 207 ? 4.433 -6.753 54.376 1.00 24.70 207 LEU F N 1
ATOM 12428 C CA . LEU F 1 207 ? 3.126 -6.111 54.113 1.00 23.92 207 LEU F CA 1
ATOM 12429 C C . LEU F 1 207 ? 2.287 -6.961 53.160 1.00 25.24 207 LEU F C 1
ATOM 12430 O O . LEU F 1 207 ? 2.820 -7.660 52.301 1.00 24.37 207 LEU F O 1
ATOM 12435 N N . ASN F 1 208 ? 0.969 -6.891 53.324 1.00 24.28 208 ASN F N 1
ATOM 12436 C CA . ASN F 1 208 ? 0.028 -7.594 52.442 1.00 24.49 208 ASN F CA 1
ATOM 12437 C C . ASN F 1 208 ? -0.501 -6.494 51.519 1.00 23.45 208 ASN F C 1
ATOM 12438 O O . ASN F 1 208 ? -1.535 -5.894 51.792 1.00 23.25 208 ASN F O 1
ATOM 12443 N N . LEU F 1 209 ? 0.210 -6.231 50.428 1.00 22.39 209 LEU F N 1
ATOM 12444 C CA . LEU F 1 209 ? -0.164 -5.139 49.519 1.00 24.14 209 LEU F CA 1
ATOM 12445 C C . LEU F 1 209 ? -1.567 -5.229 48.949 1.00 24.24 209 LEU F C 1
ATOM 12446 O O . LEU F 1 209 ? -2.277 -4.225 48.913 1.00 24.38 209 LEU F O 1
ATOM 12451 N N . PRO F 1 210 ? -1.987 -6.412 48.466 1.00 24.71 210 PRO F N 1
ATOM 12452 C CA . PRO F 1 210 ? -3.346 -6.494 47.909 1.00 24.98 210 PRO F CA 1
ATOM 12453 C C . PRO F 1 210 ? -4.429 -6.098 48.911 1.00 24.10 210 PRO F C 1
ATOM 12454 O O . PRO F 1 210 ? -5.539 -5.707 48.541 1.00 23.78 210 PRO F O 1
ATOM 12458 N N . GLU F 1 211 ? -4.089 -6.183 50.188 1.00 24.42 211 GLU F N 1
ATOM 12459 C CA . GLU F 1 211 ? -5.035 -5.858 51.250 1.00 25.33 211 GLU F CA 1
ATOM 12460 C C . GLU F 1 211 ? -4.949 -4.364 51.610 1.00 23.00 211 GLU F C 1
ATOM 12461 O O . GLU F 1 211 ? -5.938 -3.647 51.526 1.00 23.19 211 GLU F O 1
ATOM 12467 N N . ILE F 1 212 ? -3.763 -3.892 51.984 1.00 22.46 212 ILE F N 1
ATOM 12468 C CA . ILE F 1 212 ? -3.597 -2.486 52.413 1.00 22.33 212 ILE F CA 1
ATOM 12469 C C . ILE F 1 212 ? -3.532 -1.503 51.224 1.00 21.55 212 ILE F C 1
ATOM 12470 O O . ILE F 1 212 ? -4.034 -0.379 51.312 1.00 20.85 212 ILE F O 1
ATOM 12475 N N . GLY F 1 213 ? -2.922 -1.917 50.119 1.00 20.71 213 GLY F N 1
ATOM 12476 C CA . GLY F 1 213 ? -2.790 -1.032 48.971 1.00 19.75 213 GLY F CA 1
ATOM 12477 C C . GLY F 1 213 ? -4.033 -0.288 48.507 1.00 18.69 213 GLY F C 1
ATOM 12478 O O . GLY F 1 213 ? -4.022 0.945 48.425 1.00 19.23 213 GLY F O 1
ATOM 12479 N N . PRO F 1 214 ? -5.123 -1.001 48.186 1.00 19.81 214 PRO F N 1
ATOM 12480 C CA . PRO F 1 214 ? -6.358 -0.347 47.723 1.00 19.23 214 PRO F CA 1
ATOM 12481 C C . PRO F 1 214 ? -6.935 0.687 48.685 1.00 21.66 214 PRO F C 1
ATOM 12482 O O . PRO F 1 214 ? -7.608 1.623 48.251 1.00 20.94 214 PRO F O 1
ATOM 12486 N N . LYS F 1 215 ? -6.682 0.515 49.982 1.00 19.88 215 LYS F N 1
ATOM 12487 C CA . LYS F 1 215 ? -7.204 1.442 51.003 1.00 21.29 215 LYS F CA 1
ATOM 12488 C C . LYS F 1 215 ? -6.509 2.797 50.877 1.00 20.72 215 LYS F C 1
ATOM 12489 O O . LYS F 1 215 ? -7.091 3.834 51.210 1.00 21.12 215 LYS F O 1
ATOM 12495 N N . PHE F 1 216 ? -5.264 2.792 50.408 1.00 19.22 216 PHE F N 1
ATOM 12496 C CA . PHE F 1 216 ? -4.557 4.039 50.220 1.00 18.82 216 PHE F CA 1
ATOM 12497 C C . PHE F 1 216 ? -4.943 4.572 48.841 1.00 19.89 216 PHE F C 1
ATOM 12498 O O . PHE F 1 216 ? -5.265 5.748 48.682 1.00 20.59 216 PHE F O 1
ATOM 12506 N N . GLU F 1 217 ? -4.905 3.694 47.844 1.00 18.21 217 GLU F N 1
ATOM 12507 C CA . GLU F 1 217 ? -5.183 4.082 46.460 1.00 19.17 217 GLU F CA 1
ATOM 12508 C C . GLU F 1 217 ? -6.476 4.877 46.290 1.00 20.62 217 GLU F C 1
ATOM 12509 O O . GLU F 1 217 ? -6.496 5.891 45.589 1.00 20.18 217 GLU F O 1
ATOM 12515 N N . HIS F 1 218 ? -7.555 4.404 46.904 1.00 20.36 218 HIS F N 1
ATOM 12516 C CA . HIS F 1 218 ? -8.873 5.038 46.749 1.00 22.30 218 HIS F CA 1
ATOM 12517 C C . HIS F 1 218 ? -9.244 5.894 47.947 1.00 22.33 218 HIS F C 1
ATOM 12518 O O . HIS F 1 218 ? -10.399 6.262 48.096 1.00 23.57 218 HIS F O 1
ATOM 12525 N N . HIS F 1 219 ? -8.279 6.225 48.792 1.00 22.55 219 HIS F N 1
ATOM 12526 C CA . HIS F 1 219 ? -8.588 7.006 49.995 1.00 22.58 219 HIS F CA 1
ATOM 12527 C C . HIS F 1 219 ? -9.253 8.335 49.626 1.00 23.20 219 HIS F C 1
ATOM 12528 O O . HIS F 1 219 ? -8.891 8.977 48.635 1.00 23.56 219 HIS F O 1
ATOM 12535 N N . GLU F 1 220 ? -10.223 8.734 50.445 1.00 22.93 220 GLU F N 1
ATOM 12536 C CA . GLU F 1 220 ? -10.986 9.984 50.265 1.00 24.31 220 GLU F CA 1
ATOM 12537 C C . GLU F 1 220 ? -10.050 11.210 50.275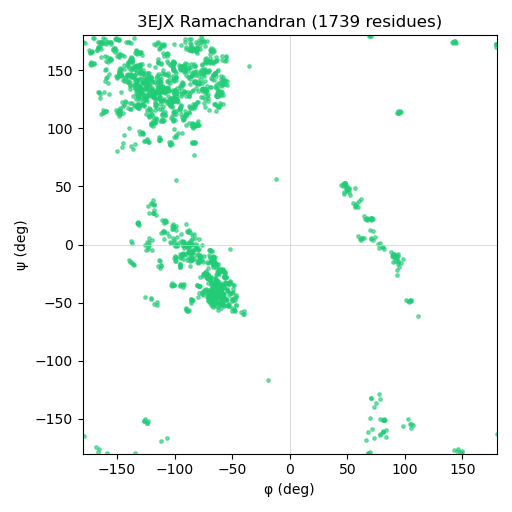 1.00 24.85 220 GLU F C 1
ATOM 12538 O O . GLU F 1 220 ? -10.404 12.270 49.753 1.00 24.23 220 GLU F O 1
ATOM 12544 N N . MET F 1 221 ? -8.867 11.086 50.867 1.00 23.79 221 MET F N 1
ATOM 12545 C CA . MET F 1 221 ? -7.948 12.233 50.917 1.00 24.60 221 MET F CA 1
ATOM 12546 C C . MET F 1 221 ? -7.182 12.391 49.606 1.00 25.00 221 MET F C 1
ATOM 12547 O O . MET F 1 221 ? -6.390 13.317 49.467 1.00 25.56 221 MET F O 1
ATOM 12552 N N . PHE F 1 222 ? -7.414 11.503 48.643 1.00 24.57 222 PHE F N 1
ATOM 12553 C CA . PHE F 1 222 ? -6.721 11.599 47.345 1.00 25.07 222 PHE F CA 1
ATOM 12554 C C . PHE F 1 222 ? -7.775 11.610 46.239 1.00 25.61 222 PHE F C 1
ATOM 12555 O O . PHE F 1 222 ? -8.147 10.570 45.705 1.00 26.17 222 PHE F O 1
ATOM 12563 N N . PRO F 1 223 ? -8.263 12.812 45.878 1.00 26.98 223 PRO F N 1
ATOM 12564 C CA . PRO F 1 223 ? -9.285 13.043 44.850 1.00 25.76 223 PRO F CA 1
ATOM 12565 C C . PRO F 1 223 ? -9.057 12.354 43.504 1.00 25.93 223 PRO F C 1
ATOM 12566 O O . PRO F 1 223 ? -10.012 11.940 42.847 1.00 27.09 223 PRO F O 1
ATOM 12570 N N . ALA F 1 224 ? -7.803 12.230 43.089 1.00 24.37 224 ALA F N 1
ATOM 12571 C CA . ALA F 1 224 ? -7.499 11.600 41.802 1.00 24.41 224 ALA F CA 1
ATOM 12572 C C . ALA F 1 224 ? -6.853 10.241 42.051 1.00 22.96 224 ALA F C 1
ATOM 12573 O O . ALA F 1 224 ? -6.222 9.687 41.153 1.00 24.16 224 ALA F O 1
ATOM 12575 N N . ARG F 1 225 ? -7.053 9.703 43.254 1.00 22.31 225 ARG F N 1
ATOM 12576 C CA . ARG F 1 225 ? -6.443 8.434 43.691 1.00 21.89 225 ARG F CA 1
ATOM 12577 C C . ARG F 1 225 ? -4.960 8.719 43.862 1.00 21.44 225 ARG F C 1
ATOM 12578 O O . ARG F 1 225 ? -4.519 9.849 43.639 1.00 22.84 225 ARG F O 1
ATOM 12586 N N . THR F 1 226 ? -4.179 7.710 44.234 1.00 20.00 226 THR F N 1
ATOM 12587 C CA . THR F 1 226 ? -2.763 7.947 44.436 1.00 20.63 226 THR F CA 1
ATOM 12588 C C . THR F 1 226 ? -1.978 6.651 44.350 1.00 20.24 226 THR F C 1
ATOM 12589 O O . THR F 1 226 ? -2.524 5.561 44.514 1.00 21.34 226 THR F O 1
ATOM 12593 N N . ASN F 1 227 ? -0.691 6.803 44.070 1.00 19.33 227 ASN F N 1
ATOM 12594 C CA . ASN F 1 227 ? 0.254 5.706 44.054 1.00 21.00 227 ASN F CA 1
ATOM 12595 C C . ASN F 1 227 ? 0.757 5.709 45.491 1.00 20.98 227 ASN F C 1
ATOM 12596 O O . ASN F 1 227 ? 0.791 6.777 46.112 1.00 22.26 227 ASN F O 1
ATOM 12601 N N . THR F 1 228 ? 1.147 4.554 46.026 1.00 20.20 228 THR F N 1
ATOM 12602 C CA . THR F 1 228 ? 1.597 4.503 47.411 1.00 20.43 228 THR F CA 1
ATOM 12603 C C . THR F 1 228 ? 2.907 3.739 47.504 1.00 20.74 228 THR F C 1
ATOM 12604 O O . THR F 1 228 ? 3.024 2.608 47.024 1.00 18.39 228 THR F O 1
ATOM 12608 N N . GLU F 1 229 ? 3.899 4.358 48.136 1.00 18.87 229 GLU F N 1
ATOM 12609 C CA . GLU F 1 229 ? 5.186 3.703 48.300 1.00 19.64 229 GLU F CA 1
ATOM 12610 C C . GLU F 1 229 ? 5.452 3.417 49.791 1.00 20.96 229 GLU F C 1
ATOM 12611 O O . GLU F 1 229 ? 5.369 4.311 50.644 1.00 21.62 229 GLU F O 1
ATOM 12617 N N . PHE F 1 230 ? 5.748 2.157 50.100 1.00 21.07 230 PHE F N 1
ATOM 12618 C CA . PHE F 1 230 ? 6.059 1.728 51.456 1.00 19.94 230 PHE F CA 1
ATOM 12619 C C . PHE F 1 230 ? 7.578 1.614 51.491 1.00 21.39 230 PHE F C 1
ATOM 12620 O O . PHE F 1 230 ? 8.169 0.884 50.694 1.00 22.06 230 PHE F O 1
ATOM 12628 N N . VAL F 1 231 ? 8.207 2.323 52.430 1.00 21.85 231 VAL F N 1
ATOM 12629 C CA . VAL F 1 231 ? 9.668 2.389 52.464 1.00 22.15 231 VAL F CA 1
ATOM 12630 C C . VAL F 1 231 ? 10.316 1.886 53.743 1.00 22.42 231 VAL F C 1
ATOM 12631 O O . VAL F 1 231 ? 9.829 2.107 54.843 1.00 22.48 231 VAL F O 1
ATOM 12635 N N . GLU F 1 232 ? 11.461 1.228 53.547 1.00 23.47 232 GLU F N 1
ATOM 12636 C CA . GLU F 1 232 ? 12.298 0.644 54.605 1.00 25.50 232 GLU F CA 1
ATOM 12637 C C . GLU F 1 232 ? 13.688 1.259 54.403 1.00 26.60 232 GLU F C 1
ATOM 12638 O O . GLU F 1 232 ? 14.331 0.988 53.391 1.00 26.01 232 GLU F O 1
ATOM 12644 N N . VAL F 1 233 ? 14.146 2.095 55.340 1.00 26.79 233 VAL F N 1
ATOM 12645 C CA . VAL F 1 233 ? 15.461 2.748 55.191 1.00 27.59 233 VAL F CA 1
ATOM 12646 C C . VAL F 1 233 ? 16.561 1.760 55.590 1.00 28.44 233 VAL F C 1
ATOM 12647 O O . VAL F 1 233 ? 16.554 1.233 56.701 1.00 29.64 233 VAL F O 1
ATOM 12651 N N . LEU F 1 234 ? 17.495 1.498 54.675 1.00 29.22 234 LEU F N 1
ATOM 12652 C CA . LEU F 1 234 ? 18.609 0.583 54.960 1.00 29.05 234 LEU F CA 1
ATOM 12653 C C . LEU F 1 234 ? 19.817 1.423 55.412 1.00 29.50 234 LEU F C 1
ATOM 12654 O O . LEU F 1 234 ? 20.591 1.001 56.268 1.00 28.69 234 LEU F O 1
ATOM 12659 N N . SER F 1 235 ? 19.967 2.608 54.827 1.00 29.34 235 SER F N 1
ATOM 12660 C CA . SER F 1 235 ? 21.043 3.539 55.202 1.00 30.26 235 SER F CA 1
ATOM 12661 C C . SER F 1 235 ? 20.599 4.885 54.659 1.00 31.05 235 SER F C 1
ATOM 12662 O O . SER F 1 235 ? 19.602 4.948 53.943 1.00 31.82 235 SER F O 1
ATOM 12665 N N . ARG F 1 236 ? 21.322 5.957 54.973 1.00 30.65 236 ARG F N 1
ATOM 12666 C CA . ARG F 1 236 ? 20.925 7.289 54.495 1.00 30.72 236 ARG F CA 1
ATOM 12667 C C . ARG F 1 236 ? 21.076 7.413 52.987 1.00 29.94 236 ARG F C 1
ATOM 12668 O O . ARG F 1 236 ? 20.689 8.437 52.408 1.00 31.20 236 ARG F O 1
ATOM 12676 N N . SER F 1 237 ? 21.625 6.396 52.332 1.00 29.72 237 SER F N 1
ATOM 12677 C CA . SER F 1 237 ? 21.783 6.484 50.868 1.00 28.66 237 SER F CA 1
ATOM 12678 C C . SER F 1 237 ? 21.274 5.187 50.230 1.00 28.85 237 SER F C 1
ATOM 12679 O O . SER F 1 237 ? 21.583 4.907 49.067 1.00 29.25 237 SER F O 1
ATOM 12682 N N . HIS F 1 238 ? 20.475 4.419 50.969 1.00 28.30 238 HIS F N 1
ATOM 12683 C CA . HIS F 1 238 ? 19.996 3.117 50.469 1.00 27.41 238 HIS F CA 1
ATOM 12684 C C . HIS F 1 238 ? 18.604 2.843 51.048 1.00 26.75 238 HIS F C 1
ATOM 12685 O O . HIS F 1 238 ? 18.461 2.598 52.253 1.00 28.68 238 HIS F O 1
ATOM 12692 N N . LEU F 1 239 ? 17.590 2.873 50.179 1.00 25.14 239 LEU F N 1
ATOM 12693 C CA . LEU F 1 239 ? 16.183 2.662 50.580 1.00 24.63 239 LEU F CA 1
ATOM 12694 C C . LEU F 1 239 ? 15.594 1.443 49.853 1.00 25.07 239 LEU F C 1
ATOM 12695 O O . LEU F 1 239 ? 15.869 1.222 48.674 1.00 27.00 239 LEU F O 1
ATOM 12700 N N . LYS F 1 240 ? 14.784 0.660 50.566 1.00 24.81 240 LYS F N 1
ATOM 12701 C CA . LYS F 1 240 ? 14.100 -0.523 49.991 1.00 23.83 240 LYS F CA 1
ATOM 12702 C C . LYS F 1 240 ? 12.603 -0.177 49.963 1.00 23.85 240 LYS F C 1
ATOM 12703 O O . LYS F 1 240 ? 12.078 0.413 50.919 1.00 23.47 240 LYS F O 1
ATOM 12709 N N . MET F 1 241 ? 11.900 -0.547 48.896 1.00 22.76 241 MET F N 1
ATOM 12710 C CA . MET F 1 241 ? 10.494 -0.163 48.815 1.00 21.85 241 MET F CA 1
ATOM 12711 C C . MET F 1 241 ? 9.656 -1.188 48.074 1.00 22.32 241 MET F C 1
ATOM 12712 O O . MET F 1 241 ? 10.176 -2.061 47.367 1.00 22.15 241 MET F O 1
ATOM 12717 N N . ARG F 1 242 ? 8.345 -1.048 48.264 1.00 20.72 242 ARG F N 1
ATOM 12718 C CA . ARG F 1 242 ? 7.337 -1.814 47.544 1.00 21.72 242 ARG F CA 1
ATOM 12719 C C . ARG F 1 242 ? 6.299 -0.763 47.201 1.00 20.85 242 ARG F C 1
ATOM 12720 O O . ARG F 1 242 ? 6.156 0.224 47.938 1.00 21.84 242 ARG F O 1
ATOM 12728 N N . VAL F 1 243 ? 5.581 -0.946 46.101 1.00 19.66 243 VAL F N 1
ATOM 12729 C CA . VAL F 1 243 ? 4.621 0.064 45.684 1.00 19.92 243 VAL F CA 1
ATOM 12730 C C . VAL F 1 243 ? 3.282 -0.541 45.257 1.00 20.55 243 VAL F C 1
ATOM 12731 O O . VAL F 1 243 ? 3.223 -1.651 44.724 1.00 19.83 243 VAL F O 1
ATOM 12735 N N . TRP F 1 244 ? 2.209 0.192 45.545 1.00 19.52 244 TRP F N 1
ATOM 12736 C CA . TRP F 1 244 ? 0.871 -0.189 45.090 1.00 18.59 244 TRP F CA 1
ATOM 12737 C C . TRP F 1 244 ? 0.488 0.991 44.218 1.00 17.79 244 TRP F C 1
ATOM 12738 O O . TRP F 1 244 ? 0.200 2.091 44.724 1.00 19.13 244 TRP F O 1
ATOM 12749 N N . GLU F 1 245 ? 0.508 0.774 42.911 1.00 18.41 245 GLU F N 1
ATOM 12750 C CA . GLU F 1 245 ? 0.242 1.852 41.951 1.00 18.50 245 GLU F CA 1
ATOM 12751 C C . GLU F 1 245 ? -1.212 2.081 41.670 1.00 19.93 245 GLU F C 1
ATOM 12752 O O . GLU F 1 245 ? -2.034 1.146 41.606 1.00 18.47 245 GLU F O 1
ATOM 12758 N N . ARG F 1 246 ? -1.507 3.361 41.457 1.00 19.93 246 ARG F N 1
ATOM 12759 C CA . ARG F 1 246 ? -2.826 3.773 41.071 1.00 18.49 246 ARG F CA 1
ATOM 12760 C C . ARG F 1 246 ? -3.049 3.081 39.736 1.00 18.16 246 ARG F C 1
ATOM 12761 O O . ARG F 1 246 ? -2.185 3.128 38.854 1.00 18.56 246 ARG F O 1
ATOM 12769 N N . GLY F 1 247 ? -4.193 2.419 39.602 1.00 18.93 247 GLY F N 1
ATOM 12770 C CA . GLY F 1 247 ? -4.546 1.749 38.361 1.00 20.86 247 GLY F CA 1
ATOM 12771 C C . GLY F 1 247 ? -3.685 0.617 37.820 1.00 21.81 247 GLY F C 1
ATOM 12772 O O . GLY F 1 247 ? -3.975 0.124 36.730 1.00 25.35 247 GLY F O 1
ATOM 12773 N N . ALA F 1 248 ? -2.650 0.189 38.536 1.00 21.08 248 ALA F N 1
ATOM 12774 C CA . ALA F 1 248 ? -1.791 -0.899 38.029 1.00 19.72 248 ALA F CA 1
ATOM 12775 C C . ALA F 1 248 ? -1.491 -1.920 39.123 1.00 21.23 248 ALA F C 1
ATOM 12776 O O . ALA F 1 248 ? -1.039 -3.033 38.824 1.00 20.17 248 ALA F O 1
ATOM 12778 N N . GLY F 1 249 ? -1.687 -1.552 40.387 1.00 20.90 249 GLY F N 1
ATOM 12779 C CA . GLY F 1 249 ? -1.443 -2.519 41.446 1.00 20.81 249 GLY F CA 1
ATOM 12780 C C . GLY F 1 249 ? -0.023 -2.707 41.938 1.00 21.30 249 GLY F C 1
ATOM 12781 O O . GLY F 1 249 ? 0.803 -1.794 41.891 1.00 19.74 249 GLY F O 1
ATOM 12782 N N . ALA F 1 250 ? 0.280 -3.912 42.413 1.00 21.90 250 ALA F N 1
ATOM 12783 C CA . ALA F 1 250 ? 1.621 -4.188 42.955 1.00 21.62 250 ALA F CA 1
ATOM 12784 C C . ALA F 1 250 ? 2.595 -4.537 41.823 1.00 23.09 250 ALA F C 1
ATOM 12785 O O . ALA F 1 250 ? 2.789 -5.708 41.495 1.00 23.30 250 ALA F O 1
ATOM 12787 N N . THR F 1 251 ? 3.223 -3.513 41.253 1.00 21.07 251 THR F N 1
ATOM 12788 C CA . THR F 1 251 ? 4.171 -3.681 40.153 1.00 20.17 251 THR F CA 1
ATOM 12789 C C . THR F 1 251 ? 5.570 -3.980 40.707 1.00 20.79 251 THR F C 1
ATOM 12790 O O . THR F 1 251 ? 5.844 -3.802 41.902 1.00 20.53 251 THR F O 1
ATOM 12794 N N . LEU F 1 252 ? 6.464 -4.409 39.821 1.00 19.46 252 LEU F N 1
ATOM 12795 C CA . LEU F 1 252 ? 7.827 -4.753 40.223 1.00 19.47 252 LEU F CA 1
ATOM 12796 C C . LEU F 1 252 ? 8.677 -3.487 40.387 1.00 20.28 252 LEU F C 1
ATOM 12797 O O . LEU F 1 252 ? 9.743 -3.541 40.997 1.00 19.12 252 LEU F O 1
ATOM 12802 N N . ALA F 1 253 ? 8.217 -2.358 39.859 1.00 19.13 253 ALA F N 1
ATOM 12803 C CA . ALA F 1 253 ? 9.005 -1.118 39.999 1.00 19.70 253 ALA F CA 1
ATOM 12804 C C . ALA F 1 253 ? 8.172 0.065 39.531 1.00 20.76 253 ALA F C 1
ATOM 12805 O O . ALA F 1 253 ? 7.240 -0.096 38.748 1.00 20.07 253 ALA F O 1
ATOM 12807 N N . CYS F 1 254 ? 8.504 1.253 40.040 1.00 20.92 254 CYS F N 1
ATOM 12808 C CA . CYS F 1 254 ? 7.828 2.490 39.650 1.00 21.31 254 CYS F CA 1
ATOM 12809 C C . CYS F 1 254 ? 8.870 3.603 39.743 1.00 22.09 254 CYS F C 1
ATOM 12810 O O . CYS F 1 254 ? 9.340 3.921 40.836 1.00 22.54 254 CYS F O 1
ATOM 12813 N N . GLY F 1 255 ? 9.227 4.170 38.591 1.00 23.18 255 GLY F N 1
ATOM 12814 C CA . GLY F 1 255 ? 10.225 5.228 38.533 1.00 23.66 255 GLY F CA 1
ATOM 12815 C C . GLY F 1 255 ? 9.789 6.531 39.169 1.00 23.32 255 GLY F C 1
ATOM 12816 O O . GLY F 1 255 ? 10.570 7.146 39.911 1.00 26.12 255 GLY F O 1
ATOM 12817 N N . THR F 1 256 ? 8.576 6.983 38.869 1.00 23.53 256 THR F N 1
ATOM 12818 C CA . THR F 1 256 ? 8.102 8.219 39.493 1.00 23.53 256 THR F CA 1
ATOM 12819 C C . THR F 1 256 ? 8.017 7.960 40.994 1.00 22.50 256 THR F C 1
ATOM 12820 O O . THR F 1 256 ? 8.306 8.847 41.794 1.00 21.77 256 THR F O 1
ATOM 12824 N N . GLY F 1 257 ? 7.639 6.736 41.375 1.00 21.24 257 GLY F N 1
ATOM 12825 C CA . GLY F 1 257 ? 7.542 6.408 42.785 1.00 19.87 257 GLY F CA 1
ATOM 12826 C C . GLY F 1 257 ? 8.883 6.416 43.500 1.00 21.56 257 GLY F C 1
ATOM 12827 O O . GLY F 1 257 ? 8.980 6.835 44.662 1.00 21.44 257 GLY F O 1
ATOM 12828 N N . ALA F 1 258 ? 9.925 5.936 42.822 1.00 22.24 258 ALA F N 1
ATOM 12829 C CA . ALA F 1 258 ? 11.269 5.901 43.418 1.00 22.15 258 ALA F CA 1
ATOM 12830 C C . ALA F 1 258 ? 11.748 7.347 43.605 1.00 23.76 258 ALA F C 1
ATOM 12831 O O . ALA F 1 258 ? 12.415 7.662 44.600 1.00 24.85 258 ALA F O 1
ATOM 12833 N N . CYS F 1 259 ? 11.391 8.217 42.664 1.00 22.52 259 CYS F N 1
ATOM 12834 C CA . CYS F 1 259 ? 11.768 9.639 42.752 1.00 24.87 259 CYS F CA 1
ATOM 12835 C C . CYS F 1 259 ? 11.035 10.294 43.925 1.00 25.29 259 CYS F C 1
ATOM 12836 O O . CYS F 1 259 ? 11.634 11.029 44.718 1.00 25.57 259 CYS F O 1
ATOM 12839 N N . ALA F 1 260 ? 9.734 10.027 44.029 1.00 24.28 260 ALA F N 1
ATOM 12840 C CA . ALA F 1 260 ? 8.922 10.638 45.076 1.00 22.80 260 ALA F CA 1
ATOM 12841 C C . ALA F 1 260 ? 9.326 10.170 46.463 1.00 23.58 260 ALA F C 1
ATOM 12842 O O . ALA F 1 260 ? 9.311 10.972 47.401 1.00 23.59 260 ALA F O 1
ATOM 12844 N N . LEU F 1 261 ? 9.696 8.902 46.621 1.00 21.95 261 LEU F N 1
ATOM 12845 C CA . LEU F 1 261 ? 10.033 8.431 47.951 1.00 22.36 261 LEU F CA 1
ATOM 12846 C C . LEU F 1 261 ? 11.402 8.963 48.401 1.00 23.62 261 LEU F C 1
ATOM 12847 O O . LEU F 1 261 ? 11.653 9.078 49.601 1.00 23.47 261 LEU F O 1
ATOM 12852 N N . VAL F 1 262 ? 12.293 9.282 47.466 1.00 25.04 262 VAL F N 1
ATOM 12853 C CA . VAL F 1 262 ? 13.584 9.839 47.890 1.00 24.13 262 VAL F CA 1
ATOM 12854 C C . VAL F 1 262 ? 13.306 11.276 48.347 1.00 24.88 262 VAL F C 1
ATOM 12855 O O . VAL F 1 262 ? 13.879 11.745 49.339 1.00 26.18 262 VAL F O 1
ATOM 12859 N N . VAL F 1 263 ? 12.430 11.970 47.627 1.00 24.06 263 VAL F N 1
ATOM 12860 C CA . VAL F 1 263 ? 12.058 13.340 48.010 1.00 26.36 263 VAL F CA 1
ATOM 12861 C C . VAL F 1 263 ? 11.485 13.285 49.438 1.00 26.34 263 VAL F C 1
ATOM 12862 O O . VAL F 1 263 ? 11.871 14.065 50.312 1.00 27.06 263 VAL F O 1
ATOM 12866 N N . ALA F 1 264 ? 10.568 12.348 49.668 1.00 25.25 264 ALA F N 1
ATOM 12867 C CA . ALA F 1 264 ? 9.924 12.194 50.983 1.00 24.00 264 ALA F CA 1
ATOM 12868 C C . ALA F 1 264 ? 10.953 11.841 52.057 1.00 24.08 264 ALA F C 1
ATOM 12869 O O . ALA F 1 264 ? 10.884 12.368 53.169 1.00 25.99 264 ALA F O 1
ATOM 12871 N N . ALA F 1 265 ? 11.882 10.939 51.751 1.00 23.19 265 ALA F N 1
ATOM 12872 C CA . ALA F 1 265 ? 12.905 10.534 52.730 1.00 25.04 265 ALA F CA 1
ATOM 12873 C C . ALA F 1 265 ? 13.748 11.758 53.144 1.00 26.84 265 ALA F C 1
ATOM 12874 O O . ALA F 1 265 ? 14.099 11.917 54.320 1.00 27.82 265 ALA F O 1
ATOM 12876 N N . VAL F 1 266 ? 14.075 12.607 52.172 1.00 27.83 266 VAL F N 1
ATOM 12877 C CA . VAL F 1 266 ? 14.868 13.811 52.432 1.00 27.71 266 VAL F CA 1
ATOM 12878 C C . VAL F 1 266 ? 14.054 14.766 53.296 1.00 28.28 266 VAL F C 1
ATOM 12879 O O . VAL F 1 266 ? 14.538 15.230 54.327 1.00 30.92 266 VAL F O 1
ATOM 12883 N N . LEU F 1 267 ? 12.818 15.051 52.890 1.00 28.43 267 LEU F N 1
ATOM 12884 C CA . LEU F 1 267 ? 11.942 15.957 53.646 1.00 28.03 267 LEU F CA 1
ATOM 12885 C C . LEU F 1 267 ? 11.743 15.485 55.089 1.00 28.62 267 LEU F C 1
ATOM 12886 O O . LEU F 1 267 ? 11.607 16.310 55.985 1.00 28.31 267 LEU F O 1
ATOM 12891 N N . GLU F 1 268 ? 11.706 14.176 55.323 1.00 27.97 268 GLU F N 1
ATOM 12892 C CA . GLU F 1 268 ? 11.499 13.665 56.690 1.00 28.41 268 GLU F CA 1
ATOM 12893 C C . GLU F 1 268 ? 12.838 13.523 57.415 1.00 28.84 268 GLU F C 1
ATOM 12894 O O . GLU F 1 268 ? 12.882 13.075 58.567 1.00 29.48 268 GLU F O 1
ATOM 12900 N N . GLY F 1 269 ? 13.920 13.898 56.738 1.00 30.41 269 GLY F N 1
ATOM 12901 C CA . GLY F 1 269 ? 15.259 13.824 57.320 1.00 30.37 269 GLY F CA 1
ATOM 12902 C C . GLY F 1 269 ? 15.821 12.429 57.526 1.00 31.25 269 GLY F C 1
ATOM 12903 O O . GLY F 1 269 ? 16.736 12.233 58.341 1.00 29.90 269 GLY F O 1
ATOM 12904 N N . ARG F 1 270 ? 15.305 11.460 56.771 1.00 30.50 270 ARG F N 1
ATOM 12905 C CA . ARG F 1 270 ? 15.731 10.059 56.929 1.00 30.02 270 ARG F CA 1
ATOM 12906 C C . ARG F 1 270 ? 16.831 9.662 55.944 1.00 30.09 270 ARG F C 1
ATOM 12907 O O . ARG F 1 270 ? 17.496 8.643 56.146 1.00 30.53 270 ARG F O 1
ATOM 12915 N N . ALA F 1 271 ? 17.030 10.431 54.881 1.00 32.53 271 ALA F N 1
ATOM 12916 C CA . ALA F 1 271 ? 18.048 10.054 53.900 1.00 35.27 271 ALA F CA 1
ATOM 12917 C C . ALA F 1 271 ? 18.582 11.277 53.159 1.00 36.92 271 ALA F C 1
ATOM 12918 O O . ALA F 1 271 ? 18.017 12.373 53.233 1.00 36.31 271 ALA F O 1
ATOM 12920 N N . ASP F 1 272 ? 19.677 11.060 52.434 1.00 39.49 272 ASP F N 1
ATOM 12921 C CA . ASP F 1 272 ? 20.329 12.117 51.658 1.00 41.98 272 ASP F CA 1
ATOM 12922 C C . ASP F 1 272 ? 19.657 12.221 50.292 1.00 41.71 272 ASP F C 1
ATOM 12923 O O . ASP F 1 272 ? 18.819 11.385 49.945 1.00 42.16 272 ASP F O 1
ATOM 12928 N N . ARG F 1 273 ? 20.043 13.240 49.524 1.00 40.38 273 ARG F N 1
ATOM 12929 C CA . ARG F 1 273 ? 19.466 13.524 48.205 1.00 40.10 273 ARG F CA 1
ATOM 12930 C C . ARG F 1 273 ? 19.888 12.522 47.127 1.00 40.49 273 ARG F C 1
ATOM 12931 O O . ARG F 1 273 ? 19.288 12.492 46.041 1.00 39.54 273 ARG F O 1
ATOM 12939 N N . LYS F 1 274 ? 20.923 11.734 47.407 1.00 40.03 274 LYS F N 1
ATOM 12940 C CA . LYS F 1 274 ? 21.390 10.720 46.471 1.00 40.01 274 LYS F CA 1
ATOM 12941 C C . LYS F 1 274 ? 21.201 9.382 47.153 1.00 39.00 274 LYS F C 1
ATOM 12942 O O . LYS F 1 274 ? 21.758 9.129 48.222 1.00 39.56 274 LYS F O 1
ATOM 12948 N N . CYS F 1 275 ? 20.411 8.522 46.528 1.00 37.46 275 CYS F N 1
ATOM 12949 C CA . CYS F 1 275 ? 20.115 7.219 47.098 1.00 36.19 275 CYS F CA 1
ATOM 12950 C C . CYS F 1 275 ? 20.004 6.177 46.013 1.00 35.11 275 CYS F C 1
ATOM 12951 O O . CYS F 1 275 ? 19.681 6.471 44.859 1.00 34.43 275 CYS F O 1
ATOM 12954 N N . THR F 1 276 ? 20.264 4.948 46.430 1.00 33.89 276 THR F N 1
ATOM 12955 C CA . THR F 1 276 ? 20.079 3.795 45.597 1.00 34.02 276 THR F CA 1
ATOM 12956 C C . THR F 1 276 ? 18.734 3.279 46.119 1.00 33.80 276 THR F C 1
ATOM 12957 O O . THR F 1 276 ? 18.580 3.074 47.332 1.00 34.14 276 THR F O 1
ATOM 12961 N N . VAL F 1 277 ? 17.753 3.125 45.237 1.00 32.46 277 VAL F N 1
ATOM 12962 C CA . VAL F 1 277 ? 16.443 2.626 45.667 1.00 30.16 277 VAL F CA 1
ATOM 12963 C C . VAL F 1 277 ? 16.285 1.185 45.181 1.00 29.39 277 VAL F C 1
ATOM 12964 O O . VAL F 1 277 ? 16.368 0.911 43.978 1.00 28.42 277 VAL F O 1
ATOM 12968 N N . ASP F 1 278 ? 16.073 0.267 46.119 1.00 27.39 278 ASP F N 1
ATOM 12969 C CA . ASP F 1 278 ? 15.874 -1.137 45.770 1.00 27.73 278 ASP F CA 1
ATOM 12970 C C . ASP F 1 278 ? 14.370 -1.379 45.569 1.00 26.66 278 ASP F C 1
ATOM 12971 O O . ASP F 1 278 ? 13.576 -1.252 46.511 1.00 25.88 278 ASP F O 1
ATOM 12976 N N . LEU F 1 279 ? 13.979 -1.703 44.343 1.00 24.91 279 LEU F N 1
ATOM 12977 C CA . LEU F 1 279 ? 12.574 -2.005 44.052 1.00 23.99 279 LEU F CA 1
ATOM 12978 C C . LEU F 1 279 ? 12.491 -3.521 43.865 1.00 23.85 279 LEU F C 1
ATOM 12979 O O . LEU F 1 279 ? 13.515 -4.187 43.703 1.00 23.87 279 LEU F O 1
ATOM 12984 N N . PRO F 1 280 ? 11.277 -4.093 43.909 1.00 23.57 280 PRO F N 1
ATOM 12985 C CA . PRO F 1 280 ? 11.177 -5.549 43.740 1.00 23.61 280 PRO F CA 1
ATOM 12986 C C . PRO F 1 280 ? 11.916 -6.086 42.514 1.00 24.73 280 PRO F C 1
ATOM 12987 O O . PRO F 1 280 ? 12.585 -7.119 42.593 1.00 24.83 280 PRO F O 1
ATOM 12991 N N . GLY F 1 281 ? 11.811 -5.381 41.392 1.00 24.54 281 GLY F N 1
ATOM 12992 C CA . GLY F 1 281 ? 12.468 -5.829 40.173 1.00 26.41 281 GLY F CA 1
ATOM 12993 C C . GLY F 1 281 ? 13.930 -5.439 40.016 1.00 29.11 281 GLY F C 1
ATOM 12994 O O . GLY F 1 281 ? 14.596 -5.877 39.076 1.00 28.26 281 GLY F O 1
ATOM 12995 N N . GLY F 1 282 ? 14.442 -4.622 40.930 1.00 30.01 282 GLY F N 1
ATOM 12996 C CA . GLY F 1 282 ? 15.827 -4.210 40.829 1.00 30.36 282 GLY F CA 1
ATOM 12997 C C . GLY F 1 282 ? 16.071 -2.807 41.353 1.00 31.38 282 GLY F C 1
ATOM 12998 O O . GLY F 1 282 ? 15.145 -2.133 41.821 1.00 30.30 282 GLY F O 1
ATOM 12999 N N . PRO F 1 283 ? 17.321 -2.328 41.270 1.00 30.83 283 PRO F N 1
ATOM 13000 C CA . PRO F 1 283 ? 17.655 -0.993 41.758 1.00 30.04 283 PRO F CA 1
ATOM 13001 C C . PRO F 1 283 ? 17.629 0.141 40.745 1.00 30.10 283 PRO F C 1
ATOM 13002 O O . PRO F 1 283 ? 17.814 -0.053 39.547 1.00 30.25 283 PRO F O 1
ATOM 13006 N N . LEU F 1 284 ? 17.385 1.337 41.259 1.00 30.38 284 LEU F N 1
ATOM 13007 C CA . LEU F 1 284 ? 17.382 2.553 40.468 1.00 30.30 284 LEU F CA 1
ATOM 13008 C C . LEU F 1 284 ? 18.269 3.531 41.224 1.00 31.61 284 LEU F C 1
ATOM 13009 O O . LEU F 1 284 ? 18.330 3.478 42.455 1.00 32.15 284 LEU F O 1
ATOM 13014 N N . GLU F 1 285 ? 18.969 4.400 40.499 1.00 32.95 285 GLU F N 1
ATOM 13015 C CA . GLU F 1 285 ? 19.822 5.417 41.140 1.00 33.38 285 GLU F CA 1
ATOM 13016 C C . GLU F 1 285 ? 19.051 6.718 41.055 1.00 32.40 285 GLU F C 1
ATOM 13017 O O . GLU F 1 285 ? 18.710 7.171 39.961 1.00 32.26 285 GLU F O 1
ATOM 13023 N N . ILE F 1 286 ? 18.774 7.318 42.210 1.00 32.36 286 ILE F N 1
ATOM 13024 C CA . ILE F 1 286 ? 17.982 8.551 42.259 1.00 32.81 286 ILE F CA 1
ATOM 13025 C C . ILE F 1 286 ? 18.778 9.675 42.926 1.00 34.76 286 ILE F C 1
ATOM 13026 O O . ILE F 1 286 ? 19.486 9.453 43.908 1.00 35.71 286 ILE F O 1
ATOM 13031 N N . GLU F 1 287 ? 18.635 10.884 42.395 1.00 36.13 287 GLU F N 1
ATOM 13032 C CA . GLU F 1 287 ? 19.307 12.038 42.974 1.00 38.62 287 GLU F CA 1
ATOM 13033 C C . GLU F 1 287 ? 18.430 13.268 42.824 1.00 37.98 287 GLU F C 1
ATOM 13034 O O . GLU F 1 287 ? 18.034 13.640 41.721 1.00 38.55 287 GLU F O 1
ATOM 13040 N N . TRP F 1 288 ? 18.124 13.892 43.951 1.00 38.28 288 TRP F N 1
ATOM 13041 C CA . TRP F 1 288 ? 17.338 15.120 43.954 1.00 39.55 288 TRP F CA 1
ATOM 13042 C C . TRP F 1 288 ? 18.367 16.253 44.072 1.00 41.08 288 TRP F C 1
ATOM 13043 O O . TRP F 1 288 ? 18.761 16.628 45.170 1.00 41.03 288 TRP F O 1
ATOM 13054 N N . LYS F 1 289 ? 18.805 16.771 42.928 1.00 44.86 289 LYS F N 1
ATOM 13055 C CA . LYS F 1 289 ? 19.822 17.834 42.869 1.00 47.34 289 LYS F CA 1
ATOM 13056 C C . LYS F 1 289 ? 19.318 19.115 43.507 1.00 47.87 289 LYS F C 1
ATOM 13057 O O . LYS F 1 289 ? 18.395 19.749 43.002 1.00 47.08 289 LYS F O 1
ATOM 13063 N N . GLN F 1 290 ? 19.959 19.502 44.608 1.00 49.67 290 GLN F N 1
ATOM 13064 C CA . GLN F 1 290 ? 19.594 20.718 45.342 1.00 51.74 290 GLN F CA 1
ATOM 13065 C C . GLN F 1 290 ? 19.902 21.932 44.469 1.00 52.55 290 GLN F C 1
ATOM 13066 O O . GLN F 1 290 ? 19.184 22.929 44.489 1.00 52.34 290 GLN F O 1
ATOM 13072 N N . GLU F 1 291 ? 20.967 21.822 43.686 1.00 53.42 291 GLU F N 1
ATOM 13073 C CA . GLU F 1 291 ? 21.410 22.899 42.802 1.00 54.24 291 GLU F CA 1
ATOM 13074 C C . GLU F 1 291 ? 20.281 23.418 41.903 1.00 53.02 291 GLU F C 1
ATOM 13075 O O . GLU F 1 291 ? 20.158 24.628 41.708 1.00 52.48 291 GLU F O 1
ATOM 13081 N N . ASP F 1 292 ? 19.461 22.521 41.353 1.00 51.59 292 ASP F N 1
ATOM 13082 C CA . ASP F 1 292 ? 18.372 22.943 40.437 1.00 49.47 292 ASP F CA 1
ATOM 13083 C C . ASP F 1 292 ? 17.004 22.440 40.900 1.00 47.47 292 ASP F C 1
ATOM 13084 O O . ASP F 1 292 ? 15.988 22.768 40.287 1.00 46.30 292 ASP F O 1
ATOM 13089 N N . ASN F 1 293 ? 16.983 21.646 41.967 1.00 45.75 293 ASN F N 1
ATOM 13090 C CA . ASN F 1 293 ? 15.740 21.079 42.514 1.00 44.03 293 ASN F CA 1
ATOM 13091 C C . ASN F 1 293 ? 15.169 20.020 41.563 1.00 43.20 293 ASN F C 1
ATOM 13092 O O . ASN F 1 293 ? 14.020 19.603 41.722 1.00 43.70 293 ASN F O 1
ATOM 13097 N N . HIS F 1 294 ? 15.957 19.596 40.576 1.00 42.05 294 HIS F N 1
ATOM 13098 C CA . HIS F 1 294 ? 15.520 18.577 39.614 1.00 40.25 294 HIS F CA 1
ATOM 13099 C C . HIS F 1 294 ? 15.883 17.206 40.168 1.00 39.59 294 HIS F C 1
ATOM 13100 O O . HIS F 1 294 ? 16.801 17.069 40.974 1.00 38.78 294 HIS F O 1
ATOM 13107 N N . ILE F 1 295 ? 15.156 16.190 39.721 1.00 38.75 295 ILE F N 1
ATOM 13108 C CA . ILE F 1 295 ? 15.407 14.829 40.166 1.00 37.19 295 ILE F CA 1
ATOM 13109 C C . ILE F 1 295 ? 15.861 14.019 38.962 1.00 36.17 295 ILE F C 1
ATOM 13110 O O . ILE F 1 295 ? 15.265 14.104 37.890 1.00 35.30 295 ILE F O 1
ATOM 13115 N N . TYR F 1 296 ? 16.928 13.249 39.146 1.00 36.21 296 TYR F N 1
ATOM 13116 C CA . TYR F 1 296 ? 17.464 12.419 38.075 1.00 36.85 296 TYR F CA 1
ATOM 13117 C C . TYR F 1 296 ? 17.334 10.957 38.487 1.00 35.22 296 TYR F C 1
ATOM 13118 O O . TYR F 1 296 ? 17.688 10.577 39.603 1.00 34.78 296 TYR F O 1
ATOM 13127 N N . MET F 1 297 ? 16.809 10.151 37.567 1.00 33.95 297 MET F N 1
ATOM 13128 C CA . MET F 1 297 ? 16.589 8.720 37.799 1.00 31.84 297 MET F CA 1
ATOM 13129 C C . MET F 1 297 ? 17.339 7.941 36.731 1.00 29.51 297 MET F C 1
ATOM 13130 O O . MET F 1 297 ? 17.162 8.189 35.552 1.00 29.26 297 MET F O 1
ATOM 13135 N N . THR F 1 298 ? 18.163 6.991 37.145 1.00 28.68 298 THR F N 1
ATOM 13136 C CA . THR F 1 298 ? 18.912 6.195 36.189 1.00 28.68 298 THR F CA 1
ATOM 13137 C C . THR F 1 298 ? 18.565 4.723 36.383 1.00 28.73 298 THR F C 1
ATOM 13138 O O . THR F 1 298 ? 18.545 4.216 37.504 1.00 29.50 298 THR F O 1
ATOM 13142 N N . GLY F 1 299 ? 18.291 4.039 35.280 1.00 29.03 299 GLY F N 1
ATOM 13143 C CA . GLY F 1 299 ? 17.948 2.630 35.360 1.00 28.09 299 GLY F CA 1
ATOM 13144 C C . GLY F 1 299 ? 17.919 1.977 33.995 1.00 28.73 299 GLY F C 1
ATOM 13145 O O . GLY F 1 299 ? 18.115 2.653 32.978 1.00 27.59 299 GLY F O 1
ATOM 13146 N N . PRO F 1 300 ? 17.662 0.659 33.934 1.00 28.81 300 PRO F N 1
ATOM 13147 C CA . PRO F 1 300 ? 17.624 -0.035 32.643 1.00 28.61 300 PRO F CA 1
ATOM 13148 C C . PRO F 1 300 ? 16.286 0.016 31.908 1.00 29.01 300 PRO F C 1
ATOM 13149 O O . PRO F 1 300 ? 15.302 0.562 32.400 1.00 28.84 300 PRO F O 1
ATOM 13153 N N . ALA F 1 301 ? 16.276 -0.556 30.711 1.00 29.16 301 ALA F N 1
ATOM 13154 C CA . ALA F 1 301 ? 15.081 -0.640 29.877 1.00 30.08 301 ALA F CA 1
ATOM 13155 C C . ALA F 1 301 ? 15.433 -1.674 28.815 1.00 31.10 301 ALA F C 1
ATOM 13156 O O . ALA F 1 301 ? 16.463 -1.542 28.159 1.00 30.87 301 ALA F O 1
ATOM 13158 N N . GLU F 1 302 ? 14.604 -2.707 28.651 1.00 30.36 302 GLU F N 1
ATOM 13159 C CA . GLU F 1 302 ? 14.923 -3.765 27.682 1.00 29.40 302 GLU F CA 1
ATOM 13160 C C . GLU F 1 302 ? 13.725 -4.129 26.808 1.00 28.14 302 GLU F C 1
ATOM 13161 O O . GLU F 1 302 ? 12.590 -4.182 27.274 1.00 26.06 302 GLU F O 1
ATOM 13167 N N . ALA F 1 303 ? 14.008 -4.408 25.535 1.00 27.04 303 ALA F N 1
ATOM 13168 C CA . ALA F 1 303 ? 12.982 -4.834 24.566 1.00 25.23 303 ALA F CA 1
ATOM 13169 C C . ALA F 1 303 ? 12.798 -6.329 24.819 1.00 23.69 303 ALA F C 1
ATOM 13170 O O . ALA F 1 303 ? 13.759 -7.014 25.155 1.00 23.10 303 ALA F O 1
ATOM 13172 N N . VAL F 1 304 ? 11.581 -6.837 24.659 1.00 24.20 304 VAL F N 1
ATOM 13173 C CA . VAL F 1 304 ? 11.327 -8.257 24.933 1.00 22.65 304 VAL F CA 1
ATOM 13174 C C . VAL F 1 304 ? 10.871 -8.973 23.677 1.00 22.14 304 VAL F C 1
ATOM 13175 O O . VAL F 1 304 ? 11.400 -10.026 23.330 1.00 23.57 304 VAL F O 1
ATOM 13179 N N . PHE F 1 305 ? 9.869 -8.416 23.012 1.00 22.93 305 PHE F N 1
ATOM 13180 C CA . PHE F 1 305 ? 9.351 -9.010 21.802 1.00 23.27 305 PHE F CA 1
ATOM 13181 C C . PHE F 1 305 ? 8.531 -7.970 21.088 1.00 24.41 305 PHE F C 1
ATOM 13182 O O . PHE F 1 305 ? 8.253 -6.903 21.632 1.00 25.57 305 PHE F O 1
ATOM 13190 N N . TYR F 1 306 ? 8.172 -8.251 19.845 1.00 26.34 306 TYR F N 1
ATOM 13191 C CA . TYR F 1 306 ? 7.326 -7.326 19.138 1.00 29.14 306 TYR F CA 1
ATOM 13192 C C . TYR F 1 306 ? 6.193 -8.144 18.559 1.00 28.15 306 TYR F C 1
ATOM 13193 O O . TYR F 1 306 ? 6.331 -9.354 18.375 1.00 28.53 306 TYR F O 1
ATOM 13202 N N . GLY F 1 307 ? 5.056 -7.509 18.310 1.00 26.62 307 GLY F N 1
ATOM 13203 C CA . GLY F 1 307 ? 3.945 -8.280 17.798 1.00 27.92 307 GLY F CA 1
ATOM 13204 C C . GLY F 1 307 ? 2.778 -7.484 17.287 1.00 27.37 307 GLY F C 1
ATOM 13205 O O . GLY F 1 307 ? 2.820 -6.253 17.198 1.00 28.46 307 GLY F O 1
ATOM 13206 N N . SER F 1 308 ? 1.730 -8.213 16.928 1.00 26.71 308 SER F N 1
ATOM 13207 C CA . SER F 1 308 ? 0.523 -7.630 16.392 1.00 27.31 308 SER F CA 1
ATOM 13208 C C . SER F 1 308 ? -0.627 -8.271 17.129 1.00 26.97 308 SER F C 1
ATOM 13209 O O . SER F 1 308 ? -0.795 -9.493 17.077 1.00 24.43 308 SER F O 1
ATOM 13212 N N . ALA F 1 309 ? -1.418 -7.444 17.805 1.00 27.47 309 ALA F N 1
ATOM 13213 C CA . ALA F 1 309 ? -2.552 -7.934 18.599 1.00 28.33 309 ALA F CA 1
ATOM 13214 C C . ALA F 1 309 ? -3.866 -7.659 17.898 1.00 30.37 309 ALA F C 1
ATOM 13215 O O . ALA F 1 309 ? -4.059 -6.603 17.278 1.00 30.16 309 ALA F O 1
ATOM 13217 N N . LEU F 1 310 ? -4.776 -8.619 18.013 1.00 30.48 310 LEU F N 1
ATOM 13218 C CA . LEU F 1 310 ? -6.101 -8.484 17.423 1.00 33.67 310 LEU F CA 1
ATOM 13219 C C . LEU F 1 310 ? -6.861 -7.494 18.290 1.00 34.33 310 LEU F C 1
ATOM 13220 O O . LEU F 1 310 ? -6.726 -7.515 19.515 1.00 33.31 310 LEU F O 1
ATOM 13225 N N . LEU F 1 311 ? -7.647 -6.621 17.660 1.00 36.04 311 LEU F N 1
ATOM 13226 C CA . LEU F 1 311 ? -8.410 -5.610 18.405 1.00 38.87 311 LEU F CA 1
ATOM 13227 C C . LEU F 1 311 ? -9.907 -5.887 18.284 1.00 40.31 311 LEU F C 1
ATOM 13228 O O . LEU F 1 311 ? -10.325 -6.411 17.227 1.00 40.85 311 LEU F O 1
#